Protein 2CTO (pdb70)

Sequence (93 aa):
GSSGSSGMPNRKASRNAYYFFVQEKIPELRRRGLPVARVADAIPYCSSDWALLREEEKEKYAEMAREWRAAQGKDPGPSEKQKPVFTSGPSSGGSSGSSGMPNRKASRNAYYFFVQEKIPELRRRGLPVARVADAIPYCSSDWALLREEEKEKYAEMAREWRAAQGKDPGPSEKQKPVFTSGPSSGGSSGSSGMPNRKASRNAYYFFVQEKIPELRRRGLPVARVADAIPYCSSDWALLREEEKEKYAEMAREWRAAQGKDPGPSEKQKPVFTSGPSSGGSSGSSGMPNRKASRNAYYFFVQEKIPELRRRGLPVARVADAIPYCSSDWALLREEEKEKYAEMAREWRAAQGKDPGPSEKQKPVFTSGPSSGGSSGSSGMPNRKASRNAYYFFVQEKIPELRRRGLPVARVADAIPYCSSDWALLREEEKEKYAEMAREWRAAQGKDPGPSEKQKPVFTSGPSSGGSSGSSGMPNRKASRNAYYFFVQEKIPELRRRGLPVARVADAIPYCSSDWALLREEEKEKYAEMAREWRAAQGKDPGPSEKQKPVFTSGPSSGGSSGSSGMPNRKASRNAYYFFVQEKIPELRRRGLPVARVADAIPYCSSDWALLREEEKEKYAEMAREWRAAQGKDPGPSEKQKPVFTSGPSSGGSSGSSGMPNRKASRNAYYFFVQEKIPELRRRGLPVARVADAIPYCSSDWALLREEEKEKYAEMAREWRAAQGKDPGPSEKQKPVFTSGPSSGGSSGSSGMPNRKASRNAYYFFVQEKIPELRRRGLPVARVADAIPYCSSDWALLREEEKEKYAEMAREWRAAQGKDPGPSEKQKPVFTSGPSSGGSSGSSGMPNRKASRNAYYFFVQEKIPELRRRGLPVARVADAIPYCSSDWALLREEEKEKYAEMAREWRAAQGKDPGPSEKQKPVFTSGPSSGGSSGSSGMPNRKASRNAYYFFVQEKIPELRRRGLPVARVADAIPYCSSDWALLREEEKEKYAEMAREWRAAQGKDPGPSEKQKPVFTSGPSSGGSSGSSGMPNRKASRNAYYFFVQEKIPELRRRGLPVARVADAIPYCSSDWALLREEEKEKYAEMAREWRAAQGKDPGPSEKQKPVFTSGPSSGGSSGSSGMPNRKASRNAYYFFVQEKIPELRRRGLPVARVADAIPYCSSDWALLREEEKEKYAEMAREWRAAQGKDPGPSEKQKPVFTSGPSSGGSSGSSGMPNRKASRNAYYFFVQEKIPELRRRGLPVARVADAIPYCSSDWALLREEEKEKYAEMAREWRAAQGKDPGPSEKQKPVFTSGPSSGGSSGSSGMPNRKASRNAYYFFVQEKIPELRRRGLPVARVADAIPYCSSDWALLREEEKEKYAEMAREWRAAQGKDPGPSEKQKPVFTSGPSSGGSSGSSGMPNRKASRNAYYFFVQEKIPELRRRGLPVARVADAIPYCSSDWALLREEEKEKYAEMAREWRAAQGKDPGPSEKQKPVFTSGPSSGGSSGSSGMPNRKASRNAYYFFVQEKIPELRRRGLPVARVADAIPYCSSDWALLREEEKEKYAEMAREWRAAQGKDPGPSEKQKPVFTSGPSSGGSSGSSGMPNRKASRNAYYFFVQEKIPELRRRGLPVARVADAIPYCSSDWALLREEEKEKYAEMAREWRAAQGKDPGPSEKQKPVFTSGPSSGGSSGSSGMPNRKASRNAYYFFVQEKIPELRRRGLPVARVADAIPYCSSDWALLREEEKEKYAEMAREWRAAQGKDPGPSEKQKPVFTSGPSSGGSSGSSGMPNRKASRNAYYFFVQEKIPELRRRGLPVARVADAIPYCSSDWALLREEEKEKYAEMAREWRAAQGKDPGPSEKQKPVFTSGPSSG

Solvent-accessible surface area: 8190 Å² total; per-residue (Å²): 124,132,100,78,123,79,48,163,129,112,202,126,100,41,103,49,8,58,56,31,9,0,88,125,45,28,75,92,12,140,224,192,59,68,102,3,81,155,14,35,56,0,49,76,97,2,58,90,60,26,51,137,33,173,157,120,53,48,114,111,46,29,106,79,0,175,71,109,101,50,6,77,53,173,80,134,26,122,48,172,138,142,139,128,91,194,126,110,53,132,121,106,131

Foldseek 3Di:
DPPDDDDDPPDDDDQALLQQVQQVCLVVVVVVPAPRDHSVRSNVVCPVVVVVDDPVSRVVSRLCRLQVVVCVPDPCVVPDPDDDPDDDDPDDD

Nearest PDB structures (foldseek):
  2cto-assembly1_A  TM=6.612E-01  e=1.382E-11  Homo sapiens
  1wz6-assembly1_A  TM=5.616E-01  e=7.961E-04  Mus musculus
  2d7l-assembly1_A  TM=5.216E-01  e=1.070E-01  Homo sapiens
  8r1x-assembly1_A  TM=6.330E-01  e=5.059E-01  Drosophila melanogaster
  2e6o-assembly1_A  TM=5.707E-01  e=1.484E+00  Homo sapiens

CATH classification: 1.10.30.10

InterPro domains:
  IPR009071 High mobility group box domain [PF09011] (2-71)
  IPR024970 Maelstrom domain [PF13017] (130-326)
  IPR036910 High mobility group box domain superfamily [G3DSA:1.10.30.10] (6-66)
  IPR036910 High mobility group box domain superfamily [SSF47095] (5-63)
  IPR039259 Protein maelstrom [PTHR21358] (1-431)

Radius of gyration: 15.81 Å; Cα contacts (8 Å, |Δi|>4): 60; chains: 1; bounding box: 42×37×36 Å

Structure (mmCIF, N/CA/C/O backbone):
data_2CTO
#
_entry.id   2CTO
#
loop_
_atom_site.group_PDB
_atom_site.id
_atom_site.type_symbol
_atom_site.label_atom_id
_atom_site.label_alt_id
_atom_site.label_comp_id
_atom_site.label_asym_id
_atom_site.label_entity_id
_atom_site.label_seq_id
_atom_site.pdbx_PDB_ins_code
_atom_site.Cartn_x
_atom_site.Cartn_y
_atom_site.Cartn_z
_atom_site.occupancy
_atom_site.B_iso_or_equiv
_atom_site.auth_seq_id
_atom_site.auth_comp_id
_atom_site.auth_asym_id
_atom_site.auth_atom_id
_atom_site.pdbx_PDB_model_num
ATOM 1 N N . GLY A 1 1 ? -3.259 13.564 16.868 1.00 0.00 1 GLY A N 1
ATOM 2 C CA . GLY A 1 1 ? -2.242 14.313 17.582 1.00 0.00 1 GLY A CA 1
ATOM 3 C C . GLY A 1 1 ? -1.629 15.411 16.736 1.00 0.00 1 GLY A C 1
ATOM 4 O O . GLY A 1 1 ? -2.307 16.015 15.904 1.00 0.00 1 GLY A O 1
ATOM 8 N N . SER A 1 2 ? -0.343 15.672 16.949 1.00 0.00 2 SER A N 1
ATOM 9 C CA . SER A 1 2 ? 0.359 16.709 16.202 1.00 0.00 2 SER A CA 1
ATOM 10 C C . SER A 1 2 ? 0.724 16.220 14.805 1.00 0.00 2 SER A C 1
ATOM 11 O O . SER A 1 2 ? 1.829 15.729 14.575 1.00 0.00 2 SER A O 1
ATOM 19 N N . SER A 1 3 ? -0.214 16.358 13.872 1.00 0.00 3 SER A N 1
ATOM 20 C CA . SER A 1 3 ? 0.006 15.927 12.497 1.00 0.00 3 SER A CA 1
ATOM 21 C C . SER A 1 3 ? -0.956 16.632 11.546 1.00 0.00 3 SER A C 1
ATOM 22 O O . SER A 1 3 ? -2.167 16.645 11.767 1.00 0.00 3 SER A O 1
ATOM 30 N N . GLY A 1 4 ? -0.409 17.219 10.487 1.00 0.00 4 GLY A N 1
ATOM 31 C CA . GLY A 1 4 ? -1.232 17.919 9.517 1.00 0.00 4 GLY A CA 1
ATOM 32 C C . GLY A 1 4 ? -2.221 17.001 8.826 1.00 0.00 4 GLY A C 1
ATOM 33 O O . GLY A 1 4 ? -2.395 15.850 9.228 1.00 0.00 4 GLY A O 1
ATOM 37 N N . SER A 1 5 ? -2.872 17.512 7.786 1.00 0.00 5 SER A N 1
ATOM 38 C CA . SER A 1 5 ? -3.853 16.731 7.041 1.00 0.00 5 SER A CA 1
ATOM 39 C C . SER A 1 5 ? -3.251 16.196 5.746 1.00 0.00 5 SER A C 1
ATOM 40 O O . SER A 1 5 ? -2.487 16.887 5.072 1.00 0.00 5 SER A O 1
ATOM 48 N N . SER A 1 6 ? -3.602 14.960 5.403 1.00 0.00 6 SER A N 1
ATOM 49 C CA . SER A 1 6 ? -3.095 14.330 4.190 1.00 0.00 6 SER A CA 1
ATOM 50 C C . SER A 1 6 ? -4.035 13.226 3.717 1.00 0.00 6 SER A C 1
ATOM 51 O O . SER A 1 6 ? -4.904 12.774 4.462 1.00 0.00 6 SER A O 1
ATOM 59 N N . GLY A 1 7 ? -3.856 12.797 2.472 1.00 0.00 7 GLY A N 1
ATOM 60 C CA . GLY A 1 7 ? -4.695 11.751 1.919 1.00 0.00 7 GLY A CA 1
ATOM 61 C C . GLY A 1 7 ? -5.900 12.301 1.183 1.00 0.00 7 GLY A C 1
ATOM 62 O O . GLY A 1 7 ? -6.651 13.112 1.725 1.00 0.00 7 GLY A O 1
ATOM 66 N N . MET A 1 8 ? -6.084 11.863 -0.058 1.00 0.00 8 MET A N 1
ATOM 67 C CA . MET A 1 8 ? -7.207 12.318 -0.871 1.00 0.00 8 MET A CA 1
ATOM 68 C C . MET A 1 8 ? -7.917 11.139 -1.527 1.00 0.00 8 MET A C 1
ATOM 69 O O . MET A 1 8 ? -7.296 10.150 -1.922 1.00 0.00 8 MET A O 1
ATOM 83 N N . PRO A 1 9 ? -9.248 11.241 -1.647 1.00 0.00 9 PRO A N 1
ATOM 84 C CA . PRO A 1 9 ? -10.072 10.192 -2.255 1.00 0.00 9 PRO A CA 1
ATOM 85 C C . PRO A 1 9 ? -9.846 10.077 -3.759 1.00 0.00 9 PRO A C 1
ATOM 86 O O . PRO A 1 9 ? -10.067 11.031 -4.504 1.00 0.00 9 PRO A O 1
ATOM 97 N N . ASN A 1 10 ? -9.407 8.902 -4.200 1.00 0.00 10 ASN A N 1
ATOM 98 C CA . ASN A 1 10 ? -9.152 8.664 -5.616 1.00 0.00 10 ASN A CA 1
ATOM 99 C C . ASN A 1 10 ? -9.062 7.169 -5.908 1.00 0.00 10 ASN A C 1
ATOM 100 O O . ASN A 1 10 ? -8.125 6.497 -5.473 1.00 0.00 10 ASN A O 1
ATOM 111 N N . ARG A 1 11 ? -10.040 6.656 -6.647 1.00 0.00 11 ARG A N 1
ATOM 112 C CA . ARG A 1 11 ? -10.070 5.241 -6.997 1.00 0.00 11 ARG A CA 1
ATOM 113 C C . ARG A 1 11 ? -9.187 4.961 -8.208 1.00 0.00 11 ARG A C 1
ATOM 114 O O . ARG A 1 11 ? -9.623 5.094 -9.352 1.00 0.00 11 ARG A O 1
ATOM 135 N N . LYS A 1 12 ? -7.943 4.572 -7.951 1.00 0.00 12 LYS A N 1
ATOM 136 C CA . LYS A 1 12 ? -6.998 4.272 -9.019 1.00 0.00 12 LYS A CA 1
ATOM 137 C C . LYS A 1 12 ? -7.102 2.810 -9.445 1.00 0.00 12 LYS A C 1
ATOM 138 O O . LYS A 1 12 ? -7.262 1.921 -8.610 1.00 0.00 12 LYS A O 1
ATOM 157 N N . ALA A 1 13 ? -7.010 2.570 -10.749 1.00 0.00 13 ALA A N 1
ATOM 158 C CA . ALA A 1 13 ? -7.091 1.217 -11.284 1.00 0.00 13 ALA A CA 1
ATOM 159 C C . ALA A 1 13 ? -5.865 0.398 -10.892 1.00 0.00 13 ALA A C 1
ATOM 160 O O . ALA A 1 13 ? -5.986 -0.740 -10.439 1.00 0.00 13 ALA A O 1
ATOM 167 N N . SER A 1 14 ? -4.686 0.984 -11.072 1.00 0.00 14 SER A N 1
ATOM 168 C CA . SER A 1 14 ? -3.438 0.307 -10.741 1.00 0.00 14 SER A CA 1
ATOM 169 C C . SER A 1 14 ? -3.254 0.212 -9.230 1.00 0.00 14 SER A C 1
ATOM 170 O O . SER A 1 14 ? -3.654 1.108 -8.488 1.00 0.00 14 SER A O 1
ATOM 178 N N . ARG A 1 15 ? -2.644 -0.881 -8.781 1.00 0.00 15 ARG A N 1
ATOM 179 C CA . ARG A 1 15 ? -2.408 -1.094 -7.358 1.00 0.00 15 ARG A CA 1
ATOM 180 C C . ARG A 1 15 ? -1.272 -0.207 -6.857 1.00 0.00 15 ARG A C 1
ATOM 181 O O . ARG A 1 15 ? -0.110 -0.414 -7.203 1.00 0.00 15 ARG A O 1
ATOM 202 N N . ASN A 1 16 ? -1.617 0.783 -6.039 1.00 0.00 16 ASN A N 1
ATOM 203 C CA . ASN A 1 16 ? -0.627 1.702 -5.492 1.00 0.00 16 ASN A CA 1
ATOM 204 C C . ASN A 1 16 ? -0.391 1.428 -4.009 1.00 0.00 16 ASN A C 1
ATOM 205 O O . ASN A 1 16 ? -1.136 0.676 -3.381 1.00 0.00 16 ASN A O 1
ATOM 216 N N . ALA A 1 17 ? 0.648 2.044 -3.457 1.00 0.00 17 ALA A N 1
ATOM 217 C CA . ALA A 1 17 ? 0.981 1.869 -2.049 1.00 0.00 17 ALA A CA 1
ATOM 218 C C . ALA A 1 17 ? -0.279 1.728 -1.201 1.00 0.00 17 ALA A C 1
ATOM 219 O O . ALA A 1 17 ? -0.368 0.847 -0.346 1.00 0.00 17 ALA A O 1
ATOM 226 N N . TYR A 1 18 ? -1.250 2.601 -1.444 1.00 0.00 18 TYR A N 1
ATOM 227 C CA . TYR A 1 18 ? -2.504 2.576 -0.700 1.00 0.00 18 TYR A CA 1
ATOM 228 C C . TYR A 1 18 ? -3.250 1.266 -0.934 1.00 0.00 18 TYR A C 1
ATOM 229 O O . TYR A 1 18 ? -3.794 0.672 -0.002 1.00 0.00 18 TYR A O 1
ATOM 247 N N . TYR A 1 19 ? -3.271 0.821 -2.186 1.00 0.00 19 TYR A N 1
ATOM 248 C CA . TYR A 1 19 ? -3.951 -0.419 -2.545 1.00 0.00 19 TYR A CA 1
ATOM 249 C C . TYR A 1 19 ? -3.307 -1.614 -1.850 1.00 0.00 19 TYR A C 1
ATOM 250 O O . TYR A 1 19 ? -3.997 -2.496 -1.339 1.00 0.00 19 TYR A O 1
ATOM 268 N N . PHE A 1 20 ? -1.978 -1.638 -1.836 1.00 0.00 20 PHE A N 1
ATOM 269 C CA . PHE A 1 20 ? -1.239 -2.725 -1.205 1.00 0.00 20 PHE A CA 1
ATOM 270 C C . PHE A 1 20 ? -1.526 -2.780 0.293 1.00 0.00 20 PHE A C 1
ATOM 271 O O . PHE A 1 20 ? -1.694 -3.857 0.865 1.00 0.00 20 PHE A O 1
ATOM 288 N N . PHE A 1 21 ? -1.580 -1.611 0.923 1.00 0.00 21 PHE A N 1
ATOM 289 C CA . PHE A 1 21 ? -1.845 -1.525 2.354 1.00 0.00 21 PHE A CA 1
ATOM 290 C C . PHE A 1 21 ? -3.221 -2.094 2.688 1.00 0.00 21 PHE A C 1
ATOM 291 O O . PHE A 1 21 ? -3.386 -2.811 3.674 1.00 0.00 21 PHE A O 1
ATOM 308 N N . VAL A 1 22 ? -4.206 -1.766 1.858 1.00 0.00 22 VAL A N 1
ATOM 309 C CA . VAL A 1 22 ? -5.569 -2.244 2.063 1.00 0.00 22 VAL A CA 1
ATOM 310 C C . VAL A 1 22 ? -5.666 -3.746 1.824 1.00 0.00 22 VAL A C 1
ATOM 311 O O . VAL A 1 22 ? -6.344 -4.459 2.563 1.00 0.00 22 VAL A O 1
ATOM 324 N N . GLN A 1 23 ? -4.984 -4.220 0.787 1.00 0.00 23 GLN A N 1
ATOM 325 C CA . GLN A 1 23 ? -4.995 -5.639 0.451 1.00 0.00 23 GLN A CA 1
ATOM 326 C C . GLN A 1 23 ? -4.595 -6.486 1.654 1.00 0.00 23 GLN A C 1
ATOM 327 O O . GLN A 1 23 ? -5.186 -7.535 1.910 1.00 0.00 23 GLN A O 1
ATOM 341 N N . GLU A 1 24 ? -3.587 -6.026 2.388 1.00 0.00 24 GLU A N 1
ATOM 342 C CA . GLU A 1 24 ? -3.108 -6.743 3.564 1.00 0.00 24 GLU A CA 1
ATOM 343 C C . GLU A 1 24 ? -3.994 -6.459 4.773 1.00 0.00 24 GLU A C 1
ATOM 344 O O . GLU A 1 24 ? -3.678 -6.852 5.896 1.00 0.00 24 GLU A O 1
ATOM 356 N N . LYS A 1 25 ? -5.106 -5.772 4.535 1.00 0.00 25 LYS A N 1
ATOM 357 C CA . LYS A 1 25 ? -6.041 -5.434 5.602 1.00 0.00 25 LYS A CA 1
ATOM 358 C C . LYS A 1 25 ? -7.418 -6.029 5.329 1.00 0.00 25 LYS A C 1
ATOM 359 O O . LYS A 1 25 ? -8.249 -6.135 6.233 1.00 0.00 25 LYS A O 1
ATOM 378 N N . ILE A 1 26 ? -7.652 -6.417 4.081 1.00 0.00 26 ILE A N 1
ATOM 379 C CA . ILE A 1 26 ? -8.928 -7.004 3.691 1.00 0.00 26 ILE A CA 1
ATOM 380 C C . ILE A 1 26 ? -9.350 -8.100 4.664 1.00 0.00 26 ILE A C 1
ATOM 381 O O . ILE A 1 26 ? -10.419 -8.045 5.272 1.00 0.00 26 ILE A O 1
ATOM 397 N N . PRO A 1 27 ? -8.491 -9.117 4.819 1.00 0.00 27 PRO A N 1
ATOM 398 C CA . PRO A 1 27 ? -8.752 -10.244 5.721 1.00 0.00 27 PRO A CA 1
ATOM 399 C C . PRO A 1 27 ? -8.688 -9.838 7.189 1.00 0.00 27 PRO A C 1
ATOM 400 O O . PRO A 1 27 ? -9.253 -10.508 8.052 1.00 0.00 27 PRO A O 1
ATOM 411 N N . GLU A 1 28 ? -7.997 -8.736 7.465 1.00 0.00 28 GLU A N 1
ATOM 412 C CA . GLU A 1 28 ? -7.860 -8.242 8.829 1.00 0.00 28 GLU A CA 1
ATOM 413 C C . GLU A 1 28 ? -9.176 -7.654 9.330 1.00 0.00 28 GLU A C 1
ATOM 414 O O . GLU A 1 28 ? -9.553 -7.841 10.488 1.00 0.00 28 GLU A O 1
ATOM 426 N N . LEU A 1 29 ? -9.871 -6.942 8.450 1.00 0.00 29 LEU A N 1
ATOM 427 C CA . LEU A 1 29 ? -11.146 -6.324 8.801 1.00 0.00 29 LEU A CA 1
ATOM 428 C C . LEU A 1 29 ? -12.255 -7.368 8.872 1.00 0.00 29 LEU A C 1
ATOM 429 O O . LEU A 1 29 ? -13.110 -7.321 9.757 1.00 0.00 29 LEU A O 1
ATOM 445 N N . ARG A 1 30 ? -12.234 -8.312 7.937 1.00 0.00 30 ARG A N 1
ATOM 446 C CA . ARG A 1 30 ? -13.236 -9.369 7.895 1.00 0.00 30 ARG A CA 1
ATOM 447 C C . ARG A 1 30 ? -13.413 -10.006 9.269 1.00 0.00 30 ARG A C 1
ATOM 448 O O . ARG A 1 30 ? -14.537 -10.229 9.723 1.00 0.00 30 ARG A O 1
ATOM 469 N N . ARG A 1 31 ? -12.296 -10.299 9.928 1.00 0.00 31 ARG A N 1
ATOM 470 C CA . ARG A 1 31 ? -12.327 -10.912 11.251 1.00 0.00 31 ARG A CA 1
ATOM 471 C C . ARG A 1 31 ? -12.892 -9.944 12.286 1.00 0.00 31 ARG A C 1
ATOM 472 O O . ARG A 1 31 ? -13.670 -10.335 13.156 1.00 0.00 31 ARG A O 1
ATOM 493 N N . ARG A 1 32 ? -12.495 -8.680 12.186 1.00 0.00 32 ARG A N 1
ATOM 494 C CA . ARG A 1 32 ? -12.959 -7.657 13.113 1.00 0.00 32 ARG A CA 1
ATOM 495 C C . ARG A 1 32 ? -14.483 -7.634 13.179 1.00 0.00 32 ARG A C 1
ATOM 496 O O . ARG A 1 32 ? -15.066 -7.465 14.250 1.00 0.00 32 ARG A O 1
ATOM 517 N N . GLY A 1 33 ? -15.123 -7.806 12.026 1.00 0.00 33 GLY A N 1
ATOM 518 C CA . GLY A 1 33 ? -16.573 -7.802 11.976 1.00 0.00 33 GLY A CA 1
ATOM 519 C C . GLY A 1 33 ? -17.119 -6.713 11.072 1.00 0.00 33 GLY A C 1
ATOM 520 O O . GLY A 1 33 ? -18.101 -6.050 11.409 1.00 0.00 33 GLY A O 1
ATOM 524 N N . LEU A 1 34 ? -16.480 -6.525 9.923 1.00 0.00 34 LEU A N 1
ATOM 525 C CA . LEU A 1 34 ? -16.906 -5.508 8.969 1.00 0.00 34 LEU A CA 1
ATOM 526 C C . LEU A 1 34 ? -17.104 -6.110 7.581 1.00 0.00 34 LEU A C 1
ATOM 527 O O . LEU A 1 34 ? -16.376 -7.010 7.159 1.00 0.00 34 LEU A O 1
ATOM 543 N N . PRO A 1 35 ? -18.110 -5.604 6.854 1.00 0.00 35 PRO A N 1
ATOM 544 C CA . PRO A 1 35 ? -18.426 -6.076 5.503 1.00 0.00 35 PRO A CA 1
ATOM 545 C C . PRO A 1 35 ? -17.360 -5.678 4.487 1.00 0.00 35 PRO A C 1
ATOM 546 O O . PRO A 1 35 ? -17.460 -4.632 3.845 1.00 0.00 35 PRO A O 1
ATOM 557 N N . VAL A 1 36 ? -16.341 -6.519 4.344 1.00 0.00 36 VAL A N 1
ATOM 558 C CA . VAL A 1 36 ? -15.258 -6.257 3.404 1.00 0.00 36 VAL A CA 1
ATOM 559 C C . VAL A 1 36 ? -14.971 -7.479 2.540 1.00 0.00 36 VAL A C 1
ATOM 560 O O . VAL A 1 36 ? -14.376 -8.452 3.003 1.00 0.00 36 VAL A O 1
ATOM 573 N N . ALA A 1 37 ? -15.397 -7.422 1.283 1.00 0.00 37 ALA A N 1
ATOM 574 C CA . ALA A 1 37 ? -15.183 -8.524 0.353 1.00 0.00 37 ALA A CA 1
ATOM 575 C C . ALA A 1 37 ? -13.901 -8.326 -0.448 1.00 0.00 37 ALA A C 1
ATOM 576 O O . ALA A 1 37 ? -13.146 -9.271 -0.673 1.00 0.00 37 ALA A O 1
ATOM 583 N N . ARG A 1 38 ? -13.663 -7.090 -0.876 1.00 0.00 38 ARG A N 1
ATOM 584 C CA . ARG A 1 38 ? -12.472 -6.769 -1.654 1.00 0.00 38 ARG A CA 1
ATOM 585 C C . ARG A 1 38 ? -11.865 -5.445 -1.198 1.00 0.00 38 ARG A C 1
ATOM 586 O O . ARG A 1 38 ? -12.364 -4.810 -0.268 1.00 0.00 38 ARG A O 1
ATOM 607 N N . VAL A 1 39 ? -10.786 -5.036 -1.857 1.00 0.00 39 VAL A N 1
ATOM 608 C CA . VAL A 1 39 ? -10.111 -3.788 -1.520 1.00 0.00 39 VAL A CA 1
ATOM 609 C C . VAL A 1 39 ? -11.076 -2.609 -1.575 1.00 0.00 39 VAL A C 1
ATOM 610 O O . VAL A 1 39 ? -11.199 -1.849 -0.616 1.00 0.00 39 VAL A O 1
ATOM 623 N N . ALA A 1 40 ? -11.760 -2.464 -2.706 1.00 0.00 40 ALA A N 1
ATOM 624 C CA . ALA A 1 40 ? -12.716 -1.379 -2.886 1.00 0.00 40 ALA A CA 1
ATOM 625 C C . ALA A 1 40 ? -13.586 -1.201 -1.646 1.00 0.00 40 ALA A C 1
ATOM 626 O O . ALA A 1 40 ? -13.994 -0.087 -1.316 1.00 0.00 40 ALA A O 1
ATOM 633 N N . ASP A 1 41 ? -13.865 -2.305 -0.963 1.00 0.00 41 ASP A N 1
ATOM 634 C CA . ASP A 1 41 ? -14.685 -2.271 0.243 1.00 0.00 41 ASP A CA 1
ATOM 635 C C . ASP A 1 41 ? -13.859 -1.843 1.451 1.00 0.00 41 ASP A C 1
ATOM 636 O O . ASP A 1 41 ? -14.319 -1.065 2.286 1.00 0.00 41 ASP A O 1
ATOM 645 N N . ALA A 1 42 ? -12.637 -2.359 1.539 1.00 0.00 42 ALA A N 1
ATOM 646 C CA . ALA A 1 42 ? -11.746 -2.030 2.644 1.00 0.00 42 ALA A CA 1
ATOM 647 C C . ALA A 1 42 ? -11.003 -0.724 2.381 1.00 0.00 42 ALA A C 1
ATOM 648 O O . ALA A 1 42 ? -10.071 -0.373 3.104 1.00 0.00 42 ALA A O 1
ATOM 655 N N . ILE A 1 43 ? -11.422 -0.010 1.342 1.00 0.00 43 ILE A N 1
ATOM 656 C CA . ILE A 1 43 ? -10.797 1.258 0.984 1.00 0.00 43 ILE A CA 1
ATOM 657 C C . ILE A 1 43 ? -11.033 2.311 2.061 1.00 0.00 43 ILE A C 1
ATOM 658 O O . ILE A 1 43 ? -10.096 2.865 2.637 1.00 0.00 43 ILE A O 1
ATOM 674 N N . PRO A 1 44 ? -12.313 2.592 2.343 1.00 0.00 44 PRO A N 1
ATOM 675 C CA . PRO A 1 44 ? -12.702 3.579 3.354 1.00 0.00 44 PRO A CA 1
ATOM 676 C C . PRO A 1 44 ? -12.392 3.110 4.771 1.00 0.00 44 PRO A C 1
ATOM 677 O O . PRO A 1 44 ? -11.921 3.885 5.604 1.00 0.00 44 PRO A O 1
ATOM 688 N N . TYR A 1 45 ? -12.659 1.836 5.039 1.00 0.00 45 TYR A N 1
ATOM 689 C CA . TYR A 1 45 ? -12.410 1.263 6.357 1.00 0.00 45 TYR A CA 1
ATOM 690 C C . TYR A 1 45 ? -10.931 1.351 6.718 1.00 0.00 45 TYR A C 1
ATOM 691 O O . TYR A 1 45 ? -10.543 1.102 7.860 1.00 0.00 45 TYR A O 1
ATOM 709 N N . CYS A 1 46 ? -10.109 1.706 5.736 1.00 0.00 46 CYS A N 1
ATOM 710 C CA . CYS A 1 46 ? -8.671 1.827 5.949 1.00 0.00 46 CYS A CA 1
ATOM 711 C C . CYS A 1 46 ? -8.160 3.178 5.460 1.00 0.00 46 CYS A C 1
ATOM 712 O O . CYS A 1 46 ? -7.019 3.297 5.015 1.00 0.00 46 CYS A O 1
ATOM 720 N N . SER A 1 47 ? -9.013 4.193 5.547 1.00 0.00 47 SER A N 1
ATOM 721 C CA . SER A 1 47 ? -8.650 5.536 5.108 1.00 0.00 47 SER A CA 1
ATOM 722 C C . SER A 1 47 ? -7.960 6.305 6.229 1.00 0.00 47 SER A C 1
ATOM 723 O O . SER A 1 47 ? -7.049 7.096 5.984 1.00 0.00 47 SER A O 1
ATOM 731 N N . SER A 1 48 ? -8.400 6.067 7.460 1.00 0.00 48 SER A N 1
ATOM 732 C CA . SER A 1 48 ? -7.827 6.741 8.620 1.00 0.00 48 SER A CA 1
ATOM 733 C C . SER A 1 48 ? -6.542 6.052 9.068 1.00 0.00 48 SER A C 1
ATOM 734 O O . SER A 1 48 ? -5.623 6.696 9.574 1.00 0.00 48 SER A O 1
ATOM 742 N N . ASP A 1 49 ? -6.485 4.738 8.878 1.00 0.00 49 ASP A N 1
ATOM 743 C CA . ASP A 1 49 ? -5.312 3.960 9.261 1.00 0.00 49 ASP A CA 1
ATOM 744 C C . ASP A 1 49 ? -4.127 4.283 8.357 1.00 0.00 49 ASP A C 1
ATOM 745 O O . ASP A 1 49 ? -2.985 4.349 8.814 1.00 0.00 49 ASP A O 1
ATOM 754 N N . TRP A 1 50 ? -4.405 4.485 7.074 1.00 0.00 50 TRP A N 1
ATOM 755 C CA . TRP A 1 50 ? -3.361 4.800 6.106 1.00 0.00 50 TRP A CA 1
ATOM 756 C C . TRP A 1 50 ? -2.722 6.150 6.416 1.00 0.00 50 TRP A C 1
ATOM 757 O O . TRP A 1 50 ? -1.513 6.324 6.263 1.00 0.00 50 TRP A O 1
ATOM 778 N N . ALA A 1 51 ? -3.541 7.102 6.850 1.00 0.00 51 ALA A N 1
ATOM 779 C CA . ALA A 1 51 ? -3.054 8.435 7.183 1.00 0.00 51 ALA A CA 1
ATOM 780 C C . ALA A 1 51 ? -2.103 8.391 8.373 1.00 0.00 51 ALA A C 1
ATOM 781 O O . ALA A 1 51 ? -1.281 9.291 8.559 1.00 0.00 51 ALA A O 1
ATOM 788 N N . LEU A 1 52 ? -2.217 7.339 9.178 1.00 0.00 52 LEU A N 1
ATOM 789 C CA . LEU A 1 52 ? -1.366 7.179 10.351 1.00 0.00 52 LEU A CA 1
ATOM 790 C C . LEU A 1 52 ? 0.054 6.801 9.946 1.00 0.00 52 LEU A C 1
ATOM 791 O O . LEU A 1 52 ? 1.022 7.166 10.616 1.00 0.00 52 LEU A O 1
ATOM 807 N N . LEU A 1 53 ? 0.175 6.067 8.845 1.00 0.00 53 LEU A N 1
ATOM 808 C CA . LEU A 1 53 ? 1.479 5.641 8.348 1.00 0.00 53 LEU A CA 1
ATOM 809 C C . LEU A 1 53 ? 2.409 6.835 8.165 1.00 0.00 53 LEU A C 1
ATOM 810 O O . LEU A 1 53 ? 1.956 7.972 8.019 1.00 0.00 53 LEU A O 1
ATOM 826 N N . ARG A 1 54 ? 3.712 6.572 8.172 1.00 0.00 54 ARG A N 1
ATOM 827 C CA . ARG A 1 54 ? 4.706 7.625 8.005 1.00 0.00 54 ARG A CA 1
ATOM 828 C C . ARG A 1 54 ? 5.232 7.654 6.573 1.00 0.00 54 ARG A C 1
ATOM 829 O O . ARG A 1 54 ? 5.187 6.649 5.865 1.00 0.00 54 ARG A O 1
ATOM 850 N N . GLU A 1 55 ? 5.731 8.814 6.154 1.00 0.00 55 GLU A N 1
ATOM 851 C CA . GLU A 1 55 ? 6.264 8.973 4.807 1.00 0.00 55 GLU A CA 1
ATOM 852 C C . GLU A 1 55 ? 7.078 7.749 4.396 1.00 0.00 55 GLU A C 1
ATOM 853 O O . GLU A 1 55 ? 6.914 7.224 3.295 1.00 0.00 55 GLU A O 1
ATOM 865 N N . GLU A 1 56 ? 7.956 7.303 5.289 1.00 0.00 56 GLU A N 1
ATOM 866 C CA . GLU A 1 56 ? 8.796 6.142 5.018 1.00 0.00 56 GLU A CA 1
ATOM 867 C C . GLU A 1 56 ? 7.949 4.939 4.615 1.00 0.00 56 GLU A C 1
ATOM 868 O O . GLU A 1 56 ? 8.241 4.263 3.629 1.00 0.00 56 GLU A O 1
ATOM 880 N N . GLU A 1 57 ? 6.898 4.677 5.388 1.00 0.00 57 GLU A N 1
ATOM 881 C CA . GLU A 1 57 ? 6.010 3.555 5.112 1.00 0.00 57 GLU A CA 1
ATOM 882 C C . GLU A 1 57 ? 5.330 3.719 3.757 1.00 0.00 57 GLU A C 1
ATOM 883 O O . GLU A 1 57 ? 5.394 2.833 2.904 1.00 0.00 57 GLU A O 1
ATOM 895 N N . LYS A 1 58 ? 4.676 4.859 3.563 1.00 0.00 58 LYS A N 1
ATOM 896 C CA . LYS A 1 58 ? 3.982 5.143 2.313 1.00 0.00 58 LYS A CA 1
ATOM 897 C C . LYS A 1 58 ? 4.892 4.883 1.116 1.00 0.00 58 LYS A C 1
ATOM 898 O O . LYS A 1 58 ? 4.484 4.254 0.139 1.00 0.00 58 LYS A O 1
ATOM 917 N N . GLU A 1 59 ? 6.127 5.369 1.200 1.00 0.00 59 GLU A N 1
ATOM 918 C CA . GLU A 1 59 ? 7.094 5.187 0.123 1.00 0.00 59 GLU A CA 1
ATOM 919 C C . GLU A 1 59 ? 7.418 3.709 -0.074 1.00 0.00 59 GLU A C 1
ATOM 920 O O . GLU A 1 59 ? 7.589 3.244 -1.201 1.00 0.00 59 GLU A O 1
ATOM 932 N N . LYS A 1 60 ? 7.500 2.976 1.031 1.00 0.00 60 LYS A N 1
ATOM 933 C CA . LYS A 1 60 ? 7.804 1.551 0.983 1.00 0.00 60 LYS A CA 1
ATOM 934 C C . LYS A 1 60 ? 6.744 0.796 0.186 1.00 0.00 60 LYS A C 1
ATOM 935 O O . LYS A 1 60 ? 7.066 0.026 -0.719 1.00 0.00 60 LYS A O 1
ATOM 954 N N . TYR A 1 61 ? 5.480 1.023 0.527 1.00 0.00 61 TYR A N 1
ATOM 955 C CA . TYR A 1 61 ? 4.374 0.363 -0.156 1.00 0.00 61 TYR A CA 1
ATOM 956 C C . TYR A 1 61 ? 4.295 0.803 -1.615 1.00 0.00 61 TYR A C 1
ATOM 957 O O . TYR A 1 61 ? 3.976 0.008 -2.498 1.00 0.00 61 TYR A O 1
ATOM 975 N N . ALA A 1 62 ? 4.588 2.076 -1.859 1.00 0.00 62 ALA A N 1
ATOM 976 C CA . ALA A 1 62 ? 4.554 2.623 -3.210 1.00 0.00 62 ALA A CA 1
ATOM 977 C C . ALA A 1 62 ? 5.696 2.070 -4.055 1.00 0.00 62 ALA A C 1
ATOM 978 O O . ALA A 1 62 ? 5.547 1.867 -5.260 1.00 0.00 62 ALA A O 1
ATOM 985 N N . GLU A 1 63 ? 6.837 1.829 -3.415 1.00 0.00 63 GLU A N 1
ATOM 986 C CA . GLU A 1 63 ? 8.004 1.301 -4.111 1.00 0.00 63 GLU A CA 1
ATOM 987 C C . GLU A 1 63 ? 7.799 -0.164 -4.485 1.00 0.00 63 GLU A C 1
ATOM 988 O O . GLU A 1 63 ? 7.955 -0.547 -5.643 1.00 0.00 63 GLU A O 1
ATOM 1000 N N . MET A 1 64 ? 7.448 -0.978 -3.494 1.00 0.00 64 MET A N 1
ATOM 1001 C CA . MET A 1 64 ? 7.221 -2.400 -3.719 1.00 0.00 64 MET A CA 1
ATOM 1002 C C . MET A 1 64 ? 6.084 -2.618 -4.714 1.00 0.00 64 MET A C 1
ATOM 1003 O O . MET A 1 64 ? 6.115 -3.559 -5.508 1.00 0.00 64 MET A O 1
ATOM 1017 N N . ALA A 1 65 ? 5.085 -1.745 -4.664 1.00 0.00 65 ALA A N 1
ATOM 1018 C CA . ALA A 1 65 ? 3.940 -1.842 -5.563 1.00 0.00 65 ALA A CA 1
ATOM 1019 C C . ALA A 1 65 ? 4.337 -1.505 -6.996 1.00 0.00 65 ALA A C 1
ATOM 1020 O O . ALA A 1 65 ? 4.019 -2.244 -7.927 1.00 0.00 65 ALA A O 1
ATOM 1027 N N . ARG A 1 66 ? 5.030 -0.383 -7.164 1.00 0.00 66 ARG A N 1
ATOM 1028 C CA . ARG A 1 66 ? 5.468 0.052 -8.485 1.00 0.00 66 ARG A CA 1
ATOM 1029 C C . ARG A 1 66 ? 6.350 -1.006 -9.141 1.00 0.00 66 ARG A C 1
ATOM 1030 O O . ARG A 1 66 ? 6.118 -1.398 -10.285 1.00 0.00 66 ARG A O 1
ATOM 1051 N N . GLU A 1 67 ? 7.363 -1.461 -8.411 1.00 0.00 67 GLU A N 1
ATOM 1052 C CA . GLU A 1 67 ? 8.281 -2.473 -8.923 1.00 0.00 67 GLU A CA 1
ATOM 1053 C C . GLU A 1 67 ? 7.543 -3.774 -9.224 1.00 0.00 67 GLU A C 1
ATOM 1054 O O . GLU A 1 67 ? 7.883 -4.488 -10.167 1.00 0.00 67 GLU A O 1
ATOM 1066 N N . TRP A 1 68 ? 6.534 -4.075 -8.415 1.00 0.00 68 TRP A N 1
ATOM 1067 C CA . TRP A 1 68 ? 5.748 -5.291 -8.594 1.00 0.00 68 TRP A CA 1
ATOM 1068 C C . TRP A 1 68 ? 5.009 -5.271 -9.927 1.00 0.00 68 TRP A C 1
ATOM 1069 O O . TRP A 1 68 ? 5.041 -6.245 -10.679 1.00 0.00 68 TRP A O 1
ATOM 1090 N N . ARG A 1 69 ? 4.347 -4.156 -10.215 1.00 0.00 69 ARG A N 1
ATOM 1091 C CA . ARG A 1 69 ? 3.600 -4.011 -11.458 1.00 0.00 69 ARG A CA 1
ATOM 1092 C C . ARG A 1 69 ? 4.541 -3.994 -12.659 1.00 0.00 69 ARG A C 1
ATOM 1093 O O . ARG A 1 69 ? 4.251 -4.594 -13.695 1.00 0.00 69 ARG A O 1
ATOM 1114 N N . ALA A 1 70 ? 5.667 -3.305 -12.514 1.00 0.00 70 ALA A N 1
ATOM 1115 C CA . ALA A 1 70 ? 6.650 -3.212 -13.585 1.00 0.00 70 ALA A CA 1
ATOM 1116 C C . ALA A 1 70 ? 7.203 -4.588 -13.943 1.00 0.00 70 ALA A C 1
ATOM 1117 O O . ALA A 1 70 ? 7.268 -4.954 -15.116 1.00 0.00 70 ALA A O 1
ATOM 1124 N N . ALA A 1 71 ? 7.601 -5.343 -12.925 1.00 0.00 71 ALA A N 1
ATOM 1125 C CA . ALA A 1 71 ? 8.147 -6.678 -13.133 1.00 0.00 71 ALA A CA 1
ATOM 1126 C C . ALA A 1 71 ? 7.074 -7.637 -13.640 1.00 0.00 71 ALA A C 1
ATOM 1127 O O . ALA A 1 71 ? 7.357 -8.537 -14.431 1.00 0.00 71 ALA A O 1
ATOM 1134 N N . GLN A 1 72 ? 5.844 -7.438 -13.178 1.00 0.00 72 GLN A N 1
ATOM 1135 C CA . GLN A 1 72 ? 4.730 -8.288 -13.584 1.00 0.00 72 GLN A CA 1
ATOM 1136 C C . GLN A 1 72 ? 4.254 -7.927 -14.987 1.00 0.00 72 GLN A C 1
ATOM 1137 O O . GLN A 1 72 ? 3.677 -8.755 -15.691 1.00 0.00 72 GLN A O 1
ATOM 1151 N N . GLY A 1 73 ? 4.500 -6.683 -15.389 1.00 0.00 73 GLY A N 1
ATOM 1152 C CA . GLY A 1 73 ? 4.089 -6.235 -16.706 1.00 0.00 73 GLY A CA 1
ATOM 1153 C C . GLY A 1 73 ? 5.116 -6.552 -17.775 1.00 0.00 73 GLY A C 1
ATOM 1154 O O . GLY A 1 73 ? 4.875 -7.380 -18.653 1.00 0.00 73 GLY A O 1
ATOM 1158 N N . LYS A 1 74 ? 6.267 -5.893 -17.700 1.00 0.00 74 LYS A N 1
ATOM 1159 C CA . LYS A 1 74 ? 7.336 -6.108 -18.668 1.00 0.00 74 LYS A CA 1
ATOM 1160 C C . LYS A 1 74 ? 7.374 -7.563 -19.122 1.00 0.00 74 LYS A C 1
ATOM 1161 O O . LYS A 1 74 ? 7.513 -7.849 -20.312 1.00 0.00 74 LYS A O 1
ATOM 1180 N N . ASP A 1 75 ? 7.249 -8.480 -18.168 1.00 0.00 75 ASP A N 1
ATOM 1181 C CA . ASP A 1 75 ? 7.266 -9.906 -18.471 1.00 0.00 75 ASP A CA 1
ATOM 1182 C C . ASP A 1 75 ? 6.151 -10.633 -17.725 1.00 0.00 75 ASP A C 1
ATOM 1183 O O . ASP A 1 75 ? 5.814 -10.302 -16.589 1.00 0.00 75 ASP A O 1
ATOM 1192 N N . PRO A 1 76 ? 5.566 -11.648 -18.379 1.00 0.00 76 PRO A N 1
ATOM 1193 C CA . PRO A 1 76 ? 4.480 -12.442 -17.796 1.00 0.00 76 PRO A CA 1
ATOM 1194 C C . PRO A 1 76 ? 4.959 -13.328 -16.651 1.00 0.00 76 PRO A C 1
ATOM 1195 O O . PRO A 1 76 ? 4.159 -13.823 -15.859 1.00 0.00 76 PRO A O 1
ATOM 1206 N N . GLY A 1 77 ? 6.273 -13.523 -16.570 1.00 0.00 77 GLY A N 1
ATOM 1207 C CA . GLY A 1 77 ? 6.836 -14.349 -15.518 1.00 0.00 77 GLY A CA 1
ATOM 1208 C C . GLY A 1 77 ? 7.236 -13.542 -14.298 1.00 0.00 77 GLY A C 1
ATOM 1209 O O . GLY A 1 77 ? 7.230 -12.311 -14.313 1.00 0.00 77 GLY A O 1
ATOM 1213 N N . PRO A 1 78 ? 7.592 -14.242 -13.212 1.00 0.00 78 PRO A N 1
ATOM 1214 C CA . PRO A 1 78 ? 8.002 -13.603 -11.958 1.00 0.00 78 PRO A CA 1
ATOM 1215 C C . PRO A 1 78 ? 9.356 -12.912 -12.075 1.00 0.00 78 PRO A C 1
ATOM 1216 O O . PRO A 1 78 ? 10.162 -13.248 -12.941 1.00 0.00 78 PRO A O 1
ATOM 1227 N N . SER A 1 79 ? 9.598 -11.943 -11.198 1.00 0.00 79 SER A N 1
ATOM 1228 C CA . SER A 1 79 ? 10.853 -11.201 -11.205 1.00 0.00 79 SER A CA 1
ATOM 1229 C C . SER A 1 79 ? 11.012 -10.390 -9.923 1.00 0.00 79 SER A C 1
ATOM 1230 O O . SER A 1 79 ? 10.304 -9.409 -9.706 1.00 0.00 79 SER A O 1
ATOM 1238 N N . GLU A 1 80 ? 11.950 -10.808 -9.078 1.00 0.00 80 GLU A N 1
ATOM 1239 C CA . GLU A 1 80 ? 12.203 -10.121 -7.818 1.00 0.00 80 GLU A CA 1
ATOM 1240 C C . GLU A 1 80 ? 13.681 -9.774 -7.673 1.00 0.00 80 GLU A C 1
ATOM 1241 O O . GLU A 1 80 ? 14.554 -10.588 -7.974 1.00 0.00 80 GLU A O 1
ATOM 1253 N N . LYS A 1 81 ? 13.956 -8.559 -7.211 1.00 0.00 81 LYS A N 1
ATOM 1254 C CA . LYS A 1 81 ? 15.328 -8.103 -7.026 1.00 0.00 81 LYS A CA 1
ATOM 1255 C C . LYS A 1 81 ? 15.369 -6.825 -6.193 1.00 0.00 81 LYS A C 1
ATOM 1256 O O . LYS A 1 81 ? 14.363 -6.127 -6.063 1.00 0.00 81 LYS A O 1
ATOM 1275 N N . GLN A 1 82 ? 16.536 -6.526 -5.632 1.00 0.00 82 GLN A N 1
ATOM 1276 C CA . GLN A 1 82 ? 16.706 -5.331 -4.814 1.00 0.00 82 GLN A CA 1
ATOM 1277 C C . GLN A 1 82 ? 18.163 -5.158 -4.399 1.00 0.00 82 GLN A C 1
ATOM 1278 O O . GLN A 1 82 ? 18.890 -6.137 -4.226 1.00 0.00 82 GLN A O 1
ATOM 1292 N N . LYS A 1 83 ? 18.584 -3.908 -4.242 1.00 0.00 83 LYS A N 1
ATOM 1293 C CA . LYS A 1 83 ? 19.954 -3.605 -3.846 1.00 0.00 83 LYS A CA 1
ATOM 1294 C C . LYS A 1 83 ? 20.020 -3.198 -2.378 1.00 0.00 83 LYS A C 1
ATOM 1295 O O . LYS A 1 83 ? 19.124 -2.537 -1.852 1.00 0.00 83 LYS A O 1
ATOM 1314 N N . PRO A 1 84 ? 21.105 -3.599 -1.700 1.00 0.00 84 PRO A N 1
ATOM 1315 C CA . PRO A 1 84 ? 21.314 -3.285 -0.283 1.00 0.00 84 PRO A CA 1
ATOM 1316 C C . PRO A 1 84 ? 21.596 -1.805 -0.052 1.00 0.00 84 PRO A C 1
ATOM 1317 O O . PRO A 1 84 ? 22.742 -1.361 -0.137 1.00 0.00 84 PRO A O 1
ATOM 1328 N N . VAL A 1 85 ? 20.546 -1.044 0.237 1.00 0.00 85 VAL A N 1
ATOM 1329 C CA . VAL A 1 85 ? 20.682 0.387 0.482 1.00 0.00 85 VAL A CA 1
ATOM 1330 C C . VAL A 1 85 ? 20.034 0.784 1.803 1.00 0.00 85 VAL A C 1
ATOM 1331 O O . VAL A 1 85 ? 18.946 0.316 2.138 1.00 0.00 85 VAL A O 1
ATOM 1344 N N . PHE A 1 86 ? 20.710 1.649 2.551 1.00 0.00 86 PHE A N 1
ATOM 1345 C CA . PHE A 1 86 ? 20.201 2.109 3.838 1.00 0.00 86 PHE A CA 1
ATOM 1346 C C . PHE A 1 86 ? 20.726 3.505 4.163 1.00 0.00 86 PHE A C 1
ATOM 1347 O O . PHE A 1 86 ? 21.933 3.713 4.291 1.00 0.00 86 PHE A O 1
ATOM 1364 N N . THR A 1 87 ? 19.810 4.459 4.295 1.00 0.00 87 THR A N 1
ATOM 1365 C CA . THR A 1 87 ? 20.178 5.835 4.604 1.00 0.00 87 THR A CA 1
ATOM 1366 C C . THR A 1 87 ? 19.024 6.579 5.266 1.00 0.00 87 THR A C 1
ATOM 1367 O O . THR A 1 87 ? 17.867 6.420 4.877 1.00 0.00 87 THR A O 1
ATOM 1378 N N . SER A 1 88 ? 19.346 7.391 6.267 1.00 0.00 88 SER A N 1
ATOM 1379 C CA . SER A 1 88 ? 18.335 8.156 6.987 1.00 0.00 88 SER A CA 1
ATOM 1380 C C . SER A 1 88 ? 18.914 9.469 7.505 1.00 0.00 88 SER A C 1
ATOM 1381 O O . SER A 1 88 ? 20.088 9.543 7.864 1.00 0.00 88 SER A O 1
ATOM 1389 N N . GLY A 1 89 ? 18.080 10.504 7.543 1.00 0.00 89 GLY A N 1
ATOM 1390 C CA . GLY A 1 89 ? 18.526 11.800 8.019 1.00 0.00 89 GLY A CA 1
ATOM 1391 C C . GLY A 1 89 ? 18.927 12.726 6.888 1.00 0.00 89 GLY A C 1
ATOM 1392 O O . GLY A 1 89 ? 19.445 12.296 5.859 1.00 0.00 89 GLY A O 1
ATOM 1396 N N . PRO A 1 90 ? 18.684 14.032 7.074 1.00 0.00 90 PRO A N 1
ATOM 1397 C CA . PRO A 1 90 ? 19.014 15.049 6.071 1.00 0.00 90 PRO A CA 1
ATOM 1398 C C . PRO A 1 90 ? 20.518 15.250 5.924 1.00 0.00 90 PRO A C 1
ATOM 1399 O O . PRO A 1 90 ? 21.273 15.086 6.881 1.00 0.00 90 PRO A O 1
ATOM 1410 N N . SER A 1 91 ? 20.947 15.607 4.717 1.00 0.00 91 SER A N 1
ATOM 1411 C CA . SER A 1 91 ? 22.362 15.828 4.443 1.00 0.00 91 SER A CA 1
ATOM 1412 C C . SER A 1 91 ? 22.584 17.191 3.796 1.00 0.00 91 SER A C 1
ATOM 1413 O O . SER A 1 91 ? 23.491 17.363 2.981 1.00 0.00 91 SER A O 1
ATOM 1421 N N . SER A 1 92 ? 21.750 18.157 4.165 1.00 0.00 92 SER A N 1
ATOM 1422 C CA . SER A 1 92 ? 21.851 19.506 3.619 1.00 0.00 92 SER A CA 1
ATOM 1423 C C . SER A 1 92 ? 22.445 20.464 4.646 1.00 0.00 92 SER A C 1
ATOM 1424 O O . SER A 1 92 ? 22.470 20.175 5.841 1.00 0.00 92 SER A O 1
ATOM 1432 N N . GLY A 1 93 ? 22.923 21.610 4.169 1.00 0.00 93 GLY A N 1
ATOM 1433 C CA . GLY A 1 93 ? 23.512 22.595 5.059 1.00 0.00 93 GLY A CA 1
ATOM 1434 C C . GLY A 1 93 ? 24.992 22.362 5.284 1.00 0.00 93 GLY A C 1
ATOM 1435 O O . GLY A 1 93 ? 25.825 23.172 4.873 1.00 0.00 93 GLY A O 1
ATOM 1439 N N . GLY A 1 1 ? 17.262 18.394 -4.917 1.00 0.00 1 GLY A N 2
ATOM 1440 C CA . GLY A 1 1 ? 15.829 18.247 -4.742 1.00 0.00 1 GLY A CA 2
ATOM 1441 C C . GLY A 1 1 ? 15.242 17.171 -5.634 1.00 0.00 1 GLY A C 2
ATOM 1442 O O . GLY A 1 1 ? 15.277 17.284 -6.859 1.00 0.00 1 GLY A O 2
ATOM 1446 N N . SER A 1 2 ? 14.704 16.123 -5.018 1.00 0.00 2 SER A N 2
ATOM 1447 C CA . SER A 1 2 ? 14.113 15.019 -5.766 1.00 0.00 2 SER A CA 2
ATOM 1448 C C . SER A 1 2 ? 12.598 14.993 -5.588 1.00 0.00 2 SER A C 2
ATOM 1449 O O . SER A 1 2 ? 12.074 15.435 -4.566 1.00 0.00 2 SER A O 2
ATOM 1457 N N . SER A 1 3 ? 11.900 14.472 -6.592 1.00 0.00 3 SER A N 2
ATOM 1458 C CA . SER A 1 3 ? 10.445 14.391 -6.550 1.00 0.00 3 SER A CA 2
ATOM 1459 C C . SER A 1 3 ? 9.982 13.508 -5.395 1.00 0.00 3 SER A C 2
ATOM 1460 O O . SER A 1 3 ? 9.176 13.926 -4.565 1.00 0.00 3 SER A O 2
ATOM 1468 N N . GLY A 1 4 ? 10.501 12.285 -5.349 1.00 0.00 4 GLY A N 2
ATOM 1469 C CA . GLY A 1 4 ? 10.130 11.362 -4.293 1.00 0.00 4 GLY A CA 2
ATOM 1470 C C . GLY A 1 4 ? 8.781 10.713 -4.536 1.00 0.00 4 GLY A C 2
ATOM 1471 O O . GLY A 1 4 ? 8.625 9.505 -4.356 1.00 0.00 4 GLY A O 2
ATOM 1475 N N . SER A 1 5 ? 7.805 11.517 -4.944 1.00 0.00 5 SER A N 2
ATOM 1476 C CA . SER A 1 5 ? 6.461 11.015 -5.206 1.00 0.00 5 SER A CA 2
ATOM 1477 C C . SER A 1 5 ? 6.361 10.444 -6.618 1.00 0.00 5 SER A C 2
ATOM 1478 O O . SER A 1 5 ? 6.765 11.085 -7.589 1.00 0.00 5 SER A O 2
ATOM 1486 N N . SER A 1 6 ? 5.820 9.234 -6.723 1.00 0.00 6 SER A N 2
ATOM 1487 C CA . SER A 1 6 ? 5.670 8.574 -8.015 1.00 0.00 6 SER A CA 2
ATOM 1488 C C . SER A 1 6 ? 4.294 8.853 -8.610 1.00 0.00 6 SER A C 2
ATOM 1489 O O . SER A 1 6 ? 3.283 8.333 -8.139 1.00 0.00 6 SER A O 2
ATOM 1497 N N . GLY A 1 7 ? 4.262 9.681 -9.651 1.00 0.00 7 GLY A N 2
ATOM 1498 C CA . GLY A 1 7 ? 3.005 10.015 -10.295 1.00 0.00 7 GLY A CA 2
ATOM 1499 C C . GLY A 1 7 ? 2.935 9.516 -11.724 1.00 0.00 7 GLY A C 2
ATOM 1500 O O . GLY A 1 7 ? 3.961 9.377 -12.392 1.00 0.00 7 GLY A O 2
ATOM 1504 N N . MET A 1 8 ? 1.723 9.244 -12.196 1.00 0.00 8 MET A N 2
ATOM 1505 C CA . MET A 1 8 ? 1.524 8.756 -13.556 1.00 0.00 8 MET A CA 2
ATOM 1506 C C . MET A 1 8 ? 0.861 9.821 -14.424 1.00 0.00 8 MET A C 2
ATOM 1507 O O . MET A 1 8 ? -0.007 10.571 -13.974 1.00 0.00 8 MET A O 2
ATOM 1521 N N . PRO A 1 9 ? 1.277 9.891 -15.696 1.00 0.00 9 PRO A N 2
ATOM 1522 C CA . PRO A 1 9 ? 0.735 10.861 -16.654 1.00 0.00 9 PRO A CA 2
ATOM 1523 C C . PRO A 1 9 ? -0.707 10.551 -17.039 1.00 0.00 9 PRO A C 2
ATOM 1524 O O . PRO A 1 9 ? -1.472 11.450 -17.387 1.00 0.00 9 PRO A O 2
ATOM 1535 N N . ASN A 1 10 ? -1.072 9.275 -16.974 1.00 0.00 10 ASN A N 2
ATOM 1536 C CA . ASN A 1 10 ? -2.423 8.848 -17.317 1.00 0.00 10 ASN A CA 2
ATOM 1537 C C . ASN A 1 10 ? -3.408 9.222 -16.213 1.00 0.00 10 ASN A C 2
ATOM 1538 O O . ASN A 1 10 ? -3.174 8.942 -15.036 1.00 0.00 10 ASN A O 2
ATOM 1549 N N . ARG A 1 11 ? -4.511 9.855 -16.600 1.00 0.00 11 ARG A N 2
ATOM 1550 C CA . ARG A 1 11 ? -5.531 10.268 -15.644 1.00 0.00 11 ARG A CA 2
ATOM 1551 C C . ARG A 1 11 ? -6.319 9.064 -15.136 1.00 0.00 11 ARG A C 2
ATOM 1552 O O . ARG A 1 11 ? -7.199 9.197 -14.286 1.00 0.00 11 ARG A O 2
ATOM 1573 N N . LYS A 1 12 ? -5.998 7.887 -15.664 1.00 0.00 12 LYS A N 2
ATOM 1574 C CA . LYS A 1 12 ? -6.675 6.659 -15.266 1.00 0.00 12 LYS A CA 2
ATOM 1575 C C . LYS A 1 12 ? -6.124 6.139 -13.942 1.00 0.00 12 LYS A C 2
ATOM 1576 O O . LYS A 1 12 ? -4.913 5.991 -13.779 1.00 0.00 12 LYS A O 2
ATOM 1595 N N . ALA A 1 13 ? -7.020 5.863 -13.001 1.00 0.00 13 ALA A N 2
ATOM 1596 C CA . ALA A 1 13 ? -6.624 5.356 -11.693 1.00 0.00 13 ALA A CA 2
ATOM 1597 C C . ALA A 1 13 ? -5.998 3.970 -11.809 1.00 0.00 13 ALA A C 2
ATOM 1598 O O . ALA A 1 13 ? -6.424 3.151 -12.623 1.00 0.00 13 ALA A O 2
ATOM 1605 N N . SER A 1 14 ? -4.985 3.713 -10.988 1.00 0.00 14 SER A N 2
ATOM 1606 C CA . SER A 1 14 ? -4.297 2.428 -11.000 1.00 0.00 14 SER A CA 2
ATOM 1607 C C . SER A 1 14 ? -3.782 2.072 -9.609 1.00 0.00 14 SER A C 2
ATOM 1608 O O . SER A 1 14 ? -3.709 2.927 -8.726 1.00 0.00 14 SER A O 2
ATOM 1616 N N . ARG A 1 15 ? -3.428 0.804 -9.421 1.00 0.00 15 ARG A N 2
ATOM 1617 C CA . ARG A 1 15 ? -2.922 0.335 -8.138 1.00 0.00 15 ARG A CA 2
ATOM 1618 C C . ARG A 1 15 ? -1.809 1.245 -7.625 1.00 0.00 15 ARG A C 2
ATOM 1619 O O . ARG A 1 15 ? -1.117 1.895 -8.408 1.00 0.00 15 ARG A O 2
ATOM 1640 N N . ASN A 1 16 ? -1.644 1.286 -6.308 1.00 0.00 16 ASN A N 2
ATOM 1641 C CA . ASN A 1 16 ? -0.616 2.117 -5.692 1.00 0.00 16 ASN A CA 2
ATOM 1642 C C . ASN A 1 16 ? -0.363 1.690 -4.249 1.00 0.00 16 ASN A C 2
ATOM 1643 O O . ASN A 1 16 ? -1.114 0.894 -3.686 1.00 0.00 16 ASN A O 2
ATOM 1654 N N . ALA A 1 17 ? 0.699 2.226 -3.656 1.00 0.00 17 ALA A N 2
ATOM 1655 C CA . ALA A 1 17 ? 1.049 1.903 -2.279 1.00 0.00 17 ALA A CA 2
ATOM 1656 C C . ALA A 1 17 ? -0.199 1.668 -1.435 1.00 0.00 17 ALA A C 2
ATOM 1657 O O . ALA A 1 17 ? -0.271 0.708 -0.669 1.00 0.00 17 ALA A O 2
ATOM 1664 N N . TYR A 1 18 ? -1.179 2.554 -1.580 1.00 0.00 18 TYR A N 2
ATOM 1665 C CA . TYR A 1 18 ? -2.424 2.446 -0.828 1.00 0.00 18 TYR A CA 2
ATOM 1666 C C . TYR A 1 18 ? -3.090 1.095 -1.070 1.00 0.00 18 TYR A C 2
ATOM 1667 O O . TYR A 1 18 ? -3.323 0.328 -0.134 1.00 0.00 18 TYR A O 2
ATOM 1685 N N . TYR A 1 19 ? -3.395 0.809 -2.330 1.00 0.00 19 TYR A N 2
ATOM 1686 C CA . TYR A 1 19 ? -4.036 -0.449 -2.697 1.00 0.00 19 TYR A CA 2
ATOM 1687 C C . TYR A 1 19 ? -3.384 -1.622 -1.973 1.00 0.00 19 TYR A C 2
ATOM 1688 O O . TYR A 1 19 ? -4.069 -2.510 -1.464 1.00 0.00 19 TYR A O 2
ATOM 1706 N N . PHE A 1 20 ? -2.055 -1.621 -1.932 1.00 0.00 20 PHE A N 2
ATOM 1707 C CA . PHE A 1 20 ? -1.310 -2.685 -1.272 1.00 0.00 20 PHE A CA 2
ATOM 1708 C C . PHE A 1 20 ? -1.604 -2.708 0.225 1.00 0.00 20 PHE A C 2
ATOM 1709 O O . PHE A 1 20 ? -1.763 -3.773 0.821 1.00 0.00 20 PHE A O 2
ATOM 1726 N N . PHE A 1 21 ? -1.674 -1.525 0.826 1.00 0.00 21 PHE A N 2
ATOM 1727 C CA . PHE A 1 21 ? -1.947 -1.408 2.254 1.00 0.00 21 PHE A CA 2
ATOM 1728 C C . PHE A 1 21 ? -3.335 -1.947 2.588 1.00 0.00 21 PHE A C 2
ATOM 1729 O O . PHE A 1 21 ? -3.528 -2.608 3.607 1.00 0.00 21 PHE A O 2
ATOM 1746 N N . VAL A 1 22 ? -4.300 -1.657 1.721 1.00 0.00 22 VAL A N 2
ATOM 1747 C CA . VAL A 1 22 ? -5.671 -2.111 1.922 1.00 0.00 22 VAL A CA 2
ATOM 1748 C C . VAL A 1 22 ? -5.796 -3.610 1.669 1.00 0.00 22 VAL A C 2
ATOM 1749 O O . VAL A 1 22 ? -6.581 -4.295 2.322 1.00 0.00 22 VAL A O 2
ATOM 1762 N N . GLN A 1 23 ? -5.015 -4.110 0.718 1.00 0.00 23 GLN A N 2
ATOM 1763 C CA . GLN A 1 23 ? -5.038 -5.528 0.378 1.00 0.00 23 GLN A CA 2
ATOM 1764 C C . GLN A 1 23 ? -4.558 -6.377 1.552 1.00 0.00 23 GLN A C 2
ATOM 1765 O O . GLN A 1 23 ? -5.024 -7.498 1.749 1.00 0.00 23 GLN A O 2
ATOM 1779 N N . GLU A 1 24 ? -3.624 -5.833 2.326 1.00 0.00 24 GLU A N 2
ATOM 1780 C CA . GLU A 1 24 ? -3.082 -6.542 3.478 1.00 0.00 24 GLU A CA 2
ATOM 1781 C C . GLU A 1 24 ? -3.946 -6.314 4.714 1.00 0.00 24 GLU A C 2
ATOM 1782 O O . GLU A 1 24 ? -3.596 -6.733 5.818 1.00 0.00 24 GLU A O 2
ATOM 1794 N N . LYS A 1 25 ? -5.078 -5.646 4.521 1.00 0.00 25 LYS A N 2
ATOM 1795 C CA . LYS A 1 25 ? -5.996 -5.361 5.619 1.00 0.00 25 LYS A CA 2
ATOM 1796 C C . LYS A 1 25 ? -7.368 -5.972 5.353 1.00 0.00 25 LYS A C 2
ATOM 1797 O O . LYS A 1 25 ? -8.198 -6.074 6.257 1.00 0.00 25 LYS A O 2
ATOM 1816 N N . ILE A 1 26 ? -7.600 -6.376 4.108 1.00 0.00 26 ILE A N 2
ATOM 1817 C CA . ILE A 1 26 ? -8.870 -6.980 3.725 1.00 0.00 26 ILE A CA 2
ATOM 1818 C C . ILE A 1 26 ? -9.255 -8.105 4.680 1.00 0.00 26 ILE A C 2
ATOM 1819 O O . ILE A 1 26 ? -10.308 -8.080 5.317 1.00 0.00 26 ILE A O 2
ATOM 1835 N N . PRO A 1 27 ? -8.380 -9.116 4.785 1.00 0.00 27 PRO A N 2
ATOM 1836 C CA . PRO A 1 27 ? -8.605 -10.270 5.661 1.00 0.00 27 PRO A CA 2
ATOM 1837 C C . PRO A 1 27 ? -8.506 -9.903 7.139 1.00 0.00 27 PRO A C 2
ATOM 1838 O O . PRO A 1 27 ? -9.044 -10.600 7.997 1.00 0.00 27 PRO A O 2
ATOM 1849 N N . GLU A 1 28 ? -7.817 -8.803 7.425 1.00 0.00 28 GLU A N 2
ATOM 1850 C CA . GLU A 1 28 ? -7.648 -8.346 8.800 1.00 0.00 28 GLU A CA 2
ATOM 1851 C C . GLU A 1 28 ? -8.956 -7.782 9.349 1.00 0.00 28 GLU A C 2
ATOM 1852 O O . GLU A 1 28 ? -9.271 -7.949 10.527 1.00 0.00 28 GLU A O 2
ATOM 1864 N N . LEU A 1 29 ? -9.712 -7.111 8.487 1.00 0.00 29 LEU A N 2
ATOM 1865 C CA . LEU A 1 29 ? -10.986 -6.521 8.884 1.00 0.00 29 LEU A CA 2
ATOM 1866 C C . LEU A 1 29 ? -12.083 -7.579 8.939 1.00 0.00 29 LEU A C 2
ATOM 1867 O O . LEU A 1 29 ? -12.936 -7.559 9.826 1.00 0.00 29 LEU A O 2
ATOM 1883 N N . ARG A 1 30 ? -12.054 -8.504 7.985 1.00 0.00 30 ARG A N 2
ATOM 1884 C CA . ARG A 1 30 ? -13.045 -9.571 7.924 1.00 0.00 30 ARG A CA 2
ATOM 1885 C C . ARG A 1 30 ? -13.202 -10.245 9.285 1.00 0.00 30 ARG A C 2
ATOM 1886 O O . ARG A 1 30 ? -14.318 -10.481 9.746 1.00 0.00 30 ARG A O 2
ATOM 1907 N N . ARG A 1 31 ? -12.076 -10.552 9.920 1.00 0.00 31 ARG A N 2
ATOM 1908 C CA . ARG A 1 31 ? -12.088 -11.200 11.225 1.00 0.00 31 ARG A CA 2
ATOM 1909 C C . ARG A 1 31 ? -12.777 -10.319 12.264 1.00 0.00 31 ARG A C 2
ATOM 1910 O O . ARG A 1 31 ? -13.517 -10.810 13.117 1.00 0.00 31 ARG A O 2
ATOM 1931 N N . ARG A 1 32 ? -12.528 -9.016 12.185 1.00 0.00 32 ARG A N 2
ATOM 1932 C CA . ARG A 1 32 ? -13.123 -8.066 13.118 1.00 0.00 32 ARG A CA 2
ATOM 1933 C C . ARG A 1 32 ? -14.646 -8.127 13.058 1.00 0.00 32 ARG A C 2
ATOM 1934 O O . ARG A 1 32 ? -15.320 -8.074 14.085 1.00 0.00 32 ARG A O 2
ATOM 1955 N N . GLY A 1 33 ? -15.182 -8.236 11.845 1.00 0.00 33 GLY A N 2
ATOM 1956 C CA . GLY A 1 33 ? -16.621 -8.300 11.674 1.00 0.00 33 GLY A CA 2
ATOM 1957 C C . GLY A 1 33 ? -17.154 -7.169 10.818 1.00 0.00 33 GLY A C 2
ATOM 1958 O O . GLY A 1 33 ? -18.128 -6.509 11.184 1.00 0.00 33 GLY A O 2
ATOM 1962 N N . LEU A 1 34 ? -16.514 -6.942 9.676 1.00 0.00 34 LEU A N 2
ATOM 1963 C CA . LEU A 1 34 ? -16.930 -5.880 8.765 1.00 0.00 34 LEU A CA 2
ATOM 1964 C C . LEU A 1 34 ? -17.093 -6.414 7.346 1.00 0.00 34 LEU A C 2
ATOM 1965 O O . LEU A 1 34 ? -16.345 -7.278 6.890 1.00 0.00 34 LEU A O 2
ATOM 1981 N N . PRO A 1 35 ? -18.097 -5.885 6.628 1.00 0.00 35 PRO A N 2
ATOM 1982 C CA . PRO A 1 35 ? -18.381 -6.292 5.249 1.00 0.00 35 PRO A CA 2
ATOM 1983 C C . PRO A 1 35 ? -17.306 -5.825 4.273 1.00 0.00 35 PRO A C 2
ATOM 1984 O O . PRO A 1 35 ? -17.456 -4.796 3.614 1.00 0.00 35 PRO A O 2
ATOM 1995 N N . VAL A 1 36 ? -16.222 -6.589 4.185 1.00 0.00 36 VAL A N 2
ATOM 1996 C CA . VAL A 1 36 ? -15.121 -6.254 3.288 1.00 0.00 36 VAL A CA 2
ATOM 1997 C C . VAL A 1 36 ? -14.764 -7.434 2.393 1.00 0.00 36 VAL A C 2
ATOM 1998 O O . VAL A 1 36 ? -13.954 -8.284 2.761 1.00 0.00 36 VAL A O 2
ATOM 2011 N N . ALA A 1 37 ? -15.374 -7.480 1.212 1.00 0.00 37 ALA A N 2
ATOM 2012 C CA . ALA A 1 37 ? -15.119 -8.555 0.261 1.00 0.00 37 ALA A CA 2
ATOM 2013 C C . ALA A 1 37 ? -13.888 -8.255 -0.588 1.00 0.00 37 ALA A C 2
ATOM 2014 O O . ALA A 1 37 ? -13.119 -9.156 -0.924 1.00 0.00 37 ALA A O 2
ATOM 2021 N N . ARG A 1 38 ? -13.708 -6.984 -0.934 1.00 0.00 38 ARG A N 2
ATOM 2022 C CA . ARG A 1 38 ? -12.572 -6.568 -1.747 1.00 0.00 38 ARG A CA 2
ATOM 2023 C C . ARG A 1 38 ? -11.958 -5.280 -1.203 1.00 0.00 38 ARG A C 2
ATOM 2024 O O . ARG A 1 38 ? -12.393 -4.758 -0.176 1.00 0.00 38 ARG A O 2
ATOM 2045 N N . VAL A 1 39 ? -10.945 -4.773 -1.899 1.00 0.00 39 VAL A N 2
ATOM 2046 C CA . VAL A 1 39 ? -10.272 -3.548 -1.487 1.00 0.00 39 VAL A CA 2
ATOM 2047 C C . VAL A 1 39 ? -11.237 -2.367 -1.481 1.00 0.00 39 VAL A C 2
ATOM 2048 O O . VAL A 1 39 ? -11.329 -1.632 -0.498 1.00 0.00 39 VAL A O 2
ATOM 2061 N N . ALA A 1 40 ? -11.952 -2.190 -2.587 1.00 0.00 40 ALA A N 2
ATOM 2062 C CA . ALA A 1 40 ? -12.912 -1.099 -2.710 1.00 0.00 40 ALA A CA 2
ATOM 2063 C C . ALA A 1 40 ? -13.801 -1.009 -1.474 1.00 0.00 40 ALA A C 2
ATOM 2064 O O . ALA A 1 40 ? -14.366 0.044 -1.180 1.00 0.00 40 ALA A O 2
ATOM 2071 N N . ASP A 1 41 ? -13.921 -2.120 -0.756 1.00 0.00 41 ASP A N 2
ATOM 2072 C CA . ASP A 1 41 ? -14.743 -2.167 0.448 1.00 0.00 41 ASP A CA 2
ATOM 2073 C C . ASP A 1 41 ? -13.937 -1.745 1.672 1.00 0.00 41 ASP A C 2
ATOM 2074 O O . ASP A 1 41 ? -14.451 -1.070 2.564 1.00 0.00 41 ASP A O 2
ATOM 2083 N N . ALA A 1 42 ? -12.670 -2.148 1.709 1.00 0.00 42 ALA A N 2
ATOM 2084 C CA . ALA A 1 42 ? -11.794 -1.811 2.822 1.00 0.00 42 ALA A CA 2
ATOM 2085 C C . ALA A 1 42 ? -11.119 -0.460 2.601 1.00 0.00 42 ALA A C 2
ATOM 2086 O O . ALA A 1 42 ? -10.275 -0.041 3.394 1.00 0.00 42 ALA A O 2
ATOM 2093 N N . ILE A 1 43 ? -11.495 0.213 1.520 1.00 0.00 43 ILE A N 2
ATOM 2094 C CA . ILE A 1 43 ? -10.926 1.515 1.195 1.00 0.00 43 ILE A CA 2
ATOM 2095 C C . ILE A 1 43 ? -11.210 2.529 2.298 1.00 0.00 43 ILE A C 2
ATOM 2096 O O . ILE A 1 43 ? -10.301 3.117 2.885 1.00 0.00 43 ILE A O 2
ATOM 2112 N N . PRO A 1 44 ? -12.502 2.740 2.590 1.00 0.00 44 PRO A N 2
ATOM 2113 C CA . PRO A 1 44 ? -12.936 3.681 3.625 1.00 0.00 44 PRO A CA 2
ATOM 2114 C C . PRO A 1 44 ? -12.597 3.195 5.030 1.00 0.00 44 PRO A C 2
ATOM 2115 O O . PRO A 1 44 ? -12.052 3.943 5.843 1.00 0.00 44 PRO A O 2
ATOM 2126 N N . TYR A 1 45 ? -12.923 1.938 5.311 1.00 0.00 45 TYR A N 2
ATOM 2127 C CA . TYR A 1 45 ? -12.654 1.352 6.619 1.00 0.00 45 TYR A CA 2
ATOM 2128 C C . TYR A 1 45 ? -11.178 1.484 6.982 1.00 0.00 45 TYR A C 2
ATOM 2129 O O . TYR A 1 45 ? -10.797 1.329 8.143 1.00 0.00 45 TYR A O 2
ATOM 2147 N N . CYS A 1 46 ? -10.353 1.774 5.982 1.00 0.00 46 CYS A N 2
ATOM 2148 C CA . CYS A 1 46 ? -8.919 1.928 6.194 1.00 0.00 46 CYS A CA 2
ATOM 2149 C C . CYS A 1 46 ? -8.416 3.233 5.585 1.00 0.00 46 CYS A C 2
ATOM 2150 O O . CYS A 1 46 ? -7.277 3.316 5.126 1.00 0.00 46 CYS A O 2
ATOM 2158 N N . SER A 1 47 ? -9.274 4.248 5.583 1.00 0.00 47 SER A N 2
ATOM 2159 C CA . SER A 1 47 ? -8.918 5.547 5.024 1.00 0.00 47 SER A CA 2
ATOM 2160 C C . SER A 1 47 ? -8.156 6.387 6.044 1.00 0.00 47 SER A C 2
ATOM 2161 O O . SER A 1 47 ? -7.131 6.989 5.727 1.00 0.00 47 SER A O 2
ATOM 2169 N N . SER A 1 48 ? -8.666 6.423 7.271 1.00 0.00 48 SER A N 2
ATOM 2170 C CA . SER A 1 48 ? -8.037 7.191 8.339 1.00 0.00 48 SER A CA 2
ATOM 2171 C C . SER A 1 48 ? -6.755 6.514 8.812 1.00 0.00 48 SER A C 2
ATOM 2172 O O . SER A 1 48 ? -5.787 7.180 9.182 1.00 0.00 48 SER A O 2
ATOM 2180 N N . ASP A 1 49 ? -6.755 5.186 8.799 1.00 0.00 49 ASP A N 2
ATOM 2181 C CA . ASP A 1 49 ? -5.592 4.417 9.225 1.00 0.00 49 ASP A CA 2
ATOM 2182 C C . ASP A 1 49 ? -4.388 4.713 8.337 1.00 0.00 49 ASP A C 2
ATOM 2183 O O . ASP A 1 49 ? -3.254 4.778 8.812 1.00 0.00 49 ASP A O 2
ATOM 2192 N N . TRP A 1 50 ? -4.642 4.890 7.045 1.00 0.00 50 TRP A N 2
ATOM 2193 C CA . TRP A 1 50 ? -3.579 5.178 6.089 1.00 0.00 50 TRP A CA 2
ATOM 2194 C C . TRP A 1 50 ? -2.951 6.539 6.367 1.00 0.00 50 TRP A C 2
ATOM 2195 O O . TRP A 1 50 ? -1.737 6.706 6.263 1.00 0.00 50 TRP A O 2
ATOM 2216 N N . ALA A 1 51 ? -3.788 7.511 6.719 1.00 0.00 51 ALA A N 2
ATOM 2217 C CA . ALA A 1 51 ? -3.313 8.857 7.014 1.00 0.00 51 ALA A CA 2
ATOM 2218 C C . ALA A 1 51 ? -2.409 8.865 8.242 1.00 0.00 51 ALA A C 2
ATOM 2219 O O . ALA A 1 51 ? -1.696 9.837 8.495 1.00 0.00 51 ALA A O 2
ATOM 2226 N N . LEU A 1 52 ? -2.441 7.774 9.001 1.00 0.00 52 LEU A N 2
ATOM 2227 C CA . LEU A 1 52 ? -1.623 7.655 10.204 1.00 0.00 52 LEU A CA 2
ATOM 2228 C C . LEU A 1 52 ? -0.237 7.114 9.868 1.00 0.00 52 LEU A C 2
ATOM 2229 O O . LEU A 1 52 ? 0.723 7.335 10.609 1.00 0.00 52 LEU A O 2
ATOM 2245 N N . LEU A 1 53 ? -0.139 6.408 8.748 1.00 0.00 53 LEU A N 2
ATOM 2246 C CA . LEU A 1 53 ? 1.131 5.838 8.312 1.00 0.00 53 LEU A CA 2
ATOM 2247 C C . LEU A 1 53 ? 2.212 6.910 8.231 1.00 0.00 53 LEU A C 2
ATOM 2248 O O . LEU A 1 53 ? 1.912 8.102 8.152 1.00 0.00 53 LEU A O 2
ATOM 2264 N N . ARG A 1 54 ? 3.469 6.481 8.251 1.00 0.00 54 ARG A N 2
ATOM 2265 C CA . ARG A 1 54 ? 4.593 7.405 8.179 1.00 0.00 54 ARG A CA 2
ATOM 2266 C C . ARG A 1 54 ? 5.141 7.486 6.756 1.00 0.00 54 ARG A C 2
ATOM 2267 O O . ARG A 1 54 ? 5.075 6.517 6.001 1.00 0.00 54 ARG A O 2
ATOM 2288 N N . GLU A 1 55 ? 5.679 8.648 6.401 1.00 0.00 55 GLU A N 2
ATOM 2289 C CA . GLU A 1 55 ? 6.236 8.855 5.068 1.00 0.00 55 GLU A CA 2
ATOM 2290 C C . GLU A 1 55 ? 7.049 7.643 4.625 1.00 0.00 55 GLU A C 2
ATOM 2291 O O . GLU A 1 55 ? 6.901 7.161 3.501 1.00 0.00 55 GLU A O 2
ATOM 2303 N N . GLU A 1 56 ? 7.908 7.155 5.515 1.00 0.00 56 GLU A N 2
ATOM 2304 C CA . GLU A 1 56 ? 8.747 6.001 5.214 1.00 0.00 56 GLU A CA 2
ATOM 2305 C C . GLU A 1 56 ? 7.898 4.815 4.763 1.00 0.00 56 GLU A C 2
ATOM 2306 O O . GLU A 1 56 ? 8.204 4.164 3.765 1.00 0.00 56 GLU A O 2
ATOM 2318 N N . GLU A 1 57 ? 6.829 4.542 5.505 1.00 0.00 57 GLU A N 2
ATOM 2319 C CA . GLU A 1 57 ? 5.938 3.435 5.182 1.00 0.00 57 GLU A CA 2
ATOM 2320 C C . GLU A 1 57 ? 5.314 3.623 3.803 1.00 0.00 57 GLU A C 2
ATOM 2321 O O . GLU A 1 57 ? 5.400 2.745 2.945 1.00 0.00 57 GLU A O 2
ATOM 2333 N N . LYS A 1 58 ? 4.687 4.776 3.596 1.00 0.00 58 LYS A N 2
ATOM 2334 C CA . LYS A 1 58 ? 4.048 5.083 2.322 1.00 0.00 58 LYS A CA 2
ATOM 2335 C C . LYS A 1 58 ? 5.006 4.838 1.160 1.00 0.00 58 LYS A C 2
ATOM 2336 O O . LYS A 1 58 ? 4.643 4.212 0.165 1.00 0.00 58 LYS A O 2
ATOM 2355 N N . GLU A 1 59 ? 6.233 5.334 1.295 1.00 0.00 59 GLU A N 2
ATOM 2356 C CA . GLU A 1 59 ? 7.242 5.168 0.257 1.00 0.00 59 GLU A CA 2
ATOM 2357 C C . GLU A 1 59 ? 7.517 3.690 -0.003 1.00 0.00 59 GLU A C 2
ATOM 2358 O O . GLU A 1 59 ? 7.534 3.242 -1.150 1.00 0.00 59 GLU A O 2
ATOM 2370 N N . LYS A 1 60 ? 7.732 2.937 1.070 1.00 0.00 60 LYS A N 2
ATOM 2371 C CA . LYS A 1 60 ? 8.006 1.509 0.960 1.00 0.00 60 LYS A CA 2
ATOM 2372 C C . LYS A 1 60 ? 6.929 0.810 0.136 1.00 0.00 60 LYS A C 2
ATOM 2373 O O . LYS A 1 60 ? 7.229 0.120 -0.839 1.00 0.00 60 LYS A O 2
ATOM 2392 N N . TYR A 1 61 ? 5.675 0.995 0.533 1.00 0.00 61 TYR A N 2
ATOM 2393 C CA . TYR A 1 61 ? 4.553 0.382 -0.169 1.00 0.00 61 TYR A CA 2
ATOM 2394 C C . TYR A 1 61 ? 4.545 0.786 -1.640 1.00 0.00 61 TYR A C 2
ATOM 2395 O O . TYR A 1 61 ? 4.276 -0.033 -2.518 1.00 0.00 61 TYR A O 2
ATOM 2413 N N . ALA A 1 62 ? 4.840 2.055 -1.900 1.00 0.00 62 ALA A N 2
ATOM 2414 C CA . ALA A 1 62 ? 4.868 2.569 -3.264 1.00 0.00 62 ALA A CA 2
ATOM 2415 C C . ALA A 1 62 ? 5.978 1.909 -4.075 1.00 0.00 62 ALA A C 2
ATOM 2416 O O . ALA A 1 62 ? 5.785 1.564 -5.240 1.00 0.00 62 ALA A O 2
ATOM 2423 N N . GLU A 1 63 ? 7.140 1.738 -3.452 1.00 0.00 63 GLU A N 2
ATOM 2424 C CA . GLU A 1 63 ? 8.281 1.122 -4.119 1.00 0.00 63 GLU A CA 2
ATOM 2425 C C . GLU A 1 63 ? 7.963 -0.315 -4.523 1.00 0.00 63 GLU A C 2
ATOM 2426 O O . GLU A 1 63 ? 8.085 -0.684 -5.690 1.00 0.00 63 GLU A O 2
ATOM 2438 N N . MET A 1 64 ? 7.553 -1.121 -3.548 1.00 0.00 64 MET A N 2
ATOM 2439 C CA . MET A 1 64 ? 7.217 -2.517 -3.802 1.00 0.00 64 MET A CA 2
ATOM 2440 C C . MET A 1 64 ? 6.097 -2.627 -4.832 1.00 0.00 64 MET A C 2
ATOM 2441 O O . MET A 1 64 ? 6.068 -3.561 -5.634 1.00 0.00 64 MET A O 2
ATOM 2455 N N . ALA A 1 65 ? 5.176 -1.670 -4.804 1.00 0.00 65 ALA A N 2
ATOM 2456 C CA . ALA A 1 65 ? 4.055 -1.659 -5.735 1.00 0.00 65 ALA A CA 2
ATOM 2457 C C . ALA A 1 65 ? 4.530 -1.417 -7.163 1.00 0.00 65 ALA A C 2
ATOM 2458 O O . ALA A 1 65 ? 4.233 -2.198 -8.068 1.00 0.00 65 ALA A O 2
ATOM 2465 N N . ARG A 1 66 ? 5.271 -0.331 -7.360 1.00 0.00 66 ARG A N 2
ATOM 2466 C CA . ARG A 1 66 ? 5.786 0.015 -8.679 1.00 0.00 66 ARG A CA 2
ATOM 2467 C C . ARG A 1 66 ? 6.613 -1.130 -9.257 1.00 0.00 66 ARG A C 2
ATOM 2468 O O . ARG A 1 66 ? 6.353 -1.598 -10.364 1.00 0.00 66 ARG A O 2
ATOM 2489 N N . GLU A 1 67 ? 7.610 -1.575 -8.498 1.00 0.00 67 GLU A N 2
ATOM 2490 C CA . GLU A 1 67 ? 8.476 -2.664 -8.936 1.00 0.00 67 GLU A CA 2
ATOM 2491 C C . GLU A 1 67 ? 7.657 -3.905 -9.278 1.00 0.00 67 GLU A C 2
ATOM 2492 O O . GLU A 1 67 ? 7.941 -4.598 -10.255 1.00 0.00 67 GLU A O 2
ATOM 2504 N N . TRP A 1 68 ? 6.642 -4.179 -8.467 1.00 0.00 68 TRP A N 2
ATOM 2505 C CA . TRP A 1 68 ? 5.782 -5.337 -8.684 1.00 0.00 68 TRP A CA 2
ATOM 2506 C C . TRP A 1 68 ? 5.071 -5.243 -10.028 1.00 0.00 68 TRP A C 2
ATOM 2507 O O . TRP A 1 68 ? 5.065 -6.198 -10.806 1.00 0.00 68 TRP A O 2
ATOM 2528 N N . ARG A 1 69 ? 4.471 -4.087 -10.296 1.00 0.00 69 ARG A N 2
ATOM 2529 C CA . ARG A 1 69 ? 3.756 -3.870 -11.548 1.00 0.00 69 ARG A CA 2
ATOM 2530 C C . ARG A 1 69 ? 4.709 -3.934 -12.738 1.00 0.00 69 ARG A C 2
ATOM 2531 O O . ARG A 1 69 ? 4.370 -4.475 -13.789 1.00 0.00 69 ARG A O 2
ATOM 2552 N N . ALA A 1 70 ? 5.903 -3.376 -12.563 1.00 0.00 70 ALA A N 2
ATOM 2553 C CA . ALA A 1 70 ? 6.905 -3.371 -13.622 1.00 0.00 70 ALA A CA 2
ATOM 2554 C C . ALA A 1 70 ? 7.338 -4.790 -13.975 1.00 0.00 70 ALA A C 2
ATOM 2555 O O . ALA A 1 70 ? 7.366 -5.168 -15.146 1.00 0.00 70 ALA A O 2
ATOM 2562 N N . ALA A 1 71 ? 7.674 -5.573 -12.954 1.00 0.00 71 ALA A N 2
ATOM 2563 C CA . ALA A 1 71 ? 8.105 -6.950 -13.157 1.00 0.00 71 ALA A CA 2
ATOM 2564 C C . ALA A 1 71 ? 6.944 -7.826 -13.616 1.00 0.00 71 ALA A C 2
ATOM 2565 O O . ALA A 1 71 ? 7.119 -8.726 -14.436 1.00 0.00 71 ALA A O 2
ATOM 2572 N N . GLN A 1 72 ? 5.758 -7.557 -13.078 1.00 0.00 72 GLN A N 2
ATOM 2573 C CA . GLN A 1 72 ? 4.568 -8.323 -13.431 1.00 0.00 72 GLN A CA 2
ATOM 2574 C C . GLN A 1 72 ? 4.111 -7.995 -14.849 1.00 0.00 72 GLN A C 2
ATOM 2575 O O . GLN A 1 72 ? 3.421 -8.788 -15.488 1.00 0.00 72 GLN A O 2
ATOM 2589 N N . GLY A 1 73 ? 4.500 -6.820 -15.335 1.00 0.00 73 GLY A N 2
ATOM 2590 C CA . GLY A 1 73 ? 4.121 -6.409 -16.674 1.00 0.00 73 GLY A CA 2
ATOM 2591 C C . GLY A 1 73 ? 5.183 -6.737 -17.705 1.00 0.00 73 GLY A C 2
ATOM 2592 O O . GLY A 1 73 ? 4.870 -7.173 -18.812 1.00 0.00 73 GLY A O 2
ATOM 2596 N N . LYS A 1 74 ? 6.443 -6.528 -17.340 1.00 0.00 74 LYS A N 2
ATOM 2597 C CA . LYS A 1 74 ? 7.557 -6.803 -18.241 1.00 0.00 74 LYS A CA 2
ATOM 2598 C C . LYS A 1 74 ? 7.967 -8.271 -18.165 1.00 0.00 74 LYS A C 2
ATOM 2599 O O . LYS A 1 74 ? 9.153 -8.596 -18.200 1.00 0.00 74 LYS A O 2
ATOM 2618 N N . ASP A 1 75 ? 6.977 -9.152 -18.063 1.00 0.00 75 ASP A N 2
ATOM 2619 C CA . ASP A 1 75 ? 7.236 -10.585 -17.984 1.00 0.00 75 ASP A CA 2
ATOM 2620 C C . ASP A 1 75 ? 6.141 -11.373 -18.697 1.00 0.00 75 ASP A C 2
ATOM 2621 O O . ASP A 1 75 ? 4.964 -11.016 -18.666 1.00 0.00 75 ASP A O 2
ATOM 2630 N N . PRO A 1 76 ? 6.536 -12.474 -19.355 1.00 0.00 76 PRO A N 2
ATOM 2631 C CA . PRO A 1 76 ? 5.604 -13.336 -20.088 1.00 0.00 76 PRO A CA 2
ATOM 2632 C C . PRO A 1 76 ? 4.675 -14.107 -19.157 1.00 0.00 76 PRO A C 2
ATOM 2633 O O . PRO A 1 76 ? 3.637 -14.614 -19.581 1.00 0.00 76 PRO A O 2
ATOM 2644 N N . GLY A 1 77 ? 5.055 -14.193 -17.886 1.00 0.00 77 GLY A N 2
ATOM 2645 C CA . GLY A 1 77 ? 4.245 -14.905 -16.916 1.00 0.00 77 GLY A CA 2
ATOM 2646 C C . GLY A 1 77 ? 3.670 -13.987 -15.855 1.00 0.00 77 GLY A C 2
ATOM 2647 O O . GLY A 1 77 ? 4.220 -13.845 -14.763 1.00 0.00 77 GLY A O 2
ATOM 2651 N N . PRO A 1 78 ? 2.538 -13.343 -16.175 1.00 0.00 78 PRO A N 2
ATOM 2652 C CA . PRO A 1 78 ? 1.864 -12.422 -15.255 1.00 0.00 78 PRO A CA 2
ATOM 2653 C C . PRO A 1 78 ? 1.234 -13.144 -14.070 1.00 0.00 78 PRO A C 2
ATOM 2654 O O . PRO A 1 78 ? 0.716 -12.512 -13.149 1.00 0.00 78 PRO A O 2
ATOM 2665 N N . SER A 1 79 ? 1.282 -14.472 -14.098 1.00 0.00 79 SER A N 2
ATOM 2666 C CA . SER A 1 79 ? 0.712 -15.280 -13.027 1.00 0.00 79 SER A CA 2
ATOM 2667 C C . SER A 1 79 ? 0.950 -14.629 -11.668 1.00 0.00 79 SER A C 2
ATOM 2668 O O . SER A 1 79 ? 2.031 -14.103 -11.402 1.00 0.00 79 SER A O 2
ATOM 2676 N N . GLU A 1 80 ? -0.067 -14.667 -10.813 1.00 0.00 80 GLU A N 2
ATOM 2677 C CA . GLU A 1 80 ? 0.032 -14.080 -9.482 1.00 0.00 80 GLU A CA 2
ATOM 2678 C C . GLU A 1 80 ? 0.542 -15.103 -8.472 1.00 0.00 80 GLU A C 2
ATOM 2679 O O . GLU A 1 80 ? 1.697 -15.054 -8.050 1.00 0.00 80 GLU A O 2
ATOM 2691 N N . LYS A 1 81 ? -0.328 -16.031 -8.087 1.00 0.00 81 LYS A N 2
ATOM 2692 C CA . LYS A 1 81 ? 0.032 -17.067 -7.128 1.00 0.00 81 LYS A CA 2
ATOM 2693 C C . LYS A 1 81 ? 0.526 -16.452 -5.822 1.00 0.00 81 LYS A C 2
ATOM 2694 O O . LYS A 1 81 ? 1.601 -16.794 -5.333 1.00 0.00 81 LYS A O 2
ATOM 2713 N N . GLN A 1 82 ? -0.269 -15.544 -5.263 1.00 0.00 82 GLN A N 2
ATOM 2714 C CA . GLN A 1 82 ? 0.088 -14.884 -4.014 1.00 0.00 82 GLN A CA 2
ATOM 2715 C C . GLN A 1 82 ? 0.451 -15.905 -2.941 1.00 0.00 82 GLN A C 2
ATOM 2716 O O . GLN A 1 82 ? -0.361 -16.758 -2.581 1.00 0.00 82 GLN A O 2
ATOM 2730 N N . LYS A 1 83 ? 1.675 -15.813 -2.434 1.00 0.00 83 LYS A N 2
ATOM 2731 C CA . LYS A 1 83 ? 2.146 -16.729 -1.401 1.00 0.00 83 LYS A CA 2
ATOM 2732 C C . LYS A 1 83 ? 1.301 -16.606 -0.138 1.00 0.00 83 LYS A C 2
ATOM 2733 O O . LYS A 1 83 ? 0.739 -15.552 0.162 1.00 0.00 83 LYS A O 2
ATOM 2752 N N . PRO A 1 84 ? 1.207 -17.707 0.621 1.00 0.00 84 PRO A N 2
ATOM 2753 C CA . PRO A 1 84 ? 0.433 -17.747 1.866 1.00 0.00 84 PRO A CA 2
ATOM 2754 C C . PRO A 1 84 ? 1.074 -16.918 2.974 1.00 0.00 84 PRO A C 2
ATOM 2755 O O . PRO A 1 84 ? 1.909 -17.414 3.731 1.00 0.00 84 PRO A O 2
ATOM 2766 N N . VAL A 1 85 ? 0.678 -15.652 3.065 1.00 0.00 85 VAL A N 2
ATOM 2767 C CA . VAL A 1 85 ? 1.213 -14.755 4.082 1.00 0.00 85 VAL A CA 2
ATOM 2768 C C . VAL A 1 85 ? 0.388 -14.820 5.362 1.00 0.00 85 VAL A C 2
ATOM 2769 O O . VAL A 1 85 ? -0.836 -14.692 5.331 1.00 0.00 85 VAL A O 2
ATOM 2782 N N . PHE A 1 86 ? 1.066 -15.022 6.487 1.00 0.00 86 PHE A N 2
ATOM 2783 C CA . PHE A 1 86 ? 0.396 -15.105 7.779 1.00 0.00 86 PHE A CA 2
ATOM 2784 C C . PHE A 1 86 ? 0.752 -13.908 8.656 1.00 0.00 86 PHE A C 2
ATOM 2785 O O . PHE A 1 86 ? 1.614 -13.998 9.531 1.00 0.00 86 PHE A O 2
ATOM 2802 N N . THR A 1 87 ? 0.084 -12.785 8.412 1.00 0.00 87 THR A N 2
ATOM 2803 C CA . THR A 1 87 ? 0.330 -11.568 9.175 1.00 0.00 87 THR A CA 2
ATOM 2804 C C . THR A 1 87 ? -0.977 -10.866 9.527 1.00 0.00 87 THR A C 2
ATOM 2805 O O . THR A 1 87 ? -1.764 -10.521 8.645 1.00 0.00 87 THR A O 2
ATOM 2816 N N . SER A 1 88 ? -1.202 -10.656 10.820 1.00 0.00 88 SER A N 2
ATOM 2817 C CA . SER A 1 88 ? -2.415 -9.996 11.287 1.00 0.00 88 SER A CA 2
ATOM 2818 C C . SER A 1 88 ? -2.143 -9.195 12.557 1.00 0.00 88 SER A C 2
ATOM 2819 O O . SER A 1 88 ? -1.293 -9.562 13.366 1.00 0.00 88 SER A O 2
ATOM 2827 N N . GLY A 1 89 ? -2.874 -8.097 12.724 1.00 0.00 89 GLY A N 2
ATOM 2828 C CA . GLY A 1 89 ? -2.698 -7.259 13.896 1.00 0.00 89 GLY A CA 2
ATOM 2829 C C . GLY A 1 89 ? -2.755 -5.781 13.566 1.00 0.00 89 GLY A C 2
ATOM 2830 O O . GLY A 1 89 ? -2.354 -5.349 12.486 1.00 0.00 89 GLY A O 2
ATOM 2834 N N . PRO A 1 90 ? -3.265 -4.979 14.512 1.00 0.00 90 PRO A N 2
ATOM 2835 C CA . PRO A 1 90 ? -3.386 -3.528 14.339 1.00 0.00 90 PRO A CA 2
ATOM 2836 C C . PRO A 1 90 ? -2.030 -2.830 14.340 1.00 0.00 90 PRO A C 2
ATOM 2837 O O . PRO A 1 90 ? -1.109 -3.240 15.045 1.00 0.00 90 PRO A O 2
ATOM 2848 N N . SER A 1 91 ? -1.914 -1.773 13.542 1.00 0.00 91 SER A N 2
ATOM 2849 C CA . SER A 1 91 ? -0.670 -1.019 13.448 1.00 0.00 91 SER A CA 2
ATOM 2850 C C . SER A 1 91 ? -0.582 0.026 14.556 1.00 0.00 91 SER A C 2
ATOM 2851 O O . SER A 1 91 ? -0.894 1.199 14.346 1.00 0.00 91 SER A O 2
ATOM 2859 N N . SER A 1 92 ? -0.155 -0.408 15.737 1.00 0.00 92 SER A N 2
ATOM 2860 C CA . SER A 1 92 ? -0.029 0.488 16.881 1.00 0.00 92 SER A CA 2
ATOM 2861 C C . SER A 1 92 ? 1.387 1.048 16.980 1.00 0.00 92 SER A C 2
ATOM 2862 O O . SER A 1 92 ? 2.366 0.330 16.781 1.00 0.00 92 SER A O 2
ATOM 2870 N N . GLY A 1 93 ? 1.487 2.338 17.287 1.00 0.00 93 GLY A N 2
ATOM 2871 C CA . GLY A 1 93 ? 2.785 2.973 17.407 1.00 0.00 93 GLY A CA 2
ATOM 2872 C C . GLY A 1 93 ? 2.694 4.378 17.969 1.00 0.00 93 GLY A C 2
ATOM 2873 O O . GLY A 1 93 ? 2.162 5.280 17.321 1.00 0.00 93 GLY A O 2
ATOM 2877 N N . GLY A 1 1 ? 18.824 3.599 -11.718 1.00 0.00 1 GLY A N 3
ATOM 2878 C CA . GLY A 1 1 ? 17.723 3.465 -10.781 1.00 0.00 1 GLY A CA 3
ATOM 2879 C C . GLY A 1 1 ? 16.855 2.258 -11.073 1.00 0.00 1 GLY A C 3
ATOM 2880 O O . GLY A 1 1 ? 15.872 2.355 -11.806 1.00 0.00 1 GLY A O 3
ATOM 2884 N N . SER A 1 2 ? 17.222 1.115 -10.500 1.00 0.00 2 SER A N 3
ATOM 2885 C CA . SER A 1 2 ? 16.473 -0.118 -10.707 1.00 0.00 2 SER A CA 3
ATOM 2886 C C . SER A 1 2 ? 14.980 0.168 -10.839 1.00 0.00 2 SER A C 3
ATOM 2887 O O . SER A 1 2 ? 14.358 -0.166 -11.847 1.00 0.00 2 SER A O 3
ATOM 2895 N N . SER A 1 3 ? 14.411 0.790 -9.811 1.00 0.00 3 SER A N 3
ATOM 2896 C CA . SER A 1 3 ? 12.990 1.118 -9.809 1.00 0.00 3 SER A CA 3
ATOM 2897 C C . SER A 1 3 ? 12.601 1.860 -11.084 1.00 0.00 3 SER A C 3
ATOM 2898 O O . SER A 1 3 ? 11.761 1.396 -11.854 1.00 0.00 3 SER A O 3
ATOM 2906 N N . GLY A 1 4 ? 13.220 3.017 -11.301 1.00 0.00 4 GLY A N 3
ATOM 2907 C CA . GLY A 1 4 ? 12.927 3.805 -12.484 1.00 0.00 4 GLY A CA 3
ATOM 2908 C C . GLY A 1 4 ? 12.436 5.198 -12.145 1.00 0.00 4 GLY A C 3
ATOM 2909 O O . GLY A 1 4 ? 11.343 5.364 -11.603 1.00 0.00 4 GLY A O 3
ATOM 2913 N N . SER A 1 5 ? 13.246 6.203 -12.462 1.00 0.00 5 SER A N 3
ATOM 2914 C CA . SER A 1 5 ? 12.891 7.589 -12.182 1.00 0.00 5 SER A CA 3
ATOM 2915 C C . SER A 1 5 ? 11.424 7.850 -12.507 1.00 0.00 5 SER A C 3
ATOM 2916 O O . SER A 1 5 ? 10.837 7.184 -13.360 1.00 0.00 5 SER A O 3
ATOM 2924 N N . SER A 1 6 ? 10.836 8.823 -11.819 1.00 0.00 6 SER A N 3
ATOM 2925 C CA . SER A 1 6 ? 9.435 9.171 -12.028 1.00 0.00 6 SER A CA 3
ATOM 2926 C C . SER A 1 6 ? 9.141 9.367 -13.513 1.00 0.00 6 SER A C 3
ATOM 2927 O O . SER A 1 6 ? 10.033 9.687 -14.297 1.00 0.00 6 SER A O 3
ATOM 2935 N N . GLY A 1 7 ? 7.882 9.170 -13.891 1.00 0.00 7 GLY A N 3
ATOM 2936 C CA . GLY A 1 7 ? 7.491 9.328 -15.281 1.00 0.00 7 GLY A CA 3
ATOM 2937 C C . GLY A 1 7 ? 6.039 8.963 -15.519 1.00 0.00 7 GLY A C 3
ATOM 2938 O O . GLY A 1 7 ? 5.328 9.661 -16.242 1.00 0.00 7 GLY A O 3
ATOM 2942 N N . MET A 1 8 ? 5.600 7.865 -14.913 1.00 0.00 8 MET A N 3
ATOM 2943 C CA . MET A 1 8 ? 4.223 7.409 -15.064 1.00 0.00 8 MET A CA 3
ATOM 2944 C C . MET A 1 8 ? 3.244 8.441 -14.515 1.00 0.00 8 MET A C 3
ATOM 2945 O O . MET A 1 8 ? 3.507 9.112 -13.516 1.00 0.00 8 MET A O 3
ATOM 2959 N N . PRO A 1 9 ? 2.087 8.575 -15.181 1.00 0.00 9 PRO A N 3
ATOM 2960 C CA . PRO A 1 9 ? 1.046 9.524 -14.777 1.00 0.00 9 PRO A CA 3
ATOM 2961 C C . PRO A 1 9 ? 0.363 9.116 -13.476 1.00 0.00 9 PRO A C 3
ATOM 2962 O O . PRO A 1 9 ? 0.497 7.980 -13.024 1.00 0.00 9 PRO A O 3
ATOM 2973 N N . ASN A 1 10 ? -0.370 10.051 -12.880 1.00 0.00 10 ASN A N 3
ATOM 2974 C CA . ASN A 1 10 ? -1.074 9.788 -11.630 1.00 0.00 10 ASN A CA 3
ATOM 2975 C C . ASN A 1 10 ? -2.583 9.753 -11.854 1.00 0.00 10 ASN A C 3
ATOM 2976 O O . ASN A 1 10 ? -3.256 8.796 -11.470 1.00 0.00 10 ASN A O 3
ATOM 2987 N N . ARG A 1 11 ? -3.108 10.803 -12.476 1.00 0.00 11 ARG A N 3
ATOM 2988 C CA . ARG A 1 11 ? -4.537 10.893 -12.750 1.00 0.00 11 ARG A CA 3
ATOM 2989 C C . ARG A 1 11 ? -5.116 9.520 -13.081 1.00 0.00 11 ARG A C 3
ATOM 2990 O O . ARG A 1 11 ? -6.225 9.185 -12.667 1.00 0.00 11 ARG A O 3
ATOM 3011 N N . LYS A 1 12 ? -4.355 8.729 -13.831 1.00 0.00 12 LYS A N 3
ATOM 3012 C CA . LYS A 1 12 ? -4.790 7.392 -14.217 1.00 0.00 12 LYS A CA 3
ATOM 3013 C C . LYS A 1 12 ? -4.890 6.479 -12.999 1.00 0.00 12 LYS A C 3
ATOM 3014 O O . LYS A 1 12 ? -3.898 6.228 -12.317 1.00 0.00 12 LYS A O 3
ATOM 3033 N N . ALA A 1 13 ? -6.095 5.986 -12.733 1.00 0.00 13 ALA A N 3
ATOM 3034 C CA . ALA A 1 13 ? -6.324 5.098 -11.600 1.00 0.00 13 ALA A CA 3
ATOM 3035 C C . ALA A 1 13 ? -5.546 3.796 -11.757 1.00 0.00 13 ALA A C 3
ATOM 3036 O O . ALA A 1 13 ? -5.518 3.204 -12.835 1.00 0.00 13 ALA A O 3
ATOM 3043 N N . SER A 1 14 ? -4.914 3.356 -10.673 1.00 0.00 14 SER A N 3
ATOM 3044 C CA . SER A 1 14 ? -4.131 2.126 -10.692 1.00 0.00 14 SER A CA 3
ATOM 3045 C C . SER A 1 14 ? -3.708 1.730 -9.280 1.00 0.00 14 SER A C 3
ATOM 3046 O O . SER A 1 14 ? -3.856 2.505 -8.336 1.00 0.00 14 SER A O 3
ATOM 3054 N N . ARG A 1 15 ? -3.179 0.518 -9.146 1.00 0.00 15 ARG A N 3
ATOM 3055 C CA . ARG A 1 15 ? -2.735 0.017 -7.851 1.00 0.00 15 ARG A CA 3
ATOM 3056 C C . ARG A 1 15 ? -1.503 0.777 -7.367 1.00 0.00 15 ARG A C 3
ATOM 3057 O O . ARG A 1 15 ? -0.471 0.798 -8.037 1.00 0.00 15 ARG A O 3
ATOM 3078 N N . ASN A 1 16 ? -1.620 1.402 -6.201 1.00 0.00 16 ASN A N 3
ATOM 3079 C CA . ASN A 1 16 ? -0.517 2.165 -5.628 1.00 0.00 16 ASN A CA 3
ATOM 3080 C C . ASN A 1 16 ? -0.280 1.771 -4.173 1.00 0.00 16 ASN A C 3
ATOM 3081 O O . ASN A 1 16 ? -0.967 0.904 -3.635 1.00 0.00 16 ASN A O 3
ATOM 3092 N N . ALA A 1 17 ? 0.697 2.415 -3.544 1.00 0.00 17 ALA A N 3
ATOM 3093 C CA . ALA A 1 17 ? 1.024 2.134 -2.151 1.00 0.00 17 ALA A CA 3
ATOM 3094 C C . ALA A 1 17 ? -0.240 1.923 -1.323 1.00 0.00 17 ALA A C 3
ATOM 3095 O O . ALA A 1 17 ? -0.273 1.079 -0.428 1.00 0.00 17 ALA A O 3
ATOM 3102 N N . TYR A 1 18 ? -1.276 2.696 -1.628 1.00 0.00 18 TYR A N 3
ATOM 3103 C CA . TYR A 1 18 ? -2.541 2.596 -0.909 1.00 0.00 18 TYR A CA 3
ATOM 3104 C C . TYR A 1 18 ? -3.211 1.251 -1.171 1.00 0.00 18 TYR A C 3
ATOM 3105 O O . TYR A 1 18 ? -3.509 0.501 -0.240 1.00 0.00 18 TYR A O 3
ATOM 3123 N N . TYR A 1 19 ? -3.444 0.951 -2.444 1.00 0.00 19 TYR A N 3
ATOM 3124 C CA . TYR A 1 19 ? -4.081 -0.303 -2.829 1.00 0.00 19 TYR A CA 3
ATOM 3125 C C . TYR A 1 19 ? -3.414 -1.488 -2.137 1.00 0.00 19 TYR A C 3
ATOM 3126 O O . TYR A 1 19 ? -4.087 -2.372 -1.608 1.00 0.00 19 TYR A O 3
ATOM 3144 N N . PHE A 1 20 ? -2.084 -1.498 -2.146 1.00 0.00 20 PHE A N 3
ATOM 3145 C CA . PHE A 1 20 ? -1.324 -2.573 -1.520 1.00 0.00 20 PHE A CA 3
ATOM 3146 C C . PHE A 1 20 ? -1.634 -2.662 -0.028 1.00 0.00 20 PHE A C 3
ATOM 3147 O O . PHE A 1 20 ? -1.796 -3.753 0.520 1.00 0.00 20 PHE A O 3
ATOM 3164 N N . PHE A 1 21 ? -1.716 -1.507 0.623 1.00 0.00 21 PHE A N 3
ATOM 3165 C CA . PHE A 1 21 ? -2.004 -1.453 2.051 1.00 0.00 21 PHE A CA 3
ATOM 3166 C C . PHE A 1 21 ? -3.398 -2.000 2.344 1.00 0.00 21 PHE A C 3
ATOM 3167 O O . PHE A 1 21 ? -3.581 -2.803 3.259 1.00 0.00 21 PHE A O 3
ATOM 3184 N N . VAL A 1 22 ? -4.378 -1.558 1.563 1.00 0.00 22 VAL A N 3
ATOM 3185 C CA . VAL A 1 22 ? -5.756 -2.003 1.738 1.00 0.00 22 VAL A CA 3
ATOM 3186 C C . VAL A 1 22 ? -5.874 -3.511 1.549 1.00 0.00 22 VAL A C 3
ATOM 3187 O O . VAL A 1 22 ? -6.507 -4.198 2.351 1.00 0.00 22 VAL A O 3
ATOM 3200 N N . GLN A 1 23 ? -5.262 -4.019 0.485 1.00 0.00 23 GLN A N 3
ATOM 3201 C CA . GLN A 1 23 ? -5.299 -5.446 0.192 1.00 0.00 23 GLN A CA 3
ATOM 3202 C C . GLN A 1 23 ? -4.832 -6.261 1.393 1.00 0.00 23 GLN A C 3
ATOM 3203 O O . GLN A 1 23 ? -5.412 -7.298 1.715 1.00 0.00 23 GLN A O 3
ATOM 3217 N N . GLU A 1 24 ? -3.779 -5.786 2.051 1.00 0.00 24 GLU A N 3
ATOM 3218 C CA . GLU A 1 24 ? -3.235 -6.473 3.216 1.00 0.00 24 GLU A CA 3
ATOM 3219 C C . GLU A 1 24 ? -4.078 -6.193 4.456 1.00 0.00 24 GLU A C 3
ATOM 3220 O O . GLU A 1 24 ? -3.696 -6.543 5.574 1.00 0.00 24 GLU A O 3
ATOM 3232 N N . LYS A 1 25 ? -5.227 -5.559 4.252 1.00 0.00 25 LYS A N 3
ATOM 3233 C CA . LYS A 1 25 ? -6.128 -5.232 5.352 1.00 0.00 25 LYS A CA 3
ATOM 3234 C C . LYS A 1 25 ? -7.486 -5.897 5.159 1.00 0.00 25 LYS A C 3
ATOM 3235 O O . LYS A 1 25 ? -8.218 -6.125 6.123 1.00 0.00 25 LYS A O 3
ATOM 3254 N N . ILE A 1 26 ? -7.817 -6.205 3.910 1.00 0.00 26 ILE A N 3
ATOM 3255 C CA . ILE A 1 26 ? -9.087 -6.846 3.592 1.00 0.00 26 ILE A CA 3
ATOM 3256 C C . ILE A 1 26 ? -9.407 -7.954 4.588 1.00 0.00 26 ILE A C 3
ATOM 3257 O O . ILE A 1 26 ? -10.434 -7.936 5.267 1.00 0.00 26 ILE A O 3
ATOM 3273 N N . PRO A 1 27 ? -8.507 -8.945 4.681 1.00 0.00 27 PRO A N 3
ATOM 3274 C CA . PRO A 1 27 ? -8.670 -10.080 5.594 1.00 0.00 27 PRO A CA 3
ATOM 3275 C C . PRO A 1 27 ? -8.521 -9.674 7.056 1.00 0.00 27 PRO A C 3
ATOM 3276 O O . PRO A 1 27 ? -9.029 -10.348 7.951 1.00 0.00 27 PRO A O 3
ATOM 3287 N N . GLU A 1 28 ? -7.819 -8.570 7.291 1.00 0.00 28 GLU A N 3
ATOM 3288 C CA . GLU A 1 28 ? -7.603 -8.076 8.645 1.00 0.00 28 GLU A CA 3
ATOM 3289 C C . GLU A 1 28 ? -8.896 -7.518 9.233 1.00 0.00 28 GLU A C 3
ATOM 3290 O O . GLU A 1 28 ? -9.185 -7.703 10.416 1.00 0.00 28 GLU A O 3
ATOM 3302 N N . LEU A 1 29 ? -9.671 -6.832 8.399 1.00 0.00 29 LEU A N 3
ATOM 3303 C CA . LEU A 1 29 ? -10.934 -6.245 8.835 1.00 0.00 29 LEU A CA 3
ATOM 3304 C C . LEU A 1 29 ? -12.026 -7.306 8.922 1.00 0.00 29 LEU A C 3
ATOM 3305 O O . LEU A 1 29 ? -12.806 -7.331 9.874 1.00 0.00 29 LEU A O 3
ATOM 3321 N N . ARG A 1 30 ? -12.073 -8.182 7.924 1.00 0.00 30 ARG A N 3
ATOM 3322 C CA . ARG A 1 30 ? -13.070 -9.247 7.888 1.00 0.00 30 ARG A CA 3
ATOM 3323 C C . ARG A 1 30 ? -13.170 -9.942 9.243 1.00 0.00 30 ARG A C 3
ATOM 3324 O O . ARG A 1 30 ? -14.265 -10.157 9.763 1.00 0.00 30 ARG A O 3
ATOM 3345 N N . ARG A 1 31 ? -12.020 -10.295 9.807 1.00 0.00 31 ARG A N 3
ATOM 3346 C CA . ARG A 1 31 ? -11.978 -10.968 11.100 1.00 0.00 31 ARG A CA 3
ATOM 3347 C C . ARG A 1 31 ? -12.377 -10.015 12.223 1.00 0.00 31 ARG A C 3
ATOM 3348 O O . ARG A 1 31 ? -13.025 -10.416 13.190 1.00 0.00 31 ARG A O 3
ATOM 3369 N N . ARG A 1 32 ? -11.985 -8.753 12.087 1.00 0.00 32 ARG A N 3
ATOM 3370 C CA . ARG A 1 32 ? -12.299 -7.743 13.091 1.00 0.00 32 ARG A CA 3
ATOM 3371 C C . ARG A 1 32 ? -13.803 -7.669 13.335 1.00 0.00 32 ARG A C 3
ATOM 3372 O O . ARG A 1 32 ? -14.255 -7.598 14.477 1.00 0.00 32 ARG A O 3
ATOM 3393 N N . GLY A 1 33 ? -14.576 -7.687 12.252 1.00 0.00 33 GLY A N 3
ATOM 3394 C CA . GLY A 1 33 ? -16.020 -7.620 12.369 1.00 0.00 33 GLY A CA 3
ATOM 3395 C C . GLY A 1 33 ? -16.620 -6.514 11.526 1.00 0.00 33 GLY A C 3
ATOM 3396 O O . GLY A 1 33 ? -17.496 -5.778 11.984 1.00 0.00 33 GLY A O 3
ATOM 3400 N N . LEU A 1 34 ? -16.149 -6.393 10.290 1.00 0.00 34 LEU A N 3
ATOM 3401 C CA . LEU A 1 34 ? -16.644 -5.365 9.379 1.00 0.00 34 LEU A CA 3
ATOM 3402 C C . LEU A 1 34 ? -16.966 -5.959 8.012 1.00 0.00 34 LEU A C 3
ATOM 3403 O O . LEU A 1 34 ? -16.283 -6.859 7.522 1.00 0.00 34 LEU A O 3
ATOM 3419 N N . PRO A 1 35 ? -18.030 -5.443 7.378 1.00 0.00 35 PRO A N 3
ATOM 3420 C CA . PRO A 1 35 ? -18.465 -5.905 6.057 1.00 0.00 35 PRO A CA 3
ATOM 3421 C C . PRO A 1 35 ? -17.492 -5.507 4.953 1.00 0.00 35 PRO A C 3
ATOM 3422 O O . PRO A 1 35 ? -17.694 -4.506 4.266 1.00 0.00 35 PRO A O 3
ATOM 3433 N N . VAL A 1 36 ? -16.435 -6.296 4.789 1.00 0.00 36 VAL A N 3
ATOM 3434 C CA . VAL A 1 36 ? -15.430 -6.026 3.767 1.00 0.00 36 VAL A CA 3
ATOM 3435 C C . VAL A 1 36 ? -15.273 -7.213 2.824 1.00 0.00 36 VAL A C 3
ATOM 3436 O O . VAL A 1 36 ? -14.687 -8.233 3.185 1.00 0.00 36 VAL A O 3
ATOM 3449 N N . ALA A 1 37 ? -15.801 -7.073 1.612 1.00 0.00 37 ALA A N 3
ATOM 3450 C CA . ALA A 1 37 ? -15.718 -8.132 0.614 1.00 0.00 37 ALA A CA 3
ATOM 3451 C C . ALA A 1 37 ? -14.504 -7.940 -0.291 1.00 0.00 37 ALA A C 3
ATOM 3452 O O . ALA A 1 37 ? -13.826 -8.903 -0.648 1.00 0.00 37 ALA A O 3
ATOM 3459 N N . ARG A 1 38 ? -14.239 -6.691 -0.659 1.00 0.00 38 ARG A N 3
ATOM 3460 C CA . ARG A 1 38 ? -13.109 -6.372 -1.523 1.00 0.00 38 ARG A CA 3
ATOM 3461 C C . ARG A 1 38 ? -12.438 -5.074 -1.087 1.00 0.00 38 ARG A C 3
ATOM 3462 O O . ARG A 1 38 ? -12.909 -4.396 -0.172 1.00 0.00 38 ARG A O 3
ATOM 3483 N N . VAL A 1 39 ? -11.336 -4.732 -1.746 1.00 0.00 39 VAL A N 3
ATOM 3484 C CA . VAL A 1 39 ? -10.600 -3.514 -1.426 1.00 0.00 39 VAL A CA 3
ATOM 3485 C C . VAL A 1 39 ? -11.527 -2.305 -1.391 1.00 0.00 39 VAL A C 3
ATOM 3486 O O . VAL A 1 39 ? -11.433 -1.464 -0.498 1.00 0.00 39 VAL A O 3
ATOM 3499 N N . ALA A 1 40 ? -12.424 -2.226 -2.368 1.00 0.00 40 ALA A N 3
ATOM 3500 C CA . ALA A 1 40 ? -13.371 -1.120 -2.448 1.00 0.00 40 ALA A CA 3
ATOM 3501 C C . ALA A 1 40 ? -14.104 -0.929 -1.124 1.00 0.00 40 ALA A C 3
ATOM 3502 O O . ALA A 1 40 ? -14.348 0.199 -0.696 1.00 0.00 40 ALA A O 3
ATOM 3509 N N . ASP A 1 41 ? -14.453 -2.038 -0.480 1.00 0.00 41 ASP A N 3
ATOM 3510 C CA . ASP A 1 41 ? -15.158 -1.992 0.795 1.00 0.00 41 ASP A CA 3
ATOM 3511 C C . ASP A 1 41 ? -14.214 -1.585 1.923 1.00 0.00 41 ASP A C 3
ATOM 3512 O O . ASP A 1 41 ? -14.598 -0.849 2.832 1.00 0.00 41 ASP A O 3
ATOM 3521 N N . ALA A 1 42 ? -12.978 -2.070 1.858 1.00 0.00 42 ALA A N 3
ATOM 3522 C CA . ALA A 1 42 ? -11.980 -1.756 2.872 1.00 0.00 42 ALA A CA 3
ATOM 3523 C C . ALA A 1 42 ? -11.329 -0.404 2.602 1.00 0.00 42 ALA A C 3
ATOM 3524 O O . ALA A 1 42 ? -10.641 0.147 3.462 1.00 0.00 42 ALA A O 3
ATOM 3531 N N . ILE A 1 43 ? -11.549 0.125 1.402 1.00 0.00 43 ILE A N 3
ATOM 3532 C CA . ILE A 1 43 ? -10.983 1.412 1.019 1.00 0.00 43 ILE A CA 3
ATOM 3533 C C . ILE A 1 43 ? -11.207 2.456 2.108 1.00 0.00 43 ILE A C 3
ATOM 3534 O O . ILE A 1 43 ? -10.266 3.043 2.643 1.00 0.00 43 ILE A O 3
ATOM 3550 N N . PRO A 1 44 ? -12.483 2.693 2.447 1.00 0.00 44 PRO A N 3
ATOM 3551 C CA . PRO A 1 44 ? -12.861 3.665 3.477 1.00 0.00 44 PRO A CA 3
ATOM 3552 C C . PRO A 1 44 ? -12.472 3.207 4.878 1.00 0.00 44 PRO A C 3
ATOM 3553 O O . PRO A 1 44 ? -11.900 3.972 5.656 1.00 0.00 44 PRO A O 3
ATOM 3564 N N . TYR A 1 45 ? -12.783 1.954 5.194 1.00 0.00 45 TYR A N 3
ATOM 3565 C CA . TYR A 1 45 ? -12.468 1.394 6.502 1.00 0.00 45 TYR A CA 3
ATOM 3566 C C . TYR A 1 45 ? -10.965 1.427 6.760 1.00 0.00 45 TYR A C 3
ATOM 3567 O O . TYR A 1 45 ? -10.512 1.212 7.886 1.00 0.00 45 TYR A O 3
ATOM 3585 N N . CYS A 1 46 ? -10.197 1.696 5.711 1.00 0.00 46 CYS A N 3
ATOM 3586 C CA . CYS A 1 46 ? -8.743 1.757 5.822 1.00 0.00 46 CYS A CA 3
ATOM 3587 C C . CYS A 1 46 ? -8.248 3.196 5.709 1.00 0.00 46 CYS A C 3
ATOM 3588 O O . CYS A 1 46 ? -7.285 3.584 6.367 1.00 0.00 46 CYS A O 3
ATOM 3596 N N . SER A 1 47 ? -8.915 3.981 4.869 1.00 0.00 47 SER A N 3
ATOM 3597 C CA . SER A 1 47 ? -8.541 5.375 4.665 1.00 0.00 47 SER A CA 3
ATOM 3598 C C . SER A 1 47 ? -8.054 6.003 5.968 1.00 0.00 47 SER A C 3
ATOM 3599 O O . SER A 1 47 ? -7.154 6.843 5.967 1.00 0.00 47 SER A O 3
ATOM 3607 N N . SER A 1 48 ? -8.654 5.588 7.078 1.00 0.00 48 SER A N 3
ATOM 3608 C CA . SER A 1 48 ? -8.286 6.111 8.388 1.00 0.00 48 SER A CA 3
ATOM 3609 C C . SER A 1 48 ? -6.931 5.565 8.830 1.00 0.00 48 SER A C 3
ATOM 3610 O O . SER A 1 48 ? -6.029 6.323 9.185 1.00 0.00 48 SER A O 3
ATOM 3618 N N . ASP A 1 49 ? -6.798 4.243 8.805 1.00 0.00 49 ASP A N 3
ATOM 3619 C CA . ASP A 1 49 ? -5.554 3.593 9.201 1.00 0.00 49 ASP A CA 3
ATOM 3620 C C . ASP A 1 49 ? -4.396 4.053 8.323 1.00 0.00 49 ASP A C 3
ATOM 3621 O O . ASP A 1 49 ? -3.327 4.404 8.821 1.00 0.00 49 ASP A O 3
ATOM 3630 N N . TRP A 1 50 ? -4.616 4.048 7.012 1.00 0.00 50 TRP A N 3
ATOM 3631 C CA . TRP A 1 50 ? -3.589 4.464 6.064 1.00 0.00 50 TRP A CA 3
ATOM 3632 C C . TRP A 1 50 ? -3.044 5.841 6.421 1.00 0.00 50 TRP A C 3
ATOM 3633 O O . TRP A 1 50 ? -1.847 6.097 6.294 1.00 0.00 50 TRP A O 3
ATOM 3654 N N . ALA A 1 51 ? -3.929 6.726 6.869 1.00 0.00 51 ALA A N 3
ATOM 3655 C CA . ALA A 1 51 ? -3.533 8.077 7.247 1.00 0.00 51 ALA A CA 3
ATOM 3656 C C . ALA A 1 51 ? -2.617 8.060 8.466 1.00 0.00 51 ALA A C 3
ATOM 3657 O O . ALA A 1 51 ? -1.902 9.028 8.731 1.00 0.00 51 ALA A O 3
ATOM 3664 N N . LEU A 1 52 ? -2.644 6.957 9.205 1.00 0.00 52 LEU A N 3
ATOM 3665 C CA . LEU A 1 52 ? -1.816 6.814 10.398 1.00 0.00 52 LEU A CA 3
ATOM 3666 C C . LEU A 1 52 ? -0.388 6.427 10.025 1.00 0.00 52 LEU A C 3
ATOM 3667 O O . LEU A 1 52 ? 0.563 6.770 10.730 1.00 0.00 52 LEU A O 3
ATOM 3683 N N . LEU A 1 53 ? -0.244 5.714 8.914 1.00 0.00 53 LEU A N 3
ATOM 3684 C CA . LEU A 1 53 ? 1.068 5.281 8.446 1.00 0.00 53 LEU A CA 3
ATOM 3685 C C . LEU A 1 53 ? 2.022 6.466 8.333 1.00 0.00 53 LEU A C 3
ATOM 3686 O O . LEU A 1 53 ? 1.593 7.614 8.217 1.00 0.00 53 LEU A O 3
ATOM 3702 N N . ARG A 1 54 ? 3.320 6.179 8.363 1.00 0.00 54 ARG A N 3
ATOM 3703 C CA . ARG A 1 54 ? 4.335 7.220 8.263 1.00 0.00 54 ARG A CA 3
ATOM 3704 C C . ARG A 1 54 ? 4.854 7.337 6.832 1.00 0.00 54 ARG A C 3
ATOM 3705 O O . ARG A 1 54 ? 4.780 6.385 6.056 1.00 0.00 54 ARG A O 3
ATOM 3726 N N . GLU A 1 55 ? 5.378 8.511 6.492 1.00 0.00 55 GLU A N 3
ATOM 3727 C CA . GLU A 1 55 ? 5.907 8.752 5.155 1.00 0.00 55 GLU A CA 3
ATOM 3728 C C . GLU A 1 55 ? 6.774 7.583 4.694 1.00 0.00 55 GLU A C 3
ATOM 3729 O O . GLU A 1 55 ? 6.673 7.135 3.552 1.00 0.00 55 GLU A O 3
ATOM 3741 N N . GLU A 1 56 ? 7.625 7.094 5.591 1.00 0.00 56 GLU A N 3
ATOM 3742 C CA . GLU A 1 56 ? 8.509 5.978 5.276 1.00 0.00 56 GLU A CA 3
ATOM 3743 C C . GLU A 1 56 ? 7.709 4.761 4.822 1.00 0.00 56 GLU A C 3
ATOM 3744 O O . GLU A 1 56 ? 8.019 4.148 3.801 1.00 0.00 56 GLU A O 3
ATOM 3756 N N . GLU A 1 57 ? 6.679 4.417 5.589 1.00 0.00 57 GLU A N 3
ATOM 3757 C CA . GLU A 1 57 ? 5.836 3.272 5.267 1.00 0.00 57 GLU A CA 3
ATOM 3758 C C . GLU A 1 57 ? 5.197 3.437 3.891 1.00 0.00 57 GLU A C 3
ATOM 3759 O O . GLU A 1 57 ? 5.315 2.566 3.030 1.00 0.00 57 GLU A O 3
ATOM 3771 N N . LYS A 1 58 ? 4.519 4.563 3.692 1.00 0.00 58 LYS A N 3
ATOM 3772 C CA . LYS A 1 58 ? 3.861 4.845 2.422 1.00 0.00 58 LYS A CA 3
ATOM 3773 C C . LYS A 1 58 ? 4.841 4.710 1.260 1.00 0.00 58 LYS A C 3
ATOM 3774 O O . LYS A 1 58 ? 4.529 4.095 0.241 1.00 0.00 58 LYS A O 3
ATOM 3793 N N . GLU A 1 59 ? 6.027 5.290 1.421 1.00 0.00 59 GLU A N 3
ATOM 3794 C CA . GLU A 1 59 ? 7.051 5.232 0.385 1.00 0.00 59 GLU A CA 3
ATOM 3795 C C . GLU A 1 59 ? 7.425 3.788 0.068 1.00 0.00 59 GLU A C 3
ATOM 3796 O O . GLU A 1 59 ? 7.603 3.421 -1.093 1.00 0.00 59 GLU A O 3
ATOM 3808 N N . LYS A 1 60 ? 7.543 2.971 1.110 1.00 0.00 60 LYS A N 3
ATOM 3809 C CA . LYS A 1 60 ? 7.895 1.566 0.945 1.00 0.00 60 LYS A CA 3
ATOM 3810 C C . LYS A 1 60 ? 6.839 0.832 0.125 1.00 0.00 60 LYS A C 3
ATOM 3811 O O . LYS A 1 60 ? 7.161 0.121 -0.827 1.00 0.00 60 LYS A O 3
ATOM 3830 N N . TYR A 1 61 ? 5.577 1.011 0.500 1.00 0.00 61 TYR A N 3
ATOM 3831 C CA . TYR A 1 61 ? 4.473 0.366 -0.201 1.00 0.00 61 TYR A CA 3
ATOM 3832 C C . TYR A 1 61 ? 4.438 0.787 -1.666 1.00 0.00 61 TYR A C 3
ATOM 3833 O O . TYR A 1 61 ? 4.124 -0.014 -2.547 1.00 0.00 61 TYR A O 3
ATOM 3851 N N . ALA A 1 62 ? 4.763 2.049 -1.921 1.00 0.00 62 ALA A N 3
ATOM 3852 C CA . ALA A 1 62 ? 4.772 2.578 -3.279 1.00 0.00 62 ALA A CA 3
ATOM 3853 C C . ALA A 1 62 ? 5.918 1.984 -4.092 1.00 0.00 62 ALA A C 3
ATOM 3854 O O . ALA A 1 62 ? 5.769 1.707 -5.282 1.00 0.00 62 ALA A O 3
ATOM 3861 N N . GLU A 1 63 ? 7.061 1.791 -3.442 1.00 0.00 63 GLU A N 3
ATOM 3862 C CA . GLU A 1 63 ? 8.233 1.231 -4.105 1.00 0.00 63 GLU A CA 3
ATOM 3863 C C . GLU A 1 63 ? 7.982 -0.216 -4.520 1.00 0.00 63 GLU A C 3
ATOM 3864 O O . GLU A 1 63 ? 8.130 -0.572 -5.688 1.00 0.00 63 GLU A O 3
ATOM 3876 N N . MET A 1 64 ? 7.605 -1.045 -3.553 1.00 0.00 64 MET A N 3
ATOM 3877 C CA . MET A 1 64 ? 7.334 -2.453 -3.818 1.00 0.00 64 MET A CA 3
ATOM 3878 C C . MET A 1 64 ? 6.200 -2.610 -4.826 1.00 0.00 64 MET A C 3
ATOM 3879 O O . MET A 1 64 ? 6.205 -3.530 -5.642 1.00 0.00 64 MET A O 3
ATOM 3893 N N . ALA A 1 65 ? 5.229 -1.704 -4.762 1.00 0.00 65 ALA A N 3
ATOM 3894 C CA . ALA A 1 65 ? 4.090 -1.740 -5.671 1.00 0.00 65 ALA A CA 3
ATOM 3895 C C . ALA A 1 65 ? 4.526 -1.480 -7.109 1.00 0.00 65 ALA A C 3
ATOM 3896 O O . ALA A 1 65 ? 4.236 -2.269 -8.008 1.00 0.00 65 ALA A O 3
ATOM 3903 N N . ARG A 1 66 ? 5.224 -0.368 -7.318 1.00 0.00 66 ARG A N 3
ATOM 3904 C CA . ARG A 1 66 ? 5.698 -0.002 -8.647 1.00 0.00 66 ARG A CA 3
ATOM 3905 C C . ARG A 1 66 ? 6.577 -1.103 -9.233 1.00 0.00 66 ARG A C 3
ATOM 3906 O O . ARG A 1 66 ? 6.300 -1.623 -10.314 1.00 0.00 66 ARG A O 3
ATOM 3927 N N . GLU A 1 67 ? 7.637 -1.453 -8.511 1.00 0.00 67 GLU A N 3
ATOM 3928 C CA . GLU A 1 67 ? 8.557 -2.491 -8.960 1.00 0.00 67 GLU A CA 3
ATOM 3929 C C . GLU A 1 67 ? 7.806 -3.779 -9.288 1.00 0.00 67 GLU A C 3
ATOM 3930 O O . GLU A 1 67 ? 8.174 -4.506 -10.211 1.00 0.00 67 GLU A O 3
ATOM 3942 N N . TRP A 1 68 ? 6.755 -4.053 -8.526 1.00 0.00 68 TRP A N 3
ATOM 3943 C CA . TRP A 1 68 ? 5.952 -5.254 -8.734 1.00 0.00 68 TRP A CA 3
ATOM 3944 C C . TRP A 1 68 ? 5.247 -5.209 -10.085 1.00 0.00 68 TRP A C 3
ATOM 3945 O O . TRP A 1 68 ? 5.333 -6.151 -10.872 1.00 0.00 68 TRP A O 3
ATOM 3966 N N . ARG A 1 69 ? 4.548 -4.108 -10.347 1.00 0.00 69 ARG A N 3
ATOM 3967 C CA . ARG A 1 69 ? 3.827 -3.941 -11.602 1.00 0.00 69 ARG A CA 3
ATOM 3968 C C . ARG A 1 69 ? 4.776 -4.041 -12.792 1.00 0.00 69 ARG A C 3
ATOM 3969 O O . ARG A 1 69 ? 4.433 -4.611 -13.827 1.00 0.00 69 ARG A O 3
ATOM 3990 N N . ALA A 1 70 ? 5.971 -3.482 -12.638 1.00 0.00 70 ALA A N 3
ATOM 3991 C CA . ALA A 1 70 ? 6.971 -3.508 -13.698 1.00 0.00 70 ALA A CA 3
ATOM 3992 C C . ALA A 1 70 ? 7.450 -4.931 -13.965 1.00 0.00 70 ALA A C 3
ATOM 3993 O O . ALA A 1 70 ? 7.471 -5.386 -15.108 1.00 0.00 70 ALA A O 3
ATOM 4000 N N . ALA A 1 71 ? 7.835 -5.630 -12.902 1.00 0.00 71 ALA A N 3
ATOM 4001 C CA . ALA A 1 71 ? 8.313 -7.002 -13.021 1.00 0.00 71 ALA A CA 3
ATOM 4002 C C . ALA A 1 71 ? 7.198 -7.933 -13.485 1.00 0.00 71 ALA A C 3
ATOM 4003 O O . ALA A 1 71 ? 7.438 -8.873 -14.243 1.00 0.00 71 ALA A O 3
ATOM 4010 N N . GLN A 1 72 ? 5.980 -7.667 -13.023 1.00 0.00 72 GLN A N 3
ATOM 4011 C CA . GLN A 1 72 ? 4.829 -8.483 -13.391 1.00 0.00 72 GLN A CA 3
ATOM 4012 C C . GLN A 1 72 ? 4.423 -8.230 -14.840 1.00 0.00 72 GLN A C 3
ATOM 4013 O O . GLN A 1 72 ? 3.841 -9.097 -15.492 1.00 0.00 72 GLN A O 3
ATOM 4027 N N . GLY A 1 73 ? 4.733 -7.037 -15.337 1.00 0.00 73 GLY A N 3
ATOM 4028 C CA . GLY A 1 73 ? 4.392 -6.692 -16.704 1.00 0.00 73 GLY A CA 3
ATOM 4029 C C . GLY A 1 73 ? 4.415 -5.196 -16.948 1.00 0.00 73 GLY A C 3
ATOM 4030 O O . GLY A 1 73 ? 3.369 -4.573 -17.135 1.00 0.00 73 GLY A O 3
ATOM 4034 N N . LYS A 1 74 ? 5.610 -4.615 -16.944 1.00 0.00 74 LYS A N 3
ATOM 4035 C CA . LYS A 1 74 ? 5.767 -3.184 -17.166 1.00 0.00 74 LYS A CA 3
ATOM 4036 C C . LYS A 1 74 ? 4.991 -2.736 -18.401 1.00 0.00 74 LYS A C 3
ATOM 4037 O O . LYS A 1 74 ? 4.714 -3.536 -19.294 1.00 0.00 74 LYS A O 3
ATOM 4056 N N . ASP A 1 75 ? 4.647 -1.453 -18.445 1.00 0.00 75 ASP A N 3
ATOM 4057 C CA . ASP A 1 75 ? 3.905 -0.900 -19.572 1.00 0.00 75 ASP A CA 3
ATOM 4058 C C . ASP A 1 75 ? 4.556 -1.291 -20.896 1.00 0.00 75 ASP A C 3
ATOM 4059 O O . ASP A 1 75 ? 5.780 -1.305 -21.034 1.00 0.00 75 ASP A O 3
ATOM 4068 N N . PRO A 1 76 ? 3.720 -1.617 -21.892 1.00 0.00 76 PRO A N 3
ATOM 4069 C CA . PRO A 1 76 ? 4.192 -2.016 -23.222 1.00 0.00 76 PRO A CA 3
ATOM 4070 C C . PRO A 1 76 ? 4.811 -0.853 -23.990 1.00 0.00 76 PRO A C 3
ATOM 4071 O O . PRO A 1 76 ? 5.226 -1.005 -25.139 1.00 0.00 76 PRO A O 3
ATOM 4082 N N . GLY A 1 77 ? 4.868 0.310 -23.348 1.00 0.00 77 GLY A N 3
ATOM 4083 C CA . GLY A 1 77 ? 5.438 1.482 -23.987 1.00 0.00 77 GLY A CA 3
ATOM 4084 C C . GLY A 1 77 ? 6.762 1.189 -24.663 1.00 0.00 77 GLY A C 3
ATOM 4085 O O . GLY A 1 77 ? 7.346 0.118 -24.494 1.00 0.00 77 GLY A O 3
ATOM 4089 N N . PRO A 1 78 ? 7.257 2.155 -25.451 1.00 0.00 78 PRO A N 3
ATOM 4090 C CA . PRO A 1 78 ? 8.526 2.017 -26.171 1.00 0.00 78 PRO A CA 3
ATOM 4091 C C . PRO A 1 78 ? 9.729 2.030 -25.235 1.00 0.00 78 PRO A C 3
ATOM 4092 O O . PRO A 1 78 ? 9.913 2.968 -24.457 1.00 0.00 78 PRO A O 3
ATOM 4103 N N . SER A 1 79 ? 10.546 0.984 -25.312 1.00 0.00 79 SER A N 3
ATOM 4104 C CA . SER A 1 79 ? 11.729 0.875 -24.468 1.00 0.00 79 SER A CA 3
ATOM 4105 C C . SER A 1 79 ? 12.861 1.748 -25.002 1.00 0.00 79 SER A C 3
ATOM 4106 O O . SER A 1 79 ? 12.827 2.191 -26.150 1.00 0.00 79 SER A O 3
ATOM 4114 N N . GLU A 1 80 ? 13.861 1.991 -24.161 1.00 0.00 80 GLU A N 3
ATOM 4115 C CA . GLU A 1 80 ? 15.002 2.812 -24.549 1.00 0.00 80 GLU A CA 3
ATOM 4116 C C . GLU A 1 80 ? 16.185 1.940 -24.960 1.00 0.00 80 GLU A C 3
ATOM 4117 O O . GLU A 1 80 ? 16.167 0.723 -24.777 1.00 0.00 80 GLU A O 3
ATOM 4129 N N . LYS A 1 81 ? 17.213 2.571 -25.518 1.00 0.00 81 LYS A N 3
ATOM 4130 C CA . LYS A 1 81 ? 18.405 1.855 -25.955 1.00 0.00 81 LYS A CA 3
ATOM 4131 C C . LYS A 1 81 ? 19.669 2.554 -25.465 1.00 0.00 81 LYS A C 3
ATOM 4132 O O . LYS A 1 81 ? 19.685 3.771 -25.285 1.00 0.00 81 LYS A O 3
ATOM 4151 N N . GLN A 1 82 ? 20.726 1.776 -25.254 1.00 0.00 82 GLN A N 3
ATOM 4152 C CA . GLN A 1 82 ? 21.994 2.322 -24.786 1.00 0.00 82 GLN A CA 3
ATOM 4153 C C . GLN A 1 82 ? 22.819 2.860 -25.950 1.00 0.00 82 GLN A C 3
ATOM 4154 O O . GLN A 1 82 ? 22.967 2.198 -26.978 1.00 0.00 82 GLN A O 3
ATOM 4168 N N . LYS A 1 83 ? 23.354 4.065 -25.784 1.00 0.00 83 LYS A N 3
ATOM 4169 C CA . LYS A 1 83 ? 24.164 4.693 -26.820 1.00 0.00 83 LYS A CA 3
ATOM 4170 C C . LYS A 1 83 ? 25.644 4.662 -26.448 1.00 0.00 83 LYS A C 3
ATOM 4171 O O . LYS A 1 83 ? 26.012 4.632 -25.274 1.00 0.00 83 LYS A O 3
ATOM 4190 N N . PRO A 1 84 ? 26.512 4.670 -27.470 1.00 0.00 84 PRO A N 3
ATOM 4191 C CA . PRO A 1 84 ? 27.965 4.645 -27.274 1.00 0.00 84 PRO A CA 3
ATOM 4192 C C . PRO A 1 84 ? 28.492 5.950 -26.686 1.00 0.00 84 PRO A C 3
ATOM 4193 O O . PRO A 1 84 ? 27.738 6.902 -26.486 1.00 0.00 84 PRO A O 3
ATOM 4204 N N . VAL A 1 85 ? 29.793 5.987 -26.413 1.00 0.00 85 VAL A N 3
ATOM 4205 C CA . VAL A 1 85 ? 30.422 7.177 -25.850 1.00 0.00 85 VAL A CA 3
ATOM 4206 C C . VAL A 1 85 ? 29.871 7.484 -24.462 1.00 0.00 85 VAL A C 3
ATOM 4207 O O . VAL A 1 85 ? 29.642 8.644 -24.117 1.00 0.00 85 VAL A O 3
ATOM 4220 N N . PHE A 1 86 ? 29.660 6.439 -23.670 1.00 0.00 86 PHE A N 3
ATOM 4221 C CA . PHE A 1 86 ? 29.135 6.597 -22.318 1.00 0.00 86 PHE A CA 3
ATOM 4222 C C . PHE A 1 86 ? 29.593 5.452 -21.419 1.00 0.00 86 PHE A C 3
ATOM 4223 O O . PHE A 1 86 ? 29.240 4.294 -21.640 1.00 0.00 86 PHE A O 3
ATOM 4240 N N . THR A 1 87 ? 30.384 5.785 -20.403 1.00 0.00 87 THR A N 3
ATOM 4241 C CA . THR A 1 87 ? 30.893 4.787 -19.472 1.00 0.00 87 THR A CA 3
ATOM 4242 C C . THR A 1 87 ? 30.983 5.350 -18.058 1.00 0.00 87 THR A C 3
ATOM 4243 O O . THR A 1 87 ? 31.341 6.512 -17.864 1.00 0.00 87 THR A O 3
ATOM 4254 N N . SER A 1 88 ? 30.660 4.519 -17.072 1.00 0.00 88 SER A N 3
ATOM 4255 C CA . SER A 1 88 ? 30.702 4.935 -15.676 1.00 0.00 88 SER A CA 3
ATOM 4256 C C . SER A 1 88 ? 32.092 4.718 -15.086 1.00 0.00 88 SER A C 3
ATOM 4257 O O . SER A 1 88 ? 32.679 5.626 -14.500 1.00 0.00 88 SER A O 3
ATOM 4265 N N . GLY A 1 89 ? 32.612 3.504 -15.246 1.00 0.00 89 GLY A N 3
ATOM 4266 C CA . GLY A 1 89 ? 33.929 3.187 -14.725 1.00 0.00 89 GLY A CA 3
ATOM 4267 C C . GLY A 1 89 ? 33.887 2.102 -13.667 1.00 0.00 89 GLY A C 3
ATOM 4268 O O . GLY A 1 89 ? 33.943 2.373 -12.467 1.00 0.00 89 GLY A O 3
ATOM 4272 N N . PRO A 1 90 ? 33.785 0.841 -14.111 1.00 0.00 90 PRO A N 3
ATOM 4273 C CA . PRO A 1 90 ? 33.732 -0.315 -13.209 1.00 0.00 90 PRO A CA 3
ATOM 4274 C C . PRO A 1 90 ? 35.064 -0.566 -12.510 1.00 0.00 90 PRO A C 3
ATOM 4275 O O . PRO A 1 90 ? 35.926 -1.272 -13.032 1.00 0.00 90 PRO A O 3
ATOM 4286 N N . SER A 1 91 ? 35.223 0.018 -11.327 1.00 0.00 91 SER A N 3
ATOM 4287 C CA . SER A 1 91 ? 36.452 -0.140 -10.557 1.00 0.00 91 SER A CA 3
ATOM 4288 C C . SER A 1 91 ? 36.317 -1.272 -9.543 1.00 0.00 91 SER A C 3
ATOM 4289 O O . SER A 1 91 ? 35.819 -1.071 -8.435 1.00 0.00 91 SER A O 3
ATOM 4297 N N . SER A 1 92 ? 36.764 -2.462 -9.931 1.00 0.00 92 SER A N 3
ATOM 4298 C CA . SER A 1 92 ? 36.688 -3.628 -9.059 1.00 0.00 92 SER A CA 3
ATOM 4299 C C . SER A 1 92 ? 38.067 -4.254 -8.871 1.00 0.00 92 SER A C 3
ATOM 4300 O O . SER A 1 92 ? 38.950 -4.103 -9.713 1.00 0.00 92 SER A O 3
ATOM 4308 N N . GLY A 1 93 ? 38.241 -4.961 -7.758 1.00 0.00 93 GLY A N 3
ATOM 4309 C CA . GLY A 1 93 ? 39.514 -5.601 -7.479 1.00 0.00 93 GLY A CA 3
ATOM 4310 C C . GLY A 1 93 ? 39.350 -7.009 -6.943 1.00 0.00 93 GLY A C 3
ATOM 4311 O O . GLY A 1 93 ? 40.191 -7.494 -6.186 1.00 0.00 93 GLY A O 3
ATOM 4315 N N . GLY A 1 1 ? 2.247 8.158 -9.760 1.00 0.00 1 GLY A N 4
ATOM 4316 C CA . GLY A 1 1 ? 1.160 8.990 -10.242 1.00 0.00 1 GLY A CA 4
ATOM 4317 C C . GLY A 1 1 ? 1.631 10.357 -10.695 1.00 0.00 1 GLY A C 4
ATOM 4318 O O . GLY A 1 1 ? 2.535 10.939 -10.097 1.00 0.00 1 GLY A O 4
ATOM 4322 N N . SER A 1 2 ? 1.019 10.871 -11.758 1.00 0.00 2 SER A N 4
ATOM 4323 C CA . SER A 1 2 ? 1.386 12.175 -12.296 1.00 0.00 2 SER A CA 4
ATOM 4324 C C . SER A 1 2 ? 0.559 13.282 -11.648 1.00 0.00 2 SER A C 4
ATOM 4325 O O . SER A 1 2 ? -0.651 13.367 -11.853 1.00 0.00 2 SER A O 4
ATOM 4333 N N . SER A 1 3 ? 1.222 14.128 -10.866 1.00 0.00 3 SER A N 4
ATOM 4334 C CA . SER A 1 3 ? 0.547 15.228 -10.185 1.00 0.00 3 SER A CA 4
ATOM 4335 C C . SER A 1 3 ? 1.460 16.447 -10.088 1.00 0.00 3 SER A C 4
ATOM 4336 O O . SER A 1 3 ? 2.684 16.326 -10.130 1.00 0.00 3 SER A O 4
ATOM 4344 N N . GLY A 1 4 ? 0.853 17.622 -9.958 1.00 0.00 4 GLY A N 4
ATOM 4345 C CA . GLY A 1 4 ? 1.625 18.848 -9.857 1.00 0.00 4 GLY A CA 4
ATOM 4346 C C . GLY A 1 4 ? 0.770 20.087 -10.032 1.00 0.00 4 GLY A C 4
ATOM 4347 O O . GLY A 1 4 ? 0.083 20.512 -9.102 1.00 0.00 4 GLY A O 4
ATOM 4351 N N . SER A 1 5 ? 0.811 20.670 -11.226 1.00 0.00 5 SER A N 4
ATOM 4352 C CA . SER A 1 5 ? 0.038 21.871 -11.517 1.00 0.00 5 SER A CA 4
ATOM 4353 C C . SER A 1 5 ? -1.396 21.730 -11.017 1.00 0.00 5 SER A C 4
ATOM 4354 O O . SER A 1 5 ? -1.915 22.609 -10.331 1.00 0.00 5 SER A O 4
ATOM 4362 N N . SER A 1 6 ? -2.030 20.615 -11.366 1.00 0.00 6 SER A N 4
ATOM 4363 C CA . SER A 1 6 ? -3.406 20.358 -10.957 1.00 0.00 6 SER A CA 4
ATOM 4364 C C . SER A 1 6 ? -3.513 19.027 -10.220 1.00 0.00 6 SER A C 4
ATOM 4365 O O . SER A 1 6 ? -2.791 18.077 -10.521 1.00 0.00 6 SER A O 4
ATOM 4373 N N . GLY A 1 7 ? -4.423 18.965 -9.251 1.00 0.00 7 GLY A N 4
ATOM 4374 C CA . GLY A 1 7 ? -4.609 17.746 -8.485 1.00 0.00 7 GLY A CA 4
ATOM 4375 C C . GLY A 1 7 ? -6.034 17.233 -8.551 1.00 0.00 7 GLY A C 4
ATOM 4376 O O . GLY A 1 7 ? -6.926 17.772 -7.895 1.00 0.00 7 GLY A O 4
ATOM 4380 N N . MET A 1 8 ? -6.250 16.190 -9.345 1.00 0.00 8 MET A N 4
ATOM 4381 C CA . MET A 1 8 ? -7.577 15.604 -9.494 1.00 0.00 8 MET A CA 4
ATOM 4382 C C . MET A 1 8 ? -7.556 14.116 -9.159 1.00 0.00 8 MET A C 4
ATOM 4383 O O . MET A 1 8 ? -6.537 13.439 -9.300 1.00 0.00 8 MET A O 4
ATOM 4397 N N . PRO A 1 9 ? -8.705 13.595 -8.703 1.00 0.00 9 PRO A N 4
ATOM 4398 C CA . PRO A 1 9 ? -8.843 12.181 -8.339 1.00 0.00 9 PRO A CA 4
ATOM 4399 C C . PRO A 1 9 ? -8.793 11.262 -9.555 1.00 0.00 9 PRO A C 4
ATOM 4400 O O . PRO A 1 9 ? -9.794 11.075 -10.245 1.00 0.00 9 PRO A O 4
ATOM 4411 N N . ASN A 1 10 ? -7.621 10.689 -9.810 1.00 0.00 10 ASN A N 4
ATOM 4412 C CA . ASN A 1 10 ? -7.442 9.789 -10.943 1.00 0.00 10 ASN A CA 4
ATOM 4413 C C . ASN A 1 10 ? -8.511 8.701 -10.948 1.00 0.00 10 ASN A C 4
ATOM 4414 O O . ASN A 1 10 ? -8.430 7.732 -10.194 1.00 0.00 10 ASN A O 4
ATOM 4425 N N . ARG A 1 11 ? -9.514 8.868 -11.805 1.00 0.00 11 ARG A N 4
ATOM 4426 C CA . ARG A 1 11 ? -10.600 7.902 -11.909 1.00 0.00 11 ARG A CA 4
ATOM 4427 C C . ARG A 1 11 ? -10.196 6.722 -12.788 1.00 0.00 11 ARG A C 4
ATOM 4428 O O . ARG A 1 11 ? -10.940 6.312 -13.678 1.00 0.00 11 ARG A O 4
ATOM 4449 N N . LYS A 1 12 ? -9.010 6.179 -12.531 1.00 0.00 12 LYS A N 4
ATOM 4450 C CA . LYS A 1 12 ? -8.506 5.045 -13.297 1.00 0.00 12 LYS A CA 4
ATOM 4451 C C . LYS A 1 12 ? -7.982 3.953 -12.370 1.00 0.00 12 LYS A C 4
ATOM 4452 O O . LYS A 1 12 ? -7.841 4.163 -11.166 1.00 0.00 12 LYS A O 4
ATOM 4471 N N . ALA A 1 13 ? -7.695 2.787 -12.940 1.00 0.00 13 ALA A N 4
ATOM 4472 C CA . ALA A 1 13 ? -7.184 1.663 -12.166 1.00 0.00 13 ALA A CA 4
ATOM 4473 C C . ALA A 1 13 ? -5.667 1.735 -12.028 1.00 0.00 13 ALA A C 4
ATOM 4474 O O . ALA A 1 13 ? -4.932 1.217 -12.869 1.00 0.00 13 ALA A O 4
ATOM 4481 N N . SER A 1 14 ? -5.203 2.383 -10.964 1.00 0.00 14 SER A N 4
ATOM 4482 C CA . SER A 1 14 ? -3.773 2.527 -10.720 1.00 0.00 14 SER A CA 4
ATOM 4483 C C . SER A 1 14 ? -3.419 2.101 -9.298 1.00 0.00 14 SER A C 4
ATOM 4484 O O . SER A 1 14 ? -3.482 2.900 -8.365 1.00 0.00 14 SER A O 4
ATOM 4492 N N . ARG A 1 15 ? -3.047 0.834 -9.142 1.00 0.00 15 ARG A N 4
ATOM 4493 C CA . ARG A 1 15 ? -2.684 0.300 -7.835 1.00 0.00 15 ARG A CA 4
ATOM 4494 C C . ARG A 1 15 ? -1.448 1.005 -7.284 1.00 0.00 15 ARG A C 4
ATOM 4495 O O . ARG A 1 15 ? -0.358 0.900 -7.847 1.00 0.00 15 ARG A O 4
ATOM 4516 N N . ASN A 1 16 ? -1.625 1.724 -6.180 1.00 0.00 16 ASN A N 4
ATOM 4517 C CA . ASN A 1 16 ? -0.525 2.448 -5.554 1.00 0.00 16 ASN A CA 4
ATOM 4518 C C . ASN A 1 16 ? -0.299 1.962 -4.125 1.00 0.00 16 ASN A C 4
ATOM 4519 O O . ASN A 1 16 ? -1.010 1.083 -3.638 1.00 0.00 16 ASN A O 4
ATOM 4530 N N . ALA A 1 17 ? 0.694 2.542 -3.459 1.00 0.00 17 ALA A N 4
ATOM 4531 C CA . ALA A 1 17 ? 1.012 2.171 -2.085 1.00 0.00 17 ALA A CA 4
ATOM 4532 C C . ALA A 1 17 ? -0.257 1.952 -1.268 1.00 0.00 17 ALA A C 4
ATOM 4533 O O . ALA A 1 17 ? -0.362 0.985 -0.514 1.00 0.00 17 ALA A O 4
ATOM 4540 N N . TYR A 1 18 ? -1.219 2.855 -1.423 1.00 0.00 18 TYR A N 4
ATOM 4541 C CA . TYR A 1 18 ? -2.480 2.761 -0.698 1.00 0.00 18 TYR A CA 4
ATOM 4542 C C . TYR A 1 18 ? -3.182 1.440 -0.995 1.00 0.00 18 TYR A C 4
ATOM 4543 O O . TYR A 1 18 ? -3.583 0.718 -0.082 1.00 0.00 18 TYR A O 4
ATOM 4561 N N . TYR A 1 19 ? -3.328 1.131 -2.279 1.00 0.00 19 TYR A N 4
ATOM 4562 C CA . TYR A 1 19 ? -3.984 -0.101 -2.698 1.00 0.00 19 TYR A CA 4
ATOM 4563 C C . TYR A 1 19 ? -3.354 -1.312 -2.016 1.00 0.00 19 TYR A C 4
ATOM 4564 O O . TYR A 1 19 ? -4.054 -2.165 -1.469 1.00 0.00 19 TYR A O 4
ATOM 4582 N N . PHE A 1 20 ? -2.028 -1.381 -2.053 1.00 0.00 20 PHE A N 4
ATOM 4583 C CA . PHE A 1 20 ? -1.302 -2.487 -1.439 1.00 0.00 20 PHE A CA 4
ATOM 4584 C C . PHE A 1 20 ? -1.600 -2.571 0.055 1.00 0.00 20 PHE A C 4
ATOM 4585 O O . PHE A 1 20 ? -1.730 -3.661 0.613 1.00 0.00 20 PHE A O 4
ATOM 4602 N N . PHE A 1 21 ? -1.706 -1.412 0.696 1.00 0.00 21 PHE A N 4
ATOM 4603 C CA . PHE A 1 21 ? -1.987 -1.353 2.127 1.00 0.00 21 PHE A CA 4
ATOM 4604 C C . PHE A 1 21 ? -3.373 -1.913 2.432 1.00 0.00 21 PHE A C 4
ATOM 4605 O O . PHE A 1 21 ? -3.532 -2.765 3.306 1.00 0.00 21 PHE A O 4
ATOM 4622 N N . VAL A 1 22 ? -4.374 -1.428 1.706 1.00 0.00 22 VAL A N 4
ATOM 4623 C CA . VAL A 1 22 ? -5.747 -1.879 1.897 1.00 0.00 22 VAL A CA 4
ATOM 4624 C C . VAL A 1 22 ? -5.882 -3.368 1.603 1.00 0.00 22 VAL A C 4
ATOM 4625 O O . VAL A 1 22 ? -6.687 -4.062 2.223 1.00 0.00 22 VAL A O 4
ATOM 4638 N N . GLN A 1 23 ? -5.090 -3.852 0.651 1.00 0.00 23 GLN A N 4
ATOM 4639 C CA . GLN A 1 23 ? -5.121 -5.260 0.274 1.00 0.00 23 GLN A CA 4
ATOM 4640 C C . GLN A 1 23 ? -4.680 -6.144 1.435 1.00 0.00 23 GLN A C 4
ATOM 4641 O O . GLN A 1 23 ? -5.262 -7.200 1.678 1.00 0.00 23 GLN A O 4
ATOM 4655 N N . GLU A 1 24 ? -3.647 -5.705 2.148 1.00 0.00 24 GLU A N 4
ATOM 4656 C CA . GLU A 1 24 ? -3.127 -6.459 3.282 1.00 0.00 24 GLU A CA 4
ATOM 4657 C C . GLU A 1 24 ? -3.996 -6.251 4.519 1.00 0.00 24 GLU A C 4
ATOM 4658 O O . GLU A 1 24 ? -3.624 -6.637 5.626 1.00 0.00 24 GLU A O 4
ATOM 4670 N N . LYS A 1 25 ? -5.158 -5.636 4.321 1.00 0.00 25 LYS A N 4
ATOM 4671 C CA . LYS A 1 25 ? -6.083 -5.375 5.417 1.00 0.00 25 LYS A CA 4
ATOM 4672 C C . LYS A 1 25 ? -7.425 -6.055 5.171 1.00 0.00 25 LYS A C 4
ATOM 4673 O O . LYS A 1 25 ? -8.156 -6.368 6.111 1.00 0.00 25 LYS A O 4
ATOM 4692 N N . ILE A 1 26 ? -7.743 -6.283 3.901 1.00 0.00 26 ILE A N 4
ATOM 4693 C CA . ILE A 1 26 ? -8.998 -6.929 3.531 1.00 0.00 26 ILE A CA 4
ATOM 4694 C C . ILE A 1 26 ? -9.346 -8.050 4.505 1.00 0.00 26 ILE A C 4
ATOM 4695 O O . ILE A 1 26 ? -10.397 -8.044 5.145 1.00 0.00 26 ILE A O 4
ATOM 4711 N N . PRO A 1 27 ? -8.443 -9.034 4.621 1.00 0.00 27 PRO A N 4
ATOM 4712 C CA . PRO A 1 27 ? -8.631 -10.179 5.518 1.00 0.00 27 PRO A CA 4
ATOM 4713 C C . PRO A 1 27 ? -8.538 -9.787 6.988 1.00 0.00 27 PRO A C 4
ATOM 4714 O O . PRO A 1 27 ? -9.060 -10.481 7.858 1.00 0.00 27 PRO A O 4
ATOM 4725 N N . GLU A 1 28 ? -7.870 -8.669 7.256 1.00 0.00 28 GLU A N 4
ATOM 4726 C CA . GLU A 1 28 ? -7.710 -8.185 8.622 1.00 0.00 28 GLU A CA 4
ATOM 4727 C C . GLU A 1 28 ? -9.026 -7.634 9.163 1.00 0.00 28 GLU A C 4
ATOM 4728 O O . GLU A 1 28 ? -9.385 -7.874 10.316 1.00 0.00 28 GLU A O 4
ATOM 4740 N N . LEU A 1 29 ? -9.740 -6.894 8.322 1.00 0.00 29 LEU A N 4
ATOM 4741 C CA . LEU A 1 29 ? -11.017 -6.308 8.714 1.00 0.00 29 LEU A CA 4
ATOM 4742 C C . LEU A 1 29 ? -12.110 -7.370 8.771 1.00 0.00 29 LEU A C 4
ATOM 4743 O O . LEU A 1 29 ? -12.972 -7.341 9.648 1.00 0.00 29 LEU A O 4
ATOM 4759 N N . ARG A 1 30 ? -12.066 -8.308 7.830 1.00 0.00 30 ARG A N 4
ATOM 4760 C CA . ARG A 1 30 ? -13.051 -9.380 7.773 1.00 0.00 30 ARG A CA 4
ATOM 4761 C C . ARG A 1 30 ? -13.199 -10.055 9.133 1.00 0.00 30 ARG A C 4
ATOM 4762 O O . ARG A 1 30 ? -14.307 -10.390 9.554 1.00 0.00 30 ARG A O 4
ATOM 4783 N N . ARG A 1 31 ? -12.075 -10.251 9.816 1.00 0.00 31 ARG A N 4
ATOM 4784 C CA . ARG A 1 31 ? -12.080 -10.888 11.128 1.00 0.00 31 ARG A CA 4
ATOM 4785 C C . ARG A 1 31 ? -12.620 -9.937 12.192 1.00 0.00 31 ARG A C 4
ATOM 4786 O O . ARG A 1 31 ? -13.331 -10.353 13.107 1.00 0.00 31 ARG A O 4
ATOM 4807 N N . ARG A 1 32 ? -12.279 -8.659 12.065 1.00 0.00 32 ARG A N 4
ATOM 4808 C CA . ARG A 1 32 ? -12.728 -7.649 13.016 1.00 0.00 32 ARG A CA 4
ATOM 4809 C C . ARG A 1 32 ? -14.251 -7.632 13.111 1.00 0.00 32 ARG A C 4
ATOM 4810 O O . ARG A 1 32 ? -14.814 -7.564 14.203 1.00 0.00 32 ARG A O 4
ATOM 4831 N N . GLY A 1 33 ? -14.912 -7.692 11.959 1.00 0.00 33 GLY A N 4
ATOM 4832 C CA . GLY A 1 33 ? -16.363 -7.682 11.935 1.00 0.00 33 GLY A CA 4
ATOM 4833 C C . GLY A 1 33 ? -16.920 -6.570 11.070 1.00 0.00 33 GLY A C 4
ATOM 4834 O O . GLY A 1 33 ? -17.825 -5.845 11.485 1.00 0.00 33 GLY A O 4
ATOM 4838 N N . LEU A 1 34 ? -16.379 -6.433 9.864 1.00 0.00 34 LEU A N 4
ATOM 4839 C CA . LEU A 1 34 ? -16.827 -5.399 8.937 1.00 0.00 34 LEU A CA 4
ATOM 4840 C C . LEU A 1 34 ? -17.131 -5.992 7.565 1.00 0.00 34 LEU A C 4
ATOM 4841 O O . LEU A 1 34 ? -16.454 -6.905 7.093 1.00 0.00 34 LEU A O 4
ATOM 4857 N N . PRO A 1 35 ? -18.170 -5.459 6.907 1.00 0.00 35 PRO A N 4
ATOM 4858 C CA . PRO A 1 35 ? -18.585 -5.918 5.578 1.00 0.00 35 PRO A CA 4
ATOM 4859 C C . PRO A 1 35 ? -17.582 -5.541 4.495 1.00 0.00 35 PRO A C 4
ATOM 4860 O O . PRO A 1 35 ? -17.775 -4.566 3.767 1.00 0.00 35 PRO A O 4
ATOM 4871 N N . VAL A 1 36 ? -16.508 -6.318 4.392 1.00 0.00 36 VAL A N 4
ATOM 4872 C CA . VAL A 1 36 ? -15.474 -6.067 3.396 1.00 0.00 36 VAL A CA 4
ATOM 4873 C C . VAL A 1 36 ? -15.271 -7.280 2.495 1.00 0.00 36 VAL A C 4
ATOM 4874 O O . VAL A 1 36 ? -14.778 -8.317 2.935 1.00 0.00 36 VAL A O 4
ATOM 4887 N N . ALA A 1 37 ? -15.657 -7.142 1.231 1.00 0.00 37 ALA A N 4
ATOM 4888 C CA . ALA A 1 37 ? -15.516 -8.226 0.266 1.00 0.00 37 ALA A CA 4
ATOM 4889 C C . ALA A 1 37 ? -14.293 -8.016 -0.621 1.00 0.00 37 ALA A C 4
ATOM 4890 O O . ALA A 1 37 ? -13.621 -8.974 -1.005 1.00 0.00 37 ALA A O 4
ATOM 4897 N N . ARG A 1 38 ? -14.010 -6.758 -0.943 1.00 0.00 38 ARG A N 4
ATOM 4898 C CA . ARG A 1 38 ? -12.870 -6.423 -1.786 1.00 0.00 38 ARG A CA 4
ATOM 4899 C C . ARG A 1 38 ? -12.174 -5.161 -1.283 1.00 0.00 38 ARG A C 4
ATOM 4900 O O . ARG A 1 38 ? -12.646 -4.508 -0.353 1.00 0.00 38 ARG A O 4
ATOM 4921 N N . VAL A 1 39 ? -11.048 -4.824 -1.905 1.00 0.00 39 VAL A N 4
ATOM 4922 C CA . VAL A 1 39 ? -10.287 -3.641 -1.522 1.00 0.00 39 VAL A CA 4
ATOM 4923 C C . VAL A 1 39 ? -11.176 -2.404 -1.484 1.00 0.00 39 VAL A C 4
ATOM 4924 O O . VAL A 1 39 ? -11.168 -1.650 -0.512 1.00 0.00 39 VAL A O 4
ATOM 4937 N N . ALA A 1 40 ? -11.945 -2.201 -2.549 1.00 0.00 40 ALA A N 4
ATOM 4938 C CA . ALA A 1 40 ? -12.843 -1.057 -2.638 1.00 0.00 40 ALA A CA 4
ATOM 4939 C C . ALA A 1 40 ? -13.700 -0.934 -1.382 1.00 0.00 40 ALA A C 4
ATOM 4940 O O . ALA A 1 40 ? -14.002 0.171 -0.932 1.00 0.00 40 ALA A O 4
ATOM 4947 N N . ASP A 1 41 ? -14.089 -2.074 -0.823 1.00 0.00 41 ASP A N 4
ATOM 4948 C CA . ASP A 1 41 ? -14.911 -2.094 0.381 1.00 0.00 41 ASP A CA 4
ATOM 4949 C C . ASP A 1 41 ? -14.092 -1.701 1.605 1.00 0.00 41 ASP A C 4
ATOM 4950 O O . ASP A 1 41 ? -14.600 -1.062 2.525 1.00 0.00 41 ASP A O 4
ATOM 4959 N N . ALA A 1 42 ? -12.820 -2.090 1.610 1.00 0.00 42 ALA A N 4
ATOM 4960 C CA . ALA A 1 42 ? -11.930 -1.777 2.721 1.00 0.00 42 ALA A CA 4
ATOM 4961 C C . ALA A 1 42 ? -11.278 -0.411 2.535 1.00 0.00 42 ALA A C 4
ATOM 4962 O O . ALA A 1 42 ? -10.632 0.108 3.446 1.00 0.00 42 ALA A O 4
ATOM 4969 N N . ILE A 1 43 ? -11.451 0.164 1.350 1.00 0.00 43 ILE A N 4
ATOM 4970 C CA . ILE A 1 43 ? -10.879 1.470 1.045 1.00 0.00 43 ILE A CA 4
ATOM 4971 C C . ILE A 1 43 ? -11.151 2.465 2.169 1.00 0.00 43 ILE A C 4
ATOM 4972 O O . ILE A 1 43 ? -10.235 3.040 2.758 1.00 0.00 43 ILE A O 4
ATOM 4988 N N . PRO A 1 44 ? -12.440 2.672 2.477 1.00 0.00 44 PRO A N 4
ATOM 4989 C CA . PRO A 1 44 ? -12.864 3.596 3.533 1.00 0.00 44 PRO A CA 4
ATOM 4990 C C . PRO A 1 44 ? -12.512 3.083 4.926 1.00 0.00 44 PRO A C 4
ATOM 4991 O O . PRO A 1 44 ? -12.186 3.863 5.821 1.00 0.00 44 PRO A O 4
ATOM 5002 N N . TYR A 1 45 ? -12.580 1.768 5.101 1.00 0.00 45 TYR A N 4
ATOM 5003 C CA . TYR A 1 45 ? -12.270 1.152 6.386 1.00 0.00 45 TYR A CA 4
ATOM 5004 C C . TYR A 1 45 ? -10.762 1.042 6.589 1.00 0.00 45 TYR A C 4
ATOM 5005 O O . TYR A 1 45 ? -10.295 0.369 7.508 1.00 0.00 45 TYR A O 4
ATOM 5023 N N . CYS A 1 46 ? -10.006 1.710 5.724 1.00 0.00 46 CYS A N 4
ATOM 5024 C CA . CYS A 1 46 ? -8.549 1.688 5.807 1.00 0.00 46 CYS A CA 4
ATOM 5025 C C . CYS A 1 46 ? -7.984 3.104 5.806 1.00 0.00 46 CYS A C 4
ATOM 5026 O O . CYS A 1 46 ? -7.062 3.416 6.559 1.00 0.00 46 CYS A O 4
ATOM 5034 N N . SER A 1 47 ? -8.544 3.959 4.955 1.00 0.00 47 SER A N 4
ATOM 5035 C CA . SER A 1 47 ? -8.091 5.342 4.852 1.00 0.00 47 SER A CA 4
ATOM 5036 C C . SER A 1 47 ? -7.664 5.877 6.215 1.00 0.00 47 SER A C 4
ATOM 5037 O O . SER A 1 47 ? -6.630 6.531 6.342 1.00 0.00 47 SER A O 4
ATOM 5045 N N . SER A 1 48 ? -8.471 5.594 7.234 1.00 0.00 48 SER A N 4
ATOM 5046 C CA . SER A 1 48 ? -8.180 6.049 8.588 1.00 0.00 48 SER A CA 4
ATOM 5047 C C . SER A 1 48 ? -6.819 5.538 9.053 1.00 0.00 48 SER A C 4
ATOM 5048 O O . SER A 1 48 ? -5.938 6.321 9.410 1.00 0.00 48 SER A O 4
ATOM 5056 N N . ASP A 1 49 ? -6.655 4.220 9.045 1.00 0.00 49 ASP A N 4
ATOM 5057 C CA . ASP A 1 49 ? -5.402 3.603 9.463 1.00 0.00 49 ASP A CA 4
ATOM 5058 C C . ASP A 1 49 ? -4.242 4.085 8.598 1.00 0.00 49 ASP A C 4
ATOM 5059 O O . ASP A 1 49 ? -3.139 4.315 9.093 1.00 0.00 49 ASP A O 4
ATOM 5068 N N . TRP A 1 50 ? -4.500 4.237 7.304 1.00 0.00 50 TRP A N 4
ATOM 5069 C CA . TRP A 1 50 ? -3.477 4.692 6.370 1.00 0.00 50 TRP A CA 4
ATOM 5070 C C . TRP A 1 50 ? -2.923 6.050 6.787 1.00 0.00 50 TRP A C 4
ATOM 5071 O O . TRP A 1 50 ? -1.719 6.291 6.705 1.00 0.00 50 TRP A O 4
ATOM 5092 N N . ALA A 1 51 ? -3.810 6.934 7.233 1.00 0.00 51 ALA A N 4
ATOM 5093 C CA . ALA A 1 51 ? -3.408 8.267 7.665 1.00 0.00 51 ALA A CA 4
ATOM 5094 C C . ALA A 1 51 ? -2.406 8.194 8.811 1.00 0.00 51 ALA A C 4
ATOM 5095 O O . ALA A 1 51 ? -1.631 9.126 9.033 1.00 0.00 51 ALA A O 4
ATOM 5102 N N . LEU A 1 52 ? -2.425 7.081 9.537 1.00 0.00 52 LEU A N 4
ATOM 5103 C CA . LEU A 1 52 ? -1.517 6.887 10.663 1.00 0.00 52 LEU A CA 4
ATOM 5104 C C . LEU A 1 52 ? -0.099 6.601 10.176 1.00 0.00 52 LEU A C 4
ATOM 5105 O O . LEU A 1 52 ? 0.878 7.003 10.809 1.00 0.00 52 LEU A O 4
ATOM 5121 N N . LEU A 1 53 ? 0.005 5.908 9.048 1.00 0.00 53 LEU A N 4
ATOM 5122 C CA . LEU A 1 53 ? 1.303 5.570 8.474 1.00 0.00 53 LEU A CA 4
ATOM 5123 C C . LEU A 1 53 ? 2.146 6.824 8.260 1.00 0.00 53 LEU A C 4
ATOM 5124 O O . LEU A 1 53 ? 1.614 7.927 8.127 1.00 0.00 53 LEU A O 4
ATOM 5140 N N . ARG A 1 54 ? 3.463 6.647 8.225 1.00 0.00 54 ARG A N 4
ATOM 5141 C CA . ARG A 1 54 ? 4.379 7.762 8.025 1.00 0.00 54 ARG A CA 4
ATOM 5142 C C . ARG A 1 54 ? 4.856 7.823 6.578 1.00 0.00 54 ARG A C 4
ATOM 5143 O O . ARG A 1 54 ? 4.651 6.885 5.808 1.00 0.00 54 ARG A O 4
ATOM 5164 N N . GLU A 1 55 ? 5.492 8.932 6.215 1.00 0.00 55 GLU A N 4
ATOM 5165 C CA . GLU A 1 55 ? 5.997 9.114 4.859 1.00 0.00 55 GLU A CA 4
ATOM 5166 C C . GLU A 1 55 ? 6.851 7.923 4.431 1.00 0.00 55 GLU A C 4
ATOM 5167 O O . GLU A 1 55 ? 6.696 7.399 3.330 1.00 0.00 55 GLU A O 4
ATOM 5179 N N . GLU A 1 56 ? 7.752 7.503 5.314 1.00 0.00 56 GLU A N 4
ATOM 5180 C CA . GLU A 1 56 ? 8.633 6.375 5.028 1.00 0.00 56 GLU A CA 4
ATOM 5181 C C . GLU A 1 56 ? 7.824 5.140 4.642 1.00 0.00 56 GLU A C 4
ATOM 5182 O O . GLU A 1 56 ? 8.097 4.500 3.627 1.00 0.00 56 GLU A O 4
ATOM 5194 N N . GLU A 1 57 ? 6.831 4.810 5.461 1.00 0.00 57 GLU A N 4
ATOM 5195 C CA . GLU A 1 57 ? 5.985 3.650 5.206 1.00 0.00 57 GLU A CA 4
ATOM 5196 C C . GLU A 1 57 ? 5.298 3.765 3.848 1.00 0.00 57 GLU A C 4
ATOM 5197 O O . GLU A 1 57 ? 5.406 2.873 3.007 1.00 0.00 57 GLU A O 4
ATOM 5209 N N . LYS A 1 58 ? 4.591 4.871 3.641 1.00 0.00 58 LYS A N 4
ATOM 5210 C CA . LYS A 1 58 ? 3.887 5.106 2.386 1.00 0.00 58 LYS A CA 4
ATOM 5211 C C . LYS A 1 58 ? 4.812 4.887 1.194 1.00 0.00 58 LYS A C 4
ATOM 5212 O O . LYS A 1 58 ? 4.452 4.204 0.235 1.00 0.00 58 LYS A O 4
ATOM 5231 N N . GLU A 1 59 ? 6.005 5.471 1.261 1.00 0.00 59 GLU A N 4
ATOM 5232 C CA . GLU A 1 59 ? 6.981 5.338 0.186 1.00 0.00 59 GLU A CA 4
ATOM 5233 C C . GLU A 1 59 ? 7.323 3.871 -0.061 1.00 0.00 59 GLU A C 4
ATOM 5234 O O . GLU A 1 59 ? 7.361 3.414 -1.204 1.00 0.00 59 GLU A O 4
ATOM 5246 N N . LYS A 1 60 ? 7.571 3.138 1.019 1.00 0.00 60 LYS A N 4
ATOM 5247 C CA . LYS A 1 60 ? 7.910 1.723 0.922 1.00 0.00 60 LYS A CA 4
ATOM 5248 C C . LYS A 1 60 ? 6.834 0.958 0.158 1.00 0.00 60 LYS A C 4
ATOM 5249 O O . LYS A 1 60 ? 7.131 0.233 -0.792 1.00 0.00 60 LYS A O 4
ATOM 5268 N N . TYR A 1 61 ? 5.585 1.125 0.577 1.00 0.00 61 TYR A N 4
ATOM 5269 C CA . TYR A 1 61 ? 4.465 0.449 -0.067 1.00 0.00 61 TYR A CA 4
ATOM 5270 C C . TYR A 1 61 ? 4.393 0.806 -1.549 1.00 0.00 61 TYR A C 4
ATOM 5271 O O . TYR A 1 61 ? 4.160 -0.055 -2.396 1.00 0.00 61 TYR A O 4
ATOM 5289 N N . ALA A 1 62 ? 4.595 2.084 -1.853 1.00 0.00 62 ALA A N 4
ATOM 5290 C CA . ALA A 1 62 ? 4.556 2.557 -3.231 1.00 0.00 62 ALA A CA 4
ATOM 5291 C C . ALA A 1 62 ? 5.692 1.955 -4.050 1.00 0.00 62 ALA A C 4
ATOM 5292 O O . ALA A 1 62 ? 5.495 1.548 -5.196 1.00 0.00 62 ALA A O 4
ATOM 5299 N N . GLU A 1 63 ? 6.880 1.902 -3.457 1.00 0.00 63 GLU A N 4
ATOM 5300 C CA . GLU A 1 63 ? 8.048 1.349 -4.134 1.00 0.00 63 GLU A CA 4
ATOM 5301 C C . GLU A 1 63 ? 7.814 -0.107 -4.523 1.00 0.00 63 GLU A C 4
ATOM 5302 O O . GLU A 1 63 ? 7.966 -0.483 -5.685 1.00 0.00 63 GLU A O 4
ATOM 5314 N N . MET A 1 64 ? 7.441 -0.923 -3.542 1.00 0.00 64 MET A N 4
ATOM 5315 C CA . MET A 1 64 ? 7.185 -2.338 -3.782 1.00 0.00 64 MET A CA 4
ATOM 5316 C C . MET A 1 64 ? 6.060 -2.524 -4.794 1.00 0.00 64 MET A C 4
ATOM 5317 O O . MET A 1 64 ? 6.057 -3.483 -5.565 1.00 0.00 64 MET A O 4
ATOM 5331 N N . ALA A 1 65 ? 5.104 -1.600 -4.786 1.00 0.00 65 ALA A N 4
ATOM 5332 C CA . ALA A 1 65 ? 3.975 -1.660 -5.705 1.00 0.00 65 ALA A CA 4
ATOM 5333 C C . ALA A 1 65 ? 4.428 -1.455 -7.147 1.00 0.00 65 ALA A C 4
ATOM 5334 O O . ALA A 1 65 ? 4.128 -2.267 -8.023 1.00 0.00 65 ALA A O 4
ATOM 5341 N N . ARG A 1 66 ? 5.152 -0.368 -7.386 1.00 0.00 66 ARG A N 4
ATOM 5342 C CA . ARG A 1 66 ? 5.646 -0.056 -8.722 1.00 0.00 66 ARG A CA 4
ATOM 5343 C C . ARG A 1 66 ? 6.538 -1.176 -9.247 1.00 0.00 66 ARG A C 4
ATOM 5344 O O . ARG A 1 66 ? 6.374 -1.635 -10.378 1.00 0.00 66 ARG A O 4
ATOM 5365 N N . GLU A 1 67 ? 7.482 -1.613 -8.418 1.00 0.00 67 GLU A N 4
ATOM 5366 C CA . GLU A 1 67 ? 8.399 -2.679 -8.801 1.00 0.00 67 GLU A CA 4
ATOM 5367 C C . GLU A 1 67 ? 7.636 -3.946 -9.176 1.00 0.00 67 GLU A C 4
ATOM 5368 O O . GLU A 1 67 ? 7.969 -4.616 -10.153 1.00 0.00 67 GLU A O 4
ATOM 5380 N N . TRP A 1 68 ? 6.614 -4.267 -8.392 1.00 0.00 68 TRP A N 4
ATOM 5381 C CA . TRP A 1 68 ? 5.803 -5.454 -8.642 1.00 0.00 68 TRP A CA 4
ATOM 5382 C C . TRP A 1 68 ? 5.110 -5.365 -9.997 1.00 0.00 68 TRP A C 4
ATOM 5383 O O . TRP A 1 68 ? 5.122 -6.320 -10.774 1.00 0.00 68 TRP A O 4
ATOM 5404 N N . ARG A 1 69 ? 4.507 -4.214 -10.274 1.00 0.00 69 ARG A N 4
ATOM 5405 C CA . ARG A 1 69 ? 3.808 -4.002 -11.535 1.00 0.00 69 ARG A CA 4
ATOM 5406 C C . ARG A 1 69 ? 4.761 -4.153 -12.717 1.00 0.00 69 ARG A C 4
ATOM 5407 O O . ARG A 1 69 ? 4.399 -4.714 -13.751 1.00 0.00 69 ARG A O 4
ATOM 5428 N N . ALA A 1 70 ? 5.980 -3.649 -12.556 1.00 0.00 70 ALA A N 4
ATOM 5429 C CA . ALA A 1 70 ? 6.986 -3.730 -13.608 1.00 0.00 70 ALA A CA 4
ATOM 5430 C C . ALA A 1 70 ? 7.397 -5.176 -13.865 1.00 0.00 70 ALA A C 4
ATOM 5431 O O . ALA A 1 70 ? 7.456 -5.620 -15.011 1.00 0.00 70 ALA A O 4
ATOM 5438 N N . ALA A 1 71 ? 7.680 -5.904 -12.791 1.00 0.00 71 ALA A N 4
ATOM 5439 C CA . ALA A 1 71 ? 8.086 -7.300 -12.899 1.00 0.00 71 ALA A CA 4
ATOM 5440 C C . ALA A 1 71 ? 6.947 -8.163 -13.433 1.00 0.00 71 ALA A C 4
ATOM 5441 O O . ALA A 1 71 ? 7.174 -9.118 -14.174 1.00 0.00 71 ALA A O 4
ATOM 5448 N N . GLN A 1 72 ? 5.721 -7.818 -13.050 1.00 0.00 72 GLN A N 4
ATOM 5449 C CA . GLN A 1 72 ? 4.547 -8.563 -13.491 1.00 0.00 72 GLN A CA 4
ATOM 5450 C C . GLN A 1 72 ? 4.244 -8.285 -14.960 1.00 0.00 72 GLN A C 4
ATOM 5451 O O . GLN A 1 72 ? 3.656 -9.116 -15.651 1.00 0.00 72 GLN A O 4
ATOM 5465 N N . GLY A 1 73 ? 4.651 -7.109 -15.430 1.00 0.00 73 GLY A N 4
ATOM 5466 C CA . GLY A 1 73 ? 4.414 -6.742 -16.814 1.00 0.00 73 GLY A CA 4
ATOM 5467 C C . GLY A 1 73 ? 5.527 -7.204 -17.735 1.00 0.00 73 GLY A C 4
ATOM 5468 O O . GLY A 1 73 ? 5.297 -7.994 -18.651 1.00 0.00 73 GLY A O 4
ATOM 5472 N N . LYS A 1 74 ? 6.736 -6.710 -17.493 1.00 0.00 74 LYS A N 4
ATOM 5473 C CA . LYS A 1 74 ? 7.889 -7.076 -18.307 1.00 0.00 74 LYS A CA 4
ATOM 5474 C C . LYS A 1 74 ? 7.800 -8.532 -18.753 1.00 0.00 74 LYS A C 4
ATOM 5475 O O . LYS A 1 74 ? 7.675 -9.437 -17.927 1.00 0.00 74 LYS A O 4
ATOM 5494 N N . ASP A 1 75 ? 7.868 -8.751 -20.061 1.00 0.00 75 ASP A N 4
ATOM 5495 C CA . ASP A 1 75 ? 7.798 -10.098 -20.615 1.00 0.00 75 ASP A CA 4
ATOM 5496 C C . ASP A 1 75 ? 8.953 -10.350 -21.579 1.00 0.00 75 ASP A C 4
ATOM 5497 O O . ASP A 1 75 ? 9.338 -9.484 -22.366 1.00 0.00 75 ASP A O 4
ATOM 5506 N N . PRO A 1 76 ? 9.522 -11.562 -21.517 1.00 0.00 76 PRO A N 4
ATOM 5507 C CA . PRO A 1 76 ? 10.644 -11.956 -22.375 1.00 0.00 76 PRO A CA 4
ATOM 5508 C C . PRO A 1 76 ? 10.227 -12.118 -23.833 1.00 0.00 76 PRO A C 4
ATOM 5509 O O . PRO A 1 76 ? 11.047 -12.446 -24.691 1.00 0.00 76 PRO A O 4
ATOM 5520 N N . GLY A 1 77 ? 8.946 -11.886 -24.108 1.00 0.00 77 GLY A N 4
ATOM 5521 C CA . GLY A 1 77 ? 8.444 -12.011 -25.464 1.00 0.00 77 GLY A CA 4
ATOM 5522 C C . GLY A 1 77 ? 9.152 -11.086 -26.433 1.00 0.00 77 GLY A C 4
ATOM 5523 O O . GLY A 1 77 ? 10.219 -11.402 -26.960 1.00 0.00 77 GLY A O 4
ATOM 5527 N N . PRO A 1 78 ? 8.552 -9.912 -26.681 1.00 0.00 78 PRO A N 4
ATOM 5528 C CA . PRO A 1 78 ? 9.114 -8.913 -27.596 1.00 0.00 78 PRO A CA 4
ATOM 5529 C C . PRO A 1 78 ? 10.376 -8.263 -27.038 1.00 0.00 78 PRO A C 4
ATOM 5530 O O . PRO A 1 78 ? 10.304 -7.305 -26.268 1.00 0.00 78 PRO A O 4
ATOM 5541 N N . SER A 1 79 ? 11.531 -8.788 -27.434 1.00 0.00 79 SER A N 4
ATOM 5542 C CA . SER A 1 79 ? 12.809 -8.260 -26.971 1.00 0.00 79 SER A CA 4
ATOM 5543 C C . SER A 1 79 ? 13.948 -8.726 -27.872 1.00 0.00 79 SER A C 4
ATOM 5544 O O . SER A 1 79 ? 14.129 -9.923 -28.093 1.00 0.00 79 SER A O 4
ATOM 5552 N N . GLU A 1 80 ? 14.713 -7.771 -28.391 1.00 0.00 80 GLU A N 4
ATOM 5553 C CA . GLU A 1 80 ? 15.834 -8.083 -29.270 1.00 0.00 80 GLU A CA 4
ATOM 5554 C C . GLU A 1 80 ? 16.885 -6.977 -29.225 1.00 0.00 80 GLU A C 4
ATOM 5555 O O . GLU A 1 80 ? 16.605 -5.855 -28.805 1.00 0.00 80 GLU A O 4
ATOM 5567 N N . LYS A 1 81 ? 18.097 -7.304 -29.662 1.00 0.00 81 LYS A N 4
ATOM 5568 C CA . LYS A 1 81 ? 19.192 -6.340 -29.674 1.00 0.00 81 LYS A CA 4
ATOM 5569 C C . LYS A 1 81 ? 18.777 -5.055 -30.384 1.00 0.00 81 LYS A C 4
ATOM 5570 O O . LYS A 1 81 ? 18.086 -5.093 -31.401 1.00 0.00 81 LYS A O 4
ATOM 5589 N N . GLN A 1 82 ? 19.205 -3.920 -29.841 1.00 0.00 82 GLN A N 4
ATOM 5590 C CA . GLN A 1 82 ? 18.878 -2.623 -30.423 1.00 0.00 82 GLN A CA 4
ATOM 5591 C C . GLN A 1 82 ? 20.131 -1.770 -30.590 1.00 0.00 82 GLN A C 4
ATOM 5592 O O . GLN A 1 82 ? 21.160 -2.030 -29.966 1.00 0.00 82 GLN A O 4
ATOM 5606 N N . LYS A 1 83 ? 20.038 -0.750 -31.436 1.00 0.00 83 LYS A N 4
ATOM 5607 C CA . LYS A 1 83 ? 21.163 0.144 -31.683 1.00 0.00 83 LYS A CA 4
ATOM 5608 C C . LYS A 1 83 ? 20.879 1.540 -31.139 1.00 0.00 83 LYS A C 4
ATOM 5609 O O . LYS A 1 83 ? 19.748 2.026 -31.167 1.00 0.00 83 LYS A O 4
ATOM 5628 N N . PRO A 1 84 ? 21.929 2.204 -30.634 1.00 0.00 84 PRO A N 4
ATOM 5629 C CA . PRO A 1 84 ? 21.817 3.555 -30.076 1.00 0.00 84 PRO A CA 4
ATOM 5630 C C . PRO A 1 84 ? 21.546 4.604 -31.148 1.00 0.00 84 PRO A C 4
ATOM 5631 O O . PRO A 1 84 ? 22.427 4.942 -31.939 1.00 0.00 84 PRO A O 4
ATOM 5642 N N . VAL A 1 85 ? 20.320 5.118 -31.170 1.00 0.00 85 VAL A N 4
ATOM 5643 C CA . VAL A 1 85 ? 19.932 6.131 -32.144 1.00 0.00 85 VAL A CA 4
ATOM 5644 C C . VAL A 1 85 ? 19.299 7.338 -31.461 1.00 0.00 85 VAL A C 4
ATOM 5645 O O . VAL A 1 85 ? 18.269 7.220 -30.797 1.00 0.00 85 VAL A O 4
ATOM 5658 N N . PHE A 1 86 ? 19.925 8.500 -31.627 1.00 0.00 86 PHE A N 4
ATOM 5659 C CA . PHE A 1 86 ? 19.423 9.729 -31.024 1.00 0.00 86 PHE A CA 4
ATOM 5660 C C . PHE A 1 86 ? 18.903 10.686 -32.094 1.00 0.00 86 PHE A C 4
ATOM 5661 O O . PHE A 1 86 ? 19.578 10.950 -33.090 1.00 0.00 86 PHE A O 4
ATOM 5678 N N . THR A 1 87 ? 17.696 11.202 -31.882 1.00 0.00 87 THR A N 4
ATOM 5679 C CA . THR A 1 87 ? 17.083 12.126 -32.828 1.00 0.00 87 THR A CA 4
ATOM 5680 C C . THR A 1 87 ? 17.930 13.384 -32.993 1.00 0.00 87 THR A C 4
ATOM 5681 O O . THR A 1 87 ? 18.355 13.716 -34.099 1.00 0.00 87 THR A O 4
ATOM 5692 N N . SER A 1 88 ? 18.171 14.079 -31.886 1.00 0.00 88 SER A N 4
ATOM 5693 C CA . SER A 1 88 ? 18.965 15.303 -31.910 1.00 0.00 88 SER A CA 4
ATOM 5694 C C . SER A 1 88 ? 20.440 14.997 -31.676 1.00 0.00 88 SER A C 4
ATOM 5695 O O . SER A 1 88 ? 20.788 13.984 -31.070 1.00 0.00 88 SER A O 4
ATOM 5703 N N . GLY A 1 89 ? 21.307 15.883 -32.160 1.00 0.00 89 GLY A N 4
ATOM 5704 C CA . GLY A 1 89 ? 22.735 15.691 -31.993 1.00 0.00 89 GLY A CA 4
ATOM 5705 C C . GLY A 1 89 ? 23.533 16.921 -32.377 1.00 0.00 89 GLY A C 4
ATOM 5706 O O . GLY A 1 89 ? 22.981 17.949 -32.771 1.00 0.00 89 GLY A O 4
ATOM 5710 N N . PRO A 1 90 ? 24.867 16.825 -32.262 1.00 0.00 90 PRO A N 4
ATOM 5711 C CA . PRO A 1 90 ? 25.771 17.931 -32.594 1.00 0.00 90 PRO A CA 4
ATOM 5712 C C . PRO A 1 90 ? 25.822 18.208 -34.093 1.00 0.00 90 PRO A C 4
ATOM 5713 O O . PRO A 1 90 ? 26.348 19.232 -34.527 1.00 0.00 90 PRO A O 4
ATOM 5724 N N . SER A 1 91 ? 25.271 17.288 -34.879 1.00 0.00 91 SER A N 4
ATOM 5725 C CA . SER A 1 91 ? 25.257 17.432 -36.330 1.00 0.00 91 SER A CA 4
ATOM 5726 C C . SER A 1 91 ? 26.653 17.748 -36.858 1.00 0.00 91 SER A C 4
ATOM 5727 O O . SER A 1 91 ? 26.829 18.649 -37.679 1.00 0.00 91 SER A O 4
ATOM 5735 N N . SER A 1 92 ? 27.643 17.001 -36.381 1.00 0.00 92 SER A N 4
ATOM 5736 C CA . SER A 1 92 ? 29.024 17.203 -36.801 1.00 0.00 92 SER A CA 4
ATOM 5737 C C . SER A 1 92 ? 29.501 16.048 -37.677 1.00 0.00 92 SER A C 4
ATOM 5738 O O . SER A 1 92 ? 29.731 14.940 -37.192 1.00 0.00 92 SER A O 4
ATOM 5746 N N . GLY A 1 93 ? 29.645 16.316 -38.971 1.00 0.00 93 GLY A N 4
ATOM 5747 C CA . GLY A 1 93 ? 30.093 15.289 -39.895 1.00 0.00 93 GLY A CA 4
ATOM 5748 C C . GLY A 1 93 ? 30.548 15.863 -41.222 1.00 0.00 93 GLY A C 4
ATOM 5749 O O . GLY A 1 93 ? 29.727 16.170 -42.087 1.00 0.00 93 GLY A O 4
ATOM 5753 N N . GLY A 1 1 ? -16.808 20.894 -19.643 1.00 0.00 1 GLY A N 5
ATOM 5754 C CA . GLY A 1 1 ? -17.112 21.571 -18.396 1.00 0.00 1 GLY A CA 5
ATOM 5755 C C . GLY A 1 1 ? -18.600 21.787 -18.202 1.00 0.00 1 GLY A C 5
ATOM 5756 O O . GLY A 1 1 ? -19.116 22.872 -18.472 1.00 0.00 1 GLY A O 5
ATOM 5760 N N . SER A 1 2 ? -19.291 20.753 -17.734 1.00 0.00 2 SER A N 5
ATOM 5761 C CA . SER A 1 2 ? -20.729 20.833 -17.510 1.00 0.00 2 SER A CA 5
ATOM 5762 C C . SER A 1 2 ? -21.034 21.205 -16.062 1.00 0.00 2 SER A C 5
ATOM 5763 O O . SER A 1 2 ? -21.057 20.345 -15.180 1.00 0.00 2 SER A O 5
ATOM 5771 N N . SER A 1 3 ? -21.266 22.491 -15.824 1.00 0.00 3 SER A N 5
ATOM 5772 C CA . SER A 1 3 ? -21.565 22.978 -14.483 1.00 0.00 3 SER A CA 5
ATOM 5773 C C . SER A 1 3 ? -22.989 22.610 -14.075 1.00 0.00 3 SER A C 5
ATOM 5774 O O . SER A 1 3 ? -23.943 23.309 -14.411 1.00 0.00 3 SER A O 5
ATOM 5782 N N . GLY A 1 4 ? -23.122 21.504 -13.348 1.00 0.00 4 GLY A N 5
ATOM 5783 C CA . GLY A 1 4 ? -24.431 21.060 -12.907 1.00 0.00 4 GLY A CA 5
ATOM 5784 C C . GLY A 1 4 ? -24.349 19.972 -11.854 1.00 0.00 4 GLY A C 5
ATOM 5785 O O . GLY A 1 4 ? -25.052 20.023 -10.844 1.00 0.00 4 GLY A O 5
ATOM 5789 N N . SER A 1 5 ? -23.490 18.986 -12.089 1.00 0.00 5 SER A N 5
ATOM 5790 C CA . SER A 1 5 ? -23.323 17.879 -11.155 1.00 0.00 5 SER A CA 5
ATOM 5791 C C . SER A 1 5 ? -21.973 17.962 -10.450 1.00 0.00 5 SER A C 5
ATOM 5792 O O . SER A 1 5 ? -21.897 17.904 -9.222 1.00 0.00 5 SER A O 5
ATOM 5800 N N . SER A 1 6 ? -20.909 18.097 -11.235 1.00 0.00 6 SER A N 5
ATOM 5801 C CA . SER A 1 6 ? -19.561 18.184 -10.687 1.00 0.00 6 SER A CA 5
ATOM 5802 C C . SER A 1 6 ? -18.571 18.647 -11.752 1.00 0.00 6 SER A C 5
ATOM 5803 O O . SER A 1 6 ? -18.923 18.795 -12.921 1.00 0.00 6 SER A O 5
ATOM 5811 N N . GLY A 1 7 ? -17.328 18.874 -11.337 1.00 0.00 7 GLY A N 5
ATOM 5812 C CA . GLY A 1 7 ? -16.305 19.318 -12.266 1.00 0.00 7 GLY A CA 5
ATOM 5813 C C . GLY A 1 7 ? -16.276 18.492 -13.536 1.00 0.00 7 GLY A C 5
ATOM 5814 O O . GLY A 1 7 ? -17.017 18.766 -14.479 1.00 0.00 7 GLY A O 5
ATOM 5818 N N . MET A 1 8 ? -15.418 17.477 -13.561 1.00 0.00 8 MET A N 5
ATOM 5819 C CA . MET A 1 8 ? -15.296 16.608 -14.725 1.00 0.00 8 MET A CA 5
ATOM 5820 C C . MET A 1 8 ? -15.216 15.144 -14.305 1.00 0.00 8 MET A C 5
ATOM 5821 O O . MET A 1 8 ? -14.630 14.799 -13.278 1.00 0.00 8 MET A O 5
ATOM 5835 N N . PRO A 1 9 ? -15.818 14.260 -15.115 1.00 0.00 9 PRO A N 5
ATOM 5836 C CA . PRO A 1 9 ? -15.828 12.820 -14.846 1.00 0.00 9 PRO A CA 5
ATOM 5837 C C . PRO A 1 9 ? -14.451 12.188 -15.021 1.00 0.00 9 PRO A C 5
ATOM 5838 O O . PRO A 1 9 ? -13.768 12.429 -16.015 1.00 0.00 9 PRO A O 5
ATOM 5849 N N . ASN A 1 10 ? -14.049 11.379 -14.046 1.00 0.00 10 ASN A N 5
ATOM 5850 C CA . ASN A 1 10 ? -12.753 10.713 -14.092 1.00 0.00 10 ASN A CA 5
ATOM 5851 C C . ASN A 1 10 ? -12.782 9.410 -13.297 1.00 0.00 10 ASN A C 5
ATOM 5852 O O . ASN A 1 10 ? -12.823 9.423 -12.067 1.00 0.00 10 ASN A O 5
ATOM 5863 N N . ARG A 1 11 ? -12.760 8.288 -14.009 1.00 0.00 11 ARG A N 5
ATOM 5864 C CA . ARG A 1 11 ? -12.785 6.977 -13.371 1.00 0.00 11 ARG A CA 5
ATOM 5865 C C . ARG A 1 11 ? -11.477 6.230 -13.614 1.00 0.00 11 ARG A C 5
ATOM 5866 O O . ARG A 1 11 ? -11.381 5.405 -14.523 1.00 0.00 11 ARG A O 5
ATOM 5887 N N . LYS A 1 12 ? -10.473 6.524 -12.796 1.00 0.00 12 LYS A N 5
ATOM 5888 C CA . LYS A 1 12 ? -9.170 5.880 -12.920 1.00 0.00 12 LYS A CA 5
ATOM 5889 C C . LYS A 1 12 ? -8.924 4.919 -11.761 1.00 0.00 12 LYS A C 5
ATOM 5890 O O . LYS A 1 12 ? -8.787 5.340 -10.613 1.00 0.00 12 LYS A O 5
ATOM 5909 N N . ALA A 1 13 ? -8.870 3.628 -12.071 1.00 0.00 13 ALA A N 5
ATOM 5910 C CA . ALA A 1 13 ? -8.639 2.608 -11.055 1.00 0.00 13 ALA A CA 5
ATOM 5911 C C . ALA A 1 13 ? -7.305 1.903 -11.280 1.00 0.00 13 ALA A C 5
ATOM 5912 O O . ALA A 1 13 ? -7.217 0.954 -12.060 1.00 0.00 13 ALA A O 5
ATOM 5919 N N . SER A 1 14 ? -6.269 2.371 -10.592 1.00 0.00 14 SER A N 5
ATOM 5920 C CA . SER A 1 14 ? -4.939 1.789 -10.720 1.00 0.00 14 SER A CA 5
ATOM 5921 C C . SER A 1 14 ? -4.416 1.325 -9.365 1.00 0.00 14 SER A C 5
ATOM 5922 O O . SER A 1 14 ? -4.999 1.630 -8.324 1.00 0.00 14 SER A O 5
ATOM 5930 N N . ARG A 1 15 ? -3.313 0.584 -9.384 1.00 0.00 15 ARG A N 5
ATOM 5931 C CA . ARG A 1 15 ? -2.711 0.076 -8.158 1.00 0.00 15 ARG A CA 5
ATOM 5932 C C . ARG A 1 15 ? -1.665 1.049 -7.622 1.00 0.00 15 ARG A C 5
ATOM 5933 O O . ARG A 1 15 ? -0.986 1.730 -8.389 1.00 0.00 15 ARG A O 5
ATOM 5954 N N . ASN A 1 16 ? -1.542 1.108 -6.299 1.00 0.00 16 ASN A N 5
ATOM 5955 C CA . ASN A 1 16 ? -0.580 1.999 -5.661 1.00 0.00 16 ASN A CA 5
ATOM 5956 C C . ASN A 1 16 ? -0.356 1.603 -4.204 1.00 0.00 16 ASN A C 5
ATOM 5957 O O . ASN A 1 16 ? -1.115 0.814 -3.641 1.00 0.00 16 ASN A O 5
ATOM 5968 N N . ALA A 1 17 ? 0.690 2.157 -3.600 1.00 0.00 17 ALA A N 5
ATOM 5969 C CA . ALA A 1 17 ? 1.012 1.865 -2.209 1.00 0.00 17 ALA A CA 5
ATOM 5970 C C . ALA A 1 17 ? -0.254 1.657 -1.384 1.00 0.00 17 ALA A C 5
ATOM 5971 O O . ALA A 1 17 ? -0.338 0.727 -0.582 1.00 0.00 17 ALA A O 5
ATOM 5978 N N . TYR A 1 18 ? -1.235 2.529 -1.586 1.00 0.00 18 TYR A N 5
ATOM 5979 C CA . TYR A 1 18 ? -2.496 2.442 -0.858 1.00 0.00 18 TYR A CA 5
ATOM 5980 C C . TYR A 1 18 ? -3.150 1.079 -1.061 1.00 0.00 18 TYR A C 5
ATOM 5981 O O . TYR A 1 18 ? -3.493 0.393 -0.098 1.00 0.00 18 TYR A O 5
ATOM 5999 N N . TYR A 1 19 ? -3.317 0.693 -2.321 1.00 0.00 19 TYR A N 5
ATOM 6000 C CA . TYR A 1 19 ? -3.931 -0.588 -2.652 1.00 0.00 19 TYR A CA 5
ATOM 6001 C C . TYR A 1 19 ? -3.249 -1.729 -1.904 1.00 0.00 19 TYR A C 5
ATOM 6002 O O . TYR A 1 19 ? -3.909 -2.560 -1.279 1.00 0.00 19 TYR A O 5
ATOM 6020 N N . PHE A 1 20 ? -1.922 -1.763 -1.973 1.00 0.00 20 PHE A N 5
ATOM 6021 C CA . PHE A 1 20 ? -1.147 -2.801 -1.303 1.00 0.00 20 PHE A CA 5
ATOM 6022 C C . PHE A 1 20 ? -1.428 -2.806 0.197 1.00 0.00 20 PHE A C 5
ATOM 6023 O O . PHE A 1 20 ? -1.421 -3.857 0.838 1.00 0.00 20 PHE A O 5
ATOM 6040 N N . PHE A 1 21 ? -1.674 -1.623 0.751 1.00 0.00 21 PHE A N 5
ATOM 6041 C CA . PHE A 1 21 ? -1.954 -1.490 2.176 1.00 0.00 21 PHE A CA 5
ATOM 6042 C C . PHE A 1 21 ? -3.334 -2.049 2.513 1.00 0.00 21 PHE A C 5
ATOM 6043 O O . PHE A 1 21 ? -3.497 -2.782 3.488 1.00 0.00 21 PHE A O 5
ATOM 6060 N N . VAL A 1 22 ? -4.324 -1.697 1.699 1.00 0.00 22 VAL A N 5
ATOM 6061 C CA . VAL A 1 22 ? -5.689 -2.163 1.909 1.00 0.00 22 VAL A CA 5
ATOM 6062 C C . VAL A 1 22 ? -5.815 -3.651 1.602 1.00 0.00 22 VAL A C 5
ATOM 6063 O O . VAL A 1 22 ? -6.610 -4.357 2.221 1.00 0.00 22 VAL A O 5
ATOM 6076 N N . GLN A 1 23 ? -5.026 -4.119 0.641 1.00 0.00 23 GLN A N 5
ATOM 6077 C CA . GLN A 1 23 ? -5.050 -5.524 0.250 1.00 0.00 23 GLN A CA 5
ATOM 6078 C C . GLN A 1 23 ? -4.596 -6.417 1.401 1.00 0.00 23 GLN A C 5
ATOM 6079 O O . GLN A 1 23 ? -5.086 -7.533 1.561 1.00 0.00 23 GLN A O 5
ATOM 6093 N N . GLU A 1 24 ? -3.657 -5.916 2.197 1.00 0.00 24 GLU A N 5
ATOM 6094 C CA . GLU A 1 24 ? -3.137 -6.669 3.332 1.00 0.00 24 GLU A CA 5
ATOM 6095 C C . GLU A 1 24 ? -4.004 -6.457 4.570 1.00 0.00 24 GLU A C 5
ATOM 6096 O O . GLU A 1 24 ? -3.672 -6.919 5.661 1.00 0.00 24 GLU A O 5
ATOM 6108 N N . LYS A 1 25 ? -5.116 -5.753 4.391 1.00 0.00 25 LYS A N 5
ATOM 6109 C CA . LYS A 1 25 ? -6.033 -5.478 5.492 1.00 0.00 25 LYS A CA 5
ATOM 6110 C C . LYS A 1 25 ? -7.398 -6.107 5.232 1.00 0.00 25 LYS A C 5
ATOM 6111 O O . LYS A 1 25 ? -8.172 -6.338 6.161 1.00 0.00 25 LYS A O 5
ATOM 6130 N N . ILE A 1 26 ? -7.686 -6.382 3.964 1.00 0.00 26 ILE A N 5
ATOM 6131 C CA . ILE A 1 26 ? -8.957 -6.987 3.584 1.00 0.00 26 ILE A CA 5
ATOM 6132 C C . ILE A 1 26 ? -9.351 -8.094 4.556 1.00 0.00 26 ILE A C 5
ATOM 6133 O O . ILE A 1 26 ? -10.414 -8.059 5.178 1.00 0.00 26 ILE A O 5
ATOM 6149 N N . PRO A 1 27 ? -8.475 -9.101 4.692 1.00 0.00 27 PRO A N 5
ATOM 6150 C CA . PRO A 1 27 ? -8.709 -10.237 5.589 1.00 0.00 27 PRO A CA 5
ATOM 6151 C C . PRO A 1 27 ? -8.633 -9.841 7.060 1.00 0.00 27 PRO A C 5
ATOM 6152 O O . PRO A 1 27 ? -9.189 -10.518 7.924 1.00 0.00 27 PRO A O 5
ATOM 6163 N N . GLU A 1 28 ? -7.940 -8.740 7.335 1.00 0.00 28 GLU A N 5
ATOM 6164 C CA . GLU A 1 28 ? -7.791 -8.254 8.702 1.00 0.00 28 GLU A CA 5
ATOM 6165 C C . GLU A 1 28 ? -9.103 -7.669 9.218 1.00 0.00 28 GLU A C 5
ATOM 6166 O O . GLU A 1 28 ? -9.453 -7.834 10.387 1.00 0.00 28 GLU A O 5
ATOM 6178 N N . LEU A 1 29 ? -9.824 -6.983 8.338 1.00 0.00 29 LEU A N 5
ATOM 6179 C CA . LEU A 1 29 ? -11.098 -6.371 8.702 1.00 0.00 29 LEU A CA 5
ATOM 6180 C C . LEU A 1 29 ? -12.214 -7.410 8.725 1.00 0.00 29 LEU A C 5
ATOM 6181 O O . LEU A 1 29 ? -13.104 -7.362 9.574 1.00 0.00 29 LEU A O 5
ATOM 6197 N N . ARG A 1 30 ? -12.160 -8.350 7.785 1.00 0.00 30 ARG A N 5
ATOM 6198 C CA . ARG A 1 30 ? -13.166 -9.402 7.698 1.00 0.00 30 ARG A CA 5
ATOM 6199 C C . ARG A 1 30 ? -13.335 -10.105 9.042 1.00 0.00 30 ARG A C 5
ATOM 6200 O O . ARG A 1 30 ? -14.442 -10.496 9.412 1.00 0.00 30 ARG A O 5
ATOM 6221 N N . ARG A 1 31 ? -12.231 -10.262 9.764 1.00 0.00 31 ARG A N 5
ATOM 6222 C CA . ARG A 1 31 ? -12.258 -10.920 11.065 1.00 0.00 31 ARG A CA 5
ATOM 6223 C C . ARG A 1 31 ? -12.694 -9.947 12.158 1.00 0.00 31 ARG A C 5
ATOM 6224 O O . ARG A 1 31 ? -13.275 -10.350 13.165 1.00 0.00 31 ARG A O 5
ATOM 6245 N N . ARG A 1 32 ? -12.408 -8.666 11.950 1.00 0.00 32 ARG A N 5
ATOM 6246 C CA . ARG A 1 32 ? -12.768 -7.636 12.917 1.00 0.00 32 ARG A CA 5
ATOM 6247 C C . ARG A 1 32 ? -14.284 -7.533 13.063 1.00 0.00 32 ARG A C 5
ATOM 6248 O O . ARG A 1 32 ? -14.800 -7.344 14.163 1.00 0.00 32 ARG A O 5
ATOM 6269 N N . GLY A 1 33 ? -14.990 -7.660 11.944 1.00 0.00 33 GLY A N 5
ATOM 6270 C CA . GLY A 1 33 ? -16.439 -7.578 11.968 1.00 0.00 33 GLY A CA 5
ATOM 6271 C C . GLY A 1 33 ? -16.971 -6.454 11.101 1.00 0.00 33 GLY A C 5
ATOM 6272 O O . GLY A 1 33 ? -17.859 -5.708 11.513 1.00 0.00 33 GLY A O 5
ATOM 6276 N N . LEU A 1 34 ? -16.425 -6.331 9.896 1.00 0.00 34 LEU A N 5
ATOM 6277 C CA . LEU A 1 34 ? -16.848 -5.289 8.967 1.00 0.00 34 LEU A CA 5
ATOM 6278 C C . LEU A 1 34 ? -17.130 -5.871 7.586 1.00 0.00 34 LEU A C 5
ATOM 6279 O O . LEU A 1 34 ? -16.437 -6.772 7.112 1.00 0.00 34 LEU A O 5
ATOM 6295 N N . PRO A 1 35 ? -18.169 -5.344 6.921 1.00 0.00 35 PRO A N 5
ATOM 6296 C CA . PRO A 1 35 ? -18.564 -5.796 5.583 1.00 0.00 35 PRO A CA 5
ATOM 6297 C C . PRO A 1 35 ? -17.553 -5.396 4.515 1.00 0.00 35 PRO A C 5
ATOM 6298 O O . PRO A 1 35 ? -17.622 -4.299 3.960 1.00 0.00 35 PRO A O 5
ATOM 6309 N N . VAL A 1 36 ? -16.614 -6.293 4.231 1.00 0.00 36 VAL A N 5
ATOM 6310 C CA . VAL A 1 36 ? -15.588 -6.034 3.227 1.00 0.00 36 VAL A CA 5
ATOM 6311 C C . VAL A 1 36 ? -15.389 -7.244 2.320 1.00 0.00 36 VAL A C 5
ATOM 6312 O O . VAL A 1 36 ? -15.065 -8.336 2.787 1.00 0.00 36 VAL A O 5
ATOM 6325 N N . ALA A 1 37 ? -15.583 -7.041 1.022 1.00 0.00 37 ALA A N 5
ATOM 6326 C CA . ALA A 1 37 ? -15.423 -8.115 0.049 1.00 0.00 37 ALA A CA 5
ATOM 6327 C C . ALA A 1 37 ? -14.155 -7.921 -0.778 1.00 0.00 37 ALA A C 5
ATOM 6328 O O . ALA A 1 37 ? -13.635 -8.870 -1.366 1.00 0.00 37 ALA A O 5
ATOM 6335 N N . ARG A 1 38 ? -13.664 -6.688 -0.818 1.00 0.00 38 ARG A N 5
ATOM 6336 C CA . ARG A 1 38 ? -12.459 -6.370 -1.575 1.00 0.00 38 ARG A CA 5
ATOM 6337 C C . ARG A 1 38 ? -11.879 -5.028 -1.135 1.00 0.00 38 ARG A C 5
ATOM 6338 O O . ARG A 1 38 ? -12.476 -4.317 -0.327 1.00 0.00 38 ARG A O 5
ATOM 6359 N N . VAL A 1 39 ? -10.711 -4.691 -1.672 1.00 0.00 39 VAL A N 5
ATOM 6360 C CA . VAL A 1 39 ? -10.050 -3.436 -1.336 1.00 0.00 39 VAL A CA 5
ATOM 6361 C C . VAL A 1 39 ? -11.035 -2.272 -1.360 1.00 0.00 39 VAL A C 5
ATOM 6362 O O . VAL A 1 39 ? -11.155 -1.527 -0.388 1.00 0.00 39 VAL A O 5
ATOM 6375 N N . ALA A 1 40 ? -11.738 -2.122 -2.478 1.00 0.00 40 ALA A N 5
ATOM 6376 C CA . ALA A 1 40 ? -12.714 -1.051 -2.629 1.00 0.00 40 ALA A CA 5
ATOM 6377 C C . ALA A 1 40 ? -13.588 -0.926 -1.385 1.00 0.00 40 ALA A C 5
ATOM 6378 O O . ALA A 1 40 ? -13.921 0.180 -0.957 1.00 0.00 40 ALA A O 5
ATOM 6385 N N . ASP A 1 41 ? -13.957 -2.066 -0.810 1.00 0.00 41 ASP A N 5
ATOM 6386 C CA . ASP A 1 41 ? -14.792 -2.083 0.386 1.00 0.00 41 ASP A CA 5
ATOM 6387 C C . ASP A 1 41 ? -13.991 -1.665 1.614 1.00 0.00 41 ASP A C 5
ATOM 6388 O O . ASP A 1 41 ? -14.486 -0.931 2.470 1.00 0.00 41 ASP A O 5
ATOM 6397 N N . ALA A 1 42 ? -12.752 -2.138 1.695 1.00 0.00 42 ALA A N 5
ATOM 6398 C CA . ALA A 1 42 ? -11.882 -1.811 2.819 1.00 0.00 42 ALA A CA 5
ATOM 6399 C C . ALA A 1 42 ? -11.136 -0.504 2.575 1.00 0.00 42 ALA A C 5
ATOM 6400 O O . ALA A 1 42 ? -10.273 -0.115 3.361 1.00 0.00 42 ALA A O 5
ATOM 6407 N N . ILE A 1 43 ? -11.474 0.169 1.480 1.00 0.00 43 ILE A N 5
ATOM 6408 C CA . ILE A 1 43 ? -10.835 1.433 1.133 1.00 0.00 43 ILE A CA 5
ATOM 6409 C C . ILE A 1 43 ? -11.071 2.482 2.214 1.00 0.00 43 ILE A C 5
ATOM 6410 O O . ILE A 1 43 ? -10.135 3.026 2.801 1.00 0.00 43 ILE A O 5
ATOM 6426 N N . PRO A 1 44 ? -12.351 2.774 2.485 1.00 0.00 44 PRO A N 5
ATOM 6427 C CA . PRO A 1 44 ? -12.741 3.759 3.499 1.00 0.00 44 PRO A CA 5
ATOM 6428 C C . PRO A 1 44 ? -12.448 3.279 4.916 1.00 0.00 44 PRO A C 5
ATOM 6429 O O . PRO A 1 44 ? -12.003 4.054 5.764 1.00 0.00 44 PRO A O 5
ATOM 6440 N N . TYR A 1 45 ? -12.698 1.999 5.167 1.00 0.00 45 TYR A N 5
ATOM 6441 C CA . TYR A 1 45 ? -12.462 1.417 6.482 1.00 0.00 45 TYR A CA 5
ATOM 6442 C C . TYR A 1 45 ? -10.976 1.446 6.832 1.00 0.00 45 TYR A C 5
ATOM 6443 O O . TYR A 1 45 ? -10.587 1.125 7.955 1.00 0.00 45 TYR A O 5
ATOM 6461 N N . CYS A 1 46 ? -10.155 1.831 5.863 1.00 0.00 46 CYS A N 5
ATOM 6462 C CA . CYS A 1 46 ? -8.712 1.903 6.066 1.00 0.00 46 CYS A CA 5
ATOM 6463 C C . CYS A 1 46 ? -8.224 3.346 5.999 1.00 0.00 46 CYS A C 5
ATOM 6464 O O . CYS A 1 46 ? -7.253 3.714 6.661 1.00 0.00 46 CYS A O 5
ATOM 6472 N N . SER A 1 47 ? -8.902 4.158 5.195 1.00 0.00 47 SER A N 5
ATOM 6473 C CA . SER A 1 47 ? -8.534 5.560 5.038 1.00 0.00 47 SER A CA 5
ATOM 6474 C C . SER A 1 47 ? -8.054 6.148 6.360 1.00 0.00 47 SER A C 5
ATOM 6475 O O . SER A 1 47 ? -7.230 7.063 6.383 1.00 0.00 47 SER A O 5
ATOM 6483 N N . SER A 1 48 ? -8.576 5.616 7.462 1.00 0.00 48 SER A N 5
ATOM 6484 C CA . SER A 1 48 ? -8.204 6.089 8.789 1.00 0.00 48 SER A CA 5
ATOM 6485 C C . SER A 1 48 ? -6.824 5.573 9.184 1.00 0.00 48 SER A C 5
ATOM 6486 O O . SER A 1 48 ? -5.941 6.349 9.552 1.00 0.00 48 SER A O 5
ATOM 6494 N N . ASP A 1 49 ? -6.645 4.260 9.103 1.00 0.00 49 ASP A N 5
ATOM 6495 C CA . ASP A 1 49 ? -5.372 3.638 9.450 1.00 0.00 49 ASP A CA 5
ATOM 6496 C C . ASP A 1 49 ? -4.263 4.116 8.519 1.00 0.00 49 ASP A C 5
ATOM 6497 O O . ASP A 1 49 ? -3.146 4.391 8.958 1.00 0.00 49 ASP A O 5
ATOM 6506 N N . TRP A 1 50 ? -4.578 4.211 7.232 1.00 0.00 50 TRP A N 5
ATOM 6507 C CA . TRP A 1 50 ? -3.607 4.654 6.238 1.00 0.00 50 TRP A CA 5
ATOM 6508 C C . TRP A 1 50 ? -3.105 6.058 6.556 1.00 0.00 50 TRP A C 5
ATOM 6509 O O . TRP A 1 50 ? -1.935 6.374 6.340 1.00 0.00 50 TRP A O 5
ATOM 6530 N N . ALA A 1 51 ? -3.998 6.899 7.071 1.00 0.00 51 ALA A N 5
ATOM 6531 C CA . ALA A 1 51 ? -3.643 8.268 7.419 1.00 0.00 51 ALA A CA 5
ATOM 6532 C C . ALA A 1 51 ? -2.661 8.302 8.586 1.00 0.00 51 ALA A C 5
ATOM 6533 O O . ALA A 1 51 ? -1.981 9.304 8.810 1.00 0.00 51 ALA A O 5
ATOM 6540 N N . LEU A 1 52 ? -2.592 7.201 9.327 1.00 0.00 52 LEU A N 5
ATOM 6541 C CA . LEU A 1 52 ? -1.693 7.104 10.471 1.00 0.00 52 LEU A CA 5
ATOM 6542 C C . LEU A 1 52 ? -0.270 6.793 10.021 1.00 0.00 52 LEU A C 5
ATOM 6543 O O . LEU A 1 52 ? 0.699 7.194 10.668 1.00 0.00 52 LEU A O 5
ATOM 6559 N N . LEU A 1 53 ? -0.150 6.078 8.907 1.00 0.00 53 LEU A N 5
ATOM 6560 C CA . LEU A 1 53 ? 1.156 5.715 8.368 1.00 0.00 53 LEU A CA 5
ATOM 6561 C C . LEU A 1 53 ? 2.034 6.949 8.189 1.00 0.00 53 LEU A C 5
ATOM 6562 O O . LEU A 1 53 ? 1.534 8.072 8.107 1.00 0.00 53 LEU A O 5
ATOM 6578 N N . ARG A 1 54 ? 3.344 6.733 8.128 1.00 0.00 54 ARG A N 5
ATOM 6579 C CA . ARG A 1 54 ? 4.292 7.828 7.957 1.00 0.00 54 ARG A CA 5
ATOM 6580 C C . ARG A 1 54 ? 4.794 7.893 6.518 1.00 0.00 54 ARG A C 5
ATOM 6581 O O . ARG A 1 54 ? 4.661 6.932 5.761 1.00 0.00 54 ARG A O 5
ATOM 6602 N N . GLU A 1 55 ? 5.371 9.032 6.148 1.00 0.00 55 GLU A N 5
ATOM 6603 C CA . GLU A 1 55 ? 5.891 9.221 4.800 1.00 0.00 55 GLU A CA 5
ATOM 6604 C C . GLU A 1 55 ? 6.750 8.034 4.376 1.00 0.00 55 GLU A C 5
ATOM 6605 O O . GLU A 1 55 ? 6.590 7.499 3.280 1.00 0.00 55 GLU A O 5
ATOM 6617 N N . GLU A 1 56 ? 7.662 7.628 5.254 1.00 0.00 56 GLU A N 5
ATOM 6618 C CA . GLU A 1 56 ? 8.548 6.505 4.971 1.00 0.00 56 GLU A CA 5
ATOM 6619 C C . GLU A 1 56 ? 7.748 5.270 4.566 1.00 0.00 56 GLU A C 5
ATOM 6620 O O . GLU A 1 56 ? 8.002 4.667 3.524 1.00 0.00 56 GLU A O 5
ATOM 6632 N N . GLU A 1 57 ? 6.780 4.900 5.400 1.00 0.00 57 GLU A N 5
ATOM 6633 C CA . GLU A 1 57 ? 5.944 3.737 5.131 1.00 0.00 57 GLU A CA 5
ATOM 6634 C C . GLU A 1 57 ? 5.285 3.847 3.759 1.00 0.00 57 GLU A C 5
ATOM 6635 O O . GLU A 1 57 ? 5.445 2.971 2.909 1.00 0.00 57 GLU A O 5
ATOM 6647 N N . LYS A 1 58 ? 4.542 4.928 3.551 1.00 0.00 58 LYS A N 5
ATOM 6648 C CA . LYS A 1 58 ? 3.858 5.156 2.284 1.00 0.00 58 LYS A CA 5
ATOM 6649 C C . LYS A 1 58 ? 4.801 4.926 1.108 1.00 0.00 58 LYS A C 5
ATOM 6650 O O . LYS A 1 58 ? 4.446 4.256 0.139 1.00 0.00 58 LYS A O 5
ATOM 6669 N N . GLU A 1 59 ? 6.003 5.485 1.201 1.00 0.00 59 GLU A N 5
ATOM 6670 C CA . GLU A 1 59 ? 6.997 5.339 0.144 1.00 0.00 59 GLU A CA 5
ATOM 6671 C C . GLU A 1 59 ? 7.332 3.869 -0.090 1.00 0.00 59 GLU A C 5
ATOM 6672 O O . GLU A 1 59 ? 7.297 3.383 -1.220 1.00 0.00 59 GLU A O 5
ATOM 6684 N N . LYS A 1 60 ? 7.658 3.164 0.989 1.00 0.00 60 LYS A N 5
ATOM 6685 C CA . LYS A 1 60 ? 8.000 1.750 0.904 1.00 0.00 60 LYS A CA 5
ATOM 6686 C C . LYS A 1 60 ? 6.927 0.975 0.147 1.00 0.00 60 LYS A C 5
ATOM 6687 O O . LYS A 1 60 ? 7.227 0.242 -0.797 1.00 0.00 60 LYS A O 5
ATOM 6706 N N . TYR A 1 61 ? 5.677 1.143 0.562 1.00 0.00 61 TYR A N 5
ATOM 6707 C CA . TYR A 1 61 ? 4.560 0.459 -0.078 1.00 0.00 61 TYR A CA 5
ATOM 6708 C C . TYR A 1 61 ? 4.491 0.800 -1.564 1.00 0.00 61 TYR A C 5
ATOM 6709 O O . TYR A 1 61 ? 4.305 -0.078 -2.405 1.00 0.00 61 TYR A O 5
ATOM 6727 N N . ALA A 1 62 ? 4.645 2.082 -1.877 1.00 0.00 62 ALA A N 5
ATOM 6728 C CA . ALA A 1 62 ? 4.604 2.540 -3.261 1.00 0.00 62 ALA A CA 5
ATOM 6729 C C . ALA A 1 62 ? 5.755 1.950 -4.069 1.00 0.00 62 ALA A C 5
ATOM 6730 O O . ALA A 1 62 ? 5.589 1.598 -5.236 1.00 0.00 62 ALA A O 5
ATOM 6737 N N . GLU A 1 63 ? 6.921 1.847 -3.439 1.00 0.00 63 GLU A N 5
ATOM 6738 C CA . GLU A 1 63 ? 8.100 1.301 -4.102 1.00 0.00 63 GLU A CA 5
ATOM 6739 C C . GLU A 1 63 ? 7.876 -0.155 -4.498 1.00 0.00 63 GLU A C 5
ATOM 6740 O O . GLU A 1 63 ? 8.021 -0.522 -5.664 1.00 0.00 63 GLU A O 5
ATOM 6752 N N . MET A 1 64 ? 7.525 -0.981 -3.517 1.00 0.00 64 MET A N 5
ATOM 6753 C CA . MET A 1 64 ? 7.280 -2.397 -3.762 1.00 0.00 64 MET A CA 5
ATOM 6754 C C . MET A 1 64 ? 6.164 -2.588 -4.784 1.00 0.00 64 MET A C 5
ATOM 6755 O O . MET A 1 64 ? 6.177 -3.542 -5.561 1.00 0.00 64 MET A O 5
ATOM 6769 N N . ALA A 1 65 ? 5.199 -1.674 -4.777 1.00 0.00 65 ALA A N 5
ATOM 6770 C CA . ALA A 1 65 ? 4.076 -1.741 -5.704 1.00 0.00 65 ALA A CA 5
ATOM 6771 C C . ALA A 1 65 ? 4.534 -1.506 -7.139 1.00 0.00 65 ALA A C 5
ATOM 6772 O O . ALA A 1 65 ? 4.122 -2.217 -8.057 1.00 0.00 65 ALA A O 5
ATOM 6779 N N . ARG A 1 66 ? 5.389 -0.505 -7.327 1.00 0.00 66 ARG A N 5
ATOM 6780 C CA . ARG A 1 66 ? 5.901 -0.176 -8.651 1.00 0.00 66 ARG A CA 5
ATOM 6781 C C . ARG A 1 66 ? 6.800 -1.290 -9.179 1.00 0.00 66 ARG A C 5
ATOM 6782 O O . ARG A 1 66 ? 6.795 -1.592 -10.371 1.00 0.00 66 ARG A O 5
ATOM 6803 N N . GLU A 1 67 ? 7.569 -1.899 -8.281 1.00 0.00 67 GLU A N 5
ATOM 6804 C CA . GLU A 1 67 ? 8.474 -2.979 -8.658 1.00 0.00 67 GLU A CA 5
ATOM 6805 C C . GLU A 1 67 ? 7.693 -4.216 -9.092 1.00 0.00 67 GLU A C 5
ATOM 6806 O O . GLU A 1 67 ? 8.031 -4.857 -10.087 1.00 0.00 67 GLU A O 5
ATOM 6818 N N . TRP A 1 68 ? 6.648 -4.543 -8.341 1.00 0.00 68 TRP A N 5
ATOM 6819 C CA . TRP A 1 68 ? 5.820 -5.702 -8.648 1.00 0.00 68 TRP A CA 5
ATOM 6820 C C . TRP A 1 68 ? 5.085 -5.512 -9.970 1.00 0.00 68 TRP A C 5
ATOM 6821 O O . TRP A 1 68 ? 5.063 -6.408 -10.814 1.00 0.00 68 TRP A O 5
ATOM 6842 N N . ARG A 1 69 ? 4.484 -4.339 -10.144 1.00 0.00 69 ARG A N 5
ATOM 6843 C CA . ARG A 1 69 ? 3.747 -4.032 -11.365 1.00 0.00 69 ARG A CA 5
ATOM 6844 C C . ARG A 1 69 ? 4.660 -4.105 -12.585 1.00 0.00 69 ARG A C 5
ATOM 6845 O O . ARG A 1 69 ? 4.298 -4.679 -13.611 1.00 0.00 69 ARG A O 5
ATOM 6866 N N . ALA A 1 70 ? 5.848 -3.519 -12.464 1.00 0.00 70 ALA A N 5
ATOM 6867 C CA . ALA A 1 70 ? 6.813 -3.519 -13.555 1.00 0.00 70 ALA A CA 5
ATOM 6868 C C . ALA A 1 70 ? 7.230 -4.939 -13.921 1.00 0.00 70 ALA A C 5
ATOM 6869 O O . ALA A 1 70 ? 7.174 -5.333 -15.085 1.00 0.00 70 ALA A O 5
ATOM 6876 N N . ALA A 1 71 ? 7.648 -5.705 -12.917 1.00 0.00 71 ALA A N 5
ATOM 6877 C CA . ALA A 1 71 ? 8.074 -7.082 -13.133 1.00 0.00 71 ALA A CA 5
ATOM 6878 C C . ALA A 1 71 ? 6.944 -7.918 -13.727 1.00 0.00 71 ALA A C 5
ATOM 6879 O O . ALA A 1 71 ? 7.183 -8.804 -14.547 1.00 0.00 71 ALA A O 5
ATOM 6886 N N . GLN A 1 72 ? 5.718 -7.630 -13.307 1.00 0.00 72 GLN A N 5
ATOM 6887 C CA . GLN A 1 72 ? 4.553 -8.358 -13.797 1.00 0.00 72 GLN A CA 5
ATOM 6888 C C . GLN A 1 72 ? 4.167 -7.890 -15.196 1.00 0.00 72 GLN A C 5
ATOM 6889 O O . GLN A 1 72 ? 3.552 -8.630 -15.962 1.00 0.00 72 GLN A O 5
ATOM 6903 N N . GLY A 1 73 ? 4.535 -6.654 -15.525 1.00 0.00 73 GLY A N 5
ATOM 6904 C CA . GLY A 1 73 ? 4.220 -6.109 -16.831 1.00 0.00 73 GLY A CA 5
ATOM 6905 C C . GLY A 1 73 ? 5.135 -6.638 -17.917 1.00 0.00 73 GLY A C 5
ATOM 6906 O O . GLY A 1 73 ? 4.678 -7.247 -18.884 1.00 0.00 73 GLY A O 5
ATOM 6910 N N . LYS A 1 74 ? 6.434 -6.404 -17.759 1.00 0.00 74 LYS A N 5
ATOM 6911 C CA . LYS A 1 74 ? 7.418 -6.860 -18.734 1.00 0.00 74 LYS A CA 5
ATOM 6912 C C . LYS A 1 74 ? 7.893 -8.273 -18.406 1.00 0.00 74 LYS A C 5
ATOM 6913 O O . LYS A 1 74 ? 9.074 -8.590 -18.553 1.00 0.00 74 LYS A O 5
ATOM 6932 N N . ASP A 1 75 ? 6.968 -9.116 -17.964 1.00 0.00 75 ASP A N 5
ATOM 6933 C CA . ASP A 1 75 ? 7.292 -10.495 -17.619 1.00 0.00 75 ASP A CA 5
ATOM 6934 C C . ASP A 1 75 ? 8.317 -11.072 -18.589 1.00 0.00 75 ASP A C 5
ATOM 6935 O O . ASP A 1 75 ? 8.280 -10.817 -19.794 1.00 0.00 75 ASP A O 5
ATOM 6944 N N . PRO A 1 76 ? 9.256 -11.868 -18.056 1.00 0.00 76 PRO A N 5
ATOM 6945 C CA . PRO A 1 76 ? 10.310 -12.496 -18.857 1.00 0.00 76 PRO A CA 5
ATOM 6946 C C . PRO A 1 76 ? 9.768 -13.588 -19.774 1.00 0.00 76 PRO A C 5
ATOM 6947 O O . PRO A 1 76 ? 10.443 -14.019 -20.707 1.00 0.00 76 PRO A O 5
ATOM 6958 N N . GLY A 1 77 ? 8.544 -14.030 -19.501 1.00 0.00 77 GLY A N 5
ATOM 6959 C CA . GLY A 1 77 ? 7.933 -15.066 -20.312 1.00 0.00 77 GLY A CA 5
ATOM 6960 C C . GLY A 1 77 ? 6.511 -14.725 -20.713 1.00 0.00 77 GLY A C 5
ATOM 6961 O O . GLY A 1 77 ? 6.272 -14.028 -21.700 1.00 0.00 77 GLY A O 5
ATOM 6965 N N . PRO A 1 78 ? 5.537 -15.224 -19.939 1.00 0.00 78 PRO A N 5
ATOM 6966 C CA . PRO A 1 78 ? 4.115 -14.982 -20.199 1.00 0.00 78 PRO A CA 5
ATOM 6967 C C . PRO A 1 78 ? 3.716 -13.534 -19.938 1.00 0.00 78 PRO A C 5
ATOM 6968 O O . PRO A 1 78 ? 3.720 -13.076 -18.795 1.00 0.00 78 PRO A O 5
ATOM 6979 N N . SER A 1 79 ? 3.368 -12.819 -21.003 1.00 0.00 79 SER A N 5
ATOM 6980 C CA . SER A 1 79 ? 2.970 -11.421 -20.889 1.00 0.00 79 SER A CA 5
ATOM 6981 C C . SER A 1 79 ? 1.478 -11.305 -20.594 1.00 0.00 79 SER A C 5
ATOM 6982 O O . SER A 1 79 ? 0.656 -11.968 -21.227 1.00 0.00 79 SER A O 5
ATOM 6990 N N . GLU A 1 80 ? 1.136 -10.458 -19.627 1.00 0.00 80 GLU A N 5
ATOM 6991 C CA . GLU A 1 80 ? -0.258 -10.256 -19.248 1.00 0.00 80 GLU A CA 5
ATOM 6992 C C . GLU A 1 80 ? -0.526 -8.789 -18.926 1.00 0.00 80 GLU A C 5
ATOM 6993 O O . GLU A 1 80 ? 0.384 -8.045 -18.557 1.00 0.00 80 GLU A O 5
ATOM 7005 N N . LYS A 1 81 ? -1.781 -8.378 -19.067 1.00 0.00 81 LYS A N 5
ATOM 7006 C CA . LYS A 1 81 ? -2.173 -7.000 -18.790 1.00 0.00 81 LYS A CA 5
ATOM 7007 C C . LYS A 1 81 ? -3.663 -6.910 -18.480 1.00 0.00 81 LYS A C 5
ATOM 7008 O O . LYS A 1 81 ? -4.499 -7.321 -19.283 1.00 0.00 81 LYS A O 5
ATOM 7027 N N . GLN A 1 82 ? -3.987 -6.369 -17.309 1.00 0.00 82 GLN A N 5
ATOM 7028 C CA . GLN A 1 82 ? -5.377 -6.224 -16.894 1.00 0.00 82 GLN A CA 5
ATOM 7029 C C . GLN A 1 82 ? -6.056 -5.087 -17.651 1.00 0.00 82 GLN A C 5
ATOM 7030 O O . GLN A 1 82 ? -5.418 -4.374 -18.426 1.00 0.00 82 GLN A O 5
ATOM 7044 N N . LYS A 1 83 ? -7.354 -4.923 -17.422 1.00 0.00 83 LYS A N 5
ATOM 7045 C CA . LYS A 1 83 ? -8.121 -3.871 -18.081 1.00 0.00 83 LYS A CA 5
ATOM 7046 C C . LYS A 1 83 ? -8.952 -3.087 -17.069 1.00 0.00 83 LYS A C 5
ATOM 7047 O O . LYS A 1 83 ? -9.522 -3.648 -16.132 1.00 0.00 83 LYS A O 5
ATOM 7066 N N . PRO A 1 84 ? -9.024 -1.763 -17.262 1.00 0.00 84 PRO A N 5
ATOM 7067 C CA . PRO A 1 84 ? -9.784 -0.874 -16.378 1.00 0.00 84 PRO A CA 5
ATOM 7068 C C . PRO A 1 84 ? -11.290 -1.075 -16.510 1.00 0.00 84 PRO A C 5
ATOM 7069 O O . PRO A 1 84 ? -11.781 -1.491 -17.560 1.00 0.00 84 PRO A O 5
ATOM 7080 N N . VAL A 1 85 ? -12.019 -0.776 -15.440 1.00 0.00 85 VAL A N 5
ATOM 7081 C CA . VAL A 1 85 ? -13.470 -0.921 -15.437 1.00 0.00 85 VAL A CA 5
ATOM 7082 C C . VAL A 1 85 ? -14.115 -0.014 -16.479 1.00 0.00 85 VAL A C 5
ATOM 7083 O O . VAL A 1 85 ? -15.141 -0.357 -17.067 1.00 0.00 85 VAL A O 5
ATOM 7096 N N . PHE A 1 86 ? -13.507 1.146 -16.702 1.00 0.00 86 PHE A N 5
ATOM 7097 C CA . PHE A 1 86 ? -14.022 2.105 -17.674 1.00 0.00 86 PHE A CA 5
ATOM 7098 C C . PHE A 1 86 ? -13.063 3.280 -17.838 1.00 0.00 86 PHE A C 5
ATOM 7099 O O . PHE A 1 86 ? -12.657 3.910 -16.861 1.00 0.00 86 PHE A O 5
ATOM 7116 N N . THR A 1 87 ? -12.702 3.571 -19.085 1.00 0.00 87 THR A N 5
ATOM 7117 C CA . THR A 1 87 ? -11.789 4.668 -19.380 1.00 0.00 87 THR A CA 5
ATOM 7118 C C . THR A 1 87 ? -12.364 5.588 -20.451 1.00 0.00 87 THR A C 5
ATOM 7119 O O . THR A 1 87 ? -12.985 5.128 -21.410 1.00 0.00 87 THR A O 5
ATOM 7130 N N . SER A 1 88 ? -12.152 6.890 -20.283 1.00 0.00 88 SER A N 5
ATOM 7131 C CA . SER A 1 88 ? -12.652 7.875 -21.234 1.00 0.00 88 SER A CA 5
ATOM 7132 C C . SER A 1 88 ? -11.587 8.921 -21.544 1.00 0.00 88 SER A C 5
ATOM 7133 O O . SER A 1 88 ? -10.927 9.437 -20.642 1.00 0.00 88 SER A O 5
ATOM 7141 N N . GLY A 1 89 ? -11.423 9.230 -22.826 1.00 0.00 89 GLY A N 5
ATOM 7142 C CA . GLY A 1 89 ? -10.436 10.213 -23.233 1.00 0.00 89 GLY A CA 5
ATOM 7143 C C . GLY A 1 89 ? -11.050 11.572 -23.505 1.00 0.00 89 GLY A C 5
ATOM 7144 O O . GLY A 1 89 ? -12.150 11.883 -23.047 1.00 0.00 89 GLY A O 5
ATOM 7148 N N . PRO A 1 90 ? -10.329 12.409 -24.267 1.00 0.00 90 PRO A N 5
ATOM 7149 C CA . PRO A 1 90 ? -10.790 13.756 -24.616 1.00 0.00 90 PRO A CA 5
ATOM 7150 C C . PRO A 1 90 ? -11.969 13.734 -25.583 1.00 0.00 90 PRO A C 5
ATOM 7151 O O . PRO A 1 90 ? -11.786 13.775 -26.800 1.00 0.00 90 PRO A O 5
ATOM 7162 N N . SER A 1 91 ? -13.177 13.668 -25.034 1.00 0.00 91 SER A N 5
ATOM 7163 C CA . SER A 1 91 ? -14.386 13.637 -25.850 1.00 0.00 91 SER A CA 5
ATOM 7164 C C . SER A 1 91 ? -15.628 13.842 -24.988 1.00 0.00 91 SER A C 5
ATOM 7165 O O . SER A 1 91 ? -15.581 13.693 -23.767 1.00 0.00 91 SER A O 5
ATOM 7173 N N . SER A 1 92 ? -16.737 14.188 -25.633 1.00 0.00 92 SER A N 5
ATOM 7174 C CA . SER A 1 92 ? -17.992 14.419 -24.926 1.00 0.00 92 SER A CA 5
ATOM 7175 C C . SER A 1 92 ? -18.617 13.099 -24.484 1.00 0.00 92 SER A C 5
ATOM 7176 O O . SER A 1 92 ? -19.501 12.564 -25.150 1.00 0.00 92 SER A O 5
ATOM 7184 N N . GLY A 1 93 ? -18.149 12.580 -23.353 1.00 0.00 93 GLY A N 5
ATOM 7185 C CA . GLY A 1 93 ? -18.672 11.327 -22.839 1.00 0.00 93 GLY A CA 5
ATOM 7186 C C . GLY A 1 93 ? -17.663 10.201 -22.922 1.00 0.00 93 GLY A C 5
ATOM 7187 O O . GLY A 1 93 ? -17.892 9.113 -22.394 1.00 0.00 93 GLY A O 5
ATOM 7191 N N . GLY A 1 1 ? 11.353 18.370 -7.151 1.00 0.00 1 GLY A N 6
ATOM 7192 C CA . GLY A 1 1 ? 12.699 17.986 -7.534 1.00 0.00 1 GLY A CA 6
ATOM 7193 C C . GLY A 1 1 ? 13.731 19.030 -7.155 1.00 0.00 1 GLY A C 6
ATOM 7194 O O . GLY A 1 1 ? 13.383 20.167 -6.834 1.00 0.00 1 GLY A O 6
ATOM 7198 N N . SER A 1 2 ? 15.002 18.645 -7.193 1.00 0.00 2 SER A N 6
ATOM 7199 C CA . SER A 1 2 ? 16.087 19.556 -6.845 1.00 0.00 2 SER A CA 6
ATOM 7200 C C . SER A 1 2 ? 16.407 20.489 -8.010 1.00 0.00 2 SER A C 6
ATOM 7201 O O . SER A 1 2 ? 17.338 20.244 -8.777 1.00 0.00 2 SER A O 6
ATOM 7209 N N . SER A 1 3 ? 15.628 21.559 -8.135 1.00 0.00 3 SER A N 6
ATOM 7210 C CA . SER A 1 3 ? 15.825 22.526 -9.207 1.00 0.00 3 SER A CA 6
ATOM 7211 C C . SER A 1 3 ? 15.970 21.823 -10.553 1.00 0.00 3 SER A C 6
ATOM 7212 O O . SER A 1 3 ? 16.928 22.059 -11.289 1.00 0.00 3 SER A O 6
ATOM 7220 N N . GLY A 1 4 ? 15.012 20.956 -10.868 1.00 0.00 4 GLY A N 6
ATOM 7221 C CA . GLY A 1 4 ? 15.051 20.231 -12.125 1.00 0.00 4 GLY A CA 6
ATOM 7222 C C . GLY A 1 4 ? 13.681 20.099 -12.759 1.00 0.00 4 GLY A C 6
ATOM 7223 O O . GLY A 1 4 ? 12.726 19.676 -12.108 1.00 0.00 4 GLY A O 6
ATOM 7227 N N . SER A 1 5 ? 13.584 20.462 -14.034 1.00 0.00 5 SER A N 6
ATOM 7228 C CA . SER A 1 5 ? 12.318 20.387 -14.756 1.00 0.00 5 SER A CA 6
ATOM 7229 C C . SER A 1 5 ? 11.880 18.935 -14.933 1.00 0.00 5 SER A C 6
ATOM 7230 O O . SER A 1 5 ? 12.698 18.058 -15.210 1.00 0.00 5 SER A O 6
ATOM 7238 N N . SER A 1 6 ? 10.584 18.692 -14.771 1.00 0.00 6 SER A N 6
ATOM 7239 C CA . SER A 1 6 ? 10.036 17.348 -14.909 1.00 0.00 6 SER A CA 6
ATOM 7240 C C . SER A 1 6 ? 10.170 16.850 -16.345 1.00 0.00 6 SER A C 6
ATOM 7241 O O . SER A 1 6 ? 10.607 17.585 -17.230 1.00 0.00 6 SER A O 6
ATOM 7249 N N . GLY A 1 7 ? 9.789 15.596 -16.568 1.00 0.00 7 GLY A N 6
ATOM 7250 C CA . GLY A 1 7 ? 9.874 15.021 -17.899 1.00 0.00 7 GLY A CA 6
ATOM 7251 C C . GLY A 1 7 ? 9.498 13.553 -17.920 1.00 0.00 7 GLY A C 6
ATOM 7252 O O . GLY A 1 7 ? 10.279 12.712 -18.364 1.00 0.00 7 GLY A O 6
ATOM 7256 N N . MET A 1 8 ? 8.297 13.244 -17.439 1.00 0.00 8 MET A N 6
ATOM 7257 C CA . MET A 1 8 ? 7.819 11.867 -17.406 1.00 0.00 8 MET A CA 6
ATOM 7258 C C . MET A 1 8 ? 6.537 11.717 -18.219 1.00 0.00 8 MET A C 6
ATOM 7259 O O . MET A 1 8 ? 5.687 12.605 -18.251 1.00 0.00 8 MET A O 6
ATOM 7273 N N . PRO A 1 9 ? 6.395 10.565 -18.892 1.00 0.00 9 PRO A N 6
ATOM 7274 C CA . PRO A 1 9 ? 5.219 10.271 -19.717 1.00 0.00 9 PRO A CA 6
ATOM 7275 C C . PRO A 1 9 ? 3.964 10.051 -18.880 1.00 0.00 9 PRO A C 6
ATOM 7276 O O . PRO A 1 9 ? 3.978 9.294 -17.911 1.00 0.00 9 PRO A O 6
ATOM 7287 N N . ASN A 1 10 ? 2.880 10.719 -19.262 1.00 0.00 10 ASN A N 6
ATOM 7288 C CA . ASN A 1 10 ? 1.615 10.595 -18.546 1.00 0.00 10 ASN A CA 6
ATOM 7289 C C . ASN A 1 10 ? 1.149 9.143 -18.510 1.00 0.00 10 ASN A C 6
ATOM 7290 O O . ASN A 1 10 ? 0.999 8.503 -19.552 1.00 0.00 10 ASN A O 6
ATOM 7301 N N . ARG A 1 11 ? 0.922 8.629 -17.306 1.00 0.00 11 ARG A N 6
ATOM 7302 C CA . ARG A 1 11 ? 0.473 7.252 -17.135 1.00 0.00 11 ARG A CA 6
ATOM 7303 C C . ARG A 1 11 ? -0.796 7.195 -16.291 1.00 0.00 11 ARG A C 6
ATOM 7304 O O . ARG A 1 11 ? -1.075 8.103 -15.506 1.00 0.00 11 ARG A O 6
ATOM 7325 N N . LYS A 1 12 ? -1.562 6.122 -16.455 1.00 0.00 12 LYS A N 6
ATOM 7326 C CA . LYS A 1 12 ? -2.802 5.945 -15.708 1.00 0.00 12 LYS A CA 6
ATOM 7327 C C . LYS A 1 12 ? -2.772 4.647 -14.906 1.00 0.00 12 LYS A C 6
ATOM 7328 O O . LYS A 1 12 ? -3.286 3.620 -15.349 1.00 0.00 12 LYS A O 6
ATOM 7347 N N . ALA A 1 13 ? -2.170 4.701 -13.723 1.00 0.00 13 ALA A N 6
ATOM 7348 C CA . ALA A 1 13 ? -2.077 3.532 -12.858 1.00 0.00 13 ALA A CA 6
ATOM 7349 C C . ALA A 1 13 ? -3.252 3.472 -11.888 1.00 0.00 13 ALA A C 6
ATOM 7350 O O . ALA A 1 13 ? -3.771 4.504 -11.462 1.00 0.00 13 ALA A O 6
ATOM 7357 N N . SER A 1 14 ? -3.668 2.258 -11.543 1.00 0.00 14 SER A N 6
ATOM 7358 C CA . SER A 1 14 ? -4.785 2.063 -10.627 1.00 0.00 14 SER A CA 6
ATOM 7359 C C . SER A 1 14 ? -4.291 1.602 -9.259 1.00 0.00 14 SER A C 6
ATOM 7360 O O . SER A 1 14 ? -4.754 2.084 -8.224 1.00 0.00 14 SER A O 6
ATOM 7368 N N . ARG A 1 15 ? -3.349 0.665 -9.262 1.00 0.00 15 ARG A N 6
ATOM 7369 C CA . ARG A 1 15 ? -2.793 0.136 -8.022 1.00 0.00 15 ARG A CA 6
ATOM 7370 C C . ARG A 1 15 ? -1.649 1.013 -7.523 1.00 0.00 15 ARG A C 6
ATOM 7371 O O . ARG A 1 15 ? -0.771 1.402 -8.291 1.00 0.00 15 ARG A O 6
ATOM 7392 N N . ASN A 1 16 ? -1.668 1.321 -6.229 1.00 0.00 16 ASN A N 6
ATOM 7393 C CA . ASN A 1 16 ? -0.632 2.154 -5.627 1.00 0.00 16 ASN A CA 6
ATOM 7394 C C . ASN A 1 16 ? -0.398 1.761 -4.172 1.00 0.00 16 ASN A C 6
ATOM 7395 O O . ASN A 1 16 ? -1.134 0.952 -3.609 1.00 0.00 16 ASN A O 6
ATOM 7406 N N . ALA A 1 17 ? 0.634 2.342 -3.567 1.00 0.00 17 ALA A N 6
ATOM 7407 C CA . ALA A 1 17 ? 0.964 2.055 -2.176 1.00 0.00 17 ALA A CA 6
ATOM 7408 C C . ALA A 1 17 ? -0.296 1.823 -1.350 1.00 0.00 17 ALA A C 6
ATOM 7409 O O . ALA A 1 17 ? -0.346 0.915 -0.519 1.00 0.00 17 ALA A O 6
ATOM 7416 N N . TYR A 1 18 ? -1.310 2.649 -1.581 1.00 0.00 18 TYR A N 6
ATOM 7417 C CA . TYR A 1 18 ? -2.569 2.535 -0.855 1.00 0.00 18 TYR A CA 6
ATOM 7418 C C . TYR A 1 18 ? -3.227 1.183 -1.114 1.00 0.00 18 TYR A C 6
ATOM 7419 O O . TYR A 1 18 ? -3.598 0.471 -0.180 1.00 0.00 18 TYR A O 6
ATOM 7437 N N . TYR A 1 19 ? -3.367 0.835 -2.387 1.00 0.00 19 TYR A N 6
ATOM 7438 C CA . TYR A 1 19 ? -3.982 -0.431 -2.771 1.00 0.00 19 TYR A CA 6
ATOM 7439 C C . TYR A 1 19 ? -3.311 -1.600 -2.057 1.00 0.00 19 TYR A C 6
ATOM 7440 O O . TYR A 1 19 ? -3.981 -2.487 -1.529 1.00 0.00 19 TYR A O 6
ATOM 7458 N N . PHE A 1 20 ? -1.982 -1.594 -2.045 1.00 0.00 20 PHE A N 6
ATOM 7459 C CA . PHE A 1 20 ? -1.219 -2.654 -1.397 1.00 0.00 20 PHE A CA 6
ATOM 7460 C C . PHE A 1 20 ? -1.529 -2.714 0.095 1.00 0.00 20 PHE A C 6
ATOM 7461 O O . PHE A 1 20 ? -1.625 -3.793 0.679 1.00 0.00 20 PHE A O 6
ATOM 7478 N N . PHE A 1 21 ? -1.687 -1.545 0.708 1.00 0.00 21 PHE A N 6
ATOM 7479 C CA . PHE A 1 21 ? -1.986 -1.463 2.133 1.00 0.00 21 PHE A CA 6
ATOM 7480 C C . PHE A 1 21 ? -3.408 -1.936 2.419 1.00 0.00 21 PHE A C 6
ATOM 7481 O O . PHE A 1 21 ? -3.653 -2.652 3.391 1.00 0.00 21 PHE A O 6
ATOM 7498 N N . VAL A 1 22 ? -4.342 -1.532 1.565 1.00 0.00 22 VAL A N 6
ATOM 7499 C CA . VAL A 1 22 ? -5.741 -1.915 1.724 1.00 0.00 22 VAL A CA 6
ATOM 7500 C C . VAL A 1 22 ? -5.938 -3.402 1.451 1.00 0.00 22 VAL A C 6
ATOM 7501 O O . VAL A 1 22 ? -6.735 -4.064 2.115 1.00 0.00 22 VAL A O 6
ATOM 7514 N N . GLN A 1 23 ? -5.204 -3.920 0.471 1.00 0.00 23 GLN A N 6
ATOM 7515 C CA . GLN A 1 23 ? -5.299 -5.330 0.110 1.00 0.00 23 GLN A CA 6
ATOM 7516 C C . GLN A 1 23 ? -4.867 -6.219 1.272 1.00 0.00 23 GLN A C 6
ATOM 7517 O O . GLN A 1 23 ? -5.422 -7.298 1.479 1.00 0.00 23 GLN A O 6
ATOM 7531 N N . GLU A 1 24 ? -3.873 -5.759 2.026 1.00 0.00 24 GLU A N 6
ATOM 7532 C CA . GLU A 1 24 ? -3.366 -6.514 3.165 1.00 0.00 24 GLU A CA 6
ATOM 7533 C C . GLU A 1 24 ? -4.233 -6.283 4.400 1.00 0.00 24 GLU A C 6
ATOM 7534 O O . GLU A 1 24 ? -3.957 -6.814 5.475 1.00 0.00 24 GLU A O 6
ATOM 7546 N N . LYS A 1 25 ? -5.283 -5.484 4.238 1.00 0.00 25 LYS A N 6
ATOM 7547 C CA . LYS A 1 25 ? -6.192 -5.182 5.337 1.00 0.00 25 LYS A CA 6
ATOM 7548 C C . LYS A 1 25 ? -7.564 -5.802 5.095 1.00 0.00 25 LYS A C 6
ATOM 7549 O O . LYS A 1 25 ? -8.371 -5.924 6.016 1.00 0.00 25 LYS A O 6
ATOM 7568 N N . ILE A 1 26 ? -7.820 -6.194 3.852 1.00 0.00 26 ILE A N 6
ATOM 7569 C CA . ILE A 1 26 ? -9.093 -6.805 3.491 1.00 0.00 26 ILE A CA 6
ATOM 7570 C C . ILE A 1 26 ? -9.436 -7.957 4.430 1.00 0.00 26 ILE A C 6
ATOM 7571 O O . ILE A 1 26 ? -10.478 -7.966 5.086 1.00 0.00 26 ILE A O 6
ATOM 7587 N N . PRO A 1 27 ? -8.539 -8.951 4.499 1.00 0.00 27 PRO A N 6
ATOM 7588 C CA . PRO A 1 27 ? -8.723 -10.126 5.357 1.00 0.00 27 PRO A CA 6
ATOM 7589 C C . PRO A 1 27 ? -8.605 -9.786 6.837 1.00 0.00 27 PRO A C 6
ATOM 7590 O O . PRO A 1 27 ? -9.140 -10.494 7.690 1.00 0.00 27 PRO A O 6
ATOM 7601 N N . GLU A 1 28 ? -7.902 -8.697 7.136 1.00 0.00 28 GLU A N 6
ATOM 7602 C CA . GLU A 1 28 ? -7.715 -8.265 8.516 1.00 0.00 28 GLU A CA 6
ATOM 7603 C C . GLU A 1 28 ? -9.022 -7.736 9.103 1.00 0.00 28 GLU A C 6
ATOM 7604 O O . GLU A 1 28 ? -9.322 -7.958 10.277 1.00 0.00 28 GLU A O 6
ATOM 7616 N N . LEU A 1 29 ? -9.793 -7.037 8.279 1.00 0.00 29 LEU A N 6
ATOM 7617 C CA . LEU A 1 29 ? -11.066 -6.476 8.714 1.00 0.00 29 LEU A CA 6
ATOM 7618 C C . LEU A 1 29 ? -12.140 -7.556 8.790 1.00 0.00 29 LEU A C 6
ATOM 7619 O O . LEU A 1 29 ? -12.942 -7.585 9.724 1.00 0.00 29 LEU A O 6
ATOM 7635 N N . ARG A 1 30 ? -12.148 -8.446 7.803 1.00 0.00 30 ARG A N 6
ATOM 7636 C CA . ARG A 1 30 ? -13.122 -9.529 7.758 1.00 0.00 30 ARG A CA 6
ATOM 7637 C C . ARG A 1 30 ? -13.244 -10.208 9.119 1.00 0.00 30 ARG A C 6
ATOM 7638 O O . ARG A 1 30 ? -14.345 -10.513 9.576 1.00 0.00 30 ARG A O 6
ATOM 7659 N N . ARG A 1 31 ? -12.104 -10.442 9.762 1.00 0.00 31 ARG A N 6
ATOM 7660 C CA . ARG A 1 31 ? -12.083 -11.085 11.070 1.00 0.00 31 ARG A CA 6
ATOM 7661 C C . ARG A 1 31 ? -12.576 -10.132 12.153 1.00 0.00 31 ARG A C 6
ATOM 7662 O O . ARG A 1 31 ? -13.218 -10.549 13.117 1.00 0.00 31 ARG A O 6
ATOM 7683 N N . ARG A 1 32 ? -12.271 -8.849 11.989 1.00 0.00 32 ARG A N 6
ATOM 7684 C CA . ARG A 1 32 ? -12.682 -7.835 12.953 1.00 0.00 32 ARG A CA 6
ATOM 7685 C C . ARG A 1 32 ? -14.199 -7.829 13.123 1.00 0.00 32 ARG A C 6
ATOM 7686 O O . ARG A 1 32 ? -14.709 -7.756 14.240 1.00 0.00 32 ARG A O 6
ATOM 7707 N N . GLY A 1 33 ? -14.915 -7.908 12.005 1.00 0.00 33 GLY A N 6
ATOM 7708 C CA . GLY A 1 33 ? -16.364 -7.910 12.052 1.00 0.00 33 GLY A CA 6
ATOM 7709 C C . GLY A 1 33 ? -16.973 -6.802 11.215 1.00 0.00 33 GLY A C 6
ATOM 7710 O O . GLY A 1 33 ? -17.916 -6.134 11.644 1.00 0.00 33 GLY A O 6
ATOM 7714 N N . LEU A 1 34 ? -16.433 -6.602 10.018 1.00 0.00 34 LEU A N 6
ATOM 7715 C CA . LEU A 1 34 ? -16.927 -5.565 9.118 1.00 0.00 34 LEU A CA 6
ATOM 7716 C C . LEU A 1 34 ? -17.252 -6.145 7.745 1.00 0.00 34 LEU A C 6
ATOM 7717 O O . LEU A 1 34 ? -16.574 -7.044 7.248 1.00 0.00 34 LEU A O 6
ATOM 7733 N N . PRO A 1 35 ? -18.313 -5.617 7.116 1.00 0.00 35 PRO A N 6
ATOM 7734 C CA . PRO A 1 35 ? -18.750 -6.065 5.791 1.00 0.00 35 PRO A CA 6
ATOM 7735 C C . PRO A 1 35 ? -17.774 -5.662 4.691 1.00 0.00 35 PRO A C 6
ATOM 7736 O O . PRO A 1 35 ? -17.952 -4.635 4.036 1.00 0.00 35 PRO A O 6
ATOM 7747 N N . VAL A 1 36 ? -16.743 -6.477 4.493 1.00 0.00 36 VAL A N 6
ATOM 7748 C CA . VAL A 1 36 ? -15.739 -6.206 3.471 1.00 0.00 36 VAL A CA 6
ATOM 7749 C C . VAL A 1 36 ? -15.552 -7.408 2.552 1.00 0.00 36 VAL A C 6
ATOM 7750 O O . VAL A 1 36 ? -15.352 -8.531 3.014 1.00 0.00 36 VAL A O 6
ATOM 7763 N N . ALA A 1 37 ? -15.618 -7.164 1.248 1.00 0.00 37 ALA A N 6
ATOM 7764 C CA . ALA A 1 37 ? -15.453 -8.226 0.263 1.00 0.00 37 ALA A CA 6
ATOM 7765 C C . ALA A 1 37 ? -14.210 -7.994 -0.591 1.00 0.00 37 ALA A C 6
ATOM 7766 O O . ALA A 1 37 ? -13.562 -8.945 -1.030 1.00 0.00 37 ALA A O 6
ATOM 7773 N N . ARG A 1 38 ? -13.886 -6.727 -0.824 1.00 0.00 38 ARG A N 6
ATOM 7774 C CA . ARG A 1 38 ? -12.722 -6.372 -1.627 1.00 0.00 38 ARG A CA 6
ATOM 7775 C C . ARG A 1 38 ? -12.149 -5.028 -1.189 1.00 0.00 38 ARG A C 6
ATOM 7776 O O . ARG A 1 38 ? -12.650 -4.402 -0.255 1.00 0.00 38 ARG A O 6
ATOM 7797 N N . VAL A 1 39 ? -11.095 -4.590 -1.869 1.00 0.00 39 VAL A N 6
ATOM 7798 C CA . VAL A 1 39 ? -10.453 -3.319 -1.552 1.00 0.00 39 VAL A CA 6
ATOM 7799 C C . VAL A 1 39 ? -11.475 -2.190 -1.480 1.00 0.00 39 VAL A C 6
ATOM 7800 O O . VAL A 1 39 ? -11.566 -1.483 -0.477 1.00 0.00 39 VAL A O 6
ATOM 7813 N N . ALA A 1 40 ? -12.243 -2.026 -2.553 1.00 0.00 40 ALA A N 6
ATOM 7814 C CA . ALA A 1 40 ? -13.260 -0.985 -2.612 1.00 0.00 40 ALA A CA 6
ATOM 7815 C C . ALA A 1 40 ? -14.034 -0.898 -1.301 1.00 0.00 40 ALA A C 6
ATOM 7816 O O . ALA A 1 40 ? -14.522 0.169 -0.926 1.00 0.00 40 ALA A O 6
ATOM 7823 N N . ASP A 1 41 ? -14.141 -2.025 -0.607 1.00 0.00 41 ASP A N 6
ATOM 7824 C CA . ASP A 1 41 ? -14.855 -2.077 0.663 1.00 0.00 41 ASP A CA 6
ATOM 7825 C C . ASP A 1 41 ? -13.933 -1.706 1.821 1.00 0.00 41 ASP A C 6
ATOM 7826 O O . ASP A 1 41 ? -14.335 -1.004 2.748 1.00 0.00 41 ASP A O 6
ATOM 7835 N N . ALA A 1 42 ? -12.695 -2.185 1.760 1.00 0.00 42 ALA A N 6
ATOM 7836 C CA . ALA A 1 42 ? -11.715 -1.904 2.802 1.00 0.00 42 ALA A CA 6
ATOM 7837 C C . ALA A 1 42 ? -11.0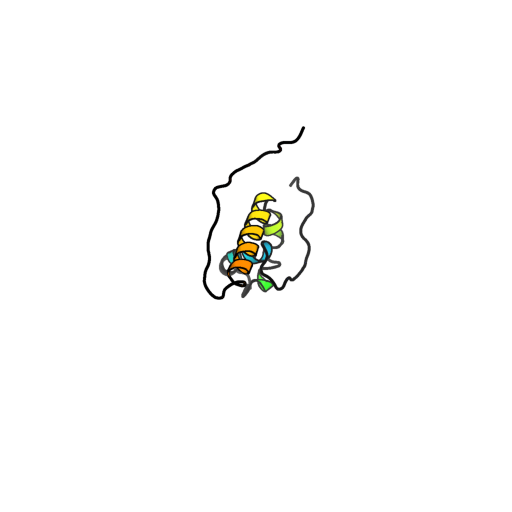17 -0.572 2.553 1.00 0.00 42 ALA A C 6
ATOM 7838 O O . ALA A 1 42 ? -10.117 -0.184 3.299 1.00 0.00 42 ALA A O 6
ATOM 7845 N N . ILE A 1 43 ? -11.436 0.124 1.502 1.00 0.00 43 ILE A N 6
ATOM 7846 C CA . ILE A 1 43 ? -10.850 1.414 1.156 1.00 0.00 43 ILE A CA 6
ATOM 7847 C C . ILE A 1 43 ? -11.082 2.437 2.263 1.00 0.00 43 ILE A C 6
ATOM 7848 O O . ILE A 1 43 ? -10.145 2.998 2.830 1.00 0.00 43 ILE A O 6
ATOM 7864 N N . PRO A 1 44 ? -12.361 2.684 2.580 1.00 0.00 44 PRO A N 6
ATOM 7865 C CA . PRO A 1 44 ? -12.747 3.640 3.623 1.00 0.00 44 PRO A CA 6
ATOM 7866 C C . PRO A 1 44 ? -12.394 3.144 5.022 1.00 0.00 44 PRO A C 6
ATOM 7867 O O . PRO A 1 44 ? -11.887 3.903 5.850 1.00 0.00 44 PRO A O 6
ATOM 7878 N N . TYR A 1 45 ? -12.665 1.870 5.279 1.00 0.00 45 TYR A N 6
ATOM 7879 C CA . TYR A 1 45 ? -12.378 1.275 6.578 1.00 0.00 45 TYR A CA 6
ATOM 7880 C C . TYR A 1 45 ? -10.881 1.315 6.877 1.00 0.00 45 TYR A C 6
ATOM 7881 O O . TYR A 1 45 ? -10.451 1.007 7.989 1.00 0.00 45 TYR A O 6
ATOM 7899 N N . CYS A 1 46 ? -10.095 1.698 5.877 1.00 0.00 46 CYS A N 6
ATOM 7900 C CA . CYS A 1 46 ? -8.647 1.779 6.031 1.00 0.00 46 CYS A CA 6
ATOM 7901 C C . CYS A 1 46 ? -8.161 3.213 5.851 1.00 0.00 46 CYS A C 6
ATOM 7902 O O . CYS A 1 46 ? -7.152 3.614 6.430 1.00 0.00 46 CYS A O 6
ATOM 7910 N N . SER A 1 47 ? -8.885 3.981 5.043 1.00 0.00 47 SER A N 6
ATOM 7911 C CA . SER A 1 47 ? -8.525 5.370 4.782 1.00 0.00 47 SER A CA 6
ATOM 7912 C C . SER A 1 47 ? -8.006 6.044 6.048 1.00 0.00 47 SER A C 6
ATOM 7913 O O . SER A 1 47 ? -7.156 6.933 5.989 1.00 0.00 47 SER A O 6
ATOM 7921 N N . SER A 1 48 ? -8.522 5.613 7.194 1.00 0.00 48 SER A N 6
ATOM 7922 C CA . SER A 1 48 ? -8.115 6.176 8.477 1.00 0.00 48 SER A CA 6
ATOM 7923 C C . SER A 1 48 ? -6.740 5.655 8.886 1.00 0.00 48 SER A C 6
ATOM 7924 O O . SER A 1 48 ? -5.834 6.432 9.186 1.00 0.00 48 SER A O 6
ATOM 7932 N N . ASP A 1 49 ? -6.595 4.335 8.897 1.00 0.00 49 ASP A N 6
ATOM 7933 C CA . ASP A 1 49 ? -5.331 3.709 9.269 1.00 0.00 49 ASP A CA 6
ATOM 7934 C C . ASP A 1 49 ? -4.202 4.178 8.356 1.00 0.00 49 ASP A C 6
ATOM 7935 O O . ASP A 1 49 ? -3.107 4.496 8.820 1.00 0.00 49 ASP A O 6
ATOM 7944 N N . TRP A 1 50 ? -4.477 4.217 7.056 1.00 0.00 50 TRP A N 6
ATOM 7945 C CA . TRP A 1 50 ? -3.484 4.646 6.078 1.00 0.00 50 TRP A CA 6
ATOM 7946 C C . TRP A 1 50 ? -2.976 6.048 6.397 1.00 0.00 50 TRP A C 6
ATOM 7947 O O . TRP A 1 50 ? -1.800 6.351 6.203 1.00 0.00 50 TRP A O 6
ATOM 7968 N N . ALA A 1 51 ? -3.871 6.900 6.887 1.00 0.00 51 ALA A N 6
ATOM 7969 C CA . ALA A 1 51 ? -3.512 8.268 7.235 1.00 0.00 51 ALA A CA 6
ATOM 7970 C C . ALA A 1 51 ? -2.600 8.304 8.456 1.00 0.00 51 ALA A C 6
ATOM 7971 O O . ALA A 1 51 ? -2.001 9.335 8.767 1.00 0.00 51 ALA A O 6
ATOM 7978 N N . LEU A 1 52 ? -2.499 7.173 9.146 1.00 0.00 52 LEU A N 6
ATOM 7979 C CA . LEU A 1 52 ? -1.658 7.075 10.335 1.00 0.00 52 LEU A CA 6
ATOM 7980 C C . LEU A 1 52 ? -0.234 6.678 9.964 1.00 0.00 52 LEU A C 6
ATOM 7981 O O . LEU A 1 52 ? 0.709 6.930 10.716 1.00 0.00 52 LEU A O 6
ATOM 7997 N N . LEU A 1 53 ? -0.082 6.059 8.798 1.00 0.00 53 LEU A N 6
ATOM 7998 C CA . LEU A 1 53 ? 1.229 5.629 8.325 1.00 0.00 53 LEU A CA 6
ATOM 7999 C C . LEU A 1 53 ? 2.181 6.815 8.207 1.00 0.00 53 LEU A C 6
ATOM 8000 O O . LEU A 1 53 ? 1.749 7.964 8.106 1.00 0.00 53 LEU A O 6
ATOM 8016 N N . ARG A 1 54 ? 3.479 6.529 8.218 1.00 0.00 54 ARG A N 6
ATOM 8017 C CA . ARG A 1 54 ? 4.492 7.572 8.112 1.00 0.00 54 ARG A CA 6
ATOM 8018 C C . ARG A 1 54 ? 4.989 7.703 6.675 1.00 0.00 54 ARG A C 6
ATOM 8019 O O . ARG A 1 54 ? 4.791 6.806 5.856 1.00 0.00 54 ARG A O 6
ATOM 8040 N N . GLU A 1 55 ? 5.632 8.827 6.377 1.00 0.00 55 GLU A N 6
ATOM 8041 C CA . GLU A 1 55 ? 6.156 9.075 5.039 1.00 0.00 55 GLU A CA 6
ATOM 8042 C C . GLU A 1 55 ? 6.983 7.890 4.550 1.00 0.00 55 GLU A C 6
ATOM 8043 O O . GLU A 1 55 ? 6.782 7.394 3.442 1.00 0.00 55 GLU A O 6
ATOM 8055 N N . GLU A 1 56 ? 7.916 7.442 5.385 1.00 0.00 56 GLU A N 6
ATOM 8056 C CA . GLU A 1 56 ? 8.776 6.317 5.036 1.00 0.00 56 GLU A CA 6
ATOM 8057 C C . GLU A 1 56 ? 7.945 5.100 4.641 1.00 0.00 56 GLU A C 6
ATOM 8058 O O . GLU A 1 56 ? 8.241 4.428 3.654 1.00 0.00 56 GLU A O 6
ATOM 8070 N N . GLU A 1 57 ? 6.903 4.823 5.419 1.00 0.00 57 GLU A N 6
ATOM 8071 C CA . GLU A 1 57 ? 6.030 3.687 5.151 1.00 0.00 57 GLU A CA 6
ATOM 8072 C C . GLU A 1 57 ? 5.378 3.814 3.777 1.00 0.00 57 GLU A C 6
ATOM 8073 O O . GLU A 1 57 ? 5.505 2.928 2.931 1.00 0.00 57 GLU A O 6
ATOM 8085 N N . LYS A 1 58 ? 4.677 4.923 3.562 1.00 0.00 58 LYS A N 6
ATOM 8086 C CA . LYS A 1 58 ? 4.004 5.168 2.293 1.00 0.00 58 LYS A CA 6
ATOM 8087 C C . LYS A 1 58 ? 4.969 4.996 1.124 1.00 0.00 58 LYS A C 6
ATOM 8088 O O . LYS A 1 58 ? 4.606 4.447 0.084 1.00 0.00 58 LYS A O 6
ATOM 8107 N N . GLU A 1 59 ? 6.199 5.469 1.301 1.00 0.00 59 GLU A N 6
ATOM 8108 C CA . GLU A 1 59 ? 7.214 5.366 0.260 1.00 0.00 59 GLU A CA 6
ATOM 8109 C C . GLU A 1 59 ? 7.580 3.907 0.000 1.00 0.00 59 GLU A C 6
ATOM 8110 O O . GLU A 1 59 ? 7.840 3.514 -1.137 1.00 0.00 59 GLU A O 6
ATOM 8122 N N . LYS A 1 60 ? 7.600 3.110 1.062 1.00 0.00 60 LYS A N 6
ATOM 8123 C CA . LYS A 1 60 ? 7.933 1.696 0.951 1.00 0.00 60 LYS A CA 6
ATOM 8124 C C . LYS A 1 60 ? 6.860 0.943 0.170 1.00 0.00 60 LYS A C 6
ATOM 8125 O O . LYS A 1 60 ? 7.169 0.106 -0.678 1.00 0.00 60 LYS A O 6
ATOM 8144 N N . TYR A 1 61 ? 5.601 1.247 0.461 1.00 0.00 61 TYR A N 6
ATOM 8145 C CA . TYR A 1 61 ? 4.482 0.599 -0.214 1.00 0.00 61 TYR A CA 6
ATOM 8146 C C . TYR A 1 61 ? 4.415 1.016 -1.679 1.00 0.00 61 TYR A C 6
ATOM 8147 O O . TYR A 1 61 ? 4.012 0.235 -2.541 1.00 0.00 61 TYR A O 6
ATOM 8165 N N . ALA A 1 62 ? 4.813 2.254 -1.954 1.00 0.00 62 ALA A N 6
ATOM 8166 C CA . ALA A 1 62 ? 4.801 2.777 -3.315 1.00 0.00 62 ALA A CA 6
ATOM 8167 C C . ALA A 1 62 ? 5.891 2.128 -4.162 1.00 0.00 62 ALA A C 6
ATOM 8168 O O . ALA A 1 62 ? 5.632 1.666 -5.272 1.00 0.00 62 ALA A O 6
ATOM 8175 N N . GLU A 1 63 ? 7.108 2.097 -3.629 1.00 0.00 63 GLU A N 6
ATOM 8176 C CA . GLU A 1 63 ? 8.237 1.506 -4.338 1.00 0.00 63 GLU A CA 6
ATOM 8177 C C . GLU A 1 63 ? 8.005 0.018 -4.584 1.00 0.00 63 GLU A C 6
ATOM 8178 O O . GLU A 1 63 ? 8.173 -0.470 -5.702 1.00 0.00 63 GLU A O 6
ATOM 8190 N N . MET A 1 64 ? 7.619 -0.696 -3.534 1.00 0.00 64 MET A N 6
ATOM 8191 C CA . MET A 1 64 ? 7.363 -2.129 -3.636 1.00 0.00 64 MET A CA 6
ATOM 8192 C C . MET A 1 64 ? 6.252 -2.413 -4.642 1.00 0.00 64 MET A C 6
ATOM 8193 O O . MET A 1 64 ? 6.372 -3.309 -5.476 1.00 0.00 64 MET A O 6
ATOM 8207 N N . ALA A 1 65 ? 5.172 -1.643 -4.557 1.00 0.00 65 ALA A N 6
ATOM 8208 C CA . ALA A 1 65 ? 4.042 -1.811 -5.461 1.00 0.00 65 ALA A CA 6
ATOM 8209 C C . ALA A 1 65 ? 4.466 -1.611 -6.913 1.00 0.00 65 ALA A C 6
ATOM 8210 O O . ALA A 1 65 ? 4.171 -2.439 -7.775 1.00 0.00 65 ALA A O 6
ATOM 8217 N N . ARG A 1 66 ? 5.158 -0.508 -7.177 1.00 0.00 66 ARG A N 6
ATOM 8218 C CA . ARG A 1 66 ? 5.620 -0.200 -8.524 1.00 0.00 66 ARG A CA 6
ATOM 8219 C C . ARG A 1 66 ? 6.489 -1.327 -9.072 1.00 0.00 66 ARG A C 6
ATOM 8220 O O . ARG A 1 66 ? 6.286 -1.790 -10.194 1.00 0.00 66 ARG A O 6
ATOM 8241 N N . GLU A 1 67 ? 7.458 -1.763 -8.273 1.00 0.00 67 GLU A N 6
ATOM 8242 C CA . GLU A 1 67 ? 8.358 -2.835 -8.679 1.00 0.00 67 GLU A CA 6
ATOM 8243 C C . GLU A 1 67 ? 7.576 -4.098 -9.030 1.00 0.00 67 GLU A C 6
ATOM 8244 O O . GLU A 1 67 ? 7.917 -4.809 -9.976 1.00 0.00 67 GLU A O 6
ATOM 8256 N N . TRP A 1 68 ? 6.528 -4.371 -8.261 1.00 0.00 68 TRP A N 6
ATOM 8257 C CA . TRP A 1 68 ? 5.698 -5.549 -8.490 1.00 0.00 68 TRP A CA 6
ATOM 8258 C C . TRP A 1 68 ? 4.986 -5.459 -9.836 1.00 0.00 68 TRP A C 6
ATOM 8259 O O . TRP A 1 68 ? 4.976 -6.419 -10.608 1.00 0.00 68 TRP A O 6
ATOM 8280 N N . ARG A 1 69 ? 4.391 -4.303 -10.109 1.00 0.00 69 ARG A N 6
ATOM 8281 C CA . ARG A 1 69 ? 3.675 -4.090 -11.362 1.00 0.00 69 ARG A CA 6
ATOM 8282 C C . ARG A 1 69 ? 4.624 -4.188 -12.554 1.00 0.00 69 ARG A C 6
ATOM 8283 O O . ARG A 1 69 ? 4.315 -4.836 -13.552 1.00 0.00 69 ARG A O 6
ATOM 8304 N N . ALA A 1 70 ? 5.778 -3.539 -12.439 1.00 0.00 70 ALA A N 6
ATOM 8305 C CA . ALA A 1 70 ? 6.772 -3.555 -13.506 1.00 0.00 70 ALA A CA 6
ATOM 8306 C C . ALA A 1 70 ? 7.255 -4.973 -13.784 1.00 0.00 70 ALA A C 6
ATOM 8307 O O . ALA A 1 70 ? 7.368 -5.385 -14.939 1.00 0.00 70 ALA A O 6
ATOM 8314 N N . ALA A 1 71 ? 7.542 -5.717 -12.721 1.00 0.00 71 ALA A N 6
ATOM 8315 C CA . ALA A 1 71 ? 8.012 -7.089 -12.852 1.00 0.00 71 ALA A CA 6
ATOM 8316 C C . ALA A 1 71 ? 6.911 -7.999 -13.386 1.00 0.00 71 ALA A C 6
ATOM 8317 O O . ALA A 1 71 ? 7.182 -8.963 -14.101 1.00 0.00 71 ALA A O 6
ATOM 8324 N N . GLN A 1 72 ? 5.668 -7.685 -13.034 1.00 0.00 72 GLN A N 6
ATOM 8325 C CA . GLN A 1 72 ? 4.526 -8.475 -13.478 1.00 0.00 72 GLN A CA 6
ATOM 8326 C C . GLN A 1 72 ? 4.171 -8.154 -14.927 1.00 0.00 72 GLN A C 6
ATOM 8327 O O . GLN A 1 72 ? 3.596 -8.980 -15.633 1.00 0.00 72 GLN A O 6
ATOM 8341 N N . GLY A 1 73 ? 4.520 -6.948 -15.362 1.00 0.00 73 GLY A N 6
ATOM 8342 C CA . GLY A 1 73 ? 4.230 -6.538 -16.725 1.00 0.00 73 GLY A CA 6
ATOM 8343 C C . GLY A 1 73 ? 4.459 -5.057 -16.946 1.00 0.00 73 GLY A C 6
ATOM 8344 O O . GLY A 1 73 ? 3.507 -4.289 -17.093 1.00 0.00 73 GLY A O 6
ATOM 8348 N N . LYS A 1 74 ? 5.723 -4.652 -16.969 1.00 0.00 74 LYS A N 6
ATOM 8349 C CA . LYS A 1 74 ? 6.076 -3.252 -17.174 1.00 0.00 74 LYS A CA 6
ATOM 8350 C C . LYS A 1 74 ? 5.818 -2.831 -18.617 1.00 0.00 74 LYS A C 6
ATOM 8351 O O . LYS A 1 74 ? 5.917 -3.643 -19.538 1.00 0.00 74 LYS A O 6
ATOM 8370 N N . ASP A 1 75 ? 5.489 -1.558 -18.807 1.00 0.00 75 ASP A N 6
ATOM 8371 C CA . ASP A 1 75 ? 5.221 -1.029 -20.140 1.00 0.00 75 ASP A CA 6
ATOM 8372 C C . ASP A 1 75 ? 6.343 -0.102 -20.594 1.00 0.00 75 ASP A C 6
ATOM 8373 O O . ASP A 1 75 ? 6.927 0.639 -19.803 1.00 0.00 75 ASP A O 6
ATOM 8382 N N . PRO A 1 76 ? 6.654 -0.143 -21.898 1.00 0.00 76 PRO A N 6
ATOM 8383 C CA . PRO A 1 76 ? 7.710 0.686 -22.486 1.00 0.00 76 PRO A CA 6
ATOM 8384 C C . PRO A 1 76 ? 7.334 2.164 -22.522 1.00 0.00 76 PRO A C 6
ATOM 8385 O O . PRO A 1 76 ? 8.194 3.030 -22.676 1.00 0.00 76 PRO A O 6
ATOM 8396 N N . GLY A 1 77 ? 6.042 2.445 -22.380 1.00 0.00 77 GLY A N 6
ATOM 8397 C CA . GLY A 1 77 ? 5.575 3.819 -22.399 1.00 0.00 77 GLY A CA 6
ATOM 8398 C C . GLY A 1 77 ? 4.144 3.937 -22.885 1.00 0.00 77 GLY A C 6
ATOM 8399 O O . GLY A 1 77 ? 3.692 3.178 -23.742 1.00 0.00 77 GLY A O 6
ATOM 8403 N N . PRO A 1 78 ? 3.406 4.911 -22.330 1.00 0.00 78 PRO A N 6
ATOM 8404 C CA . PRO A 1 78 ? 2.006 5.148 -22.697 1.00 0.00 78 PRO A CA 6
ATOM 8405 C C . PRO A 1 78 ? 1.864 5.711 -24.107 1.00 0.00 78 PRO A C 6
ATOM 8406 O O . PRO A 1 78 ? 2.195 6.869 -24.360 1.00 0.00 78 PRO A O 6
ATOM 8417 N N . SER A 1 79 ? 1.369 4.884 -25.022 1.00 0.00 79 SER A N 6
ATOM 8418 C CA . SER A 1 79 ? 1.186 5.298 -26.408 1.00 0.00 79 SER A CA 6
ATOM 8419 C C . SER A 1 79 ? 2.490 5.836 -26.990 1.00 0.00 79 SER A C 6
ATOM 8420 O O . SER A 1 79 ? 2.493 6.833 -27.714 1.00 0.00 79 SER A O 6
ATOM 8428 N N . GLU A 1 80 ? 3.594 5.171 -26.669 1.00 0.00 80 GLU A N 6
ATOM 8429 C CA . GLU A 1 80 ? 4.904 5.583 -27.159 1.00 0.00 80 GLU A CA 6
ATOM 8430 C C . GLU A 1 80 ? 5.785 4.370 -27.444 1.00 0.00 80 GLU A C 6
ATOM 8431 O O . GLU A 1 80 ? 5.593 3.299 -26.866 1.00 0.00 80 GLU A O 6
ATOM 8443 N N . LYS A 1 81 ? 6.752 4.545 -28.339 1.00 0.00 81 LYS A N 6
ATOM 8444 C CA . LYS A 1 81 ? 7.664 3.467 -28.702 1.00 0.00 81 LYS A CA 6
ATOM 8445 C C . LYS A 1 81 ? 9.086 3.992 -28.872 1.00 0.00 81 LYS A C 6
ATOM 8446 O O . LYS A 1 81 ? 9.329 5.195 -28.772 1.00 0.00 81 LYS A O 6
ATOM 8465 N N . GLN A 1 82 ? 10.021 3.083 -29.129 1.00 0.00 82 GLN A N 6
ATOM 8466 C CA . GLN A 1 82 ? 11.418 3.455 -29.313 1.00 0.00 82 GLN A CA 6
ATOM 8467 C C . GLN A 1 82 ? 12.151 2.418 -30.158 1.00 0.00 82 GLN A C 6
ATOM 8468 O O . GLN A 1 82 ? 11.998 1.214 -29.953 1.00 0.00 82 GLN A O 6
ATOM 8482 N N . LYS A 1 83 ? 12.947 2.894 -31.110 1.00 0.00 83 LYS A N 6
ATOM 8483 C CA . LYS A 1 83 ? 13.706 2.009 -31.987 1.00 0.00 83 LYS A CA 6
ATOM 8484 C C . LYS A 1 83 ? 14.682 1.154 -31.185 1.00 0.00 83 LYS A C 6
ATOM 8485 O O . LYS A 1 83 ? 15.263 1.597 -30.193 1.00 0.00 83 LYS A O 6
ATOM 8504 N N . PRO A 1 84 ? 14.869 -0.100 -31.621 1.00 0.00 84 PRO A N 6
ATOM 8505 C CA . PRO A 1 84 ? 15.776 -1.041 -30.959 1.00 0.00 84 PRO A CA 6
ATOM 8506 C C . PRO A 1 84 ? 17.241 -0.657 -31.136 1.00 0.00 84 PRO A C 6
ATOM 8507 O O . PRO A 1 84 ? 17.560 0.316 -31.820 1.00 0.00 84 PRO A O 6
ATOM 8518 N N . VAL A 1 85 ? 18.130 -1.428 -30.517 1.00 0.00 85 VAL A N 6
ATOM 8519 C CA . VAL A 1 85 ? 19.562 -1.168 -30.608 1.00 0.00 85 VAL A CA 6
ATOM 8520 C C . VAL A 1 85 ? 20.213 -2.048 -31.669 1.00 0.00 85 VAL A C 6
ATOM 8521 O O . VAL A 1 85 ? 20.415 -3.245 -31.460 1.00 0.00 85 VAL A O 6
ATOM 8534 N N . PHE A 1 86 ? 20.541 -1.448 -32.808 1.00 0.00 86 PHE A N 6
ATOM 8535 C CA . PHE A 1 86 ? 21.169 -2.177 -33.903 1.00 0.00 86 PHE A CA 6
ATOM 8536 C C . PHE A 1 86 ? 22.414 -2.917 -33.420 1.00 0.00 86 PHE A C 6
ATOM 8537 O O . PHE A 1 86 ? 23.324 -2.317 -32.846 1.00 0.00 86 PHE A O 6
ATOM 8554 N N . THR A 1 87 ? 22.447 -4.225 -33.658 1.00 0.00 87 THR A N 6
ATOM 8555 C CA . THR A 1 87 ? 23.577 -5.047 -33.246 1.00 0.00 87 THR A CA 6
ATOM 8556 C C . THR A 1 87 ? 23.743 -6.253 -34.165 1.00 0.00 87 THR A C 6
ATOM 8557 O O . THR A 1 87 ? 22.786 -6.700 -34.795 1.00 0.00 87 THR A O 6
ATOM 8568 N N . SER A 1 88 ? 24.963 -6.774 -34.235 1.00 0.00 88 SER A N 6
ATOM 8569 C CA . SER A 1 88 ? 25.255 -7.926 -35.079 1.00 0.00 88 SER A CA 6
ATOM 8570 C C . SER A 1 88 ? 26.289 -8.834 -34.421 1.00 0.00 88 SER A C 6
ATOM 8571 O O . SER A 1 88 ? 27.441 -8.445 -34.230 1.00 0.00 88 SER A O 6
ATOM 8579 N N . GLY A 1 89 ? 25.870 -10.048 -34.078 1.00 0.00 89 GLY A N 6
ATOM 8580 C CA . GLY A 1 89 ? 26.771 -10.994 -33.445 1.00 0.00 89 GLY A CA 6
ATOM 8581 C C . GLY A 1 89 ? 26.114 -11.746 -32.305 1.00 0.00 89 GLY A C 6
ATOM 8582 O O . GLY A 1 89 ? 25.449 -12.763 -32.506 1.00 0.00 89 GLY A O 6
ATOM 8586 N N . PRO A 1 90 ? 26.299 -11.245 -31.075 1.00 0.00 90 PRO A N 6
ATOM 8587 C CA . PRO A 1 90 ? 25.728 -11.862 -29.874 1.00 0.00 90 PRO A CA 6
ATOM 8588 C C . PRO A 1 90 ? 24.211 -11.715 -29.812 1.00 0.00 90 PRO A C 6
ATOM 8589 O O . PRO A 1 90 ? 23.491 -12.693 -29.609 1.00 0.00 90 PRO A O 6
ATOM 8600 N N . SER A 1 91 ? 23.732 -10.488 -29.989 1.00 0.00 91 SER A N 6
ATOM 8601 C CA . SER A 1 91 ? 22.301 -10.212 -29.949 1.00 0.00 91 SER A CA 6
ATOM 8602 C C . SER A 1 91 ? 21.711 -10.592 -28.593 1.00 0.00 91 SER A C 6
ATOM 8603 O O . SER A 1 91 ? 20.565 -11.032 -28.504 1.00 0.00 91 SER A O 6
ATOM 8611 N N . SER A 1 92 ? 22.505 -10.420 -27.541 1.00 0.00 92 SER A N 6
ATOM 8612 C CA . SER A 1 92 ? 22.065 -10.748 -26.190 1.00 0.00 92 SER A CA 6
ATOM 8613 C C . SER A 1 92 ? 21.464 -9.526 -25.503 1.00 0.00 92 SER A C 6
ATOM 8614 O O . SER A 1 92 ? 20.423 -9.614 -24.854 1.00 0.00 92 SER A O 6
ATOM 8622 N N . GLY A 1 93 ? 22.130 -8.384 -25.651 1.00 0.00 93 GLY A N 6
ATOM 8623 C CA . GLY A 1 93 ? 21.647 -7.160 -25.040 1.00 0.00 93 GLY A CA 6
ATOM 8624 C C . GLY A 1 93 ? 22.769 -6.312 -24.476 1.00 0.00 93 GLY A C 6
ATOM 8625 O O . GLY A 1 93 ? 23.253 -5.392 -25.134 1.00 0.00 93 GLY A O 6
ATOM 8629 N N . GLY A 1 1 ? -18.088 14.112 -30.672 1.00 0.00 1 GLY A N 7
ATOM 8630 C CA . GLY A 1 1 ? -17.966 15.378 -29.972 1.00 0.00 1 GLY A CA 7
ATOM 8631 C C . GLY A 1 1 ? -17.602 16.521 -30.898 1.00 0.00 1 GLY A C 7
ATOM 8632 O O . GLY A 1 1 ? -17.040 16.304 -31.970 1.00 0.00 1 GLY A O 7
ATOM 8636 N N . SER A 1 2 ? -17.924 17.742 -30.482 1.00 0.00 2 SER A N 7
ATOM 8637 C CA . SER A 1 2 ? -17.632 18.924 -31.286 1.00 0.00 2 SER A CA 7
ATOM 8638 C C . SER A 1 2 ? -16.830 19.942 -30.481 1.00 0.00 2 SER A C 7
ATOM 8639 O O . SER A 1 2 ? -15.788 20.421 -30.929 1.00 0.00 2 SER A O 7
ATOM 8647 N N . SER A 1 3 ? -17.322 20.267 -29.290 1.00 0.00 3 SER A N 7
ATOM 8648 C CA . SER A 1 3 ? -16.653 21.230 -28.424 1.00 0.00 3 SER A CA 7
ATOM 8649 C C . SER A 1 3 ? -15.712 20.526 -27.451 1.00 0.00 3 SER A C 7
ATOM 8650 O O . SER A 1 3 ? -16.143 19.722 -26.625 1.00 0.00 3 SER A O 7
ATOM 8658 N N . GLY A 1 4 ? -14.423 20.832 -27.558 1.00 0.00 4 GLY A N 7
ATOM 8659 C CA . GLY A 1 4 ? -13.440 20.220 -26.682 1.00 0.00 4 GLY A CA 7
ATOM 8660 C C . GLY A 1 4 ? -13.060 18.821 -27.126 1.00 0.00 4 GLY A C 7
ATOM 8661 O O . GLY A 1 4 ? -12.655 18.615 -28.270 1.00 0.00 4 GLY A O 7
ATOM 8665 N N . SER A 1 5 ? -13.190 17.858 -26.219 1.00 0.00 5 SER A N 7
ATOM 8666 C CA . SER A 1 5 ? -12.850 16.472 -26.521 1.00 0.00 5 SER A CA 7
ATOM 8667 C C . SER A 1 5 ? -13.464 15.526 -25.493 1.00 0.00 5 SER A C 7
ATOM 8668 O O . SER A 1 5 ? -13.892 15.952 -24.421 1.00 0.00 5 SER A O 7
ATOM 8676 N N . SER A 1 6 ? -13.502 14.241 -25.830 1.00 0.00 6 SER A N 7
ATOM 8677 C CA . SER A 1 6 ? -14.065 13.234 -24.938 1.00 0.00 6 SER A CA 7
ATOM 8678 C C . SER A 1 6 ? -13.763 11.827 -25.447 1.00 0.00 6 SER A C 7
ATOM 8679 O O . SER A 1 6 ? -13.860 11.553 -26.642 1.00 0.00 6 SER A O 7
ATOM 8687 N N . GLY A 1 7 ? -13.395 10.939 -24.529 1.00 0.00 7 GLY A N 7
ATOM 8688 C CA . GLY A 1 7 ? -13.084 9.572 -24.903 1.00 0.00 7 GLY A CA 7
ATOM 8689 C C . GLY A 1 7 ? -14.191 8.604 -24.537 1.00 0.00 7 GLY A C 7
ATOM 8690 O O . GLY A 1 7 ? -15.336 8.776 -24.953 1.00 0.00 7 GLY A O 7
ATOM 8694 N N . MET A 1 8 ? -13.850 7.584 -23.758 1.00 0.00 8 MET A N 7
ATOM 8695 C CA . MET A 1 8 ? -14.825 6.584 -23.337 1.00 0.00 8 MET A CA 7
ATOM 8696 C C . MET A 1 8 ? -14.384 5.905 -22.044 1.00 0.00 8 MET A C 7
ATOM 8697 O O . MET A 1 8 ? -13.199 5.664 -21.814 1.00 0.00 8 MET A O 7
ATOM 8711 N N . PRO A 1 9 ? -15.359 5.589 -21.178 1.00 0.00 9 PRO A N 7
ATOM 8712 C CA . PRO A 1 9 ? -15.094 4.932 -19.895 1.00 0.00 9 PRO A CA 7
ATOM 8713 C C . PRO A 1 9 ? -14.642 3.486 -20.064 1.00 0.00 9 PRO A C 7
ATOM 8714 O O . PRO A 1 9 ? -15.457 2.594 -20.290 1.00 0.00 9 PRO A O 7
ATOM 8725 N N . ASN A 1 10 ? -13.336 3.264 -19.956 1.00 0.00 10 ASN A N 7
ATOM 8726 C CA . ASN A 1 10 ? -12.776 1.924 -20.098 1.00 0.00 10 ASN A CA 7
ATOM 8727 C C . ASN A 1 10 ? -12.373 1.356 -18.740 1.00 0.00 10 ASN A C 7
ATOM 8728 O O . ASN A 1 10 ? -11.739 2.038 -17.934 1.00 0.00 10 ASN A O 7
ATOM 8739 N N . ARG A 1 11 ? -12.744 0.104 -18.495 1.00 0.00 11 ARG A N 7
ATOM 8740 C CA . ARG A 1 11 ? -12.423 -0.556 -17.235 1.00 0.00 11 ARG A CA 7
ATOM 8741 C C . ARG A 1 11 ? -10.915 -0.744 -17.089 1.00 0.00 11 ARG A C 7
ATOM 8742 O O . ARG A 1 11 ? -10.325 -1.626 -17.713 1.00 0.00 11 ARG A O 7
ATOM 8763 N N . LYS A 1 12 ? -10.298 0.092 -16.262 1.00 0.00 12 LYS A N 7
ATOM 8764 C CA . LYS A 1 12 ? -8.860 0.019 -16.032 1.00 0.00 12 LYS A CA 7
ATOM 8765 C C . LYS A 1 12 ? -8.542 0.098 -14.542 1.00 0.00 12 LYS A C 7
ATOM 8766 O O . LYS A 1 12 ? -8.727 1.139 -13.913 1.00 0.00 12 LYS A O 7
ATOM 8785 N N . ALA A 1 13 ? -8.063 -1.009 -13.985 1.00 0.00 13 ALA A N 7
ATOM 8786 C CA . ALA A 1 13 ? -7.715 -1.064 -12.570 1.00 0.00 13 ALA A CA 7
ATOM 8787 C C . ALA A 1 13 ? -6.364 -0.407 -12.311 1.00 0.00 13 ALA A C 7
ATOM 8788 O O . ALA A 1 13 ? -5.377 -0.709 -12.980 1.00 0.00 13 ALA A O 7
ATOM 8795 N N . SER A 1 14 ? -6.328 0.494 -11.335 1.00 0.00 14 SER A N 7
ATOM 8796 C CA . SER A 1 14 ? -5.098 1.198 -10.989 1.00 0.00 14 SER A CA 7
ATOM 8797 C C . SER A 1 14 ? -4.624 0.811 -9.591 1.00 0.00 14 SER A C 7
ATOM 8798 O O . SER A 1 14 ? -5.375 0.911 -8.620 1.00 0.00 14 SER A O 7
ATOM 8806 N N . ARG A 1 15 ? -3.375 0.369 -9.498 1.00 0.00 15 ARG A N 7
ATOM 8807 C CA . ARG A 1 15 ? -2.801 -0.035 -8.220 1.00 0.00 15 ARG A CA 7
ATOM 8808 C C . ARG A 1 15 ? -1.826 1.019 -7.704 1.00 0.00 15 ARG A C 7
ATOM 8809 O O . ARG A 1 15 ? -1.186 1.722 -8.486 1.00 0.00 15 ARG A O 7
ATOM 8830 N N . ASN A 1 16 ? -1.718 1.123 -6.384 1.00 0.00 16 ASN A N 7
ATOM 8831 C CA . ASN A 1 16 ? -0.821 2.093 -5.765 1.00 0.00 16 ASN A CA 7
ATOM 8832 C C . ASN A 1 16 ? -0.525 1.711 -4.317 1.00 0.00 16 ASN A C 7
ATOM 8833 O O . ASN A 1 16 ? -1.276 0.959 -3.697 1.00 0.00 16 ASN A O 7
ATOM 8844 N N . ALA A 1 17 ? 0.573 2.238 -3.785 1.00 0.00 17 ALA A N 7
ATOM 8845 C CA . ALA A 1 17 ? 0.967 1.956 -2.410 1.00 0.00 17 ALA A CA 7
ATOM 8846 C C . ALA A 1 17 ? -0.254 1.770 -1.517 1.00 0.00 17 ALA A C 7
ATOM 8847 O O . ALA A 1 17 ? -0.247 0.943 -0.604 1.00 0.00 17 ALA A O 7
ATOM 8854 N N . TYR A 1 18 ? -1.300 2.543 -1.784 1.00 0.00 18 TYR A N 7
ATOM 8855 C CA . TYR A 1 18 ? -2.528 2.466 -1.002 1.00 0.00 18 TYR A CA 7
ATOM 8856 C C . TYR A 1 18 ? -3.203 1.109 -1.179 1.00 0.00 18 TYR A C 7
ATOM 8857 O O . TYR A 1 18 ? -3.502 0.419 -0.205 1.00 0.00 18 TYR A O 7
ATOM 8875 N N . TYR A 1 19 ? -3.439 0.733 -2.432 1.00 0.00 19 TYR A N 7
ATOM 8876 C CA . TYR A 1 19 ? -4.081 -0.540 -2.740 1.00 0.00 19 TYR A CA 7
ATOM 8877 C C . TYR A 1 19 ? -3.385 -1.689 -2.015 1.00 0.00 19 TYR A C 7
ATOM 8878 O O . TYR A 1 19 ? -4.036 -2.539 -1.407 1.00 0.00 19 TYR A O 7
ATOM 8896 N N . PHE A 1 20 ? -2.059 -1.708 -2.086 1.00 0.00 20 PHE A N 7
ATOM 8897 C CA . PHE A 1 20 ? -1.273 -2.752 -1.438 1.00 0.00 20 PHE A CA 7
ATOM 8898 C C . PHE A 1 20 ? -1.581 -2.817 0.055 1.00 0.00 20 PHE A C 7
ATOM 8899 O O . PHE A 1 20 ? -1.749 -3.900 0.618 1.00 0.00 20 PHE A O 7
ATOM 8916 N N . PHE A 1 21 ? -1.656 -1.652 0.689 1.00 0.00 21 PHE A N 7
ATOM 8917 C CA . PHE A 1 21 ? -1.943 -1.576 2.117 1.00 0.00 21 PHE A CA 7
ATOM 8918 C C . PHE A 1 21 ? -3.341 -2.107 2.419 1.00 0.00 21 PHE A C 7
ATOM 8919 O O . PHE A 1 21 ? -3.527 -2.916 3.330 1.00 0.00 21 PHE A O 7
ATOM 8936 N N . VAL A 1 22 ? -4.321 -1.647 1.650 1.00 0.00 22 VAL A N 7
ATOM 8937 C CA . VAL A 1 22 ? -5.703 -2.075 1.835 1.00 0.00 22 VAL A CA 7
ATOM 8938 C C . VAL A 1 22 ? -5.852 -3.573 1.588 1.00 0.00 22 VAL A C 7
ATOM 8939 O O . VAL A 1 22 ? -6.602 -4.253 2.286 1.00 0.00 22 VAL A O 7
ATOM 8952 N N . GLN A 1 23 ? -5.131 -4.077 0.592 1.00 0.00 23 GLN A N 7
ATOM 8953 C CA . GLN A 1 23 ? -5.184 -5.494 0.254 1.00 0.00 23 GLN A CA 7
ATOM 8954 C C . GLN A 1 23 ? -4.737 -6.352 1.434 1.00 0.00 23 GLN A C 7
ATOM 8955 O O . GLN A 1 23 ? -5.335 -7.388 1.720 1.00 0.00 23 GLN A O 7
ATOM 8969 N N . GLU A 1 24 ? -3.683 -5.913 2.112 1.00 0.00 24 GLU A N 7
ATOM 8970 C CA . GLU A 1 24 ? -3.155 -6.642 3.260 1.00 0.00 24 GLU A CA 7
ATOM 8971 C C . GLU A 1 24 ? -4.000 -6.383 4.504 1.00 0.00 24 GLU A C 7
ATOM 8972 O O . GLU A 1 24 ? -3.638 -6.786 5.609 1.00 0.00 24 GLU A O 7
ATOM 8984 N N . LYS A 1 25 ? -5.129 -5.708 4.316 1.00 0.00 25 LYS A N 7
ATOM 8985 C CA . LYS A 1 25 ? -6.028 -5.395 5.420 1.00 0.00 25 LYS A CA 7
ATOM 8986 C C . LYS A 1 25 ? -7.407 -6.006 5.189 1.00 0.00 25 LYS A C 7
ATOM 8987 O O . LYS A 1 25 ? -8.160 -6.234 6.136 1.00 0.00 25 LYS A O 7
ATOM 9006 N N . ILE A 1 26 ? -7.728 -6.271 3.928 1.00 0.00 26 ILE A N 7
ATOM 9007 C CA . ILE A 1 26 ? -9.014 -6.859 3.576 1.00 0.00 26 ILE A CA 7
ATOM 9008 C C . ILE A 1 26 ? -9.406 -7.955 4.561 1.00 0.00 26 ILE A C 7
ATOM 9009 O O . ILE A 1 26 ? -10.453 -7.896 5.209 1.00 0.00 26 ILE A O 7
ATOM 9025 N N . PRO A 1 27 ? -8.549 -8.978 4.681 1.00 0.00 27 PRO A N 7
ATOM 9026 C CA . PRO A 1 27 ? -8.782 -10.106 5.588 1.00 0.00 27 PRO A CA 7
ATOM 9027 C C . PRO A 1 27 ? -8.662 -9.706 7.054 1.00 0.00 27 PRO A C 7
ATOM 9028 O O . PRO A 1 27 ? -9.187 -10.383 7.937 1.00 0.00 27 PRO A O 7
ATOM 9039 N N . GLU A 1 28 ? -7.968 -8.600 7.305 1.00 0.00 28 GLU A N 7
ATOM 9040 C CA . GLU A 1 28 ? -7.778 -8.110 8.666 1.00 0.00 28 GLU A CA 7
ATOM 9041 C C . GLU A 1 28 ? -9.074 -7.525 9.219 1.00 0.00 28 GLU A C 7
ATOM 9042 O O . GLU A 1 28 ? -9.378 -7.669 10.404 1.00 0.00 28 GLU A O 7
ATOM 9054 N N . LEU A 1 29 ? -9.835 -6.865 8.352 1.00 0.00 29 LEU A N 7
ATOM 9055 C CA . LEU A 1 29 ? -11.099 -6.257 8.753 1.00 0.00 29 LEU A CA 7
ATOM 9056 C C . LEU A 1 29 ? -12.211 -7.300 8.811 1.00 0.00 29 LEU A C 7
ATOM 9057 O O . LEU A 1 29 ? -13.043 -7.285 9.718 1.00 0.00 29 LEU A O 7
ATOM 9073 N N . ARG A 1 30 ? -12.217 -8.204 7.837 1.00 0.00 30 ARG A N 7
ATOM 9074 C CA . ARG A 1 30 ? -13.226 -9.255 7.777 1.00 0.00 30 ARG A CA 7
ATOM 9075 C C . ARG A 1 30 ? -13.367 -9.951 9.128 1.00 0.00 30 ARG A C 7
ATOM 9076 O O . ARG A 1 30 ? -14.475 -10.257 9.567 1.00 0.00 30 ARG A O 7
ATOM 9097 N N . ARG A 1 31 ? -12.236 -10.199 9.779 1.00 0.00 31 ARG A N 7
ATOM 9098 C CA . ARG A 1 31 ? -12.232 -10.861 11.079 1.00 0.00 31 ARG A CA 7
ATOM 9099 C C . ARG A 1 31 ? -12.781 -9.937 12.162 1.00 0.00 31 ARG A C 7
ATOM 9100 O O . ARG A 1 31 ? -13.558 -10.359 13.017 1.00 0.00 31 ARG A O 7
ATOM 9121 N N . ARG A 1 32 ? -12.371 -8.673 12.117 1.00 0.00 32 ARG A N 7
ATOM 9122 C CA . ARG A 1 32 ? -12.820 -7.689 13.096 1.00 0.00 32 ARG A CA 7
ATOM 9123 C C . ARG A 1 32 ? -14.343 -7.672 13.189 1.00 0.00 32 ARG A C 7
ATOM 9124 O O . ARG A 1 32 ? -14.907 -7.567 14.277 1.00 0.00 32 ARG A O 7
ATOM 9145 N N . GLY A 1 33 ? -15.002 -7.777 12.040 1.00 0.00 33 GLY A N 7
ATOM 9146 C CA . GLY A 1 33 ? -16.453 -7.770 12.013 1.00 0.00 33 GLY A CA 7
ATOM 9147 C C . GLY A 1 33 ? -17.014 -6.651 11.158 1.00 0.00 33 GLY A C 7
ATOM 9148 O O . GLY A 1 33 ? -17.941 -5.952 11.567 1.00 0.00 33 GLY A O 7
ATOM 9152 N N . LEU A 1 34 ? -16.448 -6.478 9.969 1.00 0.00 34 LEU A N 7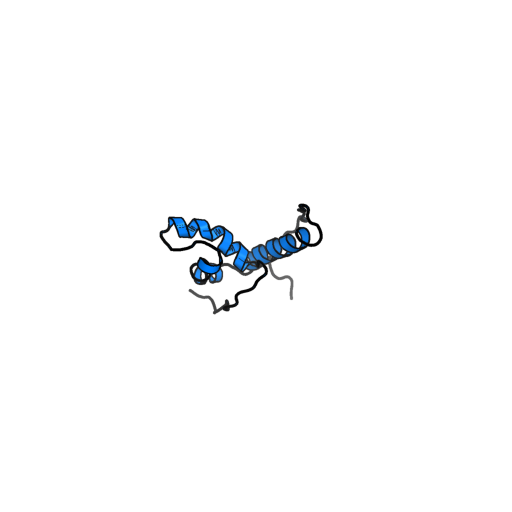
ATOM 9153 C CA . LEU A 1 34 ? -16.895 -5.434 9.054 1.00 0.00 34 LEU A CA 7
ATOM 9154 C C . LEU A 1 34 ? -17.171 -6.006 7.667 1.00 0.00 34 LEU A C 7
ATOM 9155 O O . LEU A 1 34 ? -16.476 -6.903 7.190 1.00 0.00 34 LEU A O 7
ATOM 9171 N N . PRO A 1 35 ? -18.209 -5.475 7.003 1.00 0.00 35 PRO A N 7
ATOM 9172 C CA . PRO A 1 35 ? -18.599 -5.917 5.661 1.00 0.00 35 PRO A CA 7
ATOM 9173 C C . PRO A 1 35 ? -17.584 -5.507 4.599 1.00 0.00 35 PRO A C 7
ATOM 9174 O O . PRO A 1 35 ? -17.734 -4.473 3.949 1.00 0.00 35 PRO A O 7
ATOM 9185 N N . VAL A 1 36 ? -16.550 -6.326 4.428 1.00 0.00 36 VAL A N 7
ATOM 9186 C CA . VAL A 1 36 ? -15.511 -6.049 3.443 1.00 0.00 36 VAL A CA 7
ATOM 9187 C C . VAL A 1 36 ? -15.317 -7.233 2.502 1.00 0.00 36 VAL A C 7
ATOM 9188 O O . VAL A 1 36 ? -14.795 -8.275 2.898 1.00 0.00 36 VAL A O 7
ATOM 9201 N N . ALA A 1 37 ? -15.741 -7.066 1.253 1.00 0.00 37 ALA A N 7
ATOM 9202 C CA . ALA A 1 37 ? -15.612 -8.119 0.254 1.00 0.00 37 ALA A CA 7
ATOM 9203 C C . ALA A 1 37 ? -14.377 -7.903 -0.613 1.00 0.00 37 ALA A C 7
ATOM 9204 O O . ALA A 1 37 ? -13.673 -8.853 -0.954 1.00 0.00 37 ALA A O 7
ATOM 9211 N N . ARG A 1 38 ? -14.120 -6.649 -0.969 1.00 0.00 38 ARG A N 7
ATOM 9212 C CA . ARG A 1 38 ? -12.971 -6.309 -1.799 1.00 0.00 38 ARG A CA 7
ATOM 9213 C C . ARG A 1 38 ? -12.308 -5.025 -1.310 1.00 0.00 38 ARG A C 7
ATOM 9214 O O . ARG A 1 38 ? -12.809 -4.361 -0.403 1.00 0.00 38 ARG A O 7
ATOM 9235 N N . VAL A 1 39 ? -11.178 -4.681 -1.919 1.00 0.00 39 VAL A N 7
ATOM 9236 C CA . VAL A 1 39 ? -10.444 -3.476 -1.547 1.00 0.00 39 VAL A CA 7
ATOM 9237 C C . VAL A 1 39 ? -11.374 -2.270 -1.474 1.00 0.00 39 VAL A C 7
ATOM 9238 O O . VAL A 1 39 ? -11.396 -1.551 -0.476 1.00 0.00 39 VAL A O 7
ATOM 9251 N N . ALA A 1 40 ? -12.139 -2.054 -2.539 1.00 0.00 40 ALA A N 7
ATOM 9252 C CA . ALA A 1 40 ? -13.073 -0.935 -2.595 1.00 0.00 40 ALA A CA 7
ATOM 9253 C C . ALA A 1 40 ? -13.831 -0.787 -1.281 1.00 0.00 40 ALA A C 7
ATOM 9254 O O . ALA A 1 40 ? -14.104 0.327 -0.832 1.00 0.00 40 ALA A O 7
ATOM 9261 N N . ASP A 1 41 ? -14.169 -1.916 -0.668 1.00 0.00 41 ASP A N 7
ATOM 9262 C CA . ASP A 1 41 ? -14.898 -1.912 0.596 1.00 0.00 41 ASP A CA 7
ATOM 9263 C C . ASP A 1 41 ? -13.964 -1.591 1.759 1.00 0.00 41 ASP A C 7
ATOM 9264 O O . ASP A 1 41 ? -14.337 -0.874 2.686 1.00 0.00 41 ASP A O 7
ATOM 9273 N N . ALA A 1 42 ? -12.750 -2.128 1.702 1.00 0.00 42 ALA A N 7
ATOM 9274 C CA . ALA A 1 42 ? -11.764 -1.897 2.750 1.00 0.00 42 ALA A CA 7
ATOM 9275 C C . ALA A 1 42 ? -11.009 -0.594 2.517 1.00 0.00 42 ALA A C 7
ATOM 9276 O O . ALA A 1 42 ? -10.060 -0.278 3.235 1.00 0.00 42 ALA A O 7
ATOM 9283 N N . ILE A 1 43 ? -11.435 0.159 1.507 1.00 0.00 43 ILE A N 7
ATOM 9284 C CA . ILE A 1 43 ? -10.797 1.428 1.181 1.00 0.00 43 ILE A CA 7
ATOM 9285 C C . ILE A 1 43 ? -11.002 2.449 2.295 1.00 0.00 43 ILE A C 7
ATOM 9286 O O . ILE A 1 43 ? -10.051 2.976 2.870 1.00 0.00 43 ILE A O 7
ATOM 9302 N N . PRO A 1 44 ? -12.275 2.735 2.609 1.00 0.00 44 PRO A N 7
ATOM 9303 C CA . PRO A 1 44 ? -12.635 3.693 3.658 1.00 0.00 44 PRO A CA 7
ATOM 9304 C C . PRO A 1 44 ? -12.303 3.175 5.054 1.00 0.00 44 PRO A C 7
ATOM 9305 O O . PRO A 1 44 ? -11.753 3.902 5.881 1.00 0.00 44 PRO A O 7
ATOM 9316 N N . TYR A 1 45 ? -12.642 1.917 5.308 1.00 0.00 45 TYR A N 7
ATOM 9317 C CA . TYR A 1 45 ? -12.383 1.303 6.605 1.00 0.00 45 TYR A CA 7
ATOM 9318 C C . TYR A 1 45 ? -10.896 1.356 6.946 1.00 0.00 45 TYR A C 7
ATOM 9319 O O . TYR A 1 45 ? -10.499 1.106 8.084 1.00 0.00 45 TYR A O 7
ATOM 9337 N N . CYS A 1 46 ? -10.080 1.685 5.951 1.00 0.00 46 CYS A N 7
ATOM 9338 C CA . CYS A 1 46 ? -8.637 1.772 6.143 1.00 0.00 46 CYS A CA 7
ATOM 9339 C C . CYS A 1 46 ? -8.164 3.220 6.066 1.00 0.00 46 CYS A C 7
ATOM 9340 O O . CYS A 1 46 ? -7.180 3.597 6.702 1.00 0.00 46 CYS A O 7
ATOM 9348 N N . SER A 1 47 ? -8.872 4.028 5.282 1.00 0.00 47 SER A N 7
ATOM 9349 C CA . SER A 1 47 ? -8.522 5.433 5.118 1.00 0.00 47 SER A CA 7
ATOM 9350 C C . SER A 1 47 ? -7.967 6.011 6.417 1.00 0.00 47 SER A C 7
ATOM 9351 O O . SER A 1 47 ? -7.064 6.846 6.402 1.00 0.00 47 SER A O 7
ATOM 9359 N N . SER A 1 48 ? -8.516 5.557 7.541 1.00 0.00 48 SER A N 7
ATOM 9360 C CA . SER A 1 48 ? -8.080 6.031 8.848 1.00 0.00 48 SER A CA 7
ATOM 9361 C C . SER A 1 48 ? -6.699 5.481 9.193 1.00 0.00 48 SER A C 7
ATOM 9362 O O . SER A 1 48 ? -5.770 6.237 9.475 1.00 0.00 48 SER A O 7
ATOM 9370 N N . ASP A 1 49 ? -6.573 4.158 9.168 1.00 0.00 49 ASP A N 7
ATOM 9371 C CA . ASP A 1 49 ? -5.306 3.505 9.475 1.00 0.00 49 ASP A CA 7
ATOM 9372 C C . ASP A 1 49 ? -4.201 3.997 8.547 1.00 0.00 49 ASP A C 7
ATOM 9373 O O . ASP A 1 49 ? -3.103 4.331 8.993 1.00 0.00 49 ASP A O 7
ATOM 9382 N N . TRP A 1 50 ? -4.498 4.038 7.253 1.00 0.00 50 TRP A N 7
ATOM 9383 C CA . TRP A 1 50 ? -3.529 4.489 6.260 1.00 0.00 50 TRP A CA 7
ATOM 9384 C C . TRP A 1 50 ? -3.069 5.913 6.555 1.00 0.00 50 TRP A C 7
ATOM 9385 O O . TRP A 1 50 ? -1.905 6.255 6.347 1.00 0.00 50 TRP A O 7
ATOM 9406 N N . ALA A 1 51 ? -3.990 6.739 7.041 1.00 0.00 51 ALA A N 7
ATOM 9407 C CA . ALA A 1 51 ? -3.678 8.125 7.366 1.00 0.00 51 ALA A CA 7
ATOM 9408 C C . ALA A 1 51 ? -2.753 8.210 8.575 1.00 0.00 51 ALA A C 7
ATOM 9409 O O . ALA A 1 51 ? -2.246 9.282 8.908 1.00 0.00 51 ALA A O 7
ATOM 9416 N N . LEU A 1 52 ? -2.538 7.075 9.231 1.00 0.00 52 LEU A N 7
ATOM 9417 C CA . LEU A 1 52 ? -1.674 7.021 10.405 1.00 0.00 52 LEU A CA 7
ATOM 9418 C C . LEU A 1 52 ? -0.255 6.616 10.018 1.00 0.00 52 LEU A C 7
ATOM 9419 O O . LEU A 1 52 ? 0.703 6.910 10.734 1.00 0.00 52 LEU A O 7
ATOM 9435 N N . LEU A 1 53 ? -0.128 5.939 8.882 1.00 0.00 53 LEU A N 7
ATOM 9436 C CA . LEU A 1 53 ? 1.175 5.495 8.399 1.00 0.00 53 LEU A CA 7
ATOM 9437 C C . LEU A 1 53 ? 2.131 6.673 8.246 1.00 0.00 53 LEU A C 7
ATOM 9438 O O . LEU A 1 53 ? 1.702 7.817 8.094 1.00 0.00 53 LEU A O 7
ATOM 9454 N N . ARG A 1 54 ? 3.428 6.386 8.285 1.00 0.00 54 ARG A N 7
ATOM 9455 C CA . ARG A 1 54 ? 4.445 7.422 8.150 1.00 0.00 54 ARG A CA 7
ATOM 9456 C C . ARG A 1 54 ? 4.909 7.542 6.701 1.00 0.00 54 ARG A C 7
ATOM 9457 O O . ARG A 1 54 ? 4.796 6.596 5.923 1.00 0.00 54 ARG A O 7
ATOM 9478 N N . GLU A 1 55 ? 5.430 8.713 6.348 1.00 0.00 55 GLU A N 7
ATOM 9479 C CA . GLU A 1 55 ? 5.909 8.957 4.993 1.00 0.00 55 GLU A CA 7
ATOM 9480 C C . GLU A 1 55 ? 6.776 7.800 4.505 1.00 0.00 55 GLU A C 7
ATOM 9481 O O . GLU A 1 55 ? 6.627 7.333 3.376 1.00 0.00 55 GLU A O 7
ATOM 9493 N N . GLU A 1 56 ? 7.680 7.342 5.365 1.00 0.00 56 GLU A N 7
ATOM 9494 C CA . GLU A 1 56 ? 8.572 6.241 5.021 1.00 0.00 56 GLU A CA 7
ATOM 9495 C C . GLU A 1 56 ? 7.776 5.003 4.617 1.00 0.00 56 GLU A C 7
ATOM 9496 O O . GLU A 1 56 ? 8.066 4.370 3.602 1.00 0.00 56 GLU A O 7
ATOM 9508 N N . GLU A 1 57 ? 6.770 4.665 5.418 1.00 0.00 57 GLU A N 7
ATOM 9509 C CA . GLU A 1 57 ? 5.933 3.503 5.144 1.00 0.00 57 GLU A CA 7
ATOM 9510 C C . GLU A 1 57 ? 5.253 3.631 3.785 1.00 0.00 57 GLU A C 7
ATOM 9511 O O . GLU A 1 57 ? 5.379 2.754 2.929 1.00 0.00 57 GLU A O 7
ATOM 9523 N N . LYS A 1 58 ? 4.531 4.729 3.592 1.00 0.00 58 LYS A N 7
ATOM 9524 C CA . LYS A 1 58 ? 3.830 4.974 2.336 1.00 0.00 58 LYS A CA 7
ATOM 9525 C C . LYS A 1 58 ? 4.777 4.833 1.149 1.00 0.00 58 LYS A C 7
ATOM 9526 O O . LYS A 1 58 ? 4.444 4.194 0.151 1.00 0.00 58 LYS A O 7
ATOM 9545 N N . GLU A 1 59 ? 5.958 5.434 1.264 1.00 0.00 59 GLU A N 7
ATOM 9546 C CA . GLU A 1 59 ? 6.952 5.375 0.199 1.00 0.00 59 GLU A CA 7
ATOM 9547 C C . GLU A 1 59 ? 7.336 3.929 -0.106 1.00 0.00 59 GLU A C 7
ATOM 9548 O O . GLU A 1 59 ? 7.483 3.546 -1.267 1.00 0.00 59 GLU A O 7
ATOM 9560 N N . LYS A 1 60 ? 7.498 3.133 0.945 1.00 0.00 60 LYS A N 7
ATOM 9561 C CA . LYS A 1 60 ? 7.865 1.730 0.792 1.00 0.00 60 LYS A CA 7
ATOM 9562 C C . LYS A 1 60 ? 6.802 0.972 0.005 1.00 0.00 60 LYS A C 7
ATOM 9563 O O . LYS A 1 60 ? 7.111 0.256 -0.947 1.00 0.00 60 LYS A O 7
ATOM 9582 N N . TYR A 1 61 ? 5.546 1.134 0.409 1.00 0.00 61 TYR A N 7
ATOM 9583 C CA . TYR A 1 61 ? 4.436 0.464 -0.257 1.00 0.00 61 TYR A CA 7
ATOM 9584 C C . TYR A 1 61 ? 4.362 0.865 -1.728 1.00 0.00 61 TYR A C 7
ATOM 9585 O O . TYR A 1 61 ? 4.048 0.045 -2.590 1.00 0.00 61 TYR A O 7
ATOM 9603 N N . ALA A 1 62 ? 4.653 2.132 -2.005 1.00 0.00 62 ALA A N 7
ATOM 9604 C CA . ALA A 1 62 ? 4.621 2.642 -3.370 1.00 0.00 62 ALA A CA 7
ATOM 9605 C C . ALA A 1 62 ? 5.743 2.037 -4.207 1.00 0.00 62 ALA A C 7
ATOM 9606 O O . ALA A 1 62 ? 5.547 1.703 -5.375 1.00 0.00 62 ALA A O 7
ATOM 9613 N N . GLU A 1 63 ? 6.919 1.899 -3.603 1.00 0.00 63 GLU A N 7
ATOM 9614 C CA . GLU A 1 63 ? 8.072 1.335 -4.295 1.00 0.00 63 GLU A CA 7
ATOM 9615 C C . GLU A 1 63 ? 7.823 -0.124 -4.668 1.00 0.00 63 GLU A C 7
ATOM 9616 O O . GLU A 1 63 ? 8.038 -0.530 -5.809 1.00 0.00 63 GLU A O 7
ATOM 9628 N N . MET A 1 64 ? 7.370 -0.907 -3.695 1.00 0.00 64 MET A N 7
ATOM 9629 C CA . MET A 1 64 ? 7.091 -2.321 -3.919 1.00 0.00 64 MET A CA 7
ATOM 9630 C C . MET A 1 64 ? 5.936 -2.498 -4.901 1.00 0.00 64 MET A C 7
ATOM 9631 O O . MET A 1 64 ? 5.868 -3.494 -5.621 1.00 0.00 64 MET A O 7
ATOM 9645 N N . ALA A 1 65 ? 5.030 -1.526 -4.923 1.00 0.00 65 ALA A N 7
ATOM 9646 C CA . ALA A 1 65 ? 3.879 -1.574 -5.816 1.00 0.00 65 ALA A CA 7
ATOM 9647 C C . ALA A 1 65 ? 4.303 -1.367 -7.267 1.00 0.00 65 ALA A C 7
ATOM 9648 O O . ALA A 1 65 ? 4.086 -2.232 -8.117 1.00 0.00 65 ALA A O 7
ATOM 9655 N N . ARG A 1 66 ? 4.905 -0.215 -7.544 1.00 0.00 66 ARG A N 7
ATOM 9656 C CA . ARG A 1 66 ? 5.356 0.106 -8.893 1.00 0.00 66 ARG A CA 7
ATOM 9657 C C . ARG A 1 66 ? 6.319 -0.958 -9.412 1.00 0.00 66 ARG A C 7
ATOM 9658 O O . ARG A 1 66 ? 6.091 -1.556 -10.463 1.00 0.00 66 ARG A O 7
ATOM 9679 N N . GLU A 1 67 ? 7.397 -1.187 -8.668 1.00 0.00 67 GLU A N 7
ATOM 9680 C CA . GLU A 1 67 ? 8.395 -2.178 -9.054 1.00 0.00 67 GLU A CA 7
ATOM 9681 C C . GLU A 1 67 ? 7.744 -3.534 -9.313 1.00 0.00 67 GLU A C 7
ATOM 9682 O O . GLU A 1 67 ? 8.063 -4.210 -10.291 1.00 0.00 67 GLU A O 7
ATOM 9694 N N . TRP A 1 68 ? 6.831 -3.923 -8.430 1.00 0.00 68 TRP A N 7
ATOM 9695 C CA . TRP A 1 68 ? 6.136 -5.198 -8.563 1.00 0.00 68 TRP A CA 7
ATOM 9696 C C . TRP A 1 68 ? 5.403 -5.283 -9.897 1.00 0.00 68 TRP A C 7
ATOM 9697 O O . TRP A 1 68 ? 5.535 -6.266 -10.626 1.00 0.00 68 TRP A O 7
ATOM 9718 N N . ARG A 1 69 ? 4.633 -4.247 -10.212 1.00 0.00 69 ARG A N 7
ATOM 9719 C CA . ARG A 1 69 ? 3.880 -4.206 -11.459 1.00 0.00 69 ARG A CA 7
ATOM 9720 C C . ARG A 1 69 ? 4.812 -4.325 -12.661 1.00 0.00 69 ARG A C 7
ATOM 9721 O O . ARG A 1 69 ? 4.516 -5.038 -13.620 1.00 0.00 69 ARG A O 7
ATOM 9742 N N . ALA A 1 70 ? 5.938 -3.621 -12.602 1.00 0.00 70 ALA A N 7
ATOM 9743 C CA . ALA A 1 70 ? 6.914 -3.650 -13.686 1.00 0.00 70 ALA A CA 7
ATOM 9744 C C . ALA A 1 70 ? 7.447 -5.060 -13.907 1.00 0.00 70 ALA A C 7
ATOM 9745 O O . ALA A 1 70 ? 7.404 -5.583 -15.021 1.00 0.00 70 ALA A O 7
ATOM 9752 N N . ALA A 1 71 ? 7.950 -5.672 -12.840 1.00 0.00 71 ALA A N 7
ATOM 9753 C CA . ALA A 1 71 ? 8.491 -7.023 -12.918 1.00 0.00 71 ALA A CA 7
ATOM 9754 C C . ALA A 1 71 ? 7.436 -8.009 -13.410 1.00 0.00 71 ALA A C 7
ATOM 9755 O O . ALA A 1 71 ? 7.745 -8.943 -14.150 1.00 0.00 71 ALA A O 7
ATOM 9762 N N . GLN A 1 72 ? 6.193 -7.796 -12.993 1.00 0.00 72 GLN A N 7
ATOM 9763 C CA . GLN A 1 72 ? 5.094 -8.668 -13.390 1.00 0.00 72 GLN A CA 7
ATOM 9764 C C . GLN A 1 72 ? 4.691 -8.410 -14.839 1.00 0.00 72 GLN A C 7
ATOM 9765 O O . GLN A 1 72 ? 4.087 -9.263 -15.487 1.00 0.00 72 GLN A O 7
ATOM 9779 N N . GLY A 1 73 ? 5.030 -7.226 -15.340 1.00 0.00 73 GLY A N 7
ATOM 9780 C CA . GLY A 1 73 ? 4.696 -6.876 -16.708 1.00 0.00 73 GLY A CA 7
ATOM 9781 C C . GLY A 1 73 ? 5.672 -7.459 -17.711 1.00 0.00 73 GLY A C 7
ATOM 9782 O O . GLY A 1 73 ? 5.277 -8.184 -18.624 1.00 0.00 73 GLY A O 7
ATOM 9786 N N . LYS A 1 74 ? 6.951 -7.141 -17.543 1.00 0.00 74 LYS A N 7
ATOM 9787 C CA . LYS A 1 74 ? 7.988 -7.637 -18.440 1.00 0.00 74 LYS A CA 7
ATOM 9788 C C . LYS A 1 74 ? 8.479 -9.012 -17.997 1.00 0.00 74 LYS A C 7
ATOM 9789 O O . LYS A 1 74 ? 8.992 -9.170 -16.889 1.00 0.00 74 LYS A O 7
ATOM 9808 N N . ASP A 1 75 ? 8.319 -10.001 -18.868 1.00 0.00 75 ASP A N 7
ATOM 9809 C CA . ASP A 1 75 ? 8.749 -11.362 -18.567 1.00 0.00 75 ASP A CA 7
ATOM 9810 C C . ASP A 1 75 ? 8.572 -12.269 -19.780 1.00 0.00 75 ASP A C 7
ATOM 9811 O O . ASP A 1 75 ? 7.590 -12.176 -20.518 1.00 0.00 75 ASP A O 7
ATOM 9820 N N . PRO A 1 76 ? 9.544 -13.169 -19.995 1.00 0.00 76 PRO A N 7
ATOM 9821 C CA . PRO A 1 76 ? 9.518 -14.110 -21.119 1.00 0.00 76 PRO A CA 7
ATOM 9822 C C . PRO A 1 76 ? 8.436 -15.172 -20.960 1.00 0.00 76 PRO A C 7
ATOM 9823 O O . PRO A 1 76 ? 8.229 -15.997 -21.848 1.00 0.00 76 PRO A O 7
ATOM 9834 N N . GLY A 1 77 ? 7.748 -15.144 -19.822 1.00 0.00 77 GLY A N 7
ATOM 9835 C CA . GLY A 1 77 ? 6.696 -16.111 -19.569 1.00 0.00 77 GLY A CA 7
ATOM 9836 C C . GLY A 1 77 ? 5.312 -15.500 -19.667 1.00 0.00 77 GLY A C 7
ATOM 9837 O O . GLY A 1 77 ? 4.712 -15.104 -18.668 1.00 0.00 77 GLY A O 7
ATOM 9841 N N . PRO A 1 78 ? 4.785 -15.416 -20.898 1.00 0.00 78 PRO A N 7
ATOM 9842 C CA . PRO A 1 78 ? 3.458 -14.847 -21.153 1.00 0.00 78 PRO A CA 7
ATOM 9843 C C . PRO A 1 78 ? 2.337 -15.737 -20.628 1.00 0.00 78 PRO A C 7
ATOM 9844 O O . PRO A 1 78 ? 1.351 -15.248 -20.075 1.00 0.00 78 PRO A O 7
ATOM 9855 N N . SER A 1 79 ? 2.493 -17.045 -20.804 1.00 0.00 79 SER A N 7
ATOM 9856 C CA . SER A 1 79 ? 1.491 -18.003 -20.351 1.00 0.00 79 SER A CA 7
ATOM 9857 C C . SER A 1 79 ? 1.144 -17.772 -18.884 1.00 0.00 79 SER A C 7
ATOM 9858 O O . SER A 1 79 ? 1.916 -18.121 -17.991 1.00 0.00 79 SER A O 7
ATOM 9866 N N . GLU A 1 80 ? -0.023 -17.182 -18.643 1.00 0.00 80 GLU A N 7
ATOM 9867 C CA . GLU A 1 80 ? -0.472 -16.903 -17.284 1.00 0.00 80 GLU A CA 7
ATOM 9868 C C . GLU A 1 80 ? -1.128 -18.134 -16.666 1.00 0.00 80 GLU A C 7
ATOM 9869 O O . GLU A 1 80 ? -1.790 -18.912 -17.353 1.00 0.00 80 GLU A O 7
ATOM 9881 N N . LYS A 1 81 ? -0.939 -18.305 -15.361 1.00 0.00 81 LYS A N 7
ATOM 9882 C CA . LYS A 1 81 ? -1.512 -19.440 -14.647 1.00 0.00 81 LYS A CA 7
ATOM 9883 C C . LYS A 1 81 ? -2.526 -18.973 -13.608 1.00 0.00 81 LYS A C 7
ATOM 9884 O O . LYS A 1 81 ? -2.204 -18.174 -12.729 1.00 0.00 81 LYS A O 7
ATOM 9903 N N . GLN A 1 82 ? -3.751 -19.477 -13.714 1.00 0.00 82 GLN A N 7
ATOM 9904 C CA . GLN A 1 82 ? -4.812 -19.111 -12.782 1.00 0.00 82 GLN A CA 7
ATOM 9905 C C . GLN A 1 82 ? -5.973 -20.096 -12.864 1.00 0.00 82 GLN A C 7
ATOM 9906 O O . GLN A 1 82 ? -6.270 -20.634 -13.932 1.00 0.00 82 GLN A O 7
ATOM 9920 N N . LYS A 1 83 ? -6.627 -20.328 -11.732 1.00 0.00 83 LYS A N 7
ATOM 9921 C CA . LYS A 1 83 ? -7.758 -21.247 -11.675 1.00 0.00 83 LYS A CA 7
ATOM 9922 C C . LYS A 1 83 ? -8.873 -20.685 -10.800 1.00 0.00 83 LYS A C 7
ATOM 9923 O O . LYS A 1 83 ? -8.630 -20.031 -9.786 1.00 0.00 83 LYS A O 7
ATOM 9942 N N . PRO A 1 84 ? -10.128 -20.945 -11.199 1.00 0.00 84 PRO A N 7
ATOM 9943 C CA . PRO A 1 84 ? -11.306 -20.474 -10.465 1.00 0.00 84 PRO A CA 7
ATOM 9944 C C . PRO A 1 84 ? -11.479 -21.188 -9.128 1.00 0.00 84 PRO A C 7
ATOM 9945 O O . PRO A 1 84 ? -12.214 -22.170 -9.029 1.00 0.00 84 PRO A O 7
ATOM 9956 N N . VAL A 1 85 ? -10.797 -20.689 -8.103 1.00 0.00 85 VAL A N 7
ATOM 9957 C CA . VAL A 1 85 ? -10.876 -21.278 -6.772 1.00 0.00 85 VAL A CA 7
ATOM 9958 C C . VAL A 1 85 ? -12.025 -20.677 -5.972 1.00 0.00 85 VAL A C 7
ATOM 9959 O O . VAL A 1 85 ? -11.866 -19.652 -5.309 1.00 0.00 85 VAL A O 7
ATOM 9972 N N . PHE A 1 86 ? -13.186 -21.322 -6.038 1.00 0.00 86 PHE A N 7
ATOM 9973 C CA . PHE A 1 86 ? -14.364 -20.850 -5.321 1.00 0.00 86 PHE A CA 7
ATOM 9974 C C . PHE A 1 86 ? -15.453 -21.920 -5.299 1.00 0.00 86 PHE A C 7
ATOM 9975 O O . PHE A 1 86 ? -15.748 -22.542 -6.320 1.00 0.00 86 PHE A O 7
ATOM 9992 N N . THR A 1 87 ? -16.046 -22.128 -4.129 1.00 0.00 87 THR A N 7
ATOM 9993 C CA . THR A 1 87 ? -17.100 -23.124 -3.973 1.00 0.00 87 THR A CA 7
ATOM 9994 C C . THR A 1 87 ? -18.147 -22.993 -5.073 1.00 0.00 87 THR A C 7
ATOM 9995 O O . THR A 1 87 ? -18.601 -21.892 -5.383 1.00 0.00 87 THR A O 7
ATOM 10006 N N . SER A 1 88 ? -18.525 -24.124 -5.660 1.00 0.00 88 SER A N 7
ATOM 10007 C CA . SER A 1 88 ? -19.517 -24.135 -6.730 1.00 0.00 88 SER A CA 7
ATOM 10008 C C . SER A 1 88 ? -20.822 -23.494 -6.266 1.00 0.00 88 SER A C 7
ATOM 10009 O O . SER A 1 88 ? -21.334 -23.807 -5.192 1.00 0.00 88 SER A O 7
ATOM 10017 N N . GLY A 1 89 ? -21.356 -22.595 -7.087 1.00 0.00 89 GLY A N 7
ATOM 10018 C CA . GLY A 1 89 ? -22.597 -21.923 -6.745 1.00 0.00 89 GLY A CA 7
ATOM 10019 C C . GLY A 1 89 ? -22.473 -21.080 -5.491 1.00 0.00 89 GLY A C 7
ATOM 10020 O O . GLY A 1 89 ? -22.825 -21.508 -4.392 1.00 0.00 89 GLY A O 7
ATOM 10024 N N . PRO A 1 90 ? -21.961 -19.850 -5.649 1.00 0.00 90 PRO A N 7
ATOM 10025 C CA . PRO A 1 90 ? -21.779 -18.919 -4.531 1.00 0.00 90 PRO A CA 7
ATOM 10026 C C . PRO A 1 90 ? -23.106 -18.403 -3.985 1.00 0.00 90 PRO A C 7
ATOM 10027 O O . PRO A 1 90 ? -24.089 -18.291 -4.718 1.00 0.00 90 PRO A O 7
ATOM 10038 N N . SER A 1 91 ? -23.127 -18.089 -2.694 1.00 0.00 91 SER A N 7
ATOM 10039 C CA . SER A 1 91 ? -24.334 -17.588 -2.049 1.00 0.00 91 SER A CA 7
ATOM 10040 C C . SER A 1 91 ? -24.155 -16.137 -1.613 1.00 0.00 91 SER A C 7
ATOM 10041 O O . SER A 1 91 ? -24.951 -15.268 -1.968 1.00 0.00 91 SER A O 7
ATOM 10049 N N . SER A 1 92 ? -23.104 -15.883 -0.840 1.00 0.00 92 SER A N 7
ATOM 10050 C CA . SER A 1 92 ? -22.820 -14.538 -0.352 1.00 0.00 92 SER A CA 7
ATOM 10051 C C . SER A 1 92 ? -22.452 -13.608 -1.504 1.00 0.00 92 SER A C 7
ATOM 10052 O O . SER A 1 92 ? -21.275 -13.361 -1.765 1.00 0.00 92 SER A O 7
ATOM 10060 N N . GLY A 1 93 ? -23.468 -13.096 -2.191 1.00 0.00 93 GLY A N 7
ATOM 10061 C CA . GLY A 1 93 ? -23.233 -12.199 -3.307 1.00 0.00 93 GLY A CA 7
ATOM 10062 C C . GLY A 1 93 ? -24.443 -11.349 -3.634 1.00 0.00 93 GLY A C 7
ATOM 10063 O O . GLY A 1 93 ? -25.557 -11.860 -3.750 1.00 0.00 93 GLY A O 7
ATOM 10067 N N . GLY A 1 1 ? 17.619 8.602 1.010 1.00 0.00 1 GLY A N 8
ATOM 10068 C CA . GLY A 1 1 ? 17.294 9.614 0.020 1.00 0.00 1 GLY A CA 8
ATOM 10069 C C . GLY A 1 1 ? 16.441 10.730 0.590 1.00 0.00 1 GLY A C 8
ATOM 10070 O O . GLY A 1 1 ? 16.943 11.813 0.890 1.00 0.00 1 GLY A O 8
ATOM 10074 N N . SER A 1 2 ? 15.147 10.466 0.739 1.00 0.00 2 SER A N 8
ATOM 10075 C CA . SER A 1 2 ? 14.221 11.458 1.270 1.00 0.00 2 SER A CA 8
ATOM 10076 C C . SER A 1 2 ? 14.618 12.864 0.829 1.00 0.00 2 SER A C 8
ATOM 10077 O O . SER A 1 2 ? 14.584 13.808 1.619 1.00 0.00 2 SER A O 8
ATOM 10085 N N . SER A 1 3 ? 14.994 12.994 -0.439 1.00 0.00 3 SER A N 8
ATOM 10086 C CA . SER A 1 3 ? 15.402 14.284 -0.986 1.00 0.00 3 SER A CA 8
ATOM 10087 C C . SER A 1 3 ? 14.327 15.339 -0.748 1.00 0.00 3 SER A C 8
ATOM 10088 O O . SER A 1 3 ? 14.620 16.456 -0.324 1.00 0.00 3 SER A O 8
ATOM 10096 N N . GLY A 1 4 ? 13.078 14.976 -1.026 1.00 0.00 4 GLY A N 8
ATOM 10097 C CA . GLY A 1 4 ? 11.977 15.903 -0.837 1.00 0.00 4 GLY A CA 8
ATOM 10098 C C . GLY A 1 4 ? 10.783 15.570 -1.710 1.00 0.00 4 GLY A C 8
ATOM 10099 O O . GLY A 1 4 ? 10.154 16.463 -2.277 1.00 0.00 4 GLY A O 8
ATOM 10103 N N . SER A 1 5 ? 10.473 14.283 -1.821 1.00 0.00 5 SER A N 8
ATOM 10104 C CA . SER A 1 5 ? 9.351 13.835 -2.638 1.00 0.00 5 SER A CA 8
ATOM 10105 C C . SER A 1 5 ? 8.058 13.829 -1.826 1.00 0.00 5 SER A C 8
ATOM 10106 O O . SER A 1 5 ? 7.734 12.846 -1.161 1.00 0.00 5 SER A O 8
ATOM 10114 N N . SER A 1 6 ? 7.323 14.935 -1.890 1.00 0.00 6 SER A N 8
ATOM 10115 C CA . SER A 1 6 ? 6.067 15.060 -1.159 1.00 0.00 6 SER A CA 8
ATOM 10116 C C . SER A 1 6 ? 5.135 13.894 -1.476 1.00 0.00 6 SER A C 8
ATOM 10117 O O . SER A 1 6 ? 4.798 13.100 -0.599 1.00 0.00 6 SER A O 8
ATOM 10125 N N . GLY A 1 7 ? 4.724 13.799 -2.736 1.00 0.00 7 GLY A N 8
ATOM 10126 C CA . GLY A 1 7 ? 3.836 12.728 -3.147 1.00 0.00 7 GLY A CA 8
ATOM 10127 C C . GLY A 1 7 ? 2.610 13.240 -3.876 1.00 0.00 7 GLY A C 8
ATOM 10128 O O . GLY A 1 7 ? 2.388 14.447 -3.960 1.00 0.00 7 GLY A O 8
ATOM 10132 N N . MET A 1 8 ? 1.811 12.319 -4.407 1.00 0.00 8 MET A N 8
ATOM 10133 C CA . MET A 1 8 ? 0.601 12.684 -5.133 1.00 0.00 8 MET A CA 8
ATOM 10134 C C . MET A 1 8 ? -0.562 11.776 -4.744 1.00 0.00 8 MET A C 8
ATOM 10135 O O . MET A 1 8 ? -0.388 10.589 -4.470 1.00 0.00 8 MET A O 8
ATOM 10149 N N . PRO A 1 9 ? -1.776 12.346 -4.720 1.00 0.00 9 PRO A N 8
ATOM 10150 C CA . PRO A 1 9 ? -2.990 11.605 -4.366 1.00 0.00 9 PRO A CA 8
ATOM 10151 C C . PRO A 1 9 ? -3.382 10.589 -5.432 1.00 0.00 9 PRO A C 8
ATOM 10152 O O . PRO A 1 9 ? -2.712 10.461 -6.456 1.00 0.00 9 PRO A O 8
ATOM 10163 N N . ASN A 1 10 ? -4.470 9.867 -5.186 1.00 0.00 10 ASN A N 8
ATOM 10164 C CA . ASN A 1 10 ? -4.950 8.862 -6.126 1.00 0.00 10 ASN A CA 8
ATOM 10165 C C . ASN A 1 10 ? -6.461 8.689 -6.014 1.00 0.00 10 ASN A C 8
ATOM 10166 O O . ASN A 1 10 ? -7.051 8.961 -4.968 1.00 0.00 10 ASN A O 8
ATOM 10177 N N . ARG A 1 11 ? -7.083 8.234 -7.097 1.00 0.00 11 ARG A N 8
ATOM 10178 C CA . ARG A 1 11 ? -8.526 8.024 -7.120 1.00 0.00 11 ARG A CA 8
ATOM 10179 C C . ARG A 1 11 ? -8.952 7.323 -8.407 1.00 0.00 11 ARG A C 8
ATOM 10180 O O . ARG A 1 11 ? -8.843 7.884 -9.498 1.00 0.00 11 ARG A O 8
ATOM 10201 N N . LYS A 1 12 ? -9.438 6.094 -8.271 1.00 0.00 12 LYS A N 8
ATOM 10202 C CA . LYS A 1 12 ? -9.883 5.315 -9.420 1.00 0.00 12 LYS A CA 8
ATOM 10203 C C . LYS A 1 12 ? -8.723 5.038 -10.371 1.00 0.00 12 LYS A C 8
ATOM 10204 O O . LYS A 1 12 ? -8.871 5.131 -11.589 1.00 0.00 12 LYS A O 8
ATOM 10223 N N . ALA A 1 13 ? -7.570 4.694 -9.805 1.00 0.00 13 ALA A N 8
ATOM 10224 C CA . ALA A 1 13 ? -6.386 4.401 -10.604 1.00 0.00 13 ALA A CA 8
ATOM 10225 C C . ALA A 1 13 ? -5.846 3.009 -10.291 1.00 0.00 13 ALA A C 8
ATOM 10226 O O . ALA A 1 13 ? -6.349 2.323 -9.401 1.00 0.00 13 ALA A O 8
ATOM 10233 N N . SER A 1 14 ? -4.819 2.599 -11.027 1.00 0.00 14 SER A N 8
ATOM 10234 C CA . SER A 1 14 ? -4.213 1.287 -10.831 1.00 0.00 14 SER A CA 8
ATOM 10235 C C . SER A 1 14 ? -3.835 1.077 -9.367 1.00 0.00 14 SER A C 8
ATOM 10236 O O . SER A 1 14 ? -3.958 1.986 -8.546 1.00 0.00 14 SER A O 8
ATOM 10244 N N . ARG A 1 15 ? -3.374 -0.129 -9.050 1.00 0.00 15 ARG A N 8
ATOM 10245 C CA . ARG A 1 15 ? -2.979 -0.459 -7.686 1.00 0.00 15 ARG A CA 8
ATOM 10246 C C . ARG A 1 15 ? -1.751 0.342 -7.265 1.00 0.00 15 ARG A C 8
ATOM 10247 O O . ARG A 1 15 ? -0.712 0.294 -7.922 1.00 0.00 15 ARG A O 8
ATOM 10268 N N . ASN A 1 16 ? -1.878 1.078 -6.166 1.00 0.00 16 ASN A N 8
ATOM 10269 C CA . ASN A 1 16 ? -0.779 1.891 -5.659 1.00 0.00 16 ASN A CA 8
ATOM 10270 C C . ASN A 1 16 ? -0.491 1.565 -4.196 1.00 0.00 16 ASN A C 8
ATOM 10271 O O . ASN A 1 16 ? -1.198 0.772 -3.576 1.00 0.00 16 ASN A O 8
ATOM 10282 N N . ALA A 1 17 ? 0.551 2.184 -3.652 1.00 0.00 17 ALA A N 8
ATOM 10283 C CA . ALA A 1 17 ? 0.931 1.963 -2.262 1.00 0.00 17 ALA A CA 8
ATOM 10284 C C . ALA A 1 17 ? -0.300 1.810 -1.375 1.00 0.00 17 ALA A C 8
ATOM 10285 O O . ALA A 1 17 ? -0.292 1.040 -0.413 1.00 0.00 17 ALA A O 8
ATOM 10292 N N . TYR A 1 18 ? -1.354 2.549 -1.702 1.00 0.00 18 TYR A N 8
ATOM 10293 C CA . TYR A 1 18 ? -2.592 2.498 -0.932 1.00 0.00 18 TYR A CA 8
ATOM 10294 C C . TYR A 1 18 ? -3.302 1.162 -1.130 1.00 0.00 18 TYR A C 8
ATOM 10295 O O . TYR A 1 18 ? -3.719 0.519 -0.167 1.00 0.00 18 TYR A O 8
ATOM 10313 N N . TYR A 1 19 ? -3.435 0.752 -2.387 1.00 0.00 19 TYR A N 8
ATOM 10314 C CA . TYR A 1 19 ? -4.096 -0.506 -2.713 1.00 0.00 19 TYR A CA 8
ATOM 10315 C C . TYR A 1 19 ? -3.402 -1.681 -2.030 1.00 0.00 19 TYR A C 8
ATOM 10316 O O . TYR A 1 19 ? -4.056 -2.586 -1.512 1.00 0.00 19 TYR A O 8
ATOM 10334 N N . PHE A 1 20 ? -2.073 -1.657 -2.033 1.00 0.00 20 PHE A N 8
ATOM 10335 C CA . PHE A 1 20 ? -1.289 -2.719 -1.414 1.00 0.00 20 PHE A CA 8
ATOM 10336 C C . PHE A 1 20 ? -1.574 -2.803 0.083 1.00 0.00 20 PHE A C 8
ATOM 10337 O O . PHE A 1 20 ? -1.678 -3.893 0.646 1.00 0.00 20 PHE A O 8
ATOM 10354 N N . PHE A 1 21 ? -1.698 -1.645 0.722 1.00 0.00 21 PHE A N 8
ATOM 10355 C CA . PHE A 1 21 ? -1.970 -1.586 2.153 1.00 0.00 21 PHE A CA 8
ATOM 10356 C C . PHE A 1 21 ? -3.362 -2.125 2.466 1.00 0.00 21 PHE A C 8
ATOM 10357 O O . PHE A 1 21 ? -3.535 -2.947 3.366 1.00 0.00 21 PHE A O 8
ATOM 10374 N N . VAL A 1 22 ? -4.354 -1.656 1.716 1.00 0.00 22 VAL A N 8
ATOM 10375 C CA . VAL A 1 22 ? -5.732 -2.090 1.911 1.00 0.00 22 VAL A CA 8
ATOM 10376 C C . VAL A 1 22 ? -5.877 -3.586 1.655 1.00 0.00 22 VAL A C 8
ATOM 10377 O O . VAL A 1 22 ? -6.572 -4.287 2.392 1.00 0.00 22 VAL A O 8
ATOM 10390 N N . GLN A 1 23 ? -5.219 -4.069 0.607 1.00 0.00 23 GLN A N 8
ATOM 10391 C CA . GLN A 1 23 ? -5.276 -5.483 0.254 1.00 0.00 23 GLN A CA 8
ATOM 10392 C C . GLN A 1 23 ? -4.843 -6.355 1.428 1.00 0.00 23 GLN A C 8
ATOM 10393 O O . GLN A 1 23 ? -5.486 -7.357 1.738 1.00 0.00 23 GLN A O 8
ATOM 10407 N N . GLU A 1 24 ? -3.751 -5.965 2.079 1.00 0.00 24 GLU A N 8
ATOM 10408 C CA . GLU A 1 24 ? -3.233 -6.713 3.218 1.00 0.00 24 GLU A CA 8
ATOM 10409 C C . GLU A 1 24 ? -4.048 -6.422 4.475 1.00 0.00 24 GLU A C 8
ATOM 10410 O O . GLU A 1 24 ? -3.676 -6.827 5.577 1.00 0.00 24 GLU A O 8
ATOM 10422 N N . LYS A 1 25 ? -5.161 -5.718 4.302 1.00 0.00 25 LYS A N 8
ATOM 10423 C CA . LYS A 1 25 ? -6.030 -5.373 5.420 1.00 0.00 25 LYS A CA 8
ATOM 10424 C C . LYS A 1 25 ? -7.426 -5.956 5.224 1.00 0.00 25 LYS A C 8
ATOM 10425 O O . LYS A 1 25 ? -8.197 -6.077 6.176 1.00 0.00 25 LYS A O 8
ATOM 10444 N N . ILE A 1 26 ? -7.743 -6.315 3.984 1.00 0.00 26 ILE A N 8
ATOM 10445 C CA . ILE A 1 26 ? -9.046 -6.887 3.666 1.00 0.00 26 ILE A CA 8
ATOM 10446 C C . ILE A 1 26 ? -9.434 -7.966 4.670 1.00 0.00 26 ILE A C 8
ATOM 10447 O O . ILE A 1 26 ? -10.469 -7.892 5.331 1.00 0.00 26 ILE A O 8
ATOM 10463 N N . PRO A 1 27 ? -8.580 -8.995 4.792 1.00 0.00 27 PRO A N 8
ATOM 10464 C CA . PRO A 1 27 ? -8.810 -10.109 5.716 1.00 0.00 27 PRO A CA 8
ATOM 10465 C C . PRO A 1 27 ? -8.667 -9.691 7.176 1.00 0.00 27 PRO A C 8
ATOM 10466 O O . PRO A 1 27 ? -9.255 -10.303 8.066 1.00 0.00 27 PRO A O 8
ATOM 10477 N N . GLU A 1 28 ? -7.883 -8.643 7.412 1.00 0.00 28 GLU A N 8
ATOM 10478 C CA . GLU A 1 28 ? -7.663 -8.144 8.764 1.00 0.00 28 GLU A CA 8
ATOM 10479 C C . GLU A 1 28 ? -8.926 -7.487 9.314 1.00 0.00 28 GLU A C 8
ATOM 10480 O O . GLU A 1 28 ? -9.123 -7.412 10.528 1.00 0.00 28 GLU A O 8
ATOM 10492 N N . LEU A 1 29 ? -9.779 -7.012 8.413 1.00 0.00 29 LEU A N 8
ATOM 10493 C CA . LEU A 1 29 ? -11.023 -6.361 8.806 1.00 0.00 29 LEU A CA 8
ATOM 10494 C C . LEU A 1 29 ? -12.163 -7.371 8.895 1.00 0.00 29 LEU A C 8
ATOM 10495 O O . LEU A 1 29 ? -12.955 -7.346 9.837 1.00 0.00 29 LEU A O 8
ATOM 10511 N N . ARG A 1 30 ? -12.236 -8.260 7.910 1.00 0.00 30 ARG A N 8
ATOM 10512 C CA . ARG A 1 30 ? -13.278 -9.280 7.878 1.00 0.00 30 ARG A CA 8
ATOM 10513 C C . ARG A 1 30 ? -13.364 -10.011 9.214 1.00 0.00 30 ARG A C 8
ATOM 10514 O O . ARG A 1 30 ? -14.443 -10.425 9.638 1.00 0.00 30 ARG A O 8
ATOM 10535 N N . ARG A 1 31 ? -12.220 -10.166 9.874 1.00 0.00 31 ARG A N 8
ATOM 10536 C CA . ARG A 1 31 ? -12.166 -10.848 11.160 1.00 0.00 31 ARG A CA 8
ATOM 10537 C C . ARG A 1 31 ? -12.703 -9.953 12.274 1.00 0.00 31 ARG A C 8
ATOM 10538 O O . ARG A 1 31 ? -13.351 -10.426 13.206 1.00 0.00 31 ARG A O 8
ATOM 10559 N N . ARG A 1 32 ? -12.425 -8.657 12.168 1.00 0.00 32 ARG A N 8
ATOM 10560 C CA . ARG A 1 32 ? -12.878 -7.695 13.167 1.00 0.00 32 ARG A CA 8
ATOM 10561 C C . ARG A 1 32 ? -14.401 -7.679 13.255 1.00 0.00 32 ARG A C 8
ATOM 10562 O O . ARG A 1 32 ? -14.969 -7.594 14.342 1.00 0.00 32 ARG A O 8
ATOM 10583 N N . GLY A 1 33 ? -15.056 -7.761 12.100 1.00 0.00 33 GLY A N 8
ATOM 10584 C CA . GLY A 1 33 ? -16.507 -7.753 12.069 1.00 0.00 33 GLY A CA 8
ATOM 10585 C C . GLY A 1 33 ? -17.062 -6.660 11.178 1.00 0.00 33 GLY A C 8
ATOM 10586 O O . GLY A 1 33 ? -18.057 -6.017 11.518 1.00 0.00 33 GLY A O 8
ATOM 10590 N N . LEU A 1 34 ? -16.419 -6.447 10.036 1.00 0.00 34 LEU A N 8
ATOM 10591 C CA . LEU A 1 34 ? -16.853 -5.422 9.093 1.00 0.00 34 LEU A CA 8
ATOM 10592 C C . LEU A 1 34 ? -17.106 -6.023 7.714 1.00 0.00 34 LEU A C 8
ATOM 10593 O O . LEU A 1 34 ? -16.395 -6.919 7.261 1.00 0.00 34 LEU A O 8
ATOM 10609 N N . PRO A 1 35 ? -18.142 -5.516 7.028 1.00 0.00 35 PRO A N 8
ATOM 10610 C CA . PRO A 1 35 ? -18.510 -5.986 5.689 1.00 0.00 35 PRO A CA 8
ATOM 10611 C C . PRO A 1 35 ? -17.487 -5.584 4.632 1.00 0.00 35 PRO A C 8
ATOM 10612 O O . PRO A 1 35 ? -17.678 -4.607 3.908 1.00 0.00 35 PRO A O 8
ATOM 10623 N N . VAL A 1 36 ? -16.400 -6.344 4.548 1.00 0.00 36 VAL A N 8
ATOM 10624 C CA . VAL A 1 36 ? -15.347 -6.069 3.578 1.00 0.00 36 VAL A CA 8
ATOM 10625 C C . VAL A 1 36 ? -15.051 -7.297 2.725 1.00 0.00 36 VAL A C 8
ATOM 10626 O O . VAL A 1 36 ? -14.452 -8.263 3.196 1.00 0.00 36 VAL A O 8
ATOM 10639 N N . ALA A 1 37 ? -15.473 -7.252 1.466 1.00 0.00 37 ALA A N 8
ATOM 10640 C CA . ALA A 1 37 ? -15.252 -8.361 0.545 1.00 0.00 37 ALA A CA 8
ATOM 10641 C C . ALA A 1 37 ? -14.109 -8.054 -0.417 1.00 0.00 37 ALA A C 8
ATOM 10642 O O . ALA A 1 37 ? -13.392 -8.956 -0.852 1.00 0.00 37 ALA A O 8
ATOM 10649 N N . ARG A 1 38 ? -13.946 -6.777 -0.747 1.00 0.00 38 ARG A N 8
ATOM 10650 C CA . ARG A 1 38 ? -12.892 -6.353 -1.660 1.00 0.00 38 ARG A CA 8
ATOM 10651 C C . ARG A 1 38 ? -12.208 -5.087 -1.151 1.00 0.00 38 ARG A C 8
ATOM 10652 O O . ARG A 1 38 ? -12.630 -4.499 -0.155 1.00 0.00 38 ARG A O 8
ATOM 10673 N N . VAL A 1 39 ? -11.150 -4.674 -1.840 1.00 0.00 39 VAL A N 8
ATOM 10674 C CA . VAL A 1 39 ? -10.409 -3.477 -1.459 1.00 0.00 39 VAL A CA 8
ATOM 10675 C C . VAL A 1 39 ? -11.325 -2.261 -1.392 1.00 0.00 39 VAL A C 8
ATOM 10676 O O . VAL A 1 39 ? -11.371 -1.559 -0.381 1.00 0.00 39 VAL A O 8
ATOM 10689 N N . ALA A 1 40 ? -12.053 -2.015 -2.475 1.00 0.00 40 ALA A N 8
ATOM 10690 C CA . ALA A 1 40 ? -12.971 -0.884 -2.540 1.00 0.00 40 ALA A CA 8
ATOM 10691 C C . ALA A 1 40 ? -13.833 -0.806 -1.285 1.00 0.00 40 ALA A C 8
ATOM 10692 O O . ALA A 1 40 ? -14.231 0.280 -0.861 1.00 0.00 40 ALA A O 8
ATOM 10699 N N . ASP A 1 41 ? -14.118 -1.961 -0.694 1.00 0.00 41 ASP A N 8
ATOM 10700 C CA . ASP A 1 41 ? -14.933 -2.022 0.514 1.00 0.00 41 ASP A CA 8
ATOM 10701 C C . ASP A 1 41 ? -14.112 -1.639 1.742 1.00 0.00 41 ASP A C 8
ATOM 10702 O O . ASP A 1 41 ? -14.604 -0.955 2.640 1.00 0.00 41 ASP A O 8
ATOM 10711 N N . ALA A 1 42 ? -12.862 -2.087 1.775 1.00 0.00 42 ALA A N 8
ATOM 10712 C CA . ALA A 1 42 ? -11.974 -1.792 2.892 1.00 0.00 42 ALA A CA 8
ATOM 10713 C C . ALA A 1 42 ? -11.227 -0.482 2.668 1.00 0.00 42 ALA A C 8
ATOM 10714 O O . ALA A 1 42 ? -10.346 -0.117 3.448 1.00 0.00 42 ALA A O 8
ATOM 10721 N N . ILE A 1 43 ? -11.584 0.222 1.599 1.00 0.00 43 ILE A N 8
ATOM 10722 C CA . ILE A 1 43 ? -10.946 1.491 1.272 1.00 0.00 43 ILE A CA 8
ATOM 10723 C C . ILE A 1 43 ? -11.166 2.516 2.380 1.00 0.00 43 ILE A C 8
ATOM 10724 O O . ILE A 1 43 ? -10.221 3.045 2.967 1.00 0.00 43 ILE A O 8
ATOM 10740 N N . PRO A 1 44 ? -12.442 2.806 2.674 1.00 0.00 44 PRO A N 8
ATOM 10741 C CA . PRO A 1 44 ? -12.817 3.769 3.714 1.00 0.00 44 PRO A CA 8
ATOM 10742 C C . PRO A 1 44 ? -12.507 3.256 5.116 1.00 0.00 44 PRO A C 8
ATOM 10743 O O . PRO A 1 44 ? -12.049 4.010 5.977 1.00 0.00 44 PRO A O 8
ATOM 10754 N N . TYR A 1 45 ? -12.758 1.971 5.340 1.00 0.00 45 TYR A N 8
ATOM 10755 C CA . TYR A 1 45 ? -12.507 1.358 6.639 1.00 0.00 45 TYR A CA 8
ATOM 10756 C C . TYR A 1 45 ? -11.019 1.382 6.976 1.00 0.00 45 TYR A C 8
ATOM 10757 O O . TYR A 1 45 ? -10.616 1.026 8.083 1.00 0.00 45 TYR A O 8
ATOM 10775 N N . CYS A 1 46 ? -10.209 1.807 6.013 1.00 0.00 46 CYS A N 8
ATOM 10776 C CA . CYS A 1 46 ? -8.765 1.878 6.204 1.00 0.00 46 CYS A CA 8
ATOM 10777 C C . CYS A 1 46 ? -8.260 3.304 6.009 1.00 0.00 46 CYS A C 8
ATOM 10778 O O . CYS A 1 46 ? -7.168 3.653 6.457 1.00 0.00 46 CYS A O 8
ATOM 10786 N N . SER A 1 47 ? -9.063 4.123 5.337 1.00 0.00 47 SER A N 8
ATOM 10787 C CA . SER A 1 47 ? -8.695 5.510 5.078 1.00 0.00 47 SER A CA 8
ATOM 10788 C C . SER A 1 47 ? -8.152 6.174 6.340 1.00 0.00 47 SER A C 8
ATOM 10789 O O . SER A 1 47 ? -7.409 7.151 6.270 1.00 0.00 47 SER A O 8
ATOM 10797 N N . SER A 1 48 ? -8.531 5.633 7.494 1.00 0.00 48 SER A N 8
ATOM 10798 C CA . SER A 1 48 ? -8.087 6.174 8.773 1.00 0.00 48 SER A CA 8
ATOM 10799 C C . SER A 1 48 ? -6.740 5.579 9.176 1.00 0.00 48 SER A C 8
ATOM 10800 O O . SER A 1 48 ? -5.861 6.285 9.671 1.00 0.00 48 SER A O 8
ATOM 10808 N N . ASP A 1 49 ? -6.587 4.278 8.960 1.00 0.00 49 ASP A N 8
ATOM 10809 C CA . ASP A 1 49 ? -5.348 3.586 9.299 1.00 0.00 49 ASP A CA 8
ATOM 10810 C C . ASP A 1 49 ? -4.206 4.044 8.397 1.00 0.00 49 ASP A C 8
ATOM 10811 O O . ASP A 1 49 ? -3.084 4.251 8.856 1.00 0.00 49 ASP A O 8
ATOM 10820 N N . TRP A 1 50 ? -4.502 4.198 7.111 1.00 0.00 50 TRP A N 8
ATOM 10821 C CA . TRP A 1 50 ? -3.498 4.630 6.144 1.00 0.00 50 TRP A CA 8
ATOM 10822 C C . TRP A 1 50 ? -2.968 6.017 6.492 1.00 0.00 50 TRP A C 8
ATOM 10823 O O . TRP A 1 50 ? -1.787 6.304 6.303 1.00 0.00 50 TRP A O 8
ATOM 10844 N N . ALA A 1 51 ? -3.849 6.872 7.000 1.00 0.00 51 ALA A N 8
ATOM 10845 C CA . ALA A 1 51 ? -3.468 8.228 7.376 1.00 0.00 51 ALA A CA 8
ATOM 10846 C C . ALA A 1 51 ? -2.467 8.218 8.527 1.00 0.00 51 ALA A C 8
ATOM 10847 O O . ALA A 1 51 ? -1.736 9.186 8.736 1.00 0.00 51 ALA A O 8
ATOM 10854 N N . LEU A 1 52 ? -2.441 7.118 9.272 1.00 0.00 52 LEU A N 8
ATOM 10855 C CA . LEU A 1 52 ? -1.530 6.982 10.403 1.00 0.00 52 LEU A CA 8
ATOM 10856 C C . LEU A 1 52 ? -0.128 6.610 9.932 1.00 0.00 52 LEU A C 8
ATOM 10857 O O . LEU A 1 52 ? 0.868 7.001 10.542 1.00 0.00 52 LEU A O 8
ATOM 10873 N N . LEU A 1 53 ? -0.057 5.855 8.842 1.00 0.00 53 LEU A N 8
ATOM 10874 C CA . LEU A 1 53 ? 1.223 5.431 8.286 1.00 0.00 53 LEU A CA 8
ATOM 10875 C C . LEU A 1 53 ? 2.170 6.618 8.137 1.00 0.00 53 LEU A C 8
ATOM 10876 O O . LEU A 1 53 ? 1.736 7.748 7.914 1.00 0.00 53 LEU A O 8
ATOM 10892 N N . ARG A 1 54 ? 3.466 6.352 8.259 1.00 0.00 54 ARG A N 8
ATOM 10893 C CA . ARG A 1 54 ? 4.476 7.398 8.137 1.00 0.00 54 ARG A CA 8
ATOM 10894 C C . ARG A 1 54 ? 4.966 7.514 6.696 1.00 0.00 54 ARG A C 8
ATOM 10895 O O . ARG A 1 54 ? 4.828 6.580 5.906 1.00 0.00 54 ARG A O 8
ATOM 10916 N N . GLU A 1 55 ? 5.539 8.667 6.363 1.00 0.00 55 GLU A N 8
ATOM 10917 C CA . GLU A 1 55 ? 6.048 8.905 5.018 1.00 0.00 55 GLU A CA 8
ATOM 10918 C C . GLU A 1 55 ? 6.866 7.714 4.527 1.00 0.00 55 GLU A C 8
ATOM 10919 O O . GLU A 1 55 ? 6.659 7.219 3.419 1.00 0.00 55 GLU A O 8
ATOM 10931 N N . GLU A 1 56 ? 7.797 7.259 5.360 1.00 0.00 56 GLU A N 8
ATOM 10932 C CA . GLU A 1 56 ? 8.648 6.128 5.011 1.00 0.00 56 GLU A CA 8
ATOM 10933 C C . GLU A 1 56 ? 7.808 4.923 4.595 1.00 0.00 56 GLU A C 8
ATOM 10934 O O . GLU A 1 56 ? 8.085 4.281 3.584 1.00 0.00 56 GLU A O 8
ATOM 10946 N N . GLU A 1 57 ? 6.781 4.626 5.386 1.00 0.00 57 GLU A N 8
ATOM 10947 C CA . GLU A 1 57 ? 5.902 3.497 5.101 1.00 0.00 57 GLU A CA 8
ATOM 10948 C C . GLU A 1 57 ? 5.247 3.650 3.732 1.00 0.00 57 GLU A C 8
ATOM 10949 O O . GLU A 1 57 ? 5.363 2.775 2.874 1.00 0.00 57 GLU A O 8
ATOM 10961 N N . LYS A 1 58 ? 4.557 4.768 3.534 1.00 0.00 58 LYS A N 8
ATOM 10962 C CA . LYS A 1 58 ? 3.883 5.038 2.269 1.00 0.00 58 LYS A CA 8
ATOM 10963 C C . LYS A 1 58 ? 4.823 4.803 1.092 1.00 0.00 58 LYS A C 8
ATOM 10964 O O . LYS A 1 58 ? 4.462 4.140 0.119 1.00 0.00 58 LYS A O 8
ATOM 10983 N N . GLU A 1 59 ? 6.030 5.353 1.185 1.00 0.00 59 GLU A N 8
ATOM 10984 C CA . GLU A 1 59 ? 7.022 5.202 0.126 1.00 0.00 59 GLU A CA 8
ATOM 10985 C C . GLU A 1 59 ? 7.313 3.728 -0.141 1.00 0.00 59 GLU A C 8
ATOM 10986 O O . GLU A 1 59 ? 7.274 3.272 -1.285 1.00 0.00 59 GLU A O 8
ATOM 10998 N N . LYS A 1 60 ? 7.604 2.986 0.922 1.00 0.00 60 LYS A N 8
ATOM 10999 C CA . LYS A 1 60 ? 7.901 1.564 0.805 1.00 0.00 60 LYS A CA 8
ATOM 11000 C C . LYS A 1 60 ? 6.809 0.843 0.021 1.00 0.00 60 LYS A C 8
ATOM 11001 O O . LYS A 1 60 ? 7.090 0.139 -0.950 1.00 0.00 60 LYS A O 8
ATOM 11020 N N . TYR A 1 61 ? 5.564 1.022 0.448 1.00 0.00 61 TYR A N 8
ATOM 11021 C CA . TYR A 1 61 ? 4.430 0.387 -0.214 1.00 0.00 61 TYR A CA 8
ATOM 11022 C C . TYR A 1 61 ? 4.386 0.757 -1.693 1.00 0.00 61 TYR A C 8
ATOM 11023 O O . TYR A 1 61 ? 4.137 -0.092 -2.549 1.00 0.00 61 TYR A O 8
ATOM 11041 N N . ALA A 1 62 ? 4.632 2.030 -1.986 1.00 0.00 62 ALA A N 8
ATOM 11042 C CA . ALA A 1 62 ? 4.624 2.512 -3.362 1.00 0.00 62 ALA A CA 8
ATOM 11043 C C . ALA A 1 62 ? 5.757 1.888 -4.169 1.00 0.00 62 ALA A C 8
ATOM 11044 O O . ALA A 1 62 ? 5.573 1.513 -5.325 1.00 0.00 62 ALA A O 8
ATOM 11051 N N . GLU A 1 63 ? 6.929 1.784 -3.551 1.00 0.00 63 GLU A N 8
ATOM 11052 C CA . GLU A 1 63 ? 8.092 1.207 -4.214 1.00 0.00 63 GLU A CA 8
ATOM 11053 C C . GLU A 1 63 ? 7.821 -0.235 -4.634 1.00 0.00 63 GLU A C 8
ATOM 11054 O O . GLU A 1 63 ? 8.048 -0.611 -5.784 1.00 0.00 63 GLU A O 8
ATOM 11066 N N . MET A 1 64 ? 7.334 -1.037 -3.693 1.00 0.00 64 MET A N 8
ATOM 11067 C CA . MET A 1 64 ? 7.031 -2.437 -3.965 1.00 0.00 64 MET A CA 8
ATOM 11068 C C . MET A 1 64 ? 5.920 -2.561 -5.004 1.00 0.00 64 MET A C 8
ATOM 11069 O O . MET A 1 64 ? 5.910 -3.493 -5.807 1.00 0.00 64 MET A O 8
ATOM 11083 N N . ALA A 1 65 ? 4.986 -1.615 -4.982 1.00 0.00 65 ALA A N 8
ATOM 11084 C CA . ALA A 1 65 ? 3.874 -1.618 -5.923 1.00 0.00 65 ALA A CA 8
ATOM 11085 C C . ALA A 1 65 ? 4.365 -1.432 -7.355 1.00 0.00 65 ALA A C 8
ATOM 11086 O O . ALA A 1 65 ? 4.127 -2.278 -8.217 1.00 0.00 65 ALA A O 8
ATOM 11093 N N . ARG A 1 66 ? 5.050 -0.319 -7.601 1.00 0.00 66 ARG A N 8
ATOM 11094 C CA . ARG A 1 66 ? 5.573 -0.023 -8.929 1.00 0.00 66 ARG A CA 8
ATOM 11095 C C . ARG A 1 66 ? 6.513 -1.127 -9.403 1.00 0.00 66 ARG A C 8
ATOM 11096 O O . ARG A 1 66 ? 6.295 -1.731 -10.453 1.00 0.00 66 ARG A O 8
ATOM 11117 N N . GLU A 1 67 ? 7.558 -1.383 -8.623 1.00 0.00 67 GLU A N 8
ATOM 11118 C CA . GLU A 1 67 ? 8.531 -2.413 -8.964 1.00 0.00 67 GLU A CA 8
ATOM 11119 C C . GLU A 1 67 ? 7.838 -3.741 -9.258 1.00 0.00 67 GLU A C 8
ATOM 11120 O O . GLU A 1 67 ? 8.309 -4.531 -10.077 1.00 0.00 67 GLU A O 8
ATOM 11132 N N . TRP A 1 68 ? 6.719 -3.978 -8.585 1.00 0.00 68 TRP A N 8
ATOM 11133 C CA . TRP A 1 68 ? 5.960 -5.210 -8.773 1.00 0.00 68 TRP A CA 8
ATOM 11134 C C . TRP A 1 68 ? 5.298 -5.236 -10.146 1.00 0.00 68 TRP A C 8
ATOM 11135 O O . TRP A 1 68 ? 5.447 -6.200 -10.899 1.00 0.00 68 TRP A O 8
ATOM 11156 N N . ARG A 1 69 ? 4.567 -4.174 -10.467 1.00 0.00 69 ARG A N 8
ATOM 11157 C CA . ARG A 1 69 ? 3.882 -4.077 -11.750 1.00 0.00 69 ARG A CA 8
ATOM 11158 C C . ARG A 1 69 ? 4.876 -4.161 -12.905 1.00 0.00 69 ARG A C 8
ATOM 11159 O O . ARG A 1 69 ? 4.634 -4.847 -13.898 1.00 0.00 69 ARG A O 8
ATOM 11180 N N . ALA A 1 70 ? 5.994 -3.455 -12.768 1.00 0.00 70 ALA A N 8
ATOM 11181 C CA . ALA A 1 70 ? 7.025 -3.450 -13.799 1.00 0.00 70 ALA A CA 8
ATOM 11182 C C . ALA A 1 70 ? 7.614 -4.844 -13.994 1.00 0.00 70 ALA A C 8
ATOM 11183 O O . ALA A 1 70 ? 7.673 -5.352 -15.113 1.00 0.00 70 ALA A O 8
ATOM 11190 N N . ALA A 1 71 ? 8.048 -5.456 -12.897 1.00 0.00 71 ALA A N 8
ATOM 11191 C CA . ALA A 1 71 ? 8.632 -6.791 -12.947 1.00 0.00 71 ALA A CA 8
ATOM 11192 C C . ALA A 1 71 ? 7.636 -7.803 -13.505 1.00 0.00 71 ALA A C 8
ATOM 11193 O O . ALA A 1 71 ? 8.019 -8.745 -14.198 1.00 0.00 71 ALA A O 8
ATOM 11200 N N . GLN A 1 72 ? 6.359 -7.603 -13.195 1.00 0.00 72 GLN A N 8
ATOM 11201 C CA . GLN A 1 72 ? 5.310 -8.501 -13.664 1.00 0.00 72 GLN A CA 8
ATOM 11202 C C . GLN A 1 72 ? 5.029 -8.282 -15.147 1.00 0.00 72 GLN A C 8
ATOM 11203 O O . GLN A 1 72 ? 4.567 -9.186 -15.841 1.00 0.00 72 GLN A O 8
ATOM 11217 N N . GLY A 1 73 ? 5.311 -7.073 -15.626 1.00 0.00 73 GLY A N 8
ATOM 11218 C CA . GLY A 1 73 ? 5.082 -6.757 -17.024 1.00 0.00 73 GLY A CA 8
ATOM 11219 C C . GLY A 1 73 ? 6.214 -7.223 -17.917 1.00 0.00 73 GLY A C 8
ATOM 11220 O O . GLY A 1 73 ? 6.069 -8.194 -18.660 1.00 0.00 73 GLY A O 8
ATOM 11224 N N . LYS A 1 74 ? 7.345 -6.529 -17.847 1.00 0.00 74 LYS A N 8
ATOM 11225 C CA . LYS A 1 74 ? 8.508 -6.875 -18.654 1.00 0.00 74 LYS A CA 8
ATOM 11226 C C . LYS A 1 74 ? 9.181 -8.138 -18.126 1.00 0.00 74 LYS A C 8
ATOM 11227 O O . LYS A 1 74 ? 9.441 -8.260 -16.929 1.00 0.00 74 LYS A O 8
ATOM 11246 N N . ASP A 1 75 ? 9.461 -9.074 -19.026 1.00 0.00 75 ASP A N 8
ATOM 11247 C CA . ASP A 1 75 ? 10.107 -10.327 -18.651 1.00 0.00 75 ASP A CA 8
ATOM 11248 C C . ASP A 1 75 ? 11.626 -10.184 -18.675 1.00 0.00 75 ASP A C 8
ATOM 11249 O O . ASP A 1 75 ? 12.199 -9.545 -19.556 1.00 0.00 75 ASP A O 8
ATOM 11258 N N . PRO A 1 76 ? 12.293 -10.792 -17.682 1.00 0.00 76 PRO A N 8
ATOM 11259 C CA . PRO A 1 76 ? 13.754 -10.746 -17.567 1.00 0.00 76 PRO A CA 8
ATOM 11260 C C . PRO A 1 76 ? 14.447 -11.553 -18.660 1.00 0.00 76 PRO A C 8
ATOM 11261 O O . PRO A 1 76 ? 15.626 -11.345 -18.945 1.00 0.00 76 PRO A O 8
ATOM 11272 N N . GLY A 1 77 ? 13.707 -12.474 -19.270 1.00 0.00 77 GLY A N 8
ATOM 11273 C CA . GLY A 1 77 ? 14.268 -13.297 -20.325 1.00 0.00 77 GLY A CA 8
ATOM 11274 C C . GLY A 1 77 ? 15.251 -14.324 -19.798 1.00 0.00 77 GLY A C 8
ATOM 11275 O O . GLY A 1 77 ? 15.638 -14.302 -18.629 1.00 0.00 77 GLY A O 8
ATOM 11279 N N . PRO A 1 78 ? 15.669 -15.251 -20.672 1.00 0.00 78 PRO A N 8
ATOM 11280 C CA . PRO A 1 78 ? 16.616 -16.310 -20.311 1.00 0.00 78 PRO A CA 8
ATOM 11281 C C . PRO A 1 78 ? 18.020 -15.771 -20.062 1.00 0.00 78 PRO A C 8
ATOM 11282 O O . PRO A 1 78 ? 18.869 -16.459 -19.495 1.00 0.00 78 PRO A O 8
ATOM 11293 N N . SER A 1 79 ? 18.259 -14.535 -20.490 1.00 0.00 79 SER A N 8
ATOM 11294 C CA . SER A 1 79 ? 19.563 -13.905 -20.318 1.00 0.00 79 SER A CA 8
ATOM 11295 C C . SER A 1 79 ? 19.793 -13.524 -18.858 1.00 0.00 79 SER A C 8
ATOM 11296 O O . SER A 1 79 ? 18.843 -13.360 -18.092 1.00 0.00 79 SER A O 8
ATOM 11304 N N . GLU A 1 80 ? 21.059 -13.386 -18.481 1.00 0.00 80 GLU A N 8
ATOM 11305 C CA . GLU A 1 80 ? 21.415 -13.026 -17.113 1.00 0.00 80 GLU A CA 8
ATOM 11306 C C . GLU A 1 80 ? 21.556 -11.514 -16.968 1.00 0.00 80 GLU A C 8
ATOM 11307 O O . GLU A 1 80 ? 22.152 -10.850 -17.815 1.00 0.00 80 GLU A O 8
ATOM 11319 N N . LYS A 1 81 ? 21.002 -10.975 -15.887 1.00 0.00 81 LYS A N 8
ATOM 11320 C CA . LYS A 1 81 ? 21.064 -9.542 -15.629 1.00 0.00 81 LYS A CA 8
ATOM 11321 C C . LYS A 1 81 ? 20.535 -9.217 -14.235 1.00 0.00 81 LYS A C 8
ATOM 11322 O O . LYS A 1 81 ? 19.640 -9.893 -13.729 1.00 0.00 81 LYS A O 8
ATOM 11341 N N . GLN A 1 82 ? 21.093 -8.177 -13.622 1.00 0.00 82 GLN A N 8
ATOM 11342 C CA . GLN A 1 82 ? 20.675 -7.763 -12.288 1.00 0.00 82 GLN A CA 8
ATOM 11343 C C . GLN A 1 82 ? 19.178 -7.979 -12.095 1.00 0.00 82 GLN A C 8
ATOM 11344 O O . GLN A 1 82 ? 18.359 -7.194 -12.575 1.00 0.00 82 GLN A O 8
ATOM 11358 N N . LYS A 1 83 ? 18.825 -9.049 -11.390 1.00 0.00 83 LYS A N 8
ATOM 11359 C CA . LYS A 1 83 ? 17.426 -9.368 -11.132 1.00 0.00 83 LYS A CA 8
ATOM 11360 C C . LYS A 1 83 ? 17.225 -9.804 -9.684 1.00 0.00 83 LYS A C 8
ATOM 11361 O O . LYS A 1 83 ? 18.015 -10.565 -9.125 1.00 0.00 83 LYS A O 8
ATOM 11380 N N . PRO A 1 84 ? 16.145 -9.311 -9.062 1.00 0.00 84 PRO A N 8
ATOM 11381 C CA . PRO A 1 84 ? 15.815 -9.638 -7.671 1.00 0.00 84 PRO A CA 8
ATOM 11382 C C . PRO A 1 84 ? 15.370 -11.087 -7.506 1.00 0.00 84 PRO A C 8
ATOM 11383 O O . PRO A 1 84 ? 15.585 -11.918 -8.389 1.00 0.00 84 PRO A O 8
ATOM 11394 N N . VAL A 1 85 ? 14.749 -11.385 -6.369 1.00 0.00 85 VAL A N 8
ATOM 11395 C CA . VAL A 1 85 ? 14.273 -12.734 -6.089 1.00 0.00 85 VAL A CA 8
ATOM 11396 C C . VAL A 1 85 ? 13.269 -13.192 -7.139 1.00 0.00 85 VAL A C 8
ATOM 11397 O O . VAL A 1 85 ? 12.113 -12.766 -7.136 1.00 0.00 85 VAL A O 8
ATOM 11410 N N . PHE A 1 86 ? 13.714 -14.064 -8.037 1.00 0.00 86 PHE A N 8
ATOM 11411 C CA . PHE A 1 86 ? 12.853 -14.580 -9.096 1.00 0.00 86 PHE A CA 8
ATOM 11412 C C . PHE A 1 86 ? 11.470 -14.925 -8.551 1.00 0.00 86 PHE A C 8
ATOM 11413 O O . PHE A 1 86 ? 11.336 -15.416 -7.431 1.00 0.00 86 PHE A O 8
ATOM 11430 N N . THR A 1 87 ? 10.443 -14.662 -9.354 1.00 0.00 87 THR A N 8
ATOM 11431 C CA . THR A 1 87 ? 9.070 -14.943 -8.954 1.00 0.00 87 THR A CA 8
ATOM 11432 C C . THR A 1 87 ? 8.467 -16.057 -9.800 1.00 0.00 87 THR A C 8
ATOM 11433 O O . THR A 1 87 ? 7.851 -15.801 -10.835 1.00 0.00 87 THR A O 8
ATOM 11444 N N . SER A 1 88 ? 8.647 -17.297 -9.354 1.00 0.00 88 SER A N 8
ATOM 11445 C CA . SER A 1 88 ? 8.124 -18.452 -10.073 1.00 0.00 88 SER A CA 8
ATOM 11446 C C . SER A 1 88 ? 6.663 -18.236 -10.456 1.00 0.00 88 SER A C 8
ATOM 11447 O O . SER A 1 88 ? 5.909 -17.585 -9.735 1.00 0.00 88 SER A O 8
ATOM 11455 N N . GLY A 1 89 ? 6.269 -18.789 -11.601 1.00 0.00 89 GLY A N 8
ATOM 11456 C CA . GLY A 1 89 ? 4.901 -18.646 -12.061 1.00 0.00 89 GLY A CA 8
ATOM 11457 C C . GLY A 1 89 ? 4.035 -19.831 -11.681 1.00 0.00 89 GLY A C 8
ATOM 11458 O O . GLY A 1 89 ? 4.515 -20.953 -11.521 1.00 0.00 89 GLY A O 8
ATOM 11462 N N . PRO A 1 90 ? 2.724 -19.585 -11.528 1.00 0.00 90 PRO A N 8
ATOM 11463 C CA . PRO A 1 90 ? 1.762 -20.628 -11.160 1.00 0.00 90 PRO A CA 8
ATOM 11464 C C . PRO A 1 90 ? 1.542 -21.636 -12.282 1.00 0.00 90 PRO A C 8
ATOM 11465 O O . PRO A 1 90 ? 1.605 -22.846 -12.065 1.00 0.00 90 PRO A O 8
ATOM 11476 N N . SER A 1 91 ? 1.283 -21.129 -13.485 1.00 0.00 91 SER A N 8
ATOM 11477 C CA . SER A 1 91 ? 1.051 -21.986 -14.641 1.00 0.00 91 SER A CA 8
ATOM 11478 C C . SER A 1 91 ? 0.931 -21.157 -15.916 1.00 0.00 91 SER A C 8
ATOM 11479 O O . SER A 1 91 ? 0.864 -19.928 -15.867 1.00 0.00 91 SER A O 8
ATOM 11487 N N . SER A 1 92 ? 0.902 -21.838 -17.057 1.00 0.00 92 SER A N 8
ATOM 11488 C CA . SER A 1 92 ? 0.793 -21.165 -18.346 1.00 0.00 92 SER A CA 8
ATOM 11489 C C . SER A 1 92 ? -0.567 -21.429 -18.984 1.00 0.00 92 SER A C 8
ATOM 11490 O O . SER A 1 92 ? -1.294 -22.331 -18.570 1.00 0.00 92 SER A O 8
ATOM 11498 N N . GLY A 1 93 ? -0.905 -20.634 -19.995 1.00 0.00 93 GLY A N 8
ATOM 11499 C CA . GLY A 1 93 ? -2.177 -20.797 -20.674 1.00 0.00 93 GLY A CA 8
ATOM 11500 C C . GLY A 1 93 ? -2.450 -19.685 -21.668 1.00 0.00 93 GLY A C 8
ATOM 11501 O O . GLY A 1 93 ? -3.049 -18.667 -21.321 1.00 0.00 93 GLY A O 8
ATOM 11505 N N . GLY A 1 1 ? 24.975 -7.033 -15.599 1.00 0.00 1 GLY A N 9
ATOM 11506 C CA . GLY A 1 1 ? 25.599 -7.787 -14.526 1.00 0.00 1 GLY A CA 9
ATOM 11507 C C . GLY A 1 1 ? 24.636 -8.092 -13.396 1.00 0.00 1 GLY A C 9
ATOM 11508 O O . GLY A 1 1 ? 24.626 -9.202 -12.863 1.00 0.00 1 GLY A O 9
ATOM 11512 N N . SER A 1 2 ? 23.827 -7.105 -13.027 1.00 0.00 2 SER A N 9
ATOM 11513 C CA . SER A 1 2 ? 22.861 -7.271 -11.948 1.00 0.00 2 SER A CA 9
ATOM 11514 C C . SER A 1 2 ? 21.514 -6.663 -12.326 1.00 0.00 2 SER A C 9
ATOM 11515 O O . SER A 1 2 ? 21.430 -5.490 -12.692 1.00 0.00 2 SER A O 9
ATOM 11523 N N . SER A 1 3 ? 20.461 -7.470 -12.237 1.00 0.00 3 SER A N 9
ATOM 11524 C CA . SER A 1 3 ? 19.117 -7.014 -12.574 1.00 0.00 3 SER A CA 9
ATOM 11525 C C . SER A 1 3 ? 18.639 -5.956 -11.584 1.00 0.00 3 SER A C 9
ATOM 11526 O O . SER A 1 3 ? 18.092 -6.277 -10.530 1.00 0.00 3 SER A O 9
ATOM 11534 N N . GLY A 1 4 ? 18.849 -4.690 -11.933 1.00 0.00 4 GLY A N 9
ATOM 11535 C CA . GLY A 1 4 ? 18.435 -3.603 -11.066 1.00 0.00 4 GLY A CA 9
ATOM 11536 C C . GLY A 1 4 ? 18.966 -2.259 -11.524 1.00 0.00 4 GLY A C 9
ATOM 11537 O O . GLY A 1 4 ? 20.152 -2.125 -11.833 1.00 0.00 4 GLY A O 9
ATOM 11541 N N . SER A 1 5 ? 18.090 -1.262 -11.571 1.00 0.00 5 SER A N 9
ATOM 11542 C CA . SER A 1 5 ? 18.477 0.077 -12.002 1.00 0.00 5 SER A CA 9
ATOM 11543 C C . SER A 1 5 ? 17.366 1.082 -11.714 1.00 0.00 5 SER A C 9
ATOM 11544 O O . SER A 1 5 ? 16.255 0.960 -12.229 1.00 0.00 5 SER A O 9
ATOM 11552 N N . SER A 1 6 ? 17.675 2.075 -10.887 1.00 0.00 6 SER A N 9
ATOM 11553 C CA . SER A 1 6 ? 16.702 3.101 -10.526 1.00 0.00 6 SER A CA 9
ATOM 11554 C C . SER A 1 6 ? 15.958 3.600 -11.760 1.00 0.00 6 SER A C 9
ATOM 11555 O O . SER A 1 6 ? 14.731 3.532 -11.828 1.00 0.00 6 SER A O 9
ATOM 11563 N N . GLY A 1 7 ? 16.709 4.103 -12.735 1.00 0.00 7 GLY A N 9
ATOM 11564 C CA . GLY A 1 7 ? 16.103 4.608 -13.953 1.00 0.00 7 GLY A CA 9
ATOM 11565 C C . GLY A 1 7 ? 15.492 5.983 -13.772 1.00 0.00 7 GLY A C 9
ATOM 11566 O O . GLY A 1 7 ? 16.155 6.905 -13.296 1.00 0.00 7 GLY A O 9
ATOM 11570 N N . MET A 1 8 ? 14.227 6.122 -14.152 1.00 0.00 8 MET A N 9
ATOM 11571 C CA . MET A 1 8 ? 13.528 7.396 -14.029 1.00 0.00 8 MET A CA 9
ATOM 11572 C C . MET A 1 8 ? 12.221 7.226 -13.260 1.00 0.00 8 MET A C 9
ATOM 11573 O O . MET A 1 8 ? 11.450 6.296 -13.498 1.00 0.00 8 MET A O 9
ATOM 11587 N N . PRO A 1 9 ? 11.965 8.145 -12.317 1.00 0.00 9 PRO A N 9
ATOM 11588 C CA . PRO A 1 9 ? 10.751 8.118 -11.496 1.00 0.00 9 PRO A CA 9
ATOM 11589 C C . PRO A 1 9 ? 9.499 8.451 -12.299 1.00 0.00 9 PRO A C 9
ATOM 11590 O O . PRO A 1 9 ? 9.247 9.612 -12.620 1.00 0.00 9 PRO A O 9
ATOM 11601 N N . ASN A 1 10 ? 8.717 7.425 -12.621 1.00 0.00 10 ASN A N 9
ATOM 11602 C CA . ASN A 1 10 ? 7.491 7.609 -13.388 1.00 0.00 10 ASN A CA 9
ATOM 11603 C C . ASN A 1 10 ? 6.701 6.308 -13.472 1.00 0.00 10 ASN A C 9
ATOM 11604 O O . ASN A 1 10 ? 7.203 5.295 -13.961 1.00 0.00 10 ASN A O 9
ATOM 11615 N N . ARG A 1 11 ? 5.462 6.341 -12.993 1.00 0.00 11 ARG A N 9
ATOM 11616 C CA . ARG A 1 11 ? 4.602 5.164 -13.014 1.00 0.00 11 ARG A CA 9
ATOM 11617 C C . ARG A 1 11 ? 3.146 5.558 -13.247 1.00 0.00 11 ARG A C 9
ATOM 11618 O O . ARG A 1 11 ? 2.609 6.428 -12.560 1.00 0.00 11 ARG A O 9
ATOM 11639 N N . LYS A 1 12 ? 2.512 4.912 -14.220 1.00 0.00 12 LYS A N 9
ATOM 11640 C CA . LYS A 1 12 ? 1.119 5.192 -14.544 1.00 0.00 12 LYS A CA 9
ATOM 11641 C C . LYS A 1 12 ? 0.243 3.972 -14.281 1.00 0.00 12 LYS A C 9
ATOM 11642 O O . LYS A 1 12 ? 0.091 3.108 -15.144 1.00 0.00 12 LYS A O 9
ATOM 11661 N N . ALA A 1 13 ? -0.332 3.909 -13.084 1.00 0.00 13 ALA A N 9
ATOM 11662 C CA . ALA A 1 13 ? -1.196 2.797 -12.710 1.00 0.00 13 ALA A CA 9
ATOM 11663 C C . ALA A 1 13 ? -2.139 3.190 -11.577 1.00 0.00 13 ALA A C 9
ATOM 11664 O O . ALA A 1 13 ? -1.935 4.206 -10.913 1.00 0.00 13 ALA A O 9
ATOM 11671 N N . SER A 1 14 ? -3.170 2.379 -11.364 1.00 0.00 14 SER A N 9
ATOM 11672 C CA . SER A 1 14 ? -4.146 2.646 -10.314 1.00 0.00 14 SER A CA 9
ATOM 11673 C C . SER A 1 14 ? -3.668 2.095 -8.974 1.00 0.00 14 SER A C 9
ATOM 11674 O O . SER A 1 14 ? -3.634 2.810 -7.973 1.00 0.00 14 SER A O 9
ATOM 11682 N N . ARG A 1 15 ? -3.299 0.818 -8.964 1.00 0.00 15 ARG A N 9
ATOM 11683 C CA . ARG A 1 15 ? -2.824 0.170 -7.748 1.00 0.00 15 ARG A CA 9
ATOM 11684 C C . ARG A 1 15 ? -1.546 0.832 -7.243 1.00 0.00 15 ARG A C 9
ATOM 11685 O O . ARG A 1 15 ? -0.477 0.670 -7.830 1.00 0.00 15 ARG A O 9
ATOM 11706 N N . ASN A 1 16 ? -1.665 1.579 -6.150 1.00 0.00 16 ASN A N 9
ATOM 11707 C CA . ASN A 1 16 ? -0.519 2.267 -5.566 1.00 0.00 16 ASN A CA 9
ATOM 11708 C C . ASN A 1 16 ? -0.329 1.865 -4.107 1.00 0.00 16 ASN A C 9
ATOM 11709 O O . ASN A 1 16 ? -1.064 1.029 -3.582 1.00 0.00 16 ASN A O 9
ATOM 11720 N N . ALA A 1 17 ? 0.662 2.466 -3.457 1.00 0.00 17 ALA A N 9
ATOM 11721 C CA . ALA A 1 17 ? 0.947 2.174 -2.059 1.00 0.00 17 ALA A CA 9
ATOM 11722 C C . ALA A 1 17 ? -0.339 1.956 -1.269 1.00 0.00 17 ALA A C 9
ATOM 11723 O O . ALA A 1 17 ? -0.452 1.005 -0.495 1.00 0.00 17 ALA A O 9
ATOM 11730 N N . TYR A 1 18 ? -1.308 2.843 -1.470 1.00 0.00 18 TYR A N 9
ATOM 11731 C CA . TYR A 1 18 ? -2.587 2.749 -0.775 1.00 0.00 18 TYR A CA 9
ATOM 11732 C C . TYR A 1 18 ? -3.269 1.415 -1.067 1.00 0.00 18 TYR A C 9
ATOM 11733 O O . TYR A 1 18 ? -3.671 0.698 -0.151 1.00 0.00 18 TYR A O 9
ATOM 11751 N N . TYR A 1 19 ? -3.394 1.090 -2.349 1.00 0.00 19 TYR A N 9
ATOM 11752 C CA . TYR A 1 19 ? -4.028 -0.155 -2.762 1.00 0.00 19 TYR A CA 9
ATOM 11753 C C . TYR A 1 19 ? -3.381 -1.352 -2.071 1.00 0.00 19 TYR A C 9
ATOM 11754 O O . TYR A 1 19 ? -4.069 -2.255 -1.595 1.00 0.00 19 TYR A O 9
ATOM 11772 N N . PHE A 1 20 ? -2.053 -1.351 -2.020 1.00 0.00 20 PHE A N 9
ATOM 11773 C CA . PHE A 1 20 ? -1.311 -2.435 -1.388 1.00 0.00 20 PHE A CA 9
ATOM 11774 C C . PHE A 1 20 ? -1.599 -2.490 0.110 1.00 0.00 20 PHE A C 9
ATOM 11775 O O . PHE A 1 20 ? -1.607 -3.563 0.713 1.00 0.00 20 PHE A O 9
ATOM 11792 N N . PHE A 1 21 ? -1.834 -1.325 0.703 1.00 0.00 21 PHE A N 9
ATOM 11793 C CA . PHE A 1 21 ? -2.119 -1.238 2.131 1.00 0.00 21 PHE A CA 9
ATOM 11794 C C . PHE A 1 21 ? -3.504 -1.797 2.443 1.00 0.00 21 PHE A C 9
ATOM 11795 O O . PHE A 1 21 ? -3.690 -2.510 3.430 1.00 0.00 21 PHE A O 9
ATOM 11812 N N . VAL A 1 22 ? -4.474 -1.468 1.596 1.00 0.00 22 VAL A N 9
ATOM 11813 C CA . VAL A 1 22 ? -5.842 -1.938 1.780 1.00 0.00 22 VAL A CA 9
ATOM 11814 C C . VAL A 1 22 ? -5.965 -3.418 1.439 1.00 0.00 22 VAL A C 9
ATOM 11815 O O . VAL A 1 22 ? -6.708 -4.154 2.090 1.00 0.00 22 VAL A O 9
ATOM 11828 N N . GLN A 1 23 ? -5.233 -3.848 0.417 1.00 0.00 23 GLN A N 9
ATOM 11829 C CA . GLN A 1 23 ? -5.261 -5.242 -0.009 1.00 0.00 23 GLN A CA 9
ATOM 11830 C C . GLN A 1 23 ? -4.786 -6.163 1.109 1.00 0.00 23 GLN A C 9
ATOM 11831 O O . GLN A 1 23 ? -5.369 -7.220 1.345 1.00 0.00 23 GLN A O 9
ATOM 11845 N N . GLU A 1 24 ? -3.723 -5.754 1.794 1.00 0.00 24 GLU A N 9
ATOM 11846 C CA . GLU A 1 24 ? -3.168 -6.544 2.887 1.00 0.00 24 GLU A CA 9
ATOM 11847 C C . GLU A 1 24 ? -3.999 -6.377 4.155 1.00 0.00 24 GLU A C 9
ATOM 11848 O O . GLU A 1 24 ? -3.687 -6.954 5.197 1.00 0.00 24 GLU A O 9
ATOM 11860 N N . LYS A 1 25 ? -5.058 -5.581 4.061 1.00 0.00 25 LYS A N 9
ATOM 11861 C CA . LYS A 1 25 ? -5.936 -5.335 5.199 1.00 0.00 25 LYS A CA 9
ATOM 11862 C C . LYS A 1 25 ? -7.297 -5.991 4.988 1.00 0.00 25 LYS A C 9
ATOM 11863 O O . LYS A 1 25 ? -8.026 -6.250 5.945 1.00 0.00 25 LYS A O 9
ATOM 11882 N N . ILE A 1 26 ? -7.631 -6.259 3.729 1.00 0.00 26 ILE A N 9
ATOM 11883 C CA . ILE A 1 26 ? -8.903 -6.887 3.395 1.00 0.00 26 ILE A CA 9
ATOM 11884 C C . ILE A 1 26 ? -9.247 -7.994 4.385 1.00 0.00 26 ILE A C 9
ATOM 11885 O O . ILE A 1 26 ? -10.283 -7.967 5.050 1.00 0.00 26 ILE A O 9
ATOM 11901 N N . PRO A 1 27 ? -8.357 -8.992 4.489 1.00 0.00 27 PRO A N 9
ATOM 11902 C CA . PRO A 1 27 ? -8.543 -10.128 5.397 1.00 0.00 27 PRO A CA 9
ATOM 11903 C C . PRO A 1 27 ? -8.409 -9.725 6.862 1.00 0.00 27 PRO A C 9
ATOM 11904 O O . PRO A 1 27 ? -8.961 -10.379 7.746 1.00 0.00 27 PRO A O 9
ATOM 11915 N N . GLU A 1 28 ? -7.673 -8.647 7.110 1.00 0.00 28 GLU A N 9
ATOM 11916 C CA . GLU A 1 28 ? -7.467 -8.159 8.469 1.00 0.00 28 GLU A CA 9
ATOM 11917 C C . GLU A 1 28 ? -8.759 -7.586 9.042 1.00 0.00 28 GLU A C 9
ATOM 11918 O O . GLU A 1 28 ? -9.086 -7.806 10.209 1.00 0.00 28 GLU A O 9
ATOM 11930 N N . LEU A 1 29 ? -9.491 -6.848 8.214 1.00 0.00 29 LEU A N 9
ATOM 11931 C CA . LEU A 1 29 ? -10.749 -6.242 8.638 1.00 0.00 29 LEU A CA 9
ATOM 11932 C C . LEU A 1 29 ? -11.848 -7.292 8.755 1.00 0.00 29 LEU A C 9
ATOM 11933 O O . LEU A 1 29 ? -12.661 -7.254 9.677 1.00 0.00 29 LEU A O 9
ATOM 11949 N N . ARG A 1 30 ? -11.865 -8.230 7.813 1.00 0.00 30 ARG A N 9
ATOM 11950 C CA . ARG A 1 30 ? -12.864 -9.293 7.812 1.00 0.00 30 ARG A CA 9
ATOM 11951 C C . ARG A 1 30 ? -12.921 -9.988 9.170 1.00 0.00 30 ARG A C 9
ATOM 11952 O O . ARG A 1 30 ? -14.001 -10.286 9.680 1.00 0.00 30 ARG A O 9
ATOM 11973 N N . ARG A 1 31 ? -11.752 -10.243 9.748 1.00 0.00 31 ARG A N 9
ATOM 11974 C CA . ARG A 1 31 ? -11.669 -10.904 11.045 1.00 0.00 31 ARG A CA 9
ATOM 11975 C C . ARG A 1 31 ? -12.299 -10.043 12.135 1.00 0.00 31 ARG A C 9
ATOM 11976 O O . ARG A 1 31 ? -12.969 -10.553 13.033 1.00 0.00 31 ARG A O 9
ATOM 11997 N N . ARG A 1 32 ? -12.079 -8.735 12.050 1.00 0.00 32 ARG A N 9
ATOM 11998 C CA . ARG A 1 32 ? -12.624 -7.803 13.030 1.00 0.00 32 ARG A CA 9
ATOM 11999 C C . ARG A 1 32 ? -14.147 -7.894 13.078 1.00 0.00 32 ARG A C 9
ATOM 12000 O O . ARG A 1 32 ? -14.746 -7.868 14.152 1.00 0.00 32 ARG A O 9
ATOM 12021 N N . GLY A 1 33 ? -14.765 -8.000 11.907 1.00 0.00 33 GLY A N 9
ATOM 12022 C CA . GLY A 1 33 ? -16.212 -8.091 11.837 1.00 0.00 33 GLY A CA 9
ATOM 12023 C C . GLY A 1 33 ? -16.821 -7.011 10.965 1.00 0.00 33 GLY A C 9
ATOM 12024 O O . GLY A 1 33 ? -17.955 -6.588 11.189 1.00 0.00 33 GLY A O 9
ATOM 12028 N N . LEU A 1 34 ? -16.065 -6.562 9.969 1.00 0.00 34 LEU A N 9
ATOM 12029 C CA . LEU A 1 34 ? -16.536 -5.522 9.061 1.00 0.00 34 LEU A CA 9
ATOM 12030 C C . LEU A 1 34 ? -16.828 -6.098 7.678 1.00 0.00 34 LEU A C 9
ATOM 12031 O O . LEU A 1 34 ? -16.140 -6.996 7.195 1.00 0.00 34 LEU A O 9
ATOM 12047 N N . PRO A 1 35 ? -17.874 -5.567 7.026 1.00 0.00 35 PRO A N 9
ATOM 12048 C CA . PRO A 1 35 ? -18.279 -6.011 5.690 1.00 0.00 35 PRO A CA 9
ATOM 12049 C C . PRO A 1 35 ? -17.276 -5.605 4.615 1.00 0.00 35 PRO A C 9
ATOM 12050 O O . PRO A 1 35 ? -17.413 -4.555 3.988 1.00 0.00 35 PRO A O 9
ATOM 12061 N N . VAL A 1 36 ? -16.269 -6.447 4.405 1.00 0.00 36 VAL A N 9
ATOM 12062 C CA . VAL A 1 36 ? -15.243 -6.176 3.404 1.00 0.00 36 VAL A CA 9
ATOM 12063 C C . VAL A 1 36 ? -15.067 -7.363 2.463 1.00 0.00 36 VAL A C 9
ATOM 12064 O O . VAL A 1 36 ? -14.614 -8.431 2.873 1.00 0.00 36 VAL A O 9
ATOM 12077 N N . ALA A 1 37 ? -15.427 -7.168 1.198 1.00 0.00 37 ALA A N 9
ATOM 12078 C CA . ALA A 1 37 ? -15.306 -8.221 0.198 1.00 0.00 37 ALA A CA 9
ATOM 12079 C C . ALA A 1 37 ? -14.104 -7.982 -0.707 1.00 0.00 37 ALA A C 9
ATOM 12080 O O . ALA A 1 37 ? -13.416 -8.923 -1.104 1.00 0.00 37 ALA A O 9
ATOM 12087 N N . ARG A 1 38 ? -13.855 -6.718 -1.033 1.00 0.00 38 ARG A N 9
ATOM 12088 C CA . ARG A 1 38 ? -12.735 -6.356 -1.894 1.00 0.00 38 ARG A CA 9
ATOM 12089 C C . ARG A 1 38 ? -12.046 -5.092 -1.388 1.00 0.00 38 ARG A C 9
ATOM 12090 O O . ARG A 1 38 ? -12.396 -4.561 -0.333 1.00 0.00 38 ARG A O 9
ATOM 12111 N N . VAL A 1 39 ? -11.064 -4.616 -2.146 1.00 0.00 39 VAL A N 9
ATOM 12112 C CA . VAL A 1 39 ? -10.325 -3.415 -1.775 1.00 0.00 39 VAL A CA 9
ATOM 12113 C C . VAL A 1 39 ? -11.260 -2.219 -1.628 1.00 0.00 39 VAL A C 9
ATOM 12114 O O . VAL A 1 39 ? -11.249 -1.533 -0.606 1.00 0.00 39 VAL A O 9
ATOM 12127 N N . ALA A 1 40 ? -12.067 -1.976 -2.654 1.00 0.00 40 ALA A N 9
ATOM 12128 C CA . ALA A 1 40 ? -13.010 -0.864 -2.639 1.00 0.00 40 ALA A CA 9
ATOM 12129 C C . ALA A 1 40 ? -13.797 -0.831 -1.333 1.00 0.00 40 ALA A C 9
ATOM 12130 O O . ALA A 1 40 ? -14.164 0.238 -0.844 1.00 0.00 40 ALA A O 9
ATOM 12137 N N . ASP A 1 41 ? -14.055 -2.008 -0.773 1.00 0.00 41 ASP A N 9
ATOM 12138 C CA . ASP A 1 41 ? -14.799 -2.113 0.476 1.00 0.00 41 ASP A CA 9
ATOM 12139 C C . ASP A 1 41 ? -13.922 -1.734 1.666 1.00 0.00 41 ASP A C 9
ATOM 12140 O O . ASP A 1 41 ? -14.363 -1.038 2.578 1.00 0.00 41 ASP A O 9
ATOM 12149 N N . ALA A 1 42 ? -12.676 -2.199 1.646 1.00 0.00 42 ALA A N 9
ATOM 12150 C CA . ALA A 1 42 ? -11.736 -1.907 2.722 1.00 0.00 42 ALA A CA 9
ATOM 12151 C C . ALA A 1 42 ? -11.005 -0.593 2.471 1.00 0.00 42 ALA A C 9
ATOM 12152 O O . ALA A 1 42 ? -10.063 -0.250 3.186 1.00 0.00 42 ALA A O 9
ATOM 12159 N N . ILE A 1 43 ? -11.443 0.137 1.451 1.00 0.00 43 ILE A N 9
ATOM 12160 C CA . ILE A 1 43 ? -10.830 1.414 1.107 1.00 0.00 43 ILE A CA 9
ATOM 12161 C C . ILE A 1 43 ? -11.049 2.444 2.209 1.00 0.00 43 ILE A C 9
ATOM 12162 O O . ILE A 1 43 ? -10.105 2.989 2.781 1.00 0.00 43 ILE A O 9
ATOM 12178 N N . PRO A 1 44 ? -12.325 2.719 2.517 1.00 0.00 44 PRO A N 9
ATOM 12179 C CA . PRO A 1 44 ? -12.700 3.683 3.555 1.00 0.00 44 PRO A CA 9
ATOM 12180 C C . PRO A 1 44 ? -12.366 3.185 4.957 1.00 0.00 44 PRO A C 9
ATOM 12181 O O . PRO A 1 44 ? -11.816 3.924 5.774 1.00 0.00 44 PRO A O 9
ATOM 12192 N N . TYR A 1 45 ? -12.701 1.929 5.229 1.00 0.00 45 TYR A N 9
ATOM 12193 C CA . TYR A 1 45 ? -12.438 1.333 6.533 1.00 0.00 45 TYR A CA 9
ATOM 12194 C C . TYR A 1 45 ? -10.956 1.417 6.882 1.00 0.00 45 TYR A C 9
ATOM 12195 O O . TYR A 1 45 ? -10.561 1.191 8.027 1.00 0.00 45 TYR A O 9
ATOM 12213 N N . CYS A 1 46 ? -10.138 1.744 5.887 1.00 0.00 46 CYS A N 9
ATOM 12214 C CA . CYS A 1 46 ? -8.697 1.858 6.087 1.00 0.00 46 CYS A CA 9
ATOM 12215 C C . CYS A 1 46 ? -8.248 3.312 5.983 1.00 0.00 46 CYS A C 9
ATOM 12216 O O . CYS A 1 46 ? -7.280 3.720 6.624 1.00 0.00 46 CYS A O 9
ATOM 12224 N N . SER A 1 47 ? -8.956 4.089 5.170 1.00 0.00 47 SER A N 9
ATOM 12225 C CA . SER A 1 47 ? -8.627 5.496 4.977 1.00 0.00 47 SER A CA 9
ATOM 12226 C C . SER A 1 47 ? -8.120 6.118 6.275 1.00 0.00 47 SER A C 9
ATOM 12227 O O . SER A 1 47 ? -7.291 7.028 6.259 1.00 0.00 47 SER A O 9
ATOM 12235 N N . SER A 1 48 ? -8.626 5.619 7.399 1.00 0.00 48 SER A N 9
ATOM 12236 C CA . SER A 1 48 ? -8.229 6.127 8.707 1.00 0.00 48 SER A CA 9
ATOM 12237 C C . SER A 1 48 ? -6.858 5.590 9.105 1.00 0.00 48 SER A C 9
ATOM 12238 O O . SER A 1 48 ? -5.959 6.353 9.460 1.00 0.00 48 SER A O 9
ATOM 12246 N N . ASP A 1 49 ? -6.705 4.272 9.044 1.00 0.00 49 ASP A N 9
ATOM 12247 C CA . ASP A 1 49 ? -5.443 3.632 9.396 1.00 0.00 49 ASP A CA 9
ATOM 12248 C C . ASP A 1 49 ? -4.311 4.134 8.505 1.00 0.00 49 ASP A C 9
ATOM 12249 O O . ASP A 1 49 ? -3.218 4.434 8.985 1.00 0.00 49 ASP A O 9
ATOM 12258 N N . TRP A 1 50 ? -4.581 4.222 7.208 1.00 0.00 50 TRP A N 9
ATOM 12259 C CA . TRP A 1 50 ? -3.584 4.687 6.250 1.00 0.00 50 TRP A CA 9
ATOM 12260 C C . TRP A 1 50 ? -3.030 6.048 6.659 1.00 0.00 50 TRP A C 9
ATOM 12261 O O . TRP A 1 50 ? -1.846 6.327 6.474 1.00 0.00 50 TRP A O 9
ATOM 12282 N N . ALA A 1 51 ? -3.894 6.892 7.214 1.00 0.00 51 ALA A N 9
ATOM 12283 C CA . ALA A 1 51 ? -3.489 8.222 7.651 1.00 0.00 51 ALA A CA 9
ATOM 12284 C C . ALA A 1 51 ? -2.516 8.143 8.821 1.00 0.00 51 ALA A C 9
ATOM 12285 O O . ALA A 1 51 ? -1.811 9.109 9.123 1.00 0.00 51 ALA A O 9
ATOM 12292 N N . LEU A 1 52 ? -2.480 6.990 9.478 1.00 0.00 52 LEU A N 9
ATOM 12293 C CA . LEU A 1 52 ? -1.592 6.785 10.617 1.00 0.00 52 LEU A CA 9
ATOM 12294 C C . LEU A 1 52 ? -0.172 6.478 10.153 1.00 0.00 52 LEU A C 9
ATOM 12295 O O . LEU A 1 52 ? 0.800 6.784 10.846 1.00 0.00 52 LEU A O 9
ATOM 12311 N N . LEU A 1 53 ? -0.058 5.873 8.975 1.00 0.00 53 LEU A N 9
ATOM 12312 C CA . LEU A 1 53 ? 1.244 5.527 8.416 1.00 0.00 53 LEU A CA 9
ATOM 12313 C C . LEU A 1 53 ? 2.118 6.767 8.260 1.00 0.00 53 LEU A C 9
ATOM 12314 O O . LEU A 1 53 ? 1.616 7.890 8.222 1.00 0.00 53 LEU A O 9
ATOM 12330 N N . ARG A 1 54 ? 3.426 6.555 8.167 1.00 0.00 54 ARG A N 9
ATOM 12331 C CA . ARG A 1 54 ? 4.370 7.657 8.014 1.00 0.00 54 ARG A CA 9
ATOM 12332 C C . ARG A 1 54 ? 4.936 7.693 6.597 1.00 0.00 54 ARG A C 9
ATOM 12333 O O . ARG A 1 54 ? 4.821 6.724 5.848 1.00 0.00 54 ARG A O 9
ATOM 12354 N N . GLU A 1 55 ? 5.547 8.819 6.239 1.00 0.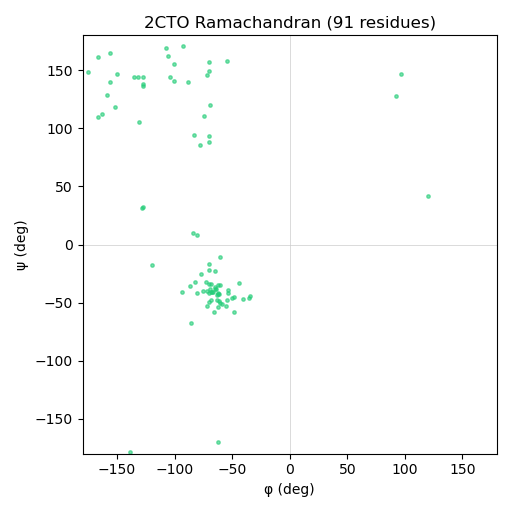00 55 GLU A N 9
ATOM 12355 C CA . GLU A 1 55 ? 6.130 8.981 4.912 1.00 0.00 55 GLU A CA 9
ATOM 12356 C C . GLU A 1 55 ? 6.922 7.741 4.511 1.00 0.00 55 GLU A C 9
ATOM 12357 O O . GLU A 1 55 ? 6.775 7.231 3.401 1.00 0.00 55 GLU A O 9
ATOM 12369 N N . GLU A 1 56 ? 7.764 7.263 5.423 1.00 0.00 56 GLU A N 9
ATOM 12370 C CA . GLU A 1 56 ? 8.581 6.084 5.163 1.00 0.00 56 GLU A CA 9
ATOM 12371 C C . GLU A 1 56 ? 7.715 4.907 4.723 1.00 0.00 56 GLU A C 9
ATOM 12372 O O . GLU A 1 56 ? 7.967 4.290 3.690 1.00 0.00 56 GLU A O 9
ATOM 12384 N N . GLU A 1 57 ? 6.693 4.604 5.517 1.00 0.00 57 GLU A N 9
ATOM 12385 C CA . GLU A 1 57 ? 5.790 3.499 5.212 1.00 0.00 57 GLU A CA 9
ATOM 12386 C C . GLU A 1 57 ? 5.168 3.674 3.829 1.00 0.00 57 GLU A C 9
ATOM 12387 O O . GLU A 1 57 ? 5.266 2.791 2.976 1.00 0.00 57 GLU A O 9
ATOM 12399 N N . LYS A 1 58 ? 4.528 4.818 3.614 1.00 0.00 58 LYS A N 9
ATOM 12400 C CA . LYS A 1 58 ? 3.890 5.110 2.336 1.00 0.00 58 LYS A CA 9
ATOM 12401 C C . LYS A 1 58 ? 4.851 4.861 1.178 1.00 0.00 58 LYS A C 9
ATOM 12402 O O . LYS A 1 58 ? 4.482 4.255 0.173 1.00 0.00 58 LYS A O 9
ATOM 12421 N N . GLU A 1 59 ? 6.085 5.331 1.328 1.00 0.00 59 GLU A N 9
ATOM 12422 C CA . GLU A 1 59 ? 7.100 5.158 0.294 1.00 0.00 59 GLU A CA 9
ATOM 12423 C C . GLU A 1 59 ? 7.352 3.678 0.022 1.00 0.00 59 GLU A C 9
ATOM 12424 O O . GLU A 1 59 ? 7.352 3.236 -1.127 1.00 0.00 59 GLU A O 9
ATOM 12436 N N . LYS A 1 60 ? 7.567 2.915 1.089 1.00 0.00 60 LYS A N 9
ATOM 12437 C CA . LYS A 1 60 ? 7.820 1.484 0.968 1.00 0.00 60 LYS A CA 9
ATOM 12438 C C . LYS A 1 60 ? 6.714 0.800 0.170 1.00 0.00 60 LYS A C 9
ATOM 12439 O O . LYS A 1 60 ? 6.982 0.077 -0.789 1.00 0.00 60 LYS A O 9
ATOM 12458 N N . TYR A 1 61 ? 5.470 1.037 0.573 1.00 0.00 61 TYR A N 9
ATOM 12459 C CA . TYR A 1 61 ? 4.323 0.444 -0.104 1.00 0.00 61 TYR A CA 9
ATOM 12460 C C . TYR A 1 61 ? 4.312 0.812 -1.584 1.00 0.00 61 TYR A C 9
ATOM 12461 O O . TYR A 1 61 ? 4.029 -0.025 -2.441 1.00 0.00 61 TYR A O 9
ATOM 12479 N N . ALA A 1 62 ? 4.623 2.070 -1.875 1.00 0.00 62 ALA A N 9
ATOM 12480 C CA . ALA A 1 62 ? 4.654 2.551 -3.252 1.00 0.00 62 ALA A CA 9
ATOM 12481 C C . ALA A 1 62 ? 5.770 1.880 -4.043 1.00 0.00 62 ALA A C 9
ATOM 12482 O O . ALA A 1 62 ? 5.596 1.544 -5.214 1.00 0.00 62 ALA A O 9
ATOM 12489 N N . GLU A 1 63 ? 6.915 1.688 -3.397 1.00 0.00 63 GLU A N 9
ATOM 12490 C CA . GLU A 1 63 ? 8.060 1.057 -4.042 1.00 0.00 63 GLU A CA 9
ATOM 12491 C C . GLU A 1 63 ? 7.733 -0.375 -4.453 1.00 0.00 63 GLU A C 9
ATOM 12492 O O . GLU A 1 63 ? 7.932 -0.763 -5.604 1.00 0.00 63 GLU A O 9
ATOM 12504 N N . MET A 1 64 ? 7.231 -1.157 -3.502 1.00 0.00 64 MET A N 9
ATOM 12505 C CA . MET A 1 64 ? 6.875 -2.546 -3.765 1.00 0.00 64 MET A CA 9
ATOM 12506 C C . MET A 1 64 ? 5.756 -2.635 -4.797 1.00 0.00 64 MET A C 9
ATOM 12507 O O . MET A 1 64 ? 5.667 -3.607 -5.548 1.00 0.00 64 MET A O 9
ATOM 12521 N N . ALA A 1 65 ? 4.904 -1.616 -4.828 1.00 0.00 65 ALA A N 9
ATOM 12522 C CA . ALA A 1 65 ? 3.790 -1.580 -5.769 1.00 0.00 65 ALA A CA 9
ATOM 12523 C C . ALA A 1 65 ? 4.289 -1.431 -7.203 1.00 0.00 65 ALA A C 9
ATOM 12524 O O . ALA A 1 65 ? 4.008 -2.270 -8.059 1.00 0.00 65 ALA A O 9
ATOM 12531 N N . ARG A 1 66 ? 5.030 -0.357 -7.459 1.00 0.00 66 ARG A N 9
ATOM 12532 C CA . ARG A 1 66 ? 5.565 -0.098 -8.790 1.00 0.00 66 ARG A CA 9
ATOM 12533 C C . ARG A 1 66 ? 6.464 -1.243 -9.247 1.00 0.00 66 ARG A C 9
ATOM 12534 O O . ARG A 1 66 ? 6.233 -1.846 -10.294 1.00 0.00 66 ARG A O 9
ATOM 12555 N N . GLU A 1 67 ? 7.489 -1.536 -8.454 1.00 0.00 67 GLU A N 9
ATOM 12556 C CA . GLU A 1 67 ? 8.422 -2.609 -8.778 1.00 0.00 67 GLU A CA 9
ATOM 12557 C C . GLU A 1 67 ? 7.678 -3.903 -9.093 1.00 0.00 67 GLU A C 9
ATOM 12558 O O . GLU A 1 67 ? 8.057 -4.645 -9.998 1.00 0.00 67 GLU A O 9
ATOM 12570 N N . TRP A 1 68 ? 6.617 -4.165 -8.338 1.00 0.00 68 TRP A N 9
ATOM 12571 C CA . TRP A 1 68 ? 5.818 -5.370 -8.535 1.00 0.00 68 TRP A CA 9
ATOM 12572 C C . TRP A 1 68 ? 5.144 -5.359 -9.902 1.00 0.00 68 TRP A C 9
ATOM 12573 O O . TRP A 1 68 ? 5.256 -6.316 -10.667 1.00 0.00 68 TRP A O 9
ATOM 12594 N N . ARG A 1 69 ? 4.446 -4.269 -10.204 1.00 0.00 69 ARG A N 9
ATOM 12595 C CA . ARG A 1 69 ? 3.752 -4.134 -11.479 1.00 0.00 69 ARG A CA 9
ATOM 12596 C C . ARG A 1 69 ? 4.729 -4.267 -12.644 1.00 0.00 69 ARG A C 9
ATOM 12597 O O . ARG A 1 69 ? 4.462 -4.981 -13.611 1.00 0.00 69 ARG A O 9
ATOM 12618 N N . ALA A 1 70 ? 5.859 -3.576 -12.545 1.00 0.00 70 ALA A N 9
ATOM 12619 C CA . ALA A 1 70 ? 6.874 -3.619 -13.590 1.00 0.00 70 ALA A CA 9
ATOM 12620 C C . ALA A 1 70 ? 7.340 -5.048 -13.844 1.00 0.00 70 ALA A C 9
ATOM 12621 O O . ALA A 1 70 ? 7.317 -5.526 -14.978 1.00 0.00 70 ALA A O 9
ATOM 12628 N N . ALA A 1 71 ? 7.766 -5.724 -12.782 1.00 0.00 71 ALA A N 9
ATOM 12629 C CA . ALA A 1 71 ? 8.237 -7.099 -12.891 1.00 0.00 71 ALA A CA 9
ATOM 12630 C C . ALA A 1 71 ? 7.129 -8.022 -13.389 1.00 0.00 71 ALA A C 9
ATOM 12631 O O . ALA A 1 71 ? 7.386 -8.977 -14.120 1.00 0.00 71 ALA A O 9
ATOM 12638 N N . GLN A 1 72 ? 5.897 -7.728 -12.986 1.00 0.00 72 GLN A N 9
ATOM 12639 C CA . GLN A 1 72 ? 4.750 -8.534 -13.391 1.00 0.00 72 GLN A CA 9
ATOM 12640 C C . GLN A 1 72 ? 4.477 -8.380 -14.884 1.00 0.00 72 GLN A C 9
ATOM 12641 O O . GLN A 1 72 ? 3.923 -9.277 -15.519 1.00 0.00 72 GLN A O 9
ATOM 12655 N N . GLY A 1 73 ? 4.871 -7.237 -15.438 1.00 0.00 73 GLY A N 9
ATOM 12656 C CA . GLY A 1 73 ? 4.659 -6.987 -16.852 1.00 0.00 73 GLY A CA 9
ATOM 12657 C C . GLY A 1 73 ? 4.237 -5.559 -17.132 1.00 0.00 73 GLY A C 9
ATOM 12658 O O . GLY A 1 73 ? 3.314 -5.318 -17.911 1.00 0.00 73 GLY A O 9
ATOM 12662 N N . LYS A 1 74 ? 4.911 -4.609 -16.494 1.00 0.00 74 LYS A N 9
ATOM 12663 C CA . LYS A 1 74 ? 4.601 -3.196 -16.677 1.00 0.00 74 LYS A CA 9
ATOM 12664 C C . LYS A 1 74 ? 5.872 -2.386 -16.912 1.00 0.00 74 LYS A C 9
ATOM 12665 O O . LYS A 1 74 ? 6.324 -1.653 -16.032 1.00 0.00 74 LYS A O 9
ATOM 12684 N N . ASP A 1 75 ? 6.442 -2.521 -18.104 1.00 0.00 75 ASP A N 9
ATOM 12685 C CA . ASP A 1 75 ? 7.660 -1.799 -18.455 1.00 0.00 75 ASP A CA 9
ATOM 12686 C C . ASP A 1 75 ? 7.469 -0.296 -18.282 1.00 0.00 75 ASP A C 9
ATOM 12687 O O . ASP A 1 75 ? 6.397 0.252 -18.535 1.00 0.00 75 ASP A O 9
ATOM 12696 N N . PRO A 1 76 ? 8.535 0.388 -17.839 1.00 0.00 76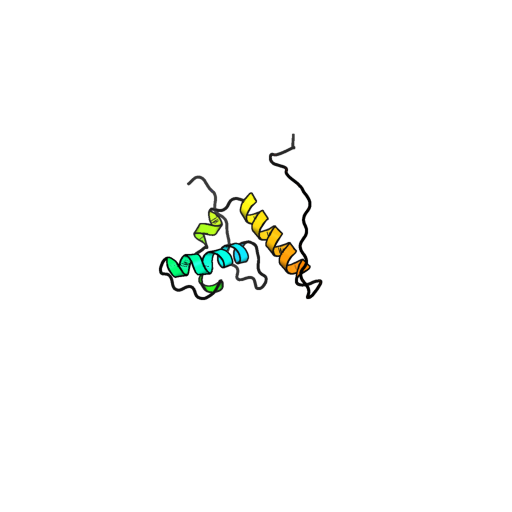 PRO A N 9
ATOM 12697 C CA . PRO A 1 76 ? 8.509 1.838 -17.622 1.00 0.00 76 PRO A CA 9
ATOM 12698 C C . PRO A 1 76 ? 8.428 2.619 -18.929 1.00 0.00 76 PRO A C 9
ATOM 12699 O O . PRO A 1 76 ? 8.092 3.802 -18.936 1.00 0.00 76 PRO A O 9
ATOM 12710 N N . GLY A 1 77 ? 8.738 1.949 -20.034 1.00 0.00 77 GLY A N 9
ATOM 12711 C CA . GLY A 1 77 ? 8.693 2.596 -21.332 1.00 0.00 77 GLY A CA 9
ATOM 12712 C C . GLY A 1 77 ? 9.893 2.252 -22.193 1.00 0.00 77 GLY A C 9
ATOM 12713 O O . GLY A 1 77 ? 10.562 1.240 -21.988 1.00 0.00 77 GLY A O 9
ATOM 12717 N N . PRO A 1 78 ? 10.178 3.109 -23.186 1.00 0.00 78 PRO A N 9
ATOM 12718 C CA . PRO A 1 78 ? 11.305 2.911 -24.102 1.00 0.00 78 PRO A CA 9
ATOM 12719 C C . PRO A 1 78 ? 12.653 3.105 -23.415 1.00 0.00 78 PRO A C 9
ATOM 12720 O O . PRO A 1 78 ? 12.732 3.711 -22.347 1.00 0.00 78 PRO A O 9
ATOM 12731 N N . SER A 1 79 ? 13.708 2.588 -24.034 1.00 0.00 79 SER A N 9
ATOM 12732 C CA . SER A 1 79 ? 15.052 2.701 -23.480 1.00 0.00 79 SER A CA 9
ATOM 12733 C C . SER A 1 79 ? 15.955 3.511 -24.407 1.00 0.00 79 SER A C 9
ATOM 12734 O O . SER A 1 79 ? 16.478 2.990 -25.391 1.00 0.00 79 SER A O 9
ATOM 12742 N N . GLU A 1 80 ? 16.132 4.788 -24.083 1.00 0.00 80 GLU A N 9
ATOM 12743 C CA . GLU A 1 80 ? 16.970 5.670 -24.885 1.00 0.00 80 GLU A CA 9
ATOM 12744 C C . GLU A 1 80 ? 18.450 5.394 -24.632 1.00 0.00 80 GLU A C 9
ATOM 12745 O O . GLU A 1 80 ? 18.807 4.648 -23.720 1.00 0.00 80 GLU A O 9
ATOM 12757 N N . LYS A 1 81 ? 19.306 5.998 -25.448 1.00 0.00 81 LYS A N 9
ATOM 12758 C CA . LYS A 1 81 ? 20.747 5.819 -25.314 1.00 0.00 81 LYS A CA 9
ATOM 12759 C C . LYS A 1 81 ? 21.389 7.040 -24.663 1.00 0.00 81 LYS A C 9
ATOM 12760 O O . LYS A 1 81 ? 22.390 7.561 -25.154 1.00 0.00 81 LYS A O 9
ATOM 12779 N N . GLN A 1 82 ? 20.807 7.490 -23.556 1.00 0.00 82 GLN A N 9
ATOM 12780 C CA . GLN A 1 82 ? 21.324 8.650 -22.839 1.00 0.00 82 GLN A CA 9
ATOM 12781 C C . GLN A 1 82 ? 21.614 8.303 -21.382 1.00 0.00 82 GLN A C 9
ATOM 12782 O O . GLN A 1 82 ? 20.708 8.267 -20.549 1.00 0.00 82 GLN A O 9
ATOM 12796 N N . LYS A 1 83 ? 22.883 8.049 -21.081 1.00 0.00 83 LYS A N 9
ATOM 12797 C CA . LYS A 1 83 ? 23.294 7.706 -19.725 1.00 0.00 83 LYS A CA 9
ATOM 12798 C C . LYS A 1 83 ? 24.520 8.512 -19.308 1.00 0.00 83 LYS A C 9
ATOM 12799 O O . LYS A 1 83 ? 25.655 8.039 -19.373 1.00 0.00 83 LYS A O 9
ATOM 12818 N N . PRO A 1 84 ? 24.290 9.758 -18.868 1.00 0.00 84 PRO A N 9
ATOM 12819 C CA . PRO A 1 84 ? 25.364 10.654 -18.430 1.00 0.00 84 PRO A CA 9
ATOM 12820 C C . PRO A 1 84 ? 25.997 10.203 -17.118 1.00 0.00 84 PRO A C 9
ATOM 12821 O O . PRO A 1 84 ? 25.337 9.594 -16.275 1.00 0.00 84 PRO A O 9
ATOM 12832 N N . VAL A 1 85 ? 27.281 10.504 -16.952 1.00 0.00 85 VAL A N 9
ATOM 12833 C CA . VAL A 1 85 ? 28.004 10.130 -15.741 1.00 0.00 85 VAL A CA 9
ATOM 12834 C C . VAL A 1 85 ? 28.667 11.344 -15.100 1.00 0.00 85 VAL A C 9
ATOM 12835 O O . VAL A 1 85 ? 29.384 12.096 -15.763 1.00 0.00 85 VAL A O 9
ATOM 12848 N N . PHE A 1 86 ? 28.424 11.531 -13.807 1.00 0.00 86 PHE A N 9
ATOM 12849 C CA . PHE A 1 86 ? 28.998 12.655 -13.076 1.00 0.00 86 PHE A CA 9
ATOM 12850 C C . PHE A 1 86 ? 30.476 12.414 -12.783 1.00 0.00 86 PHE A C 9
ATOM 12851 O O . PHE A 1 86 ? 30.910 11.276 -12.608 1.00 0.00 86 PHE A O 9
ATOM 12868 N N . THR A 1 87 ? 31.246 13.497 -12.729 1.00 0.00 87 THR A N 9
ATOM 12869 C CA . THR A 1 87 ? 32.675 13.406 -12.459 1.00 0.00 87 THR A CA 9
ATOM 12870 C C . THR A 1 87 ? 33.039 14.141 -11.175 1.00 0.00 87 THR A C 9
ATOM 12871 O O . THR A 1 87 ? 32.736 15.324 -11.017 1.00 0.00 87 THR A O 9
ATOM 12882 N N . SER A 1 88 ? 33.694 13.434 -10.259 1.00 0.00 88 SER A N 9
ATOM 12883 C CA . SER A 1 88 ? 34.097 14.020 -8.985 1.00 0.00 88 SER A CA 9
ATOM 12884 C C . SER A 1 88 ? 35.449 14.716 -9.113 1.00 0.00 88 SER A C 9
ATOM 12885 O O . SER A 1 88 ? 36.277 14.344 -9.943 1.00 0.00 88 SER A O 9
ATOM 12893 N N . GLY A 1 89 ? 35.665 15.731 -8.281 1.00 0.00 89 GLY A N 9
ATOM 12894 C CA . GLY A 1 89 ? 36.916 16.465 -8.315 1.00 0.00 89 GLY A CA 9
ATOM 12895 C C . GLY A 1 89 ? 37.512 16.661 -6.935 1.00 0.00 89 GLY A C 9
ATOM 12896 O O . GLY A 1 89 ? 37.476 17.754 -6.371 1.00 0.00 89 GLY A O 9
ATOM 12900 N N . PRO A 1 90 ? 38.072 15.582 -6.370 1.00 0.00 90 PRO A N 9
ATOM 12901 C CA . PRO A 1 90 ? 38.688 15.615 -5.040 1.00 0.00 90 PRO A CA 9
ATOM 12902 C C . PRO A 1 90 ? 39.983 16.421 -5.019 1.00 0.00 90 PRO A C 9
ATOM 12903 O O . PRO A 1 90 ? 40.642 16.527 -3.985 1.00 0.00 90 PRO A O 9
ATOM 12914 N N . SER A 1 91 ? 40.340 16.987 -6.168 1.00 0.00 91 SER A N 9
ATOM 12915 C CA . SER A 1 91 ? 41.558 17.780 -6.282 1.00 0.00 91 SER A CA 9
ATOM 12916 C C . SER A 1 91 ? 42.779 16.963 -5.872 1.00 0.00 91 SER A C 9
ATOM 12917 O O . SER A 1 91 ? 43.598 17.411 -5.070 1.00 0.00 91 SER A O 9
ATOM 12925 N N . SER A 1 92 ? 42.894 15.762 -6.427 1.00 0.00 92 SER A N 9
ATOM 12926 C CA . SER A 1 92 ? 44.012 14.878 -6.117 1.00 0.00 92 SER A CA 9
ATOM 12927 C C . SER A 1 92 ? 45.237 15.241 -6.950 1.00 0.00 92 SER A C 9
ATOM 12928 O O . SER A 1 92 ? 45.154 16.039 -7.883 1.00 0.00 92 SER A O 9
ATOM 12936 N N . GLY A 1 93 ? 46.376 14.647 -6.605 1.00 0.00 93 GLY A N 9
ATOM 12937 C CA . GLY A 1 93 ? 47.604 14.920 -7.331 1.00 0.00 93 GLY A CA 9
ATOM 12938 C C . GLY A 1 93 ? 48.072 13.729 -8.144 1.00 0.00 93 GLY A C 9
ATOM 12939 O O . GLY A 1 93 ? 47.710 13.586 -9.312 1.00 0.00 93 GLY A O 9
ATOM 12943 N N . GLY A 1 1 ? -20.154 -6.736 -15.912 1.00 0.00 1 GLY A N 10
ATOM 12944 C CA . GLY A 1 1 ? -21.115 -7.557 -16.625 1.00 0.00 1 GLY A CA 10
ATOM 12945 C C . GLY A 1 1 ? -22.459 -6.873 -16.779 1.00 0.00 1 GLY A C 10
ATOM 12946 O O . GLY A 1 1 ? -22.529 -5.703 -17.156 1.00 0.00 1 GLY A O 10
ATOM 12950 N N . SER A 1 2 ? -23.531 -7.604 -16.488 1.00 0.00 2 SER A N 10
ATOM 12951 C CA . SER A 1 2 ? -24.880 -7.063 -16.602 1.00 0.00 2 SER A CA 10
ATOM 12952 C C . SER A 1 2 ? -25.461 -6.757 -15.225 1.00 0.00 2 SER A C 10
ATOM 12953 O O . SER A 1 2 ? -25.856 -7.663 -14.491 1.00 0.00 2 SER A O 10
ATOM 12961 N N . SER A 1 3 ? -25.508 -5.474 -14.881 1.00 0.00 3 SER A N 10
ATOM 12962 C CA . SER A 1 3 ? -26.038 -5.048 -13.590 1.00 0.00 3 SER A CA 10
ATOM 12963 C C . SER A 1 3 ? -25.488 -5.919 -12.464 1.00 0.00 3 SER A C 10
ATOM 12964 O O . SER A 1 3 ? -26.220 -6.313 -11.557 1.00 0.00 3 SER A O 10
ATOM 12972 N N . GLY A 1 4 ? -24.193 -6.215 -12.530 1.00 0.00 4 GLY A N 10
ATOM 12973 C CA . GLY A 1 4 ? -23.568 -7.037 -11.511 1.00 0.00 4 GLY A CA 10
ATOM 12974 C C . GLY A 1 4 ? -22.445 -6.315 -10.793 1.00 0.00 4 GLY A C 10
ATOM 12975 O O . GLY A 1 4 ? -21.355 -6.863 -10.622 1.00 0.00 4 GLY A O 10
ATOM 12979 N N . SER A 1 5 ? -22.709 -5.082 -10.374 1.00 0.00 5 SER A N 10
ATOM 12980 C CA . SER A 1 5 ? -21.709 -4.282 -9.675 1.00 0.00 5 SER A CA 10
ATOM 12981 C C . SER A 1 5 ? -22.324 -2.995 -9.135 1.00 0.00 5 SER A C 10
ATOM 12982 O O . SER A 1 5 ? -22.970 -2.246 -9.870 1.00 0.00 5 SER A O 10
ATOM 12990 N N . SER A 1 6 ? -22.120 -2.743 -7.847 1.00 0.00 6 SER A N 10
ATOM 12991 C CA . SER A 1 6 ? -22.656 -1.548 -7.206 1.00 0.00 6 SER A CA 10
ATOM 12992 C C . SER A 1 6 ? -21.946 -0.295 -7.711 1.00 0.00 6 SER A C 10
ATOM 12993 O O . SER A 1 6 ? -20.739 -0.304 -7.946 1.00 0.00 6 SER A O 10
ATOM 13001 N N . GLY A 1 7 ? -22.707 0.784 -7.876 1.00 0.00 7 GLY A N 10
ATOM 13002 C CA . GLY A 1 7 ? -22.135 2.029 -8.352 1.00 0.00 7 GLY A CA 10
ATOM 13003 C C . GLY A 1 7 ? -21.562 1.907 -9.751 1.00 0.00 7 GLY A C 10
ATOM 13004 O O . GLY A 1 7 ? -21.835 0.937 -10.458 1.00 0.00 7 GLY A O 10
ATOM 13008 N N . MET A 1 8 ? -20.768 2.894 -10.151 1.00 0.00 8 MET A N 10
ATOM 13009 C CA . MET A 1 8 ? -20.156 2.893 -11.475 1.00 0.00 8 MET A CA 10
ATOM 13010 C C . MET A 1 8 ? -18.648 2.681 -11.377 1.00 0.00 8 MET A C 10
ATOM 13011 O O . MET A 1 8 ? -17.989 3.159 -10.453 1.00 0.00 8 MET A O 10
ATOM 13025 N N . PRO A 1 9 ? -18.089 1.947 -12.350 1.00 0.00 9 PRO A N 10
ATOM 13026 C CA . PRO A 1 9 ? -16.652 1.655 -12.395 1.00 0.00 9 PRO A CA 10
ATOM 13027 C C . PRO A 1 9 ? -15.820 2.892 -12.714 1.00 0.00 9 PRO A C 10
ATOM 13028 O O . PRO A 1 9 ? -16.227 3.739 -13.507 1.00 0.00 9 PRO A O 10
ATOM 13039 N N . ASN A 1 10 ? -14.650 2.990 -12.088 1.00 0.00 10 ASN A N 10
ATOM 13040 C CA . ASN A 1 10 ? -13.760 4.124 -12.306 1.00 0.00 10 ASN A CA 10
ATOM 13041 C C . ASN A 1 10 ? -13.288 4.174 -13.756 1.00 0.00 10 ASN A C 10
ATOM 13042 O O . ASN A 1 10 ? -13.471 3.221 -14.513 1.00 0.00 10 ASN A O 10
ATOM 13053 N N . ARG A 1 11 ? -12.678 5.293 -14.136 1.00 0.00 11 ARG A N 10
ATOM 13054 C CA . ARG A 1 11 ? -12.180 5.468 -15.494 1.00 0.00 11 ARG A CA 10
ATOM 13055 C C . ARG A 1 11 ? -10.671 5.699 -15.495 1.00 0.00 11 ARG A C 10
ATOM 13056 O O . ARG A 1 11 ? -9.918 4.951 -16.120 1.00 0.00 11 ARG A O 10
ATOM 13077 N N . LYS A 1 12 ? -10.237 6.739 -14.791 1.00 0.00 12 LYS A N 10
ATOM 13078 C CA . LYS A 1 12 ? -8.819 7.069 -14.709 1.00 0.00 12 LYS A CA 10
ATOM 13079 C C . LYS A 1 12 ? -8.277 6.795 -13.310 1.00 0.00 12 LYS A C 10
ATOM 13080 O O . LYS A 1 12 ? -8.480 7.587 -12.389 1.00 0.00 12 LYS A O 10
ATOM 13099 N N . ALA A 1 13 ? -7.587 5.670 -13.157 1.00 0.00 13 ALA A N 10
ATOM 13100 C CA . ALA A 1 13 ? -7.013 5.293 -11.871 1.00 0.00 13 ALA A CA 10
ATOM 13101 C C . ALA A 1 13 ? -5.913 4.253 -12.044 1.00 0.00 13 ALA A C 10
ATOM 13102 O O . ALA A 1 13 ? -5.652 3.790 -13.154 1.00 0.00 13 ALA A O 10
ATOM 13109 N N . SER A 1 14 ? -5.269 3.889 -10.939 1.00 0.00 14 SER A N 10
ATOM 13110 C CA . SER A 1 14 ? -4.193 2.905 -10.970 1.00 0.00 14 SER A CA 10
ATOM 13111 C C . SER A 1 14 ? -3.799 2.486 -9.557 1.00 0.00 14 SER A C 10
ATOM 13112 O O . SER A 1 14 ? -4.028 3.219 -8.595 1.00 0.00 14 SER A O 10
ATOM 13120 N N . ARG A 1 15 ? -3.206 1.303 -9.440 1.00 0.00 15 ARG A N 10
ATOM 13121 C CA . ARG A 1 15 ? -2.782 0.785 -8.146 1.00 0.00 15 ARG A CA 10
ATOM 13122 C C . ARG A 1 15 ? -1.659 1.637 -7.561 1.00 0.00 15 ARG A C 10
ATOM 13123 O O . ARG A 1 15 ? -0.875 2.237 -8.295 1.00 0.00 15 ARG A O 10
ATOM 13144 N N . ASN A 1 16 ? -1.590 1.687 -6.234 1.00 0.00 16 ASN A N 10
ATOM 13145 C CA . ASN A 1 16 ? -0.565 2.467 -5.552 1.00 0.00 16 ASN A CA 10
ATOM 13146 C C . ASN A 1 16 ? -0.383 1.987 -4.114 1.00 0.00 16 ASN A C 10
ATOM 13147 O O . ASN A 1 16 ? -1.159 1.169 -3.620 1.00 0.00 16 ASN A O 10
ATOM 13158 N N . ALA A 1 17 ? 0.646 2.501 -3.450 1.00 0.00 17 ALA A N 10
ATOM 13159 C CA . ALA A 1 17 ? 0.928 2.128 -2.069 1.00 0.00 17 ALA A CA 10
ATOM 13160 C C . ALA A 1 17 ? -0.362 1.892 -1.290 1.00 0.00 17 ALA A C 10
ATOM 13161 O O . ALA A 1 17 ? -0.478 0.922 -0.541 1.00 0.00 17 ALA A O 10
ATOM 13168 N N . TYR A 1 18 ? -1.328 2.786 -1.471 1.00 0.00 18 TYR A N 10
ATOM 13169 C CA . TYR A 1 18 ? -2.608 2.677 -0.782 1.00 0.00 18 TYR A CA 10
ATOM 13170 C C . TYR A 1 18 ? -3.267 1.330 -1.067 1.00 0.00 18 TYR A C 10
ATOM 13171 O O . TYR A 1 18 ? -3.621 0.592 -0.147 1.00 0.00 18 TYR A O 10
ATOM 13189 N N . TYR A 1 19 ? -3.429 1.019 -2.348 1.00 0.00 19 TYR A N 10
ATOM 13190 C CA . TYR A 1 19 ? -4.047 -0.238 -2.756 1.00 0.00 19 TYR A CA 10
ATOM 13191 C C . TYR A 1 19 ? -3.408 -1.419 -2.033 1.00 0.00 19 TYR A C 10
ATOM 13192 O O . TYR A 1 19 ? -4.102 -2.252 -1.447 1.00 0.00 19 TYR A O 10
ATOM 13210 N N . PHE A 1 20 ? -2.083 -1.487 -2.077 1.00 0.00 20 PHE A N 10
ATOM 13211 C CA . PHE A 1 20 ? -1.349 -2.566 -1.427 1.00 0.00 20 PHE A CA 10
ATOM 13212 C C . PHE A 1 20 ? -1.659 -2.612 0.067 1.00 0.00 20 PHE A C 10
ATOM 13213 O O . PHE A 1 20 ? -1.794 -3.687 0.651 1.00 0.00 20 PHE A O 10
ATOM 13230 N N . PHE A 1 21 ? -1.771 -1.437 0.678 1.00 0.00 21 PHE A N 10
ATOM 13231 C CA . PHE A 1 21 ? -2.065 -1.342 2.103 1.00 0.00 21 PHE A CA 10
ATOM 13232 C C . PHE A 1 21 ? -3.418 -1.970 2.423 1.00 0.00 21 PHE A C 10
ATOM 13233 O O . PHE A 1 21 ? -3.528 -2.816 3.312 1.00 0.00 21 PHE A O 10
ATOM 13250 N N . VAL A 1 22 ? -4.446 -1.551 1.693 1.00 0.00 22 VAL A N 10
ATOM 13251 C CA . VAL A 1 22 ? -5.792 -2.072 1.898 1.00 0.00 22 VAL A CA 10
ATOM 13252 C C . VAL A 1 22 ? -5.840 -3.577 1.664 1.00 0.00 22 VAL A C 10
ATOM 13253 O O . VAL A 1 22 ? -6.467 -4.314 2.425 1.00 0.00 22 VAL A O 10
ATOM 13266 N N . GLN A 1 23 ? -5.173 -4.028 0.606 1.00 0.00 23 GLN A N 10
ATOM 13267 C CA . GLN A 1 23 ? -5.140 -5.447 0.272 1.00 0.00 23 GLN A CA 10
ATOM 13268 C C . GLN A 1 23 ? -4.674 -6.276 1.464 1.00 0.00 23 GLN A C 10
ATOM 13269 O O . GLN A 1 23 ? -5.224 -7.341 1.744 1.00 0.00 23 GLN A O 10
ATOM 13283 N N . GLU A 1 24 ? -3.658 -5.781 2.163 1.00 0.00 24 GLU A N 10
ATOM 13284 C CA . GLU A 1 24 ? -3.117 -6.477 3.324 1.00 0.00 24 GLU A CA 10
ATOM 13285 C C . GLU A 1 24 ? -3.975 -6.220 4.560 1.00 0.00 24 GLU A C 10
ATOM 13286 O O . GLU A 1 24 ? -3.571 -6.521 5.683 1.00 0.00 24 GLU A O 10
ATOM 13298 N N . LYS A 1 25 ? -5.160 -5.660 4.344 1.00 0.00 25 LYS A N 10
ATOM 13299 C CA . LYS A 1 25 ? -6.077 -5.361 5.439 1.00 0.00 25 LYS A CA 10
ATOM 13300 C C . LYS A 1 25 ? -7.425 -6.039 5.219 1.00 0.00 25 LYS A C 10
ATOM 13301 O O . LYS A 1 25 ? -8.174 -6.275 6.168 1.00 0.00 25 LYS A O 10
ATOM 13320 N N . ILE A 1 26 ? -7.728 -6.352 3.963 1.00 0.00 26 ILE A N 10
ATOM 13321 C CA . ILE A 1 26 ? -8.986 -7.005 3.621 1.00 0.00 26 ILE A CA 10
ATOM 13322 C C . ILE A 1 26 ? -9.337 -8.087 4.637 1.00 0.00 26 ILE A C 10
ATOM 13323 O O . ILE A 1 26 ? -10.387 -8.052 5.279 1.00 0.00 26 ILE A O 10
ATOM 13339 N N . PRO A 1 27 ? -8.439 -9.071 4.788 1.00 0.00 27 PRO A N 10
ATOM 13340 C CA . PRO A 1 27 ? -8.631 -10.181 5.726 1.00 0.00 27 PRO A CA 10
ATOM 13341 C C . PRO A 1 27 ? -8.532 -9.734 7.181 1.00 0.00 27 PRO A C 10
ATOM 13342 O O . PRO A 1 27 ? -9.056 -10.393 8.078 1.00 0.00 27 PRO A O 10
ATOM 13353 N N . GLU A 1 28 ? -7.858 -8.610 7.406 1.00 0.00 28 GLU A N 10
ATOM 13354 C CA . GLU A 1 28 ? -7.691 -8.077 8.753 1.00 0.00 28 GLU A CA 10
ATOM 13355 C C . GLU A 1 28 ? -9.002 -7.493 9.272 1.00 0.00 28 GLU A C 10
ATOM 13356 O O . GLU A 1 28 ? -9.342 -7.648 10.446 1.00 0.00 28 GLU A O 10
ATOM 13368 N N . LEU A 1 29 ? -9.733 -6.820 8.391 1.00 0.00 29 LEU A N 10
ATOM 13369 C CA . LEU A 1 29 ? -11.006 -6.211 8.760 1.00 0.00 29 LEU A CA 10
ATOM 13370 C C . LEU A 1 29 ? -12.119 -7.254 8.794 1.00 0.00 29 LEU A C 10
ATOM 13371 O O . LEU A 1 29 ? -12.949 -7.259 9.702 1.00 0.00 29 LEU A O 10
ATOM 13387 N N . ARG A 1 30 ? -12.126 -8.136 7.800 1.00 0.00 30 ARG A N 10
ATOM 13388 C CA . ARG A 1 30 ? -13.136 -9.184 7.717 1.00 0.00 30 ARG A CA 10
ATOM 13389 C C . ARG A 1 30 ? -13.314 -9.876 9.065 1.00 0.00 30 ARG A C 10
ATOM 13390 O O . ARG A 1 30 ? -14.437 -10.103 9.514 1.00 0.00 30 ARG A O 10
ATOM 13411 N N . ARG A 1 31 ? -12.197 -10.208 9.705 1.00 0.00 31 ARG A N 10
ATOM 13412 C CA . ARG A 1 31 ? -12.230 -10.875 11.001 1.00 0.00 31 ARG A CA 10
ATOM 13413 C C . ARG A 1 31 ? -12.666 -9.909 12.099 1.00 0.00 31 ARG A C 10
ATOM 13414 O O . ARG A 1 31 ? -13.394 -10.286 13.018 1.00 0.00 31 ARG A O 10
ATOM 13435 N N . ARG A 1 32 ? -12.215 -8.663 11.997 1.00 0.00 32 ARG A N 10
ATOM 13436 C CA . ARG A 1 32 ? -12.557 -7.645 12.983 1.00 0.00 32 ARG A CA 10
ATOM 13437 C C . ARG A 1 32 ? -14.069 -7.556 13.170 1.00 0.00 32 ARG A C 10
ATOM 13438 O O . ARG A 1 32 ? -14.561 -7.470 14.295 1.00 0.00 32 ARG A O 10
ATOM 13459 N N . GLY A 1 33 ? -14.801 -7.577 12.061 1.00 0.00 33 GLY A N 10
ATOM 13460 C CA . GLY A 1 33 ? -16.249 -7.497 12.125 1.00 0.00 33 GLY A CA 10
ATOM 13461 C C . GLY A 1 33 ? -16.810 -6.407 11.234 1.00 0.00 33 GLY A C 10
ATOM 13462 O O . GLY A 1 33 ? -17.717 -5.675 11.632 1.00 0.00 33 GLY A O 10
ATOM 13466 N N . LEU A 1 34 ? -16.269 -6.296 10.026 1.00 0.00 34 LEU A N 10
ATOM 13467 C CA . LEU A 1 34 ? -16.719 -5.285 9.075 1.00 0.00 34 LEU A CA 10
ATOM 13468 C C . LEU A 1 34 ? -17.011 -5.909 7.714 1.00 0.00 34 LEU A C 10
ATOM 13469 O O . LEU A 1 34 ? -16.323 -6.825 7.263 1.00 0.00 34 LEU A O 10
ATOM 13485 N N . PRO A 1 35 ? -18.053 -5.400 7.041 1.00 0.00 35 PRO A N 10
ATOM 13486 C CA . PRO A 1 35 ? -18.458 -5.891 5.721 1.00 0.00 35 PRO A CA 10
ATOM 13487 C C . PRO A 1 35 ? -17.454 -5.525 4.633 1.00 0.00 35 PRO A C 10
ATOM 13488 O O . PRO A 1 35 ? -17.613 -4.522 3.939 1.00 0.00 35 PRO A O 10
ATOM 13499 N N . VAL A 1 36 ? -16.417 -6.347 4.491 1.00 0.00 36 VAL A N 10
ATOM 13500 C CA . VAL A 1 36 ? -15.387 -6.110 3.487 1.00 0.00 36 VAL A CA 10
ATOM 13501 C C . VAL A 1 36 ? -15.189 -7.336 2.603 1.00 0.00 36 VAL A C 10
ATOM 13502 O O . VAL A 1 36 ? -14.651 -8.351 3.043 1.00 0.00 36 VAL A O 10
ATOM 13515 N N . ALA A 1 37 ? -15.629 -7.234 1.353 1.00 0.00 37 ALA A N 10
ATOM 13516 C CA . ALA A 1 37 ? -15.498 -8.334 0.405 1.00 0.00 37 ALA A CA 10
ATOM 13517 C C . ALA A 1 37 ? -14.293 -8.133 -0.508 1.00 0.00 37 ALA A C 10
ATOM 13518 O O . ALA A 1 37 ? -13.636 -9.095 -0.904 1.00 0.00 37 ALA A O 10
ATOM 13525 N N . ARG A 1 38 ? -14.011 -6.877 -0.837 1.00 0.00 38 ARG A N 10
ATOM 13526 C CA . ARG A 1 38 ? -12.886 -6.550 -1.705 1.00 0.00 38 ARG A CA 10
ATOM 13527 C C . ARG A 1 38 ? -12.215 -5.253 -1.261 1.00 0.00 38 ARG A C 10
ATOM 13528 O O . ARG A 1 38 ? -12.722 -4.546 -0.390 1.00 0.00 38 ARG A O 10
ATOM 13549 N N . VAL A 1 39 ? -11.071 -4.947 -1.864 1.00 0.00 39 VAL A N 10
ATOM 13550 C CA . VAL A 1 39 ? -10.331 -3.736 -1.530 1.00 0.00 39 VAL A CA 10
ATOM 13551 C C . VAL A 1 39 ? -11.247 -2.518 -1.517 1.00 0.00 39 VAL A C 10
ATOM 13552 O O . VAL A 1 39 ? -11.242 -1.735 -0.568 1.00 0.00 39 VAL A O 10
ATOM 13565 N N . ALA A 1 40 ? -12.036 -2.365 -2.576 1.00 0.00 40 ALA A N 10
ATOM 13566 C CA . ALA A 1 40 ? -12.961 -1.243 -2.684 1.00 0.00 40 ALA A CA 10
ATOM 13567 C C . ALA A 1 40 ? -13.747 -1.054 -1.391 1.00 0.00 40 ALA A C 10
ATOM 13568 O O . ALA A 1 40 ? -14.006 0.074 -0.971 1.00 0.00 40 ALA A O 10
ATOM 13575 N N . ASP A 1 41 ? -14.125 -2.163 -0.767 1.00 0.00 41 ASP A N 10
ATOM 13576 C CA . ASP A 1 41 ? -14.883 -2.120 0.479 1.00 0.00 41 ASP A CA 10
ATOM 13577 C C . ASP A 1 41 ? -13.990 -1.706 1.643 1.00 0.00 41 ASP A C 10
ATOM 13578 O O . ASP A 1 41 ? -14.421 -0.990 2.546 1.00 0.00 41 ASP A O 10
ATOM 13587 N N . ALA A 1 42 ? -12.741 -2.163 1.617 1.00 0.00 42 ALA A N 10
ATOM 13588 C CA . ALA A 1 42 ? -11.787 -1.840 2.670 1.00 0.00 42 ALA A CA 10
ATOM 13589 C C . ALA A 1 42 ? -11.152 -0.474 2.436 1.00 0.00 42 ALA A C 10
ATOM 13590 O O . ALA A 1 42 ? -10.524 0.091 3.332 1.00 0.00 42 ALA A O 10
ATOM 13597 N N . ILE A 1 43 ? -11.319 0.051 1.226 1.00 0.00 43 ILE A N 10
ATOM 13598 C CA . ILE A 1 43 ? -10.763 1.351 0.874 1.00 0.00 43 ILE A CA 10
ATOM 13599 C C . ILE A 1 43 ? -11.049 2.383 1.960 1.00 0.00 43 ILE A C 10
ATOM 13600 O O . ILE A 1 43 ? -10.142 2.989 2.531 1.00 0.00 43 ILE A O 10
ATOM 13616 N N . PRO A 1 44 ? -12.342 2.589 2.254 1.00 0.00 44 PRO A N 10
ATOM 13617 C CA . PRO A 1 44 ? -12.779 3.546 3.275 1.00 0.00 44 PRO A CA 10
ATOM 13618 C C . PRO A 1 44 ? -12.430 3.088 4.687 1.00 0.00 44 PRO A C 10
ATOM 13619 O O . PRO A 1 44 ? -12.087 3.900 5.547 1.00 0.00 44 PRO A O 10
ATOM 13630 N N . TYR A 1 45 ? -12.518 1.783 4.919 1.00 0.00 45 TYR A N 10
ATOM 13631 C CA . TYR A 1 45 ? -12.213 1.217 6.228 1.00 0.00 45 TYR A CA 10
ATOM 13632 C C . TYR A 1 45 ? -10.706 1.168 6.462 1.00 0.00 45 TYR A C 10
ATOM 13633 O O . TYR A 1 45 ? -10.241 0.622 7.463 1.00 0.00 45 TYR A O 10
ATOM 13651 N N . CYS A 1 46 ? -9.950 1.742 5.532 1.00 0.00 46 CYS A N 10
ATOM 13652 C CA . CYS A 1 46 ? -8.496 1.764 5.636 1.00 0.00 46 CYS A CA 10
ATOM 13653 C C . CYS A 1 46 ? -7.979 3.196 5.726 1.00 0.00 46 CYS A C 10
ATOM 13654 O O . CYS A 1 46 ? -7.056 3.487 6.486 1.00 0.00 46 CYS A O 10
ATOM 13662 N N . SER A 1 47 ? -8.580 4.086 4.941 1.00 0.00 47 SER A N 10
ATOM 13663 C CA . SER A 1 47 ? -8.176 5.487 4.928 1.00 0.00 47 SER A CA 10
ATOM 13664 C C . SER A 1 47 ? -7.732 5.939 6.316 1.00 0.00 47 SER A C 10
ATOM 13665 O O . SER A 1 47 ? -6.789 6.716 6.456 1.00 0.00 47 SER A O 10
ATOM 13673 N N . SER A 1 48 ? -8.419 5.443 7.340 1.00 0.00 48 SER A N 10
ATOM 13674 C CA . SER A 1 48 ? -8.100 5.797 8.719 1.00 0.00 48 SER A CA 10
ATOM 13675 C C . SER A 1 48 ? -6.702 5.312 9.094 1.00 0.00 48 SER A C 10
ATOM 13676 O O . SER A 1 48 ? -5.823 6.110 9.418 1.00 0.00 48 SER A O 10
ATOM 13684 N N . ASP A 1 49 ? -6.507 3.999 9.047 1.00 0.00 49 ASP A N 10
ATOM 13685 C CA . ASP A 1 49 ? -5.217 3.406 9.380 1.00 0.00 49 ASP A CA 10
ATOM 13686 C C . ASP A 1 49 ? -4.116 3.954 8.477 1.00 0.00 49 ASP A C 10
ATOM 13687 O O . ASP A 1 49 ? -3.001 4.213 8.929 1.00 0.00 49 ASP A O 10
ATOM 13696 N N . TRP A 1 50 ? -4.438 4.128 7.201 1.00 0.00 50 TRP A N 10
ATOM 13697 C CA . TRP A 1 50 ? -3.476 4.644 6.234 1.00 0.00 50 TRP A CA 10
ATOM 13698 C C . TRP A 1 50 ? -2.968 6.019 6.654 1.00 0.00 50 TRP A C 10
ATOM 13699 O O . TRP A 1 50 ? -1.772 6.302 6.566 1.00 0.00 50 TRP A O 10
ATOM 13720 N N . ALA A 1 51 ? -3.881 6.869 7.110 1.00 0.00 51 ALA A N 10
ATOM 13721 C CA . ALA A 1 51 ? -3.523 8.214 7.545 1.00 0.00 51 ALA A CA 10
ATOM 13722 C C . ALA A 1 51 ? -2.535 8.170 8.707 1.00 0.00 51 ALA A C 10
ATOM 13723 O O . ALA A 1 51 ? -1.801 9.129 8.948 1.00 0.00 51 ALA A O 10
ATOM 13730 N N . LEU A 1 52 ? -2.522 7.052 9.424 1.00 0.00 52 LEU A N 10
ATOM 13731 C CA . LEU A 1 52 ? -1.624 6.884 10.561 1.00 0.00 52 LEU A CA 10
ATOM 13732 C C . LEU A 1 52 ? -0.211 6.551 10.094 1.00 0.00 52 LEU A C 10
ATOM 13733 O O . LEU A 1 52 ? 0.772 6.931 10.734 1.00 0.00 52 LEU A O 10
ATOM 13749 N N . LEU A 1 53 ? -0.114 5.842 8.976 1.00 0.00 53 LEU A N 10
ATOM 13750 C CA . LEU A 1 53 ? 1.180 5.460 8.420 1.00 0.00 53 LEU A CA 10
ATOM 13751 C C . LEU A 1 53 ? 2.088 6.676 8.269 1.00 0.00 53 LEU A C 10
ATOM 13752 O O . LEU A 1 53 ? 1.614 7.799 8.089 1.00 0.00 53 LEU A O 10
ATOM 13768 N N . ARG A 1 54 ? 3.394 6.446 8.340 1.00 0.00 54 ARG A N 10
ATOM 13769 C CA . ARG A 1 54 ? 4.369 7.523 8.211 1.00 0.00 54 ARG A CA 10
ATOM 13770 C C . ARG A 1 54 ? 4.840 7.657 6.765 1.00 0.00 54 ARG A C 10
ATOM 13771 O O . ARG A 1 54 ? 4.666 6.744 5.959 1.00 0.00 54 ARG A O 10
ATOM 13792 N N . GLU A 1 55 ? 5.439 8.801 6.447 1.00 0.00 55 GLU A N 10
ATOM 13793 C CA . GLU A 1 55 ? 5.934 9.054 5.100 1.00 0.00 55 GLU A CA 10
ATOM 13794 C C . GLU A 1 55 ? 6.784 7.887 4.604 1.00 0.00 55 GLU A C 10
ATOM 13795 O O . GLU A 1 55 ? 6.596 7.398 3.491 1.00 0.00 55 GLU A O 10
ATOM 13807 N N . GLU A 1 56 ? 7.718 7.446 5.440 1.00 0.00 56 GLU A N 10
ATOM 13808 C CA . GLU A 1 56 ? 8.597 6.337 5.086 1.00 0.00 56 GLU A CA 10
ATOM 13809 C C . GLU A 1 56 ? 7.787 5.107 4.688 1.00 0.00 56 GLU A C 10
ATOM 13810 O O . GLU A 1 56 ? 8.074 4.462 3.680 1.00 0.00 56 GLU A O 10
ATOM 13822 N N . GLU A 1 57 ? 6.775 4.787 5.488 1.00 0.00 57 GLU A N 10
ATOM 13823 C CA . GLU A 1 57 ? 5.925 3.634 5.220 1.00 0.00 57 GLU A CA 10
ATOM 13824 C C . GLU A 1 57 ? 5.250 3.760 3.857 1.00 0.00 57 GLU A C 10
ATOM 13825 O O . GLU A 1 57 ? 5.355 2.870 3.013 1.00 0.00 57 GLU A O 10
ATOM 13837 N N . LYS A 1 58 ? 4.555 4.873 3.649 1.00 0.00 58 LYS A N 10
ATOM 13838 C CA . LYS A 1 58 ? 3.862 5.120 2.391 1.00 0.00 58 LYS A CA 10
ATOM 13839 C C . LYS A 1 58 ? 4.796 4.899 1.204 1.00 0.00 58 LYS A C 10
ATOM 13840 O O . LYS A 1 58 ? 4.438 4.223 0.239 1.00 0.00 58 LYS A O 10
ATOM 13859 N N . GLU A 1 59 ? 5.992 5.473 1.283 1.00 0.00 59 GLU A N 10
ATOM 13860 C CA . GLU A 1 59 ? 6.976 5.338 0.215 1.00 0.00 59 GLU A CA 10
ATOM 13861 C C . GLU A 1 59 ? 7.315 3.870 -0.029 1.00 0.00 59 GLU A C 10
ATOM 13862 O O . GLU A 1 59 ? 7.350 3.410 -1.171 1.00 0.00 59 GLU A O 10
ATOM 13874 N N . LYS A 1 60 ? 7.565 3.139 1.052 1.00 0.00 60 LYS A N 10
ATOM 13875 C CA . LYS A 1 60 ? 7.902 1.724 0.958 1.00 0.00 60 LYS A CA 10
ATOM 13876 C C . LYS A 1 60 ? 6.831 0.959 0.185 1.00 0.00 60 LYS A C 10
ATOM 13877 O O . LYS A 1 60 ? 7.133 0.243 -0.769 1.00 0.00 60 LYS A O 10
ATOM 13896 N N . TYR A 1 61 ? 5.580 1.120 0.602 1.00 0.00 61 TYR A N 10
ATOM 13897 C CA . TYR A 1 61 ? 4.464 0.445 -0.051 1.00 0.00 61 TYR A CA 10
ATOM 13898 C C . TYR A 1 61 ? 4.400 0.806 -1.532 1.00 0.00 61 TYR A C 10
ATOM 13899 O O . TYR A 1 61 ? 4.181 -0.055 -2.384 1.00 0.00 61 TYR A O 10
ATOM 13917 N N . ALA A 1 62 ? 4.595 2.087 -1.831 1.00 0.00 62 ALA A N 10
ATOM 13918 C CA . ALA A 1 62 ? 4.563 2.563 -3.208 1.00 0.00 62 ALA A CA 10
ATOM 13919 C C . ALA A 1 62 ? 5.703 1.963 -4.024 1.00 0.00 62 ALA A C 10
ATOM 13920 O O . ALA A 1 62 ? 5.512 1.561 -5.172 1.00 0.00 62 ALA A O 10
ATOM 13927 N N . GLU A 1 63 ? 6.887 1.905 -3.423 1.00 0.00 63 GLU A N 10
ATOM 13928 C CA . GLU A 1 63 ? 8.057 1.355 -4.096 1.00 0.00 63 GLU A CA 10
ATOM 13929 C C . GLU A 1 63 ? 7.826 -0.102 -4.487 1.00 0.00 63 GLU A C 10
ATOM 13930 O O . GLU A 1 63 ? 7.971 -0.474 -5.651 1.00 0.00 63 GLU A O 10
ATOM 13942 N N . MET A 1 64 ? 7.467 -0.922 -3.504 1.00 0.00 64 MET A N 10
ATOM 13943 C CA . MET A 1 64 ? 7.215 -2.338 -3.745 1.00 0.00 64 MET A CA 10
ATOM 13944 C C . MET A 1 64 ? 6.104 -2.526 -4.772 1.00 0.00 64 MET A C 10
ATOM 13945 O O . MET A 1 64 ? 6.125 -3.473 -5.558 1.00 0.00 64 MET A O 10
ATOM 13959 N N . ALA A 1 65 ? 5.134 -1.617 -4.762 1.00 0.00 65 ALA A N 10
ATOM 13960 C CA . ALA A 1 65 ? 4.015 -1.681 -5.693 1.00 0.00 65 ALA A CA 10
ATOM 13961 C C . ALA A 1 65 ? 4.478 -1.434 -7.125 1.00 0.00 65 ALA A C 10
ATOM 13962 O O . ALA A 1 65 ? 4.129 -2.182 -8.038 1.00 0.00 65 ALA A O 10
ATOM 13969 N N . ARG A 1 66 ? 5.266 -0.380 -7.314 1.00 0.00 66 ARG A N 10
ATOM 13970 C CA . ARG A 1 66 ? 5.775 -0.034 -8.635 1.00 0.00 66 ARG A CA 10
ATOM 13971 C C . ARG A 1 66 ? 6.643 -1.156 -9.195 1.00 0.00 66 ARG A C 10
ATOM 13972 O O . ARG A 1 66 ? 6.480 -1.564 -10.345 1.00 0.00 66 ARG A O 10
ATOM 13993 N N . GLU A 1 67 ? 7.564 -1.651 -8.374 1.00 0.00 67 GLU A N 10
ATOM 13994 C CA . GLU A 1 67 ? 8.458 -2.726 -8.790 1.00 0.00 67 GLU A CA 10
ATOM 13995 C C . GLU A 1 67 ? 7.667 -3.973 -9.173 1.00 0.00 67 GLU A C 10
ATOM 13996 O O . GLU A 1 67 ? 7.984 -4.643 -10.156 1.00 0.00 67 GLU A O 10
ATOM 14008 N N . TRP A 1 68 ? 6.639 -4.279 -8.391 1.00 0.00 68 TRP A N 10
ATOM 14009 C CA . TRP A 1 68 ? 5.802 -5.446 -8.648 1.00 0.00 68 TRP A CA 10
ATOM 14010 C C . TRP A 1 68 ? 5.080 -5.314 -9.984 1.00 0.00 68 TRP A C 10
ATOM 14011 O O . TRP A 1 68 ? 5.023 -6.264 -10.766 1.00 0.00 68 TRP A O 10
ATOM 14032 N N . ARG A 1 69 ? 4.531 -4.132 -10.242 1.00 0.00 69 ARG A N 10
ATOM 14033 C CA . ARG A 1 69 ? 3.812 -3.877 -11.484 1.00 0.00 69 ARG A CA 10
ATOM 14034 C C . ARG A 1 69 ? 4.739 -4.022 -12.688 1.00 0.00 69 ARG A C 10
ATOM 14035 O O . ARG A 1 69 ? 4.348 -4.561 -13.723 1.00 0.00 69 ARG A O 10
ATOM 14056 N N . ALA A 1 70 ? 5.967 -3.537 -12.544 1.00 0.00 70 ALA A N 10
ATOM 14057 C CA . ALA A 1 70 ? 6.950 -3.615 -13.618 1.00 0.00 70 ALA A CA 10
ATOM 14058 C C . ALA A 1 70 ? 7.332 -5.062 -13.910 1.00 0.00 70 ALA A C 10
ATOM 14059 O O . ALA A 1 70 ? 7.336 -5.492 -15.063 1.00 0.00 70 ALA A O 10
ATOM 14066 N N . ALA A 1 71 ? 7.653 -5.808 -12.858 1.00 0.00 71 ALA A N 10
ATOM 14067 C CA . ALA A 1 71 ? 8.036 -7.207 -13.002 1.00 0.00 71 ALA A CA 10
ATOM 14068 C C . ALA A 1 71 ? 6.866 -8.048 -13.501 1.00 0.00 71 ALA A C 10
ATOM 14069 O O . ALA A 1 71 ? 7.047 -8.965 -14.301 1.00 0.00 71 ALA A O 10
ATOM 14076 N N . GLN A 1 72 ? 5.667 -7.727 -13.024 1.00 0.00 72 GLN A N 10
ATOM 14077 C CA . GLN A 1 72 ? 4.468 -8.455 -13.424 1.00 0.00 72 GLN A CA 10
ATOM 14078 C C . GLN A 1 72 ? 4.101 -8.147 -14.871 1.00 0.00 72 GLN A C 10
ATOM 14079 O O . GLN A 1 72 ? 3.473 -8.960 -15.549 1.00 0.00 72 GLN A O 10
ATOM 14093 N N . GLY A 1 73 ? 4.496 -6.968 -15.339 1.00 0.00 73 GLY A N 10
ATOM 14094 C CA . GLY A 1 73 ? 4.199 -6.574 -16.704 1.00 0.00 73 GLY A CA 10
ATOM 14095 C C . GLY A 1 73 ? 5.196 -7.133 -17.699 1.00 0.00 73 GLY A C 10
ATOM 14096 O O . GLY A 1 73 ? 4.813 -7.749 -18.694 1.00 0.00 73 GLY A O 10
ATOM 14100 N N . LYS A 1 74 ? 6.480 -6.916 -17.433 1.00 0.00 74 LYS A N 10
ATOM 14101 C CA . LYS A 1 74 ? 7.536 -7.402 -18.313 1.00 0.00 74 LYS A CA 10
ATOM 14102 C C . LYS A 1 74 ? 7.558 -8.927 -18.345 1.00 0.00 74 LYS A C 10
ATOM 14103 O O . LYS A 1 74 ? 8.113 -9.568 -17.452 1.00 0.00 74 LYS A O 10
ATOM 14122 N N . ASP A 1 75 ? 6.954 -9.501 -19.378 1.00 0.00 75 ASP A N 10
ATOM 14123 C CA . ASP A 1 75 ? 6.907 -10.952 -19.528 1.00 0.00 75 ASP A CA 10
ATOM 14124 C C . ASP A 1 75 ? 7.798 -11.407 -20.679 1.00 0.00 75 ASP A C 10
ATOM 14125 O O . ASP A 1 75 ? 7.865 -10.775 -21.733 1.00 0.00 75 ASP A O 10
ATOM 14134 N N . PRO A 1 76 ? 8.500 -12.532 -20.474 1.00 0.00 76 PRO A N 10
ATOM 14135 C CA . PRO A 1 76 ? 9.400 -13.098 -21.483 1.00 0.00 76 PRO A CA 10
ATOM 14136 C C . PRO A 1 76 ? 8.645 -13.672 -22.678 1.00 0.00 76 PRO A C 10
ATOM 14137 O O . PRO A 1 76 ? 9.250 -14.182 -23.619 1.00 0.00 76 PRO A O 10
ATOM 14148 N N . GLY A 1 77 ? 7.319 -13.582 -22.632 1.00 0.00 77 GLY A N 10
ATOM 14149 C CA . GLY A 1 77 ? 6.504 -14.096 -23.717 1.00 0.00 77 GLY A CA 10
ATOM 14150 C C . GLY A 1 77 ? 6.244 -13.056 -24.789 1.00 0.00 77 GLY A C 10
ATOM 14151 O O . GLY A 1 77 ? 6.008 -11.882 -24.502 1.00 0.00 77 GLY A O 10
ATOM 14155 N N . PRO A 1 78 ? 6.285 -13.486 -26.058 1.00 0.00 78 PRO A N 10
ATOM 14156 C CA . PRO A 1 78 ? 6.055 -12.598 -27.203 1.00 0.00 78 PRO A CA 10
ATOM 14157 C C . PRO A 1 78 ? 4.604 -12.144 -27.302 1.00 0.00 78 PRO A C 10
ATOM 14158 O O . PRO A 1 78 ? 4.245 -11.370 -28.189 1.00 0.00 78 PRO A O 10
ATOM 14169 N N . SER A 1 79 ? 3.773 -12.630 -26.385 1.00 0.00 79 SER A N 10
ATOM 14170 C CA . SER A 1 79 ? 2.359 -12.277 -26.372 1.00 0.00 79 SER A CA 10
ATOM 14171 C C . SER A 1 79 ? 2.159 -10.818 -26.773 1.00 0.00 79 SER A C 10
ATOM 14172 O O . SER A 1 79 ? 1.571 -10.524 -27.814 1.00 0.00 79 SER A O 10
ATOM 14180 N N . GLU A 1 80 ? 2.655 -9.908 -25.940 1.00 0.00 80 GLU A N 10
ATOM 14181 C CA . GLU A 1 80 ? 2.531 -8.481 -26.208 1.00 0.00 80 GLU A CA 10
ATOM 14182 C C . GLU A 1 80 ? 3.583 -7.689 -25.436 1.00 0.00 80 GLU A C 10
ATOM 14183 O O . GLU A 1 80 ? 4.203 -8.202 -24.504 1.00 0.00 80 GLU A O 10
ATOM 14195 N N . LYS A 1 81 ? 3.779 -6.436 -25.830 1.00 0.00 81 LYS A N 10
ATOM 14196 C CA . LYS A 1 81 ? 4.755 -5.571 -25.177 1.00 0.00 81 LYS A CA 10
ATOM 14197 C C . LYS A 1 81 ? 4.069 -4.601 -24.221 1.00 0.00 81 LYS A C 10
ATOM 14198 O O . LYS A 1 81 ? 4.483 -4.453 -23.071 1.00 0.00 81 LYS A O 10
ATOM 14217 N N . GLN A 1 82 ? 3.017 -3.946 -24.703 1.00 0.00 82 GLN A N 10
ATOM 14218 C CA . GLN A 1 82 ? 2.274 -2.991 -23.889 1.00 0.00 82 GLN A CA 10
ATOM 14219 C C . GLN A 1 82 ? 1.166 -3.690 -23.107 1.00 0.00 82 GLN A C 10
ATOM 14220 O O . GLN A 1 82 ? 0.663 -4.734 -23.521 1.00 0.00 82 GLN A O 10
ATOM 14234 N N . LYS A 1 83 ? 0.792 -3.107 -21.973 1.00 0.00 83 LYS A N 10
ATOM 14235 C CA . LYS A 1 83 ? -0.257 -3.672 -21.131 1.00 0.00 83 LYS A CA 10
ATOM 14236 C C . LYS A 1 83 ? -1.629 -3.474 -21.768 1.00 0.00 83 LYS A C 10
ATOM 14237 O O . LYS A 1 83 ? -1.929 -2.428 -22.342 1.00 0.00 83 LYS A O 10
ATOM 14256 N N . PRO A 1 84 ? -2.485 -4.503 -21.662 1.00 0.00 84 PRO A N 10
ATOM 14257 C CA . PRO A 1 84 ? -3.840 -4.465 -22.219 1.00 0.00 84 PRO A CA 10
ATOM 14258 C C . PRO A 1 84 ? -4.750 -3.504 -21.464 1.00 0.00 84 PRO A C 10
ATOM 14259 O O . PRO A 1 84 ? -5.031 -3.699 -20.281 1.00 0.00 84 PRO A O 10
ATOM 14270 N N . VAL A 1 85 ? -5.209 -2.465 -22.154 1.00 0.00 85 VAL A N 10
ATOM 14271 C CA . VAL A 1 85 ? -6.090 -1.473 -21.548 1.00 0.00 85 VAL A CA 10
ATOM 14272 C C . VAL A 1 85 ? -7.271 -1.157 -22.459 1.00 0.00 85 VAL A C 10
ATOM 14273 O O . VAL A 1 85 ? -7.096 -0.871 -23.644 1.00 0.00 85 VAL A O 10
ATOM 14286 N N . PHE A 1 86 ? -8.475 -1.211 -21.898 1.00 0.00 86 PHE A N 10
ATOM 14287 C CA . PHE A 1 86 ? -9.686 -0.931 -22.659 1.00 0.00 86 PHE A CA 10
ATOM 14288 C C . PHE A 1 86 ? -10.191 0.482 -22.381 1.00 0.00 86 PHE A C 10
ATOM 14289 O O . PHE A 1 86 ? -10.432 0.853 -21.232 1.00 0.00 86 PHE A O 10
ATOM 14306 N N . THR A 1 87 ? -10.346 1.268 -23.441 1.00 0.00 87 THR A N 10
ATOM 14307 C CA . THR A 1 87 ? -10.819 2.641 -23.312 1.00 0.00 87 THR A CA 10
ATOM 14308 C C . THR A 1 87 ? -12.312 2.738 -23.604 1.00 0.00 87 THR A C 10
ATOM 14309 O O . THR A 1 87 ? -12.725 2.813 -24.761 1.00 0.00 87 THR A O 10
ATOM 14320 N N . SER A 1 88 ? -13.118 2.737 -22.547 1.00 0.00 88 SER A N 10
ATOM 14321 C CA . SER A 1 88 ? -14.567 2.822 -22.691 1.00 0.00 88 SER A CA 10
ATOM 14322 C C . SER A 1 88 ? -14.972 4.140 -23.345 1.00 0.00 88 SER A C 10
ATOM 14323 O O . SER A 1 88 ? -14.245 5.130 -23.273 1.00 0.00 88 SER A O 10
ATOM 14331 N N . GLY A 1 89 ? -16.138 4.143 -23.982 1.00 0.00 89 GLY A N 10
ATOM 14332 C CA . GLY A 1 89 ? -16.621 5.343 -24.640 1.00 0.00 89 GLY A CA 10
ATOM 14333 C C . GLY A 1 89 ? -16.437 5.294 -26.143 1.00 0.00 89 GLY A C 10
ATOM 14334 O O . GLY A 1 89 ? -16.235 4.231 -26.731 1.00 0.00 89 GLY A O 10
ATOM 14338 N N . PRO A 1 90 ? -16.508 6.467 -26.791 1.00 0.00 90 PRO A N 10
ATOM 14339 C CA . PRO A 1 90 ? -16.352 6.580 -28.244 1.00 0.00 90 PRO A CA 10
ATOM 14340 C C . PRO A 1 90 ? -14.921 6.305 -28.696 1.00 0.00 90 PRO A C 10
ATOM 14341 O O . PRO A 1 90 ? -13.991 6.327 -27.890 1.00 0.00 90 PRO A O 10
ATOM 14352 N N . SER A 1 91 ? -14.753 6.047 -29.989 1.00 0.00 91 SER A N 10
ATOM 14353 C CA . SER A 1 91 ? -13.436 5.764 -30.548 1.00 0.00 91 SER A CA 10
ATOM 14354 C C . SER A 1 91 ? -12.624 7.047 -30.698 1.00 0.00 91 SER A C 10
ATOM 14355 O O . SER A 1 91 ? -11.469 7.117 -30.276 1.00 0.00 91 SER A O 10
ATOM 14363 N N . SER A 1 92 ? -13.236 8.060 -31.304 1.00 0.00 92 SER A N 10
ATOM 14364 C CA . SER A 1 92 ? -12.569 9.339 -31.514 1.00 0.00 92 SER A CA 10
ATOM 14365 C C . SER A 1 92 ? -11.187 9.137 -32.129 1.00 0.00 92 SER A C 10
ATOM 14366 O O . SER A 1 92 ? -10.218 9.784 -31.732 1.00 0.00 92 SER A O 10
ATOM 14374 N N . GLY A 1 93 ? -11.104 8.234 -33.101 1.00 0.00 93 GLY A N 10
ATOM 14375 C CA . GLY A 1 93 ? -9.837 7.961 -33.755 1.00 0.00 93 GLY A CA 10
ATOM 14376 C C . GLY A 1 93 ? -9.888 6.719 -34.622 1.00 0.00 93 GLY A C 10
ATOM 14377 O O . GLY A 1 93 ? -8.863 6.081 -34.864 1.00 0.00 93 GLY A O 10
ATOM 14381 N N . GLY A 1 1 ? 22.562 -2.311 -1.650 1.00 0.00 1 GLY A N 11
ATOM 14382 C CA . GLY A 1 1 ? 21.360 -1.652 -2.124 1.00 0.00 1 GLY A CA 11
ATOM 14383 C C . GLY A 1 1 ? 20.943 -2.127 -3.502 1.00 0.00 1 GLY A C 11
ATOM 14384 O O . GLY A 1 1 ? 21.369 -1.570 -4.513 1.00 0.00 1 GLY A O 11
ATOM 14388 N N . SER A 1 2 ? 20.109 -3.162 -3.542 1.00 0.00 2 SER A N 11
ATOM 14389 C CA . SER A 1 2 ? 19.638 -3.716 -4.806 1.00 0.00 2 SER A CA 11
ATOM 14390 C C . SER A 1 2 ? 19.013 -2.629 -5.677 1.00 0.00 2 SER A C 11
ATOM 14391 O O . SER A 1 2 ? 17.932 -2.123 -5.375 1.00 0.00 2 SER A O 11
ATOM 14399 N N . SER A 1 3 ? 19.701 -2.276 -6.757 1.00 0.00 3 SER A N 11
ATOM 14400 C CA . SER A 1 3 ? 19.217 -1.247 -7.670 1.00 0.00 3 SER A CA 11
ATOM 14401 C C . SER A 1 3 ? 19.860 -1.394 -9.045 1.00 0.00 3 SER A C 11
ATOM 14402 O O . SER A 1 3 ? 21.075 -1.556 -9.160 1.00 0.00 3 SER A O 11
ATOM 14410 N N . GLY A 1 4 ? 19.036 -1.336 -10.087 1.00 0.00 4 GLY A N 11
ATOM 14411 C CA . GLY A 1 4 ? 19.542 -1.464 -11.441 1.00 0.00 4 GLY A CA 11
ATOM 14412 C C . GLY A 1 4 ? 19.589 -0.136 -12.170 1.00 0.00 4 GLY A C 11
ATOM 14413 O O . GLY A 1 4 ? 20.545 0.626 -12.026 1.00 0.00 4 GLY A O 11
ATOM 14417 N N . SER A 1 5 ? 18.555 0.142 -12.958 1.00 0.00 5 SER A N 11
ATOM 14418 C CA . SER A 1 5 ? 18.485 1.385 -13.718 1.00 0.00 5 SER A CA 11
ATOM 14419 C C . SER A 1 5 ? 17.074 1.964 -13.682 1.00 0.00 5 SER A C 11
ATOM 14420 O O . SER A 1 5 ? 16.146 1.337 -13.169 1.00 0.00 5 SER A O 11
ATOM 14428 N N . SER A 1 6 ? 16.920 3.165 -14.231 1.00 0.00 6 SER A N 11
ATOM 14429 C CA . SER A 1 6 ? 15.623 3.832 -14.259 1.00 0.00 6 SER A CA 11
ATOM 14430 C C . SER A 1 6 ? 14.779 3.329 -15.426 1.00 0.00 6 SER A C 11
ATOM 14431 O O . SER A 1 6 ? 15.308 2.905 -16.453 1.00 0.00 6 SER A O 11
ATOM 14439 N N . GLY A 1 7 ? 13.461 3.381 -15.260 1.00 0.00 7 GLY A N 11
ATOM 14440 C CA . GLY A 1 7 ? 12.563 2.928 -16.306 1.00 0.00 7 GLY A CA 11
ATOM 14441 C C . GLY A 1 7 ? 11.824 4.071 -16.971 1.00 0.00 7 GLY A C 11
ATOM 14442 O O . GLY A 1 7 ? 12.441 5.018 -17.459 1.00 0.00 7 GLY A O 11
ATOM 14446 N N . MET A 1 8 ? 10.498 3.984 -16.994 1.00 0.00 8 MET A N 11
ATOM 14447 C CA . MET A 1 8 ? 9.674 5.019 -17.605 1.00 0.00 8 MET A CA 11
ATOM 14448 C C . MET A 1 8 ? 8.529 5.420 -16.681 1.00 0.00 8 MET A C 11
ATOM 14449 O O . MET A 1 8 ? 7.923 4.587 -16.007 1.00 0.00 8 MET A O 11
ATOM 14463 N N . PRO A 1 9 ? 8.224 6.726 -16.645 1.00 0.00 9 PRO A N 11
ATOM 14464 C CA . PRO A 1 9 ? 7.150 7.266 -15.807 1.00 0.00 9 PRO A CA 11
ATOM 14465 C C . PRO A 1 9 ? 5.767 6.857 -16.302 1.00 0.00 9 PRO A C 11
ATOM 14466 O O . PRO A 1 9 ? 5.436 7.042 -17.471 1.00 0.00 9 PRO A O 11
ATOM 14477 N N . ASN A 1 10 ? 4.962 6.298 -15.402 1.00 0.00 10 ASN A N 11
ATOM 14478 C CA . ASN A 1 10 ? 3.615 5.862 -15.748 1.00 0.00 10 ASN A CA 11
ATOM 14479 C C . ASN A 1 10 ? 2.575 6.858 -15.243 1.00 0.00 10 ASN A C 11
ATOM 14480 O O . ASN A 1 10 ? 2.858 7.677 -14.369 1.00 0.00 10 ASN A O 11
ATOM 14491 N N . ARG A 1 11 ? 1.371 6.780 -15.799 1.00 0.00 11 ARG A N 11
ATOM 14492 C CA . ARG A 1 11 ? 0.288 7.674 -15.407 1.00 0.00 11 ARG A CA 11
ATOM 14493 C C . ARG A 1 11 ? -1.043 6.930 -15.363 1.00 0.00 11 ARG A C 11
ATOM 14494 O O . ARG A 1 11 ? -1.147 5.794 -15.827 1.00 0.00 11 ARG A O 11
ATOM 14515 N N . LYS A 1 12 ? -2.060 7.578 -14.804 1.00 0.00 12 LYS A N 11
ATOM 14516 C CA . LYS A 1 12 ? -3.385 6.980 -14.700 1.00 0.00 12 LYS A CA 11
ATOM 14517 C C . LYS A 1 12 ? -3.298 5.551 -14.173 1.00 0.00 12 LYS A C 11
ATOM 14518 O O . LYS A 1 12 ? -3.942 4.645 -14.699 1.00 0.00 12 LYS A O 11
ATOM 14537 N N . ALA A 1 13 ? -2.495 5.358 -13.131 1.00 0.00 13 ALA A N 11
ATOM 14538 C CA . ALA A 1 13 ? -2.327 4.040 -12.531 1.00 0.00 13 ALA A CA 11
ATOM 14539 C C . ALA A 1 13 ? -3.573 3.625 -11.758 1.00 0.00 13 ALA A C 11
ATOM 14540 O O . ALA A 1 13 ? -4.330 4.471 -11.282 1.00 0.00 13 ALA A O 11
ATOM 14547 N N . SER A 1 14 ? -3.781 2.318 -11.637 1.00 0.00 14 SER A N 11
ATOM 14548 C CA . SER A 1 14 ? -4.939 1.790 -10.925 1.00 0.00 14 SER A CA 11
ATOM 14549 C C . SER A 1 14 ? -4.546 1.301 -9.535 1.00 0.00 14 SER A C 11
ATOM 14550 O O . SER A 1 14 ? -5.244 1.558 -8.553 1.00 0.00 14 SER A O 11
ATOM 14558 N N . ARG A 1 15 ? -3.422 0.595 -9.458 1.00 0.00 15 ARG A N 11
ATOM 14559 C CA . ARG A 1 15 ? -2.936 0.069 -8.189 1.00 0.00 15 ARG A CA 11
ATOM 14560 C C . ARG A 1 15 ? -1.742 0.877 -7.687 1.00 0.00 15 ARG A C 11
ATOM 14561 O O . ARG A 1 15 ? -0.794 1.128 -8.430 1.00 0.00 15 ARG A O 11
ATOM 14582 N N . ASN A 1 16 ? -1.797 1.280 -6.422 1.00 0.00 16 ASN A N 11
ATOM 14583 C CA . ASN A 1 16 ? -0.722 2.060 -5.821 1.00 0.00 16 ASN A CA 11
ATOM 14584 C C . ASN A 1 16 ? -0.500 1.652 -4.368 1.00 0.00 16 ASN A C 11
ATOM 14585 O O . ASN A 1 16 ? -1.193 0.779 -3.845 1.00 0.00 16 ASN A O 11
ATOM 14596 N N . ALA A 1 17 ? 0.470 2.290 -3.720 1.00 0.00 17 ALA A N 11
ATOM 14597 C CA . ALA A 1 17 ? 0.781 1.997 -2.328 1.00 0.00 17 ALA A CA 11
ATOM 14598 C C . ALA A 1 17 ? -0.491 1.779 -1.515 1.00 0.00 17 ALA A C 11
ATOM 14599 O O . ALA A 1 17 ? -0.596 0.817 -0.754 1.00 0.00 17 ALA A O 11
ATOM 14606 N N . TYR A 1 18 ? -1.454 2.677 -1.681 1.00 0.00 18 TYR A N 11
ATOM 14607 C CA . TYR A 1 18 ? -2.719 2.585 -0.961 1.00 0.00 18 TYR A CA 11
ATOM 14608 C C . TYR A 1 18 ? -3.395 1.242 -1.216 1.00 0.00 18 TYR A C 11
ATOM 14609 O O . TYR A 1 18 ? -3.750 0.525 -0.281 1.00 0.00 18 TYR A O 11
ATOM 14627 N N . TYR A 1 19 ? -3.569 0.908 -2.490 1.00 0.00 19 TYR A N 11
ATOM 14628 C CA . TYR A 1 19 ? -4.204 -0.347 -2.871 1.00 0.00 19 TYR A CA 11
ATOM 14629 C C . TYR A 1 19 ? -3.514 -1.532 -2.202 1.00 0.00 19 TYR A C 11
ATOM 14630 O O . TYR A 1 19 ? -4.168 -2.399 -1.621 1.00 0.00 19 TYR A O 11
ATOM 14648 N N . PHE A 1 20 ? -2.189 -1.561 -2.287 1.00 0.00 20 PHE A N 11
ATOM 14649 C CA . PHE A 1 20 ? -1.408 -2.639 -1.689 1.00 0.00 20 PHE A CA 11
ATOM 14650 C C . PHE A 1 20 ? -1.693 -2.752 -0.194 1.00 0.00 20 PHE A C 11
ATOM 14651 O O . PHE A 1 20 ? -1.790 -3.853 0.349 1.00 0.00 20 PHE A O 11
ATOM 14668 N N . PHE A 1 21 ? -1.825 -1.607 0.465 1.00 0.00 21 PHE A N 11
ATOM 14669 C CA . PHE A 1 21 ? -2.096 -1.576 1.898 1.00 0.00 21 PHE A CA 11
ATOM 14670 C C . PHE A 1 21 ? -3.509 -2.074 2.194 1.00 0.00 21 PHE A C 11
ATOM 14671 O O . PHE A 1 21 ? -3.700 -2.996 2.986 1.00 0.00 21 PHE A O 11
ATOM 14688 N N . VAL A 1 22 ? -4.495 -1.455 1.552 1.00 0.00 22 VAL A N 11
ATOM 14689 C CA . VAL A 1 22 ? -5.889 -1.834 1.746 1.00 0.00 22 VAL A CA 11
ATOM 14690 C C . VAL A 1 22 ? -6.107 -3.309 1.424 1.00 0.00 22 VAL A C 11
ATOM 14691 O O . VAL A 1 22 ? -6.890 -3.988 2.087 1.00 0.00 22 VAL A O 11
ATOM 14704 N N . GLN A 1 23 ? -5.410 -3.796 0.403 1.00 0.00 23 GLN A N 11
ATOM 14705 C CA . GLN A 1 23 ? -5.528 -5.189 -0.006 1.00 0.00 23 GLN A CA 11
ATOM 14706 C C . GLN A 1 23 ? -4.985 -6.121 1.072 1.00 0.00 23 GLN A C 11
ATOM 14707 O O . GLN A 1 23 ? -5.508 -7.216 1.281 1.00 0.00 23 GLN A O 11
ATOM 14721 N N . GLU A 1 24 ? -3.932 -5.680 1.754 1.00 0.00 24 GLU A N 11
ATOM 14722 C CA . GLU A 1 24 ? -3.318 -6.477 2.810 1.00 0.00 24 GLU A CA 11
ATOM 14723 C C . GLU A 1 24 ? -4.078 -6.317 4.123 1.00 0.00 24 GLU A C 11
ATOM 14724 O O . GLU A 1 24 ? -3.643 -6.801 5.168 1.00 0.00 24 GLU A O 11
ATOM 14736 N N . LYS A 1 25 ? -5.216 -5.634 4.062 1.00 0.00 25 LYS A N 11
ATOM 14737 C CA . LYS A 1 25 ? -6.039 -5.409 5.245 1.00 0.00 25 LYS A CA 11
ATOM 14738 C C . LYS A 1 25 ? -7.410 -6.056 5.085 1.00 0.00 25 LYS A C 11
ATOM 14739 O O . LYS A 1 25 ? -8.092 -6.340 6.070 1.00 0.00 25 LYS A O 11
ATOM 14758 N N . ILE A 1 26 ? -7.808 -6.287 3.838 1.00 0.00 26 ILE A N 11
ATOM 14759 C CA . ILE A 1 26 ? -9.098 -6.903 3.550 1.00 0.00 26 ILE A CA 11
ATOM 14760 C C . ILE A 1 26 ? -9.418 -8.004 4.555 1.00 0.00 26 ILE A C 11
ATOM 14761 O O . ILE A 1 26 ? -10.430 -7.963 5.255 1.00 0.00 26 ILE A O 11
ATOM 14777 N N . PRO A 1 27 ? -8.535 -9.011 4.632 1.00 0.00 27 PRO A N 11
ATOM 14778 C CA . PRO A 1 27 ? -8.701 -10.141 5.551 1.00 0.00 27 PRO A CA 11
ATOM 14779 C C . PRO A 1 27 ? -8.513 -9.735 7.008 1.00 0.00 27 PRO A C 11
ATOM 14780 O O . PRO A 1 27 ? -9.006 -10.403 7.916 1.00 0.00 27 PRO A O 11
ATOM 14791 N N . GLU A 1 28 ? -7.797 -8.635 7.225 1.00 0.00 28 GLU A N 11
ATOM 14792 C CA . GLU A 1 28 ? -7.545 -8.142 8.572 1.00 0.00 28 GLU A CA 11
ATOM 14793 C C . GLU A 1 28 ? -8.812 -7.551 9.183 1.00 0.00 28 GLU A C 11
ATOM 14794 O O . GLU A 1 28 ? -9.001 -7.578 10.400 1.00 0.00 28 GLU A O 11
ATOM 14806 N N . LEU A 1 29 ? -9.678 -7.017 8.328 1.00 0.00 29 LEU A N 11
ATOM 14807 C CA . LEU A 1 29 ? -10.930 -6.418 8.782 1.00 0.00 29 LEU A CA 11
ATOM 14808 C C . LEU A 1 29 ? -12.008 -7.481 8.963 1.00 0.00 29 LEU A C 11
ATOM 14809 O O . LEU A 1 29 ? -12.740 -7.475 9.953 1.00 0.00 29 LEU A O 11
ATOM 14825 N N . ARG A 1 30 ? -12.099 -8.394 8.001 1.00 0.00 30 ARG A N 11
ATOM 14826 C CA . ARG A 1 30 ? -13.088 -9.464 8.055 1.00 0.00 30 ARG A CA 11
ATOM 14827 C C . ARG A 1 30 ? -13.150 -10.077 9.451 1.00 0.00 30 ARG A C 11
ATOM 14828 O O . ARG A 1 30 ? -14.229 -10.399 9.950 1.00 0.00 30 ARG A O 11
ATOM 14849 N N . ARG A 1 31 ? -11.988 -10.233 10.075 1.00 0.00 31 ARG A N 11
ATOM 14850 C CA . ARG A 1 31 ? -11.910 -10.808 11.412 1.00 0.00 31 ARG A CA 11
ATOM 14851 C C . ARG A 1 31 ? -12.358 -9.799 12.466 1.00 0.00 31 ARG A C 11
ATOM 14852 O O . ARG A 1 31 ? -12.895 -10.172 13.509 1.00 0.00 31 ARG A O 11
ATOM 14873 N N . ARG A 1 32 ? -12.133 -8.520 12.184 1.00 0.00 32 ARG A N 11
ATOM 14874 C CA . ARG A 1 32 ? -12.512 -7.457 13.108 1.00 0.00 32 ARG A CA 11
ATOM 14875 C C . ARG A 1 32 ? -14.024 -7.417 13.301 1.00 0.00 32 ARG A C 11
ATOM 14876 O O . ARG A 1 32 ? -14.515 -7.261 14.418 1.00 0.00 32 ARG A O 11
ATOM 14897 N N . GLY A 1 33 ? -14.760 -7.559 12.202 1.00 0.00 33 GLY A N 11
ATOM 14898 C CA . GLY A 1 33 ? -16.209 -7.536 12.272 1.00 0.00 33 GLY A CA 11
ATOM 14899 C C . GLY A 1 33 ? -16.815 -6.469 11.382 1.00 0.00 33 GLY A C 11
ATOM 14900 O O . GLY A 1 33 ? -17.734 -5.758 11.790 1.00 0.00 33 GLY A O 11
ATOM 14904 N N . LEU A 1 34 ? -16.299 -6.354 10.163 1.00 0.00 34 LEU A N 11
ATOM 14905 C CA . LEU A 1 34 ? -16.796 -5.365 9.213 1.00 0.00 34 LEU A CA 11
ATOM 14906 C C . LEU A 1 34 ? -17.093 -6.007 7.861 1.00 0.00 34 LEU A C 11
ATOM 14907 O O . LEU A 1 34 ? -16.381 -6.900 7.401 1.00 0.00 34 LEU A O 11
ATOM 14923 N N . PRO A 1 35 ? -18.168 -5.542 7.208 1.00 0.00 35 PRO A N 11
ATOM 14924 C CA . PRO A 1 35 ? -18.581 -6.055 5.899 1.00 0.00 35 PRO A CA 11
ATOM 14925 C C . PRO A 1 35 ? -17.613 -5.660 4.789 1.00 0.00 35 PRO A C 11
ATOM 14926 O O . PRO A 1 35 ? -17.827 -4.670 4.088 1.00 0.00 35 PRO A O 11
ATOM 14937 N N . VAL A 1 36 ? -16.548 -6.440 4.633 1.00 0.00 36 VAL A N 11
ATOM 14938 C CA . VAL A 1 36 ? -15.548 -6.171 3.607 1.00 0.00 36 VAL A CA 11
ATOM 14939 C C . VAL A 1 36 ? -15.402 -7.356 2.658 1.00 0.00 36 VAL A C 11
ATOM 14940 O O . VAL A 1 36 ? -14.968 -8.435 3.058 1.00 0.00 36 VAL A O 11
ATOM 14953 N N . ALA A 1 37 ? -15.768 -7.146 1.397 1.00 0.00 37 ALA A N 11
ATOM 14954 C CA . ALA A 1 37 ? -15.676 -8.196 0.391 1.00 0.00 37 ALA A CA 11
ATOM 14955 C C . ALA A 1 37 ? -14.469 -7.981 -0.517 1.00 0.00 37 ALA A C 11
ATOM 14956 O O . ALA A 1 37 ? -13.829 -8.939 -0.950 1.00 0.00 37 ALA A O 11
ATOM 14963 N N . ARG A 1 38 ? -14.165 -6.719 -0.802 1.00 0.00 38 ARG A N 11
ATOM 14964 C CA . ARG A 1 38 ? -13.037 -6.380 -1.660 1.00 0.00 38 ARG A CA 11
ATOM 14965 C C . ARG A 1 38 ? -12.368 -5.090 -1.194 1.00 0.00 38 ARG A C 11
ATOM 14966 O O . ARG A 1 38 ? -12.771 -4.496 -0.194 1.00 0.00 38 ARG A O 11
ATOM 14987 N N . VAL A 1 39 ? -11.343 -4.663 -1.924 1.00 0.00 39 VAL A N 11
ATOM 14988 C CA . VAL A 1 39 ? -10.619 -3.444 -1.587 1.00 0.00 39 VAL A CA 11
ATOM 14989 C C . VAL A 1 39 ? -11.565 -2.252 -1.487 1.00 0.00 39 VAL A C 11
ATOM 14990 O O . VAL A 1 39 ? -11.618 -1.574 -0.462 1.00 0.00 39 VAL A O 11
ATOM 15003 N N . ALA A 1 40 ? -12.309 -2.003 -2.559 1.00 0.00 40 ALA A N 11
ATOM 15004 C CA . ALA A 1 40 ? -13.254 -0.894 -2.592 1.00 0.00 40 ALA A CA 11
ATOM 15005 C C . ALA A 1 40 ? -14.051 -0.815 -1.294 1.00 0.00 40 ALA A C 11
ATOM 15006 O O . ALA A 1 40 ? -14.466 0.266 -0.874 1.00 0.00 40 ALA A O 11
ATOM 15013 N N . ASP A 1 41 ? -14.264 -1.964 -0.664 1.00 0.00 41 ASP A N 11
ATOM 15014 C CA . ASP A 1 41 ? -15.012 -2.024 0.587 1.00 0.00 41 ASP A CA 11
ATOM 15015 C C . ASP A 1 41 ? -14.124 -1.645 1.769 1.00 0.00 41 ASP A C 11
ATOM 15016 O O . ASP A 1 41 ? -14.535 -0.888 2.648 1.00 0.00 41 ASP A O 11
ATOM 15025 N N . ALA A 1 42 ? -12.907 -2.177 1.782 1.00 0.00 42 ALA A N 11
ATOM 15026 C CA . ALA A 1 42 ? -11.961 -1.895 2.856 1.00 0.00 42 ALA A CA 11
ATOM 15027 C C . ALA A 1 42 ? -11.208 -0.595 2.594 1.00 0.00 42 ALA A C 11
ATOM 15028 O O . ALA A 1 42 ? -10.288 -0.240 3.332 1.00 0.00 42 ALA A O 11
ATOM 15035 N N . ILE A 1 43 ? -11.602 0.112 1.539 1.00 0.00 43 ILE A N 11
ATOM 15036 C CA . ILE A 1 43 ? -10.963 1.372 1.182 1.00 0.00 43 ILE A CA 11
ATOM 15037 C C . ILE A 1 43 ? -11.171 2.421 2.269 1.00 0.00 43 ILE A C 11
ATOM 15038 O O . ILE A 1 43 ? -10.220 2.963 2.832 1.00 0.00 43 ILE A O 11
ATOM 15054 N N . PRO A 1 44 ? -12.445 2.714 2.573 1.00 0.00 44 PRO A N 11
ATOM 15055 C CA . PRO A 1 44 ? -12.808 3.698 3.596 1.00 0.00 44 PRO A CA 11
ATOM 15056 C C . PRO A 1 44 ? -12.479 3.218 5.005 1.00 0.00 44 PRO A C 11
ATOM 15057 O O . PRO A 1 44 ? -11.974 3.979 5.830 1.00 0.00 44 PRO A O 11
ATOM 15068 N N . TYR A 1 45 ? -12.769 1.950 5.275 1.00 0.00 45 TYR A N 11
ATOM 15069 C CA . TYR A 1 45 ? -12.505 1.367 6.586 1.00 0.00 45 TYR A CA 11
ATOM 15070 C C . TYR A 1 45 ? -11.017 1.419 6.916 1.00 0.00 45 TYR A C 11
ATOM 15071 O O . TYR A 1 45 ? -10.611 1.157 8.049 1.00 0.00 45 TYR A O 11
ATOM 15089 N N . CYS A 1 46 ? -10.208 1.758 5.919 1.00 0.00 46 CYS A N 11
ATOM 15090 C CA . CYS A 1 46 ? -8.764 1.845 6.101 1.00 0.00 46 CYS A CA 11
ATOM 15091 C C . CYS A 1 46 ? -8.288 3.291 5.999 1.00 0.00 46 CYS A C 11
ATOM 15092 O O . CYS A 1 46 ? -7.262 3.658 6.573 1.00 0.00 46 CYS A O 11
ATOM 15100 N N . SER A 1 47 ? -9.039 4.106 5.266 1.00 0.00 47 SER A N 11
ATOM 15101 C CA . SER A 1 47 ? -8.691 5.510 5.084 1.00 0.00 47 SER A CA 11
ATOM 15102 C C . SER A 1 47 ? -8.121 6.098 6.372 1.00 0.00 47 SER A C 11
ATOM 15103 O O . SER A 1 47 ? -7.282 6.999 6.337 1.00 0.00 47 SER A O 11
ATOM 15111 N N . SER A 1 48 ? -8.585 5.584 7.506 1.00 0.00 48 SER A N 11
ATOM 15112 C CA . SER A 1 48 ? -8.125 6.061 8.805 1.00 0.00 48 SER A CA 11
ATOM 15113 C C . SER A 1 48 ? -6.757 5.476 9.146 1.00 0.00 48 SER A C 11
ATOM 15114 O O . SER A 1 48 ? -5.823 6.205 9.478 1.00 0.00 48 SER A O 11
ATOM 15122 N N . ASP A 1 49 ? -6.649 4.154 9.061 1.00 0.00 49 ASP A N 11
ATOM 15123 C CA . ASP A 1 49 ? -5.396 3.470 9.359 1.00 0.00 49 ASP A CA 11
ATOM 15124 C C . ASP A 1 49 ? -4.278 3.959 8.444 1.00 0.00 49 ASP A C 11
ATOM 15125 O O . ASP A 1 49 ? -3.176 4.261 8.901 1.00 0.00 49 ASP A O 11
ATOM 15134 N N . TRP A 1 50 ? -4.570 4.034 7.151 1.00 0.00 50 TRP A N 11
ATOM 15135 C CA . TRP A 1 50 ? -3.589 4.485 6.170 1.00 0.00 50 TRP A CA 11
ATOM 15136 C C . TRP A 1 50 ? -3.044 5.860 6.539 1.00 0.00 50 TRP A C 11
ATOM 15137 O O . TRP A 1 50 ? -1.877 6.164 6.291 1.00 0.00 50 TRP A O 11
ATOM 15158 N N . ALA A 1 51 ? -3.897 6.690 7.134 1.00 0.00 51 ALA A N 11
ATOM 15159 C CA . ALA A 1 51 ? -3.499 8.032 7.539 1.00 0.00 51 ALA A CA 11
ATOM 15160 C C . ALA A 1 51 ? -2.550 7.988 8.731 1.00 0.00 51 ALA A C 11
ATOM 15161 O O . ALA A 1 51 ? -1.811 8.939 8.987 1.00 0.00 51 ALA A O 11
ATOM 15168 N N . LEU A 1 52 ? -2.575 6.877 9.460 1.00 0.00 52 LEU A N 11
ATOM 15169 C CA . LEU A 1 52 ? -1.717 6.708 10.628 1.00 0.00 52 LEU A CA 11
ATOM 15170 C C . LEU A 1 52 ? -0.293 6.357 10.211 1.00 0.00 52 LEU A C 11
ATOM 15171 O O . LEU A 1 52 ? 0.657 6.564 10.968 1.00 0.00 52 LEU A O 11
ATOM 15187 N N . LEU A 1 53 ? -0.149 5.825 9.001 1.00 0.00 53 LEU A N 11
ATOM 15188 C CA . LEU A 1 53 ? 1.159 5.447 8.481 1.00 0.00 53 LEU A CA 11
ATOM 15189 C C . LEU A 1 53 ? 2.066 6.666 8.348 1.00 0.00 53 LEU A C 11
ATOM 15190 O O . LEU A 1 53 ? 1.598 7.805 8.369 1.00 0.00 53 LEU A O 11
ATOM 15206 N N . ARG A 1 54 ? 3.364 6.419 8.209 1.00 0.00 54 ARG A N 11
ATOM 15207 C CA . ARG A 1 54 ? 4.336 7.497 8.070 1.00 0.00 54 ARG A CA 11
ATOM 15208 C C . ARG A 1 54 ? 4.893 7.549 6.651 1.00 0.00 54 ARG A C 11
ATOM 15209 O O . ARG A 1 54 ? 4.762 6.592 5.888 1.00 0.00 54 ARG A O 11
ATOM 15230 N N . GLU A 1 55 ? 5.513 8.672 6.304 1.00 0.00 55 GLU A N 11
ATOM 15231 C CA . GLU A 1 55 ? 6.088 8.848 4.976 1.00 0.00 55 GLU A CA 11
ATOM 15232 C C . GLU A 1 55 ? 6.888 7.616 4.562 1.00 0.00 55 GLU A C 11
ATOM 15233 O O . GLU A 1 55 ? 6.772 7.139 3.434 1.00 0.00 55 GLU A O 11
ATOM 15245 N N . GLU A 1 56 ? 7.701 7.110 5.483 1.00 0.00 56 GLU A N 11
ATOM 15246 C CA . GLU A 1 56 ? 8.523 5.935 5.215 1.00 0.00 56 GLU A CA 11
ATOM 15247 C C . GLU A 1 56 ? 7.661 4.764 4.749 1.00 0.00 56 GLU A C 11
ATOM 15248 O O . GLU A 1 56 ? 7.955 4.128 3.738 1.00 0.00 56 GLU A O 11
ATOM 15260 N N . GLU A 1 57 ? 6.598 4.485 5.498 1.00 0.00 57 GLU A N 11
ATOM 15261 C CA . GLU A 1 57 ? 5.695 3.391 5.163 1.00 0.00 57 GLU A CA 11
ATOM 15262 C C . GLU A 1 57 ? 5.096 3.584 3.772 1.00 0.00 57 GLU A C 11
ATOM 15263 O O . GLU A 1 57 ? 5.179 2.700 2.920 1.00 0.00 57 GLU A O 11
ATOM 15275 N N . LYS A 1 58 ? 4.494 4.747 3.551 1.00 0.00 58 LYS A N 11
ATOM 15276 C CA . LYS A 1 58 ? 3.881 5.059 2.265 1.00 0.00 58 LYS A CA 11
ATOM 15277 C C . LYS A 1 58 ? 4.869 4.839 1.124 1.00 0.00 58 LYS A C 11
ATOM 15278 O O . LYS A 1 58 ? 4.529 4.242 0.104 1.00 0.00 58 LYS A O 11
ATOM 15297 N N . GLU A 1 59 ? 6.093 5.324 1.305 1.00 0.00 59 GLU A N 11
ATOM 15298 C CA . GLU A 1 59 ? 7.131 5.179 0.290 1.00 0.00 59 GLU A CA 11
ATOM 15299 C C . GLU A 1 59 ? 7.441 3.706 0.037 1.00 0.00 59 GLU A C 11
ATOM 15300 O O . GLU A 1 59 ? 7.630 3.286 -1.105 1.00 0.00 59 GLU A O 11
ATOM 15312 N N . LYS A 1 60 ? 7.494 2.926 1.111 1.00 0.00 60 LYS A N 11
ATOM 15313 C CA . LYS A 1 60 ? 7.781 1.500 1.008 1.00 0.00 60 LYS A CA 11
ATOM 15314 C C . LYS A 1 60 ? 6.742 0.797 0.141 1.00 0.00 60 LYS A C 11
ATOM 15315 O O . LYS A 1 60 ? 7.086 0.062 -0.785 1.00 0.00 60 LYS A O 11
ATOM 15334 N N . TYR A 1 61 ? 5.470 1.028 0.445 1.00 0.00 61 TYR A N 11
ATOM 15335 C CA . TYR A 1 61 ? 4.380 0.416 -0.306 1.00 0.00 61 TYR A CA 11
ATOM 15336 C C . TYR A 1 61 ? 4.415 0.852 -1.768 1.00 0.00 61 TYR A C 11
ATOM 15337 O O . TYR A 1 61 ? 4.135 0.062 -2.669 1.00 0.00 61 TYR A O 11
ATOM 15355 N N . ALA A 1 62 ? 4.761 2.115 -1.994 1.00 0.00 62 ALA A N 11
ATOM 15356 C CA . ALA A 1 62 ? 4.835 2.657 -3.346 1.00 0.00 62 ALA A CA 11
ATOM 15357 C C . ALA A 1 62 ? 5.985 2.028 -4.126 1.00 0.00 62 ALA A C 11
ATOM 15358 O O . ALA A 1 62 ? 5.867 1.773 -5.324 1.00 0.00 62 ALA A O 11
ATOM 15365 N N . GLU A 1 63 ? 7.097 1.785 -3.438 1.00 0.00 63 GLU A N 11
ATOM 15366 C CA . GLU A 1 63 ? 8.268 1.188 -4.070 1.00 0.00 63 GLU A CA 11
ATOM 15367 C C . GLU A 1 63 ? 7.989 -0.253 -4.484 1.00 0.00 63 GLU A C 11
ATOM 15368 O O . GLU A 1 63 ? 8.177 -0.625 -5.641 1.00 0.00 63 GLU A O 11
ATOM 15380 N N . MET A 1 64 ? 7.538 -1.060 -3.529 1.00 0.00 64 MET A N 11
ATOM 15381 C CA . MET A 1 64 ? 7.232 -2.462 -3.794 1.00 0.00 64 MET A CA 11
ATOM 15382 C C . MET A 1 64 ? 6.115 -2.587 -4.826 1.00 0.00 64 MET A C 11
ATOM 15383 O O . MET A 1 64 ? 6.082 -3.539 -5.606 1.00 0.00 64 MET A O 11
ATOM 15397 N N . ALA A 1 65 ? 5.201 -1.622 -4.823 1.00 0.00 65 ALA A N 11
ATOM 15398 C CA . ALA A 1 65 ? 4.085 -1.625 -5.760 1.00 0.00 65 ALA A CA 11
ATOM 15399 C C . ALA A 1 65 ? 4.566 -1.393 -7.188 1.00 0.00 65 ALA A C 11
ATOM 15400 O O . ALA A 1 65 ? 4.281 -2.186 -8.086 1.00 0.00 65 ALA A O 11
ATOM 15407 N N . ARG A 1 66 ? 5.295 -0.301 -7.392 1.00 0.00 66 ARG A N 11
ATOM 15408 C CA . ARG A 1 66 ? 5.813 0.036 -8.713 1.00 0.00 66 ARG A CA 11
ATOM 15409 C C . ARG A 1 66 ? 6.692 -1.087 -9.255 1.00 0.00 66 ARG A C 11
ATOM 15410 O O . ARG A 1 66 ? 6.453 -1.603 -10.346 1.00 0.00 66 ARG A O 11
ATOM 15431 N N . GLU A 1 67 ? 7.709 -1.460 -8.484 1.00 0.00 67 GLU A N 11
ATOM 15432 C CA . GLU A 1 67 ? 8.624 -2.521 -8.888 1.00 0.00 67 GLU A CA 11
ATOM 15433 C C . GLU A 1 67 ? 7.862 -3.801 -9.217 1.00 0.00 67 GLU A C 11
ATOM 15434 O O . GLU A 1 67 ? 8.215 -4.526 -10.147 1.00 0.00 67 GLU A O 11
ATOM 15446 N N . TRP A 1 68 ? 6.816 -4.073 -8.445 1.00 0.00 68 TRP A N 11
ATOM 15447 C CA . TRP A 1 68 ? 6.002 -5.266 -8.652 1.00 0.00 68 TRP A CA 11
ATOM 15448 C C . TRP A 1 68 ? 5.323 -5.231 -10.017 1.00 0.00 68 TRP A C 11
ATOM 15449 O O . TRP A 1 68 ? 5.422 -6.182 -10.794 1.00 0.00 68 TRP A O 11
ATOM 15470 N N . ARG A 1 69 ? 4.634 -4.132 -10.302 1.00 0.00 69 ARG A N 11
ATOM 15471 C CA . ARG A 1 69 ? 3.937 -3.975 -11.573 1.00 0.00 69 ARG A CA 11
ATOM 15472 C C . ARG A 1 69 ? 4.902 -4.134 -12.745 1.00 0.00 69 ARG A C 11
ATOM 15473 O O . ARG A 1 69 ? 4.598 -4.816 -13.723 1.00 0.00 69 ARG A O 11
ATOM 15494 N N . ALA A 1 70 ? 6.064 -3.498 -12.638 1.00 0.00 70 ALA A N 11
ATOM 15495 C CA . ALA A 1 70 ? 7.073 -3.570 -13.688 1.00 0.00 70 ALA A CA 11
ATOM 15496 C C . ALA A 1 70 ? 7.564 -5.001 -13.880 1.00 0.00 70 ALA A C 11
ATOM 15497 O O . ALA A 1 70 ? 7.588 -5.514 -14.998 1.00 0.00 70 ALA A O 11
ATOM 15504 N N . ALA A 1 71 ? 7.958 -5.638 -12.781 1.00 0.00 71 ALA A N 11
ATOM 15505 C CA . ALA A 1 71 ? 8.448 -7.011 -12.830 1.00 0.00 71 ALA A CA 11
ATOM 15506 C C . ALA A 1 71 ? 7.383 -7.956 -13.375 1.00 0.00 71 ALA A C 11
ATOM 15507 O O . ALA A 1 71 ? 7.696 -8.932 -14.055 1.00 0.00 71 ALA A O 11
ATOM 15514 N N . GLN A 1 72 ? 6.123 -7.658 -13.071 1.00 0.00 72 GLN A N 11
ATOM 15515 C CA . GLN A 1 72 ? 5.012 -8.483 -13.531 1.00 0.00 72 GLN A CA 11
ATOM 15516 C C . GLN A 1 72 ? 4.632 -8.134 -14.966 1.00 0.00 72 GLN A C 11
ATOM 15517 O O . GLN A 1 72 ? 3.995 -8.926 -15.660 1.00 0.00 72 GLN A O 11
ATOM 15531 N N . GLY A 1 73 ? 5.030 -6.944 -15.407 1.00 0.00 73 GLY A N 11
ATOM 15532 C CA . GLY A 1 73 ? 4.722 -6.512 -16.757 1.00 0.00 73 GLY A CA 11
ATOM 15533 C C . GLY A 1 73 ? 5.668 -7.101 -17.784 1.00 0.00 73 GLY A C 11
ATOM 15534 O O . GLY A 1 73 ? 5.235 -7.604 -18.822 1.00 0.00 73 GLY A O 11
ATOM 15538 N N . LYS A 1 74 ? 6.963 -7.039 -17.498 1.00 0.00 74 LYS A N 11
ATOM 15539 C CA . LYS A 1 74 ? 7.975 -7.569 -18.403 1.00 0.00 74 LYS A CA 11
ATOM 15540 C C . LYS A 1 74 ? 7.696 -7.141 -19.841 1.00 0.00 74 LYS A C 11
ATOM 15541 O O . LYS A 1 74 ? 7.779 -7.948 -20.766 1.00 0.00 74 LYS A O 11
ATOM 15560 N N . ASP A 1 75 ? 7.366 -5.867 -20.020 1.00 0.00 75 ASP A N 11
ATOM 15561 C CA . ASP A 1 75 ? 7.079 -5.330 -21.346 1.00 0.00 75 ASP A CA 11
ATOM 15562 C C . ASP A 1 75 ? 8.367 -4.978 -22.082 1.00 0.00 75 ASP A C 11
ATOM 15563 O O . ASP A 1 75 ? 9.361 -4.566 -21.482 1.00 0.00 75 ASP A O 11
ATOM 15572 N N . PRO A 1 76 ? 8.354 -5.146 -23.412 1.00 0.00 76 PRO A N 11
ATOM 15573 C CA . PRO A 1 76 ? 9.514 -4.852 -24.259 1.00 0.00 76 PRO A CA 11
ATOM 15574 C C . PRO A 1 76 ? 9.800 -3.357 -24.351 1.00 0.00 76 PRO A C 11
ATOM 15575 O O . PRO A 1 76 ? 10.831 -2.945 -24.882 1.00 0.00 76 PRO A O 11
ATOM 15586 N N . GLY A 1 77 ? 8.882 -2.549 -23.830 1.00 0.00 77 GLY A N 11
ATOM 15587 C CA . GLY A 1 77 ? 9.054 -1.109 -23.864 1.00 0.00 77 GLY A CA 11
ATOM 15588 C C . GLY A 1 77 ? 8.321 -0.464 -25.024 1.00 0.00 77 GLY A C 11
ATOM 15589 O O . GLY A 1 77 ? 8.180 -1.048 -26.099 1.00 0.00 77 GLY A O 11
ATOM 15593 N N . PRO A 1 78 ? 7.837 0.769 -24.811 1.00 0.00 78 PRO A N 11
ATOM 15594 C CA . PRO A 1 78 ? 7.105 1.519 -25.835 1.00 0.00 78 PRO A CA 11
ATOM 15595 C C . PRO A 1 78 ? 8.005 1.966 -26.981 1.00 0.00 78 PRO A C 11
ATOM 15596 O O . PRO A 1 78 ? 7.694 1.742 -28.151 1.00 0.00 78 PRO A O 11
ATOM 15607 N N . SER A 1 79 ? 9.124 2.596 -26.638 1.00 0.00 79 SER A N 11
ATOM 15608 C CA . SER A 1 79 ? 10.069 3.076 -27.640 1.00 0.00 79 SER A CA 11
ATOM 15609 C C . SER A 1 79 ? 10.801 1.911 -28.299 1.00 0.00 79 SER A C 11
ATOM 15610 O O . SER A 1 79 ? 10.923 0.833 -27.718 1.00 0.00 79 SER A O 11
ATOM 15618 N N . GLU A 1 80 ? 11.285 2.137 -29.517 1.00 0.00 80 GLU A N 11
ATOM 15619 C CA . GLU A 1 80 ? 12.004 1.106 -30.256 1.00 0.00 80 GLU A CA 11
ATOM 15620 C C . GLU A 1 80 ? 13.145 0.534 -29.420 1.00 0.00 80 GLU A C 11
ATOM 15621 O O . GLU A 1 80 ? 13.621 1.170 -28.478 1.00 0.00 80 GLU A O 11
ATOM 15633 N N . LYS A 1 81 ? 13.583 -0.671 -29.771 1.00 0.00 81 LYS A N 11
ATOM 15634 C CA . LYS A 1 81 ? 14.668 -1.330 -29.056 1.00 0.00 81 LYS A CA 11
ATOM 15635 C C . LYS A 1 81 ? 15.906 -1.452 -29.939 1.00 0.00 81 LYS A C 11
ATOM 15636 O O . LYS A 1 81 ? 15.877 -2.114 -30.976 1.00 0.00 81 LYS A O 11
ATOM 15655 N N . GLN A 1 82 ? 16.991 -0.810 -29.520 1.00 0.00 82 GLN A N 11
ATOM 15656 C CA . GLN A 1 82 ? 18.239 -0.847 -30.273 1.00 0.00 82 GLN A CA 11
ATOM 15657 C C . GLN A 1 82 ? 19.051 -2.090 -29.921 1.00 0.00 82 GLN A C 11
ATOM 15658 O O . GLN A 1 82 ? 19.739 -2.127 -28.901 1.00 0.00 82 GLN A O 11
ATOM 15672 N N . LYS A 1 83 ? 18.965 -3.107 -30.773 1.00 0.00 83 LYS A N 11
ATOM 15673 C CA . LYS A 1 83 ? 19.691 -4.352 -30.553 1.00 0.00 83 LYS A CA 11
ATOM 15674 C C . LYS A 1 83 ? 19.655 -5.229 -31.799 1.00 0.00 83 LYS A C 11
ATOM 15675 O O . LYS A 1 83 ? 18.612 -5.419 -32.426 1.00 0.00 83 LYS A O 11
ATOM 15694 N N . PRO A 1 84 ? 20.820 -5.781 -32.171 1.00 0.00 84 PRO A N 11
ATOM 15695 C CA . PRO A 1 84 ? 20.948 -6.650 -33.345 1.00 0.00 84 PRO A CA 11
ATOM 15696 C C . PRO A 1 84 ? 20.261 -7.996 -33.146 1.00 0.00 84 PRO A C 11
ATOM 15697 O O . PRO A 1 84 ? 19.924 -8.373 -32.023 1.00 0.00 84 PRO A O 11
ATOM 15708 N N . VAL A 1 85 ? 20.058 -8.719 -34.243 1.00 0.00 85 VAL A N 11
ATOM 15709 C CA . VAL A 1 85 ? 19.414 -10.027 -34.188 1.00 0.00 85 VAL A CA 11
ATOM 15710 C C . VAL A 1 85 ? 20.203 -11.061 -34.984 1.00 0.00 85 VAL A C 11
ATOM 15711 O O . VAL A 1 85 ? 20.720 -10.769 -36.062 1.00 0.00 85 VAL A O 11
ATOM 15724 N N . PHE A 1 86 ? 20.290 -12.272 -34.445 1.00 0.00 86 PHE A N 11
ATOM 15725 C CA . PHE A 1 86 ? 21.016 -13.352 -35.103 1.00 0.00 86 PHE A CA 11
ATOM 15726 C C . PHE A 1 86 ? 20.504 -14.712 -34.641 1.00 0.00 86 PHE A C 11
ATOM 15727 O O . PHE A 1 86 ? 19.804 -14.817 -33.632 1.00 0.00 86 PHE A O 11
ATOM 15744 N N . THR A 1 87 ? 20.856 -15.755 -35.387 1.00 0.00 87 THR A N 11
ATOM 15745 C CA . THR A 1 87 ? 20.432 -17.110 -35.057 1.00 0.00 87 THR A CA 11
ATOM 15746 C C . THR A 1 87 ? 21.628 -18.044 -34.922 1.00 0.00 87 THR A C 11
ATOM 15747 O O . THR A 1 87 ? 22.485 -18.102 -35.805 1.00 0.00 87 THR A O 11
ATOM 15758 N N . SER A 1 88 ? 21.681 -18.776 -33.814 1.00 0.00 88 SER A N 11
ATOM 15759 C CA . SER A 1 88 ? 22.775 -19.707 -33.563 1.00 0.00 88 SER A CA 11
ATOM 15760 C C . SER A 1 88 ? 22.244 -21.108 -33.283 1.00 0.00 88 SER A C 11
ATOM 15761 O O . SER A 1 88 ? 21.843 -21.420 -32.162 1.00 0.00 88 SER A O 11
ATOM 15769 N N . GLY A 1 89 ? 22.242 -21.951 -34.312 1.00 0.00 89 GLY A N 11
ATOM 15770 C CA . GLY A 1 89 ? 21.757 -23.310 -34.156 1.00 0.00 89 GLY A CA 11
ATOM 15771 C C . GLY A 1 89 ? 22.820 -24.247 -33.620 1.00 0.00 89 GLY A C 11
ATOM 15772 O O . GLY A 1 89 ? 24.013 -24.079 -33.877 1.00 0.00 89 GLY A O 11
ATOM 15776 N N . PRO A 1 90 ? 22.390 -25.261 -32.855 1.00 0.00 90 PRO A N 11
ATOM 15777 C CA . PRO A 1 90 ? 23.299 -26.248 -32.264 1.00 0.00 90 PRO A CA 11
ATOM 15778 C C . PRO A 1 90 ? 23.912 -27.171 -33.311 1.00 0.00 90 PRO A C 11
ATOM 15779 O O . PRO A 1 90 ? 23.355 -27.357 -34.392 1.00 0.00 90 PRO A O 11
ATOM 15790 N N . SER A 1 91 ? 25.065 -27.747 -32.983 1.00 0.00 91 SER A N 11
ATOM 15791 C CA . SER A 1 91 ? 25.757 -28.648 -33.897 1.00 0.00 91 SER A CA 11
ATOM 15792 C C . SER A 1 91 ? 25.226 -30.072 -33.762 1.00 0.00 91 SER A C 11
ATOM 15793 O O . SER A 1 91 ? 25.027 -30.770 -34.756 1.00 0.00 91 SER A O 11
ATOM 15801 N N . SER A 1 92 ? 25.000 -30.496 -32.522 1.00 0.00 92 SER A N 11
ATOM 15802 C CA . SER A 1 92 ? 24.497 -31.839 -32.255 1.00 0.00 92 SER A CA 11
ATOM 15803 C C . SER A 1 92 ? 23.144 -32.056 -32.928 1.00 0.00 92 SER A C 11
ATOM 15804 O O . SER A 1 92 ? 22.630 -31.173 -33.613 1.00 0.00 92 SER A O 11
ATOM 15812 N N . GLY A 1 93 ? 22.574 -33.240 -32.727 1.00 0.00 93 GLY A N 11
ATOM 15813 C CA . GLY A 1 93 ? 21.286 -33.553 -33.319 1.00 0.00 93 GLY A CA 11
ATOM 15814 C C . GLY A 1 93 ? 21.251 -34.940 -33.930 1.00 0.00 93 GLY A C 11
ATOM 15815 O O . GLY A 1 93 ? 21.918 -35.202 -34.932 1.00 0.00 93 GLY A O 11
ATOM 15819 N N . GLY A 1 1 ? 4.044 11.740 -15.522 1.00 0.00 1 GLY A N 12
ATOM 15820 C CA . GLY A 1 1 ? 2.907 12.639 -15.586 1.00 0.00 1 GLY A CA 12
ATOM 15821 C C . GLY A 1 1 ? 3.145 13.810 -16.519 1.00 0.00 1 GLY A C 12
ATOM 15822 O O . GLY A 1 1 ? 4.068 14.598 -16.313 1.00 0.00 1 GLY A O 12
ATOM 15826 N N . SER A 1 2 ? 2.312 13.924 -17.548 1.00 0.00 2 SER A N 12
ATOM 15827 C CA . SER A 1 2 ? 2.440 15.003 -18.520 1.00 0.00 2 SER A CA 12
ATOM 15828 C C . SER A 1 2 ? 2.389 16.364 -17.831 1.00 0.00 2 SER A C 12
ATOM 15829 O O . SER A 1 2 ? 2.235 16.448 -16.612 1.00 0.00 2 SER A O 12
ATOM 15837 N N . SER A 1 3 ? 2.519 17.425 -18.619 1.00 0.00 3 SER A N 12
ATOM 15838 C CA . SER A 1 3 ? 2.492 18.782 -18.085 1.00 0.00 3 SER A CA 12
ATOM 15839 C C . SER A 1 3 ? 1.059 19.292 -17.974 1.00 0.00 3 SER A C 12
ATOM 15840 O O . SER A 1 3 ? 0.716 20.016 -17.040 1.00 0.00 3 SER A O 12
ATOM 15848 N N . GLY A 1 4 ? 0.224 18.911 -18.936 1.00 0.00 4 GLY A N 12
ATOM 15849 C CA . GLY A 1 4 ? -1.162 19.339 -18.929 1.00 0.00 4 GLY A CA 12
ATOM 15850 C C . GLY A 1 4 ? -2.119 18.215 -19.275 1.00 0.00 4 GLY A C 12
ATOM 15851 O O . GLY A 1 4 ? -2.611 18.134 -20.400 1.00 0.00 4 GLY A O 12
ATOM 15855 N N . SER A 1 5 ? -2.381 17.343 -18.306 1.00 0.00 5 SER A N 12
ATOM 15856 C CA . SER A 1 5 ? -3.279 16.215 -18.515 1.00 0.00 5 SER A CA 12
ATOM 15857 C C . SER A 1 5 ? -3.864 15.732 -17.190 1.00 0.00 5 SER A C 12
ATOM 15858 O O . SER A 1 5 ? -3.236 15.862 -16.139 1.00 0.00 5 SER A O 12
ATOM 15866 N N . SER A 1 6 ? -5.070 15.177 -17.250 1.00 0.00 6 SER A N 12
ATOM 15867 C CA . SER A 1 6 ? -5.741 14.679 -16.056 1.00 0.00 6 SER A CA 12
ATOM 15868 C C . SER A 1 6 ? -5.612 13.161 -15.954 1.00 0.00 6 SER A C 12
ATOM 15869 O O . SER A 1 6 ? -5.610 12.599 -14.859 1.00 0.00 6 SER A O 12
ATOM 15877 N N . GLY A 1 7 ? -5.505 12.503 -17.104 1.00 0.00 7 GLY A N 12
ATOM 15878 C CA . GLY A 1 7 ? -5.377 11.058 -17.123 1.00 0.00 7 GLY A CA 12
ATOM 15879 C C . GLY A 1 7 ? -6.697 10.356 -16.872 1.00 0.00 7 GLY A C 12
ATOM 15880 O O . GLY A 1 7 ? -7.673 10.984 -16.463 1.00 0.00 7 GLY A O 12
ATOM 15884 N N . MET A 1 8 ? -6.727 9.051 -17.120 1.00 0.00 8 MET A N 12
ATOM 15885 C CA . MET A 1 8 ? -7.938 8.263 -16.919 1.00 0.00 8 MET A CA 12
ATOM 15886 C C . MET A 1 8 ? -8.081 7.849 -15.458 1.00 0.00 8 MET A C 12
ATOM 15887 O O . MET A 1 8 ? -7.101 7.557 -14.772 1.00 0.00 8 MET A O 12
ATOM 15901 N N . PRO A 1 9 ? -9.330 7.823 -14.969 1.00 0.00 9 PRO A N 12
ATOM 15902 C CA . PRO A 1 9 ? -9.630 7.446 -13.584 1.00 0.00 9 PRO A CA 12
ATOM 15903 C C . PRO A 1 9 ? -9.391 5.963 -13.323 1.00 0.00 9 PRO A C 12
ATOM 15904 O O . PRO A 1 9 ? -9.0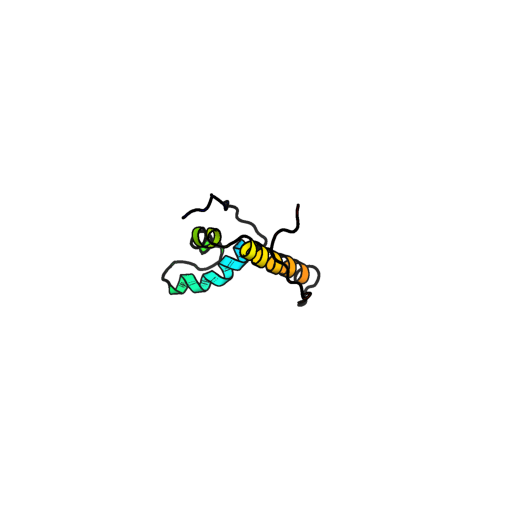60 5.208 -14.235 1.00 0.00 9 PRO A O 12
ATOM 15915 N N . ASN A 1 10 ? -9.563 5.552 -12.070 1.00 0.00 10 ASN A N 12
ATOM 15916 C CA . ASN A 1 10 ? -9.367 4.160 -11.688 1.00 0.00 10 ASN A CA 12
ATOM 15917 C C . ASN A 1 10 ? -10.580 3.315 -12.066 1.00 0.00 10 ASN A C 12
ATOM 15918 O O . ASN A 1 10 ? -11.461 3.073 -11.242 1.00 0.00 10 ASN A O 12
ATOM 15929 N N . ARG A 1 11 ? -10.618 2.870 -13.319 1.00 0.00 11 ARG A N 12
ATOM 15930 C CA . ARG A 1 11 ? -11.723 2.054 -13.806 1.00 0.00 11 ARG A CA 12
ATOM 15931 C C . ARG A 1 11 ? -11.221 0.706 -14.312 1.00 0.00 11 ARG A C 12
ATOM 15932 O O . ARG A 1 11 ? -11.675 -0.347 -13.866 1.00 0.00 11 ARG A O 12
ATOM 15953 N N . LYS A 1 12 ? -10.280 0.745 -15.251 1.00 0.00 12 LYS A N 12
ATOM 15954 C CA . LYS A 1 12 ? -9.714 -0.472 -15.819 1.00 0.00 12 LYS A CA 12
ATOM 15955 C C . LYS A 1 12 ? -8.830 -1.187 -14.803 1.00 0.00 12 LYS A C 12
ATOM 15956 O O . LYS A 1 12 ? -9.093 -2.331 -14.433 1.00 0.00 12 LYS A O 12
ATOM 15975 N N . ALA A 1 13 ? -7.781 -0.506 -14.354 1.00 0.00 13 ALA A N 12
ATOM 15976 C CA . ALA A 1 13 ? -6.860 -1.075 -13.378 1.00 0.00 13 ALA A CA 12
ATOM 15977 C C . ALA A 1 13 ? -5.909 -0.013 -12.835 1.00 0.00 13 ALA A C 12
ATOM 15978 O O . ALA A 1 13 ? -5.187 0.633 -13.595 1.00 0.00 13 ALA A O 12
ATOM 15985 N N . SER A 1 14 ? -5.913 0.162 -11.519 1.00 0.00 14 SER A N 12
ATOM 15986 C CA . SER A 1 14 ? -5.054 1.150 -10.876 1.00 0.00 14 SER A CA 12
ATOM 15987 C C . SER A 1 14 ? -4.649 0.689 -9.479 1.00 0.00 14 SER A C 12
ATOM 15988 O O . SER A 1 14 ? -5.481 0.604 -8.576 1.00 0.00 14 SER A O 12
ATOM 15996 N N . ARG A 1 15 ? -3.364 0.395 -9.310 1.00 0.00 15 ARG A N 12
ATOM 15997 C CA . ARG A 1 15 ? -2.847 -0.058 -8.023 1.00 0.00 15 ARG A CA 12
ATOM 15998 C C . ARG A 1 15 ? -1.701 0.832 -7.554 1.00 0.00 15 ARG A C 12
ATOM 15999 O O . ARG A 1 15 ? -0.795 1.152 -8.323 1.00 0.00 15 ARG A O 12
ATOM 16020 N N . ASN A 1 16 ? -1.748 1.230 -6.287 1.00 0.00 16 ASN A N 12
ATOM 16021 C CA . ASN A 1 16 ? -0.714 2.085 -5.715 1.00 0.00 16 ASN A CA 12
ATOM 16022 C C . ASN A 1 16 ? -0.447 1.718 -4.259 1.00 0.00 16 ASN A C 12
ATOM 16023 O O . ASN A 1 16 ? -1.140 0.879 -3.683 1.00 0.00 16 ASN A O 12
ATOM 16034 N N . ALA A 1 17 ? 0.562 2.351 -3.669 1.00 0.00 17 ALA A N 12
ATOM 16035 C CA . ALA A 1 17 ? 0.919 2.093 -2.279 1.00 0.00 17 ALA A CA 12
ATOM 16036 C C . ALA A 1 17 ? -0.323 1.832 -1.434 1.00 0.00 17 ALA A C 12
ATOM 16037 O O . ALA A 1 17 ? -0.374 0.869 -0.668 1.00 0.00 17 ALA A O 12
ATOM 16044 N N . TYR A 1 18 ? -1.323 2.695 -1.575 1.00 0.00 18 TYR A N 12
ATOM 16045 C CA . TYR A 1 18 ? -2.563 2.560 -0.822 1.00 0.00 18 TYR A CA 12
ATOM 16046 C C . TYR A 1 18 ? -3.223 1.212 -1.097 1.00 0.00 18 TYR A C 12
ATOM 16047 O O . TYR A 1 18 ? -3.542 0.464 -0.172 1.00 0.00 18 TYR A O 12
ATOM 16065 N N . TYR A 1 19 ? -3.423 0.909 -2.375 1.00 0.00 19 TYR A N 12
ATOM 16066 C CA . TYR A 1 19 ? -4.047 -0.348 -2.773 1.00 0.00 19 TYR A CA 12
ATOM 16067 C C . TYR A 1 19 ? -3.406 -1.528 -2.048 1.00 0.00 19 TYR A C 12
ATOM 16068 O O . TYR A 1 19 ? -4.098 -2.365 -1.469 1.00 0.00 19 TYR A O 12
ATOM 16086 N N . PHE A 1 20 ? -2.079 -1.586 -2.086 1.00 0.00 20 PHE A N 12
ATOM 16087 C CA . PHE A 1 20 ? -1.342 -2.664 -1.435 1.00 0.00 20 PHE A CA 12
ATOM 16088 C C . PHE A 1 20 ? -1.657 -2.712 0.058 1.00 0.00 20 PHE A C 12
ATOM 16089 O O . PHE A 1 20 ? -1.843 -3.786 0.629 1.00 0.00 20 PHE A O 12
ATOM 16106 N N . PHE A 1 21 ? -1.714 -1.540 0.683 1.00 0.00 21 PHE A N 12
ATOM 16107 C CA . PHE A 1 21 ? -2.005 -1.449 2.108 1.00 0.00 21 PHE A CA 12
ATOM 16108 C C . PHE A 1 21 ? -3.376 -2.041 2.424 1.00 0.00 21 PHE A C 12
ATOM 16109 O O . PHE A 1 21 ? -3.506 -2.910 3.285 1.00 0.00 21 PHE A O 12
ATOM 16126 N N . VAL A 1 22 ? -4.396 -1.562 1.720 1.00 0.00 22 VAL A N 12
ATOM 16127 C CA . VAL A 1 22 ? -5.758 -2.043 1.923 1.00 0.00 22 VAL A CA 12
ATOM 16128 C C . VAL A 1 22 ? -5.864 -3.534 1.624 1.00 0.00 22 VAL A C 12
ATOM 16129 O O . VAL A 1 22 ? -6.617 -4.256 2.278 1.00 0.00 22 VAL A O 12
ATOM 16142 N N . GLN A 1 23 ? -5.104 -3.989 0.632 1.00 0.00 23 GLN A N 12
ATOM 16143 C CA . GLN A 1 23 ? -5.113 -5.395 0.248 1.00 0.00 23 GLN A CA 12
ATOM 16144 C C . GLN A 1 23 ? -4.683 -6.282 1.413 1.00 0.00 23 GLN A C 12
ATOM 16145 O O . GLN A 1 23 ? -5.237 -7.361 1.619 1.00 0.00 23 GLN A O 12
ATOM 16159 N N . GLU A 1 24 ? -3.694 -5.818 2.169 1.00 0.00 24 GLU A N 12
ATOM 16160 C CA . GLU A 1 24 ? -3.190 -6.570 3.312 1.00 0.00 24 GLU A CA 12
ATOM 16161 C C . GLU A 1 24 ? -4.064 -6.341 4.541 1.00 0.00 24 GLU A C 12
ATOM 16162 O O . GLU A 1 24 ? -3.753 -6.812 5.636 1.00 0.00 24 GLU A O 12
ATOM 16174 N N . LYS A 1 25 ? -5.160 -5.614 4.355 1.00 0.00 25 LYS A N 12
ATOM 16175 C CA . LYS A 1 25 ? -6.080 -5.321 5.447 1.00 0.00 25 LYS A CA 12
ATOM 16176 C C . LYS A 1 25 ? -7.458 -5.914 5.171 1.00 0.00 25 LYS A C 12
ATOM 16177 O O . LYS A 1 25 ? -8.265 -6.088 6.085 1.00 0.00 25 LYS A O 12
ATOM 16196 N N . ILE A 1 26 ? -7.721 -6.225 3.905 1.00 0.00 26 ILE A N 12
ATOM 16197 C CA . ILE A 1 26 ? -9.000 -6.800 3.509 1.00 0.00 26 ILE A CA 12
ATOM 16198 C C . ILE A 1 26 ? -9.403 -7.937 4.443 1.00 0.00 26 ILE A C 12
ATOM 16199 O O . ILE A 1 26 ? -10.464 -7.913 5.068 1.00 0.00 26 ILE A O 12
ATOM 16215 N N . PRO A 1 27 ? -8.537 -8.957 4.543 1.00 0.00 27 PRO A N 12
ATOM 16216 C CA . PRO A 1 27 ? -8.780 -10.120 5.401 1.00 0.00 27 PRO A CA 12
ATOM 16217 C C . PRO A 1 27 ? -8.696 -9.776 6.884 1.00 0.00 27 PRO A C 12
ATOM 16218 O O . PRO A 1 27 ? -9.274 -10.465 7.723 1.00 0.00 27 PRO A O 12
ATOM 16229 N N . GLU A 1 28 ? -7.973 -8.705 7.197 1.00 0.00 28 GLU A N 12
ATOM 16230 C CA . GLU A 1 28 ? -7.815 -8.270 8.581 1.00 0.00 28 GLU A CA 12
ATOM 16231 C C . GLU A 1 28 ? -9.114 -7.676 9.116 1.00 0.00 28 GLU A C 12
ATOM 16232 O O . GLU A 1 28 ? -9.488 -7.909 10.267 1.00 0.00 28 GLU A O 12
ATOM 16244 N N . LEU A 1 29 ? -9.797 -6.907 8.276 1.00 0.00 29 LEU A N 12
ATOM 16245 C CA . LEU A 1 29 ? -11.054 -6.279 8.663 1.00 0.00 29 LEU A CA 12
ATOM 16246 C C . LEU A 1 29 ? -12.191 -7.296 8.677 1.00 0.00 29 LEU A C 12
ATOM 16247 O O . LEU A 1 29 ? -13.093 -7.223 9.512 1.00 0.00 29 LEU A O 12
ATOM 16263 N N . ARG A 1 30 ? -12.139 -8.245 7.748 1.00 0.00 30 ARG A N 12
ATOM 16264 C CA . ARG A 1 30 ? -13.164 -9.278 7.655 1.00 0.00 30 ARG A CA 12
ATOM 16265 C C . ARG A 1 30 ? -13.282 -10.048 8.967 1.00 0.00 30 ARG A C 12
ATOM 16266 O O . ARG A 1 30 ? -14.378 -10.431 9.377 1.00 0.00 30 ARG A O 12
ATOM 16287 N N . ARG A 1 31 ? -12.147 -10.271 9.620 1.00 0.00 31 ARG A N 12
ATOM 16288 C CA . ARG A 1 31 ? -12.122 -10.996 10.884 1.00 0.00 31 ARG A CA 12
ATOM 16289 C C . ARG A 1 31 ? -12.522 -10.085 12.041 1.00 0.00 31 ARG A C 12
ATOM 16290 O O . ARG A 1 31 ? -13.082 -10.540 13.039 1.00 0.00 31 ARG A O 12
ATOM 16311 N N . ARG A 1 32 ? -12.230 -8.796 11.901 1.00 0.00 32 ARG A N 12
ATOM 16312 C CA . ARG A 1 32 ? -12.556 -7.820 12.935 1.00 0.00 32 ARG A CA 12
ATOM 16313 C C . ARG A 1 32 ? -14.063 -7.761 13.168 1.00 0.00 32 ARG A C 12
ATOM 16314 O O . ARG A 1 32 ? -14.524 -7.712 14.308 1.00 0.00 32 ARG A O 12
ATOM 16335 N N . GLY A 1 33 ? -14.826 -7.763 12.080 1.00 0.00 33 GLY A N 12
ATOM 16336 C CA . GLY A 1 33 ? -16.272 -7.708 12.188 1.00 0.00 33 GLY A CA 12
ATOM 16337 C C . GLY A 1 33 ? -16.875 -6.602 11.345 1.00 0.00 33 GLY A C 12
ATOM 16338 O O . GLY A 1 33 ? -17.775 -5.890 11.793 1.00 0.00 33 GLY A O 12
ATOM 16342 N N . LEU A 1 34 ? -16.378 -6.453 10.123 1.00 0.00 34 LEU A N 12
ATOM 16343 C CA . LEU A 1 34 ? -16.872 -5.423 9.215 1.00 0.00 34 LEU A CA 12
ATOM 16344 C C . LEU A 1 34 ? -17.163 -6.006 7.836 1.00 0.00 34 LEU A C 12
ATOM 16345 O O . LEU A 1 34 ? -16.460 -6.892 7.348 1.00 0.00 34 LEU A O 12
ATOM 16361 N N . PRO A 1 35 ? -18.222 -5.498 7.190 1.00 0.00 35 PRO A N 12
ATOM 16362 C CA . PRO A 1 35 ? -18.629 -5.952 5.857 1.00 0.00 35 PRO A CA 12
ATOM 16363 C C . PRO A 1 35 ? -17.643 -5.528 4.774 1.00 0.00 35 PRO A C 12
ATOM 16364 O O . PRO A 1 35 ? -17.814 -4.488 4.138 1.00 0.00 35 PRO A O 12
ATOM 16375 N N . VAL A 1 36 ? -16.611 -6.340 4.570 1.00 0.00 36 VAL A N 12
ATOM 16376 C CA . VAL A 1 36 ? -15.598 -6.050 3.562 1.00 0.00 36 VAL A CA 12
ATOM 16377 C C . VAL A 1 36 ? -15.439 -7.214 2.591 1.00 0.00 36 VAL A C 12
ATOM 16378 O O . VAL A 1 36 ? -15.148 -8.339 2.997 1.00 0.00 36 VAL A O 12
ATOM 16391 N N . ALA A 1 37 ? -15.631 -6.936 1.305 1.00 0.00 37 ALA A N 12
ATOM 16392 C CA . ALA A 1 37 ? -15.506 -7.960 0.275 1.00 0.00 37 ALA A CA 12
ATOM 16393 C C . ALA A 1 37 ? -14.224 -7.776 -0.528 1.00 0.00 37 ALA A C 12
ATOM 16394 O O . ALA A 1 37 ? -13.662 -8.742 -1.046 1.00 0.00 37 ALA A O 12
ATOM 16401 N N . ARG A 1 38 ? -13.766 -6.533 -0.629 1.00 0.00 38 ARG A N 12
ATOM 16402 C CA . ARG A 1 38 ? -12.551 -6.224 -1.371 1.00 0.00 38 ARG A CA 12
ATOM 16403 C C . ARG A 1 38 ? -12.049 -4.823 -1.034 1.00 0.00 38 ARG A C 12
ATOM 16404 O O . ARG A 1 38 ? -12.708 -4.072 -0.315 1.00 0.00 38 ARG A O 12
ATOM 16425 N N . VAL A 1 39 ? -10.877 -4.477 -1.557 1.00 0.00 39 VAL A N 12
ATOM 16426 C CA . VAL A 1 39 ? -10.287 -3.167 -1.312 1.00 0.00 39 VAL A CA 12
ATOM 16427 C C . VAL A 1 39 ? -11.351 -2.077 -1.304 1.00 0.00 39 VAL A C 12
ATOM 16428 O O . VAL A 1 39 ? -11.568 -1.413 -0.291 1.00 0.00 39 VAL A O 12
ATOM 16441 N N . ALA A 1 40 ? -12.016 -1.897 -2.442 1.00 0.00 40 ALA A N 12
ATOM 16442 C CA . ALA A 1 40 ? -13.060 -0.890 -2.566 1.00 0.00 40 ALA A CA 12
ATOM 16443 C C . ALA A 1 40 ? -13.871 -0.778 -1.279 1.00 0.00 40 ALA A C 12
ATOM 16444 O O . ALA A 1 40 ? -14.233 0.320 -0.854 1.00 0.00 40 ALA A O 12
ATOM 16451 N N . ASP A 1 41 ? -14.153 -1.920 -0.662 1.00 0.00 41 ASP A N 12
ATOM 16452 C CA . ASP A 1 41 ? -14.921 -1.951 0.578 1.00 0.00 41 ASP A CA 12
ATOM 16453 C C . ASP A 1 41 ? -14.047 -1.568 1.768 1.00 0.00 41 ASP A C 12
ATOM 16454 O O . ASP A 1 41 ? -14.471 -0.821 2.648 1.00 0.00 41 ASP A O 12
ATOM 16463 N N . ALA A 1 42 ? -12.824 -2.089 1.788 1.00 0.00 42 ALA A N 12
ATOM 16464 C CA . ALA A 1 42 ? -11.889 -1.802 2.869 1.00 0.00 42 ALA A CA 12
ATOM 16465 C C . ALA A 1 42 ? -11.188 -0.466 2.648 1.00 0.00 42 ALA A C 12
ATOM 16466 O O . ALA A 1 42 ? -10.335 -0.064 3.440 1.00 0.00 42 ALA A O 12
ATOM 16473 N N . ILE A 1 43 ? -11.550 0.216 1.568 1.00 0.00 43 ILE A N 12
ATOM 16474 C CA . ILE A 1 43 ? -10.956 1.506 1.244 1.00 0.00 43 ILE A CA 12
ATOM 16475 C C . ILE A 1 43 ? -11.197 2.518 2.359 1.00 0.00 43 ILE A C 12
ATOM 16476 O O . ILE A 1 43 ? -10.264 3.070 2.944 1.00 0.00 43 ILE A O 12
ATOM 16492 N N . PRO A 1 44 ? -12.479 2.768 2.664 1.00 0.00 44 PRO A N 12
ATOM 16493 C CA . PRO A 1 44 ? -12.874 3.714 3.712 1.00 0.00 44 PRO A CA 12
ATOM 16494 C C . PRO A 1 44 ? -12.540 3.202 5.109 1.00 0.00 44 PRO A C 12
ATOM 16495 O O . PRO A 1 44 ? -12.142 3.972 5.984 1.00 0.00 44 PRO A O 12
ATOM 16506 N N . TYR A 1 45 ? -12.703 1.899 5.312 1.00 0.00 45 TYR A N 12
ATOM 16507 C CA . TYR A 1 45 ? -12.419 1.286 6.604 1.00 0.00 45 TYR A CA 12
ATOM 16508 C C . TYR A 1 45 ? -10.920 1.273 6.884 1.00 0.00 45 TYR A C 12
ATOM 16509 O O . TYR A 1 45 ? -10.477 0.808 7.936 1.00 0.00 45 TYR A O 12
ATOM 16527 N N . CYS A 1 46 ? -10.143 1.787 5.937 1.00 0.00 46 CYS A N 12
ATOM 16528 C CA . CYS A 1 46 ? -8.693 1.835 6.081 1.00 0.00 46 CYS A CA 12
ATOM 16529 C C . CYS A 1 46 ? -8.192 3.276 6.058 1.00 0.00 46 CYS A C 12
ATOM 16530 O O . CYS A 1 46 ? -7.219 3.616 6.731 1.00 0.00 46 CYS A O 12
ATOM 16538 N N . SER A 1 47 ? -8.864 4.118 5.280 1.00 0.00 47 SER A N 12
ATOM 16539 C CA . SER A 1 47 ? -8.484 5.522 5.166 1.00 0.00 47 SER A CA 12
ATOM 16540 C C . SER A 1 47 ? -8.015 6.069 6.510 1.00 0.00 47 SER A C 12
ATOM 16541 O O . SER A 1 47 ? -7.180 6.971 6.569 1.00 0.00 47 SER A O 12
ATOM 16549 N N . SER A 1 48 ? -8.560 5.516 7.589 1.00 0.00 48 SER A N 12
ATOM 16550 C CA . SER A 1 48 ? -8.200 5.950 8.934 1.00 0.00 48 SER A CA 12
ATOM 16551 C C . SER A 1 48 ? -6.808 5.454 9.313 1.00 0.00 48 SER A C 12
ATOM 16552 O O . SER A 1 48 ? -5.943 6.237 9.701 1.00 0.00 48 SER A O 12
ATOM 16560 N N . ASP A 1 49 ? -6.601 4.146 9.195 1.00 0.00 49 ASP A N 12
ATOM 16561 C CA . ASP A 1 49 ? -5.315 3.544 9.523 1.00 0.00 49 ASP A CA 12
ATOM 16562 C C . ASP A 1 49 ? -4.213 4.087 8.618 1.00 0.00 49 ASP A C 12
ATOM 16563 O O . ASP A 1 49 ? -3.111 4.388 9.077 1.00 0.00 49 ASP A O 12
ATOM 16572 N N . TRP A 1 50 ? -4.519 4.213 7.332 1.00 0.00 50 TRP A N 12
ATOM 16573 C CA . TRP A 1 50 ? -3.554 4.719 6.362 1.00 0.00 50 TRP A CA 12
ATOM 16574 C C . TRP A 1 50 ? -3.066 6.109 6.756 1.00 0.00 50 TRP A C 12
ATOM 16575 O O . TRP A 1 50 ? -1.911 6.461 6.521 1.00 0.00 50 TRP A O 12
ATOM 16596 N N . ALA A 1 51 ? -3.954 6.895 7.358 1.00 0.00 51 ALA A N 12
ATOM 16597 C CA . ALA A 1 51 ? -3.611 8.245 7.786 1.00 0.00 51 ALA A CA 12
ATOM 16598 C C . ALA A 1 51 ? -2.610 8.219 8.936 1.00 0.00 51 ALA A C 12
ATOM 16599 O O . ALA A 1 51 ? -1.998 9.238 9.263 1.00 0.00 51 ALA A O 12
ATOM 16606 N N . LEU A 1 52 ? -2.447 7.051 9.545 1.00 0.00 52 LEU A N 12
ATOM 16607 C CA . LEU A 1 52 ? -1.519 6.893 10.660 1.00 0.00 52 LEU A CA 12
ATOM 16608 C C . LEU A 1 52 ? -0.113 6.580 10.158 1.00 0.00 52 LEU A C 12
ATOM 16609 O O . LEU A 1 52 ? 0.874 6.838 10.848 1.00 0.00 52 LEU A O 12
ATOM 16625 N N . LEU A 1 53 ? -0.030 6.029 8.953 1.00 0.00 53 LEU A N 12
ATOM 16626 C CA . LEU A 1 53 ? 1.256 5.684 8.357 1.00 0.00 53 LEU A CA 12
ATOM 16627 C C . LEU A 1 53 ? 2.125 6.925 8.181 1.00 0.00 53 LEU A C 12
ATOM 16628 O O . LEU A 1 53 ? 1.622 8.048 8.154 1.00 0.00 53 LEU A O 12
ATOM 16644 N N . ARG A 1 54 ? 3.432 6.714 8.060 1.00 0.00 54 ARG A N 12
ATOM 16645 C CA . ARG A 1 54 ? 4.370 7.816 7.885 1.00 0.00 54 ARG A CA 12
ATOM 16646 C C . ARG A 1 54 ? 4.891 7.865 6.452 1.00 0.00 54 ARG A C 12
ATOM 16647 O O . ARG A 1 54 ? 4.775 6.892 5.707 1.00 0.00 54 ARG A O 12
ATOM 16668 N N . GLU A 1 55 ? 5.464 9.003 6.074 1.00 0.00 55 GLU A N 12
ATOM 16669 C CA . GLU A 1 55 ? 6.000 9.178 4.730 1.00 0.00 55 GLU A CA 12
ATOM 16670 C C . GLU A 1 55 ? 6.842 7.974 4.319 1.00 0.00 55 GLU A C 12
ATOM 16671 O O . GLU A 1 55 ? 6.682 7.438 3.223 1.00 0.00 55 GLU A O 12
ATOM 16683 N N . GLU A 1 56 ? 7.739 7.554 5.206 1.00 0.00 56 GLU A N 12
ATOM 16684 C CA . GLU A 1 56 ? 8.606 6.414 4.935 1.00 0.00 56 GLU A CA 12
ATOM 16685 C C . GLU A 1 56 ? 7.788 5.193 4.525 1.00 0.00 56 GLU A C 12
ATOM 16686 O O . GLU A 1 56 ? 8.052 4.574 3.494 1.00 0.00 56 GLU A O 12
ATOM 16698 N N . GLU A 1 57 ? 6.793 4.854 5.339 1.00 0.00 57 GLU A N 12
ATOM 16699 C CA . GLU A 1 57 ? 5.937 3.706 5.061 1.00 0.00 57 GLU A CA 12
ATOM 16700 C C . GLU A 1 57 ? 5.286 3.833 3.688 1.00 0.00 57 GLU A C 12
ATOM 16701 O O . GLU A 1 57 ? 5.397 2.938 2.850 1.00 0.00 57 GLU A O 12
ATOM 16713 N N . LYS A 1 58 ? 4.605 4.952 3.463 1.00 0.00 58 LYS A N 12
ATOM 16714 C CA . LYS A 1 58 ? 3.936 5.198 2.192 1.00 0.00 58 LYS A CA 12
ATOM 16715 C C . LYS A 1 58 ? 4.881 4.948 1.021 1.00 0.00 58 LYS A C 12
ATOM 16716 O O . LYS A 1 58 ? 4.520 4.282 0.051 1.00 0.00 58 LYS A O 12
ATOM 16735 N N . GLU A 1 59 ? 6.094 5.485 1.120 1.00 0.00 59 GLU A N 12
ATOM 16736 C CA . GLU A 1 59 ? 7.091 5.318 0.069 1.00 0.00 59 GLU A CA 12
ATOM 16737 C C . GLU A 1 59 ? 7.384 3.840 -0.173 1.00 0.00 59 GLU A C 12
ATOM 16738 O O . GLU A 1 59 ? 7.316 3.359 -1.303 1.00 0.00 59 GLU A O 12
ATOM 16750 N N . LYS A 1 60 ? 7.712 3.127 0.899 1.00 0.00 60 LYS A N 12
ATOM 16751 C CA . LYS A 1 60 ? 8.017 1.702 0.806 1.00 0.00 60 LYS A CA 12
ATOM 16752 C C . LYS A 1 60 ? 6.924 0.962 0.043 1.00 0.00 60 LYS A C 12
ATOM 16753 O O . LYS A 1 60 ? 7.197 0.272 -0.940 1.00 0.00 60 LYS A O 12
ATOM 16772 N N . TYR A 1 61 ? 5.685 1.110 0.501 1.00 0.00 61 TYR A N 12
ATOM 16773 C CA . TYR A 1 61 ? 4.551 0.452 -0.138 1.00 0.00 61 TYR A CA 12
ATOM 16774 C C . TYR A 1 61 ? 4.488 0.796 -1.624 1.00 0.00 61 TYR A C 12
ATOM 16775 O O . TYR A 1 61 ? 4.216 -0.065 -2.460 1.00 0.00 61 TYR A O 12
ATOM 16793 N N . ALA A 1 62 ? 4.743 2.061 -1.942 1.00 0.00 62 ALA A N 12
ATOM 16794 C CA . ALA A 1 62 ? 4.718 2.519 -3.326 1.00 0.00 62 ALA A CA 12
ATOM 16795 C C . ALA A 1 62 ? 5.838 1.875 -4.137 1.00 0.00 62 ALA A C 12
ATOM 16796 O O . ALA A 1 62 ? 5.634 1.479 -5.285 1.00 0.00 62 ALA A O 12
ATOM 16803 N N . GLU A 1 63 ? 7.018 1.775 -3.535 1.00 0.00 63 GLU A N 12
ATOM 16804 C CA . GLU A 1 63 ? 8.169 1.180 -4.204 1.00 0.00 63 GLU A CA 12
ATOM 16805 C C . GLU A 1 63 ? 7.885 -0.270 -4.587 1.00 0.00 63 GLU A C 12
ATOM 16806 O O . GLU A 1 63 ? 8.101 -0.675 -5.729 1.00 0.00 63 GLU A O 12
ATOM 16818 N N . MET A 1 64 ? 7.400 -1.046 -3.624 1.00 0.00 64 MET A N 12
ATOM 16819 C CA . MET A 1 64 ? 7.087 -2.451 -3.860 1.00 0.00 64 MET A CA 12
ATOM 16820 C C . MET A 1 64 ? 5.952 -2.592 -4.868 1.00 0.00 64 MET A C 12
ATOM 16821 O O . MET A 1 64 ? 5.903 -3.555 -5.633 1.00 0.00 64 MET A O 12
ATOM 16835 N N . ALA A 1 65 ? 5.039 -1.626 -4.864 1.00 0.00 65 ALA A N 12
ATOM 16836 C CA . ALA A 1 65 ? 3.904 -1.642 -5.780 1.00 0.00 65 ALA A CA 12
ATOM 16837 C C . ALA A 1 65 ? 4.362 -1.466 -7.223 1.00 0.00 65 ALA A C 12
ATOM 16838 O O . ALA A 1 65 ? 4.086 -2.307 -8.079 1.00 0.00 65 ALA A O 12
ATOM 16845 N N . ARG A 1 66 ? 5.061 -0.367 -7.488 1.00 0.00 66 ARG A N 12
ATOM 16846 C CA . ARG A 1 66 ? 5.554 -0.080 -8.829 1.00 0.00 66 ARG A CA 12
ATOM 16847 C C . ARG A 1 66 ? 6.471 -1.196 -9.322 1.00 0.00 66 ARG A C 12
ATOM 16848 O O . ARG A 1 66 ? 6.240 -1.779 -10.381 1.00 0.00 66 ARG A O 12
ATOM 16869 N N . GLU A 1 67 ? 7.511 -1.487 -8.546 1.00 0.00 67 GLU A N 12
ATOM 16870 C CA . GLU A 1 67 ? 8.462 -2.533 -8.906 1.00 0.00 67 GLU A CA 12
ATOM 16871 C C . GLU A 1 67 ? 7.740 -3.839 -9.222 1.00 0.00 67 GLU A C 12
ATOM 16872 O O . GLU A 1 67 ? 8.082 -4.533 -10.179 1.00 0.00 67 GLU A O 12
ATOM 16884 N N . TRP A 1 68 ? 6.742 -4.169 -8.409 1.00 0.00 68 TRP A N 12
ATOM 16885 C CA . TRP A 1 68 ? 5.973 -5.392 -8.601 1.00 0.00 68 TRP A CA 12
ATOM 16886 C C . TRP A 1 68 ? 5.265 -5.385 -9.952 1.00 0.00 68 TRP A C 12
ATOM 16887 O O . TRP A 1 68 ? 5.373 -6.337 -10.725 1.00 0.00 68 TRP A O 12
ATOM 16908 N N . ARG A 1 69 ? 4.542 -4.305 -10.231 1.00 0.00 69 ARG A N 12
ATOM 16909 C CA . ARG A 1 69 ? 3.817 -4.175 -11.488 1.00 0.00 69 ARG A CA 12
ATOM 16910 C C . ARG A 1 69 ? 4.765 -4.292 -12.678 1.00 0.00 69 ARG A C 12
ATOM 16911 O O . ARG A 1 69 ? 4.446 -4.932 -13.679 1.00 0.00 69 ARG A O 12
ATOM 16932 N N . ALA A 1 70 ? 5.933 -3.668 -12.560 1.00 0.00 70 ALA A N 12
ATOM 16933 C CA . ALA A 1 70 ? 6.929 -3.704 -13.624 1.00 0.00 70 ALA A CA 12
ATOM 16934 C C . ALA A 1 70 ? 7.472 -5.115 -13.821 1.00 0.00 70 ALA A C 12
ATOM 16935 O O . ALA A 1 70 ? 7.533 -5.616 -14.944 1.00 0.00 70 ALA A O 12
ATOM 16942 N N . ALA A 1 71 ? 7.865 -5.752 -12.723 1.00 0.00 71 ALA A N 12
ATOM 16943 C CA . ALA A 1 71 ? 8.402 -7.106 -12.775 1.00 0.00 71 ALA A CA 12
ATOM 16944 C C . ALA A 1 71 ? 7.369 -8.084 -13.325 1.00 0.00 71 ALA A C 12
ATOM 16945 O O . ALA A 1 71 ? 7.720 -9.072 -13.971 1.00 0.00 71 ALA A O 12
ATOM 16952 N N . GLN A 1 72 ? 6.097 -7.804 -13.064 1.00 0.00 72 GLN A N 12
ATOM 16953 C CA . GLN A 1 72 ? 5.014 -8.661 -13.533 1.00 0.00 72 GLN A CA 12
ATOM 16954 C C . GLN A 1 72 ? 4.700 -8.390 -15.001 1.00 0.00 72 GLN A C 12
ATOM 16955 O O . GLN A 1 72 ? 4.200 -9.260 -15.710 1.00 0.00 72 GLN A O 12
ATOM 16969 N N . GLY A 1 73 ? 5.000 -7.174 -15.449 1.00 0.00 73 GLY A N 12
ATOM 16970 C CA . GLY A 1 73 ? 4.742 -6.810 -16.830 1.00 0.00 73 GLY A CA 12
ATOM 16971 C C . GLY A 1 73 ? 4.723 -5.308 -17.040 1.00 0.00 73 GLY A C 12
ATOM 16972 O O . GLY A 1 73 ? 3.658 -4.708 -17.181 1.00 0.00 73 GLY A O 12
ATOM 16976 N N . LYS A 1 74 ? 5.904 -4.699 -17.058 1.00 0.00 74 LYS A N 12
ATOM 16977 C CA . LYS A 1 74 ? 6.019 -3.259 -17.251 1.00 0.00 74 LYS A CA 12
ATOM 16978 C C . LYS A 1 74 ? 5.212 -2.806 -18.463 1.00 0.00 74 LYS A C 12
ATOM 16979 O O . LYS A 1 74 ? 4.848 -3.615 -19.317 1.00 0.00 74 LYS A O 12
ATOM 16998 N N . ASP A 1 75 ? 4.936 -1.509 -18.533 1.00 0.00 75 ASP A N 12
ATOM 16999 C CA . ASP A 1 75 ? 4.174 -0.947 -19.643 1.00 0.00 75 ASP A CA 12
ATOM 17000 C C . ASP A 1 75 ? 5.100 -0.285 -20.658 1.00 0.00 75 ASP A C 12
ATOM 17001 O O . ASP A 1 75 ? 6.072 0.383 -20.305 1.00 0.00 75 ASP A O 12
ATOM 17010 N N . PRO A 1 76 ? 4.794 -0.475 -21.950 1.00 0.00 76 PRO A N 12
ATOM 17011 C CA . PRO A 1 76 ? 5.587 0.096 -23.044 1.00 0.00 76 PRO A CA 12
ATOM 17012 C C . PRO A 1 76 ? 5.447 1.611 -23.131 1.00 0.00 76 PRO A C 12
ATOM 17013 O O . PRO A 1 76 ? 6.056 2.252 -23.986 1.00 0.00 76 PRO A O 12
ATOM 17024 N N . GLY A 1 77 ? 4.639 2.180 -22.240 1.00 0.00 77 GLY A N 12
ATOM 17025 C CA . GLY A 1 77 ? 4.435 3.617 -22.235 1.00 0.00 77 GLY A CA 12
ATOM 17026 C C . GLY A 1 77 ? 5.732 4.387 -22.089 1.00 0.00 77 GLY A C 12
ATOM 17027 O O . GLY A 1 77 ? 6.821 3.863 -22.326 1.00 0.00 77 GLY A O 12
ATOM 17031 N N . PRO A 1 78 ? 5.626 5.663 -21.691 1.00 0.00 78 PRO A N 12
ATOM 17032 C CA . PRO A 1 78 ? 6.790 6.535 -21.506 1.00 0.00 78 PRO A CA 12
ATOM 17033 C C . PRO A 1 78 ? 7.633 6.127 -20.302 1.00 0.00 78 PRO A C 12
ATOM 17034 O O . PRO A 1 78 ? 8.659 6.744 -20.015 1.00 0.00 78 PRO A O 12
ATOM 17045 N N . SER A 1 79 ? 7.195 5.085 -19.604 1.00 0.00 79 SER A N 12
ATOM 17046 C CA . SER A 1 79 ? 7.909 4.598 -18.430 1.00 0.00 79 SER A CA 12
ATOM 17047 C C . SER A 1 79 ? 9.348 4.231 -18.781 1.00 0.00 79 SER A C 12
ATOM 17048 O O . SER A 1 79 ? 9.674 4.005 -19.947 1.00 0.00 79 SER A O 12
ATOM 17056 N N . GLU A 1 80 ? 10.202 4.174 -17.765 1.00 0.00 80 GLU A N 12
ATOM 17057 C CA . GLU A 1 80 ? 11.606 3.835 -17.967 1.00 0.00 80 GLU A CA 12
ATOM 17058 C C . GLU A 1 80 ? 11.842 2.343 -17.755 1.00 0.00 80 GLU A C 12
ATOM 17059 O O . GLU A 1 80 ? 11.157 1.701 -16.959 1.00 0.00 80 GLU A O 12
ATOM 17071 N N . LYS A 1 81 ? 12.816 1.795 -18.474 1.00 0.00 81 LYS A N 12
ATOM 17072 C CA . LYS A 1 81 ? 13.145 0.379 -18.366 1.00 0.00 81 LYS A CA 12
ATOM 17073 C C . LYS A 1 81 ? 14.572 0.188 -17.864 1.00 0.00 81 LYS A C 12
ATOM 17074 O O . LYS A 1 81 ? 15.533 0.391 -18.607 1.00 0.00 81 LYS A O 12
ATOM 17093 N N . GLN A 1 82 ? 14.704 -0.204 -16.601 1.00 0.00 82 GLN A N 12
ATOM 17094 C CA . GLN A 1 82 ? 16.014 -0.422 -16.001 1.00 0.00 82 GLN A CA 12
ATOM 17095 C C . GLN A 1 82 ? 16.349 -1.910 -15.951 1.00 0.00 82 GLN A C 12
ATOM 17096 O O . GLN A 1 82 ? 15.458 -2.754 -15.855 1.00 0.00 82 GLN A O 12
ATOM 17110 N N . LYS A 1 83 ? 17.638 -2.224 -16.016 1.00 0.00 83 LYS A N 12
ATOM 17111 C CA . LYS A 1 83 ? 18.092 -3.609 -15.977 1.00 0.00 83 LYS A CA 12
ATOM 17112 C C . LYS A 1 83 ? 17.517 -4.336 -14.765 1.00 0.00 83 LYS A C 12
ATOM 17113 O O . LYS A 1 83 ? 17.362 -3.766 -13.685 1.00 0.00 83 LYS A O 12
ATOM 17132 N N . PRO A 1 84 ? 17.194 -5.625 -14.946 1.00 0.00 84 PRO A N 12
ATOM 17133 C CA . PRO A 1 84 ? 16.634 -6.458 -13.878 1.00 0.00 84 PRO A CA 12
ATOM 17134 C C . PRO A 1 84 ? 17.653 -6.765 -12.786 1.00 0.00 84 PRO A C 12
ATOM 17135 O O . PRO A 1 84 ? 18.846 -6.901 -13.058 1.00 0.00 84 PRO A O 12
ATOM 17146 N N . VAL A 1 85 ? 17.175 -6.873 -11.550 1.00 0.00 85 VAL A N 12
ATOM 17147 C CA . VAL A 1 85 ? 18.045 -7.165 -10.417 1.00 0.00 85 VAL A CA 12
ATOM 17148 C C . VAL A 1 85 ? 17.996 -8.644 -10.054 1.00 0.00 85 VAL A C 12
ATOM 17149 O O . VAL A 1 85 ? 16.951 -9.163 -9.660 1.00 0.00 85 VAL A O 12
ATOM 17162 N N . PHE A 1 86 ? 19.132 -9.320 -10.188 1.00 0.00 86 PHE A N 12
ATOM 17163 C CA . PHE A 1 86 ? 19.219 -10.742 -9.874 1.00 0.00 86 PHE A CA 12
ATOM 17164 C C . PHE A 1 86 ? 20.277 -10.999 -8.805 1.00 0.00 86 PHE A C 12
ATOM 17165 O O . PHE A 1 86 ? 21.187 -10.194 -8.609 1.00 0.00 86 PHE A O 12
ATOM 17182 N N . THR A 1 87 ? 20.149 -12.127 -8.113 1.00 0.00 87 THR A N 12
ATOM 17183 C CA . THR A 1 87 ? 21.090 -12.490 -7.063 1.00 0.00 87 THR A CA 12
ATOM 17184 C C . THR A 1 87 ? 20.869 -13.927 -6.598 1.00 0.00 87 THR A C 12
ATOM 17185 O O . THR A 1 87 ? 19.787 -14.487 -6.777 1.00 0.00 87 THR A O 12
ATOM 17196 N N . SER A 1 88 ? 21.899 -14.515 -6.000 1.00 0.00 88 SER A N 12
ATOM 17197 C CA . SER A 1 88 ? 21.817 -15.887 -5.512 1.00 0.00 88 SER A CA 12
ATOM 17198 C C . SER A 1 88 ? 21.864 -15.925 -3.987 1.00 0.00 88 SER A C 12
ATOM 17199 O O . SER A 1 88 ? 22.385 -15.012 -3.348 1.00 0.00 88 SER A O 12
ATOM 17207 N N . GLY A 1 89 ? 21.316 -16.990 -3.410 1.00 0.00 89 GLY A N 12
ATOM 17208 C CA . GLY A 1 89 ? 21.306 -17.128 -1.965 1.00 0.00 89 GLY A CA 12
ATOM 17209 C C . GLY A 1 89 ? 22.474 -17.948 -1.453 1.00 0.00 89 GLY A C 12
ATOM 17210 O O . GLY A 1 89 ? 22.935 -18.885 -2.104 1.00 0.00 89 GLY A O 12
ATOM 17214 N N . PRO A 1 90 ? 22.972 -17.593 -0.259 1.00 0.00 90 PRO A N 12
ATOM 17215 C CA . PRO A 1 90 ? 24.101 -18.289 0.365 1.00 0.00 90 PRO A CA 12
ATOM 17216 C C . PRO A 1 90 ? 23.731 -19.694 0.828 1.00 0.00 90 PRO A C 12
ATOM 17217 O O . PRO A 1 90 ? 23.079 -19.867 1.858 1.00 0.00 90 PRO A O 12
ATOM 17228 N N . SER A 1 91 ? 24.152 -20.694 0.060 1.00 0.00 91 SER A N 12
ATOM 17229 C CA . SER A 1 91 ? 23.862 -22.085 0.390 1.00 0.00 91 SER A CA 12
ATOM 17230 C C . SER A 1 91 ? 24.029 -22.335 1.886 1.00 0.00 91 SER A C 12
ATOM 17231 O O . SER A 1 91 ? 23.257 -23.077 2.493 1.00 0.00 91 SER A O 12
ATOM 17239 N N . SER A 1 92 ? 25.044 -21.709 2.474 1.00 0.00 92 SER A N 12
ATOM 17240 C CA . SER A 1 92 ? 25.316 -21.865 3.898 1.00 0.00 92 SER A CA 12
ATOM 17241 C C . SER A 1 92 ? 25.482 -23.338 4.262 1.00 0.00 92 SER A C 12
ATOM 17242 O O . SER A 1 92 ? 25.055 -23.778 5.328 1.00 0.00 92 SER A O 12
ATOM 17250 N N . GLY A 1 93 ? 26.106 -24.096 3.364 1.00 0.00 93 GLY A N 12
ATOM 17251 C CA . GLY A 1 93 ? 26.319 -25.511 3.607 1.00 0.00 93 GLY A CA 12
ATOM 17252 C C . GLY A 1 93 ? 25.440 -26.386 2.736 1.00 0.00 93 GLY A C 12
ATOM 17253 O O . GLY A 1 93 ? 25.864 -26.841 1.674 1.00 0.00 93 GLY A O 12
ATOM 17257 N N . GLY A 1 1 ? 16.061 -5.447 -17.857 1.00 0.00 1 GLY A N 13
ATOM 17258 C CA . GLY A 1 1 ? 15.675 -4.553 -16.781 1.00 0.00 1 GLY A CA 13
ATOM 17259 C C . GLY A 1 1 ? 16.402 -3.225 -16.841 1.00 0.00 1 GLY A C 13
ATOM 17260 O O . GLY A 1 1 ? 17.600 -3.177 -17.115 1.00 0.00 1 GLY A O 13
ATOM 17264 N N . SER A 1 2 ? 15.673 -2.142 -16.587 1.00 0.00 2 SER A N 13
ATOM 17265 C CA . SER A 1 2 ? 16.256 -0.805 -16.618 1.00 0.00 2 SER A CA 13
ATOM 17266 C C . SER A 1 2 ? 15.394 0.181 -15.835 1.00 0.00 2 SER A C 13
ATOM 17267 O O . SER A 1 2 ? 14.213 -0.066 -15.592 1.00 0.00 2 SER A O 13
ATOM 17275 N N . SER A 1 3 ? 15.995 1.299 -15.442 1.00 0.00 3 SER A N 13
ATOM 17276 C CA . SER A 1 3 ? 15.286 2.322 -14.683 1.00 0.00 3 SER A CA 13
ATOM 17277 C C . SER A 1 3 ? 14.285 3.059 -15.567 1.00 0.00 3 SER A C 13
ATOM 17278 O O . SER A 1 3 ? 14.645 3.612 -16.606 1.00 0.00 3 SER A O 13
ATOM 17286 N N . GLY A 1 4 ? 13.023 3.062 -15.147 1.00 0.00 4 GLY A N 13
ATOM 17287 C CA . GLY A 1 4 ? 11.987 3.733 -15.911 1.00 0.00 4 GLY A CA 13
ATOM 17288 C C . GLY A 1 4 ? 10.625 3.628 -15.257 1.00 0.00 4 GLY A C 13
ATOM 17289 O O . GLY A 1 4 ? 10.461 3.977 -14.088 1.00 0.00 4 GLY A O 13
ATOM 17293 N N . SER A 1 5 ? 9.642 3.148 -16.013 1.00 0.00 5 SER A N 13
ATOM 17294 C CA . SER A 1 5 ? 8.284 3.004 -15.502 1.00 0.00 5 SER A CA 13
ATOM 17295 C C . SER A 1 5 ? 7.749 4.341 -14.996 1.00 0.00 5 SER A C 13
ATOM 17296 O O . SER A 1 5 ? 7.097 4.406 -13.955 1.00 0.00 5 SER A O 13
ATOM 17304 N N . SER A 1 6 ? 8.030 5.403 -15.744 1.00 0.00 6 SER A N 13
ATOM 17305 C CA . SER A 1 6 ? 7.582 6.740 -15.370 1.00 0.00 6 SER A CA 13
ATOM 17306 C C . SER A 1 6 ? 7.321 7.591 -16.610 1.00 0.00 6 SER A C 13
ATOM 17307 O O . SER A 1 6 ? 7.558 7.156 -17.736 1.00 0.00 6 SER A O 13
ATOM 17315 N N . GLY A 1 7 ? 6.831 8.808 -16.392 1.00 0.00 7 GLY A N 13
ATOM 17316 C CA . GLY A 1 7 ? 6.546 9.702 -17.499 1.00 0.00 7 GLY A CA 13
ATOM 17317 C C . GLY A 1 7 ? 5.511 10.751 -17.145 1.00 0.00 7 GLY A C 13
ATOM 17318 O O . GLY A 1 7 ? 5.517 11.288 -16.038 1.00 0.00 7 GLY A O 13
ATOM 17322 N N . MET A 1 8 ? 4.622 11.045 -18.088 1.00 0.00 8 MET A N 13
ATOM 17323 C CA . MET A 1 8 ? 3.577 12.038 -17.869 1.00 0.00 8 MET A CA 13
ATOM 17324 C C . MET A 1 8 ? 2.781 11.721 -16.608 1.00 0.00 8 MET A C 13
ATOM 17325 O O . MET A 1 8 ? 2.638 10.565 -16.209 1.00 0.00 8 MET A O 13
ATOM 17339 N N . PRO A 1 9 ? 2.249 12.770 -15.964 1.00 0.00 9 PRO A N 13
ATOM 17340 C CA . PRO A 1 9 ? 1.458 12.628 -14.738 1.00 0.00 9 PRO A CA 13
ATOM 17341 C C . PRO A 1 9 ? 0.104 11.974 -14.994 1.00 0.00 9 PRO A C 13
ATOM 17342 O O . PRO A 1 9 ? -0.540 11.476 -14.071 1.00 0.00 9 PRO A O 13
ATOM 17353 N N . ASN A 1 10 ? -0.321 11.979 -16.253 1.00 0.00 10 ASN A N 13
ATOM 17354 C CA . ASN A 1 10 ? -1.600 11.386 -16.630 1.00 0.00 10 ASN A CA 13
ATOM 17355 C C . ASN A 1 10 ? -1.544 9.865 -16.528 1.00 0.00 10 ASN A C 13
ATOM 17356 O O . ASN A 1 10 ? -0.746 9.216 -17.204 1.00 0.00 10 ASN A O 13
ATOM 17367 N N . ARG A 1 11 ? -2.399 9.302 -15.680 1.00 0.00 11 ARG A N 13
ATOM 17368 C CA . ARG A 1 11 ? -2.447 7.858 -15.490 1.00 0.00 11 ARG A CA 13
ATOM 17369 C C . ARG A 1 11 ? -3.817 7.422 -14.979 1.00 0.00 11 ARG A C 13
ATOM 17370 O O . ARG A 1 11 ? -4.523 8.193 -14.327 1.00 0.00 11 ARG A O 13
ATOM 17391 N N . LYS A 1 12 ? -4.189 6.183 -15.280 1.00 0.00 12 LYS A N 13
ATOM 17392 C CA . LYS A 1 12 ? -5.474 5.643 -14.852 1.00 0.00 12 LYS A CA 13
ATOM 17393 C C . LYS A 1 12 ? -5.340 4.909 -13.521 1.00 0.00 12 LYS A C 13
ATOM 17394 O O . LYS A 1 12 ? -4.235 4.729 -13.010 1.00 0.00 12 LYS A O 13
ATOM 17413 N N . ALA A 1 13 ? -6.471 4.486 -12.968 1.00 0.00 13 ALA A N 13
ATOM 17414 C CA . ALA A 1 13 ? -6.478 3.768 -11.698 1.00 0.00 13 ALA A CA 13
ATOM 17415 C C . ALA A 1 13 ? -5.509 2.591 -11.727 1.00 0.00 13 ALA A C 13
ATOM 17416 O O . ALA A 1 13 ? -5.692 1.643 -12.490 1.00 0.00 13 ALA A O 13
ATOM 17423 N N . SER A 1 14 ? -4.477 2.660 -10.893 1.00 0.00 14 SER A N 13
ATOM 17424 C CA . SER A 1 14 ? -3.475 1.602 -10.827 1.00 0.00 14 SER A CA 13
ATOM 17425 C C . SER A 1 14 ? -3.133 1.268 -9.377 1.00 0.00 14 SER A C 13
ATOM 17426 O O . SER A 1 14 ? -3.120 2.145 -8.514 1.00 0.00 14 SER A O 13
ATOM 17434 N N . ARG A 1 15 ? -2.855 -0.006 -9.120 1.00 0.00 15 ARG A N 13
ATOM 17435 C CA . ARG A 1 15 ? -2.513 -0.457 -7.777 1.00 0.00 15 ARG A CA 13
ATOM 17436 C C . ARG A 1 15 ? -1.324 0.326 -7.226 1.00 0.00 15 ARG A C 13
ATOM 17437 O O . ARG A 1 15 ? -0.209 0.215 -7.732 1.00 0.00 15 ARG A O 13
ATOM 17458 N N . ASN A 1 16 ? -1.573 1.118 -6.188 1.00 0.00 16 ASN A N 13
ATOM 17459 C CA . ASN A 1 16 ? -0.525 1.920 -5.570 1.00 0.00 16 ASN A CA 13
ATOM 17460 C C . ASN A 1 16 ? -0.371 1.570 -4.093 1.00 0.00 16 ASN A C 13
ATOM 17461 O O . ASN A 1 16 ? -1.159 0.802 -3.542 1.00 0.00 16 ASN A O 13
ATOM 17472 N N . ALA A 1 17 ? 0.649 2.139 -3.459 1.00 0.00 17 ALA A N 13
ATOM 17473 C CA . ALA A 1 17 ? 0.904 1.890 -2.046 1.00 0.00 17 ALA A CA 13
ATOM 17474 C C . ALA A 1 17 ? -0.399 1.713 -1.274 1.00 0.00 17 ALA A C 13
ATOM 17475 O O . ALA A 1 17 ? -0.562 0.751 -0.524 1.00 0.00 17 ALA A O 13
ATOM 17482 N N . TYR A 1 18 ? -1.324 2.648 -1.464 1.00 0.00 18 TYR A N 13
ATOM 17483 C CA . TYR A 1 18 ? -2.612 2.596 -0.783 1.00 0.00 18 TYR A CA 13
ATOM 17484 C C . TYR A 1 18 ? -3.302 1.257 -1.023 1.00 0.00 18 TYR A C 13
ATOM 17485 O O . TYR A 1 18 ? -3.822 0.638 -0.094 1.00 0.00 18 TYR A O 13
ATOM 17503 N N . TYR A 1 19 ? -3.302 0.815 -2.276 1.00 0.00 19 TYR A N 13
ATOM 17504 C CA . TYR A 1 19 ? -3.930 -0.450 -2.639 1.00 0.00 19 TYR A CA 13
ATOM 17505 C C . TYR A 1 19 ? -3.251 -1.618 -1.930 1.00 0.00 19 TYR A C 13
ATOM 17506 O O . TYR A 1 19 ? -3.915 -2.516 -1.412 1.00 0.00 19 TYR A O 13
ATOM 17524 N N . PHE A 1 20 ? -1.922 -1.599 -1.911 1.00 0.00 20 PHE A N 13
ATOM 17525 C CA . PHE A 1 20 ? -1.152 -2.656 -1.267 1.00 0.00 20 PHE A CA 13
ATOM 17526 C C . PHE A 1 20 ? -1.415 -2.681 0.236 1.00 0.00 20 PHE A C 13
ATOM 17527 O O . PHE A 1 20 ? -1.301 -3.724 0.880 1.00 0.00 20 PHE A O 13
ATOM 17544 N N . PHE A 1 21 ? -1.766 -1.525 0.789 1.00 0.00 21 PHE A N 13
ATOM 17545 C CA . PHE A 1 21 ? -2.044 -1.413 2.216 1.00 0.00 21 PHE A CA 13
ATOM 17546 C C . PHE A 1 21 ? -3.453 -1.904 2.536 1.00 0.00 21 PHE A C 13
ATOM 17547 O O . PHE A 1 21 ? -3.686 -2.522 3.575 1.00 0.00 21 PHE A O 13
ATOM 17564 N N . VAL A 1 22 ? -4.389 -1.625 1.635 1.00 0.00 22 VAL A N 13
ATOM 17565 C CA . VAL A 1 22 ? -5.775 -2.039 1.820 1.00 0.00 22 VAL A CA 13
ATOM 17566 C C . VAL A 1 22 ? -5.934 -3.540 1.607 1.00 0.00 22 VAL A C 13
ATOM 17567 O O . VAL A 1 22 ? -6.652 -4.210 2.349 1.00 0.00 22 VAL A O 13
ATOM 17580 N N . GLN A 1 23 ? -5.259 -4.062 0.587 1.00 0.00 23 GLN A N 13
ATOM 17581 C CA . GLN A 1 23 ? -5.326 -5.486 0.276 1.00 0.00 23 GLN A CA 13
ATOM 17582 C C . GLN A 1 23 ? -4.846 -6.323 1.456 1.00 0.00 23 GLN A C 13
ATOM 17583 O O . GLN A 1 23 ? -5.409 -7.377 1.750 1.00 0.00 23 GLN A O 13
ATOM 17597 N N . GLU A 1 24 ? -3.802 -5.849 2.127 1.00 0.00 24 GLU A N 13
ATOM 17598 C CA . GLU A 1 24 ? -3.245 -6.555 3.275 1.00 0.00 24 GLU A CA 13
ATOM 17599 C C . GLU A 1 24 ? -4.073 -6.292 4.530 1.00 0.00 24 GLU A C 13
ATOM 17600 O O . GLU A 1 24 ? -3.675 -6.653 5.637 1.00 0.00 24 GLU A O 13
ATOM 17612 N N . LYS A 1 25 ? -5.227 -5.660 4.348 1.00 0.00 25 LYS A N 13
ATOM 17613 C CA . LYS A 1 25 ? -6.114 -5.347 5.463 1.00 0.00 25 LYS A CA 13
ATOM 17614 C C . LYS A 1 25 ? -7.488 -5.975 5.259 1.00 0.00 25 LYS A C 13
ATOM 17615 O O . LYS A 1 25 ? -8.218 -6.218 6.220 1.00 0.00 25 LYS A O 13
ATOM 17634 N N . ILE A 1 26 ? -7.832 -6.237 4.003 1.00 0.00 26 ILE A N 13
ATOM 17635 C CA . ILE A 1 26 ? -9.119 -6.839 3.674 1.00 0.00 26 ILE A CA 13
ATOM 17636 C C . ILE A 1 26 ? -9.454 -7.977 4.632 1.00 0.00 26 ILE A C 13
ATOM 17637 O O . ILE A 1 26 ? -10.482 -7.969 5.310 1.00 0.00 26 ILE A O 13
ATOM 17653 N N . PRO A 1 27 ? -8.566 -8.980 4.694 1.00 0.00 27 PRO A N 13
ATOM 17654 C CA . PRO A 1 27 ? -8.744 -10.144 5.568 1.00 0.00 27 PRO A CA 13
ATOM 17655 C C . PRO A 1 27 ? -8.592 -9.788 7.043 1.00 0.00 27 PRO A C 13
ATOM 17656 O O . PRO A 1 27 ? -9.078 -10.506 7.917 1.00 0.00 27 PRO A O 13
ATOM 17667 N N . GLU A 1 28 ? -7.916 -8.676 7.313 1.00 0.00 28 GLU A N 13
ATOM 17668 C CA . GLU A 1 28 ? -7.700 -8.228 8.683 1.00 0.00 28 GLU A CA 13
ATOM 17669 C C . GLU A 1 28 ? -8.995 -7.694 9.291 1.00 0.00 28 GLU A C 13
ATOM 17670 O O . GLU A 1 28 ? -9.236 -7.836 10.491 1.00 0.00 28 GLU A O 13
ATOM 17682 N N . LEU A 1 29 ? -9.823 -7.078 8.455 1.00 0.00 29 LEU A N 13
ATOM 17683 C CA . LEU A 1 29 ? -11.093 -6.522 8.907 1.00 0.00 29 LEU A CA 13
ATOM 17684 C C . LEU A 1 29 ? -12.160 -7.607 9.004 1.00 0.00 29 LEU A C 13
ATOM 17685 O O . LEU A 1 29 ? -12.871 -7.707 10.004 1.00 0.00 29 LEU A O 13
ATOM 17701 N N . ARG A 1 30 ? -12.266 -8.420 7.958 1.00 0.00 30 ARG A N 13
ATOM 17702 C CA . ARG A 1 30 ? -13.245 -9.500 7.925 1.00 0.00 30 ARG A CA 13
ATOM 17703 C C . ARG A 1 30 ? -13.350 -10.180 9.287 1.00 0.00 30 ARG A C 13
ATOM 17704 O O . ARG A 1 30 ? -14.449 -10.468 9.764 1.00 0.00 30 ARG A O 13
ATOM 17725 N N . ARG A 1 31 ? -12.203 -10.433 9.907 1.00 0.00 31 ARG A N 13
ATOM 17726 C CA . ARG A 1 31 ? -12.166 -11.080 11.213 1.00 0.00 31 ARG A CA 13
ATOM 17727 C C . ARG A 1 31 ? -12.701 -10.149 12.297 1.00 0.00 31 ARG A C 13
ATOM 17728 O O . ARG A 1 31 ? -13.427 -10.577 13.194 1.00 0.00 31 ARG A O 13
ATOM 17749 N N . ARG A 1 32 ? -12.338 -8.874 12.206 1.00 0.00 32 ARG A N 13
ATOM 17750 C CA . ARG A 1 32 ? -12.780 -7.882 13.179 1.00 0.00 32 ARG A CA 13
ATOM 17751 C C . ARG A 1 32 ? -14.303 -7.857 13.278 1.00 0.00 32 ARG A C 13
ATOM 17752 O O . ARG A 1 32 ? -14.862 -7.752 14.368 1.00 0.00 32 ARG A O 13
ATOM 17773 N N . GLY A 1 33 ? -14.966 -7.956 12.129 1.00 0.00 33 GLY A N 13
ATOM 17774 C CA . GLY A 1 33 ? -16.417 -7.942 12.108 1.00 0.00 33 GLY A CA 13
ATOM 17775 C C . GLY A 1 33 ? -16.974 -6.810 11.269 1.00 0.00 33 GLY A C 13
ATOM 17776 O O . GLY A 1 33 ? -17.937 -6.150 11.665 1.00 0.00 33 GLY A O 13
ATOM 17780 N N . LEU A 1 34 ? -16.368 -6.581 10.110 1.00 0.00 34 LEU A N 13
ATOM 17781 C CA . LEU A 1 34 ? -16.808 -5.519 9.213 1.00 0.00 34 LEU A CA 13
ATOM 17782 C C . LEU A 1 34 ? -17.089 -6.065 7.816 1.00 0.00 34 LEU A C 13
ATOM 17783 O O . LEU A 1 34 ? -16.408 -6.968 7.328 1.00 0.00 34 LEU A O 13
ATOM 17799 N N . PRO A 1 35 ? -18.114 -5.505 7.157 1.00 0.00 35 PRO A N 13
ATOM 17800 C CA . PRO A 1 35 ? -18.505 -5.920 5.806 1.00 0.00 35 PRO A CA 13
ATOM 17801 C C . PRO A 1 35 ? -17.478 -5.514 4.754 1.00 0.00 35 PRO A C 13
ATOM 17802 O O . PRO A 1 35 ? -17.576 -4.442 4.158 1.00 0.00 35 PRO A O 13
ATOM 17813 N N . VAL A 1 36 ? -16.494 -6.379 4.530 1.00 0.00 36 VAL A N 13
ATOM 17814 C CA . VAL A 1 36 ? -15.449 -6.110 3.549 1.00 0.00 36 VAL A CA 13
ATOM 17815 C C . VAL A 1 36 ? -15.291 -7.279 2.583 1.00 0.00 36 VAL A C 13
ATOM 17816 O O . VAL A 1 36 ? -14.752 -8.325 2.941 1.00 0.00 36 VAL A O 13
ATOM 17829 N N . ALA A 1 37 ? -15.764 -7.093 1.355 1.00 0.00 37 ALA A N 13
ATOM 17830 C CA . ALA A 1 37 ? -15.672 -8.130 0.335 1.00 0.00 37 ALA A CA 13
ATOM 17831 C C . ALA A 1 37 ? -14.435 -7.936 -0.535 1.00 0.00 37 ALA A C 13
ATOM 17832 O O . ALA A 1 37 ? -13.742 -8.897 -0.870 1.00 0.00 37 ALA A O 13
ATOM 17839 N N . ARG A 1 38 ? -14.165 -6.688 -0.901 1.00 0.00 38 ARG A N 13
ATOM 17840 C CA . ARG A 1 38 ? -13.012 -6.368 -1.735 1.00 0.00 38 ARG A CA 13
ATOM 17841 C C . ARG A 1 38 ? -12.333 -5.088 -1.258 1.00 0.00 38 ARG A C 13
ATOM 17842 O O . ARG A 1 38 ? -12.745 -4.488 -0.265 1.00 0.00 38 ARG A O 13
ATOM 17863 N N . VAL A 1 39 ? -11.290 -4.677 -1.971 1.00 0.00 39 VAL A N 13
ATOM 17864 C CA . VAL A 1 39 ? -10.554 -3.468 -1.620 1.00 0.00 39 VAL A CA 13
ATOM 17865 C C . VAL A 1 39 ? -11.482 -2.261 -1.541 1.00 0.00 39 VAL A C 13
ATOM 17866 O O . VAL A 1 39 ? -11.476 -1.523 -0.557 1.00 0.00 39 VAL A O 13
ATOM 17879 N N . ALA A 1 40 ? -12.282 -2.068 -2.585 1.00 0.00 40 ALA A N 13
ATOM 17880 C CA . ALA A 1 40 ? -13.219 -0.953 -2.633 1.00 0.00 40 ALA A CA 13
ATOM 17881 C C . ALA A 1 40 ? -14.002 -0.837 -1.331 1.00 0.00 40 ALA A C 13
ATOM 17882 O O . ALA A 1 40 ? -14.431 0.252 -0.948 1.00 0.00 40 ALA A O 13
ATOM 17889 N N . ASP A 1 41 ? -14.185 -1.965 -0.653 1.00 0.00 41 ASP A N 13
ATOM 17890 C CA . ASP A 1 41 ? -14.916 -1.990 0.608 1.00 0.00 41 ASP A CA 13
ATOM 17891 C C . ASP A 1 41 ? -13.999 -1.634 1.775 1.00 0.00 41 ASP A C 13
ATOM 17892 O O . ASP A 1 41 ? -14.379 -0.876 2.667 1.00 0.00 41 ASP A O 13
ATOM 17901 N N . ALA A 1 42 ? -12.792 -2.189 1.761 1.00 0.00 42 ALA A N 13
ATOM 17902 C CA . ALA A 1 42 ? -11.821 -1.931 2.818 1.00 0.00 42 ALA A CA 13
ATOM 17903 C C . ALA A 1 42 ? -11.070 -0.627 2.567 1.00 0.00 42 ALA A C 13
ATOM 17904 O O . ALA A 1 42 ? -10.113 -0.306 3.271 1.00 0.00 42 ALA A O 13
ATOM 17911 N N . ILE A 1 43 ? -11.511 0.119 1.558 1.00 0.00 43 ILE A N 13
ATOM 17912 C CA . ILE A 1 43 ? -10.880 1.387 1.216 1.00 0.00 43 ILE A CA 13
ATOM 17913 C C . ILE A 1 43 ? -11.097 2.424 2.313 1.00 0.00 43 ILE A C 13
ATOM 17914 O O . ILE A 1 43 ? -10.152 2.960 2.890 1.00 0.00 43 ILE A O 13
ATOM 17930 N N . PRO A 1 44 ? -12.374 2.713 2.609 1.00 0.00 44 PRO A N 13
ATOM 17931 C CA . PRO A 1 44 ? -12.746 3.685 3.641 1.00 0.00 44 PRO A CA 13
ATOM 17932 C C . PRO A 1 44 ? -12.429 3.189 5.046 1.00 0.00 44 PRO A C 13
ATOM 17933 O O . PRO A 1 44 ? -11.931 3.941 5.884 1.00 0.00 44 PRO A O 13
ATOM 17944 N N . TYR A 1 45 ? -12.720 1.918 5.300 1.00 0.00 45 TYR A N 13
ATOM 17945 C CA . TYR A 1 45 ? -12.467 1.322 6.607 1.00 0.00 45 TYR A CA 13
ATOM 17946 C C . TYR A 1 45 ? -10.989 1.412 6.970 1.00 0.00 45 TYR A C 13
ATOM 17947 O O . TYR A 1 45 ? -10.602 1.159 8.111 1.00 0.00 45 TYR A O 13
ATOM 17965 N N . CYS A 1 46 ? -10.167 1.776 5.992 1.00 0.00 46 CYS A N 13
ATOM 17966 C CA . CYS A 1 46 ? -8.730 1.901 6.207 1.00 0.00 46 CYS A CA 13
ATOM 17967 C C . CYS A 1 46 ? -8.218 3.242 5.693 1.00 0.00 46 CYS A C 13
ATOM 17968 O O . CYS A 1 46 ? -7.019 3.418 5.474 1.00 0.00 46 CYS A O 13
ATOM 17976 N N . SER A 1 47 ? -9.134 4.186 5.500 1.00 0.00 47 SER A N 13
ATOM 17977 C CA . SER A 1 47 ? -8.776 5.510 5.005 1.00 0.00 47 SER A CA 13
ATOM 17978 C C . SER A 1 47 ? -8.003 6.294 6.061 1.00 0.00 47 SER A C 13
ATOM 17979 O O . SER A 1 47 ? -6.989 6.925 5.764 1.00 0.00 47 SER A O 13
ATOM 17987 N N . SER A 1 48 ? -8.491 6.248 7.297 1.00 0.00 48 SER A N 13
ATOM 17988 C CA . SER A 1 48 ? -7.849 6.956 8.398 1.00 0.00 48 SER A CA 13
ATOM 17989 C C . SER A 1 48 ? -6.564 6.251 8.822 1.00 0.00 48 SER A C 13
ATOM 17990 O O . SER A 1 48 ? -5.555 6.896 9.109 1.00 0.00 48 SER A O 13
ATOM 17998 N N . ASP A 1 49 ? -6.610 4.925 8.860 1.00 0.00 49 ASP A N 13
ATOM 17999 C CA . ASP A 1 49 ? -5.450 4.131 9.249 1.00 0.00 49 ASP A CA 13
ATOM 18000 C C . ASP A 1 49 ? -4.264 4.418 8.334 1.00 0.00 49 ASP A C 13
ATOM 18001 O O . ASP A 1 49 ? -3.116 4.446 8.778 1.00 0.00 49 ASP A O 13
ATOM 18010 N N . TRP A 1 50 ? -4.549 4.629 7.053 1.00 0.00 50 TRP A N 13
ATOM 18011 C CA . TRP A 1 50 ? -3.506 4.913 6.075 1.00 0.00 50 TRP A CA 13
ATOM 18012 C C . TRP A 1 50 ? -2.832 6.249 6.369 1.00 0.00 50 TRP A C 13
ATOM 18013 O O . TRP A 1 50 ? -1.619 6.390 6.215 1.00 0.00 50 TRP A O 13
ATOM 18034 N N . ALA A 1 51 ? -3.626 7.226 6.793 1.00 0.00 51 ALA A N 13
ATOM 18035 C CA . ALA A 1 51 ? -3.106 8.551 7.109 1.00 0.00 51 ALA A CA 13
ATOM 18036 C C . ALA A 1 51 ? -2.235 8.513 8.361 1.00 0.00 51 ALA A C 13
ATOM 18037 O O . ALA A 1 51 ? -1.532 9.475 8.670 1.00 0.00 51 ALA A O 13
ATOM 18044 N N . LEU A 1 52 ? -2.286 7.395 9.078 1.00 0.00 52 LEU A N 13
ATOM 18045 C CA . LEU A 1 52 ? -1.502 7.232 10.297 1.00 0.00 52 LEU A CA 13
ATOM 18046 C C . LEU A 1 52 ? -0.098 6.725 9.978 1.00 0.00 52 LEU A C 13
ATOM 18047 O O . LEU A 1 52 ? 0.831 6.904 10.766 1.00 0.00 52 LEU A O 13
ATOM 18063 N N . LEU A 1 53 ? 0.048 6.096 8.818 1.00 0.00 53 LEU A N 13
ATOM 18064 C CA . LEU A 1 53 ? 1.339 5.565 8.392 1.00 0.00 53 LEU A CA 13
ATOM 18065 C C . LEU A 1 53 ? 2.370 6.682 8.265 1.00 0.00 53 LEU A C 13
ATOM 18066 O O . LEU A 1 53 ? 2.019 7.851 8.109 1.00 0.00 53 LEU A O 13
ATOM 18082 N N . ARG A 1 54 ? 3.645 6.311 8.330 1.00 0.00 54 ARG A N 13
ATOM 18083 C CA . ARG A 1 54 ? 4.728 7.281 8.220 1.00 0.00 54 ARG A CA 13
ATOM 18084 C C . ARG A 1 54 ? 5.193 7.418 6.774 1.00 0.00 54 ARG A C 13
ATOM 18085 O O . ARG A 1 54 ? 5.017 6.505 5.968 1.00 0.00 54 ARG A O 13
ATOM 18106 N N . GLU A 1 55 ? 5.785 8.563 6.453 1.00 0.00 55 GLU A N 13
ATOM 18107 C CA . GLU A 1 55 ? 6.274 8.818 5.102 1.00 0.00 55 GLU A CA 13
ATOM 18108 C C . GLU A 1 55 ? 7.069 7.627 4.578 1.00 0.00 55 GLU A C 13
ATOM 18109 O O . GLU A 1 55 ? 6.866 7.180 3.449 1.00 0.00 55 GLU A O 13
ATOM 18121 N N . GLU A 1 56 ? 7.977 7.117 5.405 1.00 0.00 56 GLU A N 13
ATOM 18122 C CA . GLU A 1 56 ? 8.804 5.979 5.024 1.00 0.00 56 GLU A CA 13
ATOM 18123 C C . GLU A 1 56 ? 7.939 4.786 4.628 1.00 0.00 56 GLU A C 13
ATOM 18124 O O . GLU A 1 56 ? 8.191 4.133 3.615 1.00 0.00 56 GLU A O 13
ATOM 18136 N N . GLU A 1 57 ? 6.919 4.508 5.434 1.00 0.00 57 GLU A N 13
ATOM 18137 C CA . GLU A 1 57 ? 6.017 3.393 5.169 1.00 0.00 57 GLU A CA 13
ATOM 18138 C C . GLU A 1 57 ? 5.330 3.559 3.816 1.00 0.00 57 GLU A C 13
ATOM 18139 O O . GLU A 1 57 ? 5.396 2.677 2.960 1.00 0.00 57 GLU A O 13
ATOM 18151 N N . LYS A 1 58 ? 4.670 4.698 3.631 1.00 0.00 58 LYS A N 13
ATOM 18152 C CA . LYS A 1 58 ? 3.969 4.983 2.385 1.00 0.00 58 LYS A CA 13
ATOM 18153 C C . LYS A 1 58 ? 4.881 4.751 1.184 1.00 0.00 58 LYS A C 13
ATOM 18154 O O . LYS A 1 58 ? 4.488 4.110 0.210 1.00 0.00 58 LYS A O 13
ATOM 18173 N N . GLU A 1 59 ? 6.100 5.275 1.261 1.00 0.00 59 GLU A N 13
ATOM 18174 C CA . GLU A 1 59 ? 7.067 5.124 0.180 1.00 0.00 59 GLU A CA 13
ATOM 18175 C C . GLU A 1 59 ? 7.340 3.649 -0.103 1.00 0.00 59 GLU A C 13
ATOM 18176 O O . GLU A 1 59 ? 7.319 3.211 -1.254 1.00 0.00 59 GLU A O 13
ATOM 18188 N N . LYS A 1 60 ? 7.598 2.889 0.956 1.00 0.00 60 LYS A N 13
ATOM 18189 C CA . LYS A 1 60 ? 7.875 1.463 0.823 1.00 0.00 60 LYS A CA 13
ATOM 18190 C C . LYS A 1 60 ? 6.758 0.758 0.061 1.00 0.00 60 LYS A C 13
ATOM 18191 O O . LYS A 1 60 ? 7.009 0.050 -0.914 1.00 0.00 60 LYS A O 13
ATOM 18210 N N . TYR A 1 61 ? 5.523 0.960 0.510 1.00 0.00 61 TYR A N 13
ATOM 18211 C CA . TYR A 1 61 ? 4.368 0.344 -0.131 1.00 0.00 61 TYR A CA 13
ATOM 18212 C C . TYR A 1 61 ? 4.293 0.727 -1.605 1.00 0.00 61 TYR A C 13
ATOM 18213 O O . TYR A 1 61 ? 4.006 -0.109 -2.461 1.00 0.00 61 TYR A O 13
ATOM 18231 N N . ALA A 1 62 ? 4.555 1.998 -1.894 1.00 0.00 62 ALA A N 13
ATOM 18232 C CA . ALA A 1 62 ? 4.521 2.492 -3.265 1.00 0.00 62 ALA A CA 13
ATOM 18233 C C . ALA A 1 62 ? 5.614 1.847 -4.109 1.00 0.00 62 ALA A C 13
ATOM 18234 O O . ALA A 1 62 ? 5.373 1.431 -5.242 1.00 0.00 62 ALA A O 13
ATOM 18241 N N . GLU A 1 63 ? 6.819 1.768 -3.550 1.00 0.00 63 GLU A N 13
ATOM 18242 C CA . GLU A 1 63 ? 7.949 1.174 -4.253 1.00 0.00 63 GLU A CA 13
ATOM 18243 C C . GLU A 1 63 ? 7.652 -0.272 -4.638 1.00 0.00 63 GLU A C 13
ATOM 18244 O O . GLU A 1 63 ? 7.823 -0.666 -5.791 1.00 0.00 63 GLU A O 13
ATOM 18256 N N . MET A 1 64 ? 7.206 -1.059 -3.663 1.00 0.00 64 MET A N 13
ATOM 18257 C CA . MET A 1 64 ? 6.885 -2.461 -3.900 1.00 0.00 64 MET A CA 13
ATOM 18258 C C . MET A 1 64 ? 5.760 -2.596 -4.922 1.00 0.00 64 MET A C 13
ATOM 18259 O O . MET A 1 64 ? 5.734 -3.542 -5.710 1.00 0.00 64 MET A O 13
ATOM 18273 N N . ALA A 1 65 ? 4.833 -1.643 -4.905 1.00 0.00 65 ALA A N 13
ATOM 18274 C CA . ALA A 1 65 ? 3.707 -1.657 -5.831 1.00 0.00 65 ALA A CA 13
ATOM 18275 C C . ALA A 1 65 ? 4.179 -1.472 -7.269 1.00 0.00 65 ALA A C 13
ATOM 18276 O O . ALA A 1 65 ? 3.949 -2.330 -8.123 1.00 0.00 65 ALA A O 13
ATOM 18283 N N . ARG A 1 66 ? 4.838 -0.348 -7.532 1.00 0.00 66 ARG A N 13
ATOM 18284 C CA . ARG A 1 66 ? 5.340 -0.051 -8.868 1.00 0.00 66 ARG A CA 13
ATOM 18285 C C . ARG A 1 66 ? 6.331 -1.117 -9.326 1.00 0.00 66 ARG A C 13
ATOM 18286 O O . ARG A 1 66 ? 6.145 -1.743 -10.370 1.00 0.00 66 ARG A O 13
ATOM 18307 N N . GLU A 1 67 ? 7.384 -1.317 -8.539 1.00 0.00 67 GLU A N 13
ATOM 18308 C CA . GLU A 1 67 ? 8.403 -2.307 -8.865 1.00 0.00 67 GLU A CA 13
ATOM 18309 C C . GLU A 1 67 ? 7.771 -3.662 -9.169 1.00 0.00 67 GLU A C 13
ATOM 18310 O O . GLU A 1 67 ? 8.255 -4.408 -10.019 1.00 0.00 67 GLU A O 13
ATOM 18322 N N . TRP A 1 68 ? 6.686 -3.971 -8.468 1.00 0.00 68 TRP A N 13
ATOM 18323 C CA . TRP A 1 68 ? 5.986 -5.236 -8.662 1.00 0.00 68 TRP A CA 13
ATOM 18324 C C . TRP A 1 68 ? 5.310 -5.281 -10.028 1.00 0.00 68 TRP A C 13
ATOM 18325 O O . TRP A 1 68 ? 5.510 -6.220 -10.798 1.00 0.00 68 TRP A O 13
ATOM 18346 N N . ARG A 1 69 ? 4.510 -4.261 -10.321 1.00 0.00 69 ARG A N 13
ATOM 18347 C CA . ARG A 1 69 ? 3.805 -4.186 -11.595 1.00 0.00 69 ARG A CA 13
ATOM 18348 C C . ARG A 1 69 ? 4.789 -4.156 -12.761 1.00 0.00 69 ARG A C 13
ATOM 18349 O O . ARG A 1 69 ? 4.574 -4.806 -13.783 1.00 0.00 69 ARG A O 13
ATOM 18370 N N . ALA A 1 70 ? 5.869 -3.399 -12.599 1.00 0.00 70 ALA A N 13
ATOM 18371 C CA . ALA A 1 70 ? 6.887 -3.287 -13.636 1.00 0.00 70 ALA A CA 13
ATOM 18372 C C . ALA A 1 70 ? 7.531 -4.639 -13.921 1.00 0.00 70 ALA A C 13
ATOM 18373 O O . ALA A 1 70 ? 7.633 -5.058 -15.073 1.00 0.00 70 ALA A O 13
ATOM 18380 N N . ALA A 1 71 ? 7.967 -5.316 -12.863 1.00 0.00 71 ALA A N 13
ATOM 18381 C CA . ALA A 1 71 ? 8.601 -6.621 -13.000 1.00 0.00 71 ALA A CA 13
ATOM 18382 C C . ALA A 1 71 ? 7.617 -7.657 -13.533 1.00 0.00 71 ALA A C 13
ATOM 18383 O O . ALA A 1 71 ? 7.996 -8.560 -14.277 1.00 0.00 71 ALA A O 13
ATOM 18390 N N . GLN A 1 72 ? 6.353 -7.518 -13.146 1.00 0.00 72 GLN A N 13
ATOM 18391 C CA . GLN A 1 72 ? 5.316 -8.444 -13.585 1.00 0.00 72 GLN A CA 13
ATOM 18392 C C . GLN A 1 72 ? 4.929 -8.182 -15.037 1.00 0.00 72 GLN A C 13
ATOM 18393 O O . GLN A 1 72 ? 4.438 -9.071 -15.729 1.00 0.00 72 GLN A O 13
ATOM 18407 N N . GLY A 1 73 ? 5.155 -6.953 -15.491 1.00 0.00 73 GLY A N 13
ATOM 18408 C CA . GLY A 1 73 ? 4.826 -6.594 -16.859 1.00 0.00 73 GLY A CA 13
ATOM 18409 C C . GLY A 1 73 ? 5.974 -6.842 -17.816 1.00 0.00 73 GLY A C 13
ATOM 18410 O O . GLY A 1 73 ? 5.762 -7.226 -18.967 1.00 0.00 73 GLY A O 13
ATOM 18414 N N . LYS A 1 74 ? 7.196 -6.619 -17.342 1.00 0.00 74 LYS A N 13
ATOM 18415 C CA . LYS A 1 74 ? 8.384 -6.819 -18.164 1.00 0.00 74 LYS A CA 13
ATOM 18416 C C . LYS A 1 74 ? 8.260 -6.075 -19.489 1.00 0.00 74 LYS A C 13
ATOM 18417 O O . LYS A 1 74 ? 8.617 -6.601 -20.543 1.00 0.00 74 LYS A O 13
ATOM 18436 N N . ASP A 1 75 ? 7.754 -4.848 -19.429 1.00 0.00 75 ASP A N 13
ATOM 18437 C CA . ASP A 1 75 ? 7.586 -4.031 -20.625 1.00 0.00 75 ASP A CA 13
ATOM 18438 C C . ASP A 1 75 ? 8.733 -4.258 -21.604 1.00 0.00 75 ASP A C 13
ATOM 18439 O O . ASP A 1 75 ? 9.852 -4.597 -21.219 1.00 0.00 75 ASP A O 13
ATOM 18448 N N . PRO A 1 76 ? 8.451 -4.068 -22.902 1.00 0.00 76 PRO A N 13
ATOM 18449 C CA . PRO A 1 76 ? 9.445 -4.248 -23.963 1.00 0.00 76 PRO A CA 13
ATOM 18450 C C . PRO A 1 76 ? 10.521 -3.167 -23.938 1.00 0.00 76 PRO A C 13
ATOM 18451 O O . PRO A 1 76 ? 11.496 -3.230 -24.686 1.00 0.00 76 PRO A O 13
ATOM 18462 N N . GLY A 1 77 ? 10.336 -2.174 -23.073 1.00 0.00 77 GLY A N 13
ATOM 18463 C CA . GLY A 1 77 ? 11.300 -1.094 -22.967 1.00 0.00 77 GLY A CA 13
ATOM 18464 C C . GLY A 1 77 ? 11.503 -0.368 -24.282 1.00 0.00 77 GLY A C 13
ATOM 18465 O O . GLY A 1 77 ? 12.438 -0.650 -25.033 1.00 0.00 77 GLY A O 13
ATOM 18469 N N . PRO A 1 78 ? 10.613 0.590 -24.578 1.00 0.00 78 PRO A N 13
ATOM 18470 C CA . PRO A 1 78 ? 10.678 1.377 -25.813 1.00 0.00 78 PRO A CA 13
ATOM 18471 C C . PRO A 1 78 ? 11.863 2.337 -25.827 1.00 0.00 78 PRO A C 13
ATOM 18472 O O . PRO A 1 78 ? 12.196 2.913 -26.863 1.00 0.00 78 PRO A O 13
ATOM 18483 N N . SER A 1 79 ? 12.496 2.504 -24.670 1.00 0.00 79 SER A N 13
ATOM 18484 C CA . SER A 1 79 ? 13.642 3.398 -24.550 1.00 0.00 79 SER A CA 13
ATOM 18485 C C . SER A 1 79 ? 14.950 2.632 -24.726 1.00 0.00 79 SER A C 13
ATOM 18486 O O . SER A 1 79 ? 14.958 1.402 -24.779 1.00 0.00 79 SER A O 13
ATOM 18494 N N . GLU A 1 80 ? 16.053 3.367 -24.818 1.00 0.00 80 GLU A N 13
ATOM 18495 C CA . GLU A 1 80 ? 17.366 2.758 -24.990 1.00 0.00 80 GLU A CA 13
ATOM 18496 C C . GLU A 1 80 ? 18.106 2.676 -23.658 1.00 0.00 80 GLU A C 13
ATOM 18497 O O . GLU A 1 80 ? 17.875 3.479 -22.755 1.00 0.00 80 GLU A O 13
ATOM 18509 N N . LYS A 1 81 ? 18.998 1.697 -23.543 1.00 0.00 81 LYS A N 13
ATOM 18510 C CA . LYS A 1 81 ? 19.774 1.508 -22.324 1.00 0.00 81 LYS A CA 13
ATOM 18511 C C . LYS A 1 81 ? 21.218 1.956 -22.522 1.00 0.00 81 LYS A C 13
ATOM 18512 O O . LYS A 1 81 ? 21.644 2.227 -23.645 1.00 0.00 81 LYS A O 13
ATOM 18531 N N . GLN A 1 82 ? 21.968 2.028 -21.427 1.00 0.00 82 GLN A N 13
ATOM 18532 C CA . GLN A 1 82 ? 23.364 2.442 -21.483 1.00 0.00 82 GLN A CA 13
ATOM 18533 C C . GLN A 1 82 ? 24.104 2.035 -20.212 1.00 0.00 82 GLN A C 13
ATOM 18534 O O . GLN A 1 82 ? 23.736 2.441 -19.110 1.00 0.00 82 GLN A O 13
ATOM 18548 N N . LYS A 1 83 ? 25.150 1.232 -20.374 1.00 0.00 83 LYS A N 13
ATOM 18549 C CA . LYS A 1 83 ? 25.943 0.770 -19.241 1.00 0.00 83 LYS A CA 13
ATOM 18550 C C . LYS A 1 83 ? 27.292 1.480 -19.197 1.00 0.00 83 LYS A C 13
ATOM 18551 O O . LYS A 1 83 ? 28.282 1.020 -19.768 1.00 0.00 83 LYS A O 13
ATOM 18570 N N . PRO A 1 84 ? 27.337 2.627 -18.503 1.00 0.00 84 PRO A N 13
ATOM 18571 C CA . PRO A 1 84 ? 28.561 3.422 -18.366 1.00 0.00 84 PRO A CA 13
ATOM 18572 C C . PRO A 1 84 ? 29.603 2.736 -17.489 1.00 0.00 84 PRO A C 13
ATOM 18573 O O . PRO A 1 84 ? 29.311 1.747 -16.817 1.00 0.00 84 PRO A O 13
ATOM 18584 N N . VAL A 1 85 ? 30.821 3.269 -17.499 1.00 0.00 85 VAL A N 13
ATOM 18585 C CA . VAL A 1 85 ? 31.907 2.708 -16.704 1.00 0.00 85 VAL A CA 13
ATOM 18586 C C . VAL A 1 85 ? 32.775 3.810 -16.107 1.00 0.00 85 VAL A C 13
ATOM 18587 O O . VAL A 1 85 ? 33.035 4.827 -16.749 1.00 0.00 85 VAL A O 13
ATOM 18600 N N . PHE A 1 86 ? 33.224 3.599 -14.873 1.00 0.00 86 PHE A N 13
ATOM 18601 C CA . PHE A 1 86 ? 34.063 4.575 -14.189 1.00 0.00 86 PHE A CA 13
ATOM 18602 C C . PHE A 1 86 ? 35.328 3.917 -13.646 1.00 0.00 86 PHE A C 13
ATOM 18603 O O . PHE A 1 86 ? 35.269 3.066 -12.758 1.00 0.00 86 PHE A O 13
ATOM 18620 N N . THR A 1 87 ? 36.475 4.319 -14.186 1.00 0.00 87 THR A N 13
ATOM 18621 C CA . THR A 1 87 ? 37.756 3.768 -13.759 1.00 0.00 87 THR A CA 13
ATOM 18622 C C . THR A 1 87 ? 37.886 2.304 -14.162 1.00 0.00 87 THR A C 13
ATOM 18623 O O . THR A 1 87 ? 38.359 1.475 -13.384 1.00 0.00 87 THR A O 13
ATOM 18634 N N . SER A 1 88 ? 37.466 1.991 -15.384 1.00 0.00 88 SER A N 13
ATOM 18635 C CA . SER A 1 88 ? 37.533 0.625 -15.889 1.00 0.00 88 SER A CA 13
ATOM 18636 C C . SER A 1 88 ? 38.819 -0.059 -15.435 1.00 0.00 88 SER A C 13
ATOM 18637 O O . SER A 1 88 ? 39.886 0.553 -15.413 1.00 0.00 88 SER A O 13
ATOM 18645 N N . GLY A 1 89 ? 38.709 -1.334 -15.074 1.00 0.00 89 GLY A N 13
ATOM 18646 C CA . GLY A 1 89 ? 39.870 -2.082 -14.626 1.00 0.00 89 GLY A CA 13
ATOM 18647 C C . GLY A 1 89 ? 40.961 -2.141 -15.676 1.00 0.00 89 GLY A C 13
ATOM 18648 O O . GLY A 1 89 ? 40.698 -2.137 -16.878 1.00 0.00 89 GLY A O 13
ATOM 18652 N N . PRO A 1 90 ? 42.222 -2.194 -15.220 1.00 0.00 90 PRO A N 13
ATOM 18653 C CA . PRO A 1 90 ? 43.384 -2.254 -16.112 1.00 0.00 90 PRO A CA 13
ATOM 18654 C C . PRO A 1 90 ? 43.487 -3.589 -16.842 1.00 0.00 90 PRO A C 13
ATOM 18655 O O . PRO A 1 90 ? 43.713 -3.630 -18.052 1.00 0.00 90 PRO A O 13
ATOM 18666 N N . SER A 1 91 ? 43.319 -4.679 -16.100 1.00 0.00 91 SER A N 13
ATOM 18667 C CA . SER A 1 91 ? 43.396 -6.016 -16.677 1.00 0.00 91 SER A CA 13
ATOM 18668 C C . SER A 1 91 ? 42.816 -6.033 -18.087 1.00 0.00 91 SER A C 13
ATOM 18669 O O . SER A 1 91 ? 43.446 -6.526 -19.023 1.00 0.00 91 SER A O 13
ATOM 18677 N N . SER A 1 92 ? 41.610 -5.493 -18.231 1.00 0.00 92 SER A N 13
ATOM 18678 C CA . SER A 1 92 ? 40.941 -5.448 -19.526 1.00 0.00 92 SER A CA 13
ATOM 18679 C C . SER A 1 92 ? 40.594 -6.855 -20.006 1.00 0.00 92 SER A C 13
ATOM 18680 O O . SER A 1 92 ? 40.817 -7.200 -21.165 1.00 0.00 92 SER A O 13
ATOM 18688 N N . GLY A 1 93 ? 40.045 -7.662 -19.104 1.00 0.00 93 GLY A N 13
ATOM 18689 C CA . GLY A 1 93 ? 39.675 -9.021 -19.452 1.00 0.00 93 GLY A CA 13
ATOM 18690 C C . GLY A 1 93 ? 38.242 -9.345 -19.082 1.00 0.00 93 GLY A C 13
ATOM 18691 O O . GLY A 1 93 ? 37.985 -10.284 -18.329 1.00 0.00 93 GLY A O 13
ATOM 18695 N N . GLY A 1 1 ? 7.776 7.266 -32.604 1.00 0.00 1 GLY A N 14
ATOM 18696 C CA . GLY A 1 1 ? 7.244 6.391 -33.632 1.00 0.00 1 GLY A CA 14
ATOM 18697 C C . GLY A 1 1 ? 8.021 5.095 -33.752 1.00 0.00 1 GLY A C 14
ATOM 18698 O O . GLY A 1 1 ? 7.440 4.011 -33.737 1.00 0.00 1 GLY A O 14
ATOM 18702 N N . SER A 1 2 ? 9.340 5.208 -33.873 1.00 0.00 2 SER A N 14
ATOM 18703 C CA . SER A 1 2 ? 10.198 4.035 -34.001 1.00 0.00 2 SER A CA 14
ATOM 18704 C C . SER A 1 2 ? 11.283 4.037 -32.928 1.00 0.00 2 SER A C 14
ATOM 18705 O O . SER A 1 2 ? 11.443 3.064 -32.190 1.00 0.00 2 SER A O 14
ATOM 18713 N N . SER A 1 3 ? 12.027 5.136 -32.849 1.00 0.00 3 SER A N 14
ATOM 18714 C CA . SER A 1 3 ? 13.099 5.263 -31.870 1.00 0.00 3 SER A CA 14
ATOM 18715 C C . SER A 1 3 ? 12.535 5.514 -30.475 1.00 0.00 3 SER A C 14
ATOM 18716 O O . SER A 1 3 ? 11.717 6.411 -30.276 1.00 0.00 3 SER A O 14
ATOM 18724 N N . GLY A 1 4 ? 12.980 4.714 -29.510 1.00 0.00 4 GLY A N 14
ATOM 18725 C CA . GLY A 1 4 ? 12.508 4.865 -28.146 1.00 0.00 4 GLY A CA 14
ATOM 18726 C C . GLY A 1 4 ? 13.211 3.928 -27.183 1.00 0.00 4 GLY A C 14
ATOM 18727 O O . GLY A 1 4 ? 12.700 2.853 -26.869 1.00 0.00 4 GLY A O 14
ATOM 18731 N N . SER A 1 5 ? 14.387 4.335 -26.715 1.00 0.00 5 SER A N 14
ATOM 18732 C CA . SER A 1 5 ? 15.163 3.522 -25.787 1.00 0.00 5 SER A CA 14
ATOM 18733 C C . SER A 1 5 ? 14.566 3.578 -24.385 1.00 0.00 5 SER A C 14
ATOM 18734 O O . SER A 1 5 ? 14.400 2.550 -23.727 1.00 0.00 5 SER A O 14
ATOM 18742 N N . SER A 1 6 ? 14.244 4.786 -23.933 1.00 0.00 6 SER A N 14
ATOM 18743 C CA . SER A 1 6 ? 13.667 4.977 -22.607 1.00 0.00 6 SER A CA 14
ATOM 18744 C C . SER A 1 6 ? 12.151 5.132 -22.691 1.00 0.00 6 SER A C 14
ATOM 18745 O O . SER A 1 6 ? 11.636 5.857 -23.541 1.00 0.00 6 SER A O 14
ATOM 18753 N N . GLY A 1 7 ? 11.443 4.444 -21.800 1.00 0.00 7 GLY A N 14
ATOM 18754 C CA . GLY A 1 7 ? 9.994 4.517 -21.790 1.00 0.00 7 GLY A CA 14
ATOM 18755 C C . GLY A 1 7 ? 9.384 3.769 -20.621 1.00 0.00 7 GLY A C 14
ATOM 18756 O O . GLY A 1 7 ? 8.805 2.697 -20.794 1.00 0.00 7 GLY A O 14
ATOM 18760 N N . MET A 1 8 ? 9.515 4.336 -19.425 1.00 0.00 8 MET A N 14
ATOM 18761 C CA . MET A 1 8 ? 8.972 3.714 -18.222 1.00 0.00 8 MET A CA 14
ATOM 18762 C C . MET A 1 8 ? 8.235 4.739 -17.367 1.00 0.00 8 MET A C 14
ATOM 18763 O O . MET A 1 8 ? 8.728 5.837 -17.107 1.00 0.00 8 MET A O 14
ATOM 18777 N N . PRO A 1 9 ? 7.025 4.375 -16.917 1.00 0.00 9 PRO A N 14
ATOM 18778 C CA . PRO A 1 9 ? 6.194 5.249 -16.083 1.00 0.00 9 PRO A CA 14
ATOM 18779 C C . PRO A 1 9 ? 6.769 5.431 -14.683 1.00 0.00 9 PRO A C 14
ATOM 18780 O O . PRO A 1 9 ? 7.601 4.644 -14.236 1.00 0.00 9 PRO A O 14
ATOM 18791 N N . ASN A 1 10 ? 6.317 6.474 -13.993 1.00 0.00 10 ASN A N 14
ATOM 18792 C CA . ASN A 1 10 ? 6.786 6.758 -12.643 1.00 0.00 10 ASN A CA 14
ATOM 18793 C C . ASN A 1 10 ? 5.638 6.682 -11.640 1.00 0.00 10 ASN A C 14
ATOM 18794 O O . ASN A 1 10 ? 5.773 6.086 -10.570 1.00 0.00 10 ASN A O 14
ATOM 18805 N N . ARG A 1 11 ? 4.510 7.289 -11.993 1.00 0.00 11 ARG A N 14
ATOM 18806 C CA . ARG A 1 11 ? 3.339 7.289 -11.125 1.00 0.00 11 ARG A CA 14
ATOM 18807 C C . ARG A 1 11 ? 2.140 6.659 -11.829 1.00 0.00 11 ARG A C 14
ATOM 18808 O O . ARG A 1 11 ? 1.958 6.822 -13.035 1.00 0.00 11 ARG A O 14
ATOM 18829 N N . LYS A 1 12 ? 1.325 5.938 -11.066 1.00 0.00 12 LYS A N 14
ATOM 18830 C CA . LYS A 1 12 ? 0.142 5.284 -11.614 1.00 0.00 12 LYS A CA 14
ATOM 18831 C C . LYS A 1 12 ? -1.079 5.544 -10.738 1.00 0.00 12 LYS A C 14
ATOM 18832 O O . LYS A 1 12 ? -1.003 6.277 -9.753 1.00 0.00 12 LYS A O 14
ATOM 18851 N N . ALA A 1 13 ? -2.203 4.937 -11.103 1.00 0.00 13 ALA A N 14
ATOM 18852 C CA . ALA A 1 13 ? -3.440 5.101 -10.349 1.00 0.00 13 ALA A CA 14
ATOM 18853 C C . ALA A 1 13 ? -4.086 3.751 -10.056 1.00 0.00 13 ALA A C 14
ATOM 18854 O O . ALA A 1 13 ? -4.491 3.478 -8.925 1.00 0.00 13 ALA A O 14
ATOM 18861 N N . SER A 1 14 ? -4.181 2.911 -11.080 1.00 0.00 14 SER A N 14
ATOM 18862 C CA . SER A 1 14 ? -4.783 1.591 -10.934 1.00 0.00 14 SER A CA 14
ATOM 18863 C C . SER A 1 14 ? -4.465 0.998 -9.565 1.00 0.00 14 SER A C 14
ATOM 18864 O O . SER A 1 14 ? -5.357 0.795 -8.740 1.00 0.00 14 SER A O 14
ATOM 18872 N N . ARG A 1 15 ? -3.186 0.721 -9.330 1.00 0.00 15 ARG A N 14
ATOM 18873 C CA . ARG A 1 15 ? -2.749 0.150 -8.062 1.00 0.00 15 ARG A CA 14
ATOM 18874 C C . ARG A 1 15 ? -1.559 0.923 -7.499 1.00 0.00 15 ARG A C 14
ATOM 18875 O O . ARG A 1 15 ? -0.503 0.997 -8.125 1.00 0.00 15 ARG A O 14
ATOM 18896 N N . ASN A 1 16 ? -1.742 1.497 -6.314 1.00 0.00 16 ASN A N 14
ATOM 18897 C CA . ASN A 1 16 ? -0.684 2.266 -5.668 1.00 0.00 16 ASN A CA 14
ATOM 18898 C C . ASN A 1 16 ? -0.485 1.810 -4.225 1.00 0.00 16 ASN A C 14
ATOM 18899 O O . ASN A 1 16 ? -1.277 1.033 -3.694 1.00 0.00 16 ASN A O 14
ATOM 18910 N N . ALA A 1 17 ? 0.579 2.300 -3.597 1.00 0.00 17 ALA A N 14
ATOM 18911 C CA . ALA A 1 17 ? 0.881 1.946 -2.216 1.00 0.00 17 ALA A CA 14
ATOM 18912 C C . ALA A 1 17 ? -0.397 1.751 -1.407 1.00 0.00 17 ALA A C 14
ATOM 18913 O O . ALA A 1 17 ? -0.556 0.747 -0.712 1.00 0.00 17 ALA A O 14
ATOM 18920 N N . TYR A 1 18 ? -1.304 2.716 -1.501 1.00 0.00 18 TYR A N 14
ATOM 18921 C CA . TYR A 1 18 ? -2.567 2.652 -0.775 1.00 0.00 18 TYR A CA 14
ATOM 18922 C C . TYR A 1 18 ? -3.277 1.326 -1.033 1.00 0.00 18 TYR A C 14
ATOM 18923 O O . TYR A 1 18 ? -3.717 0.653 -0.101 1.00 0.00 18 TYR A O 14
ATOM 18941 N N . TYR A 1 19 ? -3.383 0.957 -2.305 1.00 0.00 19 TYR A N 14
ATOM 18942 C CA . TYR A 1 19 ? -4.040 -0.287 -2.687 1.00 0.00 19 TYR A CA 14
ATOM 18943 C C . TYR A 1 19 ? -3.403 -1.479 -1.981 1.00 0.00 19 TYR A C 14
ATOM 18944 O O . TYR A 1 19 ? -4.098 -2.341 -1.442 1.00 0.00 19 TYR A O 14
ATOM 18962 N N . PHE A 1 20 ? -2.075 -1.521 -1.985 1.00 0.00 20 PHE A N 14
ATOM 18963 C CA . PHE A 1 20 ? -1.342 -2.607 -1.345 1.00 0.00 20 PHE A CA 14
ATOM 18964 C C . PHE A 1 20 ? -1.627 -2.646 0.154 1.00 0.00 20 PHE A C 14
ATOM 18965 O O . PHE A 1 20 ? -1.728 -3.719 0.750 1.00 0.00 20 PHE A O 14
ATOM 18982 N N . PHE A 1 21 ? -1.755 -1.469 0.757 1.00 0.00 21 PHE A N 14
ATOM 18983 C CA . PHE A 1 21 ? -2.026 -1.367 2.186 1.00 0.00 21 PHE A CA 14
ATOM 18984 C C . PHE A 1 21 ? -3.394 -1.953 2.522 1.00 0.00 21 PHE A C 14
ATOM 18985 O O . PHE A 1 21 ? -3.532 -2.740 3.458 1.00 0.00 21 PHE A O 14
ATOM 19002 N N . VAL A 1 22 ? -4.405 -1.562 1.752 1.00 0.00 22 VAL A N 14
ATOM 19003 C CA . VAL A 1 22 ? -5.763 -2.048 1.967 1.00 0.00 22 VAL A CA 14
ATOM 19004 C C . VAL A 1 22 ? -5.866 -3.539 1.669 1.00 0.00 22 VAL A C 14
ATOM 19005 O O . VAL A 1 22 ? -6.512 -4.286 2.404 1.00 0.00 22 VAL A O 14
ATOM 19018 N N . GLN A 1 23 ? -5.227 -3.966 0.585 1.00 0.00 23 GLN A N 14
ATOM 19019 C CA . GLN A 1 23 ? -5.246 -5.369 0.190 1.00 0.00 23 GLN A CA 14
ATOM 19020 C C . GLN A 1 23 ? -4.761 -6.263 1.327 1.00 0.00 23 GLN A C 14
ATOM 19021 O O . GLN A 1 23 ? -5.336 -7.318 1.588 1.00 0.00 23 GLN A O 14
ATOM 19035 N N . GLU A 1 24 ? -3.698 -5.832 1.998 1.00 0.00 24 GLU A N 14
ATOM 19036 C CA . GLU A 1 24 ? -3.134 -6.594 3.107 1.00 0.00 24 GLU A CA 14
ATOM 19037 C C . GLU A 1 24 ? -3.944 -6.380 4.382 1.00 0.00 24 GLU A C 14
ATOM 19038 O O . GLU A 1 24 ? -3.543 -6.806 5.465 1.00 0.00 24 GLU A O 14
ATOM 19050 N N . LYS A 1 25 ? -5.087 -5.714 4.245 1.00 0.00 25 LYS A N 14
ATOM 19051 C CA . LYS A 1 25 ? -5.954 -5.443 5.385 1.00 0.00 25 LYS A CA 14
ATOM 19052 C C . LYS A 1 25 ? -7.340 -6.044 5.169 1.00 0.00 25 LYS A C 14
ATOM 19053 O O . LYS A 1 25 ? -8.094 -6.245 6.121 1.00 0.00 25 LYS A O 14
ATOM 19072 N N . ILE A 1 26 ? -7.666 -6.329 3.913 1.00 0.00 26 ILE A N 14
ATOM 19073 C CA . ILE A 1 26 ? -8.960 -6.909 3.574 1.00 0.00 26 ILE A CA 14
ATOM 19074 C C . ILE A 1 26 ? -9.303 -8.069 4.504 1.00 0.00 26 ILE A C 14
ATOM 19075 O O . ILE A 1 26 ? -10.321 -8.061 5.197 1.00 0.00 26 ILE A O 14
ATOM 19091 N N . PRO A 1 27 ? -8.433 -9.089 4.523 1.00 0.00 27 PRO A N 14
ATOM 19092 C CA . PRO A 1 27 ? -8.621 -10.273 5.365 1.00 0.00 27 PRO A CA 14
ATOM 19093 C C . PRO A 1 27 ? -8.442 -9.965 6.848 1.00 0.00 27 PRO A C 14
ATOM 19094 O O . PRO A 1 27 ? -8.945 -10.689 7.707 1.00 0.00 27 PRO A O 14
ATOM 19105 N N . GLU A 1 28 ? -7.721 -8.886 7.140 1.00 0.00 28 GLU A N 14
ATOM 19106 C CA . GLU A 1 28 ? -7.476 -8.484 8.520 1.00 0.00 28 GLU A CA 14
ATOM 19107 C C . GLU A 1 28 ? -8.742 -7.912 9.153 1.00 0.00 28 GLU A C 14
ATOM 19108 O O . GLU A 1 28 ? -9.009 -8.126 10.336 1.00 0.00 28 GLU A O 14
ATOM 19120 N N . LEU A 1 29 ? -9.517 -7.183 8.357 1.00 0.00 29 LEU A N 14
ATOM 19121 C CA . LEU A 1 29 ? -10.755 -6.580 8.838 1.00 0.00 29 LEU A CA 14
ATOM 19122 C C . LEU A 1 29 ? -11.879 -7.610 8.891 1.00 0.00 29 LEU A C 14
ATOM 19123 O O . LEU A 1 29 ? -12.594 -7.712 9.888 1.00 0.00 29 LEU A O 14
ATOM 19139 N N . ARG A 1 30 ? -12.026 -8.373 7.813 1.00 0.00 30 ARG A N 14
ATOM 19140 C CA . ARG A 1 30 ? -13.062 -9.396 7.737 1.00 0.00 30 ARG A CA 14
ATOM 19141 C C . ARG A 1 30 ? -13.219 -10.110 9.076 1.00 0.00 30 ARG A C 14
ATOM 19142 O O . ARG A 1 30 ? -14.335 -10.321 9.551 1.00 0.00 30 ARG A O 14
ATOM 19163 N N . ARG A 1 31 ? -12.095 -10.482 9.678 1.00 0.00 31 ARG A N 14
ATOM 19164 C CA . ARG A 1 31 ? -12.108 -11.174 10.962 1.00 0.00 31 ARG A CA 14
ATOM 19165 C C . ARG A 1 31 ? -12.589 -10.248 12.074 1.00 0.00 31 ARG A C 14
ATOM 19166 O O . ARG A 1 31 ? -13.351 -10.657 12.950 1.00 0.00 31 ARG A O 14
ATOM 19187 N N . ARG A 1 32 ? -12.137 -8.998 12.033 1.00 0.00 32 ARG A N 14
ATOM 19188 C CA . ARG A 1 32 ? -12.520 -8.014 13.039 1.00 0.00 32 ARG A CA 14
ATOM 19189 C C . ARG A 1 32 ? -14.038 -7.942 13.179 1.00 0.00 32 ARG A C 14
ATOM 19190 O O . ARG A 1 32 ? -14.568 -7.926 14.289 1.00 0.00 32 ARG A O 14
ATOM 19211 N N . GLY A 1 33 ? -14.731 -7.898 12.045 1.00 0.00 33 GLY A N 14
ATOM 19212 C CA . GLY A 1 33 ? -16.180 -7.828 12.063 1.00 0.00 33 GLY A CA 14
ATOM 19213 C C . GLY A 1 33 ? -16.714 -6.672 11.241 1.00 0.00 33 GLY A C 14
ATOM 19214 O O . GLY A 1 33 ? -17.664 -6.000 11.644 1.00 0.00 33 GLY A O 14
ATOM 19218 N N . LEU A 1 34 ? -16.103 -6.438 10.085 1.00 0.00 34 LEU A N 14
ATOM 19219 C CA . LEU A 1 34 ? -16.522 -5.354 9.204 1.00 0.00 34 LEU A CA 14
ATOM 19220 C C . LEU A 1 34 ? -16.882 -5.886 7.820 1.00 0.00 34 LEU A C 14
ATOM 19221 O O . LEU A 1 34 ? -16.263 -6.818 7.305 1.00 0.00 34 LEU A O 14
ATOM 19237 N N . PRO A 1 35 ? -17.906 -5.279 7.201 1.00 0.00 35 PRO A N 14
ATOM 19238 C CA . PRO A 1 35 ? -18.369 -5.672 5.867 1.00 0.00 35 PRO A CA 14
ATOM 19239 C C . PRO A 1 35 ? -17.367 -5.313 4.776 1.00 0.00 35 PRO A C 14
ATOM 19240 O O . PRO A 1 35 ? -17.424 -4.225 4.200 1.00 0.00 35 PRO A O 14
ATOM 19251 N N . VAL A 1 36 ? -16.450 -6.233 4.494 1.00 0.00 36 VAL A N 14
ATOM 19252 C CA . VAL A 1 36 ? -15.436 -6.013 3.469 1.00 0.00 36 VAL A CA 14
ATOM 19253 C C . VAL A 1 36 ? -15.280 -7.240 2.579 1.00 0.00 36 VAL A C 14
ATOM 19254 O O . VAL A 1 36 ? -14.848 -8.299 3.033 1.00 0.00 36 VAL A O 14
ATOM 19267 N N . ALA A 1 37 ? -15.632 -7.090 1.306 1.00 0.00 37 ALA A N 14
ATOM 19268 C CA . ALA A 1 37 ? -15.528 -8.186 0.350 1.00 0.00 37 ALA A CA 14
ATOM 19269 C C . ALA A 1 37 ? -14.352 -7.978 -0.597 1.00 0.00 37 ALA A C 14
ATOM 19270 O O . ALA A 1 37 ? -13.754 -8.940 -1.080 1.00 0.00 37 ALA A O 14
ATOM 19277 N N . ARG A 1 38 ? -14.026 -6.717 -0.861 1.00 0.00 38 ARG A N 14
ATOM 19278 C CA . ARG A 1 38 ? -12.921 -6.383 -1.753 1.00 0.00 38 ARG A CA 14
ATOM 19279 C C . ARG A 1 38 ? -12.235 -5.095 -1.310 1.00 0.00 38 ARG A C 14
ATOM 19280 O O . ARG A 1 38 ? -12.608 -4.495 -0.301 1.00 0.00 38 ARG A O 14
ATOM 19301 N N . VAL A 1 39 ? -11.229 -4.674 -2.071 1.00 0.00 39 VAL A N 14
ATOM 19302 C CA . VAL A 1 39 ? -10.491 -3.456 -1.758 1.00 0.00 39 VAL A CA 14
ATOM 19303 C C . VAL A 1 39 ? -11.420 -2.249 -1.702 1.00 0.00 39 VAL A C 14
ATOM 19304 O O . VAL A 1 39 ? -11.446 -1.519 -0.712 1.00 0.00 39 VAL A O 14
ATOM 19317 N N . ALA A 1 40 ? -12.183 -2.046 -2.772 1.00 0.00 40 ALA A N 14
ATOM 19318 C CA . ALA A 1 40 ? -13.117 -0.929 -2.843 1.00 0.00 40 ALA A CA 14
ATOM 19319 C C . ALA A 1 40 ? -13.959 -0.835 -1.575 1.00 0.00 40 ALA A C 14
ATOM 19320 O O . ALA A 1 40 ? -14.452 0.237 -1.224 1.00 0.00 40 ALA A O 14
ATOM 19327 N N . ASP A 1 41 ? -14.119 -1.963 -0.893 1.00 0.00 41 ASP A N 14
ATOM 19328 C CA . ASP A 1 41 ? -14.902 -2.008 0.336 1.00 0.00 41 ASP A CA 14
ATOM 19329 C C . ASP A 1 41 ? -14.047 -1.627 1.540 1.00 0.00 41 ASP A C 14
ATOM 19330 O O . ASP A 1 41 ? -14.499 -0.915 2.436 1.00 0.00 41 ASP A O 14
ATOM 19339 N N . ALA A 1 42 ? -12.808 -2.108 1.554 1.00 0.00 42 ALA A N 14
ATOM 19340 C CA . ALA A 1 42 ? -11.888 -1.817 2.647 1.00 0.00 42 ALA A CA 14
ATOM 19341 C C . ALA A 1 42 ? -11.153 -0.501 2.411 1.00 0.00 42 ALA A C 14
ATOM 19342 O O . ALA A 1 42 ? -10.234 -0.151 3.152 1.00 0.00 42 ALA A O 14
ATOM 19349 N N . ILE A 1 43 ? -11.565 0.223 1.377 1.00 0.00 43 ILE A N 14
ATOM 19350 C CA . ILE A 1 43 ? -10.946 1.500 1.044 1.00 0.00 43 ILE A CA 14
ATOM 19351 C C . ILE A 1 43 ? -11.147 2.516 2.164 1.00 0.00 43 ILE A C 14
ATOM 19352 O O . ILE A 1 43 ? -10.193 3.052 2.728 1.00 0.00 43 ILE A O 14
ATOM 19368 N N . PRO A 1 44 ? -12.417 2.787 2.497 1.00 0.00 44 PRO A N 14
ATOM 19369 C CA . PRO A 1 44 ? -12.774 3.737 3.555 1.00 0.00 44 PRO A CA 14
ATOM 19370 C C . PRO A 1 44 ? -12.417 3.220 4.943 1.00 0.00 44 PRO A C 14
ATOM 19371 O O . PRO A 1 44 ? -11.924 3.968 5.788 1.00 0.00 44 PRO A O 14
ATOM 19382 N N . TYR A 1 45 ? -12.668 1.936 5.175 1.00 0.00 45 TYR A N 14
ATOM 19383 C CA . TYR A 1 45 ? -12.376 1.319 6.463 1.00 0.00 45 TYR A CA 14
ATOM 19384 C C . TYR A 1 45 ? -10.884 1.387 6.773 1.00 0.00 45 TYR A C 14
ATOM 19385 O O . TYR A 1 45 ? -10.453 1.071 7.882 1.00 0.00 45 TYR A O 14
ATOM 19403 N N . CYS A 1 46 ? -10.100 1.803 5.784 1.00 0.00 46 CYS A N 14
ATOM 19404 C CA . CYS A 1 46 ? -8.655 1.913 5.949 1.00 0.00 46 CYS A CA 14
ATOM 19405 C C . CYS A 1 46 ? -8.155 3.274 5.474 1.00 0.00 46 CYS A C 14
ATOM 19406 O O . CYS A 1 46 ? -7.003 3.416 5.066 1.00 0.00 46 CYS A O 14
ATOM 19414 N N . SER A 1 47 ? -9.031 4.272 5.528 1.00 0.00 47 SER A N 14
ATOM 19415 C CA . SER A 1 47 ? -8.681 5.621 5.098 1.00 0.00 47 SER A CA 14
ATOM 19416 C C . SER A 1 47 ? -7.963 6.377 6.211 1.00 0.00 47 SER A C 14
ATOM 19417 O O . SER A 1 47 ? -7.004 7.107 5.963 1.00 0.00 47 SER A O 14
ATOM 19425 N N . SER A 1 48 ? -8.437 6.197 7.441 1.00 0.00 48 SER A N 14
ATOM 19426 C CA . SER A 1 48 ? -7.843 6.865 8.593 1.00 0.00 48 SER A CA 14
ATOM 19427 C C . SER A 1 48 ? -6.550 6.173 9.016 1.00 0.00 48 SER A C 14
ATOM 19428 O O . SER A 1 48 ? -5.585 6.826 9.413 1.00 0.00 48 SER A O 14
ATOM 19436 N N . ASP A 1 49 ? -6.540 4.847 8.928 1.00 0.00 49 ASP A N 14
ATOM 19437 C CA . ASP A 1 49 ? -5.367 4.066 9.300 1.00 0.00 49 ASP A CA 14
ATOM 19438 C C . ASP A 1 49 ? -4.190 4.383 8.384 1.00 0.00 49 ASP A C 14
ATOM 19439 O O . ASP A 1 49 ? -3.044 4.452 8.831 1.00 0.00 49 ASP A O 14
ATOM 19448 N N . TRP A 1 50 ? -4.479 4.573 7.102 1.00 0.00 50 TRP A N 14
ATOM 19449 C CA . TRP A 1 50 ? -3.443 4.882 6.123 1.00 0.00 50 TRP A CA 14
ATOM 19450 C C . TRP A 1 50 ? -2.801 6.234 6.417 1.00 0.00 50 TRP A C 14
ATOM 19451 O O . TRP A 1 50 ? -1.604 6.422 6.202 1.00 0.00 50 TRP A O 14
ATOM 19472 N N . ALA A 1 51 ? -3.604 7.170 6.912 1.00 0.00 51 ALA A N 14
ATOM 19473 C CA . ALA A 1 51 ? -3.113 8.503 7.238 1.00 0.00 51 ALA A CA 14
ATOM 19474 C C . ALA A 1 51 ? -2.181 8.464 8.444 1.00 0.00 51 ALA A C 14
ATOM 19475 O O . ALA A 1 51 ? -1.468 9.430 8.723 1.00 0.00 51 ALA A O 14
ATOM 19482 N N . LEU A 1 52 ? -2.190 7.344 9.157 1.00 0.00 52 LEU A N 14
ATOM 19483 C CA . LEU A 1 52 ? -1.346 7.180 10.336 1.00 0.00 52 LEU A CA 14
ATOM 19484 C C . LEU A 1 52 ? 0.068 6.768 9.939 1.00 0.00 52 LEU A C 14
ATOM 19485 O O . LEU A 1 52 ? 1.040 7.122 10.608 1.00 0.00 52 LEU A O 14
ATOM 19501 N N . LEU A 1 53 ? 0.177 6.021 8.846 1.00 0.00 53 LEU A N 14
ATOM 19502 C CA . LEU A 1 53 ? 1.473 5.564 8.357 1.00 0.00 53 LEU A CA 14
ATOM 19503 C C . LEU A 1 53 ? 2.453 6.726 8.243 1.00 0.00 53 LEU A C 14
ATOM 19504 O O . LEU A 1 53 ? 2.049 7.887 8.171 1.00 0.00 53 LEU A O 14
ATOM 19520 N N . ARG A 1 54 ? 3.744 6.407 8.224 1.00 0.00 54 ARG A N 14
ATOM 19521 C CA . ARG A 1 54 ? 4.781 7.424 8.116 1.00 0.00 54 ARG A CA 14
ATOM 19522 C C . ARG A 1 54 ? 5.345 7.478 6.699 1.00 0.00 54 ARG A C 14
ATOM 19523 O O . ARG A 1 54 ? 5.389 6.466 6.000 1.00 0.00 54 ARG A O 14
ATOM 19544 N N . GLU A 1 55 ? 5.774 8.665 6.283 1.00 0.00 55 GLU A N 14
ATOM 19545 C CA . GLU A 1 55 ? 6.333 8.851 4.949 1.00 0.00 55 GLU A CA 14
ATOM 19546 C C . GLU A 1 55 ? 7.128 7.621 4.517 1.00 0.00 55 GLU A C 14
ATOM 19547 O O . GLU A 1 55 ? 6.902 7.071 3.440 1.00 0.00 55 GLU A O 14
ATOM 19559 N N . GLU A 1 56 ? 8.060 7.199 5.365 1.00 0.00 56 GLU A N 14
ATOM 19560 C CA . GLU A 1 56 ? 8.889 6.036 5.071 1.00 0.00 56 GLU A CA 14
ATOM 19561 C C . GLU A 1 56 ? 8.028 4.842 4.666 1.00 0.00 56 GLU A C 14
ATOM 19562 O O . GLU A 1 56 ? 8.273 4.207 3.642 1.00 0.00 56 GLU A O 14
ATOM 19574 N N . GLU A 1 57 ? 7.021 4.544 5.481 1.00 0.00 57 GLU A N 14
ATOM 19575 C CA . GLU A 1 57 ? 6.125 3.425 5.210 1.00 0.00 57 GLU A CA 14
ATOM 19576 C C . GLU A 1 57 ? 5.414 3.611 3.872 1.00 0.00 57 GLU A C 14
ATOM 19577 O O . GLU A 1 57 ? 5.439 2.728 3.014 1.00 0.00 57 GLU A O 14
ATOM 19589 N N . LYS A 1 58 ? 4.779 4.765 3.702 1.00 0.00 58 LYS A N 14
ATOM 19590 C CA . LYS A 1 58 ? 4.060 5.069 2.470 1.00 0.00 58 LYS A CA 14
ATOM 19591 C C . LYS A 1 58 ? 4.955 4.863 1.252 1.00 0.00 58 LYS A C 14
ATOM 19592 O O . LYS A 1 58 ? 4.535 4.281 0.253 1.00 0.00 58 LYS A O 14
ATOM 19611 N N . GLU A 1 59 ? 6.192 5.342 1.345 1.00 0.00 59 GLU A N 14
ATOM 19612 C CA . GLU A 1 59 ? 7.147 5.208 0.250 1.00 0.00 59 GLU A CA 14
ATOM 19613 C C . GLU A 1 59 ? 7.443 3.739 -0.036 1.00 0.00 59 GLU A C 14
ATOM 19614 O O . GLU A 1 59 ? 7.523 3.324 -1.192 1.00 0.00 59 GLU A O 14
ATOM 19626 N N . LYS A 1 60 ? 7.607 2.956 1.026 1.00 0.00 60 LYS A N 14
ATOM 19627 C CA . LYS A 1 60 ? 7.895 1.533 0.891 1.00 0.00 60 LYS A CA 14
ATOM 19628 C C . LYS A 1 60 ? 6.773 0.820 0.143 1.00 0.00 60 LYS A C 14
ATOM 19629 O O . LYS A 1 60 ? 7.023 0.060 -0.792 1.00 0.00 60 LYS A O 14
ATOM 19648 N N . TYR A 1 61 ? 5.537 1.070 0.561 1.00 0.00 61 TYR A N 14
ATOM 19649 C CA . TYR A 1 61 ? 4.377 0.451 -0.068 1.00 0.00 61 TYR A CA 14
ATOM 19650 C C . TYR A 1 61 ? 4.269 0.861 -1.535 1.00 0.00 61 TYR A C 14
ATOM 19651 O O . TYR A 1 61 ? 3.889 0.061 -2.388 1.00 0.00 61 TYR A O 14
ATOM 19669 N N . ALA A 1 62 ? 4.607 2.115 -1.817 1.00 0.00 62 ALA A N 14
ATOM 19670 C CA . ALA A 1 62 ? 4.552 2.632 -3.179 1.00 0.00 62 ALA A CA 14
ATOM 19671 C C . ALA A 1 62 ? 5.662 2.037 -4.038 1.00 0.00 62 ALA A C 14
ATOM 19672 O O . ALA A 1 62 ? 5.435 1.660 -5.187 1.00 0.00 62 ALA A O 14
ATOM 19679 N N . GLU A 1 63 ? 6.863 1.958 -3.473 1.00 0.00 63 GLU A N 14
ATOM 19680 C CA . GLU A 1 63 ? 8.009 1.410 -4.190 1.00 0.00 63 GLU A CA 14
ATOM 19681 C C . GLU A 1 63 ? 7.776 -0.053 -4.550 1.00 0.00 63 GLU A C 14
ATOM 19682 O O . GLU A 1 63 ? 7.954 -0.456 -5.700 1.00 0.00 63 GLU A O 14
ATOM 19694 N N . MET A 1 64 ? 7.378 -0.845 -3.559 1.00 0.00 64 MET A N 14
ATOM 19695 C CA . MET A 1 64 ? 7.121 -2.264 -3.772 1.00 0.00 64 MET A CA 14
ATOM 19696 C C . MET A 1 64 ? 5.947 -2.467 -4.724 1.00 0.00 64 MET A C 14
ATOM 19697 O O . MET A 1 64 ? 5.927 -3.418 -5.505 1.00 0.00 64 MET A O 14
ATOM 19711 N N . ALA A 1 65 ? 4.971 -1.568 -4.653 1.00 0.00 65 ALA A N 14
ATOM 19712 C CA . ALA A 1 65 ? 3.795 -1.648 -5.511 1.00 0.00 65 ALA A CA 14
ATOM 19713 C C . ALA A 1 65 ? 4.173 -1.479 -6.978 1.00 0.00 65 ALA A C 14
ATOM 19714 O O . ALA A 1 65 ? 3.893 -2.348 -7.805 1.00 0.00 65 ALA A O 14
ATOM 19721 N N . ARG A 1 66 ? 4.810 -0.357 -7.295 1.00 0.00 66 ARG A N 14
ATOM 19722 C CA . ARG A 1 66 ? 5.224 -0.074 -8.664 1.00 0.00 66 ARG A CA 14
ATOM 19723 C C . ARG A 1 66 ? 6.179 -1.147 -9.176 1.00 0.00 66 ARG A C 14
ATOM 19724 O O . ARG A 1 66 ? 5.916 -1.794 -10.190 1.00 0.00 66 ARG A O 14
ATOM 19745 N N . GLU A 1 67 ? 7.288 -1.333 -8.468 1.00 0.00 67 GLU A N 14
ATOM 19746 C CA . GLU A 1 67 ? 8.283 -2.328 -8.852 1.00 0.00 67 GLU A CA 14
ATOM 19747 C C . GLU A 1 67 ? 7.626 -3.681 -9.110 1.00 0.00 67 GLU A C 14
ATOM 19748 O O . GLU A 1 67 ? 8.044 -4.426 -9.998 1.00 0.00 67 GLU A O 14
ATOM 19760 N N . TRP A 1 68 ? 6.597 -3.991 -8.331 1.00 0.00 68 TRP A N 14
ATOM 19761 C CA . TRP A 1 68 ? 5.884 -5.255 -8.474 1.00 0.00 68 TRP A CA 14
ATOM 19762 C C . TRP A 1 68 ? 5.122 -5.302 -9.794 1.00 0.00 68 TRP A C 14
ATOM 19763 O O . TRP A 1 68 ? 5.271 -6.242 -10.574 1.00 0.00 68 TRP A O 14
ATOM 19784 N N . ARG A 1 69 ? 4.304 -4.282 -10.037 1.00 0.00 69 ARG A N 14
ATOM 19785 C CA . ARG A 1 69 ? 3.518 -4.209 -11.263 1.00 0.00 69 ARG A CA 14
ATOM 19786 C C . ARG A 1 69 ? 4.421 -4.259 -12.492 1.00 0.00 69 ARG A C 14
ATOM 19787 O O . ARG A 1 69 ? 4.091 -4.896 -13.492 1.00 0.00 69 ARG A O 14
ATOM 19808 N N . ALA A 1 70 ? 5.562 -3.582 -12.410 1.00 0.00 70 ALA A N 14
ATOM 19809 C CA . ALA A 1 70 ? 6.513 -3.551 -13.514 1.00 0.00 70 ALA A CA 14
ATOM 19810 C C . ALA A 1 70 ? 7.138 -4.924 -13.740 1.00 0.00 70 ALA A C 14
ATOM 19811 O O . ALA A 1 70 ? 7.175 -5.423 -14.864 1.00 0.00 70 ALA A O 14
ATOM 19818 N N . ALA A 1 71 ? 7.629 -5.529 -12.662 1.00 0.00 71 ALA A N 14
ATOM 19819 C CA . ALA A 1 71 ? 8.252 -6.844 -12.743 1.00 0.00 71 ALA A CA 14
ATOM 19820 C C . ALA A 1 71 ? 7.250 -7.898 -13.201 1.00 0.00 71 ALA A C 14
ATOM 19821 O O . ALA A 1 71 ? 7.615 -8.864 -13.872 1.00 0.00 71 ALA A O 14
ATOM 19828 N N . GLN A 1 72 ? 5.987 -7.707 -12.835 1.00 0.00 72 GLN A N 14
ATOM 19829 C CA . GLN A 1 72 ? 4.934 -8.644 -13.209 1.00 0.00 72 GLN A CA 14
ATOM 19830 C C . GLN A 1 72 ? 4.427 -8.359 -14.618 1.00 0.00 72 GLN A C 14
ATOM 19831 O O . GLN A 1 72 ? 3.852 -9.230 -15.270 1.00 0.00 72 GLN A O 14
ATOM 19845 N N . GLY A 1 73 ? 4.645 -7.133 -15.083 1.00 0.00 73 GLY A N 14
ATOM 19846 C CA . GLY A 1 73 ? 4.204 -6.755 -16.414 1.00 0.00 73 GLY A CA 14
ATOM 19847 C C . GLY A 1 73 ? 5.219 -7.107 -17.483 1.00 0.00 73 GLY A C 14
ATOM 19848 O O . GLY A 1 73 ? 4.860 -7.604 -18.551 1.00 0.00 73 GLY A O 14
ATOM 19852 N N . LYS A 1 74 ? 6.490 -6.847 -17.199 1.00 0.00 74 LYS A N 14
ATOM 19853 C CA . LYS A 1 74 ? 7.562 -7.138 -18.144 1.00 0.00 74 LYS A CA 14
ATOM 19854 C C . LYS A 1 74 ? 7.093 -6.928 -19.580 1.00 0.00 74 LYS A C 14
ATOM 19855 O O . LYS A 1 74 ? 7.477 -7.671 -20.483 1.00 0.00 74 LYS A O 14
ATOM 19874 N N . ASP A 1 75 ? 6.262 -5.912 -19.783 1.00 0.00 75 ASP A N 14
ATOM 19875 C CA . ASP A 1 75 ? 5.742 -5.601 -21.110 1.00 0.00 75 ASP A CA 14
ATOM 19876 C C . ASP A 1 75 ? 6.338 -4.299 -21.636 1.00 0.00 75 ASP A C 14
ATOM 19877 O O . ASP A 1 75 ? 6.602 -3.361 -20.884 1.00 0.00 75 ASP A O 14
ATOM 19886 N N . PRO A 1 76 ? 6.556 -4.239 -22.958 1.00 0.00 76 PRO A N 14
ATOM 19887 C CA . PRO A 1 76 ? 7.123 -3.057 -23.614 1.00 0.00 76 PRO A CA 14
ATOM 19888 C C . PRO A 1 76 ? 6.156 -1.878 -23.620 1.00 0.00 76 PRO A C 14
ATOM 19889 O O . PRO A 1 76 ? 6.468 -0.810 -24.143 1.00 0.00 76 PRO A O 14
ATOM 19900 N N . GLY A 1 77 ? 4.979 -2.080 -23.035 1.00 0.00 77 GLY A N 14
ATOM 19901 C CA . GLY A 1 77 ? 3.984 -1.025 -22.985 1.00 0.00 77 GLY A CA 14
ATOM 19902 C C . GLY A 1 77 ? 3.803 -0.334 -24.322 1.00 0.00 77 GLY A C 14
ATOM 19903 O O . GLY A 1 77 ? 4.380 0.723 -24.582 1.00 0.00 77 GLY A O 14
ATOM 19907 N N . PRO A 1 78 ? 2.988 -0.937 -25.199 1.00 0.00 78 PRO A N 14
ATOM 19908 C CA . PRO A 1 78 ? 2.715 -0.391 -26.533 1.00 0.00 78 PRO A CA 14
ATOM 19909 C C . PRO A 1 78 ? 1.875 0.880 -26.478 1.00 0.00 78 PRO A C 14
ATOM 19910 O O . PRO A 1 78 ? 0.648 0.822 -26.403 1.00 0.00 78 PRO A O 14
ATOM 19921 N N . SER A 1 79 ? 2.545 2.027 -26.513 1.00 0.00 79 SER A N 14
ATOM 19922 C CA . SER A 1 79 ? 1.860 3.314 -26.464 1.00 0.00 79 SER A CA 14
ATOM 19923 C C . SER A 1 79 ? 1.158 3.504 -25.123 1.00 0.00 79 SER A C 14
ATOM 19924 O O . SER A 1 79 ? 0.007 3.939 -25.070 1.00 0.00 79 SER A O 14
ATOM 19932 N N . GLU A 1 80 ? 1.859 3.177 -24.043 1.00 0.00 80 GLU A N 14
ATOM 19933 C CA . GLU A 1 80 ? 1.302 3.310 -22.701 1.00 0.00 80 GLU A CA 14
ATOM 19934 C C . GLU A 1 80 ? 1.265 4.774 -22.272 1.00 0.00 80 GLU A C 14
ATOM 19935 O O . GLU A 1 80 ? 2.168 5.550 -22.588 1.00 0.00 80 GLU A O 14
ATOM 19947 N N . LYS A 1 81 ? 0.214 5.147 -21.550 1.00 0.00 81 LYS A N 14
ATOM 19948 C CA . LYS A 1 81 ? 0.056 6.516 -21.076 1.00 0.00 81 LYS A CA 14
ATOM 19949 C C . LYS A 1 81 ? 0.567 6.658 -19.645 1.00 0.00 81 LYS A C 14
ATOM 19950 O O . LYS A 1 81 ? 0.544 5.702 -18.872 1.00 0.00 81 LYS A O 14
ATOM 19969 N N . GLN A 1 82 ? 1.025 7.857 -19.302 1.00 0.00 82 GLN A N 14
ATOM 19970 C CA . GLN A 1 82 ? 1.540 8.124 -17.964 1.00 0.00 82 GLN A CA 14
ATOM 19971 C C . GLN A 1 82 ? 1.884 9.599 -17.797 1.00 0.00 82 GLN A C 14
ATOM 19972 O O . GLN A 1 82 ? 2.352 10.249 -18.733 1.00 0.00 82 GLN A O 14
ATOM 19986 N N . LYS A 1 83 ? 1.651 10.124 -16.599 1.00 0.00 83 LYS A N 14
ATOM 19987 C CA . LYS A 1 83 ? 1.937 11.524 -16.307 1.00 0.00 83 LYS A CA 14
ATOM 19988 C C . LYS A 1 83 ? 3.435 11.804 -16.397 1.00 0.00 83 LYS A C 14
ATOM 19989 O O . LYS A 1 83 ? 4.268 10.972 -16.036 1.00 0.00 83 LYS A O 14
ATOM 20008 N N . PRO A 1 84 ? 3.785 13.001 -16.887 1.00 0.00 84 PRO A N 14
ATOM 20009 C CA . PRO A 1 84 ? 5.183 13.418 -17.033 1.00 0.00 84 PRO A CA 14
ATOM 20010 C C . PRO A 1 84 ? 5.859 13.662 -15.688 1.00 0.00 84 PRO A C 14
ATOM 20011 O O . PRO A 1 84 ? 5.241 13.507 -14.635 1.00 0.00 84 PRO A O 14
ATOM 20022 N N . VAL A 1 85 ? 7.132 14.045 -15.731 1.00 0.00 85 VAL A N 14
ATOM 20023 C CA . VAL A 1 85 ? 7.890 14.312 -14.515 1.00 0.00 85 VAL A CA 14
ATOM 20024 C C . VAL A 1 85 ? 9.105 15.185 -14.807 1.00 0.00 85 VAL A C 14
ATOM 20025 O O . VAL A 1 85 ? 9.975 14.815 -15.596 1.00 0.00 85 VAL A O 14
ATOM 20038 N N . PHE A 1 86 ? 9.160 16.347 -14.164 1.00 0.00 86 PHE A N 14
ATOM 20039 C CA . PHE A 1 86 ? 10.268 17.275 -14.355 1.00 0.00 86 PHE A CA 14
ATOM 20040 C C . PHE A 1 86 ? 10.613 17.986 -13.050 1.00 0.00 86 PHE A C 14
ATOM 20041 O O . PHE A 1 86 ? 9.784 18.693 -12.476 1.00 0.00 86 PHE A O 14
ATOM 20058 N N . THR A 1 87 ? 11.844 17.794 -12.585 1.00 0.00 87 THR A N 14
ATOM 20059 C CA . THR A 1 87 ? 12.298 18.414 -11.347 1.00 0.00 87 THR A CA 14
ATOM 20060 C C . THR A 1 87 ? 13.473 19.352 -11.602 1.00 0.00 87 THR A C 14
ATOM 20061 O O . THR A 1 87 ? 14.376 19.035 -12.375 1.00 0.00 87 THR A O 14
ATOM 20072 N N . SER A 1 88 ? 13.455 20.508 -10.944 1.00 0.00 88 SER A N 14
ATOM 20073 C CA . SER A 1 88 ? 14.518 21.493 -11.102 1.00 0.00 88 SER A CA 14
ATOM 20074 C C . SER A 1 88 ? 15.761 21.080 -10.320 1.00 0.00 88 SER A C 14
ATOM 20075 O O . SER A 1 88 ? 15.709 20.192 -9.472 1.00 0.00 88 SER A O 14
ATOM 20083 N N . GLY A 1 89 ? 16.882 21.734 -10.616 1.00 0.00 89 GLY A N 14
ATOM 20084 C CA . GLY A 1 89 ? 18.124 21.422 -9.932 1.00 0.00 89 GLY A CA 14
ATOM 20085 C C . GLY A 1 89 ? 18.688 20.076 -10.342 1.00 0.00 89 GLY A C 14
ATOM 20086 O O . GLY A 1 89 ? 18.197 19.429 -11.267 1.00 0.00 89 GLY A O 14
ATOM 20090 N N . PRO A 1 90 ? 19.745 19.636 -9.644 1.00 0.00 90 PRO A N 14
ATOM 20091 C CA . PRO A 1 90 ? 20.400 18.355 -9.922 1.00 0.00 90 PRO A CA 14
ATOM 20092 C C . PRO A 1 90 ? 19.529 17.163 -9.541 1.00 0.00 90 PRO A C 14
ATOM 20093 O O . PRO A 1 90 ? 19.946 16.011 -9.668 1.00 0.00 90 PRO A O 14
ATOM 20104 N N . SER A 1 91 ? 18.318 17.447 -9.073 1.00 0.00 91 SER A N 14
ATOM 20105 C CA . SER A 1 91 ? 17.389 16.397 -8.670 1.00 0.00 91 SER A CA 14
ATOM 20106 C C . SER A 1 91 ? 17.971 15.564 -7.532 1.00 0.00 91 SER A C 14
ATOM 20107 O O . SER A 1 91 ? 18.017 14.337 -7.608 1.00 0.00 91 SER A O 14
ATOM 20115 N N . SER A 1 92 ? 18.415 16.242 -6.479 1.00 0.00 92 SER A N 14
ATOM 20116 C CA . SER A 1 92 ? 18.998 15.566 -5.326 1.00 0.00 92 SER A CA 14
ATOM 20117 C C . SER A 1 92 ? 18.459 16.150 -4.024 1.00 0.00 92 SER A C 14
ATOM 20118 O O . SER A 1 92 ? 17.713 17.129 -4.031 1.00 0.00 92 SER A O 14
ATOM 20126 N N . GLY A 1 93 ? 18.843 15.541 -2.905 1.00 0.00 93 GLY A N 14
ATOM 20127 C CA . GLY A 1 93 ? 18.389 16.014 -1.610 1.00 0.00 93 GLY A CA 14
ATOM 20128 C C . GLY A 1 93 ? 18.010 14.879 -0.680 1.00 0.00 93 GLY A C 14
ATOM 20129 O O . GLY A 1 93 ? 16.879 14.815 -0.197 1.00 0.00 93 GLY A O 14
ATOM 20133 N N . GLY A 1 1 ? 7.546 22.637 5.890 1.00 0.00 1 GLY A N 15
ATOM 20134 C CA . GLY A 1 1 ? 6.727 21.438 5.870 1.00 0.00 1 GLY A CA 15
ATOM 20135 C C . GLY A 1 1 ? 7.497 20.203 6.293 1.00 0.00 1 GLY A C 15
ATOM 20136 O O . GLY A 1 1 ? 8.718 20.244 6.439 1.00 0.00 1 GLY A O 15
ATOM 20140 N N . SER A 1 2 ? 6.780 19.101 6.491 1.00 0.00 2 SER A N 15
ATOM 20141 C CA . SER A 1 2 ? 7.403 17.848 6.906 1.00 0.00 2 SER A CA 15
ATOM 20142 C C . SER A 1 2 ? 6.875 16.680 6.080 1.00 0.00 2 SER A C 15
ATOM 20143 O O . SER A 1 2 ? 7.641 15.972 5.425 1.00 0.00 2 SER A O 15
ATOM 20151 N N . SER A 1 3 ? 5.561 16.483 6.116 1.00 0.00 3 SER A N 15
ATOM 20152 C CA . SER A 1 3 ? 4.929 15.399 5.375 1.00 0.00 3 SER A CA 15
ATOM 20153 C C . SER A 1 3 ? 4.949 15.681 3.876 1.00 0.00 3 SER A C 15
ATOM 20154 O O . SER A 1 3 ? 4.751 16.817 3.445 1.00 0.00 3 SER A O 15
ATOM 20162 N N . GLY A 1 4 ? 5.188 14.638 3.086 1.00 0.00 4 GLY A N 15
ATOM 20163 C CA . GLY A 1 4 ? 5.229 14.795 1.644 1.00 0.00 4 GLY A CA 15
ATOM 20164 C C . GLY A 1 4 ? 3.940 15.366 1.085 1.00 0.00 4 GLY A C 15
ATOM 20165 O O . GLY A 1 4 ? 2.851 14.903 1.423 1.00 0.00 4 GLY A O 15
ATOM 20169 N N . SER A 1 5 ? 4.065 16.376 0.230 1.00 0.00 5 SER A N 15
ATOM 20170 C CA . SER A 1 5 ? 2.900 17.015 -0.371 1.00 0.00 5 SER A CA 15
ATOM 20171 C C . SER A 1 5 ? 2.878 16.793 -1.881 1.00 0.00 5 SER A C 15
ATOM 20172 O O . SER A 1 5 ? 3.757 17.266 -2.601 1.00 0.00 5 SER A O 15
ATOM 20180 N N . SER A 1 6 ? 1.867 16.070 -2.352 1.00 0.00 6 SER A N 15
ATOM 20181 C CA . SER A 1 6 ? 1.732 15.782 -3.775 1.00 0.00 6 SER A CA 15
ATOM 20182 C C . SER A 1 6 ? 1.280 17.022 -4.540 1.00 0.00 6 SER A C 15
ATOM 20183 O O . SER A 1 6 ? 1.902 17.417 -5.526 1.00 0.00 6 SER A O 15
ATOM 20191 N N . GLY A 1 7 ? 0.193 17.632 -4.077 1.00 0.00 7 GLY A N 15
ATOM 20192 C CA . GLY A 1 7 ? -0.324 18.821 -4.730 1.00 0.00 7 GLY A CA 15
ATOM 20193 C C . GLY A 1 7 ? -1.838 18.878 -4.715 1.00 0.00 7 GLY A C 15
ATOM 20194 O O . GLY A 1 7 ? -2.446 19.127 -3.675 1.00 0.00 7 GLY A O 15
ATOM 20198 N N . MET A 1 8 ? -2.448 18.649 -5.873 1.00 0.00 8 MET A N 15
ATOM 20199 C CA . MET A 1 8 ? -3.902 18.676 -5.989 1.00 0.00 8 MET A CA 15
ATOM 20200 C C . MET A 1 8 ? -4.505 17.334 -5.586 1.00 0.00 8 MET A C 15
ATOM 20201 O O . MET A 1 8 ? -4.027 16.270 -5.978 1.00 0.00 8 MET A O 15
ATOM 20215 N N . PRO A 1 9 ? -5.579 17.384 -4.784 1.00 0.00 9 PRO A N 15
ATOM 20216 C CA . PRO A 1 9 ? -6.269 16.180 -4.312 1.00 0.00 9 PRO A CA 15
ATOM 20217 C C . PRO A 1 9 ? -7.017 15.462 -5.431 1.00 0.00 9 PRO A C 15
ATOM 20218 O O . PRO A 1 9 ? -8.109 15.870 -5.821 1.00 0.00 9 PRO A O 15
ATOM 20229 N N . ASN A 1 10 ? -6.417 14.392 -5.943 1.00 0.00 10 ASN A N 15
ATOM 20230 C CA . ASN A 1 10 ? -7.027 13.617 -7.019 1.00 0.00 10 ASN A CA 15
ATOM 20231 C C . ASN A 1 10 ? -7.089 12.137 -6.654 1.00 0.00 10 ASN A C 15
ATOM 20232 O O . ASN A 1 10 ? -6.466 11.698 -5.688 1.00 0.00 10 ASN A O 15
ATOM 20243 N N . ARG A 1 11 ? -7.844 11.372 -7.436 1.00 0.00 11 ARG A N 15
ATOM 20244 C CA . ARG A 1 11 ? -7.988 9.941 -7.196 1.00 0.00 11 ARG A CA 15
ATOM 20245 C C . ARG A 1 11 ? -7.329 9.134 -8.310 1.00 0.00 11 ARG A C 15
ATOM 20246 O O . ARG A 1 11 ? -7.388 9.508 -9.482 1.00 0.00 11 ARG A O 15
ATOM 20267 N N . LYS A 1 12 ? -6.700 8.025 -7.938 1.00 0.00 12 LYS A N 15
ATOM 20268 C CA . LYS A 1 12 ? -6.030 7.163 -8.904 1.00 0.00 12 LYS A CA 15
ATOM 20269 C C . LYS A 1 12 ? -6.667 5.777 -8.932 1.00 0.00 12 LYS A C 15
ATOM 20270 O O . LYS A 1 12 ? -6.978 5.206 -7.887 1.00 0.00 12 LYS A O 15
ATOM 20289 N N . ALA A 1 13 ? -6.859 5.244 -10.134 1.00 0.00 13 ALA A N 15
ATOM 20290 C CA . ALA A 1 13 ? -7.457 3.925 -10.297 1.00 0.00 13 ALA A CA 15
ATOM 20291 C C . ALA A 1 13 ? -6.400 2.829 -10.203 1.00 0.00 13 ALA A C 15
ATOM 20292 O O . ALA A 1 13 ? -6.582 1.837 -9.497 1.00 0.00 13 ALA A O 15
ATOM 20299 N N . SER A 1 14 ? -5.297 3.013 -10.921 1.00 0.00 14 SER A N 15
ATOM 20300 C CA . SER A 1 14 ? -4.214 2.038 -10.922 1.00 0.00 14 SER A CA 15
ATOM 20301 C C . SER A 1 14 ? -3.868 1.608 -9.499 1.00 0.00 14 SER A C 15
ATOM 20302 O O . SER A 1 14 ? -4.375 2.171 -8.529 1.00 0.00 14 SER A O 15
ATOM 20310 N N . ARG A 1 15 ? -3.002 0.606 -9.385 1.00 0.00 15 ARG A N 15
ATOM 20311 C CA . ARG A 1 15 ? -2.590 0.099 -8.081 1.00 0.00 15 ARG A CA 15
ATOM 20312 C C . ARG A 1 15 ? -1.389 0.877 -7.549 1.00 0.00 15 ARG A C 15
ATOM 20313 O O . ARG A 1 15 ? -0.402 1.073 -8.257 1.00 0.00 15 ARG A O 15
ATOM 20334 N N . ASN A 1 16 ? -1.484 1.319 -6.300 1.00 0.00 16 ASN A N 15
ATOM 20335 C CA . ASN A 1 16 ? -0.407 2.077 -5.674 1.00 0.00 16 ASN A CA 15
ATOM 20336 C C . ASN A 1 16 ? -0.240 1.679 -4.210 1.00 0.00 16 ASN A C 15
ATOM 20337 O O . ASN A 1 16 ? -1.008 0.874 -3.685 1.00 0.00 16 ASN A O 15
ATOM 20348 N N . ALA A 1 17 ? 0.766 2.252 -3.558 1.00 0.00 17 ALA A N 15
ATOM 20349 C CA . ALA A 1 17 ? 1.031 1.961 -2.154 1.00 0.00 17 ALA A CA 15
ATOM 20350 C C . ALA A 1 17 ? -0.267 1.749 -1.383 1.00 0.00 17 ALA A C 15
ATOM 20351 O O . ALA A 1 17 ? -0.413 0.771 -0.650 1.00 0.00 17 ALA A O 15
ATOM 20358 N N . TYR A 1 18 ? -1.208 2.672 -1.552 1.00 0.00 18 TYR A N 15
ATOM 20359 C CA . TYR A 1 18 ? -2.493 2.589 -0.869 1.00 0.00 18 TYR A CA 15
ATOM 20360 C C . TYR A 1 18 ? -3.191 1.269 -1.183 1.00 0.00 18 TYR A C 15
ATOM 20361 O O . TYR A 1 18 ? -3.588 0.534 -0.278 1.00 0.00 18 TYR A O 15
ATOM 20379 N N . TYR A 1 19 ? -3.337 0.976 -2.470 1.00 0.00 19 TYR A N 15
ATOM 20380 C CA . TYR A 1 19 ? -3.989 -0.254 -2.905 1.00 0.00 19 TYR A CA 15
ATOM 20381 C C . TYR A 1 19 ? -3.416 -1.462 -2.171 1.00 0.00 19 TYR A C 15
ATOM 20382 O O . TYR A 1 19 ? -4.156 -2.335 -1.716 1.00 0.00 19 TYR A O 15
ATOM 20400 N N . PHE A 1 20 ? -2.092 -1.507 -2.061 1.00 0.00 20 PHE A N 15
ATOM 20401 C CA . PHE A 1 20 ? -1.418 -2.608 -1.383 1.00 0.00 20 PHE A CA 15
ATOM 20402 C C . PHE A 1 20 ? -1.783 -2.641 0.099 1.00 0.00 20 PHE A C 15
ATOM 20403 O O . PHE A 1 20 ? -1.964 -3.710 0.681 1.00 0.00 20 PHE A O 15
ATOM 20420 N N . PHE A 1 21 ? -1.889 -1.461 0.701 1.00 0.00 21 PHE A N 15
ATOM 20421 C CA . PHE A 1 21 ? -2.232 -1.353 2.115 1.00 0.00 21 PHE A CA 15
ATOM 20422 C C . PHE A 1 21 ? -3.631 -1.902 2.379 1.00 0.00 21 PHE A C 15
ATOM 20423 O O . PHE A 1 21 ? -3.853 -2.628 3.347 1.00 0.00 21 PHE A O 15
ATOM 20440 N N . VAL A 1 22 ? -4.573 -1.547 1.510 1.00 0.00 22 VAL A N 15
ATOM 20441 C CA . VAL A 1 22 ? -5.951 -2.001 1.648 1.00 0.00 22 VAL A CA 15
ATOM 20442 C C . VAL A 1 22 ? -6.083 -3.475 1.276 1.00 0.00 22 VAL A C 15
ATOM 20443 O O . VAL A 1 22 ? -6.987 -4.164 1.746 1.00 0.00 22 VAL A O 15
ATOM 20456 N N . GLN A 1 23 ? -5.175 -3.948 0.429 1.00 0.00 23 GLN A N 15
ATOM 20457 C CA . GLN A 1 23 ? -5.190 -5.340 -0.006 1.00 0.00 23 GLN A CA 15
ATOM 20458 C C . GLN A 1 23 ? -4.613 -6.254 1.070 1.00 0.00 23 GLN A C 15
ATOM 20459 O O . GLN A 1 23 ? -4.957 -7.433 1.146 1.00 0.00 23 GLN A O 15
ATOM 20473 N N . GLU A 1 24 ? -3.733 -5.701 1.899 1.00 0.00 24 GLU A N 15
ATOM 20474 C CA . GLU A 1 24 ? -3.108 -6.467 2.971 1.00 0.00 24 GLU A CA 15
ATOM 20475 C C . GLU A 1 24 ? -3.898 -6.334 4.269 1.00 0.00 24 GLU A C 15
ATOM 20476 O O . GLU A 1 24 ? -3.494 -6.850 5.311 1.00 0.00 24 GLU A O 15
ATOM 20488 N N . LYS A 1 25 ? -5.027 -5.637 4.197 1.00 0.00 25 LYS A N 15
ATOM 20489 C CA . LYS A 1 25 ? -5.877 -5.435 5.366 1.00 0.00 25 LYS A CA 15
ATOM 20490 C C . LYS A 1 25 ? -7.246 -6.074 5.159 1.00 0.00 25 LYS A C 15
ATOM 20491 O O . LYS A 1 25 ? -7.942 -6.399 6.122 1.00 0.00 25 LYS A O 15
ATOM 20510 N N . ILE A 1 26 ? -7.628 -6.251 3.898 1.00 0.00 26 ILE A N 15
ATOM 20511 C CA . ILE A 1 26 ? -8.913 -6.853 3.567 1.00 0.00 26 ILE A CA 15
ATOM 20512 C C . ILE A 1 26 ? -9.255 -7.985 4.530 1.00 0.00 26 ILE A C 15
ATOM 20513 O O . ILE A 1 26 ? -10.285 -7.970 5.204 1.00 0.00 26 ILE A O 15
ATOM 20529 N N . PRO A 1 27 ? -8.369 -8.989 4.601 1.00 0.00 27 PRO A N 15
ATOM 20530 C CA . PRO A 1 27 ? -8.554 -10.147 5.480 1.00 0.00 27 PRO A CA 15
ATOM 20531 C C . PRO A 1 27 ? -8.407 -9.784 6.954 1.00 0.00 27 PRO A C 15
ATOM 20532 O O . PRO A 1 27 ? -8.899 -10.495 7.829 1.00 0.00 27 PRO A O 15
ATOM 20543 N N . GLU A 1 28 ? -7.727 -8.674 7.221 1.00 0.00 28 GLU A N 15
ATOM 20544 C CA . GLU A 1 28 ? -7.516 -8.218 8.589 1.00 0.00 28 GLU A CA 15
ATOM 20545 C C . GLU A 1 28 ? -8.808 -7.668 9.185 1.00 0.00 28 GLU A C 15
ATOM 20546 O O . GLU A 1 28 ? -9.128 -7.923 10.347 1.00 0.00 28 GLU A O 15
ATOM 20558 N N . LEU A 1 29 ? -9.549 -6.912 8.382 1.00 0.00 29 LEU A N 15
ATOM 20559 C CA . LEU A 1 29 ? -10.807 -6.325 8.829 1.00 0.00 29 LEU A CA 15
ATOM 20560 C C . LEU A 1 29 ? -11.905 -7.382 8.903 1.00 0.00 29 LEU A C 15
ATOM 20561 O O . LEU A 1 29 ? -12.720 -7.380 9.825 1.00 0.00 29 LEU A O 15
ATOM 20577 N N . ARG A 1 30 ? -11.918 -8.284 7.926 1.00 0.00 30 ARG A N 15
ATOM 20578 C CA . ARG A 1 30 ? -12.915 -9.347 7.881 1.00 0.00 30 ARG A CA 15
ATOM 20579 C C . ARG A 1 30 ? -13.022 -10.048 9.232 1.00 0.00 30 ARG A C 15
ATOM 20580 O O . ARG A 1 30 ? -14.118 -10.376 9.686 1.00 0.00 30 ARG A O 15
ATOM 20601 N N . ARG A 1 31 ? -11.877 -10.277 9.866 1.00 0.00 31 ARG A N 15
ATOM 20602 C CA . ARG A 1 31 ? -11.842 -10.942 11.164 1.00 0.00 31 ARG A CA 15
ATOM 20603 C C . ARG A 1 31 ? -12.240 -9.980 12.279 1.00 0.00 31 ARG A C 15
ATOM 20604 O O . ARG A 1 31 ? -12.768 -10.393 13.310 1.00 0.00 31 ARG A O 15
ATOM 20625 N N . ARG A 1 32 ? -11.980 -8.693 12.063 1.00 0.00 32 ARG A N 15
ATOM 20626 C CA . ARG A 1 32 ? -12.309 -7.672 13.050 1.00 0.00 32 ARG A CA 15
ATOM 20627 C C . ARG A 1 32 ? -13.816 -7.597 13.274 1.00 0.00 32 ARG A C 15
ATOM 20628 O O . ARG A 1 32 ? -14.282 -7.487 14.407 1.00 0.00 32 ARG A O 15
ATOM 20649 N N . GLY A 1 33 ? -14.575 -7.656 12.183 1.00 0.00 33 GLY A N 15
ATOM 20650 C CA . GLY A 1 33 ? -16.021 -7.591 12.282 1.00 0.00 33 GLY A CA 15
ATOM 20651 C C . GLY A 1 33 ? -16.614 -6.504 11.407 1.00 0.00 33 GLY A C 15
ATOM 20652 O O . GLY A 1 33 ? -17.563 -5.826 11.805 1.00 0.00 33 GLY A O 15
ATOM 20656 N N . LEU A 1 34 ? -16.055 -6.335 10.214 1.00 0.00 34 LEU A N 15
ATOM 20657 C CA . LEU A 1 34 ? -16.533 -5.321 9.282 1.00 0.00 34 LEU A CA 15
ATOM 20658 C C . LEU A 1 34 ? -16.840 -5.935 7.920 1.00 0.00 34 LEU A C 15
ATOM 20659 O O . LEU A 1 34 ? -16.158 -6.848 7.455 1.00 0.00 34 LEU A O 15
ATOM 20675 N N . PRO A 1 35 ? -17.891 -5.423 7.262 1.00 0.00 35 PRO A N 15
ATOM 20676 C CA . PRO A 1 35 ? -18.311 -5.904 5.943 1.00 0.00 35 PRO A CA 15
ATOM 20677 C C . PRO A 1 35 ? -17.319 -5.530 4.847 1.00 0.00 35 PRO A C 15
ATOM 20678 O O . PRO A 1 35 ? -17.490 -4.526 4.156 1.00 0.00 35 PRO A O 15
ATOM 20689 N N . VAL A 1 36 ? -16.282 -6.347 4.692 1.00 0.00 36 VAL A N 15
ATOM 20690 C CA . VAL A 1 36 ? -15.262 -6.103 3.677 1.00 0.00 36 VAL A CA 15
ATOM 20691 C C . VAL A 1 36 ? -15.109 -7.306 2.753 1.00 0.00 36 VAL A C 15
ATOM 20692 O O . VAL A 1 36 ? -14.517 -8.318 3.128 1.00 0.00 36 VAL A O 15
ATOM 20705 N N . ALA A 1 37 ? -15.644 -7.188 1.543 1.00 0.00 37 ALA A N 15
ATOM 20706 C CA . ALA A 1 37 ? -15.564 -8.264 0.563 1.00 0.00 37 ALA A CA 15
ATOM 20707 C C . ALA A 1 37 ? -14.411 -8.038 -0.407 1.00 0.00 37 ALA A C 15
ATOM 20708 O O . ALA A 1 37 ? -13.784 -8.989 -0.872 1.00 0.00 37 ALA A O 15
ATOM 20715 N N . ARG A 1 38 ? -14.138 -6.773 -0.711 1.00 0.00 38 ARG A N 15
ATOM 20716 C CA . ARG A 1 38 ? -13.060 -6.423 -1.628 1.00 0.00 38 ARG A CA 15
ATOM 20717 C C . ARG A 1 38 ? -12.350 -5.151 -1.174 1.00 0.00 38 ARG A C 15
ATOM 20718 O O . ARG A 1 38 ? -12.742 -4.528 -0.186 1.00 0.00 38 ARG A O 15
ATOM 20739 N N . VAL A 1 39 ? -11.305 -4.770 -1.901 1.00 0.00 39 VAL A N 15
ATOM 20740 C CA . VAL A 1 39 ? -10.541 -3.572 -1.573 1.00 0.00 39 VAL A CA 15
ATOM 20741 C C . VAL A 1 39 ? -11.447 -2.349 -1.492 1.00 0.00 39 VAL A C 15
ATOM 20742 O O . VAL A 1 39 ? -11.398 -1.591 -0.524 1.00 0.00 39 VAL A O 15
ATOM 20755 N N . ALA A 1 40 ? -12.273 -2.161 -2.516 1.00 0.00 40 ALA A N 15
ATOM 20756 C CA . ALA A 1 40 ? -13.191 -1.030 -2.560 1.00 0.00 40 ALA A CA 15
ATOM 20757 C C . ALA A 1 40 ? -13.970 -0.905 -1.255 1.00 0.00 40 ALA A C 15
ATOM 20758 O O . ALA A 1 40 ? -14.347 0.194 -0.848 1.00 0.00 40 ALA A O 15
ATOM 20765 N N . ASP A 1 41 ? -14.208 -2.038 -0.602 1.00 0.00 41 ASP A N 15
ATOM 20766 C CA . ASP A 1 41 ? -14.942 -2.054 0.657 1.00 0.00 41 ASP A CA 15
ATOM 20767 C C . ASP A 1 41 ? -14.047 -1.618 1.813 1.00 0.00 41 ASP A C 15
ATOM 20768 O O . ASP A 1 41 ? -14.466 -0.855 2.682 1.00 0.00 41 ASP A O 15
ATOM 20777 N N . ALA A 1 42 ? -12.813 -2.112 1.818 1.00 0.00 42 ALA A N 15
ATOM 20778 C CA . ALA A 1 42 ? -11.859 -1.773 2.867 1.00 0.00 42 ALA A CA 15
ATOM 20779 C C . ALA A 1 42 ? -11.218 -0.414 2.607 1.00 0.00 42 ALA A C 15
ATOM 20780 O O . ALA A 1 42 ? -10.528 0.131 3.469 1.00 0.00 42 ALA A O 15
ATOM 20787 N N . ILE A 1 43 ? -11.451 0.128 1.417 1.00 0.00 43 ILE A N 15
ATOM 20788 C CA . ILE A 1 43 ? -10.897 1.424 1.045 1.00 0.00 43 ILE A CA 15
ATOM 20789 C C . ILE A 1 43 ? -11.111 2.451 2.153 1.00 0.00 43 ILE A C 15
ATOM 20790 O O . ILE A 1 43 ? -10.166 3.038 2.680 1.00 0.00 43 ILE A O 15
ATOM 20806 N N . PRO A 1 44 ? -12.384 2.672 2.516 1.00 0.00 44 PRO A N 15
ATOM 20807 C CA . PRO A 1 44 ? -12.752 3.628 3.565 1.00 0.00 44 PRO A CA 15
ATOM 20808 C C . PRO A 1 44 ? -12.336 3.152 4.954 1.00 0.00 44 PRO A C 15
ATOM 20809 O O . PRO A 1 44 ? -11.820 3.928 5.757 1.00 0.00 44 PRO A O 15
ATOM 20820 N N . TYR A 1 45 ? -12.563 1.872 5.227 1.00 0.00 45 TYR A N 15
ATOM 20821 C CA . TYR A 1 45 ? -12.213 1.294 6.520 1.00 0.00 45 TYR A CA 15
ATOM 20822 C C . TYR A 1 45 ? -10.701 1.266 6.713 1.00 0.00 45 TYR A C 15
ATOM 20823 O O . TYR A 1 45 ? -10.207 0.918 7.785 1.00 0.00 45 TYR A O 15
ATOM 20841 N N . CYS A 1 46 ? -9.970 1.636 5.666 1.00 0.00 46 CYS A N 15
ATOM 20842 C CA . CYS A 1 46 ? -8.513 1.653 5.718 1.00 0.00 46 CYS A CA 15
ATOM 20843 C C . CYS A 1 46 ? -7.978 3.065 5.496 1.00 0.00 46 CYS A C 15
ATOM 20844 O O . CYS A 1 46 ? -6.783 3.317 5.649 1.00 0.00 46 CYS A O 15
ATOM 20852 N N . SER A 1 47 ? -8.871 3.980 5.134 1.00 0.00 47 SER A N 15
ATOM 20853 C CA . SER A 1 47 ? -8.488 5.365 4.885 1.00 0.00 47 SER A CA 15
ATOM 20854 C C . SER A 1 47 ? -7.974 6.024 6.162 1.00 0.00 47 SER A C 15
ATOM 20855 O O . SER A 1 47 ? -6.843 6.506 6.213 1.00 0.00 47 SER A O 15
ATOM 20863 N N . SER A 1 48 ? -8.816 6.042 7.190 1.00 0.00 48 SER A N 15
ATOM 20864 C CA . SER A 1 48 ? -8.450 6.645 8.466 1.00 0.00 48 SER A CA 15
ATOM 20865 C C . SER A 1 48 ? -7.162 6.033 9.007 1.00 0.00 48 SER A C 15
ATOM 20866 O O . SER A 1 48 ? -6.417 6.678 9.747 1.00 0.00 48 SER A O 15
ATOM 20874 N N . ASP A 1 49 ? -6.905 4.784 8.634 1.00 0.00 49 ASP A N 15
ATOM 20875 C CA . ASP A 1 49 ? -5.707 4.082 9.080 1.00 0.00 49 ASP A CA 15
ATOM 20876 C C . ASP A 1 49 ? -4.508 4.455 8.214 1.00 0.00 49 ASP A C 15
ATOM 20877 O O . ASP A 1 49 ? -3.376 4.510 8.696 1.00 0.00 49 ASP A O 15
ATOM 20886 N N . TRP A 1 50 ? -4.762 4.706 6.936 1.00 0.00 50 TRP A N 15
ATOM 20887 C CA . TRP A 1 50 ? -3.701 5.070 6.003 1.00 0.00 50 TRP A CA 15
ATOM 20888 C C . TRP A 1 50 ? -3.096 6.422 6.368 1.00 0.00 50 TRP A C 15
ATOM 20889 O O . TRP A 1 50 ? -1.907 6.656 6.155 1.00 0.00 50 TRP A O 15
ATOM 20910 N N . ALA A 1 51 ? -3.921 7.305 6.918 1.00 0.00 51 ALA A N 15
ATOM 20911 C CA . ALA A 1 51 ? -3.466 8.631 7.315 1.00 0.00 51 ALA A CA 15
ATOM 20912 C C . ALA A 1 51 ? -2.546 8.556 8.528 1.00 0.00 51 ALA A C 15
ATOM 20913 O O . ALA A 1 51 ? -1.859 9.523 8.862 1.00 0.00 51 ALA A O 15
ATOM 20920 N N . LEU A 1 52 ? -2.538 7.403 9.188 1.00 0.00 52 LEU A N 15
ATOM 20921 C CA . LEU A 1 52 ? -1.702 7.201 10.366 1.00 0.00 52 LEU A CA 15
ATOM 20922 C C . LEU A 1 52 ? -0.295 6.768 9.969 1.00 0.00 52 LEU A C 15
ATOM 20923 O O . LEU A 1 52 ? 0.667 6.997 10.703 1.00 0.00 52 LEU A O 15
ATOM 20939 N N . LEU A 1 53 ? -0.182 6.142 8.803 1.00 0.00 53 LEU A N 15
ATOM 20940 C CA . LEU A 1 53 ? 1.109 5.678 8.306 1.00 0.00 53 LEU A CA 15
ATOM 20941 C C . LEU A 1 53 ? 2.099 6.834 8.201 1.00 0.00 53 LEU A C 15
ATOM 20942 O O . LEU A 1 53 ? 1.704 7.995 8.099 1.00 0.00 53 LEU A O 15
ATOM 20958 N N . ARG A 1 54 ? 3.386 6.505 8.226 1.00 0.00 54 ARG A N 15
ATOM 20959 C CA . ARG A 1 54 ? 4.434 7.515 8.134 1.00 0.00 54 ARG A CA 15
ATOM 20960 C C . ARG A 1 54 ? 4.998 7.585 6.717 1.00 0.00 54 ARG A C 15
ATOM 20961 O O . ARG A 1 54 ? 4.826 6.660 5.924 1.00 0.00 54 ARG A O 15
ATOM 20982 N N . GLU A 1 55 ? 5.671 8.689 6.408 1.00 0.00 55 GLU A N 15
ATOM 20983 C CA . GLU A 1 55 ? 6.259 8.880 5.087 1.00 0.00 55 GLU A CA 15
ATOM 20984 C C . GLU A 1 55 ? 7.042 7.643 4.657 1.00 0.00 55 GLU A C 15
ATOM 20985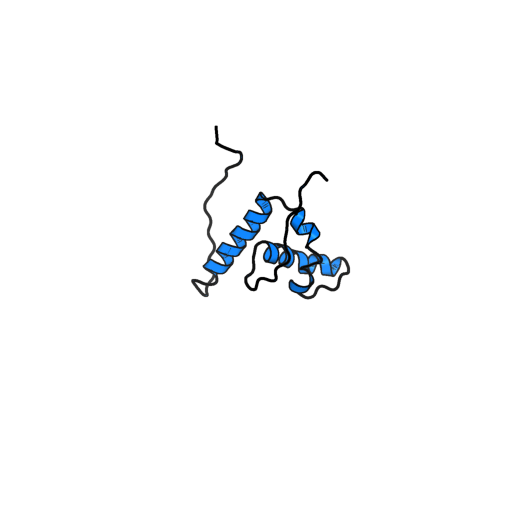 O O . GLU A 1 55 ? 6.923 7.185 3.520 1.00 0.00 55 GLU A O 15
ATOM 20997 N N . GLU A 1 56 ? 7.842 7.109 5.573 1.00 0.00 56 GLU A N 15
ATOM 20998 C CA . GLU A 1 56 ? 8.646 5.926 5.287 1.00 0.00 56 GLU A CA 15
ATOM 20999 C C . GLU A 1 56 ? 7.766 4.768 4.828 1.00 0.00 56 GLU A C 15
ATOM 21000 O O . GLU A 1 56 ? 8.019 4.155 3.791 1.00 0.00 56 GLU A O 15
ATOM 21012 N N . GLU A 1 57 ? 6.731 4.472 5.610 1.00 0.00 57 GLU A N 15
ATOM 21013 C CA . GLU A 1 57 ? 5.814 3.387 5.283 1.00 0.00 57 GLU A CA 15
ATOM 21014 C C . GLU A 1 57 ? 5.208 3.584 3.897 1.00 0.00 57 GLU A C 15
ATOM 21015 O O . GLU A 1 57 ? 5.286 2.702 3.042 1.00 0.00 57 GLU A O 15
ATOM 21027 N N . LYS A 1 58 ? 4.603 4.748 3.682 1.00 0.00 58 LYS A N 15
ATOM 21028 C CA . LYS A 1 58 ? 3.984 5.063 2.401 1.00 0.00 58 LYS A CA 15
ATOM 21029 C C . LYS A 1 58 ? 4.939 4.771 1.248 1.00 0.00 58 LYS A C 15
ATOM 21030 O O . LYS A 1 58 ? 4.562 4.134 0.265 1.00 0.00 58 LYS A O 15
ATOM 21049 N N . GLU A 1 59 ? 6.175 5.241 1.377 1.00 0.00 59 GLU A N 15
ATOM 21050 C CA . GLU A 1 59 ? 7.184 5.028 0.344 1.00 0.00 59 GLU A CA 15
ATOM 21051 C C . GLU A 1 59 ? 7.400 3.539 0.094 1.00 0.00 59 GLU A C 15
ATOM 21052 O O . GLU A 1 59 ? 7.417 3.086 -1.051 1.00 0.00 59 GLU A O 15
ATOM 21064 N N . LYS A 1 60 ? 7.566 2.781 1.172 1.00 0.00 60 LYS A N 15
ATOM 21065 C CA . LYS A 1 60 ? 7.781 1.343 1.072 1.00 0.00 60 LYS A CA 15
ATOM 21066 C C . LYS A 1 60 ? 6.679 0.685 0.247 1.00 0.00 60 LYS A C 15
ATOM 21067 O O . LYS A 1 60 ? 6.955 -0.013 -0.730 1.00 0.00 60 LYS A O 15
ATOM 21086 N N . TYR A 1 61 ? 5.434 0.912 0.644 1.00 0.00 61 TYR A N 15
ATOM 21087 C CA . TYR A 1 61 ? 4.290 0.340 -0.058 1.00 0.00 61 TYR A CA 15
ATOM 21088 C C . TYR A 1 61 ? 4.306 0.730 -1.533 1.00 0.00 61 TYR A C 15
ATOM 21089 O O . TYR A 1 61 ? 4.015 -0.087 -2.406 1.00 0.00 61 TYR A O 15
ATOM 21107 N N . ALA A 1 62 ? 4.650 1.986 -1.803 1.00 0.00 62 ALA A N 15
ATOM 21108 C CA . ALA A 1 62 ? 4.708 2.485 -3.171 1.00 0.00 62 ALA A CA 15
ATOM 21109 C C . ALA A 1 62 ? 5.826 1.806 -3.957 1.00 0.00 62 ALA A C 15
ATOM 21110 O O . ALA A 1 62 ? 5.664 1.486 -5.133 1.00 0.00 62 ALA A O 15
ATOM 21117 N N . GLU A 1 63 ? 6.960 1.591 -3.297 1.00 0.00 63 GLU A N 15
ATOM 21118 C CA . GLU A 1 63 ? 8.105 0.952 -3.934 1.00 0.00 63 GLU A CA 15
ATOM 21119 C C . GLU A 1 63 ? 7.763 -0.472 -4.366 1.00 0.00 63 GLU A C 15
ATOM 21120 O O . GLU A 1 63 ? 8.011 -0.862 -5.507 1.00 0.00 63 GLU A O 15
ATOM 21132 N N . MET A 1 64 ? 7.193 -1.242 -3.446 1.00 0.00 64 MET A N 15
ATOM 21133 C CA . MET A 1 64 ? 6.815 -2.622 -3.730 1.00 0.00 64 MET A CA 15
ATOM 21134 C C . MET A 1 64 ? 5.707 -2.677 -4.776 1.00 0.00 64 MET A C 15
ATOM 21135 O O . MET A 1 64 ? 5.600 -3.644 -5.530 1.00 0.00 64 MET A O 15
ATOM 21149 N N . ALA A 1 65 ? 4.884 -1.635 -4.816 1.00 0.00 65 ALA A N 15
ATOM 21150 C CA . ALA A 1 65 ? 3.786 -1.564 -5.771 1.00 0.00 65 ALA A CA 15
ATOM 21151 C C . ALA A 1 65 ? 4.303 -1.353 -7.190 1.00 0.00 65 ALA A C 15
ATOM 21152 O O . ALA A 1 65 ? 4.065 -2.175 -8.076 1.00 0.00 65 ALA A O 15
ATOM 21159 N N . ARG A 1 66 ? 5.011 -0.248 -7.398 1.00 0.00 66 ARG A N 15
ATOM 21160 C CA . ARG A 1 66 ? 5.560 0.070 -8.711 1.00 0.00 66 ARG A CA 15
ATOM 21161 C C . ARG A 1 66 ? 6.467 -1.052 -9.209 1.00 0.00 66 ARG A C 15
ATOM 21162 O O . ARG A 1 66 ? 6.252 -1.602 -10.288 1.00 0.00 66 ARG A O 15
ATOM 21183 N N . GLU A 1 67 ? 7.479 -1.386 -8.414 1.00 0.00 67 GLU A N 15
ATOM 21184 C CA . GLU A 1 67 ? 8.417 -2.443 -8.775 1.00 0.00 67 GLU A CA 15
ATOM 21185 C C . GLU A 1 67 ? 7.677 -3.735 -9.110 1.00 0.00 67 GLU A C 15
ATOM 21186 O O . GLU A 1 67 ? 8.003 -4.412 -10.086 1.00 0.00 67 GLU A O 15
ATOM 21198 N N . TRP A 1 68 ? 6.684 -4.070 -8.295 1.00 0.00 68 TRP A N 15
ATOM 21199 C CA . TRP A 1 68 ? 5.900 -5.281 -8.505 1.00 0.00 68 TRP A CA 15
ATOM 21200 C C . TRP A 1 68 ? 5.197 -5.248 -9.857 1.00 0.00 68 TRP A C 15
ATOM 21201 O O . TRP A 1 68 ? 5.239 -6.218 -10.613 1.00 0.00 68 TRP A O 15
ATOM 21222 N N . ARG A 1 69 ? 4.552 -4.125 -10.156 1.00 0.00 69 ARG A N 15
ATOM 21223 C CA . ARG A 1 69 ? 3.839 -3.967 -11.418 1.00 0.00 69 ARG A CA 15
ATOM 21224 C C . ARG A 1 69 ? 4.799 -4.065 -12.601 1.00 0.00 69 ARG A C 15
ATOM 21225 O O . ARG A 1 69 ? 4.483 -4.678 -13.620 1.00 0.00 69 ARG A O 15
ATOM 21246 N N . ALA A 1 70 ? 5.970 -3.455 -12.456 1.00 0.00 70 ALA A N 15
ATOM 21247 C CA . ALA A 1 70 ? 6.976 -3.474 -13.511 1.00 0.00 70 ALA A CA 15
ATOM 21248 C C . ALA A 1 70 ? 7.452 -4.895 -13.790 1.00 0.00 70 ALA A C 15
ATOM 21249 O O . ALA A 1 70 ? 7.548 -5.313 -14.943 1.00 0.00 70 ALA A O 15
ATOM 21256 N N . ALA A 1 71 ? 7.751 -5.634 -12.726 1.00 0.00 71 ALA A N 15
ATOM 21257 C CA . ALA A 1 71 ? 8.216 -7.009 -12.856 1.00 0.00 71 ALA A CA 15
ATOM 21258 C C . ALA A 1 71 ? 7.120 -7.908 -13.422 1.00 0.00 71 ALA A C 15
ATOM 21259 O O . ALA A 1 71 ? 7.399 -8.846 -14.168 1.00 0.00 71 ALA A O 15
ATOM 21266 N N . GLN A 1 72 ? 5.876 -7.614 -13.060 1.00 0.00 72 GLN A N 15
ATOM 21267 C CA . GLN A 1 72 ? 4.739 -8.398 -13.530 1.00 0.00 72 GLN A CA 15
ATOM 21268 C C . GLN A 1 72 ? 4.419 -8.073 -14.985 1.00 0.00 72 GLN A C 15
ATOM 21269 O O . GLN A 1 72 ? 3.819 -8.879 -15.694 1.00 0.00 72 GLN A O 15
ATOM 21283 N N . GLY A 1 73 ? 4.825 -6.884 -15.425 1.00 0.00 73 GLY A N 15
ATOM 21284 C CA . GLY A 1 73 ? 4.571 -6.474 -16.794 1.00 0.00 73 GLY A CA 15
ATOM 21285 C C . GLY A 1 73 ? 5.679 -6.895 -17.740 1.00 0.00 73 GLY A C 15
ATOM 21286 O O . GLY A 1 73 ? 5.487 -7.772 -18.582 1.00 0.00 73 GLY A O 15
ATOM 21290 N N . LYS A 1 74 ? 6.842 -6.267 -17.603 1.00 0.00 74 LYS A N 15
ATOM 21291 C CA . LYS A 1 74 ? 7.985 -6.580 -18.451 1.00 0.00 74 LYS A CA 15
ATOM 21292 C C . LYS A 1 74 ? 9.137 -7.143 -17.625 1.00 0.00 74 LYS A C 15
ATOM 21293 O O . LYS A 1 74 ? 9.267 -6.844 -16.439 1.00 0.00 74 LYS A O 15
ATOM 21312 N N . ASP A 1 75 ? 9.972 -7.958 -18.261 1.00 0.00 75 ASP A N 15
ATOM 21313 C CA . ASP A 1 75 ? 11.115 -8.561 -17.587 1.00 0.00 75 ASP A CA 15
ATOM 21314 C C . ASP A 1 75 ? 12.157 -9.032 -18.597 1.00 0.00 75 ASP A C 15
ATOM 21315 O O . ASP A 1 75 ? 11.831 -9.498 -19.690 1.00 0.00 75 ASP A O 15
ATOM 21324 N N . PRO A 1 76 ? 13.439 -8.909 -18.227 1.00 0.00 76 PRO A N 15
ATOM 21325 C CA . PRO A 1 76 ? 14.555 -9.316 -19.087 1.00 0.00 76 PRO A CA 15
ATOM 21326 C C . PRO A 1 76 ? 14.643 -10.830 -19.243 1.00 0.00 76 PRO A C 15
ATOM 21327 O O . PRO A 1 76 ? 15.462 -11.338 -20.008 1.00 0.00 76 PRO A O 15
ATOM 21338 N N . GLY A 1 77 ? 13.794 -11.547 -18.513 1.00 0.00 77 GLY A N 15
ATOM 21339 C CA . GLY A 1 77 ? 13.793 -12.996 -18.584 1.00 0.00 77 GLY A CA 15
ATOM 21340 C C . GLY A 1 77 ? 12.949 -13.631 -17.497 1.00 0.00 77 GLY A C 15
ATOM 21341 O O . GLY A 1 77 ? 11.750 -13.855 -17.663 1.00 0.00 77 GLY A O 15
ATOM 21345 N N . PRO A 1 78 ? 13.581 -13.933 -16.353 1.00 0.00 78 PRO A N 15
ATOM 21346 C CA . PRO A 1 78 ? 12.900 -14.550 -15.211 1.00 0.00 78 PRO A CA 15
ATOM 21347 C C . PRO A 1 78 ? 11.921 -13.596 -14.534 1.00 0.00 78 PRO A C 15
ATOM 21348 O O . PRO A 1 78 ? 12.091 -12.378 -14.588 1.00 0.00 78 PRO A O 15
ATOM 21359 N N . SER A 1 79 ? 10.900 -14.158 -13.897 1.00 0.00 79 SER A N 15
ATOM 21360 C CA . SER A 1 79 ? 9.892 -13.356 -13.212 1.00 0.00 79 SER A CA 15
ATOM 21361 C C . SER A 1 79 ? 9.536 -13.970 -11.862 1.00 0.00 79 SER A C 15
ATOM 21362 O O . SER A 1 79 ? 9.189 -15.147 -11.776 1.00 0.00 79 SER A O 15
ATOM 21370 N N . GLU A 1 80 ? 9.625 -13.162 -10.809 1.00 0.00 80 GLU A N 15
ATOM 21371 C CA . GLU A 1 80 ? 9.312 -13.626 -9.463 1.00 0.00 80 GLU A CA 15
ATOM 21372 C C . GLU A 1 80 ? 7.953 -14.317 -9.426 1.00 0.00 80 GLU A C 15
ATOM 21373 O O . GLU A 1 80 ? 7.083 -14.046 -10.254 1.00 0.00 80 GLU A O 15
ATOM 21385 N N . LYS A 1 81 ? 7.777 -15.214 -8.461 1.00 0.00 81 LYS A N 15
ATOM 21386 C CA . LYS A 1 81 ? 6.524 -15.945 -8.314 1.00 0.00 81 LYS A CA 15
ATOM 21387 C C . LYS A 1 81 ? 5.742 -15.448 -7.102 1.00 0.00 81 LYS A C 15
ATOM 21388 O O . LYS A 1 81 ? 6.150 -15.664 -5.961 1.00 0.00 81 LYS A O 15
ATOM 21407 N N . GLN A 1 82 ? 4.620 -14.785 -7.358 1.00 0.00 82 GLN A N 15
ATOM 21408 C CA . GLN A 1 82 ? 3.783 -14.260 -6.285 1.00 0.00 82 GLN A CA 15
ATOM 21409 C C . GLN A 1 82 ? 3.726 -15.233 -5.113 1.00 0.00 82 GLN A C 15
ATOM 21410 O O . GLN A 1 82 ? 3.601 -16.443 -5.302 1.00 0.00 82 GLN A O 15
ATOM 21424 N N . LYS A 1 83 ? 3.819 -14.697 -3.901 1.00 0.00 83 LYS A N 15
ATOM 21425 C CA . LYS A 1 83 ? 3.777 -15.517 -2.695 1.00 0.00 83 LYS A CA 15
ATOM 21426 C C . LYS A 1 83 ? 2.757 -14.971 -1.701 1.00 0.00 83 LYS A C 15
ATOM 21427 O O . LYS A 1 83 ? 2.585 -13.761 -1.553 1.00 0.00 83 LYS A O 15
ATOM 21446 N N . PRO A 1 84 ? 2.064 -15.883 -1.002 1.00 0.00 84 PRO A N 15
ATOM 21447 C CA . PRO A 1 84 ? 1.051 -15.516 -0.008 1.00 0.00 84 PRO A CA 15
ATOM 21448 C C . PRO A 1 84 ? 1.663 -14.882 1.237 1.00 0.00 84 PRO A C 15
ATOM 21449 O O . PRO A 1 84 ? 2.837 -14.511 1.244 1.00 0.00 84 PRO A O 15
ATOM 21460 N N . VAL A 1 85 ? 0.861 -14.759 2.289 1.00 0.00 85 VAL A N 15
ATOM 21461 C CA . VAL A 1 85 ? 1.324 -14.172 3.540 1.00 0.00 85 VAL A CA 15
ATOM 21462 C C . VAL A 1 85 ? 2.351 -13.075 3.285 1.00 0.00 85 VAL A C 15
ATOM 21463 O O . VAL A 1 85 ? 3.383 -13.009 3.953 1.00 0.00 85 VAL A O 15
ATOM 21476 N N . PHE A 1 86 ? 2.061 -12.216 2.314 1.00 0.00 86 PHE A N 15
ATOM 21477 C CA . PHE A 1 86 ? 2.960 -11.120 1.969 1.00 0.00 86 PHE A CA 15
ATOM 21478 C C . PHE A 1 86 ? 3.671 -10.589 3.210 1.00 0.00 86 PHE A C 15
ATOM 21479 O O . PHE A 1 86 ? 4.868 -10.303 3.180 1.00 0.00 86 PHE A O 15
ATOM 21496 N N . THR A 1 87 ? 2.925 -10.459 4.303 1.00 0.00 87 THR A N 15
ATOM 21497 C CA . THR A 1 87 ? 3.482 -9.961 5.555 1.00 0.00 87 THR A CA 15
ATOM 21498 C C . THR A 1 87 ? 3.914 -11.109 6.459 1.00 0.00 87 THR A C 15
ATOM 21499 O O . THR A 1 87 ? 3.095 -11.933 6.866 1.00 0.00 87 THR A O 15
ATOM 21510 N N . SER A 1 88 ? 5.205 -11.156 6.771 1.00 0.00 88 SER A N 15
ATOM 21511 C CA . SER A 1 88 ? 5.747 -12.206 7.626 1.00 0.00 88 SER A CA 15
ATOM 21512 C C . SER A 1 88 ? 5.174 -12.108 9.036 1.00 0.00 88 SER A C 15
ATOM 21513 O O . SER A 1 88 ? 4.495 -13.018 9.508 1.00 0.00 88 SER A O 15
ATOM 21521 N N . GLY A 1 89 ? 5.454 -10.994 9.706 1.00 0.00 89 GLY A N 15
ATOM 21522 C CA . GLY A 1 89 ? 4.960 -10.795 11.056 1.00 0.00 89 GLY A CA 15
ATOM 21523 C C . GLY A 1 89 ? 6.049 -10.944 12.100 1.00 0.00 89 GLY A C 15
ATOM 21524 O O . GLY A 1 89 ? 7.239 -10.811 11.811 1.00 0.00 89 GLY A O 15
ATOM 21528 N N . PRO A 1 90 ? 5.644 -11.228 13.347 1.00 0.00 90 PRO A N 15
ATOM 21529 C CA . PRO A 1 90 ? 6.579 -11.402 14.463 1.00 0.00 90 PRO A CA 15
ATOM 21530 C C . PRO A 1 90 ? 7.404 -12.678 14.336 1.00 0.00 90 PRO A C 15
ATOM 21531 O O . PRO A 1 90 ? 6.856 -13.778 14.275 1.00 0.00 90 PRO A O 15
ATOM 21542 N N . SER A 1 91 ? 8.723 -12.522 14.297 1.00 0.00 91 SER A N 15
ATOM 21543 C CA . SER A 1 91 ? 9.624 -13.663 14.174 1.00 0.00 91 SER A CA 15
ATOM 21544 C C . SER A 1 91 ? 10.221 -14.031 15.528 1.00 0.00 91 SER A C 15
ATOM 21545 O O . SER A 1 91 ? 10.003 -13.342 16.524 1.00 0.00 91 SER A O 15
ATOM 21553 N N . SER A 1 92 ? 10.978 -15.124 15.556 1.00 0.00 92 SER A N 15
ATOM 21554 C CA . SER A 1 92 ? 11.604 -15.588 16.788 1.00 0.00 92 SER A CA 15
ATOM 21555 C C . SER A 1 92 ? 12.780 -14.695 17.169 1.00 0.00 92 SER A C 15
ATOM 21556 O O . SER A 1 92 ? 12.913 -14.280 18.320 1.00 0.00 92 SER A O 15
ATOM 21564 N N . GLY A 1 93 ? 13.635 -14.402 16.192 1.00 0.00 93 GLY A N 15
ATOM 21565 C CA . GLY A 1 93 ? 14.789 -13.560 16.443 1.00 0.00 93 GLY A CA 15
ATOM 21566 C C . GLY A 1 93 ? 15.787 -13.588 15.303 1.00 0.00 93 GLY A C 15
ATOM 21567 O O . GLY A 1 93 ? 16.971 -13.315 15.498 1.00 0.00 93 GLY A O 15
ATOM 21571 N N . GLY A 1 1 ? 22.483 13.630 -10.953 1.00 0.00 1 GLY A N 16
ATOM 21572 C CA . GLY A 1 1 ? 21.455 13.878 -9.960 1.00 0.00 1 GLY A CA 16
ATOM 21573 C C . GLY A 1 1 ? 20.211 13.044 -10.192 1.00 0.00 1 GLY A C 16
ATOM 21574 O O . GLY A 1 1 ? 19.291 13.469 -10.891 1.00 0.00 1 GLY A O 16
ATOM 21578 N N . SER A 1 2 ? 20.183 11.850 -9.607 1.00 0.00 2 SER A N 16
ATOM 21579 C CA . SER A 1 2 ? 19.046 10.950 -9.758 1.00 0.00 2 SER A CA 16
ATOM 21580 C C . SER A 1 2 ? 17.765 11.604 -9.247 1.00 0.00 2 SER A C 16
ATOM 21581 O O . SER A 1 2 ? 17.803 12.661 -8.618 1.00 0.00 2 SER A O 16
ATOM 21589 N N . SER A 1 3 ? 16.632 10.965 -9.521 1.00 0.00 3 SER A N 16
ATOM 21590 C CA . SER A 1 3 ? 15.339 11.484 -9.093 1.00 0.00 3 SER A CA 16
ATOM 21591 C C . SER A 1 3 ? 14.965 10.944 -7.716 1.00 0.00 3 SER A C 16
ATOM 21592 O O . SER A 1 3 ? 14.761 11.707 -6.772 1.00 0.00 3 SER A O 16
ATOM 21600 N N . GLY A 1 4 ? 14.878 9.621 -7.609 1.00 0.00 4 GLY A N 16
ATOM 21601 C CA . GLY A 1 4 ? 14.530 9.001 -6.344 1.00 0.00 4 GLY A CA 16
ATOM 21602 C C . GLY A 1 4 ? 13.147 8.380 -6.365 1.00 0.00 4 GLY A C 16
ATOM 21603 O O . GLY A 1 4 ? 12.792 7.668 -7.304 1.00 0.00 4 GLY A O 16
ATOM 21607 N N . SER A 1 5 ? 12.364 8.649 -5.325 1.00 0.00 5 SER A N 16
ATOM 21608 C CA . SER A 1 5 ? 11.013 8.108 -5.225 1.00 0.00 5 SER A CA 16
ATOM 21609 C C . SER A 1 5 ? 9.972 9.203 -5.437 1.00 0.00 5 SER A C 16
ATOM 21610 O O . SER A 1 5 ? 9.146 9.120 -6.345 1.00 0.00 5 SER A O 16
ATOM 21618 N N . SER A 1 6 ? 10.019 10.227 -4.592 1.00 0.00 6 SER A N 16
ATOM 21619 C CA . SER A 1 6 ? 9.078 11.337 -4.682 1.00 0.00 6 SER A CA 16
ATOM 21620 C C . SER A 1 6 ? 9.240 12.080 -6.005 1.00 0.00 6 SER A C 16
ATOM 21621 O O . SER A 1 6 ? 10.342 12.487 -6.370 1.00 0.00 6 SER A O 16
ATOM 21629 N N . GLY A 1 7 ? 8.132 12.254 -6.719 1.00 0.00 7 GLY A N 16
ATOM 21630 C CA . GLY A 1 7 ? 8.171 12.946 -7.993 1.00 0.00 7 GLY A CA 16
ATOM 21631 C C . GLY A 1 7 ? 6.955 13.822 -8.215 1.00 0.00 7 GLY A C 16
ATOM 21632 O O . GLY A 1 7 ? 6.771 14.826 -7.527 1.00 0.00 7 GLY A O 16
ATOM 21636 N N . MET A 1 8 ? 6.122 13.443 -9.180 1.00 0.00 8 MET A N 16
ATOM 21637 C CA . MET A 1 8 ? 4.917 14.203 -9.490 1.00 0.00 8 MET A CA 16
ATOM 21638 C C . MET A 1 8 ? 3.692 13.294 -9.513 1.00 0.00 8 MET A C 16
ATOM 21639 O O . MET A 1 8 ? 3.775 12.109 -9.840 1.00 0.00 8 MET A O 16
ATOM 21653 N N . PRO A 1 9 ? 2.528 13.858 -9.158 1.00 0.00 9 PRO A N 16
ATOM 21654 C CA . PRO A 1 9 ? 1.264 13.115 -9.131 1.00 0.00 9 PRO A CA 16
ATOM 21655 C C . PRO A 1 9 ? 0.776 12.751 -10.529 1.00 0.00 9 PRO A C 16
ATOM 21656 O O . PRO A 1 9 ? 0.776 13.585 -11.433 1.00 0.00 9 PRO A O 16
ATOM 21667 N N . ASN A 1 10 ? 0.358 11.501 -10.699 1.00 0.00 10 ASN A N 16
ATOM 21668 C CA . ASN A 1 10 ? -0.134 11.028 -11.988 1.00 0.00 10 ASN A CA 16
ATOM 21669 C C . ASN A 1 10 ? -1.619 11.338 -12.149 1.00 0.00 10 ASN A C 16
ATOM 21670 O O . ASN A 1 10 ? -2.321 11.594 -11.171 1.00 0.00 10 ASN A O 16
ATOM 21681 N N . ARG A 1 11 ? -2.091 11.312 -13.392 1.00 0.00 11 ARG A N 16
ATOM 21682 C CA . ARG A 1 11 ? -3.492 11.592 -13.683 1.00 0.00 11 ARG A CA 16
ATOM 21683 C C . ARG A 1 11 ? -4.335 10.325 -13.562 1.00 0.00 11 ARG A C 16
ATOM 21684 O O . ARG A 1 11 ? -5.408 10.336 -12.958 1.00 0.00 11 ARG A O 16
ATOM 21705 N N . LYS A 1 12 ? -3.842 9.235 -14.140 1.00 0.00 12 LYS A N 16
ATOM 21706 C CA . LYS A 1 12 ? -4.548 7.959 -14.096 1.00 0.00 12 LYS A CA 16
ATOM 21707 C C . LYS A 1 12 ? -4.565 7.394 -12.680 1.00 0.00 12 LYS A C 16
ATOM 21708 O O . LYS A 1 12 ? -3.715 7.734 -11.856 1.00 0.00 12 LYS A O 16
ATOM 21727 N N . ALA A 1 13 ? -5.537 6.531 -12.404 1.00 0.00 13 ALA A N 16
ATOM 21728 C CA . ALA A 1 13 ? -5.661 5.917 -11.087 1.00 0.00 13 ALA A CA 16
ATOM 21729 C C . ALA A 1 13 ? -5.357 4.423 -11.148 1.00 0.00 13 ALA A C 16
ATOM 21730 O O . ALA A 1 13 ? -6.221 3.619 -11.495 1.00 0.00 13 ALA A O 16
ATOM 21737 N N . SER A 1 14 ? -4.124 4.060 -10.810 1.00 0.00 14 SER A N 16
ATOM 21738 C CA . SER A 1 14 ? -3.706 2.663 -10.830 1.00 0.00 14 SER A CA 16
ATOM 21739 C C . SER A 1 14 ? -3.256 2.210 -9.444 1.00 0.00 14 SER A C 16
ATOM 21740 O O . SER A 1 14 ? -3.224 3.001 -8.501 1.00 0.00 14 SER A O 16
ATOM 21748 N N . ARG A 1 15 ? -2.909 0.932 -9.330 1.00 0.00 15 ARG A N 16
ATOM 21749 C CA . ARG A 1 15 ? -2.463 0.373 -8.061 1.00 0.00 15 ARG A CA 16
ATOM 21750 C C . ARG A 1 15 ? -1.397 1.259 -7.420 1.00 0.00 15 ARG A C 16
ATOM 21751 O O . ARG A 1 15 ? -0.449 1.681 -8.080 1.00 0.00 15 ARG A O 16
ATOM 21772 N N . ASN A 1 16 ? -1.562 1.536 -6.131 1.00 0.00 16 ASN A N 16
ATOM 21773 C CA . ASN A 1 16 ? -0.615 2.373 -5.403 1.00 0.00 16 ASN A CA 16
ATOM 21774 C C . ASN A 1 16 ? -0.509 1.932 -3.946 1.00 0.00 16 ASN A C 16
ATOM 21775 O O . ASN A 1 16 ? -1.361 1.198 -3.445 1.00 0.00 16 ASN A O 16
ATOM 21786 N N . ALA A 1 17 ? 0.543 2.385 -3.271 1.00 0.00 17 ALA A N 16
ATOM 21787 C CA . ALA A 1 17 ? 0.760 2.038 -1.872 1.00 0.00 17 ALA A CA 16
ATOM 21788 C C . ALA A 1 17 ? -0.563 1.929 -1.122 1.00 0.00 17 ALA A C 16
ATOM 21789 O O . ALA A 1 17 ? -0.727 1.072 -0.255 1.00 0.00 17 ALA A O 16
ATOM 21796 N N . TYR A 1 18 ? -1.504 2.805 -1.461 1.00 0.00 18 TYR A N 16
ATOM 21797 C CA . TYR A 1 18 ? -2.812 2.809 -0.817 1.00 0.00 18 TYR A CA 16
ATOM 21798 C C . TYR A 1 18 ? -3.554 1.503 -1.084 1.00 0.00 18 TYR A C 16
ATOM 21799 O O . TYR A 1 18 ? -4.123 0.901 -0.173 1.00 0.00 18 TYR A O 16
ATOM 21817 N N . TYR A 1 19 ? -3.544 1.072 -2.341 1.00 0.00 19 TYR A N 16
ATOM 21818 C CA . TYR A 1 19 ? -4.218 -0.161 -2.731 1.00 0.00 19 TYR A CA 16
ATOM 21819 C C . TYR A 1 19 ? -3.536 -1.376 -2.108 1.00 0.00 19 TYR A C 16
ATOM 21820 O O . TYR A 1 19 ? -4.197 -2.292 -1.620 1.00 0.00 19 TYR A O 16
ATOM 21838 N N . PHE A 1 20 ? -2.206 -1.374 -2.129 1.00 0.00 20 PHE A N 16
ATOM 21839 C CA . PHE A 1 20 ? -1.432 -2.475 -1.568 1.00 0.00 20 PHE A CA 16
ATOM 21840 C C . PHE A 1 20 ? -1.624 -2.560 -0.057 1.00 0.00 20 PHE A C 16
ATOM 21841 O O . PHE A 1 20 ? -1.742 -3.649 0.505 1.00 0.00 20 PHE A O 16
ATOM 21858 N N . PHE A 1 21 ? -1.654 -1.403 0.595 1.00 0.00 21 PHE A N 16
ATOM 21859 C CA . PHE A 1 21 ? -1.830 -1.345 2.042 1.00 0.00 21 PHE A CA 16
ATOM 21860 C C . PHE A 1 21 ? -3.144 -2.001 2.457 1.00 0.00 21 PHE A C 16
ATOM 21861 O O . PHE A 1 21 ? -3.207 -2.712 3.461 1.00 0.00 21 PHE A O 16
ATOM 21878 N N . VAL A 1 22 ? -4.192 -1.758 1.676 1.00 0.00 22 VAL A N 16
ATOM 21879 C CA . VAL A 1 22 ? -5.505 -2.325 1.961 1.00 0.00 22 VAL A CA 16
ATOM 21880 C C . VAL A 1 22 ? -5.508 -3.836 1.754 1.00 0.00 22 VAL A C 16
ATOM 21881 O O . VAL A 1 22 ? -6.127 -4.575 2.518 1.00 0.00 22 VAL A O 16
ATOM 21894 N N . GLN A 1 23 ? -4.813 -4.286 0.715 1.00 0.00 23 GLN A N 16
ATOM 21895 C CA . GLN A 1 23 ? -4.735 -5.709 0.407 1.00 0.00 23 GLN A CA 16
ATOM 21896 C C . GLN A 1 23 ? -4.299 -6.507 1.630 1.00 0.00 23 GLN A C 16
ATOM 21897 O O . GLN A 1 23 ? -4.890 -7.537 1.954 1.00 0.00 23 GLN A O 16
ATOM 21911 N N . GLU A 1 24 ? -3.259 -6.026 2.306 1.00 0.00 24 GLU A N 16
ATOM 21912 C CA . GLU A 1 24 ? -2.744 -6.696 3.493 1.00 0.00 24 GLU A CA 16
ATOM 21913 C C . GLU A 1 24 ? -3.624 -6.410 4.706 1.00 0.00 24 GLU A C 16
ATOM 21914 O O . GLU A 1 24 ? -3.290 -6.779 5.831 1.00 0.00 24 GLU A O 16
ATOM 21926 N N . LYS A 1 25 ? -4.751 -5.748 4.467 1.00 0.00 25 LYS A N 16
ATOM 21927 C CA . LYS A 1 25 ? -5.682 -5.411 5.539 1.00 0.00 25 LYS A CA 16
ATOM 21928 C C . LYS A 1 25 ? -7.050 -6.037 5.288 1.00 0.00 25 LYS A C 16
ATOM 21929 O O . LYS A 1 25 ? -7.823 -6.255 6.220 1.00 0.00 25 LYS A O 16
ATOM 21948 N N . ILE A 1 26 ? -7.341 -6.326 4.024 1.00 0.00 26 ILE A N 16
ATOM 21949 C CA . ILE A 1 26 ? -8.614 -6.930 3.652 1.00 0.00 26 ILE A CA 16
ATOM 21950 C C . ILE A 1 26 ? -8.970 -8.081 4.586 1.00 0.00 26 ILE A C 16
ATOM 21951 O O . ILE A 1 26 ? -10.017 -8.089 5.233 1.00 0.00 26 ILE A O 16
ATOM 21967 N N . PRO A 1 27 ? -8.077 -9.080 4.661 1.00 0.00 27 PRO A N 16
ATOM 21968 C CA . PRO A 1 27 ? -8.273 -10.255 5.515 1.00 0.00 27 PRO A CA 16
ATOM 21969 C C . PRO A 1 27 ? -8.166 -9.917 6.998 1.00 0.00 27 PRO A C 16
ATOM 21970 O O . PRO A 1 27 ? -8.697 -10.635 7.846 1.00 0.00 27 PRO A O 16
ATOM 21981 N N . GLU A 1 28 ? -7.478 -8.822 7.304 1.00 0.00 28 GLU A N 16
ATOM 21982 C CA . GLU A 1 28 ? -7.303 -8.391 8.685 1.00 0.00 28 GLU A CA 16
ATOM 21983 C C . GLU A 1 28 ? -8.617 -7.878 9.266 1.00 0.00 28 GLU A C 16
ATOM 21984 O O . GLU A 1 28 ? -8.881 -8.022 10.460 1.00 0.00 28 GLU A O 16
ATOM 21996 N N . LEU A 1 29 ? -9.438 -7.275 8.412 1.00 0.00 29 LEU A N 16
ATOM 21997 C CA . LEU A 1 29 ? -10.726 -6.738 8.839 1.00 0.00 29 LEU A CA 16
ATOM 21998 C C . LEU A 1 29 ? -11.769 -7.845 8.945 1.00 0.00 29 LEU A C 16
ATOM 21999 O O . LEU A 1 29 ? -12.501 -7.930 9.932 1.00 0.00 29 LEU A O 16
ATOM 22015 N N . ARG A 1 30 ? -11.832 -8.692 7.922 1.00 0.00 30 ARG A N 16
ATOM 22016 C CA . ARG A 1 30 ? -12.785 -9.795 7.900 1.00 0.00 30 ARG A CA 16
ATOM 22017 C C . ARG A 1 30 ? -12.861 -10.475 9.265 1.00 0.00 30 ARG A C 16
ATOM 22018 O O . ARG A 1 30 ? -13.901 -11.013 9.643 1.00 0.00 30 ARG A O 16
ATOM 22039 N N . ARG A 1 31 ? -11.752 -10.447 9.997 1.00 0.00 31 ARG A N 16
ATOM 22040 C CA . ARG A 1 31 ? -11.693 -11.062 11.317 1.00 0.00 31 ARG A CA 16
ATOM 22041 C C . ARG A 1 31 ? -12.339 -10.162 12.366 1.00 0.00 31 ARG A C 16
ATOM 22042 O O . ARG A 1 31 ? -12.962 -10.642 13.313 1.00 0.00 31 ARG A O 16
ATOM 22063 N N . ARG A 1 32 ? -12.186 -8.853 12.191 1.00 0.00 32 ARG A N 16
ATOM 22064 C CA . ARG A 1 32 ? -12.752 -7.885 13.122 1.00 0.00 32 ARG A CA 16
ATOM 22065 C C . ARG A 1 32 ? -14.277 -7.940 13.102 1.00 0.00 32 ARG A C 16
ATOM 22066 O O . ARG A 1 32 ? -14.926 -7.850 14.144 1.00 0.00 32 ARG A O 16
ATOM 22087 N N . GLY A 1 33 ? -14.843 -8.086 11.907 1.00 0.00 33 GLY A N 16
ATOM 22088 C CA . GLY A 1 33 ? -16.286 -8.149 11.773 1.00 0.00 33 GLY A CA 16
ATOM 22089 C C . GLY A 1 33 ? -16.835 -7.046 10.889 1.00 0.00 33 GLY A C 16
ATOM 22090 O O . GLY A 1 33 ? -17.847 -6.424 11.215 1.00 0.00 33 GLY A O 16
ATOM 22094 N N . LEU A 1 34 ? -16.167 -6.802 9.767 1.00 0.00 34 LEU A N 16
ATOM 22095 C CA . LEU A 1 34 ? -16.591 -5.766 8.833 1.00 0.00 34 LEU A CA 16
ATOM 22096 C C . LEU A 1 34 ? -16.802 -6.344 7.437 1.00 0.00 34 LEU A C 16
ATOM 22097 O O . LEU A 1 34 ? -16.032 -7.180 6.963 1.00 0.00 34 LEU A O 16
ATOM 22113 N N . PRO A 1 35 ? -17.866 -5.886 6.761 1.00 0.00 35 PRO A N 16
ATOM 22114 C CA . PRO A 1 35 ? -18.200 -6.342 5.409 1.00 0.00 35 PRO A CA 16
ATOM 22115 C C . PRO A 1 35 ? -17.202 -5.846 4.367 1.00 0.00 35 PRO A C 16
ATOM 22116 O O . PRO A 1 35 ? -17.359 -4.758 3.813 1.00 0.00 35 PRO A O 16
ATOM 22127 N N . VAL A 1 36 ? -16.178 -6.652 4.104 1.00 0.00 36 VAL A N 16
ATOM 22128 C CA . VAL A 1 36 ? -15.157 -6.295 3.128 1.00 0.00 36 VAL A CA 16
ATOM 22129 C C . VAL A 1 36 ? -14.802 -7.486 2.244 1.00 0.00 36 VAL A C 16
ATOM 22130 O O . VAL A 1 36 ? -14.342 -8.518 2.731 1.00 0.00 36 VAL A O 16
ATOM 22143 N N . ALA A 1 37 ? -15.018 -7.334 0.941 1.00 0.00 37 ALA A N 16
ATOM 22144 C CA . ALA A 1 37 ? -14.718 -8.395 -0.011 1.00 0.00 37 ALA A CA 16
ATOM 22145 C C . ALA A 1 37 ? -13.455 -8.080 -0.806 1.00 0.00 37 ALA A C 16
ATOM 22146 O O . ALA A 1 37 ? -12.658 -8.970 -1.101 1.00 0.00 37 ALA A O 16
ATOM 22153 N N . ARG A 1 38 ? -13.280 -6.808 -1.149 1.00 0.00 38 ARG A N 16
ATOM 22154 C CA . ARG A 1 38 ? -12.115 -6.375 -1.911 1.00 0.00 38 ARG A CA 16
ATOM 22155 C C . ARG A 1 38 ? -11.560 -5.065 -1.361 1.00 0.00 38 ARG A C 16
ATOM 22156 O O . ARG A 1 38 ? -12.055 -4.540 -0.362 1.00 0.00 38 ARG A O 16
ATOM 22177 N N . VAL A 1 39 ? -10.530 -4.542 -2.017 1.00 0.00 39 VAL A N 16
ATOM 22178 C CA . VAL A 1 39 ? -9.908 -3.293 -1.594 1.00 0.00 39 VAL A CA 16
ATOM 22179 C C . VAL A 1 39 ? -10.920 -2.153 -1.581 1.00 0.00 39 VAL A C 16
ATOM 22180 O O . VAL A 1 39 ? -11.002 -1.393 -0.616 1.00 0.00 39 VAL A O 16
ATOM 22193 N N . ALA A 1 40 ? -11.689 -2.039 -2.658 1.00 0.00 40 ALA A N 16
ATOM 22194 C CA . ALA A 1 40 ? -12.698 -0.993 -2.770 1.00 0.00 40 ALA A CA 16
ATOM 22195 C C . ALA A 1 40 ? -13.567 -0.932 -1.519 1.00 0.00 40 ALA A C 16
ATOM 22196 O O . ALA A 1 40 ? -14.143 0.108 -1.201 1.00 0.00 40 ALA A O 16
ATOM 22203 N N . ASP A 1 41 ? -13.658 -2.054 -0.813 1.00 0.00 41 ASP A N 16
ATOM 22204 C CA . ASP A 1 41 ? -14.457 -2.129 0.404 1.00 0.00 41 ASP A CA 16
ATOM 22205 C C . ASP A 1 41 ? -13.655 -1.653 1.611 1.00 0.00 41 ASP A C 16
ATOM 22206 O O . ASP A 1 41 ? -14.181 -0.968 2.488 1.00 0.00 41 ASP A O 16
ATOM 22215 N N . ALA A 1 42 ? -12.378 -2.021 1.649 1.00 0.00 42 ALA A N 16
ATOM 22216 C CA . ALA A 1 42 ? -11.504 -1.630 2.748 1.00 0.00 42 ALA A CA 16
ATOM 22217 C C . ALA A 1 42 ? -10.871 -0.267 2.488 1.00 0.00 42 ALA A C 16
ATOM 22218 O O . ALA A 1 42 ? -9.956 0.148 3.199 1.00 0.00 42 ALA A O 16
ATOM 22225 N N . ILE A 1 43 ? -11.366 0.425 1.467 1.00 0.00 43 ILE A N 16
ATOM 22226 C CA . ILE A 1 43 ? -10.849 1.741 1.116 1.00 0.00 43 ILE A CA 16
ATOM 22227 C C . ILE A 1 43 ? -11.196 2.771 2.186 1.00 0.00 43 ILE A C 16
ATOM 22228 O O . ILE A 1 43 ? -10.324 3.417 2.767 1.00 0.00 43 ILE A O 16
ATOM 22244 N N . PRO A 1 44 ? -12.500 2.929 2.455 1.00 0.00 44 PRO A N 16
ATOM 22245 C CA . PRO A 1 44 ? -12.993 3.878 3.458 1.00 0.00 44 PRO A CA 16
ATOM 22246 C C . PRO A 1 44 ? -12.651 3.446 4.881 1.00 0.00 44 PRO A C 16
ATOM 22247 O O . PRO A 1 44 ? -12.267 4.268 5.713 1.00 0.00 44 PRO A O 16
ATOM 22258 N N . TYR A 1 45 ? -12.793 2.155 5.151 1.00 0.00 45 TYR A N 16
ATOM 22259 C CA . TYR A 1 45 ? -12.501 1.615 6.474 1.00 0.00 45 TYR A CA 16
ATOM 22260 C C . TYR A 1 45 ? -11.026 1.792 6.822 1.00 0.00 45 TYR A C 16
ATOM 22261 O O . TYR A 1 45 ? -10.611 1.549 7.956 1.00 0.00 45 TYR A O 16
ATOM 22279 N N . CYS A 1 46 ? -10.241 2.216 5.838 1.00 0.00 46 CYS A N 16
ATOM 22280 C CA . CYS A 1 46 ? -8.811 2.426 6.039 1.00 0.00 46 CYS A CA 16
ATOM 22281 C C . CYS A 1 46 ? -8.424 3.868 5.723 1.00 0.00 46 CYS A C 16
ATOM 22282 O O . CYS A 1 46 ? -7.386 4.354 6.171 1.00 0.00 46 CYS A O 16
ATOM 22290 N N . SER A 1 47 ? -9.265 4.544 4.946 1.00 0.00 47 SER A N 16
ATOM 22291 C CA . SER A 1 47 ? -9.008 5.928 4.566 1.00 0.00 47 SER A CA 16
ATOM 22292 C C . SER A 1 47 ? -8.346 6.692 5.708 1.00 0.00 47 SER A C 16
ATOM 22293 O O . SER A 1 47 ? -7.517 7.572 5.482 1.00 0.00 47 SER A O 16
ATOM 22301 N N . SER A 1 48 ? -8.721 6.348 6.937 1.00 0.00 48 SER A N 16
ATOM 22302 C CA . SER A 1 48 ? -8.167 7.003 8.116 1.00 0.00 48 SER A CA 16
ATOM 22303 C C . SER A 1 48 ? -6.871 6.328 8.555 1.00 0.00 48 SER A C 16
ATOM 22304 O O . SER A 1 48 ? -5.909 6.996 8.933 1.00 0.00 48 SER A O 16
ATOM 22312 N N . ASP A 1 49 ? -6.855 5.002 8.499 1.00 0.00 49 ASP A N 16
ATOM 22313 C CA . ASP A 1 49 ? -5.678 4.234 8.890 1.00 0.00 49 ASP A CA 16
ATOM 22314 C C . ASP A 1 49 ? -4.476 4.607 8.027 1.00 0.00 49 ASP A C 16
ATOM 22315 O O . ASP A 1 49 ? -3.364 4.770 8.530 1.00 0.00 49 ASP A O 16
ATOM 22324 N N . TRP A 1 50 ? -4.707 4.737 6.725 1.00 0.00 50 TRP A N 16
ATOM 22325 C CA . TRP A 1 50 ? -3.643 5.089 5.792 1.00 0.00 50 TRP A CA 16
ATOM 22326 C C . TRP A 1 50 ? -2.991 6.411 6.183 1.00 0.00 50 TRP A C 16
ATOM 22327 O O . TRP A 1 50 ? -1.774 6.564 6.091 1.00 0.00 50 TRP A O 16
ATOM 22348 N N . ALA A 1 51 ? -3.809 7.363 6.619 1.00 0.00 51 ALA A N 16
ATOM 22349 C CA . ALA A 1 51 ? -3.310 8.671 7.026 1.00 0.00 51 ALA A CA 16
ATOM 22350 C C . ALA A 1 51 ? -2.456 8.565 8.285 1.00 0.00 51 ALA A C 16
ATOM 22351 O O . ALA A 1 51 ? -1.652 9.450 8.578 1.00 0.00 51 ALA A O 16
ATOM 22358 N N . LEU A 1 52 ? -2.638 7.480 9.027 1.00 0.00 52 LEU A N 16
ATOM 22359 C CA . LEU A 1 52 ? -1.885 7.259 10.258 1.00 0.00 52 LEU A CA 16
ATOM 22360 C C . LEU A 1 52 ? -0.473 6.766 9.951 1.00 0.00 52 LEU A C 16
ATOM 22361 O O . LEU A 1 52 ? 0.456 6.986 10.729 1.00 0.00 52 LEU A O 16
ATOM 22377 N N . LEU A 1 53 ? -0.320 6.100 8.811 1.00 0.00 53 LEU A N 16
ATOM 22378 C CA . LEU A 1 53 ? 0.979 5.578 8.400 1.00 0.00 53 LEU A CA 16
ATOM 22379 C C . LEU A 1 53 ? 2.012 6.697 8.308 1.00 0.00 53 LEU A C 16
ATOM 22380 O O . LEU A 1 53 ? 1.660 7.873 8.208 1.00 0.00 53 LEU A O 16
ATOM 22396 N N . ARG A 1 54 ? 3.286 6.322 8.341 1.00 0.00 54 ARG A N 16
ATOM 22397 C CA . ARG A 1 54 ? 4.370 7.294 8.261 1.00 0.00 54 ARG A CA 16
ATOM 22398 C C . ARG A 1 54 ? 4.968 7.327 6.858 1.00 0.00 54 ARG A C 16
ATOM 22399 O O . ARG A 1 54 ? 4.914 6.338 6.127 1.00 0.00 54 ARG A O 16
ATOM 22420 N N . GLU A 1 55 ? 5.537 8.469 6.489 1.00 0.00 55 GLU A N 16
ATOM 22421 C CA . GLU A 1 55 ? 6.144 8.631 5.173 1.00 0.00 55 GLU A CA 16
ATOM 22422 C C . GLU A 1 55 ? 6.919 7.378 4.774 1.00 0.00 55 GLU A C 16
ATOM 22423 O O . GLU A 1 55 ? 6.778 6.879 3.658 1.00 0.00 55 GLU A O 16
ATOM 22435 N N . GLU A 1 56 ? 7.737 6.878 5.695 1.00 0.00 56 GLU A N 16
ATOM 22436 C CA . GLU A 1 56 ? 8.535 5.684 5.438 1.00 0.00 56 GLU A CA 16
ATOM 22437 C C . GLU A 1 56 ? 7.653 4.530 4.972 1.00 0.00 56 GLU A C 16
ATOM 22438 O O . GLU A 1 56 ? 7.935 3.889 3.959 1.00 0.00 56 GLU A O 16
ATOM 22450 N N . GLU A 1 57 ? 6.585 4.270 5.719 1.00 0.00 57 GLU A N 16
ATOM 22451 C CA . GLU A 1 57 ? 5.662 3.192 5.383 1.00 0.00 57 GLU A CA 16
ATOM 22452 C C . GLU A 1 57 ? 5.061 3.402 3.997 1.00 0.00 57 GLU A C 16
ATOM 22453 O O . GLU A 1 57 ? 5.106 2.513 3.146 1.00 0.00 57 GLU A O 16
ATOM 22465 N N . LYS A 1 58 ? 4.497 4.585 3.776 1.00 0.00 58 LYS A N 16
ATOM 22466 C CA . LYS A 1 58 ? 3.887 4.915 2.494 1.00 0.00 58 LYS A CA 16
ATOM 22467 C C . LYS A 1 58 ? 4.849 4.632 1.345 1.00 0.00 58 LYS A C 16
ATOM 22468 O O . LYS A 1 58 ? 4.475 4.014 0.348 1.00 0.00 58 LYS A O 16
ATOM 22487 N N . GLU A 1 59 ? 6.089 5.088 1.491 1.00 0.00 59 GLU A N 16
ATOM 22488 C CA . GLU A 1 59 ? 7.104 4.883 0.465 1.00 0.00 59 GLU A CA 16
ATOM 22489 C C . GLU A 1 59 ? 7.314 3.395 0.197 1.00 0.00 59 GLU A C 16
ATOM 22490 O O . GLU A 1 59 ? 7.240 2.941 -0.945 1.00 0.00 59 GLU A O 16
ATOM 22502 N N . LYS A 1 60 ? 7.578 2.641 1.258 1.00 0.00 60 LYS A N 16
ATOM 22503 C CA . LYS A 1 60 ? 7.798 1.204 1.141 1.00 0.00 60 LYS A CA 16
ATOM 22504 C C . LYS A 1 60 ? 6.690 0.548 0.324 1.00 0.00 60 LYS A C 16
ATOM 22505 O O . LYS A 1 60 ? 6.954 -0.130 -0.668 1.00 0.00 60 LYS A O 16
ATOM 22524 N N . TYR A 1 61 ? 5.447 0.756 0.747 1.00 0.00 61 TYR A N 16
ATOM 22525 C CA . TYR A 1 61 ? 4.299 0.184 0.057 1.00 0.00 61 TYR A CA 16
ATOM 22526 C C . TYR A 1 61 ? 4.291 0.588 -1.415 1.00 0.00 61 TYR A C 16
ATOM 22527 O O . TYR A 1 61 ? 4.023 -0.230 -2.293 1.00 0.00 61 TYR A O 16
ATOM 22545 N N . ALA A 1 62 ? 4.588 1.858 -1.674 1.00 0.00 62 ALA A N 16
ATOM 22546 C CA . ALA A 1 62 ? 4.620 2.371 -3.038 1.00 0.00 62 ALA A CA 16
ATOM 22547 C C . ALA A 1 62 ? 5.733 1.715 -3.847 1.00 0.00 62 ALA A C 16
ATOM 22548 O O . ALA A 1 62 ? 5.564 1.424 -5.030 1.00 0.00 62 ALA A O 16
ATOM 22555 N N . GLU A 1 63 ? 6.872 1.485 -3.200 1.00 0.00 63 GLU A N 16
ATOM 22556 C CA . GLU A 1 63 ? 8.013 0.866 -3.861 1.00 0.00 63 GLU A CA 16
ATOM 22557 C C . GLU A 1 63 ? 7.674 -0.551 -4.318 1.00 0.00 63 GLU A C 16
ATOM 22558 O O . GLU A 1 63 ? 7.909 -0.917 -5.469 1.00 0.00 63 GLU A O 16
ATOM 22570 N N . MET A 1 64 ? 7.121 -1.344 -3.405 1.00 0.00 64 MET A N 16
ATOM 22571 C CA . MET A 1 64 ? 6.749 -2.720 -3.713 1.00 0.00 64 MET A CA 16
ATOM 22572 C C . MET A 1 64 ? 5.662 -2.762 -4.783 1.00 0.00 64 MET A C 16
ATOM 22573 O O . MET A 1 64 ? 5.641 -3.661 -5.623 1.00 0.00 64 MET A O 16
ATOM 22587 N N . ALA A 1 65 ? 4.763 -1.785 -4.746 1.00 0.00 65 ALA A N 16
ATOM 22588 C CA . ALA A 1 65 ? 3.675 -1.711 -5.713 1.00 0.00 65 ALA A CA 16
ATOM 22589 C C . ALA A 1 65 ? 4.209 -1.495 -7.124 1.00 0.00 65 ALA A C 16
ATOM 22590 O O . ALA A 1 65 ? 3.984 -2.314 -8.015 1.00 0.00 65 ALA A O 16
ATOM 22597 N N . ARG A 1 66 ? 4.916 -0.387 -7.321 1.00 0.00 66 ARG A N 16
ATOM 22598 C CA . ARG A 1 66 ? 5.481 -0.062 -8.626 1.00 0.00 66 ARG A CA 16
ATOM 22599 C C . ARG A 1 66 ? 6.361 -1.200 -9.136 1.00 0.00 66 ARG A C 16
ATOM 22600 O O . ARG A 1 66 ? 6.125 -1.744 -10.213 1.00 0.00 66 ARG A O 16
ATOM 22621 N N . GLU A 1 67 ? 7.376 -1.551 -8.353 1.00 0.00 67 GLU A N 16
ATOM 22622 C CA . GLU A 1 67 ? 8.293 -2.622 -8.725 1.00 0.00 67 GLU A CA 16
ATOM 22623 C C . GLU A 1 67 ? 7.527 -3.878 -9.129 1.00 0.00 67 GLU A C 16
ATOM 22624 O O . GLU A 1 67 ? 7.942 -4.610 -10.027 1.00 0.00 67 GLU A O 16
ATOM 22636 N N . TRP A 1 68 ? 6.406 -4.121 -8.459 1.00 0.00 68 TRP A N 16
ATOM 22637 C CA . TRP A 1 68 ? 5.581 -5.289 -8.747 1.00 0.00 68 TRP A CA 16
ATOM 22638 C C . TRP A 1 68 ? 4.961 -5.189 -10.136 1.00 0.00 68 TRP A C 16
ATOM 22639 O O . TRP A 1 68 ? 5.023 -6.133 -10.923 1.00 0.00 68 TRP A O 16
ATOM 22660 N N . ARG A 1 69 ? 4.365 -4.038 -10.433 1.00 0.00 69 ARG A N 16
ATOM 22661 C CA . ARG A 1 69 ? 3.734 -3.815 -11.727 1.00 0.00 69 ARG A CA 16
ATOM 22662 C C . ARG A 1 69 ? 4.755 -3.927 -12.856 1.00 0.00 69 ARG A C 16
ATOM 22663 O O . ARG A 1 69 ? 4.458 -4.457 -13.925 1.00 0.00 69 ARG A O 16
ATOM 22684 N N . ALA A 1 70 ? 5.959 -3.422 -12.610 1.00 0.00 70 ALA A N 16
ATOM 22685 C CA . ALA A 1 70 ? 7.024 -3.465 -13.604 1.00 0.00 70 ALA A CA 16
ATOM 22686 C C . ALA A 1 70 ? 7.463 -4.900 -13.874 1.00 0.00 70 ALA A C 16
ATOM 22687 O O . ALA A 1 70 ? 7.645 -5.296 -15.025 1.00 0.00 70 ALA A O 16
ATOM 22694 N N . ALA A 1 71 ? 7.634 -5.672 -12.807 1.00 0.00 71 ALA A N 16
ATOM 22695 C CA . ALA A 1 71 ? 8.051 -7.064 -12.931 1.00 0.00 71 ALA A CA 16
ATOM 22696 C C . ALA A 1 71 ? 6.950 -7.914 -13.555 1.00 0.00 71 ALA A C 16
ATOM 22697 O O . ALA A 1 71 ? 7.227 -8.891 -14.251 1.00 0.00 71 ALA A O 16
ATOM 22704 N N . GLN A 1 72 ? 5.702 -7.537 -13.301 1.00 0.00 72 GLN A N 16
ATOM 22705 C CA . GLN A 1 72 ? 4.559 -8.266 -13.837 1.00 0.00 72 GLN A CA 16
ATOM 22706 C C . GLN A 1 72 ? 4.303 -7.885 -15.291 1.00 0.00 72 GLN A C 16
ATOM 22707 O O . GLN A 1 72 ? 3.713 -8.652 -16.051 1.00 0.00 72 GLN A O 16
ATOM 22721 N N . GLY A 1 73 ? 4.752 -6.692 -15.674 1.00 0.00 73 GLY A N 16
ATOM 22722 C CA . GLY A 1 73 ? 4.562 -6.228 -17.035 1.00 0.00 73 GLY A CA 16
ATOM 22723 C C . GLY A 1 73 ? 4.761 -4.733 -17.171 1.00 0.00 73 GLY A C 16
ATOM 22724 O O . GLY A 1 73 ? 3.806 -3.989 -17.401 1.00 0.00 73 GLY A O 16
ATOM 22728 N N . LYS A 1 74 ? 6.005 -4.287 -17.028 1.00 0.00 74 LYS A N 16
ATOM 22729 C CA . LYS A 1 74 ? 6.327 -2.869 -17.136 1.00 0.00 74 LYS A CA 16
ATOM 22730 C C . LYS A 1 74 ? 5.712 -2.266 -18.394 1.00 0.00 74 LYS A C 16
ATOM 22731 O O . LYS A 1 74 ? 5.057 -1.224 -18.339 1.00 0.00 74 LYS A O 16
ATOM 22750 N N . ASP A 1 75 ? 5.925 -2.926 -19.527 1.00 0.00 75 ASP A N 16
ATOM 22751 C CA . ASP A 1 75 ? 5.388 -2.456 -20.799 1.00 0.00 75 ASP A CA 16
ATOM 22752 C C . ASP A 1 75 ? 5.100 -3.627 -21.734 1.00 0.00 75 ASP A C 16
ATOM 22753 O O . ASP A 1 75 ? 5.868 -4.584 -21.823 1.00 0.00 75 ASP A O 16
ATOM 22762 N N . PRO A 1 76 ? 3.966 -3.551 -22.445 1.00 0.00 76 PRO A N 16
ATOM 22763 C CA . PRO A 1 76 ? 3.549 -4.596 -23.386 1.00 0.00 76 PRO A CA 16
ATOM 22764 C C . PRO A 1 76 ? 4.439 -4.650 -24.623 1.00 0.00 76 PRO A C 16
ATOM 22765 O O . PRO A 1 76 ? 4.449 -5.643 -25.350 1.00 0.00 76 PRO A O 16
ATOM 22776 N N . GLY A 1 77 ? 5.187 -3.576 -24.857 1.00 0.00 77 GLY A N 16
ATOM 22777 C CA . GLY A 1 77 ? 6.070 -3.522 -26.007 1.00 0.00 77 GLY A CA 16
ATOM 22778 C C . GLY A 1 77 ? 6.992 -2.320 -25.975 1.00 0.00 77 GLY A C 16
ATOM 22779 O O . GLY A 1 77 ? 6.760 -1.314 -26.647 1.00 0.00 77 GLY A O 16
ATOM 22783 N N . PRO A 1 78 ? 8.066 -2.415 -25.178 1.00 0.00 78 PRO A N 16
ATOM 22784 C CA . PRO A 1 78 ? 9.049 -1.335 -25.041 1.00 0.00 78 PRO A CA 16
ATOM 22785 C C . PRO A 1 78 ? 9.881 -1.144 -26.304 1.00 0.00 78 PRO A C 16
ATOM 22786 O O . PRO A 1 78 ? 10.058 -0.022 -26.779 1.00 0.00 78 PRO A O 16
ATOM 22797 N N . SER A 1 79 ? 10.389 -2.247 -26.845 1.00 0.00 79 SER A N 16
ATOM 22798 C CA . SER A 1 79 ? 11.205 -2.199 -28.051 1.00 0.00 79 SER A CA 16
ATOM 22799 C C . SER A 1 79 ? 10.329 -2.141 -29.299 1.00 0.00 79 SER A C 16
ATOM 22800 O O . SER A 1 79 ? 9.602 -3.086 -29.605 1.00 0.00 79 SER A O 16
ATOM 22808 N N . GLU A 1 80 ? 10.403 -1.023 -30.016 1.00 0.00 80 GLU A N 16
ATOM 22809 C CA . GLU A 1 80 ? 9.616 -0.841 -31.229 1.00 0.00 80 GLU A CA 16
ATOM 22810 C C . GLU A 1 80 ? 10.471 -1.067 -32.472 1.00 0.00 80 GLU A C 16
ATOM 22811 O O . GLU A 1 80 ? 11.693 -0.919 -32.434 1.00 0.00 80 GLU A O 16
ATOM 22823 N N . LYS A 1 81 ? 9.821 -1.427 -33.574 1.00 0.00 81 LYS A N 16
ATOM 22824 C CA . LYS A 1 81 ? 10.519 -1.673 -34.829 1.00 0.00 81 LYS A CA 16
ATOM 22825 C C . LYS A 1 81 ? 9.596 -1.443 -36.020 1.00 0.00 81 LYS A C 16
ATOM 22826 O O . LYS A 1 81 ? 8.380 -1.338 -35.861 1.00 0.00 81 LYS A O 16
ATOM 22845 N N . GLN A 1 82 ? 10.180 -1.366 -37.211 1.00 0.00 82 GLN A N 16
ATOM 22846 C CA . GLN A 1 82 ? 9.408 -1.148 -38.428 1.00 0.00 82 GLN A CA 16
ATOM 22847 C C . GLN A 1 82 ? 9.400 -2.401 -39.299 1.00 0.00 82 GLN A C 16
ATOM 22848 O O . GLN A 1 82 ? 10.441 -3.016 -39.532 1.00 0.00 82 GLN A O 16
ATOM 22862 N N . LYS A 1 83 ? 8.218 -2.775 -39.777 1.00 0.00 83 LYS A N 16
ATOM 22863 C CA . LYS A 1 83 ? 8.073 -3.954 -40.624 1.00 0.00 83 LYS A CA 16
ATOM 22864 C C . LYS A 1 83 ? 7.645 -3.562 -42.034 1.00 0.00 83 LYS A C 16
ATOM 22865 O O . LYS A 1 83 ? 6.463 -3.565 -42.374 1.00 0.00 83 LYS A O 16
ATOM 22884 N N . PRO A 1 84 ? 8.630 -3.217 -42.877 1.00 0.00 84 PRO A N 16
ATOM 22885 C CA . PRO A 1 84 ? 8.381 -2.818 -44.266 1.00 0.00 84 PRO A CA 16
ATOM 22886 C C . PRO A 1 84 ? 7.917 -3.986 -45.129 1.00 0.00 84 PRO A C 16
ATOM 22887 O O . PRO A 1 84 ? 7.815 -5.118 -44.657 1.00 0.00 84 PRO A O 16
ATOM 22898 N N . VAL A 1 85 ? 7.637 -3.703 -46.398 1.00 0.00 85 VAL A N 16
ATOM 22899 C CA . VAL A 1 85 ? 7.186 -4.730 -47.329 1.00 0.00 85 VAL A CA 16
ATOM 22900 C C . VAL A 1 85 ? 8.114 -5.939 -47.306 1.00 0.00 85 VAL A C 16
ATOM 22901 O O . VAL A 1 85 ? 9.321 -5.805 -47.100 1.00 0.00 85 VAL A O 16
ATOM 22914 N N . PHE A 1 86 ? 7.543 -7.120 -47.518 1.00 0.00 86 PHE A N 16
ATOM 22915 C CA . PHE A 1 86 ? 8.320 -8.355 -47.521 1.00 0.00 86 PHE A CA 16
ATOM 22916 C C . PHE A 1 86 ? 9.135 -8.481 -48.805 1.00 0.00 86 PHE A C 16
ATOM 22917 O O . PHE A 1 86 ? 8.580 -8.534 -49.904 1.00 0.00 86 PHE A O 16
ATOM 22934 N N . THR A 1 87 ? 10.455 -8.529 -48.659 1.00 0.00 87 THR A N 16
ATOM 22935 C CA . THR A 1 87 ? 11.347 -8.648 -49.805 1.00 0.00 87 THR A CA 16
ATOM 22936 C C . THR A 1 87 ? 11.681 -10.107 -50.093 1.00 0.00 87 THR A C 16
ATOM 22937 O O . THR A 1 87 ? 11.699 -10.533 -51.249 1.00 0.00 87 THR A O 16
ATOM 22948 N N . SER A 1 88 ? 11.942 -10.870 -49.038 1.00 0.00 88 SER A N 16
ATOM 22949 C CA . SER A 1 88 ? 12.278 -12.282 -49.178 1.00 0.00 88 SER A CA 16
ATOM 22950 C C . SER A 1 88 ? 11.035 -13.107 -49.498 1.00 0.00 88 SER A C 16
ATOM 22951 O O . SER A 1 88 ? 10.332 -13.565 -48.600 1.00 0.00 88 SER A O 16
ATOM 22959 N N . GLY A 1 89 ? 10.771 -13.290 -50.789 1.00 0.00 89 GLY A N 16
ATOM 22960 C CA . GLY A 1 89 ? 9.612 -14.060 -51.206 1.00 0.00 89 GLY A CA 16
ATOM 22961 C C . GLY A 1 89 ? 9.988 -15.265 -52.044 1.00 0.00 89 GLY A C 16
ATOM 22962 O O . GLY A 1 89 ? 11.161 -15.513 -52.323 1.00 0.00 89 GLY A O 16
ATOM 22966 N N . PRO A 1 90 ? 8.975 -16.042 -52.458 1.00 0.00 90 PRO A N 16
ATOM 22967 C CA . PRO A 1 90 ? 9.181 -17.241 -53.274 1.00 0.00 90 PRO A CA 16
ATOM 22968 C C . PRO A 1 90 ? 9.635 -16.910 -54.691 1.00 0.00 90 PRO A C 16
ATOM 22969 O O . PRO A 1 90 ? 9.111 -15.990 -55.321 1.00 0.00 90 PRO A O 16
ATOM 22980 N N . SER A 1 91 ? 10.611 -17.662 -55.187 1.00 0.00 91 SER A N 16
ATOM 22981 C CA . SER A 1 91 ? 11.138 -17.445 -56.530 1.00 0.00 91 SER A CA 16
ATOM 22982 C C . SER A 1 91 ? 10.290 -18.171 -57.570 1.00 0.00 91 SER A C 16
ATOM 22983 O O . SER A 1 91 ? 10.055 -19.375 -57.465 1.00 0.00 91 SER A O 16
ATOM 22991 N N . SER A 1 92 ? 9.834 -17.430 -58.574 1.00 0.00 92 SER A N 16
ATOM 22992 C CA . SER A 1 92 ? 9.009 -18.001 -59.632 1.00 0.00 92 SER A CA 16
ATOM 22993 C C . SER A 1 92 ? 9.775 -18.052 -60.951 1.00 0.00 92 SER A C 16
ATOM 22994 O O . SER A 1 92 ? 9.230 -17.746 -62.011 1.00 0.00 92 SER A O 16
ATOM 23002 N N . GLY A 1 93 ? 11.044 -18.442 -60.877 1.00 0.00 93 GLY A N 16
ATOM 23003 C CA . GLY A 1 93 ? 11.866 -18.526 -62.069 1.00 0.00 93 GLY A CA 16
ATOM 23004 C C . GLY A 1 93 ? 12.988 -17.506 -62.074 1.00 0.00 93 GLY A C 16
ATOM 23005 O O . GLY A 1 93 ? 13.016 -16.601 -61.240 1.00 0.00 93 GLY A O 16
ATOM 23009 N N . GLY A 1 1 ? 1.808 11.175 6.529 1.00 0.00 1 GLY A N 17
ATOM 23010 C CA . GLY A 1 1 ? 2.567 11.146 5.294 1.00 0.00 1 GLY A CA 17
ATOM 23011 C C . GLY A 1 1 ? 2.832 12.535 4.744 1.00 0.00 1 GLY A C 17
ATOM 23012 O O . GLY A 1 1 ? 1.911 13.221 4.301 1.00 0.00 1 GLY A O 17
ATOM 23016 N N . SER A 1 2 ? 4.095 12.950 4.774 1.00 0.00 2 SER A N 17
ATOM 23017 C CA . SER A 1 2 ? 4.478 14.267 4.281 1.00 0.00 2 SER A CA 17
ATOM 23018 C C . SER A 1 2 ? 4.397 14.321 2.758 1.00 0.00 2 SER A C 17
ATOM 23019 O O . SER A 1 2 ? 3.651 15.121 2.192 1.00 0.00 2 SER A O 17
ATOM 23027 N N . SER A 1 3 ? 5.172 13.465 2.100 1.00 0.00 3 SER A N 17
ATOM 23028 C CA . SER A 1 3 ? 5.192 13.416 0.642 1.00 0.00 3 SER A CA 17
ATOM 23029 C C . SER A 1 3 ? 3.775 13.330 0.082 1.00 0.00 3 SER A C 17
ATOM 23030 O O . SER A 1 3 ? 2.809 13.177 0.827 1.00 0.00 3 SER A O 17
ATOM 23038 N N . GLY A 1 4 ? 3.661 13.429 -1.239 1.00 0.00 4 GLY A N 17
ATOM 23039 C CA . GLY A 1 4 ? 2.361 13.361 -1.878 1.00 0.00 4 GLY A CA 17
ATOM 23040 C C . GLY A 1 4 ? 2.455 13.392 -3.391 1.00 0.00 4 GLY A C 17
ATOM 23041 O O . GLY A 1 4 ? 2.220 14.428 -4.013 1.00 0.00 4 GLY A O 17
ATOM 23045 N N . SER A 1 5 ? 2.804 12.255 -3.984 1.00 0.00 5 SER A N 17
ATOM 23046 C CA . SER A 1 5 ? 2.935 12.158 -5.433 1.00 0.00 5 SER A CA 17
ATOM 23047 C C . SER A 1 5 ? 1.616 11.730 -6.070 1.00 0.00 5 SER A C 17
ATOM 23048 O O . SER A 1 5 ? 1.587 10.846 -6.927 1.00 0.00 5 SER A O 17
ATOM 23056 N N . SER A 1 6 ? 0.528 12.363 -5.646 1.00 0.00 6 SER A N 17
ATOM 23057 C CA . SER A 1 6 ? -0.795 12.045 -6.171 1.00 0.00 6 SER A CA 17
ATOM 23058 C C . SER A 1 6 ? -1.621 13.314 -6.363 1.00 0.00 6 SER A C 17
ATOM 23059 O O . SER A 1 6 ? -1.352 14.343 -5.746 1.00 0.00 6 SER A O 17
ATOM 23067 N N . GLY A 1 7 ? -2.631 13.231 -7.223 1.00 0.00 7 GLY A N 17
ATOM 23068 C CA . GLY A 1 7 ? -3.483 14.377 -7.482 1.00 0.00 7 GLY A CA 17
ATOM 23069 C C . GLY A 1 7 ? -3.655 14.650 -8.963 1.00 0.00 7 GLY A C 17
ATOM 23070 O O . GLY A 1 7 ? -3.230 15.691 -9.462 1.00 0.00 7 GLY A O 17
ATOM 23074 N N . MET A 1 8 ? -4.277 13.710 -9.668 1.00 0.00 8 MET A N 17
ATOM 23075 C CA . MET A 1 8 ? -4.503 13.854 -11.100 1.00 0.00 8 MET A CA 17
ATOM 23076 C C . MET A 1 8 ? -5.623 12.932 -11.570 1.00 0.00 8 MET A C 17
ATOM 23077 O O . MET A 1 8 ? -5.872 11.874 -10.993 1.00 0.00 8 MET A O 17
ATOM 23091 N N . PRO A 1 9 ? -6.317 13.341 -12.642 1.00 0.00 9 PRO A N 17
ATOM 23092 C CA . PRO A 1 9 ? -7.423 12.566 -13.213 1.00 0.00 9 PRO A CA 17
ATOM 23093 C C . PRO A 1 9 ? -6.945 11.284 -13.888 1.00 0.00 9 PRO A C 17
ATOM 23094 O O . PRO A 1 9 ? -6.586 11.289 -15.065 1.00 0.00 9 PRO A O 17
ATOM 23105 N N . ASN A 1 10 ? -6.944 10.189 -13.136 1.00 0.00 10 ASN A N 17
ATOM 23106 C CA . ASN A 1 10 ? -6.509 8.900 -13.662 1.00 0.00 10 ASN A CA 17
ATOM 23107 C C . ASN A 1 10 ? -7.657 8.188 -14.372 1.00 0.00 10 ASN A C 17
ATOM 23108 O O . ASN A 1 10 ? -8.694 7.908 -13.770 1.00 0.00 10 ASN A O 17
ATOM 23119 N N . ARG A 1 11 ? -7.462 7.897 -15.654 1.00 0.00 11 ARG A N 17
ATOM 23120 C CA . ARG A 1 11 ? -8.481 7.217 -16.446 1.00 0.00 11 ARG A CA 17
ATOM 23121 C C . ARG A 1 11 ? -8.596 5.751 -16.041 1.00 0.00 11 ARG A C 17
ATOM 23122 O O . ARG A 1 11 ? -9.682 5.266 -15.725 1.00 0.00 11 ARG A O 17
ATOM 23143 N N . LYS A 1 12 ? -7.468 5.049 -16.054 1.00 0.00 12 LYS A N 17
ATOM 23144 C CA . LYS A 1 12 ? -7.440 3.638 -15.688 1.00 0.00 12 LYS A CA 17
ATOM 23145 C C . LYS A 1 12 ? -7.125 3.467 -14.205 1.00 0.00 12 LYS A C 17
ATOM 23146 O O . LYS A 1 12 ? -6.380 4.255 -13.624 1.00 0.00 12 LYS A O 17
ATOM 23165 N N . ALA A 1 13 ? -7.695 2.430 -13.600 1.00 0.00 13 ALA A N 17
ATOM 23166 C CA . ALA A 1 13 ? -7.473 2.154 -12.186 1.00 0.00 13 ALA A CA 17
ATOM 23167 C C . ALA A 1 13 ? -6.254 1.259 -11.987 1.00 0.00 13 ALA A C 17
ATOM 23168 O O . ALA A 1 13 ? -6.257 0.093 -12.382 1.00 0.00 13 ALA A O 17
ATOM 23175 N N . SER A 1 14 ? -5.213 1.812 -11.374 1.00 0.00 14 SER A N 17
ATOM 23176 C CA . SER A 1 14 ? -3.985 1.065 -11.126 1.00 0.00 14 SER A CA 17
ATOM 23177 C C . SER A 1 14 ? -3.803 0.795 -9.636 1.00 0.00 14 SER A C 17
ATOM 23178 O O . SER A 1 14 ? -4.516 1.354 -8.801 1.00 0.00 14 SER A O 17
ATOM 23186 N N . ARG A 1 15 ? -2.845 -0.065 -9.308 1.00 0.00 15 ARG A N 17
ATOM 23187 C CA . ARG A 1 15 ? -2.570 -0.410 -7.919 1.00 0.00 15 ARG A CA 17
ATOM 23188 C C . ARG A 1 15 ? -1.405 0.413 -7.374 1.00 0.00 15 ARG A C 17
ATOM 23189 O O . ARG A 1 15 ? -0.312 0.408 -7.938 1.00 0.00 15 ARG A O 17
ATOM 23210 N N . ASN A 1 16 ? -1.650 1.119 -6.276 1.00 0.00 16 ASN A N 17
ATOM 23211 C CA . ASN A 1 16 ? -0.622 1.949 -5.656 1.00 0.00 16 ASN A CA 17
ATOM 23212 C C . ASN A 1 16 ? -0.436 1.577 -4.189 1.00 0.00 16 ASN A C 17
ATOM 23213 O O . ASN A 1 16 ? -1.122 0.697 -3.668 1.00 0.00 16 ASN A O 17
ATOM 23224 N N . ALA A 1 17 ? 0.498 2.252 -3.527 1.00 0.00 17 ALA A N 17
ATOM 23225 C CA . ALA A 1 17 ? 0.773 1.994 -2.118 1.00 0.00 17 ALA A CA 17
ATOM 23226 C C . ALA A 1 17 ? -0.519 1.869 -1.320 1.00 0.00 17 ALA A C 17
ATOM 23227 O O . ALA A 1 17 ? -0.608 1.073 -0.385 1.00 0.00 17 ALA A O 17
ATOM 23234 N N . TYR A 1 18 ? -1.521 2.658 -1.695 1.00 0.00 18 TYR A N 17
ATOM 23235 C CA . TYR A 1 18 ? -2.807 2.637 -1.010 1.00 0.00 18 TYR A CA 17
ATOM 23236 C C . TYR A 1 18 ? -3.525 1.311 -1.241 1.00 0.00 18 TYR A C 17
ATOM 23237 O O . TYR A 1 18 ? -4.117 0.743 -0.322 1.00 0.00 18 TYR A O 17
ATOM 23255 N N . TYR A 1 19 ? -3.467 0.821 -2.475 1.00 0.00 19 TYR A N 17
ATOM 23256 C CA . TYR A 1 19 ? -4.111 -0.438 -2.829 1.00 0.00 19 TYR A CA 17
ATOM 23257 C C . TYR A 1 19 ? -3.450 -1.610 -2.110 1.00 0.00 19 TYR A C 17
ATOM 23258 O O . TYR A 1 19 ? -4.126 -2.481 -1.564 1.00 0.00 19 TYR A O 17
ATOM 23276 N N . PHE A 1 20 ? -2.120 -1.624 -2.117 1.00 0.00 20 PHE A N 17
ATOM 23277 C CA . PHE A 1 20 ? -1.364 -2.688 -1.467 1.00 0.00 20 PHE A CA 17
ATOM 23278 C C . PHE A 1 20 ? -1.633 -2.707 0.035 1.00 0.00 20 PHE A C 17
ATOM 23279 O O . PHE A 1 20 ? -1.785 -3.770 0.637 1.00 0.00 20 PHE A O 17
ATOM 23296 N N . PHE A 1 21 ? -1.688 -1.522 0.635 1.00 0.00 21 PHE A N 17
ATOM 23297 C CA . PHE A 1 21 ? -1.935 -1.401 2.067 1.00 0.00 21 PHE A CA 17
ATOM 23298 C C . PHE A 1 21 ? -3.272 -2.035 2.443 1.00 0.00 21 PHE A C 17
ATOM 23299 O O . PHE A 1 21 ? -3.391 -2.690 3.479 1.00 0.00 21 PHE A O 17
ATOM 23316 N N . VAL A 1 22 ? -4.275 -1.833 1.595 1.00 0.00 22 VAL A N 17
ATOM 23317 C CA . VAL A 1 22 ? -5.603 -2.385 1.837 1.00 0.00 22 VAL A CA 17
ATOM 23318 C C . VAL A 1 22 ? -5.641 -3.879 1.539 1.00 0.00 22 VAL A C 17
ATOM 23319 O O . VAL A 1 22 ? -6.276 -4.649 2.259 1.00 0.00 22 VAL A O 17
ATOM 23332 N N . GLN A 1 23 ? -4.955 -4.282 0.474 1.00 0.00 23 GLN A N 17
ATOM 23333 C CA . GLN A 1 23 ? -4.910 -5.685 0.081 1.00 0.00 23 GLN A CA 17
ATOM 23334 C C . GLN A 1 23 ? -4.455 -6.561 1.244 1.00 0.00 23 GLN A C 17
ATOM 23335 O O . GLN A 1 23 ? -5.077 -7.580 1.544 1.00 0.00 23 GLN A O 17
ATOM 23349 N N . GLU A 1 24 ? -3.368 -6.158 1.893 1.00 0.00 24 GLU A N 17
ATOM 23350 C CA . GLU A 1 24 ? -2.830 -6.908 3.021 1.00 0.00 24 GLU A CA 17
ATOM 23351 C C . GLU A 1 24 ? -3.629 -6.628 4.290 1.00 0.00 24 GLU A C 17
ATOM 23352 O O . GLU A 1 24 ? -3.232 -7.023 5.387 1.00 0.00 24 GLU A O 17
ATOM 23364 N N . LYS A 1 25 ? -4.756 -5.943 4.134 1.00 0.00 25 LYS A N 17
ATOM 23365 C CA . LYS A 1 25 ? -5.612 -5.609 5.266 1.00 0.00 25 LYS A CA 17
ATOM 23366 C C . LYS A 1 25 ? -7.017 -6.170 5.070 1.00 0.00 25 LYS A C 17
ATOM 23367 O O . LYS A 1 25 ? -7.748 -6.391 6.036 1.00 0.00 25 LYS A O 17
ATOM 23386 N N . ILE A 1 26 ? -7.387 -6.401 3.815 1.00 0.00 26 ILE A N 17
ATOM 23387 C CA . ILE A 1 26 ? -8.703 -6.939 3.493 1.00 0.00 26 ILE A CA 17
ATOM 23388 C C . ILE A 1 26 ? -9.079 -8.073 4.441 1.00 0.00 26 ILE A C 17
ATOM 23389 O O . ILE A 1 26 ? -10.099 -8.026 5.130 1.00 0.00 26 ILE A O 17
ATOM 23405 N N . PRO A 1 27 ? -8.237 -9.116 4.479 1.00 0.00 27 PRO A N 17
ATOM 23406 C CA . PRO A 1 27 ? -8.460 -10.281 5.341 1.00 0.00 27 PRO A CA 17
ATOM 23407 C C . PRO A 1 27 ? -8.276 -9.953 6.819 1.00 0.00 27 PRO A C 17
ATOM 23408 O O . PRO A 1 27 ? -8.771 -10.669 7.688 1.00 0.00 27 PRO A O 17
ATOM 23419 N N . GLU A 1 28 ? -7.561 -8.867 7.094 1.00 0.00 28 GLU A N 17
ATOM 23420 C CA . GLU A 1 28 ? -7.313 -8.445 8.468 1.00 0.00 28 GLU A CA 17
ATOM 23421 C C . GLU A 1 28 ? -8.579 -7.873 9.099 1.00 0.00 28 GLU A C 17
ATOM 23422 O O . GLU A 1 28 ? -8.861 -8.109 10.274 1.00 0.00 28 GLU A O 17
ATOM 23434 N N . LEU A 1 29 ? -9.337 -7.120 8.310 1.00 0.00 29 LEU A N 17
ATOM 23435 C CA . LEU A 1 29 ? -10.574 -6.514 8.790 1.00 0.00 29 LEU A CA 17
ATOM 23436 C C . LEU A 1 29 ? -11.678 -7.557 8.921 1.00 0.00 29 LEU A C 17
ATOM 23437 O O . LEU A 1 29 ? -12.422 -7.570 9.902 1.00 0.00 29 LEU A O 17
ATOM 23453 N N . ARG A 1 30 ? -11.778 -8.433 7.926 1.00 0.00 30 ARG A N 17
ATOM 23454 C CA . ARG A 1 30 ? -12.790 -9.481 7.929 1.00 0.00 30 ARG A CA 17
ATOM 23455 C C . ARG A 1 30 ? -12.842 -10.184 9.282 1.00 0.00 30 ARG A C 17
ATOM 23456 O O . ARG A 1 30 ? -13.910 -10.585 9.744 1.00 0.00 30 ARG A O 17
ATOM 23477 N N . ARG A 1 31 ? -11.680 -10.327 9.913 1.00 0.00 31 ARG A N 17
ATOM 23478 C CA . ARG A 1 31 ? -11.593 -10.983 11.212 1.00 0.00 31 ARG A CA 17
ATOM 23479 C C . ARG A 1 31 ? -12.105 -10.066 12.319 1.00 0.00 31 ARG A C 17
ATOM 23480 O O . ARG A 1 31 ? -12.805 -10.508 13.231 1.00 0.00 31 ARG A O 17
ATOM 23501 N N . ARG A 1 32 ? -11.752 -8.787 12.232 1.00 0.00 32 ARG A N 17
ATOM 23502 C CA . ARG A 1 32 ? -12.174 -7.808 13.227 1.00 0.00 32 ARG A CA 17
ATOM 23503 C C . ARG A 1 32 ? -13.694 -7.800 13.370 1.00 0.00 32 ARG A C 17
ATOM 23504 O O . ARG A 1 32 ? -14.223 -7.722 14.478 1.00 0.00 32 ARG A O 17
ATOM 23525 N N . GLY A 1 33 ? -14.390 -7.881 12.241 1.00 0.00 33 GLY A N 17
ATOM 23526 C CA . GLY A 1 33 ? -15.841 -7.881 12.262 1.00 0.00 33 GLY A CA 17
ATOM 23527 C C . GLY A 1 33 ? -16.432 -6.758 11.432 1.00 0.00 33 GLY A C 17
ATOM 23528 O O . GLY A 1 33 ? -17.351 -6.067 11.874 1.00 0.00 33 GLY A O 17
ATOM 23532 N N . LEU A 1 34 ? -15.905 -6.575 10.227 1.00 0.00 34 LEU A N 17
ATOM 23533 C CA . LEU A 1 34 ? -16.386 -5.527 9.333 1.00 0.00 34 LEU A CA 17
ATOM 23534 C C . LEU A 1 34 ? -16.756 -6.102 7.969 1.00 0.00 34 LEU A C 17
ATOM 23535 O O . LEU A 1 34 ? -16.091 -6.993 7.441 1.00 0.00 34 LEU A O 17
ATOM 23551 N N . PRO A 1 35 ? -17.843 -5.579 7.382 1.00 0.00 35 PRO A N 17
ATOM 23552 C CA . PRO A 1 35 ? -18.326 -6.024 6.071 1.00 0.00 35 PRO A CA 17
ATOM 23553 C C . PRO A 1 35 ? -17.394 -5.607 4.939 1.00 0.00 35 PRO A C 17
ATOM 23554 O O . PRO A 1 35 ? -17.649 -4.625 4.241 1.00 0.00 35 PRO A O 17
ATOM 23565 N N . VAL A 1 36 ? -16.313 -6.360 4.760 1.00 0.00 36 VAL A N 17
ATOM 23566 C CA . VAL A 1 36 ? -15.344 -6.069 3.711 1.00 0.00 36 VAL A CA 17
ATOM 23567 C C . VAL A 1 36 ? -15.157 -7.267 2.787 1.00 0.00 36 VAL A C 17
ATOM 23568 O O . VAL A 1 36 ? -14.718 -8.333 3.218 1.00 0.00 36 VAL A O 17
ATOM 23581 N N . ALA A 1 37 ? -15.494 -7.085 1.515 1.00 0.00 37 ALA A N 17
ATOM 23582 C CA . ALA A 1 37 ? -15.360 -8.150 0.529 1.00 0.00 37 ALA A CA 17
ATOM 23583 C C . ALA A 1 37 ? -14.106 -7.963 -0.316 1.00 0.00 37 ALA A C 17
ATOM 23584 O O . ALA A 1 37 ? -13.459 -8.934 -0.708 1.00 0.00 37 ALA A O 17
ATOM 23591 N N . ARG A 1 38 ? -13.768 -6.708 -0.595 1.00 0.00 38 ARG A N 17
ATOM 23592 C CA . ARG A 1 38 ? -12.591 -6.394 -1.397 1.00 0.00 38 ARG A CA 17
ATOM 23593 C C . ARG A 1 38 ? -12.007 -5.042 -0.997 1.00 0.00 38 ARG A C 17
ATOM 23594 O O . ARG A 1 38 ? -12.486 -4.398 -0.064 1.00 0.00 38 ARG A O 17
ATOM 23615 N N . VAL A 1 39 ? -10.967 -4.619 -1.709 1.00 0.00 39 VAL A N 17
ATOM 23616 C CA . VAL A 1 39 ? -10.316 -3.344 -1.429 1.00 0.00 39 VAL A CA 17
ATOM 23617 C C . VAL A 1 39 ? -11.326 -2.202 -1.422 1.00 0.00 39 VAL A C 17
ATOM 23618 O O . VAL A 1 39 ? -11.381 -1.414 -0.479 1.00 0.00 39 VAL A O 17
ATOM 23631 N N . ALA A 1 40 ? -12.125 -2.119 -2.482 1.00 0.00 40 ALA A N 17
ATOM 23632 C CA . ALA A 1 40 ? -13.135 -1.074 -2.597 1.00 0.00 40 ALA A CA 17
ATOM 23633 C C . ALA A 1 40 ? -13.952 -0.958 -1.316 1.00 0.00 40 ALA A C 17
ATOM 23634 O O . ALA A 1 40 ? -14.517 0.096 -1.022 1.00 0.00 40 ALA A O 17
ATOM 23641 N N . ASP A 1 41 ? -14.013 -2.047 -0.557 1.00 0.00 41 ASP A N 17
ATOM 23642 C CA . ASP A 1 41 ? -14.762 -2.067 0.694 1.00 0.00 41 ASP A CA 17
ATOM 23643 C C . ASP A 1 41 ? -13.892 -1.598 1.856 1.00 0.00 41 ASP A C 17
ATOM 23644 O O . ASP A 1 41 ? -14.349 -0.860 2.729 1.00 0.00 41 ASP A O 17
ATOM 23653 N N . ALA A 1 42 ? -12.636 -2.031 1.861 1.00 0.00 42 ALA A N 17
ATOM 23654 C CA . ALA A 1 42 ? -11.702 -1.655 2.915 1.00 0.00 42 ALA A CA 17
ATOM 23655 C C . ALA A 1 42 ? -11.027 -0.325 2.600 1.00 0.00 42 ALA A C 17
ATOM 23656 O O . ALA A 1 42 ? -10.057 0.060 3.256 1.00 0.00 42 ALA A O 17
ATOM 23663 N N . ILE A 1 43 ? -11.545 0.374 1.596 1.00 0.00 43 ILE A N 17
ATOM 23664 C CA . ILE A 1 43 ? -10.992 1.662 1.197 1.00 0.00 43 ILE A CA 17
ATOM 23665 C C . ILE A 1 43 ? -11.257 2.726 2.256 1.00 0.00 43 ILE A C 17
ATOM 23666 O O . ILE A 1 43 ? -10.339 3.349 2.789 1.00 0.00 43 ILE A O 17
ATOM 23682 N N . PRO A 1 44 ? -12.543 2.941 2.570 1.00 0.00 44 PRO A N 17
ATOM 23683 C CA . PRO A 1 44 ? -12.959 3.929 3.570 1.00 0.00 44 PRO A CA 17
ATOM 23684 C C . PRO A 1 44 ? -12.581 3.515 4.988 1.00 0.00 44 PRO A C 17
ATOM 23685 O O . PRO A 1 44 ? -12.104 4.331 5.777 1.00 0.00 44 PRO A O 17
ATOM 23696 N N . TYR A 1 45 ? -12.793 2.242 5.303 1.00 0.00 45 TYR A N 17
ATOM 23697 C CA . TYR A 1 45 ? -12.476 1.719 6.627 1.00 0.00 45 TYR A CA 17
ATOM 23698 C C . TYR A 1 45 ? -10.992 1.889 6.937 1.00 0.00 45 TYR A C 17
ATOM 23699 O O . TYR A 1 45 ? -10.559 1.705 8.077 1.00 0.00 45 TYR A O 17
ATOM 23717 N N . CYS A 1 46 ? -10.217 2.240 5.918 1.00 0.00 46 CYS A N 17
ATOM 23718 C CA . CYS A 1 46 ? -8.780 2.435 6.080 1.00 0.00 46 CYS A CA 17
ATOM 23719 C C . CYS A 1 46 ? -8.391 3.877 5.778 1.00 0.00 46 CYS A C 17
ATOM 23720 O O . CYS A 1 46 ? -7.373 4.371 6.266 1.00 0.00 46 CYS A O 17
ATOM 23728 N N . SER A 1 47 ? -9.204 4.549 4.971 1.00 0.00 47 SER A N 17
ATOM 23729 C CA . SER A 1 47 ? -8.941 5.934 4.599 1.00 0.00 47 SER A CA 17
ATOM 23730 C C . SER A 1 47 ? -8.332 6.704 5.768 1.00 0.00 47 SER A C 17
ATOM 23731 O O . SER A 1 47 ? -7.521 7.609 5.573 1.00 0.00 47 SER A O 17
ATOM 23739 N N . SER A 1 48 ? -8.728 6.336 6.981 1.00 0.00 48 SER A N 17
ATOM 23740 C CA . SER A 1 48 ? -8.223 6.993 8.182 1.00 0.00 48 SER A CA 17
ATOM 23741 C C . SER A 1 48 ? -6.905 6.368 8.630 1.00 0.00 48 SER A C 17
ATOM 23742 O O . SER A 1 48 ? -5.969 7.074 9.007 1.00 0.00 48 SER A O 17
ATOM 23750 N N . ASP A 1 49 ? -6.840 5.043 8.584 1.00 0.00 49 ASP A N 17
ATOM 23751 C CA . ASP A 1 49 ? -5.637 4.322 8.984 1.00 0.00 49 ASP A CA 17
ATOM 23752 C C . ASP A 1 49 ? -4.460 4.687 8.084 1.00 0.00 49 ASP A C 17
ATOM 23753 O O . ASP A 1 49 ? -3.368 4.985 8.565 1.00 0.00 49 ASP A O 17
ATOM 23762 N N . TRP A 1 50 ? -4.692 4.661 6.777 1.00 0.00 50 TRP A N 17
ATOM 23763 C CA . TRP A 1 50 ? -3.652 4.989 5.809 1.00 0.00 50 TRP A CA 17
ATOM 23764 C C . TRP A 1 50 ? -3.033 6.348 6.114 1.00 0.00 50 TRP A C 17
ATOM 23765 O O . TRP A 1 50 ? -1.832 6.549 5.936 1.00 0.00 50 TRP A O 17
ATOM 23786 N N . ALA A 1 51 ? -3.861 7.280 6.575 1.00 0.00 51 ALA A N 17
ATOM 23787 C CA . ALA A 1 51 ? -3.394 8.621 6.907 1.00 0.00 51 ALA A CA 17
ATOM 23788 C C . ALA A 1 51 ? -2.534 8.606 8.166 1.00 0.00 51 ALA A C 17
ATOM 23789 O O . ALA A 1 51 ? -1.755 9.528 8.409 1.00 0.00 51 ALA A O 17
ATOM 23796 N N . LEU A 1 52 ? -2.680 7.555 8.965 1.00 0.00 52 LEU A N 17
ATOM 23797 C CA . LEU A 1 52 ? -1.916 7.420 10.201 1.00 0.00 52 LEU A CA 17
ATOM 23798 C C . LEU A 1 52 ? -0.507 6.908 9.917 1.00 0.00 52 LEU A C 17
ATOM 23799 O O . LEU A 1 52 ? 0.430 7.191 10.664 1.00 0.00 52 LEU A O 17
ATOM 23815 N N . LEU A 1 53 ? -0.365 6.154 8.832 1.00 0.00 53 LEU A N 17
ATOM 23816 C CA . LEU A 1 53 ? 0.930 5.604 8.448 1.00 0.00 53 LEU A CA 17
ATOM 23817 C C . LEU A 1 53 ? 1.978 6.706 8.330 1.00 0.00 53 LEU A C 17
ATOM 23818 O O . LEU A 1 53 ? 1.644 7.891 8.282 1.00 0.00 53 LEU A O 17
ATOM 23834 N N . ARG A 1 54 ? 3.244 6.309 8.282 1.00 0.00 54 ARG A N 17
ATOM 23835 C CA . ARG A 1 54 ? 4.341 7.264 8.168 1.00 0.00 54 ARG A CA 17
ATOM 23836 C C . ARG A 1 54 ? 4.911 7.271 6.753 1.00 0.00 54 ARG A C 17
ATOM 23837 O O . ARG A 1 54 ? 4.662 6.356 5.968 1.00 0.00 54 ARG A O 17
ATOM 23858 N N . GLU A 1 55 ? 5.678 8.308 6.434 1.00 0.00 55 GLU A N 17
ATOM 23859 C CA . GLU A 1 55 ? 6.281 8.434 5.113 1.00 0.00 55 GLU A CA 17
ATOM 23860 C C . GLU A 1 55 ? 7.007 7.150 4.722 1.00 0.00 55 GLU A C 17
ATOM 23861 O O . GLU A 1 55 ? 6.841 6.646 3.612 1.00 0.00 55 GLU A O 17
ATOM 23873 N N . GLU A 1 56 ? 7.811 6.627 5.642 1.00 0.00 56 GLU A N 17
ATOM 23874 C CA . GLU A 1 56 ? 8.563 5.403 5.393 1.00 0.00 56 GLU A CA 17
ATOM 23875 C C . GLU A 1 56 ? 7.638 4.283 4.922 1.00 0.00 56 GLU A C 17
ATOM 23876 O O . GLU A 1 56 ? 7.903 3.631 3.914 1.00 0.00 56 GLU A O 17
ATOM 23888 N N . GLU A 1 57 ? 6.553 4.070 5.661 1.00 0.00 57 GLU A N 17
ATOM 23889 C CA . GLU A 1 57 ? 5.591 3.028 5.319 1.00 0.00 57 GLU A CA 17
ATOM 23890 C C . GLU A 1 57 ? 5.008 3.262 3.928 1.00 0.00 57 GLU A C 17
ATOM 23891 O O . GLU A 1 57 ? 5.070 2.389 3.062 1.00 0.00 57 GLU A O 17
ATOM 23903 N N . LYS A 1 58 ? 4.442 4.446 3.722 1.00 0.00 58 LYS A N 17
ATOM 23904 C CA . LYS A 1 58 ? 3.847 4.796 2.437 1.00 0.00 58 LYS A CA 17
ATOM 23905 C C . LYS A 1 58 ? 4.835 4.560 1.298 1.00 0.00 58 LYS A C 17
ATOM 23906 O O . LYS A 1 58 ? 4.445 4.175 0.198 1.00 0.00 58 LYS A O 17
ATOM 23925 N N . GLU A 1 59 ? 6.115 4.794 1.572 1.00 0.00 59 GLU A N 17
ATOM 23926 C CA . GLU A 1 59 ? 7.157 4.605 0.570 1.00 0.00 59 GLU A CA 17
ATOM 23927 C C . GLU A 1 59 ? 7.353 3.124 0.262 1.00 0.00 59 GLU A C 17
ATOM 23928 O O . GLU A 1 59 ? 7.545 2.738 -0.891 1.00 0.00 59 GLU A O 17
ATOM 23940 N N . LYS A 1 60 ? 7.306 2.298 1.302 1.00 0.00 60 LYS A N 17
ATOM 23941 C CA . LYS A 1 60 ? 7.478 0.858 1.146 1.00 0.00 60 LYS A CA 17
ATOM 23942 C C . LYS A 1 60 ? 6.338 0.260 0.329 1.00 0.00 60 LYS A C 17
ATOM 23943 O O . LYS A 1 60 ? 6.553 -0.622 -0.502 1.00 0.00 60 LYS A O 17
ATOM 23962 N N . TYR A 1 61 ? 5.125 0.745 0.572 1.00 0.00 61 TYR A N 17
ATOM 23963 C CA . TYR A 1 61 ? 3.950 0.257 -0.141 1.00 0.00 61 TYR A CA 17
ATOM 23964 C C . TYR A 1 61 ? 3.953 0.735 -1.589 1.00 0.00 61 TYR A C 17
ATOM 23965 O O . TYR A 1 61 ? 3.571 -0.001 -2.498 1.00 0.00 61 TYR A O 17
ATOM 23983 N N . ALA A 1 62 ? 4.387 1.974 -1.795 1.00 0.00 62 ALA A N 17
ATOM 23984 C CA . ALA A 1 62 ? 4.444 2.550 -3.133 1.00 0.00 62 ALA A CA 17
ATOM 23985 C C . ALA A 1 62 ? 5.561 1.919 -3.957 1.00 0.00 62 ALA A C 17
ATOM 23986 O O . ALA A 1 62 ? 5.356 1.540 -5.109 1.00 0.00 62 ALA A O 17
ATOM 23993 N N . GLU A 1 63 ? 6.742 1.809 -3.358 1.00 0.00 63 GLU A N 17
ATOM 23994 C CA . GLU A 1 63 ? 7.893 1.224 -4.038 1.00 0.00 63 GLU A CA 17
ATOM 23995 C C . GLU A 1 63 ? 7.632 -0.238 -4.387 1.00 0.00 63 GLU A C 17
ATOM 23996 O O . GLU A 1 63 ? 7.942 -0.689 -5.490 1.00 0.00 63 GLU A O 17
ATOM 24008 N N . MET A 1 64 ? 7.059 -0.974 -3.441 1.00 0.00 64 MET A N 17
ATOM 24009 C CA . MET A 1 64 ? 6.756 -2.385 -3.648 1.00 0.00 64 MET A CA 17
ATOM 24010 C C . MET A 1 64 ? 5.689 -2.559 -4.723 1.00 0.00 64 MET A C 17
ATOM 24011 O O . MET A 1 64 ? 5.758 -3.481 -5.536 1.00 0.00 64 MET A O 17
ATOM 24025 N N . ALA A 1 65 ? 4.703 -1.668 -4.723 1.00 0.00 65 ALA A N 17
ATOM 24026 C CA . ALA A 1 65 ? 3.623 -1.723 -5.700 1.00 0.00 65 ALA A CA 17
ATOM 24027 C C . ALA A 1 65 ? 4.153 -1.524 -7.116 1.00 0.00 65 ALA A C 17
ATOM 24028 O O . ALA A 1 65 ? 3.940 -2.361 -7.993 1.00 0.00 65 ALA A O 17
ATOM 24035 N N . ARG A 1 66 ? 4.844 -0.409 -7.333 1.00 0.00 66 ARG A N 17
ATOM 24036 C CA . ARG A 1 66 ? 5.402 -0.100 -8.644 1.00 0.00 66 ARG A CA 17
ATOM 24037 C C . ARG A 1 66 ? 6.349 -1.204 -9.105 1.00 0.00 66 ARG A C 17
ATOM 24038 O O . ARG A 1 66 ? 6.165 -1.785 -10.175 1.00 0.00 66 ARG A O 17
ATOM 24059 N N . GLU A 1 67 ? 7.362 -1.487 -8.292 1.00 0.00 67 GLU A N 17
ATOM 24060 C CA . GLU A 1 67 ? 8.337 -2.520 -8.619 1.00 0.00 67 GLU A CA 17
ATOM 24061 C C . GLU A 1 67 ? 7.643 -3.809 -9.048 1.00 0.00 67 GLU A C 17
ATOM 24062 O O . GLU A 1 67 ? 8.063 -4.467 -10.000 1.00 0.00 67 GLU A O 17
ATOM 24074 N N . TRP A 1 68 ? 6.578 -4.163 -8.338 1.00 0.00 68 TRP A N 17
ATOM 24075 C CA . TRP A 1 68 ? 5.824 -5.374 -8.644 1.00 0.00 68 TRP A CA 17
ATOM 24076 C C . TRP A 1 68 ? 5.195 -5.288 -10.031 1.00 0.00 68 TRP A C 17
ATOM 24077 O O . TRP A 1 68 ? 5.327 -6.205 -10.841 1.00 0.00 68 TRP A O 17
ATOM 24098 N N . ARG A 1 69 ? 4.510 -4.180 -10.297 1.00 0.00 69 ARG A N 17
ATOM 24099 C CA . ARG A 1 69 ? 3.859 -3.975 -11.585 1.00 0.00 69 ARG A CA 17
ATOM 24100 C C . ARG A 1 69 ? 4.879 -4.009 -12.720 1.00 0.00 69 ARG A C 17
ATOM 24101 O O . ARG A 1 69 ? 4.618 -4.568 -13.785 1.00 0.00 69 ARG A O 17
ATOM 24122 N N . ALA A 1 70 ? 6.039 -3.407 -12.484 1.00 0.00 70 ALA A N 17
ATOM 24123 C CA . ALA A 1 70 ? 7.098 -3.368 -13.485 1.00 0.00 70 ALA A CA 17
ATOM 24124 C C . ALA A 1 70 ? 7.610 -4.771 -13.795 1.00 0.00 70 ALA A C 17
ATOM 24125 O O . ALA A 1 70 ? 7.681 -5.174 -14.957 1.00 0.00 70 ALA A O 17
ATOM 24132 N N . ALA A 1 71 ? 7.967 -5.510 -12.751 1.00 0.00 71 ALA A N 17
ATOM 24133 C CA . ALA A 1 71 ? 8.473 -6.868 -12.912 1.00 0.00 71 ALA A CA 17
ATOM 24134 C C . ALA A 1 71 ? 7.433 -7.764 -13.577 1.00 0.00 71 ALA A C 17
ATOM 24135 O O . ALA A 1 71 ? 7.775 -8.653 -14.357 1.00 0.00 71 ALA A O 17
ATOM 24142 N N . GLN A 1 72 ? 6.164 -7.526 -13.264 1.00 0.00 72 GLN A N 17
ATOM 24143 C CA . GLN A 1 72 ? 5.075 -8.313 -13.830 1.00 0.00 72 GLN A CA 17
ATOM 24144 C C . GLN A 1 72 ? 4.793 -7.894 -15.269 1.00 0.00 72 GLN A C 17
ATOM 24145 O O . GLN A 1 72 ? 4.246 -8.666 -16.056 1.00 0.00 72 GLN A O 17
ATOM 24159 N N . GLY A 1 73 ? 5.167 -6.663 -15.607 1.00 0.00 73 GLY A N 17
ATOM 24160 C CA . GLY A 1 73 ? 4.944 -6.162 -16.950 1.00 0.00 73 GLY A CA 17
ATOM 24161 C C . GLY A 1 73 ? 6.080 -6.508 -17.894 1.00 0.00 73 GLY A C 17
ATOM 24162 O O . GLY A 1 73 ? 5.934 -7.371 -18.761 1.00 0.00 73 GLY A O 17
ATOM 24166 N N . LYS A 1 74 ? 7.212 -5.834 -17.727 1.00 0.00 74 LYS A N 17
ATOM 24167 C CA . LYS A 1 74 ? 8.376 -6.074 -18.571 1.00 0.00 74 LYS A CA 17
ATOM 24168 C C . LYS A 1 74 ? 9.437 -6.874 -17.820 1.00 0.00 74 LYS A C 17
ATOM 24169 O O . LYS A 1 74 ? 9.715 -6.609 -16.651 1.00 0.00 74 LYS A O 17
ATOM 24188 N N . ASP A 1 75 ? 10.025 -7.851 -18.500 1.00 0.00 75 ASP A N 17
ATOM 24189 C CA . ASP A 1 75 ? 11.057 -8.688 -17.899 1.00 0.00 75 ASP A CA 17
ATOM 24190 C C . ASP A 1 75 ? 12.394 -8.497 -18.607 1.00 0.00 75 ASP A C 17
ATOM 24191 O O . ASP A 1 75 ? 12.793 -9.290 -19.460 1.00 0.00 75 ASP A O 17
ATOM 24200 N N . PRO A 1 76 ? 13.106 -7.417 -18.248 1.00 0.00 76 PRO A N 17
ATOM 24201 C CA . PRO A 1 76 ? 14.409 -7.096 -18.838 1.00 0.00 76 PRO A CA 17
ATOM 24202 C C . PRO A 1 76 ? 15.495 -8.076 -18.411 1.00 0.00 76 PRO A C 17
ATOM 24203 O O . PRO A 1 76 ? 16.662 -7.920 -18.771 1.00 0.00 76 PRO A O 17
ATOM 24214 N N . GLY A 1 77 ? 15.106 -9.086 -17.640 1.00 0.00 77 GLY A N 17
ATOM 24215 C CA . GLY A 1 77 ? 16.060 -10.078 -17.176 1.00 0.00 77 GLY A CA 17
ATOM 24216 C C . GLY A 1 77 ? 15.599 -10.781 -15.916 1.00 0.00 77 GLY A C 17
ATOM 24217 O O . GLY A 1 77 ? 14.644 -10.365 -15.261 1.00 0.00 77 GLY A O 17
ATOM 24221 N N . PRO A 1 78 ? 16.286 -11.877 -15.560 1.00 0.00 78 PRO A N 17
ATOM 24222 C CA . PRO A 1 78 ? 15.958 -12.664 -14.369 1.00 0.00 78 PRO A CA 17
ATOM 24223 C C . PRO A 1 78 ? 16.283 -11.923 -13.076 1.00 0.00 78 PRO A C 17
ATOM 24224 O O . PRO A 1 78 ? 17.430 -11.550 -12.835 1.00 0.00 78 PRO A O 17
ATOM 24235 N N . SER A 1 79 ? 15.264 -11.712 -12.249 1.00 0.00 79 SER A N 17
ATOM 24236 C CA . SER A 1 79 ? 15.441 -11.011 -10.983 1.00 0.00 79 SER A CA 17
ATOM 24237 C C . SER A 1 79 ? 15.519 -11.999 -9.821 1.00 0.00 79 SER A C 17
ATOM 24238 O O . SER A 1 79 ? 14.749 -12.957 -9.756 1.00 0.00 79 SER A O 17
ATOM 24246 N N . GLU A 1 80 ? 16.454 -11.756 -8.907 1.00 0.00 80 GLU A N 17
ATOM 24247 C CA . GLU A 1 80 ? 16.632 -12.624 -7.749 1.00 0.00 80 GLU A CA 17
ATOM 24248 C C . GLU A 1 80 ? 17.574 -11.986 -6.732 1.00 0.00 80 GLU A C 17
ATOM 24249 O O . GLU A 1 80 ? 18.407 -11.149 -7.079 1.00 0.00 80 GLU A O 17
ATOM 24261 N N . LYS A 1 81 ? 17.435 -12.389 -5.474 1.00 0.00 81 LYS A N 17
ATOM 24262 C CA . LYS A 1 81 ? 18.272 -11.859 -4.404 1.00 0.00 81 LYS A CA 17
ATOM 24263 C C . LYS A 1 81 ? 19.713 -12.338 -4.552 1.00 0.00 81 LYS A C 17
ATOM 24264 O O . LYS A 1 81 ? 20.022 -13.139 -5.434 1.00 0.00 81 LYS A O 17
ATOM 24283 N N . GLN A 1 82 ? 20.589 -11.843 -3.684 1.00 0.00 82 GLN A N 17
ATOM 24284 C CA . GLN A 1 82 ? 21.996 -12.222 -3.720 1.00 0.00 82 GLN A CA 17
ATOM 24285 C C . GLN A 1 82 ? 22.248 -13.464 -2.871 1.00 0.00 82 GLN A C 17
ATOM 24286 O O . GLN A 1 82 ? 23.149 -14.253 -3.156 1.00 0.00 82 GLN A O 17
ATOM 24300 N N . LYS A 1 83 ? 21.444 -13.634 -1.827 1.00 0.00 83 LYS A N 17
ATOM 24301 C CA . LYS A 1 83 ? 21.578 -14.781 -0.936 1.00 0.00 83 LYS A CA 17
ATOM 24302 C C . LYS A 1 83 ? 20.346 -14.925 -0.049 1.00 0.00 83 LYS A C 17
ATOM 24303 O O . LYS A 1 83 ? 19.746 -13.943 0.389 1.00 0.00 83 LYS A O 17
ATOM 24322 N N . PRO A 1 84 ? 19.959 -16.180 0.228 1.00 0.00 84 PRO A N 17
ATOM 24323 C CA . PRO A 1 84 ? 18.796 -16.483 1.068 1.00 0.00 84 PRO A CA 17
ATOM 24324 C C . PRO A 1 84 ? 19.031 -16.129 2.532 1.00 0.00 84 PRO A C 17
ATOM 24325 O O . PRO A 1 84 ? 19.839 -16.762 3.212 1.00 0.00 84 PRO A O 17
ATOM 24336 N N . VAL A 1 85 ? 18.320 -15.113 3.012 1.00 0.00 85 VAL A N 17
ATOM 24337 C CA . VAL A 1 85 ? 18.451 -14.677 4.397 1.00 0.00 85 VAL A CA 17
ATOM 24338 C C . VAL A 1 85 ? 17.185 -14.981 5.191 1.00 0.00 85 VAL A C 17
ATOM 24339 O O . VAL A 1 85 ? 16.078 -14.948 4.652 1.00 0.00 85 VAL A O 17
ATOM 24352 N N . PHE A 1 86 ? 17.355 -15.275 6.475 1.00 0.00 86 PHE A N 17
ATOM 24353 C CA . PHE A 1 86 ? 16.226 -15.586 7.344 1.00 0.00 86 PHE A CA 17
ATOM 24354 C C . PHE A 1 86 ? 16.322 -14.813 8.657 1.00 0.00 86 PHE A C 17
ATOM 24355 O O . PHE A 1 86 ? 17.373 -14.271 8.997 1.00 0.00 86 PHE A O 17
ATOM 24372 N N . THR A 1 87 ? 15.215 -14.767 9.392 1.00 0.00 87 THR A N 17
ATOM 24373 C CA . THR A 1 87 ? 15.172 -14.060 10.665 1.00 0.00 87 THR A CA 17
ATOM 24374 C C . THR A 1 87 ? 15.424 -15.010 11.830 1.00 0.00 87 THR A C 17
ATOM 24375 O O . THR A 1 87 ? 16.198 -14.704 12.737 1.00 0.00 87 THR A O 17
ATOM 24386 N N . SER A 1 88 ? 14.766 -16.165 11.800 1.00 0.00 88 SER A N 17
ATOM 24387 C CA . SER A 1 88 ? 14.918 -17.159 12.855 1.00 0.00 88 SER A CA 17
ATOM 24388 C C . SER A 1 88 ? 16.138 -18.039 12.601 1.00 0.00 88 SER A C 17
ATOM 24389 O O . SER A 1 88 ? 16.039 -19.088 11.965 1.00 0.00 88 SER A O 17
ATOM 24397 N N . GLY A 1 89 ? 17.288 -17.604 13.104 1.00 0.00 89 GLY A N 17
ATOM 24398 C CA . GLY A 1 89 ? 18.512 -18.364 12.922 1.00 0.00 89 GLY A CA 17
ATOM 24399 C C . GLY A 1 89 ? 19.040 -18.934 14.224 1.00 0.00 89 GLY A C 17
ATOM 24400 O O . GLY A 1 89 ? 18.673 -20.034 14.638 1.00 0.00 89 GLY A O 17
ATOM 24404 N N . PRO A 1 90 ? 19.924 -18.177 14.892 1.00 0.00 90 PRO A N 17
ATOM 24405 C CA . PRO A 1 90 ? 20.522 -18.595 16.163 1.00 0.00 90 PRO A CA 17
ATOM 24406 C C . PRO A 1 90 ? 19.513 -18.596 17.306 1.00 0.00 90 PRO A C 17
ATOM 24407 O O . PRO A 1 90 ? 19.082 -17.540 17.768 1.00 0.00 90 PRO A O 17
ATOM 24418 N N . SER A 1 91 ? 19.140 -19.789 17.758 1.00 0.00 91 SER A N 17
ATOM 24419 C CA . SER A 1 91 ? 18.179 -19.929 18.845 1.00 0.00 91 SER A CA 17
ATOM 24420 C C . SER A 1 91 ? 18.436 -21.207 19.638 1.00 0.00 91 SER A C 17
ATOM 24421 O O . SER A 1 91 ? 19.068 -22.140 19.143 1.00 0.00 91 SER A O 17
ATOM 24429 N N . SER A 1 92 ? 17.943 -21.240 20.871 1.00 0.00 92 SER A N 17
ATOM 24430 C CA . SER A 1 92 ? 18.122 -22.401 21.736 1.00 0.00 92 SER A CA 17
ATOM 24431 C C . SER A 1 92 ? 17.492 -23.643 21.114 1.00 0.00 92 SER A C 17
ATOM 24432 O O . SER A 1 92 ? 18.110 -24.704 21.058 1.00 0.00 92 SER A O 17
ATOM 24440 N N . GLY A 1 93 ? 16.254 -23.501 20.647 1.00 0.00 93 GLY A N 17
ATOM 24441 C CA . GLY A 1 93 ? 15.560 -24.618 20.035 1.00 0.00 93 GLY A CA 17
ATOM 24442 C C . GLY A 1 93 ? 14.661 -24.187 18.893 1.00 0.00 93 GLY A C 17
ATOM 24443 O O . GLY A 1 93 ? 13.653 -24.834 18.609 1.00 0.00 93 GLY A O 17
ATOM 24447 N N . GLY A 1 1 ? -14.101 18.523 14.168 1.00 0.00 1 GLY A N 18
ATOM 24448 C CA . GLY A 1 1 ? -14.504 17.591 13.132 1.00 0.00 1 GLY A CA 18
ATOM 24449 C C . GLY A 1 1 ? -15.797 17.999 12.456 1.00 0.00 1 GLY A C 18
ATOM 24450 O O . GLY A 1 1 ? -15.929 19.129 11.985 1.00 0.00 1 GLY A O 18
ATOM 24454 N N . SER A 1 2 ? -16.753 17.078 12.406 1.00 0.00 2 SER A N 18
ATOM 24455 C CA . SER A 1 2 ? -18.041 17.346 11.777 1.00 0.00 2 SER A CA 18
ATOM 24456 C C . SER A 1 2 ? -17.869 17.647 10.292 1.00 0.00 2 SER A C 18
ATOM 24457 O O . SER A 1 2 ? -18.500 18.557 9.754 1.00 0.00 2 SER A O 18
ATOM 24465 N N . SER A 1 3 ? -17.009 16.876 9.634 1.00 0.00 3 SER A N 18
ATOM 24466 C CA . SER A 1 3 ? -16.749 17.062 8.212 1.00 0.00 3 SER A CA 18
ATOM 24467 C C . SER A 1 3 ? -16.413 15.732 7.543 1.00 0.00 3 SER A C 18
ATOM 24468 O O . SER A 1 3 ? -15.500 15.025 7.966 1.00 0.00 3 SER A O 18
ATOM 24476 N N . GLY A 1 4 ? -17.159 15.399 6.494 1.00 0.00 4 GLY A N 18
ATOM 24477 C CA . GLY A 1 4 ? -16.926 14.155 5.783 1.00 0.00 4 GLY A CA 18
ATOM 24478 C C . GLY A 1 4 ? -17.879 13.965 4.619 1.00 0.00 4 GLY A C 18
ATOM 24479 O O . GLY A 1 4 ? -18.544 12.935 4.514 1.00 0.00 4 GLY A O 18
ATOM 24483 N N . SER A 1 5 ? -17.946 14.963 3.744 1.00 0.00 5 SER A N 18
ATOM 24484 C CA . SER A 1 5 ? -18.829 14.904 2.584 1.00 0.00 5 SER A CA 18
ATOM 24485 C C . SER A 1 5 ? -18.215 14.050 1.478 1.00 0.00 5 SER A C 18
ATOM 24486 O O . SER A 1 5 ? -17.195 14.412 0.893 1.00 0.00 5 SER A O 18
ATOM 24494 N N . SER A 1 6 ? -18.846 12.915 1.197 1.00 0.00 6 SER A N 18
ATOM 24495 C CA . SER A 1 6 ? -18.362 12.006 0.163 1.00 0.00 6 SER A CA 18
ATOM 24496 C C . SER A 1 6 ? -19.009 12.321 -1.183 1.00 0.00 6 SER A C 18
ATOM 24497 O O . SER A 1 6 ? -20.219 12.185 -1.350 1.00 0.00 6 SER A O 18
ATOM 24505 N N . GLY A 1 7 ? -18.189 12.743 -2.141 1.00 0.00 7 GLY A N 18
ATOM 24506 C CA . GLY A 1 7 ? -18.697 13.070 -3.460 1.00 0.00 7 GLY A CA 18
ATOM 24507 C C . GLY A 1 7 ? -17.589 13.283 -4.472 1.00 0.00 7 GLY A C 18
ATOM 24508 O O . GLY A 1 7 ? -17.525 14.325 -5.124 1.00 0.00 7 GLY A O 18
ATOM 24512 N N . MET A 1 8 ? -16.712 12.293 -4.603 1.00 0.00 8 MET A N 18
ATOM 24513 C CA . MET A 1 8 ? -15.599 12.377 -5.543 1.00 0.00 8 MET A CA 18
ATOM 24514 C C . MET A 1 8 ? -15.740 11.332 -6.645 1.00 0.00 8 MET A C 18
ATOM 24515 O O . MET A 1 8 ? -16.193 10.210 -6.416 1.00 0.00 8 MET A O 18
ATOM 24529 N N . PRO A 1 9 ? -15.341 11.705 -7.870 1.00 0.00 9 PRO A N 18
ATOM 24530 C CA . PRO A 1 9 ? -15.413 10.814 -9.032 1.00 0.00 9 PRO A CA 18
ATOM 24531 C C . PRO A 1 9 ? -14.407 9.670 -8.947 1.00 0.00 9 PRO A C 18
ATOM 24532 O O . PRO A 1 9 ? -14.363 8.806 -9.821 1.00 0.00 9 PRO A O 18
ATOM 24543 N N . ASN A 1 10 ? -13.604 9.672 -7.889 1.00 0.00 10 ASN A N 18
ATOM 24544 C CA . ASN A 1 10 ? -12.599 8.634 -7.690 1.00 0.00 10 ASN A CA 18
ATOM 24545 C C . ASN A 1 10 ? -13.137 7.269 -8.112 1.00 0.00 10 ASN A C 18
ATOM 24546 O O . ASN A 1 10 ? -13.847 6.609 -7.354 1.00 0.00 10 ASN A O 18
ATOM 24557 N N . ARG A 1 11 ? -12.793 6.853 -9.327 1.00 0.00 11 ARG A N 18
ATOM 24558 C CA . ARG A 1 11 ? -13.241 5.568 -9.849 1.00 0.00 11 ARG A CA 18
ATOM 24559 C C . ARG A 1 11 ? -12.070 4.599 -9.987 1.00 0.00 11 ARG A C 18
ATOM 24560 O O . ARG A 1 11 ? -10.929 4.938 -9.671 1.00 0.00 11 ARG A O 18
ATOM 24581 N N . LYS A 1 12 ? -12.360 3.392 -10.460 1.00 0.00 12 LYS A N 18
ATOM 24582 C CA . LYS A 1 12 ? -11.333 2.373 -10.642 1.00 0.00 12 LYS A CA 18
ATOM 24583 C C . LYS A 1 12 ? -10.016 3.002 -11.085 1.00 0.00 12 LYS A C 18
ATOM 24584 O O . LYS A 1 12 ? -9.849 3.359 -12.251 1.00 0.00 12 LYS A O 18
ATOM 24603 N N . ALA A 1 13 ? -9.083 3.132 -10.147 1.00 0.00 13 ALA A N 18
ATOM 24604 C CA . ALA A 1 13 ? -7.780 3.713 -10.444 1.00 0.00 13 ALA A CA 18
ATOM 24605 C C . ALA A 1 13 ? -6.679 2.659 -10.375 1.00 0.00 13 ALA A C 18
ATOM 24606 O O . ALA A 1 13 ? -6.844 1.617 -9.742 1.00 0.00 13 ALA A O 18
ATOM 24613 N N . SER A 1 14 ? -5.558 2.937 -11.032 1.00 0.00 14 SER A N 18
ATOM 24614 C CA . SER A 1 14 ? -4.432 2.011 -11.049 1.00 0.00 14 SER A CA 18
ATOM 24615 C C . SER A 1 14 ? -4.002 1.652 -9.629 1.00 0.00 14 SER A C 18
ATOM 24616 O O . SER A 1 14 ? -4.282 2.385 -8.680 1.00 0.00 14 SER A O 18
ATOM 24624 N N . ARG A 1 15 ? -3.321 0.519 -9.493 1.00 0.00 15 ARG A N 18
ATOM 24625 C CA . ARG A 1 15 ? -2.854 0.061 -8.190 1.00 0.00 15 ARG A CA 18
ATOM 24626 C C . ARG A 1 15 ? -1.712 0.937 -7.684 1.00 0.00 15 ARG A C 18
ATOM 24627 O O . ARG A 1 15 ? -0.732 1.166 -8.391 1.00 0.00 15 ARG A O 18
ATOM 24648 N N . ASN A 1 16 ? -1.846 1.423 -6.455 1.00 0.00 16 ASN A N 18
ATOM 24649 C CA . ASN A 1 16 ? -0.826 2.275 -5.854 1.00 0.00 16 ASN A CA 18
ATOM 24650 C C . ASN A 1 16 ? -0.571 1.877 -4.403 1.00 0.00 16 ASN A C 18
ATOM 24651 O O . ASN A 1 16 ? -1.247 1.005 -3.859 1.00 0.00 16 ASN A O 18
ATOM 24662 N N . ALA A 1 17 ? 0.413 2.522 -3.783 1.00 0.00 17 ALA A N 18
ATOM 24663 C CA . ALA A 1 17 ? 0.756 2.237 -2.396 1.00 0.00 17 ALA A CA 18
ATOM 24664 C C . ALA A 1 17 ? -0.494 1.974 -1.562 1.00 0.00 17 ALA A C 18
ATOM 24665 O O . ALA A 1 17 ? -0.557 1.002 -0.811 1.00 0.00 17 ALA A O 18
ATOM 24672 N N . TYR A 1 18 ? -1.485 2.846 -1.701 1.00 0.00 18 TYR A N 18
ATOM 24673 C CA . TYR A 1 18 ? -2.733 2.710 -0.959 1.00 0.00 18 TYR A CA 18
ATOM 24674 C C . TYR A 1 18 ? -3.416 1.384 -1.280 1.00 0.00 18 TYR A C 18
ATOM 24675 O O . TYR A 1 18 ? -3.885 0.681 -0.385 1.00 0.00 18 TYR A O 18
ATOM 24693 N N . TYR A 1 19 ? -3.467 1.049 -2.564 1.00 0.00 19 TYR A N 18
ATOM 24694 C CA . TYR A 1 19 ? -4.093 -0.191 -3.006 1.00 0.00 19 TYR A CA 18
ATOM 24695 C C . TYR A 1 19 ? -3.462 -1.397 -2.316 1.00 0.00 19 TYR A C 18
ATOM 24696 O O . TYR A 1 19 ? -4.160 -2.298 -1.852 1.00 0.00 19 TYR A O 18
ATOM 24714 N N . PHE A 1 20 ? -2.135 -1.404 -2.250 1.00 0.00 20 PHE A N 18
ATOM 24715 C CA . PHE A 1 20 ? -1.407 -2.498 -1.618 1.00 0.00 20 PHE A CA 18
ATOM 24716 C C . PHE A 1 20 ? -1.742 -2.586 -0.131 1.00 0.00 20 PHE A C 18
ATOM 24717 O O . PHE A 1 20 ? -1.917 -3.676 0.413 1.00 0.00 20 PHE A O 18
ATOM 24734 N N . PHE A 1 21 ? -1.830 -1.430 0.519 1.00 0.00 21 PHE A N 18
ATOM 24735 C CA . PHE A 1 21 ? -2.142 -1.376 1.942 1.00 0.00 21 PHE A CA 18
ATOM 24736 C C . PHE A 1 21 ? -3.544 -1.917 2.212 1.00 0.00 21 PHE A C 18
ATOM 24737 O O . PHE A 1 21 ? -3.721 -2.857 2.987 1.00 0.00 21 PHE A O 18
ATOM 24754 N N . VAL A 1 22 ? -4.538 -1.314 1.567 1.00 0.00 22 VAL A N 18
ATOM 24755 C CA . VAL A 1 22 ? -5.924 -1.734 1.737 1.00 0.00 22 VAL A CA 18
ATOM 24756 C C . VAL A 1 22 ? -6.089 -3.219 1.435 1.00 0.00 22 VAL A C 18
ATOM 24757 O O . VAL A 1 22 ? -7.012 -3.864 1.932 1.00 0.00 22 VAL A O 18
ATOM 24770 N N . GLN A 1 23 ? -5.187 -3.756 0.619 1.00 0.00 23 GLN A N 18
ATOM 24771 C CA . GLN A 1 23 ? -5.233 -5.166 0.250 1.00 0.00 23 GLN A CA 18
ATOM 24772 C C . GLN A 1 23 ? -4.786 -6.047 1.412 1.00 0.00 23 GLN A C 18
ATOM 24773 O O . GLN A 1 23 ? -5.420 -7.056 1.718 1.00 0.00 23 GLN A O 18
ATOM 24787 N N . GLU A 1 24 ? -3.690 -5.657 2.055 1.00 0.00 24 GLU A N 18
ATOM 24788 C CA . GLU A 1 24 ? -3.158 -6.414 3.183 1.00 0.00 24 GLU A CA 18
ATOM 24789 C C . GLU A 1 24 ? -4.012 -6.203 4.431 1.00 0.00 24 GLU A C 18
ATOM 24790 O O . GLU A 1 24 ? -3.685 -6.695 5.511 1.00 0.00 24 GLU A O 18
ATOM 24802 N N . LYS A 1 25 ? -5.108 -5.470 4.273 1.00 0.00 25 LYS A N 18
ATOM 24803 C CA . LYS A 1 25 ? -6.012 -5.195 5.384 1.00 0.00 25 LYS A CA 18
ATOM 24804 C C . LYS A 1 25 ? -7.353 -5.891 5.180 1.00 0.00 25 LYS A C 18
ATOM 24805 O O . LYS A 1 25 ? -8.033 -6.243 6.144 1.00 0.00 25 LYS A O 18
ATOM 24824 N N . ILE A 1 26 ? -7.727 -6.087 3.920 1.00 0.00 26 ILE A N 18
ATOM 24825 C CA . ILE A 1 26 ? -8.987 -6.743 3.591 1.00 0.00 26 ILE A CA 18
ATOM 24826 C C . ILE A 1 26 ? -9.304 -7.855 4.586 1.00 0.00 26 ILE A C 18
ATOM 24827 O O . ILE A 1 26 ? -10.338 -7.847 5.254 1.00 0.00 26 ILE A O 18
ATOM 24843 N N . PRO A 1 27 ? -8.392 -8.834 4.691 1.00 0.00 27 PRO A N 18
ATOM 24844 C CA . PRO A 1 27 ? -8.552 -9.969 5.604 1.00 0.00 27 PRO A CA 18
ATOM 24845 C C . PRO A 1 27 ? -8.421 -9.559 7.067 1.00 0.00 27 PRO A C 18
ATOM 24846 O O . PRO A 1 27 ? -8.903 -10.254 7.961 1.00 0.00 27 PRO A O 18
ATOM 24857 N N . GLU A 1 28 ? -7.768 -8.425 7.303 1.00 0.00 28 GLU A N 18
ATOM 24858 C CA . GLU A 1 28 ? -7.575 -7.924 8.659 1.00 0.00 28 GLU A CA 18
ATOM 24859 C C . GLU A 1 28 ? -8.884 -7.391 9.233 1.00 0.00 28 GLU A C 18
ATOM 24860 O O . GLU A 1 28 ? -9.129 -7.477 10.438 1.00 0.00 28 GLU A O 18
ATOM 24872 N N . LEU A 1 29 ? -9.724 -6.840 8.363 1.00 0.00 29 LEU A N 18
ATOM 24873 C CA . LEU A 1 29 ? -11.009 -6.292 8.783 1.00 0.00 29 LEU A CA 18
ATOM 24874 C C . LEU A 1 29 ? -12.064 -7.390 8.880 1.00 0.00 29 LEU A C 18
ATOM 24875 O O . LEU A 1 29 ? -12.895 -7.386 9.788 1.00 0.00 29 LEU A O 18
ATOM 24891 N N . ARG A 1 30 ? -12.022 -8.329 7.941 1.00 0.00 30 ARG A N 18
ATOM 24892 C CA . ARG A 1 30 ? -12.973 -9.433 7.922 1.00 0.00 30 ARG A CA 18
ATOM 24893 C C . ARG A 1 30 ? -13.097 -10.068 9.304 1.00 0.00 30 ARG A C 18
ATOM 24894 O O . ARG A 1 30 ? -14.201 -10.282 9.803 1.00 0.00 30 ARG A O 18
ATOM 24915 N N . ARG A 1 31 ? -11.956 -10.368 9.916 1.00 0.00 31 ARG A N 18
ATOM 24916 C CA . ARG A 1 31 ? -11.937 -10.979 11.240 1.00 0.00 31 ARG A CA 18
ATOM 24917 C C . ARG A 1 31 ? -12.451 -10.006 12.296 1.00 0.00 31 ARG A C 18
ATOM 24918 O O . ARG A 1 31 ? -13.149 -10.401 13.230 1.00 0.00 31 ARG A O 18
ATOM 24939 N N . ARG A 1 32 ? -12.101 -8.734 12.142 1.00 0.00 32 ARG A N 18
ATOM 24940 C CA . ARG A 1 32 ? -12.526 -7.704 13.082 1.00 0.00 32 ARG A CA 18
ATOM 24941 C C . ARG A 1 32 ? -14.044 -7.696 13.229 1.00 0.00 32 ARG A C 18
ATOM 24942 O O . ARG A 1 32 ? -14.571 -7.530 14.329 1.00 0.00 32 ARG A O 18
ATOM 24963 N N . GLY A 1 33 ? -14.743 -7.874 12.113 1.00 0.00 33 GLY A N 18
ATOM 24964 C CA . GLY A 1 33 ? -16.194 -7.882 12.138 1.00 0.00 33 GLY A CA 18
ATOM 24965 C C . GLY A 1 33 ? -16.796 -6.779 11.291 1.00 0.00 33 GLY A C 18
ATOM 24966 O O . GLY A 1 33 ? -17.723 -6.090 11.721 1.00 0.00 33 GLY A O 18
ATOM 24970 N N . LEU A 1 34 ? -16.267 -6.607 10.085 1.00 0.00 34 LEU A N 18
ATOM 24971 C CA . LEU A 1 34 ? -16.757 -5.577 9.174 1.00 0.00 34 LEU A CA 18
ATOM 24972 C C . LEU A 1 34 ? -17.069 -6.166 7.802 1.00 0.00 34 LEU A C 18
ATOM 24973 O O . LEU A 1 34 ? -16.377 -7.058 7.311 1.00 0.00 34 LEU A O 18
ATOM 24989 N N . PRO A 1 35 ? -18.134 -5.656 7.167 1.00 0.00 35 PRO A N 18
ATOM 24990 C CA . PRO A 1 35 ? -18.561 -6.114 5.842 1.00 0.00 35 PRO A CA 18
ATOM 24991 C C . PRO A 1 35 ? -17.586 -5.703 4.744 1.00 0.00 35 PRO A C 18
ATOM 24992 O O . PRO A 1 35 ? -17.762 -4.668 4.099 1.00 0.00 35 PRO A O 18
ATOM 25003 N N . VAL A 1 36 ? -16.558 -6.517 4.536 1.00 0.00 36 VAL A N 18
ATOM 25004 C CA . VAL A 1 36 ? -15.555 -6.238 3.514 1.00 0.00 36 VAL A CA 18
ATOM 25005 C C . VAL A 1 36 ? -15.305 -7.462 2.641 1.00 0.00 36 VAL A C 18
ATOM 25006 O O . VAL A 1 36 ? -14.965 -8.535 3.140 1.00 0.00 36 VAL A O 18
ATOM 25019 N N . ALA A 1 37 ? -15.476 -7.294 1.334 1.00 0.00 37 ALA A N 18
ATOM 25020 C CA . ALA A 1 37 ? -15.267 -8.385 0.389 1.00 0.00 37 ALA A CA 18
ATOM 25021 C C . ALA A 1 37 ? -14.125 -8.068 -0.571 1.00 0.00 37 ALA A C 18
ATOM 25022 O O . ALA A 1 37 ? -13.431 -8.969 -1.043 1.00 0.00 37 ALA A O 18
ATOM 25029 N N . ARG A 1 38 ? -13.935 -6.783 -0.854 1.00 0.00 38 ARG A N 18
ATOM 25030 C CA . ARG A 1 38 ? -12.878 -6.349 -1.759 1.00 0.00 38 ARG A CA 18
ATOM 25031 C C . ARG A 1 38 ? -12.185 -5.100 -1.225 1.00 0.00 38 ARG A C 18
ATOM 25032 O O . ARG A 1 38 ? -12.606 -4.524 -0.222 1.00 0.00 38 ARG A O 18
ATOM 25053 N N . VAL A 1 39 ? -11.118 -4.686 -1.901 1.00 0.00 39 VAL A N 18
ATOM 25054 C CA . VAL A 1 39 ? -10.365 -3.505 -1.495 1.00 0.00 39 VAL A CA 18
ATOM 25055 C C . VAL A 1 39 ? -11.264 -2.275 -1.437 1.00 0.00 39 VAL A C 18
ATOM 25056 O O . VAL A 1 39 ? -11.215 -1.504 -0.479 1.00 0.00 39 VAL A O 18
ATOM 25069 N N . ALA A 1 40 ? -12.084 -2.098 -2.467 1.00 0.00 40 ALA A N 18
ATOM 25070 C CA . ALA A 1 40 ? -12.996 -0.963 -2.531 1.00 0.00 40 ALA A CA 18
ATOM 25071 C C . ALA A 1 40 ? -13.831 -0.857 -1.260 1.00 0.00 40 ALA A C 18
ATOM 25072 O O . ALA A 1 40 ? -14.173 0.243 -0.821 1.00 0.00 40 ALA A O 18
ATOM 25079 N N . ASP A 1 41 ? -14.155 -2.003 -0.672 1.00 0.00 41 ASP A N 18
ATOM 25080 C CA . ASP A 1 41 ? -14.949 -2.038 0.550 1.00 0.00 41 ASP A CA 18
ATOM 25081 C C . ASP A 1 41 ? -14.098 -1.670 1.762 1.00 0.00 41 ASP A C 18
ATOM 25082 O O . ASP A 1 41 ? -14.557 -0.971 2.664 1.00 0.00 41 ASP A O 18
ATOM 25091 N N . ALA A 1 42 ? -12.858 -2.148 1.774 1.00 0.00 42 ALA A N 18
ATOM 25092 C CA . ALA A 1 42 ? -11.943 -1.869 2.874 1.00 0.00 42 ALA A CA 18
ATOM 25093 C C . ALA A 1 42 ? -11.237 -0.533 2.675 1.00 0.00 42 ALA A C 18
ATOM 25094 O O . ALA A 1 42 ? -10.372 -0.154 3.465 1.00 0.00 42 ALA A O 18
ATOM 25101 N N . ILE A 1 43 ? -11.610 0.177 1.616 1.00 0.00 43 ILE A N 18
ATOM 25102 C CA . ILE A 1 43 ? -11.012 1.471 1.313 1.00 0.00 43 ILE A CA 18
ATOM 25103 C C . ILE A 1 43 ? -11.258 2.467 2.441 1.00 0.00 43 ILE A C 18
ATOM 25104 O O . ILE A 1 43 ? -10.328 3.015 3.034 1.00 0.00 43 ILE A O 18
ATOM 25120 N N . PRO A 1 44 ? -12.542 2.708 2.748 1.00 0.00 44 PRO A N 18
ATOM 25121 C CA . PRO A 1 44 ? -12.942 3.638 3.807 1.00 0.00 44 PRO A CA 18
ATOM 25122 C C . PRO A 1 44 ? -12.608 3.109 5.198 1.00 0.00 44 PRO A C 18
ATOM 25123 O O . PRO A 1 44 ? -12.266 3.877 6.099 1.00 0.00 44 PRO A O 18
ATOM 25134 N N . TYR A 1 45 ? -12.708 1.795 5.366 1.00 0.00 45 TYR A N 18
ATOM 25135 C CA . TYR A 1 45 ? -12.418 1.165 6.649 1.00 0.00 45 TYR A CA 18
ATOM 25136 C C . TYR A 1 45 ? -10.917 1.150 6.922 1.00 0.00 45 TYR A C 18
ATOM 25137 O O . TYR A 1 45 ? -10.464 0.613 7.933 1.00 0.00 45 TYR A O 18
ATOM 25155 N N . CYS A 1 46 ? -10.152 1.742 6.012 1.00 0.00 46 CYS A N 18
ATOM 25156 C CA . CYS A 1 46 ? -8.701 1.799 6.153 1.00 0.00 46 CYS A CA 18
ATOM 25157 C C . CYS A 1 46 ? -8.195 3.229 6.006 1.00 0.00 46 CYS A C 18
ATOM 25158 O O . CYS A 1 46 ? -7.194 3.610 6.614 1.00 0.00 46 CYS A O 18
ATOM 25166 N N . SER A 1 47 ? -8.893 4.018 5.195 1.00 0.00 47 SER A N 18
ATOM 25167 C CA . SER A 1 47 ? -8.511 5.406 4.964 1.00 0.00 47 SER A CA 18
ATOM 25168 C C . SER A 1 47 ? -7.965 6.039 6.241 1.00 0.00 47 SER A C 18
ATOM 25169 O O . SER A 1 47 ? -7.020 6.828 6.201 1.00 0.00 47 SER A O 18
ATOM 25177 N N . SER A 1 48 ? -8.565 5.686 7.373 1.00 0.00 48 SER A N 18
ATOM 25178 C CA . SER A 1 48 ? -8.142 6.221 8.661 1.00 0.00 48 SER A CA 18
ATOM 25179 C C . SER A 1 48 ? -6.787 5.650 9.068 1.00 0.00 48 SER A C 18
ATOM 25180 O O . SER A 1 48 ? -5.885 6.386 9.470 1.00 0.00 48 SER A O 18
ATOM 25188 N N . ASP A 1 49 ? -6.651 4.332 8.962 1.00 0.00 49 ASP A N 18
ATOM 25189 C CA . ASP A 1 49 ? -5.407 3.661 9.318 1.00 0.00 49 ASP A CA 18
ATOM 25190 C C . ASP A 1 49 ? -4.266 4.112 8.410 1.00 0.00 49 ASP A C 18
ATOM 25191 O O . ASP A 1 49 ? -3.120 4.217 8.844 1.00 0.00 49 ASP A O 18
ATOM 25200 N N . TRP A 1 50 ? -4.590 4.377 7.149 1.00 0.00 50 TRP A N 18
ATOM 25201 C CA . TRP A 1 50 ? -3.593 4.817 6.180 1.00 0.00 50 TRP A CA 18
ATOM 25202 C C . TRP A 1 50 ? -2.999 6.162 6.583 1.00 0.00 50 TRP A C 18
ATOM 25203 O O . TRP A 1 50 ? -1.793 6.376 6.469 1.00 0.00 50 TRP A O 18
ATOM 25224 N N . ALA A 1 51 ? -3.853 7.064 7.055 1.00 0.00 51 ALA A N 18
ATOM 25225 C CA . ALA A 1 51 ? -3.411 8.387 7.477 1.00 0.00 51 ALA A CA 18
ATOM 25226 C C . ALA A 1 51 ? -2.534 8.302 8.722 1.00 0.00 51 ALA A C 18
ATOM 25227 O O . ALA A 1 51 ? -1.936 9.294 9.140 1.00 0.00 51 ALA A O 18
ATOM 25234 N N . LEU A 1 52 ? -2.463 7.114 9.310 1.00 0.00 52 LEU A N 18
ATOM 25235 C CA . LEU A 1 52 ? -1.660 6.899 10.509 1.00 0.00 52 LEU A CA 18
ATOM 25236 C C . LEU A 1 52 ? -0.248 6.454 10.145 1.00 0.00 52 LEU A C 18
ATOM 25237 O O . LEU A 1 52 ? 0.695 6.651 10.913 1.00 0.00 52 LEU A O 18
ATOM 25253 N N . LEU A 1 53 ? -0.107 5.855 8.968 1.00 0.00 53 LEU A N 18
ATOM 25254 C CA . LEU A 1 53 ? 1.193 5.384 8.500 1.00 0.00 53 LEU A CA 18
ATOM 25255 C C . LEU A 1 53 ? 2.178 6.540 8.372 1.00 0.00 53 LEU A C 18
ATOM 25256 O O . LEU A 1 53 ? 1.781 7.703 8.305 1.00 0.00 53 LEU A O 18
ATOM 25272 N N . ARG A 1 54 ? 3.465 6.213 8.337 1.00 0.00 54 ARG A N 18
ATOM 25273 C CA . ARG A 1 54 ? 4.509 7.225 8.216 1.00 0.00 54 ARG A CA 18
ATOM 25274 C C . ARG A 1 54 ? 5.007 7.323 6.778 1.00 0.00 54 ARG A C 18
ATOM 25275 O O . ARG A 1 54 ? 4.862 6.384 5.995 1.00 0.00 54 ARG A O 18
ATOM 25296 N N . GLU A 1 55 ? 5.593 8.466 6.436 1.00 0.00 55 GLU A N 18
ATOM 25297 C CA . GLU A 1 55 ? 6.111 8.686 5.091 1.00 0.00 55 GLU A CA 18
ATOM 25298 C C . GLU A 1 55 ? 6.934 7.489 4.622 1.00 0.00 55 GLU A C 18
ATOM 25299 O O . GLU A 1 55 ? 6.810 7.047 3.480 1.00 0.00 55 GLU A O 18
ATOM 25311 N N . GLU A 1 56 ? 7.773 6.971 5.512 1.00 0.00 56 GLU A N 18
ATOM 25312 C CA . GLU A 1 56 ? 8.618 5.826 5.189 1.00 0.00 56 GLU A CA 18
ATOM 25313 C C . GLU A 1 56 ? 7.772 4.632 4.754 1.00 0.00 56 GLU A C 18
ATOM 25314 O O . GLU A 1 56 ? 8.076 3.972 3.761 1.00 0.00 56 GLU A O 18
ATOM 25326 N N . GLU A 1 57 ? 6.710 4.361 5.507 1.00 0.00 57 GLU A N 18
ATOM 25327 C CA . GLU A 1 57 ? 5.822 3.246 5.201 1.00 0.00 57 GLU A CA 18
ATOM 25328 C C . GLU A 1 57 ? 5.160 3.436 3.839 1.00 0.00 57 GLU A C 18
ATOM 25329 O O . GLU A 1 57 ? 5.245 2.569 2.968 1.00 0.00 57 GLU A O 18
ATOM 25341 N N . LYS A 1 58 ? 4.501 4.575 3.661 1.00 0.00 58 LYS A N 18
ATOM 25342 C CA . LYS A 1 58 ? 3.826 4.882 2.406 1.00 0.00 58 LYS A CA 18
ATOM 25343 C C . LYS A 1 58 ? 4.763 4.681 1.220 1.00 0.00 58 LYS A C 18
ATOM 25344 O O . LYS A 1 58 ? 4.394 4.055 0.225 1.00 0.00 58 LYS A O 18
ATOM 25363 N N . GLU A 1 59 ? 5.976 5.211 1.332 1.00 0.00 59 GLU A N 18
ATOM 25364 C CA . GLU A 1 59 ? 6.965 5.088 0.269 1.00 0.00 59 GLU A CA 18
ATOM 25365 C C . GLU A 1 59 ? 7.285 3.623 -0.010 1.00 0.00 59 GLU A C 18
ATOM 25366 O O . GLU A 1 59 ? 7.385 3.205 -1.164 1.00 0.00 59 GLU A O 18
ATOM 25378 N N . LYS A 1 60 ? 7.444 2.845 1.056 1.00 0.00 60 LYS A N 18
ATOM 25379 C CA . LYS A 1 60 ? 7.752 1.425 0.929 1.00 0.00 60 LYS A CA 18
ATOM 25380 C C . LYS A 1 60 ? 6.681 0.707 0.114 1.00 0.00 60 LYS A C 18
ATOM 25381 O O . LYS A 1 60 ? 6.990 -0.033 -0.819 1.00 0.00 60 LYS A O 18
ATOM 25400 N N . TYR A 1 61 ? 5.421 0.933 0.472 1.00 0.00 61 TYR A N 18
ATOM 25401 C CA . TYR A 1 61 ? 4.305 0.306 -0.226 1.00 0.00 61 TYR A CA 18
ATOM 25402 C C . TYR A 1 61 ? 4.277 0.723 -1.693 1.00 0.00 61 TYR A C 18
ATOM 25403 O O . TYR A 1 61 ? 4.063 -0.103 -2.580 1.00 0.00 61 TYR A O 18
ATOM 25421 N N . ALA A 1 62 ? 4.495 2.011 -1.941 1.00 0.00 62 ALA A N 18
ATOM 25422 C CA . ALA A 1 62 ? 4.498 2.537 -3.299 1.00 0.00 62 ALA A CA 18
ATOM 25423 C C . ALA A 1 62 ? 5.641 1.945 -4.116 1.00 0.00 62 ALA A C 18
ATOM 25424 O O . ALA A 1 62 ? 5.461 1.573 -5.275 1.00 0.00 62 ALA A O 18
ATOM 25431 N N . GLU A 1 63 ? 6.819 1.862 -3.503 1.00 0.00 63 GLU A N 18
ATOM 25432 C CA . GLU A 1 63 ? 7.992 1.316 -4.175 1.00 0.00 63 GLU A CA 18
ATOM 25433 C C . GLU A 1 63 ? 7.751 -0.130 -4.601 1.00 0.00 63 GLU A C 18
ATOM 25434 O O . GLU A 1 63 ? 7.944 -0.486 -5.763 1.00 0.00 63 GLU A O 18
ATOM 25446 N N . MET A 1 64 ? 7.330 -0.958 -3.650 1.00 0.00 64 MET A N 18
ATOM 25447 C CA . MET A 1 64 ? 7.063 -2.364 -3.927 1.00 0.00 64 MET A CA 18
ATOM 25448 C C . MET A 1 64 ? 5.976 -2.513 -4.986 1.00 0.00 64 MET A C 18
ATOM 25449 O O . MET A 1 64 ? 6.005 -3.443 -5.793 1.00 0.00 64 MET A O 18
ATOM 25463 N N . ALA A 1 65 ? 5.017 -1.592 -4.979 1.00 0.00 65 ALA A N 18
ATOM 25464 C CA . ALA A 1 65 ? 3.922 -1.621 -5.940 1.00 0.00 65 ALA A CA 18
ATOM 25465 C C . ALA A 1 65 ? 4.432 -1.392 -7.359 1.00 0.00 65 ALA A C 18
ATOM 25466 O O . ALA A 1 65 ? 4.145 -2.175 -8.265 1.00 0.00 65 ALA A O 18
ATOM 25473 N N . ARG A 1 66 ? 5.189 -0.316 -7.545 1.00 0.00 66 ARG A N 18
ATOM 25474 C CA . ARG A 1 66 ? 5.736 0.016 -8.855 1.00 0.00 66 ARG A CA 18
ATOM 25475 C C . ARG A 1 66 ? 6.634 -1.104 -9.369 1.00 0.00 66 ARG A C 18
ATOM 25476 O O . ARG A 1 66 ? 6.412 -1.645 -10.452 1.00 0.00 66 ARG A O 18
ATOM 25497 N N . GLU A 1 67 ? 7.651 -1.448 -8.583 1.00 0.00 67 GLU A N 18
ATOM 25498 C CA . GLU A 1 67 ? 8.583 -2.505 -8.960 1.00 0.00 67 GLU A CA 18
ATOM 25499 C C . GLU A 1 67 ? 7.845 -3.812 -9.230 1.00 0.00 67 GLU A C 18
ATOM 25500 O O . GLU A 1 67 ? 8.219 -4.576 -10.120 1.00 0.00 67 GLU A O 18
ATOM 25512 N N . TRP A 1 68 ? 6.796 -4.063 -8.456 1.00 0.00 68 TRP A N 18
ATOM 25513 C CA . TRP A 1 68 ? 6.004 -5.278 -8.609 1.00 0.00 68 TRP A CA 18
ATOM 25514 C C . TRP A 1 68 ? 5.316 -5.310 -9.970 1.00 0.00 68 TRP A C 18
ATOM 25515 O O . TRP A 1 68 ? 5.377 -6.313 -10.682 1.00 0.00 68 TRP A O 18
ATOM 25536 N N . ARG A 1 69 ? 4.663 -4.209 -10.324 1.00 0.00 69 ARG A N 18
ATOM 25537 C CA . ARG A 1 69 ? 3.962 -4.112 -11.599 1.00 0.00 69 ARG A CA 18
ATOM 25538 C C . ARG A 1 69 ? 4.941 -4.211 -12.766 1.00 0.00 69 ARG A C 18
ATOM 25539 O O . ARG A 1 69 ? 4.670 -4.883 -13.761 1.00 0.00 69 ARG A O 18
ATOM 25560 N N . ALA A 1 70 ? 6.079 -3.538 -12.635 1.00 0.00 70 ALA A N 18
ATOM 25561 C CA . ALA A 1 70 ? 7.099 -3.550 -13.678 1.00 0.00 70 ALA A CA 18
ATOM 25562 C C . ALA A 1 70 ? 7.637 -4.960 -13.902 1.00 0.00 70 ALA A C 18
ATOM 25563 O O . ALA A 1 70 ? 7.661 -5.453 -15.029 1.00 0.00 70 ALA A O 18
ATOM 25570 N N . ALA A 1 71 ? 8.068 -5.601 -12.821 1.00 0.00 71 ALA A N 18
ATOM 25571 C CA . ALA A 1 71 ? 8.605 -6.955 -12.900 1.00 0.00 71 ALA A CA 18
ATOM 25572 C C . ALA A 1 71 ? 7.545 -7.938 -13.387 1.00 0.00 71 ALA A C 18
ATOM 25573 O O . ALA A 1 71 ? 7.843 -8.852 -14.155 1.00 0.00 71 ALA A O 18
ATOM 25580 N N . GLN A 1 72 ? 6.311 -7.742 -12.936 1.00 0.00 72 GLN A N 18
ATOM 25581 C CA . GLN A 1 72 ? 5.209 -8.614 -13.326 1.00 0.00 72 GLN A CA 18
ATOM 25582 C C . GLN A 1 72 ? 4.817 -8.377 -14.781 1.00 0.00 72 GLN A C 18
ATOM 25583 O O . GLN A 1 72 ? 4.244 -9.251 -15.430 1.00 0.00 72 GLN A O 18
ATOM 25597 N N . GLY A 1 73 ? 5.130 -7.188 -15.287 1.00 0.00 73 GLY A N 18
ATOM 25598 C CA . GLY A 1 73 ? 4.802 -6.858 -16.662 1.00 0.00 73 GLY A CA 18
ATOM 25599 C C . GLY A 1 73 ? 5.916 -7.217 -17.626 1.00 0.00 73 GLY A C 18
ATOM 25600 O O . GLY A 1 73 ? 5.738 -8.060 -18.507 1.00 0.00 73 GLY A O 18
ATOM 25604 N N . LYS A 1 74 ? 7.068 -6.576 -17.462 1.00 0.00 74 LYS A N 18
ATOM 25605 C CA . LYS A 1 74 ? 8.216 -6.831 -18.324 1.00 0.00 74 LYS A CA 18
ATOM 25606 C C . LYS A 1 74 ? 9.245 -7.703 -17.615 1.00 0.00 74 LYS A C 18
ATOM 25607 O O . LYS A 1 74 ? 9.427 -7.605 -16.402 1.00 0.00 74 LYS A O 18
ATOM 25626 N N . ASP A 1 75 ? 9.918 -8.557 -18.379 1.00 0.00 75 ASP A N 18
ATOM 25627 C CA . ASP A 1 75 ? 10.932 -9.445 -17.825 1.00 0.00 75 ASP A CA 18
ATOM 25628 C C . ASP A 1 75 ? 12.279 -9.225 -18.505 1.00 0.00 75 ASP A C 18
ATOM 25629 O O . ASP A 1 75 ? 12.671 -9.959 -19.413 1.00 0.00 75 ASP A O 18
ATOM 25638 N N . PRO A 1 76 ? 13.006 -8.190 -18.060 1.00 0.00 76 PRO A N 18
ATOM 25639 C CA . PRO A 1 76 ? 14.320 -7.848 -18.612 1.00 0.00 76 PRO A CA 18
ATOM 25640 C C . PRO A 1 76 ? 15.385 -8.878 -18.252 1.00 0.00 76 PRO A C 18
ATOM 25641 O O . PRO A 1 76 ? 16.502 -8.838 -18.768 1.00 0.00 76 PRO A O 18
ATOM 25652 N N . GLY A 1 77 ? 15.033 -9.801 -17.361 1.00 0.00 77 GLY A N 18
ATOM 25653 C CA . GLY A 1 77 ? 15.971 -10.828 -16.948 1.00 0.00 77 GLY A CA 18
ATOM 25654 C C . GLY A 1 77 ? 15.302 -11.947 -16.175 1.00 0.00 77 GLY A C 18
ATOM 25655 O O . GLY A 1 77 ? 14.348 -11.729 -15.426 1.00 0.00 77 GLY A O 18
ATOM 25659 N N . PRO A 1 78 ? 15.804 -13.177 -16.354 1.00 0.00 78 PRO A N 18
ATOM 25660 C CA . PRO A 1 78 ? 15.262 -14.360 -15.676 1.00 0.00 78 PRO A CA 18
ATOM 25661 C C . PRO A 1 78 ? 15.551 -14.353 -14.179 1.00 0.00 78 PRO A C 18
ATOM 25662 O O . PRO A 1 78 ? 16.623 -14.773 -13.742 1.00 0.00 78 PRO A O 18
ATOM 25673 N N . SER A 1 79 ? 14.587 -13.876 -13.397 1.00 0.00 79 SER A N 18
ATOM 25674 C CA . SER A 1 79 ? 14.740 -13.812 -11.948 1.00 0.00 79 SER A CA 18
ATOM 25675 C C . SER A 1 79 ? 13.587 -14.525 -11.248 1.00 0.00 79 SER A C 18
ATOM 25676 O O . SER A 1 79 ? 12.490 -14.635 -11.794 1.00 0.00 79 SER A O 18
ATOM 25684 N N . GLU A 1 80 ? 13.845 -15.006 -10.037 1.00 0.00 80 GLU A N 18
ATOM 25685 C CA . GLU A 1 80 ? 12.829 -15.708 -9.262 1.00 0.00 80 GLU A CA 18
ATOM 25686 C C . GLU A 1 80 ? 11.957 -14.723 -8.488 1.00 0.00 80 GLU A C 18
ATOM 25687 O O . GLU A 1 80 ? 12.388 -13.617 -8.164 1.00 0.00 80 GLU A O 18
ATOM 25699 N N . LYS A 1 81 ? 10.728 -15.135 -8.195 1.00 0.00 81 LYS A N 18
ATOM 25700 C CA . LYS A 1 81 ? 9.794 -14.291 -7.459 1.00 0.00 81 LYS A CA 18
ATOM 25701 C C . LYS A 1 81 ? 9.425 -14.927 -6.122 1.00 0.00 81 LYS A C 18
ATOM 25702 O O . LYS A 1 81 ? 8.402 -15.600 -6.007 1.00 0.00 81 LYS A O 18
ATOM 25721 N N . GLN A 1 82 ? 10.264 -14.705 -5.116 1.00 0.00 82 GLN A N 18
ATOM 25722 C CA . GLN A 1 82 ? 10.025 -15.255 -3.787 1.00 0.00 82 GLN A CA 18
ATOM 25723 C C . GLN A 1 82 ? 10.438 -14.264 -2.704 1.00 0.00 82 GLN A C 18
ATOM 25724 O O . GLN A 1 82 ? 11.557 -13.752 -2.712 1.00 0.00 82 GLN A O 18
ATOM 25738 N N . LYS A 1 83 ? 9.527 -13.999 -1.773 1.00 0.00 83 LYS A N 18
ATOM 25739 C CA . LYS A 1 83 ? 9.797 -13.069 -0.683 1.00 0.00 83 LYS A CA 18
ATOM 25740 C C . LYS A 1 83 ? 8.784 -13.244 0.444 1.00 0.00 83 LYS A C 18
ATOM 25741 O O . LYS A 1 83 ? 7.571 -13.229 0.230 1.00 0.00 83 LYS A O 18
ATOM 25760 N N . PRO A 1 84 ? 9.290 -13.414 1.675 1.00 0.00 84 PRO A N 18
ATOM 25761 C CA . PRO A 1 84 ? 8.445 -13.593 2.860 1.00 0.00 84 PRO A CA 18
ATOM 25762 C C . PRO A 1 84 ? 7.696 -12.319 3.237 1.00 0.00 84 PRO A C 18
ATOM 25763 O O . PRO A 1 84 ? 8.218 -11.213 3.087 1.00 0.00 84 PRO A O 18
ATOM 25774 N N . VAL A 1 85 ? 6.471 -12.481 3.726 1.00 0.00 85 VAL A N 18
ATOM 25775 C CA . VAL A 1 85 ? 5.652 -11.343 4.126 1.00 0.00 85 VAL A CA 18
ATOM 25776 C C . VAL A 1 85 ? 4.963 -11.603 5.462 1.00 0.00 85 VAL A C 18
ATOM 25777 O O . VAL A 1 85 ? 4.207 -12.565 5.605 1.00 0.00 85 VAL A O 18
ATOM 25790 N N . PHE A 1 86 ? 5.230 -10.742 6.437 1.00 0.00 86 PHE A N 18
ATOM 25791 C CA . PHE A 1 86 ? 4.637 -10.879 7.762 1.00 0.00 86 PHE A CA 18
ATOM 25792 C C . PHE A 1 86 ? 3.735 -9.689 8.079 1.00 0.00 86 PHE A C 18
ATOM 25793 O O . PHE A 1 86 ? 3.643 -8.740 7.301 1.00 0.00 86 PHE A O 18
ATOM 25810 N N . THR A 1 87 ? 3.070 -9.750 9.229 1.00 0.00 87 THR A N 18
ATOM 25811 C CA . THR A 1 87 ? 2.174 -8.680 9.650 1.00 0.00 87 THR A CA 18
ATOM 25812 C C . THR A 1 87 ? 1.978 -8.689 11.162 1.00 0.00 87 THR A C 18
ATOM 25813 O O . THR A 1 87 ? 2.105 -9.730 11.807 1.00 0.00 87 THR A O 18
ATOM 25824 N N . SER A 1 88 ? 1.670 -7.523 11.720 1.00 0.00 88 SER A N 18
ATOM 25825 C CA . SER A 1 88 ? 1.461 -7.397 13.159 1.00 0.00 88 SER A CA 18
ATOM 25826 C C . SER A 1 88 ? -0.028 -7.410 13.494 1.00 0.00 88 SER A C 18
ATOM 25827 O O . SER A 1 88 ? -0.471 -8.140 14.379 1.00 0.00 88 SER A O 18
ATOM 25835 N N . GLY A 1 89 ? -0.797 -6.593 12.778 1.00 0.00 89 GLY A N 18
ATOM 25836 C CA . GLY A 1 89 ? -2.226 -6.525 13.014 1.00 0.00 89 GLY A CA 18
ATOM 25837 C C . GLY A 1 89 ? -2.576 -6.612 14.486 1.00 0.00 89 GLY A C 18
ATOM 25838 O O . GLY A 1 89 ? -3.216 -7.561 14.940 1.00 0.00 89 GLY A O 18
ATOM 25842 N N . PRO A 1 90 ? -2.150 -5.602 15.260 1.00 0.00 90 PRO A N 18
ATOM 25843 C CA . PRO A 1 90 ? -2.411 -5.545 16.702 1.00 0.00 90 PRO A CA 18
ATOM 25844 C C . PRO A 1 90 ? -3.881 -5.296 17.017 1.00 0.00 90 PRO A C 18
ATOM 25845 O O . PRO A 1 90 ? -4.301 -4.154 17.205 1.00 0.00 90 PRO A O 18
ATOM 25856 N N . SER A 1 91 ? -4.660 -6.372 17.074 1.00 0.00 91 SER A N 18
ATOM 25857 C CA . SER A 1 91 ? -6.086 -6.270 17.362 1.00 0.00 91 SER A CA 18
ATOM 25858 C C . SER A 1 91 ? -6.334 -6.245 18.868 1.00 0.00 91 SER A C 18
ATOM 25859 O O . SER A 1 91 ? -6.111 -7.238 19.561 1.00 0.00 91 SER A O 18
ATOM 25867 N N . SER A 1 92 ? -6.798 -5.103 19.367 1.00 0.00 92 SER A N 18
ATOM 25868 C CA . SER A 1 92 ? -7.074 -4.947 20.790 1.00 0.00 92 SER A CA 18
ATOM 25869 C C . SER A 1 92 ? -8.297 -5.762 21.199 1.00 0.00 92 SER A C 18
ATOM 25870 O O . SER A 1 92 ? -9.294 -5.809 20.479 1.00 0.00 92 SER A O 18
ATOM 25878 N N . GLY A 1 93 ? -8.211 -6.403 22.361 1.00 0.00 93 GLY A N 18
ATOM 25879 C CA . GLY A 1 93 ? -9.317 -7.208 22.846 1.00 0.00 93 GLY A CA 18
ATOM 25880 C C . GLY A 1 93 ? -8.930 -8.071 24.030 1.00 0.00 93 GLY A C 18
ATOM 25881 O O . GLY A 1 93 ? -9.490 -7.933 25.118 1.00 0.00 93 GLY A O 18
ATOM 25885 N N . GLY A 1 1 ? 12.358 -6.177 -8.299 1.00 0.00 1 GLY A N 19
ATOM 25886 C CA . GLY A 1 1 ? 11.592 -5.568 -9.371 1.00 0.00 1 GLY A CA 19
ATOM 25887 C C . GLY A 1 1 ? 12.319 -4.400 -10.011 1.00 0.00 1 GLY A C 19
ATOM 25888 O O . GLY A 1 1 ? 13.385 -3.996 -9.548 1.00 0.00 1 GLY A O 19
ATOM 25892 N N . SER A 1 2 ? 11.740 -3.859 -11.077 1.00 0.00 2 SER A N 19
ATOM 25893 C CA . SER A 1 2 ? 12.342 -2.735 -11.785 1.00 0.00 2 SER A CA 19
ATOM 25894 C C . SER A 1 2 ? 11.560 -1.450 -11.527 1.00 0.00 2 SER A C 19
ATOM 25895 O O . SER A 1 2 ? 10.334 -1.425 -11.630 1.00 0.00 2 SER A O 19
ATOM 25903 N N . SER A 1 3 ? 12.281 -0.384 -11.193 1.00 0.00 3 SER A N 19
ATOM 25904 C CA . SER A 1 3 ? 11.656 0.904 -10.917 1.00 0.00 3 SER A CA 19
ATOM 25905 C C . SER A 1 3 ? 12.709 2.001 -10.783 1.00 0.00 3 SER A C 19
ATOM 25906 O O . SER A 1 3 ? 13.816 1.759 -10.303 1.00 0.00 3 SER A O 19
ATOM 25914 N N . GLY A 1 4 ? 12.354 3.208 -11.211 1.00 0.00 4 GLY A N 19
ATOM 25915 C CA . GLY A 1 4 ? 13.279 4.324 -11.131 1.00 0.00 4 GLY A CA 19
ATOM 25916 C C . GLY A 1 4 ? 12.845 5.364 -10.116 1.00 0.00 4 GLY A C 19
ATOM 25917 O O . GLY A 1 4 ? 12.000 5.094 -9.264 1.00 0.00 4 GLY A O 19
ATOM 25921 N N . SER A 1 5 ? 13.426 6.556 -10.208 1.00 0.00 5 SER A N 19
ATOM 25922 C CA . SER A 1 5 ? 13.099 7.639 -9.288 1.00 0.00 5 SER A CA 19
ATOM 25923 C C . SER A 1 5 ? 11.681 8.147 -9.528 1.00 0.00 5 SER A C 19
ATOM 25924 O O . SER A 1 5 ? 10.860 8.188 -8.613 1.00 0.00 5 SER A O 19
ATOM 25932 N N . SER A 1 6 ? 11.401 8.533 -10.769 1.00 0.00 6 SER A N 19
ATOM 25933 C CA . SER A 1 6 ? 10.083 9.044 -11.132 1.00 0.00 6 SER A CA 19
ATOM 25934 C C . SER A 1 6 ? 9.203 7.928 -11.684 1.00 0.00 6 SER A C 19
ATOM 25935 O O . SER A 1 6 ? 9.696 6.958 -12.258 1.00 0.00 6 SER A O 19
ATOM 25943 N N . GLY A 1 7 ? 7.893 8.073 -11.505 1.00 0.00 7 GLY A N 19
ATOM 25944 C CA . GLY A 1 7 ? 6.962 7.070 -11.990 1.00 0.00 7 GLY A CA 19
ATOM 25945 C C . GLY A 1 7 ? 5.992 7.626 -13.013 1.00 0.00 7 GLY A C 19
ATOM 25946 O O . GLY A 1 7 ? 5.827 8.841 -13.126 1.00 0.00 7 GLY A O 19
ATOM 25950 N N . MET A 1 8 ? 5.349 6.736 -13.761 1.00 0.00 8 MET A N 19
ATOM 25951 C CA . MET A 1 8 ? 4.391 7.147 -14.781 1.00 0.00 8 MET A CA 19
ATOM 25952 C C . MET A 1 8 ? 3.167 7.801 -14.146 1.00 0.00 8 MET A C 19
ATOM 25953 O O . MET A 1 8 ? 2.774 7.480 -13.025 1.00 0.00 8 MET A O 19
ATOM 25967 N N . PRO A 1 9 ? 2.552 8.741 -14.877 1.00 0.00 9 PRO A N 19
ATOM 25968 C CA . PRO A 1 9 ? 1.365 9.461 -14.405 1.00 0.00 9 PRO A CA 19
ATOM 25969 C C . PRO A 1 9 ? 0.133 8.565 -14.340 1.00 0.00 9 PRO A C 19
ATOM 25970 O O . PRO A 1 9 ? -0.441 8.207 -15.367 1.00 0.00 9 PRO A O 19
ATOM 25981 N N . ASN A 1 10 ? -0.270 8.208 -13.124 1.00 0.00 10 ASN A N 19
ATOM 25982 C CA . ASN A 1 10 ? -1.435 7.354 -12.925 1.00 0.00 10 ASN A CA 19
ATOM 25983 C C . ASN A 1 10 ? -2.722 8.101 -13.262 1.00 0.00 10 ASN A C 19
ATOM 25984 O O . ASN A 1 10 ? -3.097 9.051 -12.574 1.00 0.00 10 ASN A O 19
ATOM 25995 N N . ARG A 1 11 ? -3.393 7.666 -14.323 1.00 0.00 11 ARG A N 19
ATOM 25996 C CA . ARG A 1 11 ? -4.637 8.294 -14.751 1.00 0.00 11 ARG A CA 19
ATOM 25997 C C . ARG A 1 11 ? -5.761 8.001 -13.762 1.00 0.00 11 ARG A C 19
ATOM 25998 O O . ARG A 1 11 ? -6.438 8.914 -13.286 1.00 0.00 11 ARG A O 19
ATOM 26019 N N . LYS A 1 12 ? -5.957 6.724 -13.457 1.00 0.00 12 LYS A N 19
ATOM 26020 C CA . LYS A 1 12 ? -6.999 6.309 -12.524 1.00 0.00 12 LYS A CA 19
ATOM 26021 C C . LYS A 1 12 ? -6.400 5.563 -11.336 1.00 0.00 12 LYS A C 19
ATOM 26022 O O . LYS A 1 12 ? -6.988 4.606 -10.833 1.00 0.00 12 LYS A O 19
ATOM 26041 N N . ALA A 1 13 ? -5.229 6.007 -10.893 1.00 0.00 13 ALA A N 19
ATOM 26042 C CA . ALA A 1 13 ? -4.553 5.383 -9.762 1.00 0.00 13 ALA A CA 19
ATOM 26043 C C . ALA A 1 13 ? -4.735 3.869 -9.781 1.00 0.00 13 ALA A C 19
ATOM 26044 O O . ALA A 1 13 ? -5.161 3.273 -8.791 1.00 0.00 13 ALA A O 19
ATOM 26051 N N . SER A 1 14 ? -4.411 3.253 -10.913 1.00 0.00 14 SER A N 19
ATOM 26052 C CA . SER A 1 14 ? -4.543 1.809 -11.063 1.00 0.00 14 SER A CA 19
ATOM 26053 C C . SER A 1 14 ? -4.213 1.095 -9.755 1.00 0.00 14 SER A C 19
ATOM 26054 O O . SER A 1 14 ? -5.085 0.498 -9.124 1.00 0.00 14 SER A O 19
ATOM 26062 N N . ARG A 1 15 ? -2.947 1.161 -9.356 1.00 0.00 15 ARG A N 19
ATOM 26063 C CA . ARG A 1 15 ? -2.500 0.521 -8.124 1.00 0.00 15 ARG A CA 19
ATOM 26064 C C . ARG A 1 15 ? -1.332 1.284 -7.508 1.00 0.00 15 ARG A C 19
ATOM 26065 O O . ARG A 1 15 ? -0.315 1.516 -8.160 1.00 0.00 15 ARG A O 19
ATOM 26086 N N . ASN A 1 16 ? -1.485 1.673 -6.246 1.00 0.00 16 ASN A N 19
ATOM 26087 C CA . ASN A 1 16 ? -0.444 2.411 -5.541 1.00 0.00 16 ASN A CA 19
ATOM 26088 C C . ASN A 1 16 ? -0.302 1.915 -4.105 1.00 0.00 16 ASN A C 19
ATOM 26089 O O . ASN A 1 16 ? -1.091 1.092 -3.641 1.00 0.00 16 ASN A O 19
ATOM 26100 N N . ALA A 1 17 ? 0.710 2.421 -3.407 1.00 0.00 17 ALA A N 19
ATOM 26101 C CA . ALA A 1 17 ? 0.953 2.033 -2.024 1.00 0.00 17 ALA A CA 19
ATOM 26102 C C . ALA A 1 17 ? -0.357 1.777 -1.286 1.00 0.00 17 ALA A C 19
ATOM 26103 O O . ALA A 1 17 ? -0.504 0.771 -0.592 1.00 0.00 17 ALA A O 19
ATOM 26110 N N . T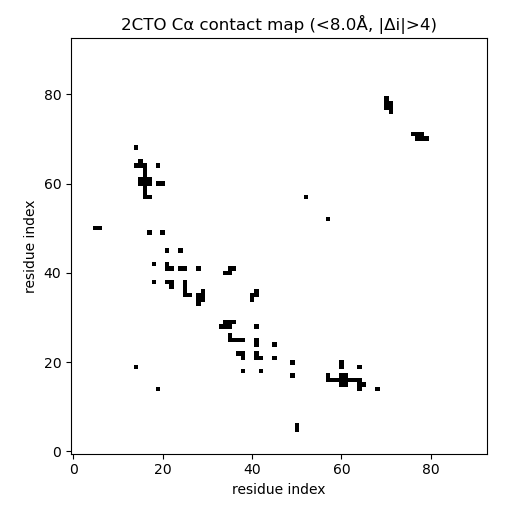YR A 1 18 ? -1.305 2.695 -1.439 1.00 0.00 18 TYR A N 19
ATOM 26111 C CA . TYR A 1 18 ? -2.602 2.570 -0.785 1.00 0.00 18 TYR A CA 19
ATOM 26112 C C . TYR A 1 18 ? -3.275 1.253 -1.156 1.00 0.00 18 TYR A C 19
ATOM 26113 O O . TYR A 1 18 ? -3.776 0.533 -0.291 1.00 0.00 18 TYR A O 19
ATOM 26131 N N . TYR A 1 19 ? -3.282 0.943 -2.448 1.00 0.00 19 TYR A N 19
ATOM 26132 C CA . TYR A 1 19 ? -3.896 -0.287 -2.935 1.00 0.00 19 TYR A CA 19
ATOM 26133 C C . TYR A 1 19 ? -3.298 -1.506 -2.240 1.00 0.00 19 TYR A C 19
ATOM 26134 O O . TYR A 1 19 ? -4.011 -2.444 -1.882 1.00 0.00 19 TYR A O 19
ATOM 26152 N N . PHE A 1 20 ? -1.983 -1.485 -2.051 1.00 0.00 20 PHE A N 19
ATOM 26153 C CA . PHE A 1 20 ? -1.286 -2.588 -1.398 1.00 0.00 20 PHE A CA 19
ATOM 26154 C C . PHE A 1 20 ? -1.617 -2.636 0.090 1.00 0.00 20 PHE A C 19
ATOM 26155 O O . PHE A 1 20 ? -1.683 -3.710 0.690 1.00 0.00 20 PHE A O 19
ATOM 26172 N N . PHE A 1 21 ? -1.825 -1.464 0.682 1.00 0.00 21 PHE A N 19
ATOM 26173 C CA . PHE A 1 21 ? -2.147 -1.370 2.101 1.00 0.00 21 PHE A CA 19
ATOM 26174 C C . PHE A 1 21 ? -3.545 -1.916 2.377 1.00 0.00 21 PHE A C 19
ATOM 26175 O O . PHE A 1 21 ? -3.725 -2.797 3.219 1.00 0.00 21 PHE A O 19
ATOM 26192 N N . VAL A 1 22 ? -4.533 -1.384 1.665 1.00 0.00 22 VAL A N 19
ATOM 26193 C CA . VAL A 1 22 ? -5.916 -1.817 1.832 1.00 0.00 22 VAL A CA 19
ATOM 26194 C C . VAL A 1 22 ? -6.076 -3.291 1.480 1.00 0.00 22 VAL A C 19
ATOM 26195 O O . VAL A 1 22 ? -6.968 -3.967 1.993 1.00 0.00 22 VAL A O 19
ATOM 26208 N N . GLN A 1 23 ? -5.208 -3.783 0.603 1.00 0.00 23 GLN A N 19
ATOM 26209 C CA . GLN A 1 23 ? -5.254 -5.178 0.181 1.00 0.00 23 GLN A CA 19
ATOM 26210 C C . GLN A 1 23 ? -4.741 -6.097 1.285 1.00 0.00 23 GLN A C 19
ATOM 26211 O O . GLN A 1 23 ? -5.283 -7.178 1.507 1.00 0.00 23 GLN A O 19
ATOM 26225 N N . GLU A 1 24 ? -3.692 -5.658 1.974 1.00 0.00 24 GLU A N 19
ATOM 26226 C CA . GLU A 1 24 ? -3.105 -6.444 3.053 1.00 0.00 24 GLU A CA 19
ATOM 26227 C C . GLU A 1 24 ? -3.908 -6.281 4.341 1.00 0.00 24 GLU A C 19
ATOM 26228 O O . GLU A 1 24 ? -3.465 -6.685 5.417 1.00 0.00 24 GLU A O 19
ATOM 26240 N N . LYS A 1 25 ? -5.090 -5.687 4.223 1.00 0.00 25 LYS A N 19
ATOM 26241 C CA . LYS A 1 25 ? -5.957 -5.472 5.376 1.00 0.00 25 LYS A CA 19
ATOM 26242 C C . LYS A 1 25 ? -7.323 -6.114 5.159 1.00 0.00 25 LYS A C 19
ATOM 26243 O O . LYS A 1 25 ? -8.014 -6.466 6.116 1.00 0.00 25 LYS A O 19
ATOM 26262 N N . ILE A 1 26 ? -7.705 -6.268 3.895 1.00 0.00 26 ILE A N 19
ATOM 26263 C CA . ILE A 1 26 ? -8.987 -6.871 3.553 1.00 0.00 26 ILE A CA 19
ATOM 26264 C C . ILE A 1 26 ? -9.333 -8.007 4.511 1.00 0.00 26 ILE A C 19
ATOM 26265 O O . ILE A 1 26 ? -10.365 -7.993 5.181 1.00 0.00 26 ILE A O 19
ATOM 26281 N N . PRO A 1 27 ? -8.449 -9.014 4.578 1.00 0.00 27 PRO A N 19
ATOM 26282 C CA . PRO A 1 27 ? -8.639 -10.175 5.453 1.00 0.00 27 PRO A CA 19
ATOM 26283 C C . PRO A 1 27 ? -8.494 -9.819 6.929 1.00 0.00 27 PRO A C 19
ATOM 26284 O O . PRO A 1 27 ? -9.012 -10.519 7.798 1.00 0.00 27 PRO A O 19
ATOM 26295 N N . GLU A 1 28 ? -7.787 -8.727 7.203 1.00 0.00 28 GLU A N 19
ATOM 26296 C CA . GLU A 1 28 ? -7.575 -8.280 8.575 1.00 0.00 28 GLU A CA 19
ATOM 26297 C C . GLU A 1 28 ? -8.866 -7.726 9.172 1.00 0.00 28 GLU A C 19
ATOM 26298 O O . GLU A 1 28 ? -9.174 -7.963 10.340 1.00 0.00 28 GLU A O 19
ATOM 26310 N N . LEU A 1 29 ? -9.615 -6.985 8.362 1.00 0.00 29 LEU A N 19
ATOM 26311 C CA . LEU A 1 29 ? -10.872 -6.396 8.808 1.00 0.00 29 LEU A CA 19
ATOM 26312 C C . LEU A 1 29 ? -11.970 -7.451 8.889 1.00 0.00 29 LEU A C 19
ATOM 26313 O O . LEU A 1 29 ? -12.746 -7.482 9.845 1.00 0.00 29 LEU A O 19
ATOM 26329 N N . ARG A 1 30 ? -12.028 -8.315 7.882 1.00 0.00 30 ARG A N 19
ATOM 26330 C CA . ARG A 1 30 ? -13.030 -9.373 7.839 1.00 0.00 30 ARG A CA 19
ATOM 26331 C C . ARG A 1 30 ? -13.147 -10.066 9.194 1.00 0.00 30 ARG A C 19
ATOM 26332 O O . ARG A 1 30 ? -14.247 -10.376 9.651 1.00 0.00 30 ARG A O 19
ATOM 26353 N N . ARG A 1 31 ? -12.006 -10.306 9.830 1.00 0.00 31 ARG A N 19
ATOM 26354 C CA . ARG A 1 31 ? -11.980 -10.964 11.131 1.00 0.00 31 ARG A CA 19
ATOM 26355 C C . ARG A 1 31 ? -12.474 -10.023 12.226 1.00 0.00 31 ARG A C 19
ATOM 26356 O O . ARG A 1 31 ? -13.238 -10.424 13.104 1.00 0.00 31 ARG A O 19
ATOM 26377 N N . ARG A 1 32 ? -12.031 -8.771 12.167 1.00 0.00 32 ARG A N 19
ATOM 26378 C CA . ARG A 1 32 ? -12.427 -7.774 13.154 1.00 0.00 32 ARG A CA 19
ATOM 26379 C C . ARG A 1 32 ? -13.946 -7.709 13.283 1.00 0.00 32 ARG A C 19
ATOM 26380 O O . ARG A 1 32 ? -14.483 -7.627 14.386 1.00 0.00 32 ARG A O 19
ATOM 26401 N N . GLY A 1 33 ? -14.633 -7.746 12.145 1.00 0.00 33 GLY A N 19
ATOM 26402 C CA . GLY A 1 33 ? -16.083 -7.689 12.152 1.00 0.00 33 GLY A CA 19
ATOM 26403 C C . GLY A 1 33 ? -16.623 -6.544 11.320 1.00 0.00 33 GLY A C 19
ATOM 26404 O O . GLY A 1 33 ? -17.516 -5.815 11.757 1.00 0.00 33 GLY A O 19
ATOM 26408 N N . LEU A 1 34 ? -16.082 -6.381 10.117 1.00 0.00 34 LEU A N 19
ATOM 26409 C CA . LEU A 1 34 ? -16.513 -5.314 9.222 1.00 0.00 34 LEU A CA 19
ATOM 26410 C C . LEU A 1 34 ? -16.849 -5.865 7.840 1.00 0.00 34 LEU A C 19
ATOM 26411 O O . LEU A 1 34 ? -16.205 -6.786 7.339 1.00 0.00 34 LEU A O 19
ATOM 26427 N N . PRO A 1 35 ? -17.883 -5.289 7.208 1.00 0.00 35 PRO A N 19
ATOM 26428 C CA . PRO A 1 35 ? -18.327 -5.705 5.875 1.00 0.00 35 PRO A CA 19
ATOM 26429 C C . PRO A 1 35 ? -17.326 -5.330 4.788 1.00 0.00 35 PRO A C 19
ATOM 26430 O O . PRO A 1 35 ? -17.443 -4.278 4.158 1.00 0.00 35 PRO A O 19
ATOM 26441 N N . VAL A 1 36 ? -16.342 -6.197 4.570 1.00 0.00 36 VAL A N 19
ATOM 26442 C CA . VAL A 1 36 ? -15.321 -5.958 3.558 1.00 0.00 36 VAL A CA 19
ATOM 26443 C C . VAL A 1 36 ? -15.168 -7.162 2.636 1.00 0.00 36 VAL A C 19
ATOM 26444 O O . VAL A 1 36 ? -14.615 -8.190 3.029 1.00 0.00 36 VAL A O 19
ATOM 26457 N N . ALA A 1 37 ? -15.660 -7.029 1.410 1.00 0.00 37 ALA A N 19
ATOM 26458 C CA . ALA A 1 37 ? -15.575 -8.106 0.431 1.00 0.00 37 ALA A CA 19
ATOM 26459 C C . ALA A 1 37 ? -14.404 -7.891 -0.521 1.00 0.00 37 ALA A C 19
ATOM 26460 O O . ALA A 1 37 ? -13.793 -8.850 -0.994 1.00 0.00 37 ALA A O 19
ATOM 26467 N N . ARG A 1 38 ? -14.098 -6.629 -0.800 1.00 0.00 38 ARG A N 19
ATOM 26468 C CA . ARG A 1 38 ? -13.000 -6.288 -1.698 1.00 0.00 38 ARG A CA 19
ATOM 26469 C C . ARG A 1 38 ? -12.308 -5.005 -1.249 1.00 0.00 38 ARG A C 19
ATOM 26470 O O . ARG A 1 38 ? -12.744 -4.349 -0.303 1.00 0.00 38 ARG A O 19
ATOM 26491 N N . VAL A 1 39 ? -11.225 -4.651 -1.935 1.00 0.00 39 VAL A N 19
ATOM 26492 C CA . VAL A 1 39 ? -10.472 -3.447 -1.607 1.00 0.00 39 VAL A CA 19
ATOM 26493 C C . VAL A 1 39 ? -11.392 -2.234 -1.512 1.00 0.00 39 VAL A C 19
ATOM 26494 O O . VAL A 1 39 ? -11.403 -1.530 -0.502 1.00 0.00 39 VAL A O 19
ATOM 26507 N N . ALA A 1 40 ? -12.160 -1.996 -2.570 1.00 0.00 40 ALA A N 19
ATOM 26508 C CA . ALA A 1 40 ? -13.084 -0.870 -2.604 1.00 0.00 40 ALA A CA 19
ATOM 26509 C C . ALA A 1 40 ? -13.868 -0.762 -1.300 1.00 0.00 40 ALA A C 19
ATOM 26510 O O . ALA A 1 40 ? -14.193 0.336 -0.849 1.00 0.00 40 ALA A O 19
ATOM 26517 N N . ASP A 1 41 ? -14.168 -1.908 -0.699 1.00 0.00 41 ASP A N 19
ATOM 26518 C CA . ASP A 1 41 ? -14.914 -1.943 0.553 1.00 0.00 41 ASP A CA 19
ATOM 26519 C C . ASP A 1 41 ? -14.021 -1.555 1.727 1.00 0.00 41 ASP A C 19
ATOM 26520 O O . ASP A 1 41 ? -14.447 -0.845 2.637 1.00 0.00 41 ASP A O 19
ATOM 26529 N N . ALA A 1 42 ? -12.778 -2.027 1.701 1.00 0.00 42 ALA A N 19
ATOM 26530 C CA . ALA A 1 42 ? -11.825 -1.729 2.763 1.00 0.00 42 ALA A CA 19
ATOM 26531 C C . ALA A 1 42 ? -11.167 -0.371 2.544 1.00 0.00 42 ALA A C 19
ATOM 26532 O O . ALA A 1 42 ? -10.430 0.117 3.402 1.00 0.00 42 ALA A O 19
ATOM 26539 N N . ILE A 1 43 ? -11.436 0.232 1.392 1.00 0.00 43 ILE A N 19
ATOM 26540 C CA . ILE A 1 43 ? -10.870 1.534 1.061 1.00 0.00 43 ILE A CA 19
ATOM 26541 C C . ILE A 1 43 ? -11.131 2.546 2.173 1.00 0.00 43 ILE A C 19
ATOM 26542 O O . ILE A 1 43 ? -10.210 3.121 2.752 1.00 0.00 43 ILE A O 19
ATOM 26558 N N . PRO A 1 44 ? -12.418 2.768 2.480 1.00 0.00 44 PRO A N 19
ATOM 26559 C CA . PRO A 1 44 ? -12.832 3.708 3.525 1.00 0.00 44 PRO A CA 19
ATOM 26560 C C . PRO A 1 44 ? -12.482 3.211 4.923 1.00 0.00 44 PRO A C 19
ATOM 26561 O O . PRO A 1 44 ? -12.070 3.988 5.785 1.00 0.00 44 PRO A O 19
ATOM 26572 N N . TYR A 1 45 ? -12.649 1.912 5.143 1.00 0.00 45 TYR A N 19
ATOM 26573 C CA . TYR A 1 45 ? -12.353 1.311 6.438 1.00 0.00 45 TYR A CA 19
ATOM 26574 C C . TYR A 1 45 ? -10.852 1.318 6.711 1.00 0.00 45 TYR A C 19
ATOM 26575 O O . TYR A 1 45 ? -10.403 0.904 7.781 1.00 0.00 45 TYR A O 19
ATOM 26593 N N . CYS A 1 46 ? -10.082 1.789 5.737 1.00 0.00 46 CYS A N 19
ATOM 26594 C CA . CYS A 1 46 ? -8.632 1.851 5.871 1.00 0.00 46 CYS A CA 19
ATOM 26595 C C . CYS A 1 46 ? -8.142 3.294 5.828 1.00 0.00 46 CYS A C 19
ATOM 26596 O O . CYS A 1 46 ? -7.203 3.663 6.533 1.00 0.00 46 CYS A O 19
ATOM 26604 N N . SER A 1 47 ? -8.784 4.107 4.995 1.00 0.00 47 SER A N 19
ATOM 26605 C CA . SER A 1 47 ? -8.411 5.510 4.856 1.00 0.00 47 SER A CA 19
ATOM 26606 C C . SER A 1 47 ? -7.980 6.093 6.199 1.00 0.00 47 SER A C 19
ATOM 26607 O O . SER A 1 47 ? -7.136 6.986 6.257 1.00 0.00 47 SER A O 19
ATOM 26615 N N . SER A 1 48 ? -8.566 5.580 7.275 1.00 0.00 48 SER A N 19
ATOM 26616 C CA . SER A 1 48 ? -8.248 6.051 8.617 1.00 0.00 48 SER A CA 19
ATOM 26617 C C . SER A 1 48 ? -6.875 5.552 9.057 1.00 0.00 48 SER A C 19
ATOM 26618 O O . SER A 1 48 ? -5.985 6.343 9.370 1.00 0.00 48 SER A O 19
ATOM 26626 N N . ASP A 1 49 ? -6.710 4.234 9.076 1.00 0.00 49 ASP A N 19
ATOM 26627 C CA . ASP A 1 49 ? -5.446 3.627 9.476 1.00 0.00 49 ASP A CA 19
ATOM 26628 C C . ASP A 1 49 ? -4.307 4.103 8.578 1.00 0.00 49 ASP A C 19
ATOM 26629 O O . ASP A 1 49 ? -3.212 4.402 9.054 1.00 0.00 49 ASP A O 19
ATOM 26638 N N . TRP A 1 50 ? -4.574 4.168 7.278 1.00 0.00 50 TRP A N 19
ATOM 26639 C CA . TRP A 1 50 ? -3.571 4.607 6.314 1.00 0.00 50 TRP A CA 19
ATOM 26640 C C . TRP A 1 50 ? -2.980 5.953 6.717 1.00 0.00 50 TRP A C 19
ATOM 26641 O O . TRP A 1 50 ? -1.791 6.203 6.524 1.00 0.00 50 TRP A O 19
ATOM 26662 N N . ALA A 1 51 ? -3.819 6.819 7.279 1.00 0.00 51 ALA A N 19
ATOM 26663 C CA . ALA A 1 51 ? -3.378 8.139 7.711 1.00 0.00 51 ALA A CA 19
ATOM 26664 C C . ALA A 1 51 ? -2.367 8.036 8.847 1.00 0.00 51 ALA A C 19
ATOM 26665 O O . ALA A 1 51 ? -1.551 8.936 9.050 1.00 0.00 51 ALA A O 19
ATOM 26672 N N . LEU A 1 52 ? -2.427 6.935 9.589 1.00 0.00 52 LEU A N 19
ATOM 26673 C CA . LEU A 1 52 ? -1.516 6.714 10.706 1.00 0.00 52 LEU A CA 19
ATOM 26674 C C . LEU A 1 52 ? -0.110 6.396 10.209 1.00 0.00 52 LEU A C 19
ATOM 26675 O O . LEU A 1 52 ? 0.881 6.743 10.852 1.00 0.00 52 LEU A O 19
ATOM 26691 N N . LEU A 1 53 ? -0.031 5.736 9.059 1.00 0.00 53 LEU A N 19
ATOM 26692 C CA . LEU A 1 53 ? 1.255 5.373 8.472 1.00 0.00 53 LEU A CA 19
ATOM 26693 C C . LEU A 1 53 ? 2.175 6.586 8.383 1.00 0.00 53 LEU A C 19
ATOM 26694 O O . LEU A 1 53 ? 1.715 7.728 8.391 1.00 0.00 53 LEU A O 19
ATOM 26710 N N . ARG A 1 54 ? 3.476 6.331 8.295 1.00 0.00 54 ARG A N 19
ATOM 26711 C CA . ARG A 1 54 ? 4.461 7.401 8.203 1.00 0.00 54 ARG A CA 19
ATOM 26712 C C . ARG A 1 54 ? 5.004 7.520 6.782 1.00 0.00 54 ARG A C 19
ATOM 26713 O O . ARG A 1 54 ? 5.101 6.527 6.060 1.00 0.00 54 ARG A O 19
ATOM 26734 N N . GLU A 1 55 ? 5.356 8.739 6.388 1.00 0.00 55 GLU A N 19
ATOM 26735 C CA . GLU A 1 55 ? 5.887 8.987 5.053 1.00 0.00 55 GLU A CA 19
ATOM 26736 C C . GLU A 1 55 ? 6.768 7.827 4.594 1.00 0.00 55 GLU A C 19
ATOM 26737 O O . GLU A 1 55 ? 6.647 7.351 3.466 1.00 0.00 55 GLU A O 19
ATOM 26749 N N . GLU A 1 56 ? 7.654 7.379 5.479 1.00 0.00 56 GLU A N 19
ATOM 26750 C CA . GLU A 1 56 ? 8.555 6.276 5.165 1.00 0.00 56 GLU A CA 19
ATOM 26751 C C . GLU A 1 56 ? 7.772 5.043 4.723 1.00 0.00 56 GLU A C 19
ATOM 26752 O O . GLU A 1 56 ? 8.018 4.490 3.651 1.00 0.00 56 GLU A O 19
ATOM 26764 N N . GLU A 1 57 ? 6.829 4.618 5.558 1.00 0.00 57 GLU A N 19
ATOM 26765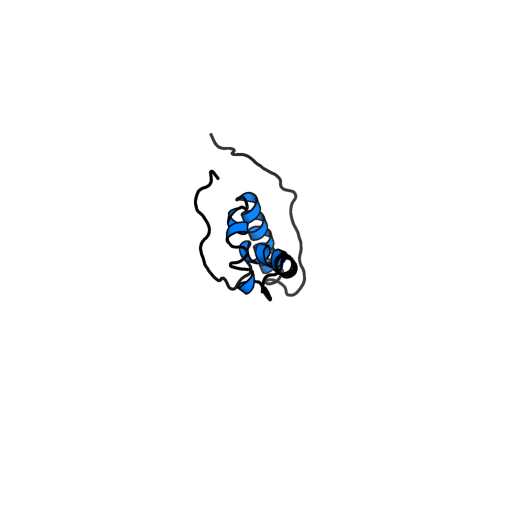 C CA . GLU A 1 57 ? 6.012 3.449 5.253 1.00 0.00 57 GLU A CA 19
ATOM 26766 C C . GLU A 1 57 ? 5.314 3.608 3.905 1.00 0.00 57 GLU A C 19
ATOM 26767 O O . GLU A 1 57 ? 5.411 2.741 3.037 1.00 0.00 57 GLU A O 19
ATOM 26779 N N . LYS A 1 58 ? 4.610 4.722 3.738 1.00 0.00 58 LYS A N 19
ATOM 26780 C CA . LYS A 1 58 ? 3.897 4.999 2.498 1.00 0.00 58 LYS A CA 19
ATOM 26781 C C . LYS A 1 58 ? 4.803 4.786 1.289 1.00 0.00 58 LYS A C 19
ATOM 26782 O O . LYS A 1 58 ? 4.425 4.117 0.329 1.00 0.00 58 LYS A O 19
ATOM 26801 N N . GLU A 1 59 ? 6.002 5.358 1.346 1.00 0.00 59 GLU A N 19
ATOM 26802 C CA . GLU A 1 59 ? 6.962 5.230 0.256 1.00 0.00 59 GLU A CA 19
ATOM 26803 C C . GLU A 1 59 ? 7.292 3.764 -0.008 1.00 0.00 59 GLU A C 19
ATOM 26804 O O . GLU A 1 59 ? 7.236 3.298 -1.147 1.00 0.00 59 GLU A O 19
ATOM 26816 N N . LYS A 1 60 ? 7.638 3.041 1.053 1.00 0.00 60 LYS A N 19
ATOM 26817 C CA . LYS A 1 60 ? 7.978 1.627 0.937 1.00 0.00 60 LYS A CA 19
ATOM 26818 C C . LYS A 1 60 ? 6.903 0.871 0.164 1.00 0.00 60 LYS A C 19
ATOM 26819 O O . LYS A 1 60 ? 7.201 0.157 -0.794 1.00 0.00 60 LYS A O 19
ATOM 26838 N N . TYR A 1 61 ? 5.653 1.034 0.584 1.00 0.00 61 TYR A N 19
ATOM 26839 C CA . TYR A 1 61 ? 4.534 0.365 -0.070 1.00 0.00 61 TYR A CA 19
ATOM 26840 C C . TYR A 1 61 ? 4.461 0.741 -1.547 1.00 0.00 61 TYR A C 19
ATOM 26841 O O . TYR A 1 61 ? 4.312 -0.121 -2.412 1.00 0.00 61 TYR A O 19
ATOM 26859 N N . ALA A 1 62 ? 4.569 2.037 -1.826 1.00 0.00 62 ALA A N 19
ATOM 26860 C CA . ALA A 1 62 ? 4.519 2.529 -3.198 1.00 0.00 62 ALA A CA 19
ATOM 26861 C C . ALA A 1 62 ? 5.644 1.932 -4.037 1.00 0.00 62 ALA A C 19
ATOM 26862 O O . ALA A 1 62 ? 5.432 1.540 -5.184 1.00 0.00 62 ALA A O 19
ATOM 26869 N N . GLU A 1 63 ? 6.838 1.866 -3.457 1.00 0.00 63 GLU A N 19
ATOM 26870 C CA . GLU A 1 63 ? 7.995 1.318 -4.153 1.00 0.00 63 GLU A CA 19
ATOM 26871 C C . GLU A 1 63 ? 7.753 -0.136 -4.551 1.00 0.00 63 GLU A C 19
ATOM 26872 O O . GLU A 1 63 ? 7.856 -0.494 -5.724 1.00 0.00 63 GLU A O 19
ATOM 26884 N N . MET A 1 64 ? 7.432 -0.966 -3.566 1.00 0.00 64 MET A N 19
ATOM 26885 C CA . MET A 1 64 ? 7.174 -2.380 -3.813 1.00 0.00 64 MET A CA 19
ATOM 26886 C C . MET A 1 64 ? 6.070 -2.559 -4.851 1.00 0.00 64 MET A C 19
ATOM 26887 O O . MET A 1 64 ? 6.071 -3.526 -5.611 1.00 0.00 64 MET A O 19
ATOM 26901 N N . ALA A 1 65 ? 5.131 -1.620 -4.877 1.00 0.00 65 ALA A N 19
ATOM 26902 C CA . ALA A 1 65 ? 4.024 -1.672 -5.823 1.00 0.00 65 ALA A CA 19
ATOM 26903 C C . ALA A 1 65 ? 4.509 -1.443 -7.250 1.00 0.00 65 ALA A C 19
ATOM 26904 O O . ALA A 1 65 ? 4.287 -2.273 -8.132 1.00 0.00 65 ALA A O 19
ATOM 26911 N N . ARG A 1 66 ? 5.171 -0.312 -7.470 1.00 0.00 66 ARG A N 19
ATOM 26912 C CA . ARG A 1 66 ? 5.685 0.028 -8.790 1.00 0.00 66 ARG A CA 19
ATOM 26913 C C . ARG A 1 66 ? 6.577 -1.086 -9.330 1.00 0.00 66 ARG A C 19
ATOM 26914 O O . ARG A 1 66 ? 6.360 -1.588 -10.433 1.00 0.00 66 ARG A O 19
ATOM 26935 N N . GLU A 1 67 ? 7.579 -1.468 -8.544 1.00 0.00 67 GLU A N 19
ATOM 26936 C CA . GLU A 1 67 ? 8.503 -2.523 -8.944 1.00 0.00 67 GLU A CA 19
ATOM 26937 C C . GLU A 1 67 ? 7.753 -3.816 -9.250 1.00 0.00 67 GLU A C 19
ATOM 26938 O O . GLU A 1 67 ? 8.066 -4.514 -10.214 1.00 0.00 67 GLU A O 19
ATOM 26950 N N . TRP A 1 68 ? 6.764 -4.130 -8.421 1.00 0.00 68 TRP A N 19
ATOM 26951 C CA . TRP A 1 68 ? 5.970 -5.340 -8.601 1.00 0.00 68 TRP A CA 19
ATOM 26952 C C . TRP A 1 68 ? 5.320 -5.364 -9.981 1.00 0.00 68 TRP A C 19
ATOM 26953 O O . TRP A 1 68 ? 5.515 -6.303 -10.751 1.00 0.00 68 TRP A O 19
ATOM 26974 N N . ARG A 1 69 ? 4.549 -4.325 -10.284 1.00 0.00 69 ARG A N 19
ATOM 26975 C CA . ARG A 1 69 ? 3.870 -4.229 -11.571 1.00 0.00 69 ARG A CA 19
ATOM 26976 C C . ARG A 1 69 ? 4.869 -4.313 -12.721 1.00 0.00 69 ARG A C 19
ATOM 26977 O O . ARG A 1 69 ? 4.632 -5.002 -13.713 1.00 0.00 69 ARG A O 19
ATOM 26998 N N . ALA A 1 70 ? 5.987 -3.608 -12.579 1.00 0.00 70 ALA A N 19
ATOM 26999 C CA . ALA A 1 70 ? 7.022 -3.603 -13.605 1.00 0.00 70 ALA A CA 19
ATOM 27000 C C . ALA A 1 70 ? 7.471 -5.022 -13.937 1.00 0.00 70 ALA A C 19
ATOM 27001 O O . ALA A 1 70 ? 7.558 -5.399 -15.107 1.00 0.00 70 ALA A O 19
ATOM 27008 N N . ALA A 1 71 ? 7.756 -5.806 -12.902 1.00 0.00 71 ALA A N 19
ATOM 27009 C CA . ALA A 1 71 ? 8.194 -7.184 -13.086 1.00 0.00 71 ALA A CA 19
ATOM 27010 C C . ALA A 1 71 ? 7.027 -8.084 -13.475 1.00 0.00 71 ALA A C 19
ATOM 27011 O O . ALA A 1 71 ? 7.208 -9.088 -14.164 1.00 0.00 71 ALA A O 19
ATOM 27018 N N . GLN A 1 72 ? 5.829 -7.720 -13.029 1.00 0.00 72 GLN A N 19
ATOM 27019 C CA . GLN A 1 72 ? 4.633 -8.497 -13.330 1.00 0.00 72 GLN A CA 19
ATOM 27020 C C . GLN A 1 72 ? 4.319 -8.458 -14.822 1.00 0.00 72 GLN A C 19
ATOM 27021 O O . GLN A 1 72 ? 3.704 -9.375 -15.361 1.00 0.00 72 GLN A O 19
ATOM 27035 N N . GLY A 1 73 ? 4.746 -7.386 -15.483 1.00 0.00 73 GLY A N 19
ATOM 27036 C CA . GLY A 1 73 ? 4.501 -7.246 -16.906 1.00 0.00 73 GLY A CA 19
ATOM 27037 C C . GLY A 1 73 ? 4.343 -5.799 -17.329 1.00 0.00 73 GLY A C 19
ATOM 27038 O O . GLY A 1 73 ? 3.330 -5.423 -17.919 1.00 0.00 73 GLY A O 19
ATOM 27042 N N . LYS A 1 74 ? 5.347 -4.983 -17.024 1.00 0.00 74 LYS A N 19
ATOM 27043 C CA . LYS A 1 74 ? 5.315 -3.568 -17.374 1.00 0.00 74 LYS A CA 19
ATOM 27044 C C . LYS A 1 74 ? 6.725 -3.032 -17.599 1.00 0.00 74 LYS A C 19
ATOM 27045 O O . LYS A 1 74 ? 7.650 -3.357 -16.854 1.00 0.00 74 LYS A O 19
ATOM 27064 N N . ASP A 1 75 ? 6.883 -2.209 -18.631 1.00 0.00 75 ASP A N 19
ATOM 27065 C CA . ASP A 1 75 ? 8.181 -1.627 -18.952 1.00 0.00 75 ASP A CA 19
ATOM 27066 C C . ASP A 1 75 ? 8.163 -0.115 -18.749 1.00 0.00 75 ASP A C 19
ATOM 27067 O O . ASP A 1 75 ? 7.722 0.647 -19.610 1.00 0.00 75 ASP A O 19
ATOM 27076 N N . PRO A 1 76 ? 8.651 0.332 -17.583 1.00 0.00 76 PRO A N 19
ATOM 27077 C CA . PRO A 1 76 ? 8.702 1.757 -17.239 1.00 0.00 76 PRO A CA 19
ATOM 27078 C C . PRO A 1 76 ? 9.727 2.517 -18.072 1.00 0.00 76 PRO A C 19
ATOM 27079 O O . PRO A 1 76 ? 9.757 3.748 -18.066 1.00 0.00 76 PRO A O 19
ATOM 27090 N N . GLY A 1 77 ? 10.567 1.778 -18.791 1.00 0.00 77 GLY A N 19
ATOM 27091 C CA . GLY A 1 77 ? 11.582 2.401 -19.620 1.00 0.00 77 GLY A CA 19
ATOM 27092 C C . GLY A 1 77 ? 12.983 1.946 -19.261 1.00 0.00 77 GLY A C 19
ATOM 27093 O O . GLY A 1 77 ? 13.188 0.852 -18.737 1.00 0.00 77 GLY A O 19
ATOM 27097 N N . PRO A 1 78 ? 13.977 2.799 -19.549 1.00 0.00 78 PRO A N 19
ATOM 27098 C CA . PRO A 1 78 ? 15.384 2.501 -19.263 1.00 0.00 78 PRO A CA 19
ATOM 27099 C C . PRO A 1 78 ? 15.684 2.501 -17.767 1.00 0.00 78 PRO A C 19
ATOM 27100 O O . PRO A 1 78 ? 16.637 1.867 -17.316 1.00 0.00 78 PRO A O 19
ATOM 27111 N N . SER A 1 79 ? 14.864 3.215 -17.004 1.00 0.00 79 SER A N 19
ATOM 27112 C CA . SER A 1 79 ? 15.043 3.300 -15.560 1.00 0.00 79 SER A CA 19
ATOM 27113 C C . SER A 1 79 ? 15.050 1.910 -14.930 1.00 0.00 79 SER A C 19
ATOM 27114 O O . SER A 1 79 ? 14.154 1.103 -15.177 1.00 0.00 79 SER A O 19
ATOM 27122 N N . GLU A 1 80 ? 16.065 1.641 -14.116 1.00 0.00 80 GLU A N 19
ATOM 27123 C CA . GLU A 1 80 ? 16.189 0.349 -13.452 1.00 0.00 80 GLU A CA 19
ATOM 27124 C C . GLU A 1 80 ? 16.761 0.511 -12.046 1.00 0.00 80 GLU A C 19
ATOM 27125 O O . GLU A 1 80 ? 17.424 1.504 -11.745 1.00 0.00 80 GLU A O 19
ATOM 27137 N N . LYS A 1 81 ? 16.498 -0.470 -11.190 1.00 0.00 81 LYS A N 19
ATOM 27138 C CA . LYS A 1 81 ? 16.987 -0.437 -9.816 1.00 0.00 81 LYS A CA 19
ATOM 27139 C C . LYS A 1 81 ? 16.689 -1.752 -9.102 1.00 0.00 81 LYS A C 19
ATOM 27140 O O . LYS A 1 81 ? 15.538 -2.186 -9.038 1.00 0.00 81 LYS A O 19
ATOM 27159 N N . GLN A 1 82 ? 17.731 -2.379 -8.566 1.00 0.00 82 GLN A N 19
ATOM 27160 C CA . GLN A 1 82 ? 17.578 -3.643 -7.855 1.00 0.00 82 GLN A CA 19
ATOM 27161 C C . GLN A 1 82 ? 17.037 -3.415 -6.448 1.00 0.00 82 GLN A C 19
ATOM 27162 O O . GLN A 1 82 ? 17.797 -3.345 -5.482 1.00 0.00 82 GLN A O 19
ATOM 27176 N N . LYS A 1 83 ? 15.717 -3.300 -6.339 1.00 0.00 83 LYS A N 19
ATOM 27177 C CA . LYS A 1 83 ? 15.073 -3.081 -5.050 1.00 0.00 83 LYS A CA 19
ATOM 27178 C C . LYS A 1 83 ? 14.035 -4.162 -4.769 1.00 0.00 83 LYS A C 19
ATOM 27179 O O . LYS A 1 83 ? 12.838 -3.984 -5.001 1.00 0.00 83 LYS A O 19
ATOM 27198 N N . PRO A 1 84 ? 14.500 -5.311 -4.257 1.00 0.00 84 PRO A N 19
ATOM 27199 C CA . PRO A 1 84 ? 13.628 -6.443 -3.932 1.00 0.00 84 PRO A CA 19
ATOM 27200 C C . PRO A 1 84 ? 12.731 -6.159 -2.732 1.00 0.00 84 PRO A C 19
ATOM 27201 O O . PRO A 1 84 ? 12.773 -5.071 -2.158 1.00 0.00 84 PRO A O 19
ATOM 27212 N N . VAL A 1 85 ? 11.919 -7.144 -2.359 1.00 0.00 85 VAL A N 19
ATOM 27213 C CA . VAL A 1 85 ? 11.012 -6.999 -1.227 1.00 0.00 85 VAL A CA 19
ATOM 27214 C C . VAL A 1 85 ? 10.679 -8.353 -0.613 1.00 0.00 85 VAL A C 19
ATOM 27215 O O . VAL A 1 85 ? 10.578 -9.358 -1.318 1.00 0.00 85 VAL A O 19
ATOM 27228 N N . PHE A 1 86 ? 10.508 -8.374 0.704 1.00 0.00 86 PHE A N 19
ATOM 27229 C CA . PHE A 1 86 ? 10.185 -9.607 1.414 1.00 0.00 86 PHE A CA 19
ATOM 27230 C C . PHE A 1 86 ? 8.716 -9.629 1.827 1.00 0.00 86 PHE A C 19
ATOM 27231 O O . PHE A 1 86 ? 8.012 -8.625 1.712 1.00 0.00 86 PHE A O 19
ATOM 27248 N N . THR A 1 87 ? 8.260 -10.780 2.309 1.00 0.00 87 THR A N 19
ATOM 27249 C CA . THR A 1 87 ? 6.876 -10.935 2.738 1.00 0.00 87 THR A CA 19
ATOM 27250 C C . THR A 1 87 ? 5.932 -10.137 1.847 1.00 0.00 87 THR A C 19
ATOM 27251 O O . THR A 1 87 ? 5.088 -9.386 2.336 1.00 0.00 87 THR A O 19
ATOM 27262 N N . SER A 1 88 ? 6.080 -10.302 0.536 1.00 0.00 88 SER A N 19
ATOM 27263 C CA . SER A 1 88 ? 5.241 -9.594 -0.423 1.00 0.00 88 SER A CA 19
ATOM 27264 C C . SER A 1 88 ? 4.252 -10.546 -1.088 1.00 0.00 88 SER A C 19
ATOM 27265 O O . SER A 1 88 ? 4.606 -11.661 -1.467 1.00 0.00 88 SER A O 19
ATOM 27273 N N . GLY A 1 89 ? 3.009 -10.097 -1.226 1.00 0.00 89 GLY A N 19
ATOM 27274 C CA . GLY A 1 89 ? 1.986 -10.920 -1.845 1.00 0.00 89 GLY A CA 19
ATOM 27275 C C . GLY A 1 89 ? 0.844 -11.234 -0.899 1.00 0.00 89 GLY A C 19
ATOM 27276 O O . GLY A 1 89 ? 0.806 -12.289 -0.265 1.00 0.00 89 GLY A O 19
ATOM 27280 N N . PRO A 1 90 ? -0.115 -10.303 -0.793 1.00 0.00 90 PRO A N 19
ATOM 27281 C CA . PRO A 1 90 ? -1.281 -10.462 0.081 1.00 0.00 90 PRO A CA 19
ATOM 27282 C C . PRO A 1 90 ? -2.241 -11.534 -0.424 1.00 0.00 90 PRO A C 19
ATOM 27283 O O . PRO A 1 90 ? -2.311 -11.803 -1.623 1.00 0.00 90 PRO A O 19
ATOM 27294 N N . SER A 1 91 ? -2.981 -12.142 0.498 1.00 0.00 91 SER A N 19
ATOM 27295 C CA . SER A 1 91 ? -3.935 -13.186 0.146 1.00 0.00 91 SER A CA 19
ATOM 27296 C C . SER A 1 91 ? -5.338 -12.609 -0.011 1.00 0.00 91 SER A C 19
ATOM 27297 O O . SER A 1 91 ? -6.012 -12.309 0.975 1.00 0.00 91 SER A O 19
ATOM 27305 N N . SER A 1 92 ? -5.772 -12.457 -1.258 1.00 0.00 92 SER A N 19
ATOM 27306 C CA . SER A 1 92 ? -7.094 -11.913 -1.546 1.00 0.00 92 SER A CA 19
ATOM 27307 C C . SER A 1 92 ? -8.116 -13.031 -1.725 1.00 0.00 92 SER A C 19
ATOM 27308 O O . SER A 1 92 ? -7.767 -14.154 -2.089 1.00 0.00 92 SER A O 19
ATOM 27316 N N . GLY A 1 93 ? -9.380 -12.717 -1.463 1.00 0.00 93 GLY A N 19
ATOM 27317 C CA . GLY A 1 93 ? -10.435 -13.706 -1.599 1.00 0.00 93 GLY A CA 19
ATOM 27318 C C . GLY A 1 93 ? -10.221 -14.908 -0.701 1.00 0.00 93 GLY A C 19
ATOM 27319 O O . GLY A 1 93 ? -10.828 -15.008 0.365 1.00 0.00 93 GLY A O 19
ATOM 27323 N N . GLY A 1 1 ? -3.031 10.619 -20.018 1.00 0.00 1 GLY A N 20
ATOM 27324 C CA . GLY A 1 1 ? -1.963 10.187 -19.136 1.00 0.00 1 GLY A CA 20
ATOM 27325 C C . GLY A 1 1 ? -1.147 9.054 -19.725 1.00 0.00 1 GLY A C 20
ATOM 27326 O O . GLY A 1 1 ? -1.349 8.666 -20.876 1.00 0.00 1 GLY A O 20
ATOM 27330 N N . SER A 1 2 ? -0.219 8.523 -18.936 1.00 0.00 2 SER A N 20
ATOM 27331 C CA . SER A 1 2 ? 0.636 7.431 -19.388 1.00 0.00 2 SER A CA 20
ATOM 27332 C C . SER A 1 2 ? -0.190 6.184 -19.690 1.00 0.00 2 SER A C 20
ATOM 27333 O O . SER A 1 2 ? -0.237 5.718 -20.829 1.00 0.00 2 SER A O 20
ATOM 27341 N N . SER A 1 3 ? -0.841 5.650 -18.663 1.00 0.00 3 SER A N 20
ATOM 27342 C CA . SER A 1 3 ? -1.663 4.455 -18.816 1.00 0.00 3 SER A CA 20
ATOM 27343 C C . SER A 1 3 ? -2.912 4.757 -19.638 1.00 0.00 3 SER A C 20
ATOM 27344 O O . SER A 1 3 ? -3.950 5.135 -19.097 1.00 0.00 3 SER A O 20
ATOM 27352 N N . GLY A 1 4 ? -2.802 4.586 -20.952 1.00 0.00 4 GLY A N 20
ATOM 27353 C CA . GLY A 1 4 ? -3.929 4.844 -21.831 1.00 0.00 4 GLY A CA 20
ATOM 27354 C C . GLY A 1 4 ? -3.756 4.210 -23.198 1.00 0.00 4 GLY A C 20
ATOM 27355 O O . GLY A 1 4 ? -3.511 4.905 -24.184 1.00 0.00 4 GLY A O 20
ATOM 27359 N N . SER A 1 5 ? -3.882 2.889 -23.255 1.00 0.00 5 SER A N 20
ATOM 27360 C CA . SER A 1 5 ? -3.733 2.161 -24.510 1.00 0.00 5 SER A CA 20
ATOM 27361 C C . SER A 1 5 ? -5.081 1.644 -25.002 1.00 0.00 5 SER A C 20
ATOM 27362 O O . SER A 1 5 ? -5.943 1.271 -24.206 1.00 0.00 5 SER A O 20
ATOM 27370 N N . SER A 1 6 ? -5.256 1.623 -26.319 1.00 0.00 6 SER A N 20
ATOM 27371 C CA . SER A 1 6 ? -6.500 1.156 -26.919 1.00 0.00 6 SER A CA 20
ATOM 27372 C C . SER A 1 6 ? -6.281 -0.150 -27.677 1.00 0.00 6 SER A C 20
ATOM 27373 O O . SER A 1 6 ? -5.627 -0.174 -28.718 1.00 0.00 6 SER A O 20
ATOM 27381 N N . GLY A 1 7 ? -6.833 -1.236 -27.144 1.00 0.00 7 GLY A N 20
ATOM 27382 C CA . GLY A 1 7 ? -6.687 -2.532 -27.782 1.00 0.00 7 GLY A CA 20
ATOM 27383 C C . GLY A 1 7 ? -7.338 -3.646 -26.986 1.00 0.00 7 GLY A C 20
ATOM 27384 O O . GLY A 1 7 ? -8.477 -3.515 -26.541 1.00 0.00 7 GLY A O 20
ATOM 27388 N N . MET A 1 8 ? -6.613 -4.745 -26.809 1.00 0.00 8 MET A N 20
ATOM 27389 C CA . MET A 1 8 ? -7.127 -5.887 -26.062 1.00 0.00 8 MET A CA 20
ATOM 27390 C C . MET A 1 8 ? -7.928 -5.426 -24.848 1.00 0.00 8 MET A C 20
ATOM 27391 O O . MET A 1 8 ? -7.622 -4.413 -24.220 1.00 0.00 8 MET A O 20
ATOM 27405 N N . PRO A 1 9 ? -8.979 -6.187 -24.507 1.00 0.00 9 PRO A N 20
ATOM 27406 C CA . PRO A 1 9 ? -9.845 -5.876 -23.366 1.00 0.00 9 PRO A CA 20
ATOM 27407 C C . PRO A 1 9 ? -9.139 -6.083 -22.031 1.00 0.00 9 PRO A C 20
ATOM 27408 O O . PRO A 1 9 ? -9.739 -5.917 -20.969 1.00 0.00 9 PRO A O 20
ATOM 27419 N N . ASN A 1 10 ? -7.862 -6.444 -22.090 1.00 0.00 10 ASN A N 20
ATOM 27420 C CA . ASN A 1 10 ? -7.074 -6.673 -20.884 1.00 0.00 10 ASN A CA 20
ATOM 27421 C C . ASN A 1 10 ? -7.495 -5.718 -19.771 1.00 0.00 10 ASN A C 20
ATOM 27422 O O . ASN A 1 10 ? -7.373 -4.501 -19.904 1.00 0.00 10 ASN A O 20
ATOM 27433 N N . ARG A 1 11 ? -7.992 -6.280 -18.674 1.00 0.00 11 ARG A N 20
ATOM 27434 C CA . ARG A 1 11 ? -8.432 -5.480 -17.538 1.00 0.00 11 ARG A CA 20
ATOM 27435 C C . ARG A 1 11 ? -7.438 -4.359 -17.245 1.00 0.00 11 ARG A C 20
ATOM 27436 O O . ARG A 1 11 ? -6.235 -4.508 -17.462 1.00 0.00 11 ARG A O 20
ATOM 27457 N N . LYS A 1 12 ? -7.949 -3.236 -16.752 1.00 0.00 12 LYS A N 20
ATOM 27458 C CA . LYS A 1 12 ? -7.109 -2.090 -16.428 1.00 0.00 12 LYS A CA 20
ATOM 27459 C C . LYS A 1 12 ? -7.314 -1.656 -14.980 1.00 0.00 12 LYS A C 20
ATOM 27460 O O . LYS A 1 12 ? -8.283 -0.969 -14.660 1.00 0.00 12 LYS A O 20
ATOM 27479 N N . ALA A 1 13 ? -6.396 -2.059 -14.109 1.00 0.00 13 ALA A N 20
ATOM 27480 C CA . ALA A 1 13 ? -6.475 -1.709 -12.697 1.00 0.00 13 ALA A CA 20
ATOM 27481 C C . ALA A 1 13 ? -5.315 -0.805 -12.289 1.00 0.00 13 ALA A C 20
ATOM 27482 O O . ALA A 1 13 ? -4.228 -0.880 -12.860 1.00 0.00 13 ALA A O 20
ATOM 27489 N N . SER A 1 14 ? -5.557 0.047 -11.298 1.00 0.00 14 SER A N 20
ATOM 27490 C CA . SER A 1 14 ? -4.533 0.969 -10.817 1.00 0.00 14 SER A CA 20
ATOM 27491 C C . SER A 1 14 ? -4.176 0.674 -9.364 1.00 0.00 14 SER A C 20
ATOM 27492 O O . SER A 1 14 ? -4.751 1.254 -8.442 1.00 0.00 14 SER A O 20
ATOM 27500 N N . ARG A 1 15 ? -3.224 -0.231 -9.168 1.00 0.00 15 ARG A N 20
ATOM 27501 C CA . ARG A 1 15 ? -2.790 -0.605 -7.826 1.00 0.00 15 ARG A CA 20
ATOM 27502 C C . ARG A 1 15 ? -1.649 0.290 -7.355 1.00 0.00 15 ARG A C 20
ATOM 27503 O O . ARG A 1 15 ? -0.595 0.354 -7.986 1.00 0.00 15 ARG A O 20
ATOM 27524 N N . ASN A 1 16 ? -1.867 0.982 -6.241 1.00 0.00 16 ASN A N 20
ATOM 27525 C CA . ASN A 1 16 ? -0.857 1.875 -5.685 1.00 0.00 16 ASN A CA 20
ATOM 27526 C C . ASN A 1 16 ? -0.585 1.543 -4.222 1.00 0.00 16 ASN A C 20
ATOM 27527 O O . ASN A 1 16 ? -1.273 0.717 -3.622 1.00 0.00 16 ASN A O 20
ATOM 27538 N N . ALA A 1 17 ? 0.425 2.195 -3.651 1.00 0.00 17 ALA A N 20
ATOM 27539 C CA . ALA A 1 17 ? 0.787 1.971 -2.257 1.00 0.00 17 ALA A CA 20
ATOM 27540 C C . ALA A 1 17 ? -0.452 1.750 -1.396 1.00 0.00 17 ALA A C 20
ATOM 27541 O O . ALA A 1 17 ? -0.512 0.806 -0.608 1.00 0.00 17 ALA A O 20
ATOM 27548 N N . TYR A 1 18 ? -1.438 2.626 -1.552 1.00 0.00 18 TYR A N 20
ATOM 27549 C CA . TYR A 1 18 ? -2.675 2.528 -0.785 1.00 0.00 18 TYR A CA 20
ATOM 27550 C C . TYR A 1 18 ? -3.332 1.166 -0.983 1.00 0.00 18 TYR A C 20
ATOM 27551 O O . TYR A 1 18 ? -3.747 0.518 -0.022 1.00 0.00 18 TYR A O 20
ATOM 27569 N N . TYR A 1 19 ? -3.421 0.736 -2.237 1.00 0.00 19 TYR A N 20
ATOM 27570 C CA . TYR A 1 19 ? -4.029 -0.549 -2.563 1.00 0.00 19 TYR A CA 20
ATOM 27571 C C . TYR A 1 19 ? -3.285 -1.692 -1.879 1.00 0.00 19 TYR A C 20
ATOM 27572 O O . TYR A 1 19 ? -3.898 -2.628 -1.364 1.00 0.00 19 TYR A O 20
ATOM 27590 N N . PHE A 1 20 ? -1.959 -1.610 -1.877 1.00 0.00 20 PHE A N 20
ATOM 27591 C CA . PHE A 1 20 ? -1.130 -2.637 -1.257 1.00 0.00 20 PHE A CA 20
ATOM 27592 C C . PHE A 1 20 ? -1.392 -2.715 0.244 1.00 0.00 20 PHE A C 20
ATOM 27593 O O . PHE A 1 20 ? -1.392 -3.797 0.831 1.00 0.00 20 PHE A O 20
ATOM 27610 N N . PHE A 1 21 ? -1.617 -1.559 0.860 1.00 0.00 21 PHE A N 20
ATOM 27611 C CA . PHE A 1 21 ? -1.880 -1.495 2.293 1.00 0.00 21 PHE A CA 20
ATOM 27612 C C . PHE A 1 21 ? -3.289 -1.987 2.610 1.00 0.00 21 PHE A C 20
ATOM 27613 O O . PHE A 1 21 ? -3.506 -2.690 3.597 1.00 0.00 21 PHE A O 20
ATOM 27630 N N . VAL A 1 22 ? -4.244 -1.613 1.765 1.00 0.00 22 VAL A N 20
ATOM 27631 C CA . VAL A 1 22 ? -5.633 -2.016 1.954 1.00 0.00 22 VAL A CA 20
ATOM 27632 C C . VAL A 1 22 ? -5.807 -3.513 1.723 1.00 0.00 22 VAL A C 20
ATOM 27633 O O . VAL A 1 22 ? -6.495 -4.192 2.485 1.00 0.00 22 VAL A O 20
ATOM 27646 N N . GLN A 1 23 ? -5.179 -4.020 0.668 1.00 0.00 23 GLN A N 20
ATOM 27647 C CA . GLN A 1 23 ? -5.264 -5.437 0.336 1.00 0.00 23 GLN A CA 20
ATOM 27648 C C . GLN A 1 23 ? -4.779 -6.298 1.498 1.00 0.00 23 GLN A C 20
ATOM 27649 O O . GLN A 1 23 ? -5.352 -7.348 1.786 1.00 0.00 23 GLN A O 20
ATOM 27663 N N . GLU A 1 24 ? -3.718 -5.846 2.160 1.00 0.00 24 GLU A N 20
ATOM 27664 C CA . GLU A 1 24 ? -3.155 -6.577 3.290 1.00 0.00 24 GLU A CA 20
ATOM 27665 C C . GLU A 1 24 ? -4.010 -6.390 4.539 1.00 0.00 24 GLU A C 20
ATOM 27666 O O . GLU A 1 24 ? -3.692 -6.911 5.608 1.00 0.00 24 GLU A O 20
ATOM 27678 N N . LYS A 1 25 ? -5.099 -5.641 4.397 1.00 0.00 25 LYS A N 20
ATOM 27679 C CA . LYS A 1 25 ? -6.003 -5.384 5.512 1.00 0.00 25 LYS A CA 20
ATOM 27680 C C . LYS A 1 25 ? -7.383 -5.976 5.241 1.00 0.00 25 LYS A C 20
ATOM 27681 O O . LYS A 1 25 ? -8.131 -6.279 6.172 1.00 0.00 25 LYS A O 20
ATOM 27700 N N . ILE A 1 26 ? -7.712 -6.138 3.965 1.00 0.00 26 ILE A N 20
ATOM 27701 C CA . ILE A 1 26 ? -9.001 -6.695 3.574 1.00 0.00 26 ILE A CA 20
ATOM 27702 C C . ILE A 1 26 ? -9.397 -7.855 4.482 1.00 0.00 26 ILE A C 20
ATOM 27703 O O . ILE A 1 26 ? -10.447 -7.843 5.125 1.00 0.00 26 ILE A O 20
ATOM 27719 N N . PRO A 1 27 ? -8.536 -8.882 4.539 1.00 0.00 27 PRO A N 20
ATOM 27720 C CA . PRO A 1 27 ? -8.773 -10.069 5.367 1.00 0.00 27 PRO A CA 20
ATOM 27721 C C . PRO A 1 27 ? -8.662 -9.766 6.858 1.00 0.00 27 PRO A C 20
ATOM 27722 O O . PRO A 1 27 ? -9.194 -10.501 7.690 1.00 0.00 27 PRO A O 20
ATOM 27733 N N . GLU A 1 28 ? -7.969 -8.680 7.187 1.00 0.00 28 GLU A N 20
ATOM 27734 C CA . GLU A 1 28 ? -7.789 -8.282 8.578 1.00 0.00 28 GLU A CA 20
ATOM 27735 C C . GLU A 1 28 ? -9.088 -7.730 9.158 1.00 0.00 28 GLU A C 20
ATOM 27736 O O . GLU A 1 28 ? -9.357 -7.869 10.352 1.00 0.00 28 GLU A O 20
ATOM 27748 N N . LEU A 1 29 ? -9.890 -7.103 8.305 1.00 0.00 29 LEU A N 20
ATOM 27749 C CA . LEU A 1 29 ? -11.161 -6.529 8.731 1.00 0.00 29 LEU A CA 20
ATOM 27750 C C . LEU A 1 29 ? -12.252 -7.593 8.778 1.00 0.00 29 LEU A C 20
ATOM 27751 O O . LEU A 1 29 ? -13.027 -7.661 9.733 1.00 0.00 29 LEU A O 20
ATOM 27767 N N . ARG A 1 30 ? -12.305 -8.425 7.743 1.00 0.00 30 ARG A N 20
ATOM 27768 C CA . ARG A 1 30 ? -13.300 -9.488 7.666 1.00 0.00 30 ARG A CA 20
ATOM 27769 C C . ARG A 1 30 ? -13.456 -10.184 9.015 1.00 0.00 30 ARG A C 20
ATOM 27770 O O . ARG A 1 30 ? -14.567 -10.511 9.431 1.00 0.00 30 ARG A O 20
ATOM 27791 N N . ARG A 1 31 ? -12.335 -10.408 9.693 1.00 0.00 31 ARG A N 20
ATOM 27792 C CA . ARG A 1 31 ? -12.348 -11.067 10.994 1.00 0.00 31 ARG A CA 20
ATOM 27793 C C . ARG A 1 31 ? -12.963 -10.160 12.057 1.00 0.00 31 ARG A C 20
ATOM 27794 O O . ARG A 1 31 ? -13.719 -10.617 12.914 1.00 0.00 31 ARG A O 20
ATOM 27815 N N . ARG A 1 32 ? -12.632 -8.875 11.993 1.00 0.00 32 ARG A N 20
ATOM 27816 C CA . ARG A 1 32 ? -13.149 -7.904 12.951 1.00 0.00 32 ARG A CA 20
ATOM 27817 C C . ARG A 1 32 ? -14.674 -7.905 12.954 1.00 0.00 32 ARG A C 20
ATOM 27818 O O . ARG A 1 32 ? -15.303 -7.848 14.011 1.00 0.00 32 ARG A O 20
ATOM 27839 N N . GLY A 1 33 ? -15.264 -7.970 11.765 1.00 0.00 33 GLY A N 20
ATOM 27840 C CA . GLY A 1 33 ? -16.712 -7.976 11.653 1.00 0.00 33 GLY A CA 20
ATOM 27841 C C . GLY A 1 33 ? -17.230 -6.858 10.770 1.00 0.00 33 GLY A C 20
ATOM 27842 O O . GLY A 1 33 ? -18.223 -6.208 11.098 1.00 0.00 33 GLY A O 20
ATOM 27846 N N . LEU A 1 34 ? -16.555 -6.631 9.648 1.00 0.00 34 LEU A N 20
ATOM 27847 C CA . LEU A 1 34 ? -16.953 -5.583 8.715 1.00 0.00 34 LEU A CA 20
ATOM 27848 C C . LEU A 1 34 ? -17.153 -6.149 7.313 1.00 0.00 34 LEU A C 20
ATOM 27849 O O . LEU A 1 34 ? -16.415 -7.022 6.858 1.00 0.00 34 LEU A O 20
ATOM 27865 N N . PRO A 1 35 ? -18.176 -5.639 6.610 1.00 0.00 35 PRO A N 20
ATOM 27866 C CA . PRO A 1 35 ? -18.496 -6.077 5.248 1.00 0.00 35 PRO A CA 20
ATOM 27867 C C . PRO A 1 35 ? -17.447 -5.631 4.234 1.00 0.00 35 PRO A C 20
ATOM 27868 O O . PRO A 1 35 ? -17.598 -4.596 3.585 1.00 0.00 35 PRO A O 20
ATOM 27879 N N . VAL A 1 36 ? -16.386 -6.420 4.103 1.00 0.00 36 VAL A N 20
ATOM 27880 C CA . VAL A 1 36 ? -15.313 -6.106 3.166 1.00 0.00 36 VAL A CA 20
ATOM 27881 C C . VAL A 1 36 ? -15.069 -7.262 2.202 1.00 0.00 36 VAL A C 20
ATOM 27882 O O . VAL A 1 36 ? -14.494 -8.284 2.575 1.00 0.00 36 VAL A O 20
ATOM 27895 N N . ALA A 1 37 ? -15.513 -7.093 0.960 1.00 0.00 37 ALA A N 20
ATOM 27896 C CA . ALA A 1 37 ? -15.341 -8.121 -0.059 1.00 0.00 37 ALA A CA 20
ATOM 27897 C C . ALA A 1 37 ? -14.077 -7.878 -0.876 1.00 0.00 37 ALA A C 20
ATOM 27898 O O . ALA A 1 37 ? -13.363 -8.818 -1.226 1.00 0.00 37 ALA A O 20
ATOM 27905 N N . ARG A 1 38 ? -13.806 -6.613 -1.177 1.00 0.00 38 ARG A N 20
ATOM 27906 C CA . ARG A 1 38 ? -12.628 -6.248 -1.955 1.00 0.00 38 ARG A CA 20
ATOM 27907 C C . ARG A 1 38 ? -12.036 -4.931 -1.460 1.00 0.00 38 ARG A C 20
ATOM 27908 O O . ARG A 1 38 ? -12.608 -4.267 -0.595 1.00 0.00 38 ARG A O 20
ATOM 27929 N N . VAL A 1 39 ? -10.886 -4.560 -2.013 1.00 0.00 39 VAL A N 20
ATOM 27930 C CA . VAL A 1 39 ? -10.217 -3.323 -1.629 1.00 0.00 39 VAL A CA 20
ATOM 27931 C C . VAL A 1 39 ? -11.201 -2.160 -1.575 1.00 0.00 39 VAL A C 20
ATOM 27932 O O . VAL A 1 39 ? -11.298 -1.463 -0.564 1.00 0.00 39 VAL A O 20
ATOM 27945 N N . ALA A 1 40 ? -11.927 -1.955 -2.668 1.00 0.00 40 ALA A N 20
ATOM 27946 C CA . ALA A 1 40 ? -12.905 -0.877 -2.743 1.00 0.00 40 ALA A CA 20
ATOM 27947 C C . ALA A 1 40 ? -13.745 -0.807 -1.472 1.00 0.00 40 ALA A C 20
ATOM 27948 O O . ALA A 1 40 ? -14.080 0.278 -0.996 1.00 0.00 40 ALA A O 20
ATOM 27955 N N . ASP A 1 41 ? -14.084 -1.971 -0.928 1.00 0.00 41 ASP A N 20
ATOM 27956 C CA . ASP A 1 41 ? -14.884 -2.041 0.289 1.00 0.00 41 ASP A CA 20
ATOM 27957 C C . ASP A 1 41 ? -14.039 -1.710 1.515 1.00 0.00 41 ASP A C 20
ATOM 27958 O O . ASP A 1 41 ? -14.509 -1.059 2.448 1.00 0.00 41 ASP A O 20
ATOM 27967 N N . ALA A 1 42 ? -12.790 -2.163 1.507 1.00 0.00 42 ALA A N 20
ATOM 27968 C CA . ALA A 1 42 ? -11.879 -1.914 2.618 1.00 0.00 42 ALA A CA 20
ATOM 27969 C C . ALA A 1 42 ? -11.098 -0.622 2.408 1.00 0.00 42 ALA A C 20
ATOM 27970 O O . ALA A 1 42 ? -10.126 -0.351 3.113 1.00 0.00 42 ALA A O 20
ATOM 27977 N N . ILE A 1 43 ? -11.529 0.174 1.435 1.00 0.00 43 ILE A N 20
ATOM 27978 C CA . ILE A 1 43 ? -10.870 1.438 1.133 1.00 0.00 43 ILE A CA 20
ATOM 27979 C C . ILE A 1 43 ? -11.087 2.451 2.251 1.00 0.00 43 ILE A C 20
ATOM 27980 O O . ILE A 1 43 ? -10.142 2.966 2.850 1.00 0.00 43 ILE A O 20
ATOM 27996 N N . PRO A 1 44 ? -12.362 2.746 2.543 1.00 0.00 44 PRO A N 20
ATOM 27997 C CA . PRO A 1 44 ? -12.735 3.698 3.593 1.00 0.00 44 PRO A CA 20
ATOM 27998 C C . PRO A 1 44 ? -12.435 3.167 4.991 1.00 0.00 44 PRO A C 20
ATOM 27999 O O . PRO A 1 44 ? -11.995 3.911 5.867 1.00 0.00 44 PRO A O 20
ATOM 28010 N N . TYR A 1 45 ? -12.678 1.877 5.193 1.00 0.00 45 TYR A N 20
ATOM 28011 C CA . TYR A 1 45 ? -12.435 1.247 6.484 1.00 0.00 45 TYR A CA 20
ATOM 28012 C C . TYR A 1 45 ? -10.949 1.264 6.829 1.00 0.00 45 TYR A C 20
ATOM 28013 O O . TYR A 1 45 ? -10.551 0.883 7.930 1.00 0.00 45 TYR A O 20
ATOM 28031 N N . CYS A 1 46 ? -10.134 1.712 5.881 1.00 0.00 46 CYS A N 20
ATOM 28032 C CA . CYS A 1 46 ? -8.691 1.780 6.082 1.00 0.00 46 CYS A CA 20
ATOM 28033 C C . CYS A 1 46 ? -8.156 3.160 5.713 1.00 0.00 46 CYS A C 20
ATOM 28034 O O . CYS A 1 46 ? -7.022 3.293 5.252 1.00 0.00 46 CYS A O 20
ATOM 28042 N N . SER A 1 47 ? -8.979 4.183 5.915 1.00 0.00 47 SER A N 20
ATOM 28043 C CA . SER A 1 47 ? -8.591 5.552 5.598 1.00 0.00 47 SER A CA 20
ATOM 28044 C C . SER A 1 47 ? -8.004 6.248 6.823 1.00 0.00 47 SER A C 20
ATOM 28045 O O . SER A 1 47 ? -7.213 7.183 6.700 1.00 0.00 47 SER A O 20
ATOM 28053 N N . SER A 1 48 ? -8.399 5.785 8.004 1.00 0.00 48 SER A N 20
ATOM 28054 C CA . SER A 1 48 ? -7.917 6.364 9.253 1.00 0.00 48 SER A CA 20
ATOM 28055 C C . SER A 1 48 ? -6.582 5.745 9.659 1.00 0.00 48 SER A C 20
ATOM 28056 O O . SER A 1 48 ? -5.727 6.415 10.237 1.00 0.00 48 SER A O 20
ATOM 28064 N N . ASP A 1 49 ? -6.415 4.464 9.351 1.00 0.00 49 ASP A N 20
ATOM 28065 C CA . ASP A 1 49 ? -5.184 3.754 9.683 1.00 0.00 49 ASP A CA 20
ATOM 28066 C C . ASP A 1 49 ? -4.067 4.120 8.710 1.00 0.00 49 ASP A C 20
ATOM 28067 O O . ASP A 1 49 ? -2.932 4.364 9.118 1.00 0.00 49 ASP A O 20
ATOM 28076 N N . TRP A 1 50 ? -4.397 4.153 7.424 1.00 0.00 50 TRP A N 20
ATOM 28077 C CA . TRP A 1 50 ? -3.420 4.488 6.394 1.00 0.00 50 TRP A CA 20
ATOM 28078 C C . TRP A 1 50 ? -2.816 5.866 6.644 1.00 0.00 50 TRP A C 20
ATOM 28079 O O . TRP A 1 50 ? -1.639 6.096 6.368 1.00 0.00 50 TRP A O 20
ATOM 28100 N N . ALA A 1 51 ? -3.629 6.777 7.167 1.00 0.00 51 ALA A N 20
ATOM 28101 C CA . ALA A 1 51 ? -3.172 8.131 7.456 1.00 0.00 51 ALA A CA 20
ATOM 28102 C C . ALA A 1 51 ? -2.137 8.135 8.576 1.00 0.00 51 ALA A C 20
ATOM 28103 O O . ALA A 1 51 ? -1.285 9.022 8.645 1.00 0.00 51 ALA A O 20
ATOM 28110 N N . LEU A 1 52 ? -2.217 7.139 9.451 1.00 0.00 52 LEU A N 20
ATOM 28111 C CA . LEU A 1 52 ? -1.286 7.027 10.570 1.00 0.00 52 LEU A CA 20
ATOM 28112 C C . LEU A 1 52 ? 0.128 6.743 10.075 1.00 0.00 52 LEU A C 20
ATOM 28113 O O . LEU A 1 52 ? 1.108 7.192 10.672 1.00 0.00 52 LEU A O 20
ATOM 28129 N N . LEU A 1 53 ? 0.228 5.997 8.982 1.00 0.00 53 LEU A N 20
ATOM 28130 C CA . LEU A 1 53 ? 1.523 5.655 8.404 1.00 0.00 53 LEU A CA 20
ATOM 28131 C C . LEU A 1 53 ? 2.367 6.906 8.180 1.00 0.00 53 LEU A C 20
ATOM 28132 O O . LEU A 1 53 ? 1.835 8.002 8.004 1.00 0.00 53 LEU A O 20
ATOM 28148 N N . ARG A 1 54 ? 3.684 6.733 8.184 1.00 0.00 54 ARG A N 20
ATOM 28149 C CA . ARG A 1 54 ? 4.602 7.848 7.980 1.00 0.00 54 ARG A CA 20
ATOM 28150 C C . ARG A 1 54 ? 5.036 7.933 6.520 1.00 0.00 54 ARG A C 20
ATOM 28151 O O . ARG A 1 54 ? 4.841 6.995 5.749 1.00 0.00 54 ARG A O 20
ATOM 28172 N N . GLU A 1 55 ? 5.626 9.066 6.148 1.00 0.00 55 GLU A N 20
ATOM 28173 C CA . GLU A 1 55 ? 6.086 9.274 4.780 1.00 0.00 55 GLU A CA 20
ATOM 28174 C C . GLU A 1 55 ? 6.939 8.100 4.309 1.00 0.00 55 GLU A C 20
ATOM 28175 O O . GLU A 1 55 ? 6.704 7.538 3.239 1.00 0.00 55 GLU A O 20
ATOM 28187 N N . GLU A 1 56 ? 7.931 7.735 5.116 1.00 0.00 56 GLU A N 20
ATOM 28188 C CA . GLU A 1 56 ? 8.819 6.628 4.780 1.00 0.00 56 GLU A CA 20
ATOM 28189 C C . GLU A 1 56 ? 8.022 5.379 4.422 1.00 0.00 56 GLU A C 20
ATOM 28190 O O . GLU A 1 56 ? 8.288 4.727 3.412 1.00 0.00 56 GLU A O 20
ATOM 28202 N N . GLU A 1 57 ? 7.041 5.049 5.258 1.00 0.00 57 GLU A N 20
ATOM 28203 C CA . GLU A 1 57 ? 6.205 3.877 5.030 1.00 0.00 57 GLU A CA 20
ATOM 28204 C C . GLU A 1 57 ? 5.489 3.973 3.685 1.00 0.00 57 GLU A C 20
ATOM 28205 O O . GLU A 1 57 ? 5.608 3.084 2.841 1.00 0.00 57 GLU A O 20
ATOM 28217 N N . LYS A 1 58 ? 4.744 5.055 3.494 1.00 0.00 58 LYS A N 20
ATOM 28218 C CA . LYS A 1 58 ? 4.007 5.270 2.254 1.00 0.00 58 LYS A CA 20
ATOM 28219 C C . LYS A 1 58 ? 4.909 5.054 1.043 1.00 0.00 58 LYS A C 20
ATOM 28220 O O . LYS A 1 58 ? 4.522 4.390 0.081 1.00 0.00 58 LYS A O 20
ATOM 28239 N N . GLU A 1 59 ? 6.112 5.617 1.097 1.00 0.00 59 GLU A N 20
ATOM 28240 C CA . GLU A 1 59 ? 7.067 5.484 0.004 1.00 0.00 59 GLU A CA 20
ATOM 28241 C C . GLU A 1 59 ? 7.420 4.018 -0.236 1.00 0.00 59 GLU A C 20
ATOM 28242 O O . GLU A 1 59 ? 7.373 3.533 -1.366 1.00 0.00 59 GLU A O 20
ATOM 28254 N N . LYS A 1 60 ? 7.774 3.318 0.837 1.00 0.00 60 LYS A N 20
ATOM 28255 C CA . LYS A 1 60 ? 8.133 1.908 0.746 1.00 0.00 60 LYS A CA 20
ATOM 28256 C C . LYS A 1 60 ? 7.052 1.117 0.017 1.00 0.00 60 LYS A C 20
ATOM 28257 O O . LYS A 1 60 ? 7.337 0.389 -0.934 1.00 0.00 60 LYS A O 20
ATOM 28276 N N . TYR A 1 61 ? 5.811 1.264 0.469 1.00 0.00 61 TYR A N 20
ATOM 28277 C CA . TYR A 1 61 ? 4.688 0.562 -0.140 1.00 0.00 61 TYR A CA 20
ATOM 28278 C C . TYR A 1 61 ? 4.563 0.913 -1.618 1.00 0.00 61 TYR A C 20
ATOM 28279 O O . TYR A 1 61 ? 4.311 0.046 -2.455 1.00 0.00 61 TYR A O 20
ATOM 28297 N N . ALA A 1 62 ? 4.742 2.192 -1.934 1.00 0.00 62 ALA A N 20
ATOM 28298 C CA . ALA A 1 62 ? 4.652 2.659 -3.311 1.00 0.00 62 ALA A CA 20
ATOM 28299 C C . ALA A 1 62 ? 5.754 2.050 -4.171 1.00 0.00 62 ALA A C 20
ATOM 28300 O O . ALA A 1 62 ? 5.517 1.649 -5.310 1.00 0.00 62 ALA A O 20
ATOM 28307 N N . GLU A 1 63 ? 6.962 1.985 -3.618 1.00 0.00 63 GLU A N 20
ATOM 28308 C CA . GLU A 1 63 ? 8.101 1.426 -4.335 1.00 0.00 63 GLU A CA 20
ATOM 28309 C C . GLU A 1 63 ? 7.862 -0.042 -4.679 1.00 0.00 63 GLU A C 20
ATOM 28310 O O . GLU A 1 63 ? 7.946 -0.439 -5.841 1.00 0.00 63 GLU A O 20
ATOM 28322 N N . MET A 1 64 ? 7.563 -0.840 -3.660 1.00 0.00 64 MET A N 20
ATOM 28323 C CA . MET A 1 64 ? 7.311 -2.263 -3.854 1.00 0.00 64 MET A CA 20
ATOM 28324 C C . MET A 1 64 ? 6.164 -2.483 -4.836 1.00 0.00 64 MET A C 20
ATOM 28325 O O . MET A 1 64 ? 6.161 -3.453 -5.593 1.00 0.00 64 MET A O 20
ATOM 28339 N N . ALA A 1 65 ? 5.193 -1.577 -4.818 1.00 0.00 65 ALA A N 20
ATOM 28340 C CA . ALA A 1 65 ? 4.043 -1.671 -5.709 1.00 0.00 65 ALA A CA 20
ATOM 28341 C C . ALA A 1 65 ? 4.458 -1.477 -7.163 1.00 0.00 65 ALA A C 20
ATOM 28342 O O . ALA A 1 65 ? 4.186 -2.324 -8.014 1.00 0.00 65 ALA A O 20
ATOM 28349 N N . ARG A 1 66 ? 5.118 -0.358 -7.442 1.00 0.00 66 ARG A N 20
ATOM 28350 C CA . ARG A 1 66 ? 5.568 -0.053 -8.794 1.00 0.00 66 ARG A CA 20
ATOM 28351 C C . ARG A 1 66 ? 6.447 -1.175 -9.340 1.00 0.00 66 ARG A C 20
ATOM 28352 O O . ARG A 1 66 ? 6.171 -1.730 -10.404 1.00 0.00 66 ARG A O 20
ATOM 28373 N N . GLU A 1 67 ? 7.505 -1.502 -8.606 1.00 0.00 67 GLU A N 20
ATOM 28374 C CA . GLU A 1 67 ? 8.424 -2.556 -9.019 1.00 0.00 67 GLU A CA 20
ATOM 28375 C C . GLU A 1 67 ? 7.681 -3.871 -9.237 1.00 0.00 67 GLU A C 20
ATOM 28376 O O . GLU A 1 67 ? 7.946 -4.594 -10.198 1.00 0.00 67 GLU A O 20
ATOM 28388 N N . TRP A 1 68 ? 6.750 -4.173 -8.340 1.00 0.00 68 TRP A N 20
ATOM 28389 C CA . TRP A 1 68 ? 5.968 -5.401 -8.433 1.00 0.00 68 TRP A CA 20
ATOM 28390 C C . TRP A 1 68 ? 5.219 -5.470 -9.760 1.00 0.00 68 TRP A C 20
ATOM 28391 O O . TRP A 1 68 ? 5.267 -6.482 -10.459 1.00 0.00 68 TRP A O 20
ATOM 28412 N N . ARG A 1 69 ? 4.529 -4.387 -10.102 1.00 0.00 69 ARG A N 20
ATOM 28413 C CA . ARG A 1 69 ? 3.769 -4.326 -11.344 1.00 0.00 69 ARG A CA 20
ATOM 28414 C C . ARG A 1 69 ? 4.695 -4.434 -12.553 1.00 0.00 69 ARG A C 20
ATOM 28415 O O . ARG A 1 69 ? 4.455 -5.228 -13.462 1.00 0.00 69 ARG A O 20
ATOM 28436 N N . ALA A 1 70 ? 5.751 -3.629 -12.556 1.00 0.00 70 ALA A N 20
ATOM 28437 C CA . ALA A 1 70 ? 6.713 -3.635 -13.651 1.00 0.00 70 ALA A CA 20
ATOM 28438 C C . ALA A 1 70 ? 7.180 -5.052 -13.964 1.00 0.00 70 ALA A C 20
ATOM 28439 O O . ALA A 1 70 ? 7.041 -5.527 -15.091 1.00 0.00 70 ALA A O 20
ATOM 28446 N N . ALA A 1 71 ? 7.734 -5.724 -12.960 1.00 0.00 71 ALA A N 20
ATOM 28447 C CA . ALA A 1 71 ? 8.219 -7.088 -13.128 1.00 0.00 71 ALA A CA 20
ATOM 28448 C C . ALA A 1 71 ? 7.080 -8.035 -13.491 1.00 0.00 71 ALA A C 20
ATOM 28449 O O . ALA A 1 71 ? 7.269 -8.984 -14.251 1.00 0.00 71 ALA A O 20
ATOM 28456 N N . GLN A 1 72 ? 5.900 -7.771 -12.941 1.00 0.00 72 GLN A N 20
ATOM 28457 C CA . GLN A 1 72 ? 4.731 -8.602 -13.207 1.00 0.00 72 GLN A CA 20
ATOM 28458 C C . GLN A 1 72 ? 4.303 -8.489 -14.666 1.00 0.00 72 GLN A C 20
ATOM 28459 O O . GLN A 1 72 ? 3.616 -9.365 -15.192 1.00 0.00 72 GLN A O 20
ATOM 28473 N N . GLY A 1 73 ? 4.713 -7.404 -15.316 1.00 0.00 73 GLY A N 20
ATOM 28474 C CA . GLY A 1 73 ? 4.361 -7.196 -16.708 1.00 0.00 73 GLY A CA 20
ATOM 28475 C C . GLY A 1 73 ? 3.792 -5.815 -16.963 1.00 0.00 73 GLY A C 20
ATOM 28476 O O . GLY A 1 73 ? 2.768 -5.669 -17.630 1.00 0.00 73 GLY A O 20
ATOM 28480 N N . LYS A 1 74 ? 4.456 -4.796 -16.429 1.00 0.00 74 LYS A N 20
ATOM 28481 C CA . LYS A 1 74 ? 4.012 -3.417 -16.600 1.00 0.00 74 LYS A CA 20
ATOM 28482 C C . LYS A 1 74 ? 5.116 -2.561 -17.212 1.00 0.00 74 LYS A C 20
ATOM 28483 O O . LYS A 1 74 ? 6.250 -2.559 -16.732 1.00 0.00 74 LYS A O 20
ATOM 28502 N N . ASP A 1 75 ? 4.777 -1.835 -18.271 1.00 0.00 75 ASP A N 20
ATOM 28503 C CA . ASP A 1 75 ? 5.739 -0.973 -18.947 1.00 0.00 75 ASP A CA 20
ATOM 28504 C C . ASP A 1 75 ? 6.735 -0.385 -17.951 1.00 0.00 75 ASP A C 20
ATOM 28505 O O . ASP A 1 75 ? 6.472 0.620 -17.291 1.00 0.00 75 ASP A O 20
ATOM 28514 N N . PRO A 1 76 ? 7.908 -1.027 -17.837 1.00 0.00 76 PRO A N 20
ATOM 28515 C CA . PRO A 1 76 ? 8.966 -0.587 -16.925 1.00 0.00 76 PRO A CA 20
ATOM 28516 C C . PRO A 1 76 ? 9.613 0.719 -17.373 1.00 0.00 76 PRO A C 20
ATOM 28517 O O . PRO A 1 76 ? 10.558 1.201 -16.751 1.00 0.00 76 PRO A O 20
ATOM 28528 N N . GLY A 1 77 ? 9.096 1.288 -18.458 1.00 0.00 77 GLY A N 20
ATOM 28529 C CA . GLY A 1 77 ? 9.636 2.534 -18.971 1.00 0.00 77 GLY A CA 20
ATOM 28530 C C . GLY A 1 77 ? 10.129 3.450 -17.869 1.00 0.00 77 GLY A C 20
ATOM 28531 O O . GLY A 1 77 ? 11.330 3.663 -17.701 1.00 0.00 77 GLY A O 20
ATOM 28535 N N . PRO A 1 78 ? 9.188 4.010 -17.094 1.00 0.00 78 PRO A N 20
ATOM 28536 C CA . PRO A 1 78 ? 9.510 4.918 -15.989 1.00 0.00 78 PRO A CA 20
ATOM 28537 C C . PRO A 1 78 ? 10.181 4.198 -14.824 1.00 0.00 78 PRO A C 20
ATOM 28538 O O . PRO A 1 78 ? 11.120 4.716 -14.220 1.00 0.00 78 PRO A O 20
ATOM 28549 N N . SER A 1 79 ? 9.692 3.002 -14.513 1.00 0.00 79 SER A N 20
ATOM 28550 C CA . SER A 1 79 ? 10.242 2.213 -13.418 1.00 0.00 79 SER A CA 20
ATOM 28551 C C . SER A 1 79 ? 11.559 1.559 -13.826 1.00 0.00 79 SER A C 20
ATOM 28552 O O . SER A 1 79 ? 12.071 1.802 -14.918 1.00 0.00 79 SER A O 20
ATOM 28560 N N . GLU A 1 80 ? 12.101 0.730 -12.940 1.00 0.00 80 GLU A N 20
ATOM 28561 C CA . GLU A 1 80 ? 13.359 0.043 -13.208 1.00 0.00 80 GLU A CA 20
ATOM 28562 C C . GLU A 1 80 ? 13.131 -1.452 -13.407 1.00 0.00 80 GLU A C 20
ATOM 28563 O O . GLU A 1 80 ? 12.160 -2.017 -12.901 1.00 0.00 80 GLU A O 20
ATOM 28575 N N . LYS A 1 81 ? 14.030 -2.088 -14.150 1.00 0.00 81 LYS A N 20
ATOM 28576 C CA . LYS A 1 81 ? 13.929 -3.518 -14.418 1.00 0.00 81 LYS A CA 20
ATOM 28577 C C . LYS A 1 81 ? 14.636 -4.326 -13.334 1.00 0.00 81 LYS A C 20
ATOM 28578 O O . LYS A 1 81 ? 15.842 -4.557 -13.409 1.00 0.00 81 LYS A O 20
ATOM 28597 N N . GLN A 1 82 ? 13.876 -4.753 -12.330 1.00 0.00 82 GLN A N 20
ATOM 28598 C CA . GLN A 1 82 ? 14.432 -5.536 -11.232 1.00 0.00 82 GLN A CA 20
ATOM 28599 C C . GLN A 1 82 ? 13.388 -6.490 -10.661 1.00 0.00 82 GLN A C 20
ATOM 28600 O O . GLN A 1 82 ? 12.203 -6.162 -10.592 1.00 0.00 82 GLN A O 20
ATOM 28614 N N . LYS A 1 83 ? 13.835 -7.673 -10.255 1.00 0.00 83 LYS A N 20
ATOM 28615 C CA . LYS A 1 83 ? 12.941 -8.676 -9.688 1.00 0.00 83 LYS A CA 20
ATOM 28616 C C . LYS A 1 83 ? 13.717 -9.685 -8.848 1.00 0.00 83 LYS A C 20
ATOM 28617 O O . LYS A 1 83 ? 14.871 -10.006 -9.129 1.00 0.00 83 LYS A O 20
ATOM 28636 N N . PRO A 1 84 ? 13.068 -10.199 -7.793 1.00 0.00 84 PRO A N 20
ATOM 28637 C CA . PRO A 1 84 ? 13.679 -11.181 -6.890 1.00 0.00 84 PRO A CA 20
ATOM 28638 C C . PRO A 1 84 ? 13.872 -12.538 -7.557 1.00 0.00 84 PRO A C 20
ATOM 28639 O O . PRO A 1 84 ? 13.617 -12.697 -8.751 1.00 0.00 84 PRO A O 20
ATOM 28650 N N . VAL A 1 85 ? 14.326 -13.516 -6.778 1.00 0.00 85 VAL A N 20
ATOM 28651 C CA . VAL A 1 85 ? 14.552 -14.862 -7.293 1.00 0.00 85 VAL A CA 20
ATOM 28652 C C . VAL A 1 85 ? 13.479 -15.826 -6.802 1.00 0.00 85 VAL A C 20
ATOM 28653 O O . VAL A 1 85 ? 13.767 -16.979 -6.478 1.00 0.00 85 VAL A O 20
ATOM 28666 N N . PHE A 1 86 ? 12.240 -15.347 -6.748 1.00 0.00 86 PHE A N 20
ATOM 28667 C CA . PHE A 1 86 ? 11.123 -16.167 -6.295 1.00 0.00 86 PHE A CA 20
ATOM 28668 C C . PHE A 1 86 ? 9.845 -15.809 -7.048 1.00 0.00 86 PHE A C 20
ATOM 28669 O O . PHE A 1 86 ? 9.516 -14.634 -7.215 1.00 0.00 86 PHE A O 20
ATOM 28686 N N . THR A 1 87 ? 9.127 -16.832 -7.503 1.00 0.00 87 THR A N 20
ATOM 28687 C CA . THR A 1 87 ? 7.887 -16.627 -8.240 1.00 0.00 87 THR A CA 20
ATOM 28688 C C . THR A 1 87 ? 6.721 -17.334 -7.560 1.00 0.00 87 THR A C 20
ATOM 28689 O O . THR A 1 87 ? 6.614 -18.560 -7.605 1.00 0.00 87 THR A O 20
ATOM 28700 N N . SER A 1 88 ? 5.847 -16.554 -6.932 1.00 0.00 88 SER A N 20
ATOM 28701 C CA . SER A 1 88 ? 4.688 -17.106 -6.239 1.00 0.00 88 SER A CA 20
ATOM 28702 C C . SER A 1 88 ? 3.398 -16.464 -6.741 1.00 0.00 88 SER A C 20
ATOM 28703 O O . SER A 1 88 ? 3.252 -15.243 -6.722 1.00 0.00 88 SER A O 20
ATOM 28711 N N . GLY A 1 89 ? 2.464 -17.298 -7.190 1.00 0.00 89 GLY A N 20
ATOM 28712 C CA . GLY A 1 89 ? 1.199 -16.795 -7.690 1.00 0.00 89 GLY A CA 20
ATOM 28713 C C . GLY A 1 89 ? 0.358 -17.878 -8.333 1.00 0.00 89 GLY A C 20
ATOM 28714 O O . GLY A 1 89 ? 0.362 -18.058 -9.551 1.00 0.00 89 GLY A O 20
ATOM 28718 N N . PRO A 1 90 ? -0.386 -18.626 -7.503 1.00 0.00 90 PRO A N 20
ATOM 28719 C CA . PRO A 1 90 ? -1.249 -19.713 -7.975 1.00 0.00 90 PRO A CA 20
ATOM 28720 C C . PRO A 1 90 ? -2.457 -19.197 -8.750 1.00 0.00 90 PRO A C 20
ATOM 28721 O O . PRO A 1 90 ? -3.313 -19.974 -9.175 1.00 0.00 90 PRO A O 20
ATOM 28732 N N . SER A 1 91 ? -2.521 -17.882 -8.933 1.00 0.00 91 SER A N 20
ATOM 28733 C CA . SER A 1 91 ? -3.627 -17.263 -9.654 1.00 0.00 91 SER A CA 20
ATOM 28734 C C . SER A 1 91 ? -3.584 -17.631 -11.134 1.00 0.00 91 SER A C 20
ATOM 28735 O O . SER A 1 91 ? -2.514 -17.867 -11.695 1.00 0.00 91 SER A O 20
ATOM 28743 N N . SER A 1 92 ? -4.755 -17.678 -11.759 1.00 0.00 92 SER A N 20
ATOM 28744 C CA . SER A 1 92 ? -4.854 -18.021 -13.174 1.00 0.00 92 SER A CA 20
ATOM 28745 C C . SER A 1 92 ? -5.559 -16.915 -13.953 1.00 0.00 92 SER A C 20
ATOM 28746 O O . SER A 1 92 ? -6.702 -16.564 -13.658 1.00 0.00 92 SER A O 20
ATOM 28754 N N . GLY A 1 93 ? -4.871 -16.370 -14.951 1.00 0.00 93 GLY A N 20
ATOM 28755 C CA . GLY A 1 93 ? -5.446 -15.310 -15.758 1.00 0.00 93 GLY A CA 20
ATOM 28756 C C . GLY A 1 93 ? -4.981 -13.934 -15.325 1.00 0.00 93 GLY A C 20
ATOM 28757 O O . GLY A 1 93 ? -3.845 -13.544 -15.592 1.00 0.00 93 GLY A O 20
#

Secondary structure (DSSP, 8-state):
------------SS--HHHHHHHTTHHHHHHHT---SSHHHHTGGGHHHHHHS-HHHHHHHHHHHHHHHHHHHH-SS-----------S----

Organism: Homo sapiens (NCBI:txid9606)